Protein 2MNU (pdb70)

Structure (mmCIF, N/CA/C/O backbone):
data_2MNU
#
_entry.id   2MNU
#
loop_
_entity.id
_entity.type
_entity.pdbx_description
1 polymer EDB
2 polymer APT
#
loop_
_atom_site.group_PDB
_atom_site.id
_atom_site.type_symbol
_atom_site.label_atom_id
_atom_site.label_alt_id
_atom_site.label_comp_id
_atom_site.label_asym_id
_atom_site.label_entity_id
_atom_site.label_seq_id
_atom_site.pdbx_PDB_ins_code
_atom_site.Cartn_x
_atom_site.Cartn_y
_atom_site.Cartn_z
_atom_site.occupancy
_atom_site.B_iso_or_equiv
_atom_site.auth_seq_id
_atom_site.auth_comp_id
_atom_site.auth_asym_id
_atom_site.auth_atom_id
_atom_site.pdbx_PDB_model_num
ATOM 1 N N . GLY A 1 1 ? 7.635 10.907 3.661 1.00 0.00 3 GLY A N 1
ATOM 2 C CA . GLY A 1 1 ? 8.690 10.819 4.711 1.00 0.00 3 GLY A CA 1
ATOM 3 C C . GLY A 1 1 ? 8.135 10.098 5.934 1.00 0.00 3 GLY A C 1
ATOM 4 O O . GLY A 1 1 ? 8.735 10.124 7.008 1.00 0.00 3 GLY A O 1
ATOM 8 N N . SER A 1 2 ? 6.982 9.457 5.763 1.00 0.00 4 SER A N 1
ATOM 9 C CA . SER A 1 2 ? 6.352 8.730 6.862 1.00 0.00 4 SER A CA 1
ATOM 10 C C . SER A 1 2 ? 5.419 7.650 6.324 1.00 0.00 4 SER A C 1
ATOM 11 O O . SER A 1 2 ? 5.568 7.198 5.188 1.00 0.00 4 SER A O 1
ATOM 19 N N . GLU A 1 3 ? 4.456 7.242 7.144 1.00 0.00 5 GLU A N 1
ATOM 20 C CA . GLU A 1 3 ? 3.503 6.218 6.738 1.00 0.00 5 GLU A CA 1
ATOM 21 C C . GLU A 1 3 ? 2.468 6.793 5.780 1.00 0.00 5 GLU A C 1
ATOM 22 O O . GLU A 1 3 ? 1.405 7.251 6.200 1.00 0.00 5 GLU A O 1
ATOM 34 N N . VAL A 1 4 ? 2.784 6.763 4.487 1.00 0.00 6 VAL A N 1
ATOM 35 C CA . VAL A 1 4 ? 1.873 7.278 3.467 1.00 0.00 6 VAL A CA 1
ATOM 36 C C . VAL A 1 4 ? 1.988 6.454 2.184 1.00 0.00 6 VAL A C 1
ATOM 37 O O . VAL A 1 4 ? 2.567 6.903 1.196 1.00 0.00 6 VAL A O 1
ATOM 50 N N . PRO A 1 5 ? 1.444 5.262 2.187 1.00 0.00 7 PRO A N 1
ATOM 51 C CA . PRO A 1 5 ? 1.482 4.363 1.003 1.00 0.00 7 PRO A CA 1
ATOM 52 C C . PRO A 1 5 ? 0.410 4.720 -0.023 1.00 0.00 7 PRO A C 1
ATOM 53 O O . PRO A 1 5 ? -0.787 4.669 0.271 1.00 0.00 7 PRO A O 1
ATOM 64 N N . GLN A 1 6 ? 0.844 5.082 -1.227 1.00 0.00 8 GLN A N 1
ATOM 65 C CA . GLN A 1 6 ? -0.087 5.445 -2.292 1.00 0.00 8 GLN A CA 1
ATOM 66 C C . GLN A 1 6 ? -0.509 4.206 -3.073 1.00 0.00 8 GLN A C 1
ATOM 67 O O . GLN A 1 6 ? -0.227 3.079 -2.665 1.00 0.00 8 GLN A O 1
ATOM 81 N N . LEU A 1 7 ? -1.187 4.422 -4.193 1.00 0.00 9 LEU A N 1
ATOM 82 C CA . LEU A 1 7 ? -1.644 3.311 -5.017 1.00 0.00 9 LEU A CA 1
ATOM 83 C C . LEU A 1 7 ? -0.478 2.720 -5.798 1.00 0.00 9 LEU A C 1
ATOM 84 O O . LEU A 1 7 ? 0.246 3.435 -6.490 1.00 0.00 9 LEU A O 1
ATOM 100 N N . THR A 1 8 ? -0.300 1.407 -5.681 1.00 0.00 10 THR A N 1
ATOM 101 C CA . THR A 1 8 ? 0.783 0.719 -6.377 1.00 0.00 10 THR A CA 1
ATOM 102 C C . THR A 1 8 ? 0.321 0.247 -7.750 1.00 0.00 10 THR A C 1
ATOM 103 O O . THR A 1 8 ? -0.757 -0.326 -7.892 1.00 0.00 10 THR A O 1
ATOM 114 N N . ASP A 1 9 ? 1.151 0.492 -8.760 1.00 0.00 11 ASP A N 1
ATOM 115 C CA . ASP A 1 9 ? 0.827 0.090 -10.122 1.00 0.00 11 ASP A CA 1
ATOM 116 C C . ASP A 1 9 ? 1.240 -1.357 -10.364 1.00 0.00 11 ASP A C 1
ATOM 117 O O . ASP A 1 9 ? 2.192 -1.850 -9.760 1.00 0.00 11 ASP A O 1
ATOM 126 N N . LEU A 1 10 ? 0.506 -2.038 -11.237 1.00 0.00 12 LEU A N 1
ATOM 127 C CA . LEU A 1 10 ? 0.793 -3.432 -11.533 1.00 0.00 12 LEU A CA 1
ATOM 128 C C . LEU A 1 10 ? 2.181 -3.565 -12.136 1.00 0.00 12 LEU A C 1
ATOM 129 O O . LEU A 1 10 ? 2.679 -2.644 -12.784 1.00 0.00 12 LEU A O 1
ATOM 145 N N . SER A 1 11 ? 2.808 -4.723 -11.917 1.00 0.00 13 SER A N 1
ATOM 146 C CA . SER A 1 11 ? 4.146 -4.969 -12.441 1.00 0.00 13 SER A CA 1
ATOM 147 C C . SER A 1 11 ? 4.278 -6.415 -12.894 1.00 0.00 13 SER A C 1
ATOM 148 O O . SER A 1 11 ? 3.590 -7.302 -12.387 1.00 0.00 13 SER A O 1
ATOM 156 N N . PHE A 1 12 ? 5.161 -6.643 -13.861 1.00 0.00 14 PHE A N 1
ATOM 157 C CA . PHE A 1 12 ? 5.384 -7.985 -14.400 1.00 0.00 14 PHE A CA 1
ATOM 158 C C . PHE A 1 12 ? 6.772 -8.496 -14.034 1.00 0.00 14 PHE A C 1
ATOM 159 O O . PHE A 1 12 ? 7.737 -7.731 -14.003 1.00 0.00 14 PHE A O 1
ATOM 176 N N . VAL A 1 13 ? 6.868 -9.795 -13.764 1.00 0.00 15 VAL A N 1
ATOM 177 C CA . VAL A 1 13 ? 8.146 -10.412 -13.410 1.00 0.00 15 VAL A CA 1
ATOM 178 C C . VAL A 1 13 ? 8.245 -11.807 -14.013 1.00 0.00 15 VAL A C 1
ATOM 179 O O . VAL A 1 13 ? 7.242 -12.401 -14.401 1.00 0.00 15 VAL A O 1
ATOM 192 N N . ASP A 1 14 ? 9.466 -12.324 -14.087 1.00 0.00 16 ASP A N 1
ATOM 193 C CA . ASP A 1 14 ? 9.684 -13.651 -14.645 1.00 0.00 16 ASP A CA 1
ATOM 194 C C . ASP A 1 14 ? 8.898 -13.821 -15.943 1.00 0.00 16 ASP A C 1
ATOM 195 O O . ASP A 1 14 ? 8.034 -14.691 -16.048 1.00 0.00 16 ASP A O 1
ATOM 204 N N . ILE A 1 15 ? 9.217 -12.993 -16.935 1.00 0.00 17 ILE A N 1
ATOM 205 C CA . ILE A 1 15 ? 8.554 -13.059 -18.230 1.00 0.00 17 ILE A CA 1
ATOM 206 C C . ILE A 1 15 ? 9.229 -14.089 -19.126 1.00 0.00 17 ILE A C 1
ATOM 207 O O . ILE A 1 15 ? 10.454 -14.144 -19.215 1.00 0.00 17 ILE A O 1
ATOM 223 N N . THR A 1 16 ? 8.412 -14.897 -19.795 1.00 0.00 18 THR A N 1
ATOM 224 C CA . THR A 1 16 ? 8.922 -15.927 -20.701 1.00 0.00 18 THR A CA 1
ATOM 225 C C . THR A 1 16 ? 8.176 -15.881 -22.033 1.00 0.00 18 THR A C 1
ATOM 226 O O . THR A 1 16 ? 7.424 -14.944 -22.304 1.00 0.00 18 THR A O 1
ATOM 237 N N . ASP A 1 17 ? 8.384 -16.908 -22.852 1.00 0.00 19 ASP A N 1
ATOM 238 C CA . ASP A 1 17 ? 7.721 -16.996 -24.151 1.00 0.00 19 ASP A CA 1
ATOM 239 C C . ASP A 1 17 ? 6.398 -17.740 -24.032 1.00 0.00 19 ASP A C 1
ATOM 240 O O . ASP A 1 17 ? 5.394 -17.336 -24.622 1.00 0.00 19 ASP A O 1
ATOM 249 N N . SER A 1 18 ? 6.398 -18.833 -23.266 1.00 0.00 20 SER A N 1
ATOM 250 C CA . SER A 1 18 ? 5.189 -19.639 -23.072 1.00 0.00 20 SER A CA 1
ATOM 251 C C . SER A 1 18 ? 4.702 -19.548 -21.631 1.00 0.00 20 SER A C 1
ATOM 252 O O . SER A 1 18 ? 3.774 -20.255 -21.234 1.00 0.00 20 SER A O 1
ATOM 260 N N . SER A 1 19 ? 5.329 -18.673 -20.850 1.00 0.00 21 SER A N 1
ATOM 261 C CA . SER A 1 19 ? 4.949 -18.497 -19.451 1.00 0.00 21 SER A CA 1
ATOM 262 C C . SER A 1 19 ? 5.314 -17.096 -18.976 1.00 0.00 21 SER A C 1
ATOM 263 O O . SER A 1 19 ? 6.236 -16.471 -19.501 1.00 0.00 21 SER A O 1
ATOM 271 N N . ILE A 1 20 ? 4.584 -16.606 -17.981 1.00 0.00 22 ILE A N 1
ATOM 272 C CA . ILE A 1 20 ? 4.832 -15.271 -17.431 1.00 0.00 22 ILE A CA 1
ATOM 273 C C . ILE A 1 20 ? 4.505 -15.242 -15.942 1.00 0.00 22 ILE A C 1
ATOM 274 O O . ILE A 1 20 ? 3.623 -15.966 -15.479 1.00 0.00 22 ILE A O 1
ATOM 290 N N . GLY A 1 21 ? 5.218 -14.405 -15.195 1.00 0.00 23 GLY A N 1
ATOM 291 C CA . GLY A 1 21 ? 4.996 -14.291 -13.752 1.00 0.00 23 GLY A CA 1
ATOM 292 C C . GLY A 1 21 ? 4.134 -13.077 -13.418 1.00 0.00 23 GLY A C 1
ATOM 293 O O . GLY A 1 21 ? 4.649 -12.030 -13.025 1.00 0.00 23 GLY A O 1
ATOM 297 N N . LEU A 1 22 ? 2.823 -13.222 -13.575 1.00 0.00 24 LEU A N 1
ATOM 298 C CA . LEU A 1 22 ? 1.908 -12.124 -13.286 1.00 0.00 24 LEU A CA 1
ATOM 299 C C . LEU A 1 22 ? 1.885 -11.845 -11.794 1.00 0.00 24 LEU A C 1
ATOM 300 O O . LEU A 1 22 ? 1.682 -12.750 -10.985 1.00 0.00 24 LEU A O 1
ATOM 316 N N . ARG A 1 23 ? 2.098 -10.579 -11.428 1.00 0.00 25 ARG A N 1
ATOM 317 C CA . ARG A 1 23 ? 2.104 -10.187 -10.024 1.00 0.00 25 ARG A CA 1
ATOM 318 C C . ARG A 1 23 ? 1.466 -8.820 -9.851 1.00 0.00 25 ARG A C 1
ATOM 319 O O . ARG A 1 23 ? 1.729 -7.895 -10.617 1.00 0.00 25 ARG A O 1
ATOM 340 N N . TRP A 1 24 ? 0.619 -8.700 -8.831 1.00 0.00 26 TRP A N 1
ATOM 341 C CA . TRP A 1 24 ? -0.062 -7.440 -8.551 1.00 0.00 26 TRP A CA 1
ATOM 342 C C . TRP A 1 24 ? -0.130 -7.213 -7.052 1.00 0.00 26 TRP A C 1
ATOM 343 O O . TRP A 1 24 ? -0.066 -8.162 -6.269 1.00 0.00 26 TRP A O 1
ATOM 364 N N . THR A 1 25 ? -0.250 -5.950 -6.650 1.00 0.00 27 THR A N 1
ATOM 365 C CA . THR A 1 25 ? -0.314 -5.604 -5.232 1.00 0.00 27 THR A CA 1
ATOM 366 C C . THR A 1 25 ? -1.717 -5.112 -4.853 1.00 0.00 27 THR A C 1
ATOM 367 O O . THR A 1 25 ? -2.061 -3.958 -5.117 1.00 0.00 27 THR A O 1
ATOM 378 N N . PRO A 1 26 ? -2.521 -5.936 -4.232 1.00 0.00 28 PRO A N 1
ATOM 379 C CA . PRO A 1 26 ? -3.890 -5.534 -3.805 1.00 0.00 28 PRO A CA 1
ATOM 380 C C . PRO A 1 26 ? -3.883 -4.300 -2.901 1.00 0.00 28 PRO A C 1
ATOM 381 O O . PRO A 1 26 ? -2.921 -4.055 -2.175 1.00 0.00 28 PRO A O 1
ATOM 392 N N . LEU A 1 27 ? -4.965 -3.525 -2.959 1.00 0.00 29 LEU A N 1
ATOM 393 C CA . LEU A 1 27 ? -5.085 -2.312 -2.147 1.00 0.00 29 LEU A CA 1
ATOM 394 C C . LEU A 1 27 ? -5.666 -2.636 -0.782 1.00 0.00 29 LEU A C 1
ATOM 395 O O . LEU A 1 27 ? -6.636 -3.376 -0.653 1.00 0.00 29 LEU A O 1
ATOM 411 N N . ASN A 1 28 ? -5.054 -2.068 0.238 1.00 0.00 30 ASN A N 1
ATOM 412 C CA . ASN A 1 28 ? -5.501 -2.291 1.596 1.00 0.00 30 ASN A CA 1
ATOM 413 C C . ASN A 1 28 ? -7.014 -2.126 1.686 1.00 0.00 30 ASN A C 1
ATOM 414 O O . ASN A 1 28 ? -7.679 -2.800 2.473 1.00 0.00 30 ASN A O 1
ATOM 425 N N . SER A 1 29 ? -7.551 -1.229 0.862 1.00 0.00 31 SER A N 1
ATOM 426 C CA . SER A 1 29 ? -8.990 -0.988 0.839 1.00 0.00 31 SER A CA 1
ATOM 427 C C . SER A 1 29 ? -9.698 -2.032 -0.026 1.00 0.00 31 SER A C 1
ATOM 428 O O . SER A 1 29 ? -10.830 -2.421 0.259 1.00 0.00 31 SER A O 1
ATOM 436 N N . SER A 1 30 ? -9.021 -2.481 -1.084 1.00 0.00 32 SER A N 1
ATOM 437 C CA . SER A 1 30 ? -9.602 -3.481 -1.982 1.00 0.00 32 SER A CA 1
ATOM 438 C C . SER A 1 30 ? -10.002 -4.729 -1.195 1.00 0.00 32 SER A C 1
ATOM 439 O O . SER A 1 30 ? -9.224 -5.253 -0.403 1.00 0.00 32 SER A O 1
ATOM 447 N N . THR A 1 31 ? -11.227 -5.177 -1.418 1.00 0.00 33 THR A N 1
ATOM 448 C CA . THR A 1 31 ? -11.741 -6.355 -0.724 1.00 0.00 33 THR A CA 1
ATOM 449 C C . THR A 1 31 ? -10.791 -7.530 -0.929 1.00 0.00 33 THR A C 1
ATOM 450 O O . THR A 1 31 ? -10.254 -7.720 -2.020 1.00 0.00 33 THR A O 1
ATOM 461 N N . ILE A 1 32 ? -10.574 -8.308 0.129 1.00 0.00 34 ILE A N 1
ATOM 462 C CA . ILE A 1 32 ? -9.669 -9.454 0.051 1.00 0.00 34 ILE A CA 1
ATOM 463 C C . ILE A 1 32 ? -10.440 -10.724 -0.281 1.00 0.00 34 ILE A C 1
ATOM 464 O O . ILE A 1 32 ? -10.886 -11.447 0.607 1.00 0.00 34 ILE A O 1
ATOM 480 N N . ILE A 1 33 ? -10.589 -10.987 -1.578 1.00 0.00 35 ILE A N 1
ATOM 481 C CA . ILE A 1 33 ? -11.299 -12.176 -2.044 1.00 0.00 35 ILE A CA 1
ATOM 482 C C . ILE A 1 33 ? -10.581 -12.789 -3.239 1.00 0.00 35 ILE A C 1
ATOM 483 O O . ILE A 1 33 ? -9.943 -12.085 -4.022 1.00 0.00 35 ILE A O 1
ATOM 499 N N . GLY A 1 34 ? -10.683 -14.106 -3.370 1.00 0.00 36 GLY A N 1
ATOM 500 C CA . GLY A 1 34 ? -10.026 -14.796 -4.469 1.00 0.00 36 GLY A CA 1
ATOM 501 C C . GLY A 1 34 ? -10.317 -14.109 -5.792 1.00 0.00 36 GLY A C 1
ATOM 502 O O . GLY A 1 34 ? -11.448 -13.709 -6.063 1.00 0.00 36 GLY A O 1
ATOM 506 N N . TYR A 1 35 ? -9.278 -13.971 -6.613 1.00 0.00 37 TYR A N 1
ATOM 507 C CA . TYR A 1 35 ? -9.410 -13.326 -7.917 1.00 0.00 37 TYR A CA 1
ATOM 508 C C . TYR A 1 35 ? -9.399 -14.369 -9.019 1.00 0.00 37 TYR A C 1
ATOM 509 O O . TYR A 1 35 ? -8.951 -15.498 -8.815 1.00 0.00 37 TYR A O 1
ATOM 527 N N . ARG A 1 36 ? -9.904 -13.987 -10.187 1.00 0.00 38 ARG A N 1
ATOM 528 C CA . ARG A 1 36 ? -9.958 -14.896 -11.331 1.00 0.00 38 ARG A CA 1
ATOM 529 C C . ARG A 1 36 ? -9.254 -14.290 -12.536 1.00 0.00 38 ARG A C 1
ATOM 530 O O . ARG A 1 36 ? -9.585 -13.187 -12.970 1.00 0.00 38 ARG A O 1
ATOM 551 N N . ILE A 1 37 ? -8.283 -15.021 -13.074 1.00 0.00 39 ILE A N 1
ATOM 552 C CA . ILE A 1 37 ? -7.532 -14.555 -14.239 1.00 0.00 39 ILE A CA 1
ATOM 553 C C . ILE A 1 37 ? -8.083 -15.201 -15.505 1.00 0.00 39 ILE A C 1
ATOM 554 O O . ILE A 1 37 ? -8.172 -16.423 -15.602 1.00 0.00 39 ILE A O 1
ATOM 570 N N . THR A 1 38 ? -8.461 -14.372 -16.468 1.00 0.00 40 THR A N 1
ATOM 571 C CA . THR A 1 38 ? -9.016 -14.868 -17.729 1.00 0.00 40 THR A CA 1
ATOM 572 C C . THR A 1 38 ? -7.999 -14.719 -18.855 1.00 0.00 40 THR A C 1
ATOM 573 O O . THR A 1 38 ? -7.353 -13.680 -18.987 1.00 0.00 40 THR A O 1
ATOM 584 N N . VAL A 1 39 ? -7.865 -15.766 -19.666 1.00 0.00 41 VAL A N 1
ATOM 585 C CA . VAL A 1 39 ? -6.927 -15.759 -20.790 1.00 0.00 41 VAL A CA 1
ATOM 586 C C . VAL A 1 39 ? -7.605 -16.298 -22.043 1.00 0.00 41 VAL A C 1
ATOM 587 O O . VAL A 1 39 ? -8.399 -17.237 -21.976 1.00 0.00 41 VAL A O 1
ATOM 600 N N . VAL A 1 40 ? -7.285 -15.701 -23.199 1.00 0.00 42 VAL A N 1
ATOM 601 C CA . VAL A 1 40 ? -7.864 -16.141 -24.465 1.00 0.00 42 VAL A CA 1
ATOM 602 C C . VAL A 1 40 ? -6.772 -16.294 -25.513 1.00 0.00 42 VAL A C 1
ATOM 603 O O . VAL A 1 40 ? -5.948 -15.398 -25.699 1.00 0.00 42 VAL A O 1
ATOM 616 N N . ALA A 1 41 ? -6.782 -17.424 -26.208 1.00 0.00 43 ALA A N 1
ATOM 617 C CA . ALA A 1 41 ? -5.798 -17.682 -27.254 1.00 0.00 43 ALA A CA 1
ATOM 618 C C . ALA A 1 41 ? -6.414 -17.374 -28.615 1.00 0.00 43 ALA A C 1
ATOM 619 O O . ALA A 1 41 ? -7.593 -17.648 -28.845 1.00 0.00 43 ALA A O 1
ATOM 626 N N . ALA A 1 42 ? -5.618 -16.814 -29.518 1.00 0.00 44 ALA A N 1
ATOM 627 C CA . ALA A 1 42 ? -6.105 -16.490 -30.857 1.00 0.00 44 ALA A CA 1
ATOM 628 C C . ALA A 1 42 ? -5.654 -17.542 -31.873 1.00 0.00 44 ALA A C 1
ATOM 629 O O . ALA A 1 42 ? -6.248 -17.683 -32.943 1.00 0.00 44 ALA A O 1
ATOM 636 N N . GLY A 1 43 ? -4.593 -18.277 -31.533 1.00 0.00 45 GLY A N 1
ATOM 637 C CA . GLY A 1 43 ? -4.057 -19.313 -32.419 1.00 0.00 45 GLY A CA 1
ATOM 638 C C . GLY A 1 43 ? -4.642 -20.676 -32.079 1.00 0.00 45 GLY A C 1
ATOM 639 O O . GLY A 1 43 ? -3.986 -21.706 -32.250 1.00 0.00 45 GLY A O 1
ATOM 643 N N . GLU A 1 44 ? -5.878 -20.681 -31.584 1.00 0.00 46 GLU A N 1
ATOM 644 C CA . GLU A 1 44 ? -6.540 -21.929 -31.212 1.00 0.00 46 GLU A CA 1
ATOM 645 C C . GLU A 1 44 ? -8.050 -21.802 -31.366 1.00 0.00 46 GLU A C 1
ATOM 646 O O . GLU A 1 44 ? -8.612 -20.714 -31.229 1.00 0.00 46 GLU A O 1
ATOM 658 N N . GLY A 1 45 ? -8.700 -22.922 -31.653 1.00 0.00 47 GLY A N 1
ATOM 659 C CA . GLY A 1 45 ? -10.147 -22.934 -31.823 1.00 0.00 47 GLY A CA 1
ATOM 660 C C . GLY A 1 45 ? -10.843 -22.729 -30.488 1.00 0.00 47 GLY A C 1
ATOM 661 O O . GLY A 1 45 ? -12.030 -22.404 -30.442 1.00 0.00 47 GLY A O 1
ATOM 665 N N . ILE A 1 46 ? -10.098 -22.916 -29.394 1.00 0.00 48 ILE A N 1
ATOM 666 C CA . ILE A 1 46 ? -10.663 -22.738 -28.057 1.00 0.00 48 ILE A CA 1
ATOM 667 C C . ILE A 1 46 ? -9.671 -21.988 -27.151 1.00 0.00 48 ILE A C 1
ATOM 668 O O . ILE A 1 46 ? -8.473 -22.272 -27.167 1.00 0.00 48 ILE A O 1
ATOM 684 N N . PRO A 1 47 ? -10.154 -21.074 -26.339 1.00 0.00 49 PRO A N 1
ATOM 685 C CA . PRO A 1 47 ? -9.295 -20.319 -25.384 1.00 0.00 49 PRO A CA 1
ATOM 686 C C . PRO A 1 47 ? -8.857 -21.174 -24.197 1.00 0.00 49 PRO A C 1
ATOM 687 O O . PRO A 1 47 ? -9.470 -22.195 -23.891 1.00 0.00 49 PRO A O 1
ATOM 698 N N . ILE A 1 48 ? -7.797 -20.733 -23.527 1.00 0.00 50 ILE A N 1
ATOM 699 C CA . ILE A 1 48 ? -7.288 -21.448 -22.368 1.00 0.00 50 ILE A CA 1
ATOM 700 C C . ILE A 1 48 ? -8.244 -21.290 -21.186 1.00 0.00 50 ILE A C 1
ATOM 701 O O . ILE A 1 48 ? -8.940 -20.282 -21.069 1.00 0.00 50 ILE A O 1
ATOM 717 N N . PHE A 1 49 ? -8.274 -22.294 -20.315 1.00 0.00 51 PHE A N 1
ATOM 718 C CA . PHE A 1 49 ? -9.148 -22.251 -19.148 1.00 0.00 51 PHE A CA 1
ATOM 719 C C . PHE A 1 49 ? -8.616 -21.264 -18.110 1.00 0.00 51 PHE A C 1
ATOM 720 O O . PHE A 1 49 ? -7.410 -21.173 -17.885 1.00 0.00 51 PHE A O 1
ATOM 737 N N . GLU A 1 50 ? -9.530 -20.534 -17.482 1.00 0.00 52 GLU A N 1
ATOM 738 C CA . GLU A 1 50 ? -9.167 -19.558 -16.460 1.00 0.00 52 GLU A CA 1
ATOM 739 C C . GLU A 1 50 ? -8.634 -20.252 -15.224 1.00 0.00 52 GLU A C 1
ATOM 740 O O . GLU A 1 50 ? -8.514 -21.477 -15.187 1.00 0.00 52 GLU A O 1
ATOM 752 N N . ASP A 1 51 ? -8.325 -19.460 -14.203 1.00 0.00 53 ASP A N 1
ATOM 753 C CA . ASP A 1 51 ? -7.817 -20.010 -12.957 1.00 0.00 53 ASP A CA 1
ATOM 754 C C . ASP A 1 51 ? -8.232 -19.137 -11.776 1.00 0.00 53 ASP A C 1
ATOM 755 O O . ASP A 1 51 ? -8.276 -17.912 -11.885 1.00 0.00 53 ASP A O 1
ATOM 764 N N . PHE A 1 52 ? -8.533 -19.774 -10.646 1.00 0.00 54 PHE A N 1
ATOM 765 C CA . PHE A 1 52 ? -8.943 -19.052 -9.438 1.00 0.00 54 PHE A CA 1
ATOM 766 C C . PHE A 1 52 ? -7.868 -19.162 -8.364 1.00 0.00 54 PHE A C 1
ATOM 767 O O . PHE A 1 52 ? -7.487 -20.263 -7.966 1.00 0.00 54 PHE A O 1
ATOM 784 N N . VAL A 1 53 ? -7.379 -18.013 -7.899 1.00 0.00 55 VAL A N 1
ATOM 785 C CA . VAL A 1 53 ? -6.340 -17.978 -6.867 1.00 0.00 55 VAL A CA 1
ATOM 786 C C . VAL A 1 53 ? -6.751 -17.043 -5.734 1.00 0.00 55 VAL A C 1
ATOM 787 O O . VAL A 1 53 ? -7.304 -15.969 -5.971 1.00 0.00 55 VAL A O 1
ATOM 800 N N . ASP A 1 54 ? -6.481 -17.463 -4.504 1.00 0.00 56 ASP A N 1
ATOM 801 C CA . ASP A 1 54 ? -6.826 -16.658 -3.338 1.00 0.00 56 ASP A CA 1
ATOM 802 C C . ASP A 1 54 ? -6.212 -15.265 -3.450 1.00 0.00 56 ASP A C 1
ATOM 803 O O . ASP A 1 54 ? -5.241 -15.061 -4.181 1.00 0.00 56 ASP A O 1
ATOM 812 N N . SER A 1 55 ? -6.786 -14.311 -2.727 1.00 0.00 57 SER A N 1
ATOM 813 C CA . SER A 1 55 ? -6.291 -12.938 -2.747 1.00 0.00 57 SER A CA 1
ATOM 814 C C . SER A 1 55 ? -4.898 -12.859 -2.130 1.00 0.00 57 SER A C 1
ATOM 815 O O . SER A 1 55 ? -4.049 -12.091 -2.585 1.00 0.00 57 SER A O 1
ATOM 823 N N . SER A 1 56 ? -4.673 -13.653 -1.088 1.00 0.00 58 SER A N 1
ATOM 824 C CA . SER A 1 56 ? -3.383 -13.659 -0.410 1.00 0.00 58 SER A CA 1
ATOM 825 C C . SER A 1 56 ? -2.259 -13.848 -1.416 1.00 0.00 58 SER A C 1
ATOM 826 O O . SER A 1 56 ? -1.166 -13.306 -1.254 1.00 0.00 58 SER A O 1
ATOM 834 N N . VAL A 1 57 ? -2.537 -14.614 -2.467 1.00 0.00 59 VAL A N 1
ATOM 835 C CA . VAL A 1 57 ? -1.545 -14.858 -3.509 1.00 0.00 59 VAL A CA 1
ATOM 836 C C . VAL A 1 57 ? -1.684 -13.820 -4.623 1.00 0.00 59 VAL A C 1
ATOM 837 O O . VAL A 1 57 ? -2.087 -14.140 -5.740 1.00 0.00 59 VAL A O 1
ATOM 850 N N . GLY A 1 58 ? -1.348 -12.574 -4.314 1.00 0.00 60 GLY A N 1
ATOM 851 C CA . GLY A 1 58 ? -1.443 -11.504 -5.303 1.00 0.00 60 GLY A CA 1
ATOM 852 C C . GLY A 1 58 ? -0.689 -11.872 -6.580 1.00 0.00 60 GLY A C 1
ATOM 853 O O . GLY A 1 58 ? -0.687 -11.115 -7.546 1.00 0.00 60 GLY A O 1
ATOM 857 N N . TYR A 1 59 ? -0.040 -13.040 -6.574 1.00 0.00 61 TYR A N 1
ATOM 858 C CA . TYR A 1 59 ? 0.725 -13.498 -7.735 1.00 0.00 61 TYR A CA 1
ATOM 859 C C . TYR A 1 59 ? 0.224 -14.851 -8.219 1.00 0.00 61 TYR A C 1
ATOM 860 O O . TYR A 1 59 ? -0.293 -15.651 -7.443 1.00 0.00 61 TYR A O 1
ATOM 878 N N . TYR A 1 60 ? 0.388 -15.097 -9.514 1.00 0.00 62 TYR A N 1
ATOM 879 C CA . TYR A 1 60 ? -0.040 -16.358 -10.098 1.00 0.00 62 TYR A CA 1
ATOM 880 C C . TYR A 1 60 ? 0.758 -16.636 -11.366 1.00 0.00 62 TYR A C 1
ATOM 881 O O . TYR A 1 60 ? 1.291 -15.717 -11.989 1.00 0.00 62 TYR A O 1
ATOM 899 N N . THR A 1 61 ? 0.842 -17.911 -11.744 1.00 0.00 63 THR A N 1
ATOM 900 C CA . THR A 1 61 ? 1.587 -18.315 -12.939 1.00 0.00 63 THR A CA 1
ATOM 901 C C . THR A 1 61 ? 0.664 -19.005 -13.931 1.00 0.00 63 THR A C 1
ATOM 902 O O . THR A 1 61 ? -0.148 -19.851 -13.555 1.00 0.00 63 THR A O 1
ATOM 913 N N . VAL A 1 62 ? 0.808 -18.652 -15.204 1.00 0.00 64 VAL A N 1
ATOM 914 C CA . VAL A 1 62 ? 0.004 -19.250 -16.267 1.00 0.00 64 VAL A CA 1
ATOM 915 C C . VAL A 1 62 ? 0.905 -19.680 -17.418 1.00 0.00 64 VAL A C 1
ATOM 916 O O . VAL A 1 62 ? 1.469 -18.843 -18.123 1.00 0.00 64 VAL A O 1
ATOM 929 N N . THR A 1 63 ? 1.035 -20.992 -17.605 1.00 0.00 65 THR A N 1
ATOM 930 C CA . THR A 1 63 ? 1.874 -21.531 -18.677 1.00 0.00 65 THR A CA 1
ATOM 931 C C . THR A 1 63 ? 1.056 -22.423 -19.601 1.00 0.00 65 THR A C 1
ATOM 932 O O . THR A 1 63 ? -0.054 -22.834 -19.264 1.00 0.00 65 THR A O 1
ATOM 943 N N . GLY A 1 64 ? 1.617 -22.700 -20.778 1.00 0.00 66 GLY A N 1
ATOM 944 C CA . GLY A 1 64 ? 0.943 -23.529 -21.779 1.00 0.00 66 GLY A CA 1
ATOM 945 C C . GLY A 1 64 ? 0.562 -22.721 -23.020 1.00 0.00 66 GLY A C 1
ATOM 946 O O . GLY A 1 64 ? -0.135 -23.218 -23.906 1.00 0.00 66 GLY A O 1
ATOM 950 N N . LEU A 1 65 ? 1.040 -21.487 -23.084 1.00 0.00 67 LEU A N 1
ATOM 951 C CA . LEU A 1 65 ? 0.771 -20.629 -24.233 1.00 0.00 67 LEU A CA 1
ATOM 952 C C . LEU A 1 65 ? 1.630 -21.070 -25.406 1.00 0.00 67 LEU A C 1
ATOM 953 O O . LEU A 1 65 ? 2.426 -22.003 -25.278 1.00 0.00 67 LEU A O 1
ATOM 969 N N . GLU A 1 66 ? 1.484 -20.393 -26.549 1.00 0.00 68 GLU A N 1
ATOM 970 C CA . GLU A 1 66 ? 2.280 -20.732 -27.737 1.00 0.00 68 GLU A CA 1
ATOM 971 C C . GLU A 1 66 ? 2.980 -19.485 -28.309 1.00 0.00 68 GLU A C 1
ATOM 972 O O . GLU A 1 66 ? 2.368 -18.417 -28.399 1.00 0.00 68 GLU A O 1
ATOM 984 N N . PRO A 1 67 ? 4.236 -19.594 -28.708 1.00 0.00 69 PRO A N 1
ATOM 985 C CA . PRO A 1 67 ? 5.002 -18.451 -29.294 1.00 0.00 69 PRO A CA 1
ATOM 986 C C . PRO A 1 67 ? 4.545 -18.130 -30.708 1.00 0.00 69 PRO A C 1
ATOM 987 O O . PRO A 1 67 ? 4.143 -19.012 -31.462 1.00 0.00 69 PRO A O 1
ATOM 998 N N . GLY A 1 68 ? 4.638 -16.862 -31.064 1.00 0.00 70 GLY A N 1
ATOM 999 C CA . GLY A 1 68 ? 4.252 -16.421 -32.390 1.00 0.00 70 GLY A CA 1
ATOM 1000 C C . GLY A 1 68 ? 2.734 -16.366 -32.539 1.00 0.00 70 GLY A C 1
ATOM 1001 O O . GLY A 1 68 ? 2.214 -16.086 -33.621 1.00 0.00 70 GLY A O 1
ATOM 1005 N N . ILE A 1 69 ? 2.027 -16.642 -31.445 1.00 0.00 71 ILE A N 1
ATOM 1006 C CA . ILE A 1 69 ? 0.560 -16.635 -31.444 1.00 0.00 71 ILE A CA 1
ATOM 1007 C C . ILE A 1 69 ? 0.057 -15.483 -30.591 1.00 0.00 71 ILE A C 1
ATOM 1008 O O . ILE A 1 69 ? 0.614 -15.171 -29.539 1.00 0.00 71 ILE A O 1
ATOM 1024 N N . ASP A 1 70 ? -1.008 -14.858 -31.063 1.00 0.00 72 ASP A N 1
ATOM 1025 C CA . ASP A 1 70 ? -1.607 -13.741 -30.361 1.00 0.00 72 ASP A CA 1
ATOM 1026 C C . ASP A 1 70 ? -2.529 -14.235 -29.254 1.00 0.00 72 ASP A C 1
ATOM 1027 O O . ASP A 1 70 ? -3.576 -14.817 -29.513 1.00 0.00 72 ASP A O 1
ATOM 1036 N N . TYR A 1 71 ? -2.127 -14.003 -28.013 1.00 0.00 73 TYR A N 1
ATOM 1037 C CA . TYR A 1 71 ? -2.924 -14.423 -26.864 1.00 0.00 73 TYR A CA 1
ATOM 1038 C C . TYR A 1 71 ? -3.600 -13.227 -26.218 1.00 0.00 73 TYR A C 1
ATOM 1039 O O . TYR A 1 71 ? -2.941 -12.305 -25.770 1.00 0.00 73 TYR A O 1
ATOM 1057 N N . ASP A 1 72 ? -4.922 -13.263 -26.193 1.00 0.00 74 ASP A N 1
ATOM 1058 C CA . ASP A 1 72 ? -5.709 -12.189 -25.603 1.00 0.00 74 ASP A CA 1
ATOM 1059 C C . ASP A 1 72 ? -5.925 -12.477 -24.121 1.00 0.00 74 ASP A C 1
ATOM 1060 O O . ASP A 1 72 ? -6.509 -13.489 -23.762 1.00 0.00 74 ASP A O 1
ATOM 1069 N N . ILE A 1 73 ? -5.432 -11.585 -23.269 1.00 0.00 75 ILE A N 1
ATOM 1070 C CA . ILE A 1 73 ? -5.555 -11.755 -21.817 1.00 0.00 75 ILE A CA 1
ATOM 1071 C C . ILE A 1 73 ? -6.418 -10.651 -21.232 1.00 0.00 75 ILE A C 1
ATOM 1072 O O . ILE A 1 73 ? -6.644 -9.619 -21.864 1.00 0.00 75 ILE A O 1
ATOM 1088 N N . SER A 1 74 ? -6.877 -10.873 -20.008 1.00 0.00 76 SER A N 1
ATOM 1089 C CA . SER A 1 74 ? -7.696 -9.887 -19.321 1.00 0.00 76 SER A CA 1
ATOM 1090 C C . SER A 1 74 ? -7.603 -10.068 -17.812 1.00 0.00 76 SER A C 1
ATOM 1091 O O . SER A 1 74 ? -7.936 -11.130 -17.288 1.00 0.00 76 SER A O 1
ATOM 1099 N N . VAL A 1 75 ? -7.166 -9.030 -17.108 1.00 0.00 77 VAL A N 1
ATOM 1100 C CA . VAL A 1 75 ? -7.055 -9.101 -15.649 1.00 0.00 77 VAL A CA 1
ATOM 1101 C C . VAL A 1 75 ? -8.239 -8.389 -15.003 1.00 0.00 77 VAL A C 1
ATOM 1102 O O . VAL A 1 75 ? -8.264 -7.161 -14.914 1.00 0.00 77 VAL A O 1
ATOM 1115 N N . ILE A 1 76 ? -9.217 -9.169 -14.549 1.00 0.00 78 ILE A N 1
ATOM 1116 C CA . ILE A 1 76 ? -10.405 -8.609 -13.904 1.00 0.00 78 ILE A CA 1
ATOM 1117 C C . ILE A 1 76 ? -10.200 -8.531 -12.399 1.00 0.00 78 ILE A C 1
ATOM 1118 O O . ILE A 1 76 ? -9.750 -9.491 -11.774 1.00 0.00 78 ILE A O 1
ATOM 1134 N N . THR A 1 77 ? -10.543 -7.385 -11.817 1.00 0.00 79 THR A N 1
ATOM 1135 C CA . THR A 1 77 ? -10.404 -7.186 -10.374 1.00 0.00 79 THR A CA 1
ATOM 1136 C C . THR A 1 77 ? -11.779 -7.082 -9.735 1.00 0.00 79 THR A C 1
ATOM 1137 O O . THR A 1 77 ? -12.480 -6.082 -9.893 1.00 0.00 79 THR A O 1
ATOM 1148 N N . LEU A 1 78 ? -12.159 -8.128 -9.013 1.00 0.00 80 LEU A N 1
ATOM 1149 C CA . LEU A 1 78 ? -13.458 -8.163 -8.340 1.00 0.00 80 LEU A CA 1
ATOM 1150 C C . LEU A 1 78 ? -13.290 -7.925 -6.848 1.00 0.00 80 LEU A C 1
ATOM 1151 O O . LEU A 1 78 ? -12.684 -8.733 -6.147 1.00 0.00 80 LEU A O 1
ATOM 1167 N N . ILE A 1 79 ? -13.841 -6.815 -6.368 1.00 0.00 81 ILE A N 1
ATOM 1168 C CA . ILE A 1 79 ? -13.762 -6.480 -4.949 1.00 0.00 81 ILE A CA 1
ATOM 1169 C C . ILE A 1 79 ? -15.032 -5.761 -4.504 1.00 0.00 81 ILE A C 1
ATOM 1170 O O . ILE A 1 79 ? -15.632 -5.011 -5.274 1.00 0.00 81 ILE A O 1
ATOM 1186 N N . ASN A 1 80 ? -15.439 -5.993 -3.261 1.00 0.00 82 ASN A N 1
ATOM 1187 C CA . ASN A 1 80 ? -16.643 -5.360 -2.730 1.00 0.00 82 ASN A CA 1
ATOM 1188 C C . ASN A 1 80 ? -16.440 -3.858 -2.537 1.00 0.00 82 ASN A C 1
ATOM 1189 O O . ASN A 1 80 ? -17.264 -3.050 -2.964 1.00 0.00 82 ASN A O 1
ATOM 1200 N N . GLY A 1 81 ? -15.330 -3.490 -1.894 1.00 0.00 83 GLY A N 1
ATOM 1201 C CA . GLY A 1 81 ? -15.009 -2.082 -1.646 1.00 0.00 83 GLY A CA 1
ATOM 1202 C C . GLY A 1 81 ? -15.209 -1.731 -0.177 1.00 0.00 83 GLY A C 1
ATOM 1203 O O . GLY A 1 81 ? -15.836 -2.477 0.573 1.00 0.00 83 GLY A O 1
ATOM 1207 N N . GLY A 1 82 ? -14.669 -0.586 0.226 1.00 0.00 84 GLY A N 1
ATOM 1208 C CA . GLY A 1 82 ? -14.791 -0.141 1.607 1.00 0.00 84 GLY A CA 1
ATOM 1209 C C . GLY A 1 82 ? -16.212 0.328 1.900 1.00 0.00 84 GLY A C 1
ATOM 1210 O O . GLY A 1 82 ? -17.057 0.372 1.007 1.00 0.00 84 GLY A O 1
ATOM 1214 N N . GLU A 1 83 ? -16.467 0.672 3.156 1.00 0.00 85 GLU A N 1
ATOM 1215 C CA . GLU A 1 83 ? -17.791 1.132 3.556 1.00 0.00 85 GLU A CA 1
ATOM 1216 C C . GLU A 1 83 ? -18.137 2.438 2.848 1.00 0.00 85 GLU A C 1
ATOM 1217 O O . GLU A 1 83 ? -17.404 3.421 2.945 1.00 0.00 85 GLU A O 1
ATOM 1229 N N . SER A 1 84 ? -19.260 2.436 2.138 1.00 0.00 86 SER A N 1
ATOM 1230 C CA . SER A 1 84 ? -19.702 3.624 1.418 1.00 0.00 86 SER A CA 1
ATOM 1231 C C . SER A 1 84 ? -20.373 4.608 2.371 1.00 0.00 86 SER A C 1
ATOM 1232 O O . SER A 1 84 ? -20.667 4.267 3.516 1.00 0.00 86 SER A O 1
ATOM 1240 N N . ALA A 1 85 ? -20.607 5.825 1.891 1.00 0.00 87 ALA A N 1
ATOM 1241 C CA . ALA A 1 85 ? -21.244 6.854 2.706 1.00 0.00 87 ALA A CA 1
ATOM 1242 C C . ALA A 1 85 ? -20.275 7.369 3.772 1.00 0.00 87 ALA A C 1
ATOM 1243 O O . ALA A 1 85 ? -20.559 7.295 4.969 1.00 0.00 87 ALA A O 1
ATOM 1250 N N . PRO A 1 86 ? -19.148 7.884 3.360 1.00 0.00 88 PRO A N 1
ATOM 1251 C CA . PRO A 1 86 ? -18.119 8.420 4.298 1.00 0.00 88 PRO A CA 1
ATOM 1252 C C . PRO A 1 86 ? -18.566 9.724 4.949 1.00 0.00 88 PRO A C 1
ATOM 1253 O O . PRO A 1 86 ? -19.169 9.724 6.022 1.00 0.00 88 PRO A O 1
ATOM 1264 N N . THR A 1 87 ? -18.264 10.835 4.288 1.00 0.00 89 THR A N 1
ATOM 1265 C CA . THR A 1 87 ? -18.633 12.158 4.795 1.00 0.00 89 THR A CA 1
ATOM 1266 C C . THR A 1 87 ? -19.143 13.041 3.664 1.00 0.00 89 THR A C 1
ATOM 1267 O O . THR A 1 87 ? -18.444 13.279 2.679 1.00 0.00 89 THR A O 1
ATOM 1278 N N . THR A 1 88 ? -20.371 13.530 3.815 1.00 0.00 90 THR A N 1
ATOM 1279 C CA . THR A 1 88 ? -20.978 14.393 2.807 1.00 0.00 90 THR A CA 1
ATOM 1280 C C . THR A 1 88 ? -21.906 15.404 3.461 1.00 0.00 90 THR A C 1
ATOM 1281 O O . THR A 1 88 ? -22.019 15.458 4.685 1.00 0.00 90 THR A O 1
ATOM 1292 N N . LEU A 1 89 ? -22.575 16.204 2.634 1.00 0.00 91 LEU A N 1
ATOM 1293 C CA . LEU A 1 89 ? -23.495 17.212 3.143 1.00 0.00 91 LEU A CA 1
ATOM 1294 C C . LEU A 1 89 ? -24.898 16.633 3.272 1.00 0.00 91 LEU A C 1
ATOM 1295 O O . LEU A 1 89 ? -25.451 16.097 2.312 1.00 0.00 91 LEU A O 1
ATOM 1311 N N . THR A 1 90 ? -25.470 16.749 4.469 1.00 0.00 92 THR A N 1
ATOM 1312 C CA . THR A 1 90 ? -26.815 16.235 4.722 1.00 0.00 92 THR A CA 1
ATOM 1313 C C . THR A 1 90 ? -27.859 17.307 4.428 1.00 0.00 92 THR A C 1
ATOM 1314 O O . THR A 1 90 ? -27.713 18.460 4.834 1.00 0.00 92 THR A O 1
ATOM 1325 N N . GLN A 1 91 ? -28.911 16.918 3.716 1.00 0.00 93 GLN A N 1
ATOM 1326 C CA . GLN A 1 91 ? -29.975 17.853 3.370 1.00 0.00 93 GLN A CA 1
ATOM 1327 C C . GLN A 1 91 ? -30.824 18.174 4.595 1.00 0.00 93 GLN A C 1
ATOM 1328 O O . GLN A 1 91 ? -31.308 17.274 5.280 1.00 0.00 93 GLN A O 1
ATOM 1342 N N . GLN A 1 92 ? -31.000 19.463 4.865 1.00 0.00 94 GLN A N 1
ATOM 1343 C CA . GLN A 1 92 ? -31.795 19.892 6.011 1.00 0.00 94 GLN A CA 1
ATOM 1344 C C . GLN A 1 92 ? -32.036 21.395 5.957 1.00 0.00 94 GLN A C 1
ATOM 1345 O O . GLN A 1 92 ? -31.096 22.182 5.845 1.00 0.00 94 GLN A O 1
ATOM 1359 N N . THR A 1 93 ? -33.304 21.790 6.041 1.00 0.00 95 THR A N 1
ATOM 1360 C CA . THR A 1 93 ? -33.664 23.206 6.002 1.00 0.00 95 THR A CA 1
ATOM 1361 C C . THR A 1 93 ? -33.667 23.795 7.409 1.00 0.00 95 THR A C 1
ATOM 1362 O O . THR A 1 93 ? -34.561 23.461 8.169 1.00 0.00 95 THR A O 1
ATOM 1373 N N . SER B 2 1 ? 12.651 -2.184 -10.726 1.00 0.00 201 SER B N 1
ATOM 1374 C CA . SER B 2 1 ? 13.466 -2.552 -11.919 1.00 0.00 201 SER B CA 1
ATOM 1375 C C . SER B 2 1 ? 12.641 -2.331 -13.182 1.00 0.00 201 SER B C 1
ATOM 1376 O O . SER B 2 1 ? 11.427 -2.533 -13.184 1.00 0.00 201 SER B O 1
ATOM 1384 N N . SER B 2 2 ? 13.309 -1.915 -14.255 1.00 0.00 202 SER B N 1
ATOM 1385 C CA . SER B 2 2 ? 12.622 -1.671 -15.517 1.00 0.00 202 SER B CA 1
ATOM 1386 C C . SER B 2 2 ? 12.169 -2.988 -16.126 1.00 0.00 202 SER B C 1
ATOM 1387 O O . SER B 2 2 ? 12.896 -3.981 -16.090 1.00 0.00 202 SER B O 1
ATOM 1395 N N . SER B 2 3 ? 10.959 -2.995 -16.686 1.00 0.00 203 SER B N 1
ATOM 1396 C CA . SER B 2 3 ? 10.412 -4.205 -17.299 1.00 0.00 203 SER B CA 1
ATOM 1397 C C . SER B 2 3 ? 10.439 -4.094 -18.831 1.00 0.00 203 SER B C 1
ATOM 1398 O O . SER B 2 3 ? 10.346 -2.992 -19.376 1.00 0.00 203 SER B O 1
ATOM 1406 N N . PRO B 2 4 ? 10.549 -5.201 -19.534 1.00 0.00 204 PRO B N 1
ATOM 1407 C CA . PRO B 2 4 ? 10.571 -5.204 -21.026 1.00 0.00 204 PRO B CA 1
ATOM 1408 C C . PRO B 2 4 ? 9.486 -4.303 -21.620 1.00 0.00 204 PRO B C 1
ATOM 1409 O O . PRO B 2 4 ? 9.751 -3.504 -22.517 1.00 0.00 204 PRO B O 1
ATOM 1420 N N . ILE B 2 5 ? 8.264 -4.437 -21.112 1.00 0.00 205 ILE B N 1
ATOM 1421 C CA . ILE B 2 5 ? 7.146 -3.632 -21.592 1.00 0.00 205 ILE B CA 1
ATOM 1422 C C . ILE B 2 5 ? 6.122 -3.431 -20.483 1.00 0.00 205 ILE B C 1
ATOM 1423 O O . ILE B 2 5 ? 5.934 -4.304 -19.635 1.00 0.00 205 ILE B O 1
ATOM 1439 N N . GLN B 2 6 ? 5.440 -2.290 -20.505 1.00 0.00 206 GLN B N 1
ATOM 1440 C CA . GLN B 2 6 ? 4.411 -1.995 -19.514 1.00 0.00 206 GLN B CA 1
ATOM 1441 C C . GLN B 2 6 ? 3.274 -1.201 -20.153 1.00 0.00 206 GLN B C 1
ATOM 1442 O O . GLN B 2 6 ? 3.500 -0.373 -21.037 1.00 0.00 206 GLN B O 1
ATOM 1456 N N . GLY B 2 7 ? 2.050 -1.462 -19.699 1.00 0.00 207 GLY B N 1
ATOM 1457 C CA . GLY B 2 7 ? 0.866 -0.773 -20.224 1.00 0.00 207 GLY B CA 1
ATOM 1458 C C . GLY B 2 7 ? 0.357 0.268 -19.239 1.00 0.00 207 GLY B C 1
ATOM 1459 O O . GLY B 2 7 ? 1.124 1.087 -18.732 1.00 0.00 207 GLY B O 1
ATOM 1463 N N . SER B 2 8 ? -0.943 0.228 -18.969 1.00 0.00 208 SER B N 1
ATOM 1464 C CA . SER B 2 8 ? -1.552 1.169 -18.038 1.00 0.00 208 SER B CA 1
ATOM 1465 C C . SER B 2 8 ? -2.957 0.719 -17.654 1.00 0.00 208 SER B C 1
ATOM 1466 O O . SER B 2 8 ? -3.499 -0.221 -18.235 1.00 0.00 208 SER B O 1
ATOM 1474 N N . TRP B 2 9 ? -3.546 1.406 -16.682 1.00 0.00 209 TRP B N 1
ATOM 1475 C CA . TRP B 2 9 ? -4.901 1.087 -16.236 1.00 0.00 209 TRP B CA 1
ATOM 1476 C C . TRP B 2 9 ? -5.933 1.756 -17.136 1.00 0.00 209 TRP B C 1
ATOM 1477 O O . TRP B 2 9 ? -5.714 2.856 -17.642 1.00 0.00 209 TRP B O 1
ATOM 1498 N N . THR B 2 10 ? -7.067 1.079 -17.328 1.00 0.00 210 THR B N 1
ATOM 1499 C CA . THR B 2 10 ? -8.144 1.608 -18.165 1.00 0.00 210 THR B CA 1
ATOM 1500 C C . THR B 2 10 ? -9.468 1.567 -17.411 1.00 0.00 210 THR B C 1
ATOM 1501 O O . THR B 2 10 ? -9.843 0.539 -16.848 1.00 0.00 210 THR B O 1
ATOM 1512 N N . TRP B 2 11 ? -10.176 2.696 -17.406 1.00 0.00 211 TRP B N 1
ATOM 1513 C CA . TRP B 2 11 ? -11.466 2.787 -16.721 1.00 0.00 211 TRP B CA 1
ATOM 1514 C C . TRP B 2 11 ? -12.608 2.538 -17.703 1.00 0.00 211 TRP B C 1
ATOM 1515 O O . TRP B 2 11 ? -12.804 3.298 -18.651 1.00 0.00 211 TRP B O 1
ATOM 1536 N N . GLU B 2 12 ? -13.369 1.480 -17.452 1.00 0.00 212 GLU B N 1
ATOM 1537 C CA . GLU B 2 12 ? -14.500 1.152 -18.308 1.00 0.00 212 GLU B CA 1
ATOM 1538 C C . GLU B 2 12 ? -15.436 0.165 -17.612 1.00 0.00 212 GLU B C 1
ATOM 1539 O O . GLU B 2 12 ? -15.046 -0.513 -16.664 1.00 0.00 212 GLU B O 1
ATOM 1551 N N . ASN B 2 13 ? -16.642 0.034 -18.141 1.00 0.00 213 ASN B N 1
ATOM 1552 C CA . ASN B 2 13 ? -17.584 -0.935 -17.608 1.00 0.00 213 ASN B CA 1
ATOM 1553 C C . ASN B 2 13 ? -17.764 -0.774 -16.104 1.00 0.00 213 ASN B C 1
ATOM 1554 O O . ASN B 2 13 ? -17.858 -1.762 -15.374 1.00 0.00 213 ASN B O 1
ATOM 1565 N N . GLY B 2 14 ? -17.813 0.468 -15.643 1.00 0.00 214 GLY B N 1
ATOM 1566 C CA . GLY B 2 14 ? -17.991 0.737 -14.223 1.00 0.00 214 GLY B CA 1
ATOM 1567 C C . GLY B 2 14 ? -17.011 -0.075 -13.384 1.00 0.00 214 GLY B C 1
ATOM 1568 O O . GLY B 2 14 ? -17.241 -0.310 -12.199 1.00 0.00 214 GLY B O 1
ATOM 1572 N N . LYS B 2 15 ? -15.921 -0.506 -14.011 1.00 0.00 215 LYS B N 1
ATOM 1573 C CA . LYS B 2 15 ? -14.908 -1.299 -13.323 1.00 0.00 215 LYS B CA 1
ATOM 1574 C C . LYS B 2 15 ? -13.517 -1.030 -13.878 1.00 0.00 215 LYS B C 1
ATOM 1575 O O . LYS B 2 15 ? -13.357 -0.676 -15.044 1.00 0.00 215 LYS B O 1
ATOM 1594 N N . TRP B 2 16 ? -12.507 -1.219 -13.034 1.00 0.00 216 TRP B N 1
ATOM 1595 C CA . TRP B 2 16 ? -11.123 -1.013 -13.448 1.00 0.00 216 TRP B CA 1
ATOM 1596 C C . TRP B 2 16 ? -10.536 -2.325 -13.950 1.00 0.00 216 TRP B C 1
ATOM 1597 O O . TRP B 2 16 ? -10.464 -3.305 -13.210 1.00 0.00 216 TRP B O 1
ATOM 1618 N N . THR B 2 17 ? -10.126 -2.344 -15.217 1.00 0.00 217 THR B N 1
ATOM 1619 C CA . THR B 2 17 ? -9.549 -3.551 -15.815 1.00 0.00 217 THR B CA 1
ATOM 1620 C C . THR B 2 17 ? -8.267 -3.213 -16.566 1.00 0.00 217 THR B C 1
ATOM 1621 O O . THR B 2 17 ? -8.152 -2.146 -17.171 1.00 0.00 217 THR B O 1
ATOM 1632 N N . TRP B 2 18 ? -7.308 -4.136 -16.529 1.00 0.00 218 TRP B N 1
ATOM 1633 C CA . TRP B 2 18 ? -6.032 -3.939 -17.217 1.00 0.00 218 TRP B CA 1
ATOM 1634 C C . TRP B 2 18 ? -6.003 -4.758 -18.502 1.00 0.00 218 TRP B C 1
ATOM 1635 O O . TRP B 2 18 ? -6.089 -5.985 -18.473 1.00 0.00 218 TRP B O 1
ATOM 1656 N N . LYS B 2 19 ? -5.884 -4.066 -19.630 1.00 0.00 219 LYS B N 1
ATOM 1657 C CA . LYS B 2 19 ? -5.848 -4.717 -20.942 1.00 0.00 219 LYS B CA 1
ATOM 1658 C C . LYS B 2 19 ? -4.849 -4.034 -21.860 1.00 0.00 219 LYS B C 1
ATOM 1659 O O . LYS B 2 19 ? -4.381 -2.931 -21.579 1.00 0.00 219 LYS B O 1
ATOM 1678 N N . GLY B 2 20 ? -4.524 -4.709 -22.951 1.00 0.00 220 GLY B N 1
ATOM 1679 C CA . GLY B 2 20 ? -3.573 -4.170 -23.905 1.00 0.00 220 GLY B CA 1
ATOM 1680 C C . GLY B 2 20 ? -3.432 -5.074 -25.120 1.00 0.00 220 GLY B C 1
ATOM 1681 O O . GLY B 2 20 ? -4.315 -5.882 -25.408 1.00 0.00 220 GLY B O 1
ATOM 1685 N N . ILE B 2 21 ? -2.341 -4.907 -25.858 1.00 0.00 221 ILE B N 1
ATOM 1686 C CA . ILE B 2 21 ? -2.137 -5.692 -27.068 1.00 0.00 221 ILE B CA 1
ATOM 1687 C C . ILE B 2 21 ? -2.283 -7.177 -26.765 1.00 0.00 221 ILE B C 1
ATOM 1688 O O . ILE B 2 21 ? -3.297 -7.786 -27.099 1.00 0.00 221 ILE B O 1
ATOM 1704 N N . ILE B 2 22 ? -1.275 -7.749 -26.117 1.00 0.00 222 ILE B N 1
ATOM 1705 C CA . ILE B 2 22 ? -1.296 -9.163 -25.764 1.00 0.00 222 ILE B CA 1
ATOM 1706 C C . ILE B 2 22 ? -0.296 -9.438 -24.648 1.00 0.00 222 ILE B C 1
ATOM 1707 O O . ILE B 2 22 ? 0.209 -8.508 -24.019 1.00 0.00 222 ILE B O 1
ATOM 1723 N N . ARG B 2 23 ? -0.013 -10.720 -24.417 1.00 0.00 223 ARG B N 1
ATOM 1724 C CA . ARG B 2 23 ? 0.944 -11.128 -23.397 1.00 0.00 223 ARG B CA 1
ATOM 1725 C C . ARG B 2 23 ? 2.168 -10.222 -23.420 1.00 0.00 223 ARG B C 1
ATOM 1726 O O . ARG B 2 23 ? 2.305 -9.348 -24.274 1.00 0.00 223 ARG B O 1
ATOM 1747 N N . LEU B 2 24 ? 3.056 -10.437 -22.474 1.00 0.00 224 LEU B N 1
ATOM 1748 C CA . LEU B 2 24 ? 4.255 -9.629 -22.386 1.00 0.00 224 LEU B CA 1
ATOM 1749 C C . LEU B 2 24 ? 5.093 -9.759 -23.650 1.00 0.00 224 LEU B C 1
ATOM 1750 O O . LEU B 2 24 ? 5.502 -10.855 -24.030 1.00 0.00 224 LEU B O 1
ATOM 1766 N N . GLU B 2 25 ? 5.352 -8.621 -24.288 1.00 0.00 225 GLU B N 1
ATOM 1767 C CA . GLU B 2 25 ? 6.148 -8.591 -25.508 1.00 0.00 225 GLU B CA 1
ATOM 1768 C C . GLU B 2 25 ? 7.626 -8.533 -25.172 1.00 0.00 225 GLU B C 1
ATOM 1769 O O . GLU B 2 25 ? 8.035 -7.845 -24.238 1.00 0.00 225 GLU B O 1
ATOM 1781 N N . GLN B 2 26 ? 8.425 -9.263 -25.942 1.00 0.00 226 GLN B N 1
ATOM 1782 C CA . GLN B 2 26 ? 9.864 -9.294 -25.719 1.00 0.00 226 GLN B CA 1
ATOM 1783 C C . GLN B 2 26 ? 10.188 -9.345 -24.225 1.00 0.00 226 GLN B C 1
ATOM 1784 O O . GLN B 2 26 ? 10.418 -10.435 -23.727 1.00 0.00 226 GLN B O 1
ATOM 1798 N N . GLY A 1 1 ? 5.773 7.821 10.768 1.00 0.00 3 GLY A N 2
ATOM 1799 C CA . GLY A 1 1 ? 6.818 6.813 10.430 1.00 0.00 3 GLY A CA 2
ATOM 1800 C C . GLY A 1 1 ? 6.994 6.754 8.918 1.00 0.00 3 GLY A C 2
ATOM 1801 O O . GLY A 1 1 ? 6.775 7.742 8.219 1.00 0.00 3 GLY A O 2
ATOM 1805 N N . SER A 1 2 ? 7.384 5.588 8.416 1.00 0.00 4 SER A N 2
ATOM 1806 C CA . SER A 1 2 ? 7.581 5.416 6.985 1.00 0.00 4 SER A CA 2
ATOM 1807 C C . SER A 1 2 ? 6.264 5.614 6.245 1.00 0.00 4 SER A C 2
ATOM 1808 O O . SER A 1 2 ? 5.214 5.152 6.692 1.00 0.00 4 SER A O 2
ATOM 1816 N N . GLU A 1 3 ? 6.328 6.301 5.106 1.00 0.00 5 GLU A N 2
ATOM 1817 C CA . GLU A 1 3 ? 5.135 6.558 4.293 1.00 0.00 5 GLU A CA 2
ATOM 1818 C C . GLU A 1 3 ? 5.185 5.726 3.019 1.00 0.00 5 GLU A C 2
ATOM 1819 O O . GLU A 1 3 ? 6.087 5.890 2.198 1.00 0.00 5 GLU A O 2
ATOM 1831 N N . VAL A 1 4 ? 4.218 4.825 2.858 1.00 0.00 6 VAL A N 2
ATOM 1832 C CA . VAL A 1 4 ? 4.175 3.963 1.676 1.00 0.00 6 VAL A CA 2
ATOM 1833 C C . VAL A 1 4 ? 3.354 4.622 0.557 1.00 0.00 6 VAL A C 2
ATOM 1834 O O . VAL A 1 4 ? 2.456 5.415 0.839 1.00 0.00 6 VAL A O 2
ATOM 1847 N N . PRO A 1 5 ? 3.617 4.307 -0.698 1.00 0.00 7 PRO A N 2
ATOM 1848 C CA . PRO A 1 5 ? 2.845 4.895 -1.839 1.00 0.00 7 PRO A CA 2
ATOM 1849 C C . PRO A 1 5 ? 1.334 4.724 -1.665 1.00 0.00 7 PRO A C 2
ATOM 1850 O O . PRO A 1 5 ? 0.867 3.731 -1.107 1.00 0.00 7 PRO A O 2
ATOM 1861 N N . GLN A 1 6 ? 0.581 5.704 -2.155 1.00 0.00 8 GLN A N 2
ATOM 1862 C CA . GLN A 1 6 ? -0.876 5.664 -2.058 1.00 0.00 8 GLN A CA 2
ATOM 1863 C C . GLN A 1 6 ? -1.429 4.505 -2.889 1.00 0.00 8 GLN A C 2
ATOM 1864 O O . GLN A 1 6 ? -1.676 3.418 -2.372 1.00 0.00 8 GLN A O 2
ATOM 1878 N N . LEU A 1 7 ? -1.621 4.756 -4.182 1.00 0.00 9 LEU A N 2
ATOM 1879 C CA . LEU A 1 7 ? -2.146 3.738 -5.092 1.00 0.00 9 LEU A CA 2
ATOM 1880 C C . LEU A 1 7 ? -1.009 3.093 -5.873 1.00 0.00 9 LEU A C 2
ATOM 1881 O O . LEU A 1 7 ? -0.200 3.781 -6.496 1.00 0.00 9 LEU A O 2
ATOM 1897 N N . THR A 1 8 ? -0.955 1.768 -5.834 1.00 0.00 10 THR A N 2
ATOM 1898 C CA . THR A 1 8 ? 0.086 1.028 -6.538 1.00 0.00 10 THR A CA 2
ATOM 1899 C C . THR A 1 8 ? -0.312 0.808 -7.993 1.00 0.00 10 THR A C 2
ATOM 1900 O O . THR A 1 8 ? -1.403 1.194 -8.412 1.00 0.00 10 THR A O 2
ATOM 1911 N N . ASP A 1 9 ? 0.578 0.183 -8.761 1.00 0.00 11 ASP A N 2
ATOM 1912 C CA . ASP A 1 9 ? 0.317 -0.090 -10.176 1.00 0.00 11 ASP A CA 2
ATOM 1913 C C . ASP A 1 9 ? 0.656 -1.541 -10.505 1.00 0.00 11 ASP A C 2
ATOM 1914 O O . ASP A 1 9 ? 1.501 -2.155 -9.852 1.00 0.00 11 ASP A O 2
ATOM 1923 N N . LEU A 1 10 ? -0.008 -2.083 -11.520 1.00 0.00 12 LEU A N 2
ATOM 1924 C CA . LEU A 1 10 ? 0.229 -3.463 -11.928 1.00 0.00 12 LEU A CA 2
ATOM 1925 C C . LEU A 1 10 ? 1.646 -3.625 -12.463 1.00 0.00 12 LEU A C 2
ATOM 1926 O O . LEU A 1 10 ? 2.165 -2.736 -13.139 1.00 0.00 12 LEU A O 2
ATOM 1942 N N . SER A 1 11 ? 2.268 -4.767 -12.167 1.00 0.00 13 SER A N 2
ATOM 1943 C CA . SER A 1 11 ? 3.626 -5.036 -12.641 1.00 0.00 13 SER A CA 2
ATOM 1944 C C . SER A 1 11 ? 3.776 -6.501 -13.030 1.00 0.00 13 SER A C 2
ATOM 1945 O O . SER A 1 11 ? 3.075 -7.369 -12.515 1.00 0.00 13 SER A O 2
ATOM 1953 N N . PHE A 1 12 ? 4.686 -6.762 -13.955 1.00 0.00 14 PHE A N 2
ATOM 1954 C CA . PHE A 1 12 ? 4.930 -8.120 -14.440 1.00 0.00 14 PHE A CA 2
ATOM 1955 C C . PHE A 1 12 ? 6.302 -8.609 -13.991 1.00 0.00 14 PHE A C 2
ATOM 1956 O O . PHE A 1 12 ? 7.248 -7.826 -13.901 1.00 0.00 14 PHE A O 2
ATOM 1973 N N . VAL A 1 13 ? 6.412 -9.907 -13.723 1.00 0.00 15 VAL A N 2
ATOM 1974 C CA . VAL A 1 13 ? 7.683 -10.487 -13.300 1.00 0.00 15 VAL A CA 2
ATOM 1975 C C . VAL A 1 13 ? 7.813 -11.915 -13.816 1.00 0.00 15 VAL A C 2
ATOM 1976 O O . VAL A 1 13 ? 6.814 -12.593 -14.053 1.00 0.00 15 VAL A O 2
ATOM 1989 N N . ASP A 1 14 ? 9.049 -12.363 -13.986 1.00 0.00 16 ASP A N 2
ATOM 1990 C CA . ASP A 1 14 ? 9.298 -13.715 -14.472 1.00 0.00 16 ASP A CA 2
ATOM 1991 C C . ASP A 1 14 ? 8.651 -13.917 -15.842 1.00 0.00 16 ASP A C 2
ATOM 1992 O O . ASP A 1 14 ? 7.841 -14.823 -16.032 1.00 0.00 16 ASP A O 2
ATOM 2001 N N . ILE A 1 15 ? 9.024 -13.065 -16.792 1.00 0.00 17 ILE A N 2
ATOM 2002 C CA . ILE A 1 15 ? 8.491 -13.147 -18.148 1.00 0.00 17 ILE A CA 2
ATOM 2003 C C . ILE A 1 15 ? 9.269 -14.176 -18.964 1.00 0.00 17 ILE A C 2
ATOM 2004 O O . ILE A 1 15 ? 10.499 -14.193 -18.951 1.00 0.00 17 ILE A O 2
ATOM 2020 N N . THR A 1 16 ? 8.538 -15.034 -19.671 1.00 0.00 18 THR A N 2
ATOM 2021 C CA . THR A 1 16 ? 9.153 -16.083 -20.499 1.00 0.00 18 THR A CA 2
ATOM 2022 C C . THR A 1 16 ? 8.537 -16.081 -21.896 1.00 0.00 18 THR A C 2
ATOM 2023 O O . THR A 1 16 ? 7.816 -15.153 -22.264 1.00 0.00 18 THR A O 2
ATOM 2034 N N . ASP A 1 17 ? 8.813 -17.129 -22.666 1.00 0.00 19 ASP A N 2
ATOM 2035 C CA . ASP A 1 17 ? 8.262 -17.236 -24.012 1.00 0.00 19 ASP A CA 2
ATOM 2036 C C . ASP A 1 17 ? 6.798 -17.631 -23.967 1.00 0.00 19 ASP A C 2
ATOM 2037 O O . ASP A 1 17 ? 5.949 -16.990 -24.587 1.00 0.00 19 ASP A O 2
ATOM 2046 N N . SER A 1 18 ? 6.512 -18.722 -23.263 1.00 0.00 20 SER A N 2
ATOM 2047 C CA . SER A 1 18 ? 5.159 -19.248 -23.169 1.00 0.00 20 SER A CA 2
ATOM 2048 C C . SER A 1 18 ? 4.694 -19.303 -21.716 1.00 0.00 20 SER A C 2
ATOM 2049 O O . SER A 1 18 ? 3.698 -19.956 -21.403 1.00 0.00 20 SER A O 2
ATOM 2057 N N . SER A 1 19 ? 5.418 -18.622 -20.833 1.00 0.00 21 SER A N 2
ATOM 2058 C CA . SER A 1 19 ? 5.064 -18.603 -19.412 1.00 0.00 21 SER A CA 2
ATOM 2059 C C . SER A 1 19 ? 5.387 -17.239 -18.809 1.00 0.00 21 SER A C 2
ATOM 2060 O O . SER A 1 19 ? 6.512 -16.754 -18.902 1.00 0.00 21 SER A O 2
ATOM 2068 N N . ILE A 1 20 ? 4.379 -16.620 -18.196 1.00 0.00 22 ILE A N 2
ATOM 2069 C CA . ILE A 1 20 ? 4.537 -15.303 -17.573 1.00 0.00 22 ILE A CA 2
ATOM 2070 C C . ILE A 1 20 ? 4.043 -15.360 -16.127 1.00 0.00 22 ILE A C 2
ATOM 2071 O O . ILE A 1 20 ? 3.043 -16.017 -15.830 1.00 0.00 22 ILE A O 2
ATOM 2087 N N . GLY A 1 21 ? 4.749 -14.686 -15.221 1.00 0.00 23 GLY A N 2
ATOM 2088 C CA . GLY A 1 21 ? 4.371 -14.684 -13.804 1.00 0.00 23 GLY A CA 2
ATOM 2089 C C . GLY A 1 21 ? 3.700 -13.373 -13.408 1.00 0.00 23 GLY A C 2
ATOM 2090 O O . GLY A 1 21 ? 4.373 -12.416 -13.025 1.00 0.00 23 GLY A O 2
ATOM 2094 N N . LEU A 1 22 ? 2.374 -13.329 -13.505 1.00 0.00 24 LEU A N 2
ATOM 2095 C CA . LEU A 1 22 ? 1.635 -12.119 -13.154 1.00 0.00 24 LEU A CA 2
ATOM 2096 C C . LEU A 1 22 ? 1.854 -11.775 -11.686 1.00 0.00 24 LEU A C 2
ATOM 2097 O O . LEU A 1 22 ? 1.858 -12.656 -10.826 1.00 0.00 24 LEU A O 2
ATOM 2113 N N . ARG A 1 23 ? 2.036 -10.484 -11.404 1.00 0.00 25 ARG A N 2
ATOM 2114 C CA . ARG A 1 23 ? 2.253 -10.029 -10.033 1.00 0.00 25 ARG A CA 2
ATOM 2115 C C . ARG A 1 23 ? 1.612 -8.663 -9.822 1.00 0.00 25 ARG A C 2
ATOM 2116 O O . ARG A 1 23 ? 1.755 -7.755 -10.637 1.00 0.00 25 ARG A O 2
ATOM 2137 N N . TRP A 1 24 ? 0.916 -8.527 -8.703 1.00 0.00 26 TRP A N 2
ATOM 2138 C CA . TRP A 1 24 ? 0.256 -7.273 -8.349 1.00 0.00 26 TRP A CA 2
ATOM 2139 C C . TRP A 1 24 ? 0.292 -7.088 -6.838 1.00 0.00 26 TRP A C 2
ATOM 2140 O O . TRP A 1 24 ? 0.430 -8.056 -6.093 1.00 0.00 26 TRP A O 2
ATOM 2161 N N . THR A 1 25 ? 0.192 -5.840 -6.387 1.00 0.00 27 THR A N 2
ATOM 2162 C CA . THR A 1 25 ? 0.233 -5.539 -4.955 1.00 0.00 27 THR A CA 2
ATOM 2163 C C . THR A 1 25 ? -1.162 -5.187 -4.423 1.00 0.00 27 THR A C 2
ATOM 2164 O O . THR A 1 25 ? -1.634 -4.075 -4.649 1.00 0.00 27 THR A O 2
ATOM 2175 N N . PRO A 1 26 ? -1.821 -6.067 -3.711 1.00 0.00 28 PRO A N 2
ATOM 2176 C CA . PRO A 1 26 ? -3.162 -5.759 -3.147 1.00 0.00 28 PRO A CA 2
ATOM 2177 C C . PRO A 1 26 ? -3.176 -4.482 -2.296 1.00 0.00 28 PRO A C 2
ATOM 2178 O O . PRO A 1 26 ? -2.163 -4.087 -1.719 1.00 0.00 28 PRO A O 2
ATOM 2189 N N . LEU A 1 27 ? -4.352 -3.859 -2.237 1.00 0.00 29 LEU A N 2
ATOM 2190 C CA . LEU A 1 27 ? -4.548 -2.626 -1.467 1.00 0.00 29 LEU A CA 2
ATOM 2191 C C . LEU A 1 27 ? -5.256 -2.909 -0.158 1.00 0.00 29 LEU A C 2
ATOM 2192 O O . LEU A 1 27 ? -6.239 -3.642 -0.100 1.00 0.00 29 LEU A O 2
ATOM 2208 N N . ASN A 1 28 ? -4.737 -2.312 0.891 1.00 0.00 30 ASN A N 2
ATOM 2209 C CA . ASN A 1 28 ? -5.303 -2.482 2.211 1.00 0.00 30 ASN A CA 2
ATOM 2210 C C . ASN A 1 28 ? -6.821 -2.348 2.156 1.00 0.00 30 ASN A C 2
ATOM 2211 O O . ASN A 1 28 ? -7.539 -2.985 2.926 1.00 0.00 30 ASN A O 2
ATOM 2222 N N . SER A 1 29 ? -7.300 -1.528 1.225 1.00 0.00 31 SER A N 2
ATOM 2223 C CA . SER A 1 29 ? -8.733 -1.327 1.052 1.00 0.00 31 SER A CA 2
ATOM 2224 C C . SER A 1 29 ? -9.303 -2.373 0.096 1.00 0.00 31 SER A C 2
ATOM 2225 O O . SER A 1 29 ? -10.474 -2.742 0.199 1.00 0.00 31 SER A O 2
ATOM 2233 N N . SER A 1 30 ? -8.473 -2.851 -0.833 1.00 0.00 32 SER A N 2
ATOM 2234 C CA . SER A 1 30 ? -8.930 -3.855 -1.789 1.00 0.00 32 SER A CA 2
ATOM 2235 C C . SER A 1 30 ? -9.480 -5.075 -1.049 1.00 0.00 32 SER A C 2
ATOM 2236 O O . SER A 1 30 ? -8.769 -5.742 -0.299 1.00 0.00 32 SER A O 2
ATOM 2244 N N . THR A 1 31 ? -10.759 -5.325 -1.262 1.00 0.00 33 THR A N 2
ATOM 2245 C CA . THR A 1 31 ? -11.422 -6.447 -0.606 1.00 0.00 33 THR A CA 2
ATOM 2246 C C . THR A 1 31 ? -10.612 -7.715 -0.843 1.00 0.00 33 THR A C 2
ATOM 2247 O O . THR A 1 31 ? -9.981 -7.870 -1.887 1.00 0.00 33 THR A O 2
ATOM 2258 N N . ILE A 1 32 ? -10.600 -8.602 0.148 1.00 0.00 34 ILE A N 2
ATOM 2259 C CA . ILE A 1 32 ? -9.823 -9.834 0.045 1.00 0.00 34 ILE A CA 2
ATOM 2260 C C . ILE A 1 32 ? -10.670 -10.961 -0.521 1.00 0.00 34 ILE A C 2
ATOM 2261 O O . ILE A 1 32 ? -11.354 -11.672 0.216 1.00 0.00 34 ILE A O 2
ATOM 2277 N N . ILE A 1 33 ? -10.603 -11.132 -1.837 1.00 0.00 35 ILE A N 2
ATOM 2278 C CA . ILE A 1 33 ? -11.348 -12.190 -2.510 1.00 0.00 35 ILE A CA 2
ATOM 2279 C C . ILE A 1 33 ? -10.608 -12.626 -3.763 1.00 0.00 35 ILE A C 2
ATOM 2280 O O . ILE A 1 33 ? -10.217 -11.800 -4.586 1.00 0.00 35 ILE A O 2
ATOM 2296 N N . GLY A 1 34 ? -10.402 -13.929 -3.894 1.00 0.00 36 GLY A N 2
ATOM 2297 C CA . GLY A 1 34 ? -9.686 -14.464 -5.038 1.00 0.00 36 GLY A CA 2
ATOM 2298 C C . GLY A 1 34 ? -10.193 -13.864 -6.340 1.00 0.00 36 GLY A C 2
ATOM 2299 O O . GLY A 1 34 ? -11.397 -13.835 -6.598 1.00 0.00 36 GLY A O 2
ATOM 2303 N N . TYR A 1 35 ? -9.262 -13.391 -7.163 1.00 0.00 37 TYR A N 2
ATOM 2304 C CA . TYR A 1 35 ? -9.613 -12.799 -8.447 1.00 0.00 37 TYR A CA 2
ATOM 2305 C C . TYR A 1 35 ? -9.698 -13.880 -9.511 1.00 0.00 37 TYR A C 2
ATOM 2306 O O . TYR A 1 35 ? -9.479 -15.058 -9.229 1.00 0.00 37 TYR A O 2
ATOM 2324 N N . ARG A 1 36 ? -10.019 -13.476 -10.734 1.00 0.00 38 ARG A N 2
ATOM 2325 C CA . ARG A 1 36 ? -10.129 -14.421 -11.840 1.00 0.00 38 ARG A CA 2
ATOM 2326 C C . ARG A 1 36 ? -9.366 -13.925 -13.055 1.00 0.00 38 ARG A C 2
ATOM 2327 O O . ARG A 1 36 ? -9.623 -12.830 -13.559 1.00 0.00 38 ARG A O 2
ATOM 2348 N N . ILE A 1 37 ? -8.430 -14.738 -13.531 1.00 0.00 39 ILE A N 2
ATOM 2349 C CA . ILE A 1 37 ? -7.631 -14.385 -14.701 1.00 0.00 39 ILE A CA 2
ATOM 2350 C C . ILE A 1 37 ? -8.070 -15.224 -15.914 1.00 0.00 39 ILE A C 2
ATOM 2351 O O . ILE A 1 37 ? -7.996 -16.452 -15.900 1.00 0.00 39 ILE A O 2
ATOM 2367 N N . THR A 1 38 ? -8.558 -14.559 -16.956 1.00 0.00 40 THR A N 2
ATOM 2368 C CA . THR A 1 38 ? -9.019 -15.263 -18.161 1.00 0.00 40 THR A CA 2
ATOM 2369 C C . THR A 1 38 ? -7.979 -15.137 -19.274 1.00 0.00 40 THR A C 2
ATOM 2370 O O . THR A 1 38 ? -7.390 -14.076 -19.468 1.00 0.00 40 THR A O 2
ATOM 2381 N N . VAL A 1 39 ? -7.757 -16.237 -19.999 1.00 0.00 41 VAL A N 2
ATOM 2382 C CA . VAL A 1 39 ? -6.782 -16.255 -21.097 1.00 0.00 41 VAL A CA 2
ATOM 2383 C C . VAL A 1 39 ? -7.418 -16.819 -22.361 1.00 0.00 41 VAL A C 2
ATOM 2384 O O . VAL A 1 39 ? -8.190 -17.778 -22.305 1.00 0.00 41 VAL A O 2
ATOM 2397 N N . VAL A 1 40 ? -7.075 -16.231 -23.513 1.00 0.00 42 VAL A N 2
ATOM 2398 C CA . VAL A 1 40 ? -7.608 -16.697 -24.791 1.00 0.00 42 VAL A CA 2
ATOM 2399 C C . VAL A 1 40 ? -6.477 -16.856 -25.795 1.00 0.00 42 VAL A C 2
ATOM 2400 O O . VAL A 1 40 ? -5.646 -15.962 -25.959 1.00 0.00 42 VAL A O 2
ATOM 2413 N N . ALA A 1 41 ? -6.465 -17.991 -26.482 1.00 0.00 43 ALA A N 2
ATOM 2414 C CA . ALA A 1 41 ? -5.446 -18.260 -27.487 1.00 0.00 43 ALA A CA 2
ATOM 2415 C C . ALA A 1 41 ? -5.987 -17.907 -28.865 1.00 0.00 43 ALA A C 2
ATOM 2416 O O . ALA A 1 41 ? -7.107 -18.285 -29.212 1.00 0.00 43 ALA A O 2
ATOM 2423 N N . ALA A 1 42 ? -5.200 -17.183 -29.653 1.00 0.00 44 ALA A N 2
ATOM 2424 C CA . ALA A 1 42 ? -5.636 -16.797 -30.993 1.00 0.00 44 ALA A CA 2
ATOM 2425 C C . ALA A 1 42 ? -5.191 -17.832 -32.024 1.00 0.00 44 ALA A C 2
ATOM 2426 O O . ALA A 1 42 ? -5.729 -17.891 -33.130 1.00 0.00 44 ALA A O 2
ATOM 2433 N N . GLY A 1 43 ? -4.198 -18.645 -31.657 1.00 0.00 45 GLY A N 2
ATOM 2434 C CA . GLY A 1 43 ? -3.676 -19.677 -32.558 1.00 0.00 45 GLY A CA 2
ATOM 2435 C C . GLY A 1 43 ? -4.269 -21.043 -32.234 1.00 0.00 45 GLY A C 2
ATOM 2436 O O . GLY A 1 43 ? -3.667 -22.076 -32.525 1.00 0.00 45 GLY A O 2
ATOM 2440 N N . GLU A 1 44 ? -5.454 -21.042 -31.628 1.00 0.00 46 GLU A N 2
ATOM 2441 C CA . GLU A 1 44 ? -6.124 -22.290 -31.267 1.00 0.00 46 GLU A CA 2
ATOM 2442 C C . GLU A 1 44 ? -7.613 -22.200 -31.556 1.00 0.00 46 GLU A C 2
ATOM 2443 O O . GLU A 1 44 ? -8.216 -21.133 -31.437 1.00 0.00 46 GLU A O 2
ATOM 2455 N N . GLY A 1 45 ? -8.201 -23.326 -31.931 1.00 0.00 47 GLY A N 2
ATOM 2456 C CA . GLY A 1 45 ? -9.622 -23.367 -32.231 1.00 0.00 47 GLY A CA 2
ATOM 2457 C C . GLY A 1 45 ? -10.456 -23.123 -30.977 1.00 0.00 47 GLY A C 2
ATOM 2458 O O . GLY A 1 45 ? -11.622 -22.735 -31.067 1.00 0.00 47 GLY A O 2
ATOM 2462 N N . ILE A 1 46 ? -9.858 -23.348 -29.800 1.00 0.00 48 ILE A N 2
ATOM 2463 C CA . ILE A 1 46 ? -10.573 -23.144 -28.532 1.00 0.00 48 ILE A CA 2
ATOM 2464 C C . ILE A 1 46 ? -9.656 -22.454 -27.497 1.00 0.00 48 ILE A C 2
ATOM 2465 O O . ILE A 1 46 ? -8.476 -22.788 -27.394 1.00 0.00 48 ILE A O 2
ATOM 2481 N N . PRO A 1 47 ? -10.183 -21.532 -26.713 1.00 0.00 49 PRO A N 2
ATOM 2482 C CA . PRO A 1 47 ? -9.396 -20.826 -25.656 1.00 0.00 49 PRO A CA 2
ATOM 2483 C C . PRO A 1 47 ? -9.126 -21.717 -24.455 1.00 0.00 49 PRO A C 2
ATOM 2484 O O . PRO A 1 47 ? -9.761 -22.755 -24.281 1.00 0.00 49 PRO A O 2
ATOM 2495 N N . ILE A 1 48 ? -8.170 -21.301 -23.633 1.00 0.00 50 ILE A N 2
ATOM 2496 C CA . ILE A 1 48 ? -7.810 -22.066 -22.449 1.00 0.00 50 ILE A CA 2
ATOM 2497 C C . ILE A 1 48 ? -8.693 -21.694 -21.267 1.00 0.00 50 ILE A C 2
ATOM 2498 O O . ILE A 1 48 ? -9.314 -20.632 -21.251 1.00 0.00 50 ILE A O 2
ATOM 2514 N N . PHE A 1 49 ? -8.745 -22.583 -20.283 1.00 0.00 51 PHE A N 2
ATOM 2515 C CA . PHE A 1 49 ? -9.556 -22.350 -19.098 1.00 0.00 51 PHE A CA 2
ATOM 2516 C C . PHE A 1 49 ? -8.925 -21.292 -18.201 1.00 0.00 51 PHE A C 2
ATOM 2517 O O . PHE A 1 49 ? -7.707 -21.236 -18.044 1.00 0.00 51 PHE A O 2
ATOM 2534 N N . GLU A 1 50 ? -9.775 -20.472 -17.602 1.00 0.00 52 GLU A N 2
ATOM 2535 C CA . GLU A 1 50 ? -9.321 -19.425 -16.699 1.00 0.00 52 GLU A CA 2
ATOM 2536 C C . GLU A 1 50 ? -8.660 -20.032 -15.474 1.00 0.00 52 GLU A C 2
ATOM 2537 O O . GLU A 1 50 ? -8.485 -21.247 -15.384 1.00 0.00 52 GLU A O 2
ATOM 2549 N N . ASP A 1 51 ? -8.294 -19.174 -14.534 1.00 0.00 53 ASP A N 2
ATOM 2550 C CA . ASP A 1 51 ? -7.652 -19.623 -13.308 1.00 0.00 53 ASP A CA 2
ATOM 2551 C C . ASP A 1 51 ? -8.136 -18.785 -12.123 1.00 0.00 53 ASP A C 2
ATOM 2552 O O . ASP A 1 51 ? -8.205 -17.557 -12.200 1.00 0.00 53 ASP A O 2
ATOM 2561 N N . PHE A 1 52 ? -8.471 -19.464 -11.026 1.00 0.00 54 PHE A N 2
ATOM 2562 C CA . PHE A 1 52 ? -8.955 -18.792 -9.817 1.00 0.00 54 PHE A CA 2
ATOM 2563 C C . PHE A 1 52 ? -7.927 -18.897 -8.694 1.00 0.00 54 PHE A C 2
ATOM 2564 O O . PHE A 1 52 ? -7.570 -19.998 -8.273 1.00 0.00 54 PHE A O 2
ATOM 2581 N N . VAL A 1 53 ? -7.448 -17.750 -8.207 1.00 0.00 55 VAL A N 2
ATOM 2582 C CA . VAL A 1 53 ? -6.454 -17.725 -7.128 1.00 0.00 55 VAL A CA 2
ATOM 2583 C C . VAL A 1 53 ? -6.888 -16.768 -6.020 1.00 0.00 55 VAL A C 2
ATOM 2584 O O . VAL A 1 53 ? -7.446 -15.709 -6.293 1.00 0.00 55 VAL A O 2
ATOM 2597 N N . ASP A 1 54 ? -6.621 -17.151 -4.774 1.00 0.00 56 ASP A N 2
ATOM 2598 C CA . ASP A 1 54 ? -6.985 -16.322 -3.631 1.00 0.00 56 ASP A CA 2
ATOM 2599 C C . ASP A 1 54 ? -6.230 -14.996 -3.674 1.00 0.00 56 ASP A C 2
ATOM 2600 O O . ASP A 1 54 ? -5.107 -14.932 -4.170 1.00 0.00 56 ASP A O 2
ATOM 2609 N N . SER A 1 55 ? -6.848 -13.942 -3.146 1.00 0.00 57 SER A N 2
ATOM 2610 C CA . SER A 1 55 ? -6.221 -12.629 -3.127 1.00 0.00 57 SER A CA 2
ATOM 2611 C C . SER A 1 55 ? -4.950 -12.642 -2.280 1.00 0.00 57 SER A C 2
ATOM 2612 O O . SER A 1 55 ? -3.998 -11.914 -2.563 1.00 0.00 57 SER A O 2
ATOM 2620 N N . SER A 1 56 ? -4.945 -13.465 -1.236 1.00 0.00 58 SER A N 2
ATOM 2621 C CA . SER A 1 56 ? -3.787 -13.551 -0.353 1.00 0.00 58 SER A CA 2
ATOM 2622 C C . SER A 1 56 ? -2.524 -13.852 -1.153 1.00 0.00 58 SER A C 2
ATOM 2623 O O . SER A 1 56 ? -1.459 -13.300 -0.877 1.00 0.00 58 SER A O 2
ATOM 2631 N N . VAL A 1 57 ? -2.645 -14.734 -2.136 1.00 0.00 59 VAL A N 2
ATOM 2632 C CA . VAL A 1 57 ? -1.500 -15.099 -2.956 1.00 0.00 59 VAL A CA 2
ATOM 2633 C C . VAL A 1 57 ? -0.972 -13.867 -3.686 1.00 0.00 59 VAL A C 2
ATOM 2634 O O . VAL A 1 57 ? 0.235 -13.640 -3.744 1.00 0.00 59 VAL A O 2
ATOM 2647 N N . GLY A 1 58 ? -1.885 -13.069 -4.242 1.00 0.00 60 GLY A N 2
ATOM 2648 C CA . GLY A 1 58 ? -1.491 -11.861 -4.962 1.00 0.00 60 GLY A CA 2
ATOM 2649 C C . GLY A 1 58 ? -0.772 -12.201 -6.268 1.00 0.00 60 GLY A C 2
ATOM 2650 O O . GLY A 1 58 ? -0.826 -11.439 -7.233 1.00 0.00 60 GLY A O 2
ATOM 2654 N N . TYR A 1 59 ? -0.085 -13.344 -6.279 1.00 0.00 61 TYR A N 2
ATOM 2655 C CA . TYR A 1 59 ? 0.668 -13.789 -7.455 1.00 0.00 61 TYR A CA 2
ATOM 2656 C C . TYR A 1 59 ? 0.045 -15.039 -8.067 1.00 0.00 61 TYR A C 2
ATOM 2657 O O . TYR A 1 59 ? -0.622 -15.816 -7.388 1.00 0.00 61 TYR A O 2
ATOM 2675 N N . TYR A 1 60 ? 0.299 -15.233 -9.359 1.00 0.00 62 TYR A N 2
ATOM 2676 C CA . TYR A 1 60 ? -0.208 -16.401 -10.062 1.00 0.00 62 TYR A CA 2
ATOM 2677 C C . TYR A 1 60 ? 0.674 -16.696 -11.272 1.00 0.00 62 TYR A C 2
ATOM 2678 O O . TYR A 1 60 ? 1.394 -15.821 -11.754 1.00 0.00 62 TYR A O 2
ATOM 2696 N N . THR A 1 61 ? 0.616 -17.935 -11.763 1.00 0.00 63 THR A N 2
ATOM 2697 C CA . THR A 1 61 ? 1.416 -18.342 -12.921 1.00 0.00 63 THR A CA 2
ATOM 2698 C C . THR A 1 61 ? 0.526 -18.981 -13.982 1.00 0.00 63 THR A C 2
ATOM 2699 O O . THR A 1 61 ? -0.319 -19.821 -13.674 1.00 0.00 63 THR A O 2
ATOM 2710 N N . VAL A 1 62 ? 0.741 -18.595 -15.237 1.00 0.00 64 VAL A N 2
ATOM 2711 C CA . VAL A 1 62 ? -0.019 -19.152 -16.359 1.00 0.00 64 VAL A CA 2
ATOM 2712 C C . VAL A 1 62 ? 0.948 -19.570 -17.460 1.00 0.00 64 VAL A C 2
ATOM 2713 O O . VAL A 1 62 ? 1.518 -18.723 -18.152 1.00 0.00 64 VAL A O 2
ATOM 2726 N N . THR A 1 63 ? 1.135 -20.881 -17.622 1.00 0.00 65 THR A N 2
ATOM 2727 C CA . THR A 1 63 ? 2.046 -21.407 -18.644 1.00 0.00 65 THR A CA 2
ATOM 2728 C C . THR A 1 63 ? 1.300 -22.308 -19.605 1.00 0.00 65 THR A C 2
ATOM 2729 O O . THR A 1 63 ? 0.194 -22.766 -19.314 1.00 0.00 65 THR A O 2
ATOM 2740 N N . GLY A 1 64 ? 1.913 -22.558 -20.756 1.00 0.00 66 GLY A N 2
ATOM 2741 C CA . GLY A 1 64 ? 1.305 -23.412 -21.767 1.00 0.00 66 GLY A CA 2
ATOM 2742 C C . GLY A 1 64 ? 0.800 -22.588 -22.940 1.00 0.00 66 GLY A C 2
ATOM 2743 O O . GLY A 1 64 ? -0.108 -23.011 -23.657 1.00 0.00 66 GLY A O 2
ATOM 2747 N N . LEU A 1 65 ? 1.389 -21.405 -23.143 1.00 0.00 67 LEU A N 2
ATOM 2748 C CA . LEU A 1 65 ? 0.977 -20.540 -24.245 1.00 0.00 67 LEU A CA 2
ATOM 2749 C C . LEU A 1 65 ? 1.928 -20.735 -25.427 1.00 0.00 67 LEU A C 2
ATOM 2750 O O . LEU A 1 65 ? 3.079 -20.307 -25.387 1.00 0.00 67 LEU A O 2
ATOM 2766 N N . GLU A 1 66 ? 1.448 -21.390 -26.466 1.00 0.00 68 GLU A N 2
ATOM 2767 C CA . GLU A 1 66 ? 2.281 -21.661 -27.633 1.00 0.00 68 GLU A CA 2
ATOM 2768 C C . GLU A 1 66 ? 3.065 -20.413 -28.086 1.00 0.00 68 GLU A C 2
ATOM 2769 O O . GLU A 1 66 ? 2.496 -19.326 -28.168 1.00 0.00 68 GLU A O 2
ATOM 2781 N N . PRO A 1 67 ? 4.343 -20.548 -28.400 1.00 0.00 69 PRO A N 2
ATOM 2782 C CA . PRO A 1 67 ? 5.185 -19.404 -28.877 1.00 0.00 69 PRO A CA 2
ATOM 2783 C C . PRO A 1 67 ? 4.846 -19.032 -30.309 1.00 0.00 69 PRO A C 2
ATOM 2784 O O . PRO A 1 67 ? 4.343 -19.858 -31.071 1.00 0.00 69 PRO A O 2
ATOM 2795 N N . GLY A 1 68 ? 5.134 -17.798 -30.675 1.00 0.00 70 GLY A N 2
ATOM 2796 C CA . GLY A 1 68 ? 4.872 -17.338 -32.021 1.00 0.00 70 GLY A CA 2
ATOM 2797 C C . GLY A 1 68 ? 3.378 -17.140 -32.272 1.00 0.00 70 GLY A C 2
ATOM 2798 O O . GLY A 1 68 ? 2.977 -16.631 -33.319 1.00 0.00 70 GLY A O 2
ATOM 2802 N N . ILE A 1 69 ? 2.558 -17.554 -31.306 1.00 0.00 71 ILE A N 2
ATOM 2803 C CA . ILE A 1 69 ? 1.101 -17.431 -31.416 1.00 0.00 71 ILE A CA 2
ATOM 2804 C C . ILE A 1 69 ? 0.617 -16.271 -30.555 1.00 0.00 71 ILE A C 2
ATOM 2805 O O . ILE A 1 69 ? 1.139 -16.021 -29.470 1.00 0.00 71 ILE A O 2
ATOM 2821 N N . ASP A 1 70 ? -0.387 -15.574 -31.063 1.00 0.00 72 ASP A N 2
ATOM 2822 C CA . ASP A 1 70 ? -0.963 -14.440 -30.364 1.00 0.00 72 ASP A CA 2
ATOM 2823 C C . ASP A 1 70 ? -1.970 -14.908 -29.317 1.00 0.00 72 ASP A C 2
ATOM 2824 O O . ASP A 1 70 ? -2.973 -15.541 -29.639 1.00 0.00 72 ASP A O 2
ATOM 2833 N N . TYR A 1 71 ? -1.687 -14.591 -28.057 1.00 0.00 73 TYR A N 2
ATOM 2834 C CA . TYR A 1 71 ? -2.561 -14.979 -26.950 1.00 0.00 73 TYR A CA 2
ATOM 2835 C C . TYR A 1 71 ? -3.265 -13.768 -26.366 1.00 0.00 73 TYR A C 2
ATOM 2836 O O . TYR A 1 71 ? -2.630 -12.834 -25.901 1.00 0.00 73 TYR A O 2
ATOM 2854 N N . ASP A 1 72 ? -4.582 -13.803 -26.403 1.00 0.00 74 ASP A N 2
ATOM 2855 C CA . ASP A 1 72 ? -5.392 -12.722 -25.869 1.00 0.00 74 ASP A CA 2
ATOM 2856 C C . ASP A 1 72 ? -5.690 -12.977 -24.397 1.00 0.00 74 ASP A C 2
ATOM 2857 O O . ASP A 1 72 ? -6.345 -13.959 -24.053 1.00 0.00 74 ASP A O 2
ATOM 2866 N N . ILE A 1 73 ? -5.201 -12.092 -23.526 1.00 0.00 75 ILE A N 2
ATOM 2867 C CA . ILE A 1 73 ? -5.415 -12.234 -22.082 1.00 0.00 75 ILE A CA 2
ATOM 2868 C C . ILE A 1 73 ? -6.244 -11.071 -21.555 1.00 0.00 75 ILE A C 2
ATOM 2869 O O . ILE A 1 73 ? -6.404 -10.049 -22.224 1.00 0.00 75 ILE A O 2
ATOM 2885 N N . SER A 1 74 ? -6.754 -11.235 -20.337 1.00 0.00 76 SER A N 2
ATOM 2886 C CA . SER A 1 74 ? -7.551 -10.198 -19.698 1.00 0.00 76 SER A CA 2
ATOM 2887 C C . SER A 1 74 ? -7.450 -10.313 -18.185 1.00 0.00 76 SER A C 2
ATOM 2888 O O . SER A 1 74 ? -7.302 -11.408 -17.642 1.00 0.00 76 SER A O 2
ATOM 2896 N N . VAL A 1 75 ? -7.544 -9.177 -17.506 1.00 0.00 77 VAL A N 2
ATOM 2897 C CA . VAL A 1 75 ? -7.479 -9.142 -16.047 1.00 0.00 77 VAL A CA 2
ATOM 2898 C C . VAL A 1 75 ? -8.665 -8.345 -15.509 1.00 0.00 77 VAL A C 2
ATOM 2899 O O . VAL A 1 75 ? -8.982 -7.273 -16.023 1.00 0.00 77 VAL A O 2
ATOM 2912 N N . ILE A 1 76 ? -9.308 -8.867 -14.467 1.00 0.00 78 ILE A N 2
ATOM 2913 C CA . ILE A 1 76 ? -10.452 -8.186 -13.855 1.00 0.00 78 ILE A CA 2
ATOM 2914 C C . ILE A 1 76 ? -10.254 -8.037 -12.356 1.00 0.00 78 ILE A C 2
ATOM 2915 O O . ILE A 1 76 ? -9.981 -9.012 -11.655 1.00 0.00 78 ILE A O 2
ATOM 2931 N N . THR A 1 77 ? -10.410 -6.811 -11.862 1.00 0.00 79 THR A N 2
ATOM 2932 C CA . THR A 1 77 ? -10.267 -6.541 -10.434 1.00 0.00 79 THR A CA 2
ATOM 2933 C C . THR A 1 77 ? -11.651 -6.435 -9.805 1.00 0.00 79 THR A C 2
ATOM 2934 O O . THR A 1 77 ? -12.379 -5.472 -10.048 1.00 0.00 79 THR A O 2
ATOM 2945 N N . LEU A 1 78 ? -12.006 -7.432 -8.997 1.00 0.00 80 LEU A N 2
ATOM 2946 C CA . LEU A 1 78 ? -13.313 -7.452 -8.333 1.00 0.00 80 LEU A CA 2
ATOM 2947 C C . LEU A 1 78 ? -13.147 -7.420 -6.822 1.00 0.00 80 LEU A C 2
ATOM 2948 O O . LEU A 1 78 ? -12.564 -8.327 -6.230 1.00 0.00 80 LEU A O 2
ATOM 2964 N N . ILE A 1 79 ? -13.686 -6.373 -6.198 1.00 0.00 81 ILE A N 2
ATOM 2965 C CA . ILE A 1 79 ? -13.622 -6.231 -4.744 1.00 0.00 81 ILE A CA 2
ATOM 2966 C C . ILE A 1 79 ? -14.972 -5.750 -4.211 1.00 0.00 81 ILE A C 2
ATOM 2967 O O . ILE A 1 79 ? -15.797 -5.236 -4.964 1.00 0.00 81 ILE A O 2
ATOM 2983 N N . ASN A 1 80 ? -15.200 -5.929 -2.914 1.00 0.00 82 ASN A N 2
ATOM 2984 C CA . ASN A 1 80 ? -16.461 -5.505 -2.307 1.00 0.00 82 ASN A CA 2
ATOM 2985 C C . ASN A 1 80 ? -16.612 -3.987 -2.369 1.00 0.00 82 ASN A C 2
ATOM 2986 O O . ASN A 1 80 ? -17.684 -3.473 -2.691 1.00 0.00 82 ASN A O 2
ATOM 2997 N N . GLY A 1 81 ? -15.530 -3.278 -2.065 1.00 0.00 83 GLY A N 2
ATOM 2998 C CA . GLY A 1 81 ? -15.543 -1.817 -2.092 1.00 0.00 83 GLY A CA 2
ATOM 2999 C C . GLY A 1 81 ? -14.533 -1.244 -1.104 1.00 0.00 83 GLY A C 2
ATOM 3000 O O . GLY A 1 81 ? -14.582 -1.537 0.090 1.00 0.00 83 GLY A O 2
ATOM 3004 N N . GLY A 1 82 ? -13.617 -0.420 -1.611 1.00 0.00 84 GLY A N 2
ATOM 3005 C CA . GLY A 1 82 ? -12.593 0.201 -0.769 1.00 0.00 84 GLY A CA 2
ATOM 3006 C C . GLY A 1 82 ? -13.014 1.606 -0.351 1.00 0.00 84 GLY A C 2
ATOM 3007 O O . GLY A 1 82 ? -14.093 2.072 -0.713 1.00 0.00 84 GLY A O 2
ATOM 3011 N N . GLU A 1 83 ? -12.155 2.276 0.410 1.00 0.00 85 GLU A N 2
ATOM 3012 C CA . GLU A 1 83 ? -12.449 3.630 0.868 1.00 0.00 85 GLU A CA 2
ATOM 3013 C C . GLU A 1 83 ? -12.366 4.612 -0.295 1.00 0.00 85 GLU A C 2
ATOM 3014 O O . GLU A 1 83 ? -11.656 4.376 -1.271 1.00 0.00 85 GLU A O 2
ATOM 3026 N N . SER A 1 84 ? -13.097 5.718 -0.183 1.00 0.00 86 SER A N 2
ATOM 3027 C CA . SER A 1 84 ? -13.096 6.728 -1.235 1.00 0.00 86 SER A CA 2
ATOM 3028 C C . SER A 1 84 ? -11.696 7.301 -1.423 1.00 0.00 86 SER A C 2
ATOM 3029 O O . SER A 1 84 ? -10.929 7.423 -0.468 1.00 0.00 86 SER A O 2
ATOM 3037 N N . ALA A 1 85 ? -11.369 7.648 -2.664 1.00 0.00 87 ALA A N 2
ATOM 3038 C CA . ALA A 1 85 ? -10.059 8.207 -2.970 1.00 0.00 87 ALA A CA 2
ATOM 3039 C C . ALA A 1 85 ? -10.049 8.802 -4.375 1.00 0.00 87 ALA A C 2
ATOM 3040 O O . ALA A 1 85 ? -9.471 8.227 -5.298 1.00 0.00 87 ALA A O 2
ATOM 3047 N N . PRO A 1 86 ? -10.672 9.937 -4.548 1.00 0.00 88 PRO A N 2
ATOM 3048 C CA . PRO A 1 86 ? -10.739 10.627 -5.872 1.00 0.00 88 PRO A CA 2
ATOM 3049 C C . PRO A 1 86 ? -9.347 10.966 -6.411 1.00 0.00 88 PRO A C 2
ATOM 3050 O O . PRO A 1 86 ? -8.437 11.280 -5.645 1.00 0.00 88 PRO A O 2
ATOM 3061 N N . THR A 1 87 ? -9.197 10.899 -7.735 1.00 0.00 89 THR A N 2
ATOM 3062 C CA . THR A 1 87 ? -7.913 11.197 -8.379 1.00 0.00 89 THR A CA 2
ATOM 3063 C C . THR A 1 87 ? -8.071 12.321 -9.399 1.00 0.00 89 THR A C 2
ATOM 3064 O O . THR A 1 87 ? -8.933 12.267 -10.276 1.00 0.00 89 THR A O 2
ATOM 3075 N N . THR A 1 88 ? -7.226 13.339 -9.273 1.00 0.00 90 THR A N 2
ATOM 3076 C CA . THR A 1 88 ? -7.261 14.482 -10.181 1.00 0.00 90 THR A CA 2
ATOM 3077 C C . THR A 1 88 ? -6.398 14.216 -11.410 1.00 0.00 90 THR A C 2
ATOM 3078 O O . THR A 1 88 ? -5.721 13.192 -11.497 1.00 0.00 90 THR A O 2
ATOM 3089 N N . LEU A 1 89 ? -6.428 15.148 -12.355 1.00 0.00 91 LEU A N 2
ATOM 3090 C CA . LEU A 1 89 ? -5.643 15.011 -13.575 1.00 0.00 91 LEU A CA 2
ATOM 3091 C C . LEU A 1 89 ? -4.167 14.825 -13.234 1.00 0.00 91 LEU A C 2
ATOM 3092 O O . LEU A 1 89 ? -3.771 14.911 -12.072 1.00 0.00 91 LEU A O 2
ATOM 3108 N N . THR A 1 90 ? -3.363 14.567 -14.260 1.00 0.00 92 THR A N 2
ATOM 3109 C CA . THR A 1 90 ? -1.929 14.365 -14.071 1.00 0.00 92 THR A CA 2
ATOM 3110 C C . THR A 1 90 ? -1.364 15.382 -13.080 1.00 0.00 92 THR A C 2
ATOM 3111 O O . THR A 1 90 ? -1.766 16.544 -13.072 1.00 0.00 92 THR A O 2
ATOM 3122 N N . GLN A 1 91 ? -0.433 14.931 -12.248 1.00 0.00 93 GLN A N 2
ATOM 3123 C CA . GLN A 1 91 ? 0.182 15.804 -11.256 1.00 0.00 93 GLN A CA 2
ATOM 3124 C C . GLN A 1 91 ? 0.993 16.903 -11.934 1.00 0.00 93 GLN A C 2
ATOM 3125 O O . GLN A 1 91 ? 1.505 16.718 -13.037 1.00 0.00 93 GLN A O 2
ATOM 3139 N N . GLN A 1 92 ? 1.106 18.045 -11.263 1.00 0.00 94 GLN A N 2
ATOM 3140 C CA . GLN A 1 92 ? 1.856 19.169 -11.808 1.00 0.00 94 GLN A CA 2
ATOM 3141 C C . GLN A 1 92 ? 1.365 19.508 -13.212 1.00 0.00 94 GLN A C 2
ATOM 3142 O O . GLN A 1 92 ? 1.975 19.113 -14.205 1.00 0.00 94 GLN A O 2
ATOM 3156 N N . THR A 1 93 ? 0.258 20.241 -13.285 1.00 0.00 95 THR A N 2
ATOM 3157 C CA . THR A 1 93 ? -0.309 20.629 -14.571 1.00 0.00 95 THR A CA 2
ATOM 3158 C C . THR A 1 93 ? 0.423 21.843 -15.134 1.00 0.00 95 THR A C 2
ATOM 3159 O O . THR A 1 93 ? 0.287 22.911 -14.558 1.00 0.00 95 THR A O 2
ATOM 3170 N N . SER B 2 1 ? 15.953 -2.480 -12.393 1.00 0.00 201 SER B N 2
ATOM 3171 C CA . SER B 2 1 ? 15.576 -3.767 -13.043 1.00 0.00 201 SER B CA 2
ATOM 3172 C C . SER B 2 1 ? 15.182 -3.506 -14.493 1.00 0.00 201 SER B C 2
ATOM 3173 O O . SER B 2 1 ? 14.668 -2.437 -14.822 1.00 0.00 201 SER B O 2
ATOM 3181 N N . SER B 2 2 ? 15.417 -4.491 -15.354 1.00 0.00 202 SER B N 2
ATOM 3182 C CA . SER B 2 2 ? 15.071 -4.355 -16.764 1.00 0.00 202 SER B CA 2
ATOM 3183 C C . SER B 2 2 ? 13.555 -4.282 -16.930 1.00 0.00 202 SER B C 2
ATOM 3184 O O . SER B 2 2 ? 12.815 -4.976 -16.235 1.00 0.00 202 SER B O 2
ATOM 3192 N N . SER B 2 3 ? 13.098 -3.441 -17.857 1.00 0.00 203 SER B N 2
ATOM 3193 C CA . SER B 2 3 ? 11.662 -3.284 -18.117 1.00 0.00 203 SER B CA 2
ATOM 3194 C C . SER B 2 3 ? 11.374 -3.505 -19.611 1.00 0.00 203 SER B C 2
ATOM 3195 O O . SER B 2 3 ? 11.744 -2.666 -20.431 1.00 0.00 203 SER B O 2
ATOM 3203 N N . PRO B 2 4 ? 10.739 -4.600 -20.001 1.00 0.00 204 PRO B N 2
ATOM 3204 C CA . PRO B 2 4 ? 10.450 -4.859 -21.441 1.00 0.00 204 PRO B CA 2
ATOM 3205 C C . PRO B 2 4 ? 9.281 -4.012 -21.957 1.00 0.00 204 PRO B C 2
ATOM 3206 O O . PRO B 2 4 ? 9.433 -3.241 -22.902 1.00 0.00 204 PRO B O 2
ATOM 3217 N N . ILE B 2 5 ? 8.117 -4.167 -21.328 1.00 0.00 205 ILE B N 2
ATOM 3218 C CA . ILE B 2 5 ? 6.925 -3.424 -21.724 1.00 0.00 205 ILE B CA 2
ATOM 3219 C C . ILE B 2 5 ? 6.022 -3.199 -20.517 1.00 0.00 205 ILE B C 2
ATOM 3220 O O . ILE B 2 5 ? 5.929 -4.054 -19.637 1.00 0.00 205 ILE B O 2
ATOM 3236 N N . GLN B 2 6 ? 5.337 -2.063 -20.495 1.00 0.00 206 GLN B N 2
ATOM 3237 C CA . GLN B 2 6 ? 4.418 -1.745 -19.402 1.00 0.00 206 GLN B CA 2
ATOM 3238 C C . GLN B 2 6 ? 3.135 -1.146 -19.966 1.00 0.00 206 GLN B C 2
ATOM 3239 O O . GLN B 2 6 ? 3.176 -0.318 -20.877 1.00 0.00 206 GLN B O 2
ATOM 3253 N N . GLY B 2 7 ? 1.993 -1.570 -19.428 1.00 0.00 207 GLY B N 2
ATOM 3254 C CA . GLY B 2 7 ? 0.700 -1.069 -19.895 1.00 0.00 207 GLY B CA 2
ATOM 3255 C C . GLY B 2 7 ? 0.186 0.043 -18.994 1.00 0.00 207 GLY B C 2
ATOM 3256 O O . GLY B 2 7 ? 0.954 0.878 -18.519 1.00 0.00 207 GLY B O 2
ATOM 3260 N N . SER B 2 8 ? -1.121 0.043 -18.760 1.00 0.00 208 SER B N 2
ATOM 3261 C CA . SER B 2 8 ? -1.733 1.051 -17.906 1.00 0.00 208 SER B CA 2
ATOM 3262 C C . SER B 2 8 ? -3.143 0.634 -17.502 1.00 0.00 208 SER B C 2
ATOM 3263 O O . SER B 2 8 ? -3.697 -0.320 -18.051 1.00 0.00 208 SER B O 2
ATOM 3271 N N . TRP B 2 9 ? -3.723 1.359 -16.551 1.00 0.00 209 TRP B N 2
ATOM 3272 C CA . TRP B 2 9 ? -5.078 1.058 -16.087 1.00 0.00 209 TRP B CA 2
ATOM 3273 C C . TRP B 2 9 ? -6.103 1.789 -16.946 1.00 0.00 209 TRP B C 2
ATOM 3274 O O . TRP B 2 9 ? -5.829 2.873 -17.465 1.00 0.00 209 TRP B O 2
ATOM 3295 N N . THR B 2 10 ? -7.292 1.198 -17.087 1.00 0.00 210 THR B N 2
ATOM 3296 C CA . THR B 2 10 ? -8.362 1.810 -17.881 1.00 0.00 210 THR B CA 2
ATOM 3297 C C . THR B 2 10 ? -9.658 1.863 -17.079 1.00 0.00 210 THR B C 2
ATOM 3298 O O . THR B 2 10 ? -10.091 0.859 -16.514 1.00 0.00 210 THR B O 2
ATOM 3309 N N . TRP B 2 11 ? -10.283 3.042 -17.035 1.00 0.00 211 TRP B N 2
ATOM 3310 C CA . TRP B 2 11 ? -11.539 3.214 -16.304 1.00 0.00 211 TRP B CA 2
ATOM 3311 C C . TRP B 2 11 ? -12.729 2.973 -17.232 1.00 0.00 211 TRP B C 2
ATOM 3312 O O . TRP B 2 11 ? -13.004 3.775 -18.123 1.00 0.00 211 TRP B O 2
ATOM 3333 N N . GLU B 2 12 ? -13.438 1.872 -17.006 1.00 0.00 212 GLU B N 2
ATOM 3334 C CA . GLU B 2 12 ? -14.603 1.552 -17.827 1.00 0.00 212 GLU B CA 2
ATOM 3335 C C . GLU B 2 12 ? -15.477 0.512 -17.135 1.00 0.00 212 GLU B C 2
ATOM 3336 O O . GLU B 2 12 ? -15.076 -0.093 -16.154 1.00 0.00 212 GLU B O 2
ATOM 3348 N N . ASN B 2 13 ? -16.643 0.263 -17.694 1.00 0.00 213 ASN B N 2
ATOM 3349 C CA . ASN B 2 13 ? -17.512 -0.761 -17.146 1.00 0.00 213 ASN B CA 2
ATOM 3350 C C . ASN B 2 13 ? -17.697 -0.598 -15.636 1.00 0.00 213 ASN B C 2
ATOM 3351 O O . ASN B 2 13 ? -17.903 -1.582 -14.924 1.00 0.00 213 ASN B O 2
ATOM 3362 N N . GLY B 2 14 ? -17.633 0.637 -15.150 1.00 0.00 214 GLY B N 2
ATOM 3363 C CA . GLY B 2 14 ? -17.814 0.897 -13.722 1.00 0.00 214 GLY B CA 2
ATOM 3364 C C . GLY B 2 14 ? -16.678 0.304 -12.883 1.00 0.00 214 GLY B C 2
ATOM 3365 O O . GLY B 2 14 ? -16.546 0.621 -11.700 1.00 0.00 214 GLY B O 2
ATOM 3369 N N . LYS B 2 15 ? -15.867 -0.564 -13.492 1.00 0.00 215 LYS B N 2
ATOM 3370 C CA . LYS B 2 15 ? -14.752 -1.205 -12.785 1.00 0.00 215 LYS B CA 2
ATOM 3371 C C . LYS B 2 15 ? -13.441 -0.988 -13.537 1.00 0.00 215 LYS B C 2
ATOM 3372 O O . LYS B 2 15 ? -13.431 -0.764 -14.742 1.00 0.00 215 LYS B O 2
ATOM 3391 N N . TRP B 2 16 ? -12.324 -1.066 -12.823 1.00 0.00 216 TRP B N 2
ATOM 3392 C CA . TRP B 2 16 ? -11.020 -0.878 -13.451 1.00 0.00 216 TRP B CA 2
ATOM 3393 C C . TRP B 2 16 ? -10.517 -2.201 -14.021 1.00 0.00 216 TRP B C 2
ATOM 3394 O O . TRP B 2 16 ? -10.437 -3.204 -13.308 1.00 0.00 216 TRP B O 2
ATOM 3415 N N . THR B 2 17 ? -10.187 -2.208 -15.316 1.00 0.00 217 THR B N 2
ATOM 3416 C CA . THR B 2 17 ? -9.702 -3.423 -15.981 1.00 0.00 217 THR B CA 2
ATOM 3417 C C . THR B 2 17 ? -8.350 -3.166 -16.634 1.00 0.00 217 THR B C 2
ATOM 3418 O O . THR B 2 17 ? -8.131 -2.116 -17.247 1.00 0.00 217 THR B O 2
ATOM 3429 N N . TRP B 2 18 ? -7.442 -4.135 -16.506 1.00 0.00 218 TRP B N 2
ATOM 3430 C CA . TRP B 2 18 ? -6.109 -4.024 -17.096 1.00 0.00 218 TRP B CA 2
ATOM 3431 C C . TRP B 2 18 ? -6.009 -4.922 -18.323 1.00 0.00 218 TRP B C 2
ATOM 3432 O O . TRP B 2 18 ? -5.945 -6.146 -18.209 1.00 0.00 218 TRP B O 2
ATOM 3453 N N . LYS B 2 19 ? -6.010 -4.302 -19.499 1.00 0.00 219 LYS B N 2
ATOM 3454 C CA . LYS B 2 19 ? -5.934 -5.034 -20.767 1.00 0.00 219 LYS B CA 2
ATOM 3455 C C . LYS B 2 19 ? -4.947 -4.372 -21.708 1.00 0.00 219 LYS B C 2
ATOM 3456 O O . LYS B 2 19 ? -4.454 -3.275 -21.447 1.00 0.00 219 LYS B O 2
ATOM 3475 N N . GLY B 2 20 ? -4.667 -5.047 -22.815 1.00 0.00 220 GLY B N 2
ATOM 3476 C CA . GLY B 2 20 ? -3.745 -4.515 -23.798 1.00 0.00 220 GLY B CA 2
ATOM 3477 C C . GLY B 2 20 ? -3.632 -5.450 -24.999 1.00 0.00 220 GLY B C 2
ATOM 3478 O O . GLY B 2 20 ? -4.494 -6.300 -25.218 1.00 0.00 220 GLY B O 2
ATOM 3482 N N . ILE B 2 21 ? -2.580 -5.270 -25.791 1.00 0.00 221 ILE B N 2
ATOM 3483 C CA . ILE B 2 21 ? -2.388 -6.090 -26.983 1.00 0.00 221 ILE B CA 2
ATOM 3484 C C . ILE B 2 21 ? -2.434 -7.585 -26.638 1.00 0.00 221 ILE B C 2
ATOM 3485 O O . ILE B 2 21 ? -3.417 -8.263 -26.933 1.00 0.00 221 ILE B O 2
ATOM 3501 N N . ILE B 2 22 ? -1.371 -8.077 -26.017 1.00 0.00 222 ILE B N 2
ATOM 3502 C CA . ILE B 2 22 ? -1.279 -9.483 -25.640 1.00 0.00 222 ILE B CA 2
ATOM 3503 C C . ILE B 2 22 ? -0.219 -9.662 -24.560 1.00 0.00 222 ILE B C 2
ATOM 3504 O O . ILE B 2 22 ? 0.234 -8.690 -23.953 1.00 0.00 222 ILE B O 2
ATOM 3520 N N . ARG B 2 23 ? 0.174 -10.912 -24.335 1.00 0.00 223 ARG B N 2
ATOM 3521 C CA . ARG B 2 23 ? 1.190 -11.230 -23.348 1.00 0.00 223 ARG B CA 2
ATOM 3522 C C . ARG B 2 23 ? 2.354 -10.247 -23.432 1.00 0.00 223 ARG B C 2
ATOM 3523 O O . ARG B 2 23 ? 2.407 -9.387 -24.309 1.00 0.00 223 ARG B O 2
ATOM 3544 N N . LEU B 2 24 ? 3.282 -10.386 -22.507 1.00 0.00 224 LEU B N 2
ATOM 3545 C CA . LEU B 2 24 ? 4.441 -9.511 -22.471 1.00 0.00 224 LEU B CA 2
ATOM 3546 C C . LEU B 2 24 ? 5.257 -9.647 -23.752 1.00 0.00 224 LEU B C 2
ATOM 3547 O O . LEU B 2 24 ? 5.803 -10.709 -24.050 1.00 0.00 224 LEU B O 2
ATOM 3563 N N . GLU B 2 25 ? 5.326 -8.550 -24.505 1.00 0.00 225 GLU B N 2
ATOM 3564 C CA . GLU B 2 25 ? 6.070 -8.515 -25.766 1.00 0.00 225 GLU B CA 2
ATOM 3565 C C . GLU B 2 25 ? 7.389 -7.785 -25.580 1.00 0.00 225 GLU B C 2
ATOM 3566 O O . GLU B 2 25 ? 7.499 -6.879 -24.757 1.00 0.00 225 GLU B O 2
ATOM 3578 N N . GLN B 2 26 ? 8.389 -8.187 -26.351 1.00 0.00 226 GLN B N 2
ATOM 3579 C CA . GLN B 2 26 ? 9.702 -7.570 -26.265 1.00 0.00 226 GLN B CA 2
ATOM 3580 C C . GLN B 2 26 ? 9.756 -6.297 -27.103 1.00 0.00 226 GLN B C 2
ATOM 3581 O O . GLN B 2 26 ? 8.718 -5.899 -27.608 1.00 0.00 226 GLN B O 2
ATOM 3595 N N . GLY A 1 1 ? 2.268 15.468 4.218 1.00 0.00 3 GLY A N 3
ATOM 3596 C CA . GLY A 1 1 ? 1.361 16.184 3.276 1.00 0.00 3 GLY A CA 3
ATOM 3597 C C . GLY A 1 1 ? 1.973 16.178 1.880 1.00 0.00 3 GLY A C 3
ATOM 3598 O O . GLY A 1 1 ? 1.392 16.713 0.933 1.00 0.00 3 GLY A O 3
ATOM 3602 N N . SER A 1 2 ? 3.147 15.568 1.756 1.00 0.00 4 SER A N 3
ATOM 3603 C CA . SER A 1 2 ? 3.829 15.496 0.470 1.00 0.00 4 SER A CA 3
ATOM 3604 C C . SER A 1 2 ? 3.177 14.439 -0.415 1.00 0.00 4 SER A C 3
ATOM 3605 O O . SER A 1 2 ? 2.000 14.543 -0.752 1.00 0.00 4 SER A O 3
ATOM 3613 N N . GLU A 1 3 ? 3.947 13.426 -0.788 1.00 0.00 5 GLU A N 3
ATOM 3614 C CA . GLU A 1 3 ? 3.430 12.359 -1.629 1.00 0.00 5 GLU A CA 3
ATOM 3615 C C . GLU A 1 3 ? 2.383 11.545 -0.875 1.00 0.00 5 GLU A C 3
ATOM 3616 O O . GLU A 1 3 ? 2.526 11.287 0.320 1.00 0.00 5 GLU A O 3
ATOM 3628 N N . VAL A 1 4 ? 1.331 11.142 -1.583 1.00 0.00 6 VAL A N 3
ATOM 3629 C CA . VAL A 1 4 ? 0.255 10.353 -0.978 1.00 0.00 6 VAL A CA 3
ATOM 3630 C C . VAL A 1 4 ? -0.179 9.240 -1.926 1.00 0.00 6 VAL A C 3
ATOM 3631 O O . VAL A 1 4 ? -1.228 9.330 -2.562 1.00 0.00 6 VAL A O 3
ATOM 3644 N N . PRO A 1 5 ? 0.606 8.200 -2.029 1.00 0.00 7 PRO A N 3
ATOM 3645 C CA . PRO A 1 5 ? 0.290 7.047 -2.922 1.00 0.00 7 PRO A CA 3
ATOM 3646 C C . PRO A 1 5 ? -1.103 6.482 -2.638 1.00 0.00 7 PRO A C 3
ATOM 3647 O O . PRO A 1 5 ? -1.487 6.304 -1.481 1.00 0.00 7 PRO A O 3
ATOM 3658 N N . GLN A 1 6 ? -1.854 6.209 -3.704 1.00 0.00 8 GLN A N 3
ATOM 3659 C CA . GLN A 1 6 ? -3.212 5.669 -3.582 1.00 0.00 8 GLN A CA 3
ATOM 3660 C C . GLN A 1 6 ? -3.302 4.303 -4.259 1.00 0.00 8 GLN A C 3
ATOM 3661 O O . GLN A 1 6 ? -3.095 3.268 -3.626 1.00 0.00 8 GLN A O 3
ATOM 3675 N N . LEU A 1 7 ? -3.618 4.310 -5.553 1.00 0.00 9 LEU A N 3
ATOM 3676 C CA . LEU A 1 7 ? -3.740 3.072 -6.313 1.00 0.00 9 LEU A CA 3
ATOM 3677 C C . LEU A 1 7 ? -2.386 2.660 -6.879 1.00 0.00 9 LEU A C 3
ATOM 3678 O O . LEU A 1 7 ? -1.814 3.356 -7.716 1.00 0.00 9 LEU A O 3
ATOM 3694 N N . THR A 1 8 ? -1.884 1.520 -6.414 1.00 0.00 10 THR A N 3
ATOM 3695 C CA . THR A 1 8 ? -0.596 1.017 -6.874 1.00 0.00 10 THR A CA 3
ATOM 3696 C C . THR A 1 8 ? -0.717 0.419 -8.273 1.00 0.00 10 THR A C 3
ATOM 3697 O O . THR A 1 8 ? -1.730 -0.196 -8.610 1.00 0.00 10 THR A O 3
ATOM 3708 N N . ASP A 1 9 ? 0.322 0.603 -9.081 1.00 0.00 11 ASP A N 3
ATOM 3709 C CA . ASP A 1 9 ? 0.325 0.078 -10.443 1.00 0.00 11 ASP A CA 3
ATOM 3710 C C . ASP A 1 9 ? 0.742 -1.393 -10.457 1.00 0.00 11 ASP A C 3
ATOM 3711 O O . ASP A 1 9 ? 1.511 -1.841 -9.606 1.00 0.00 11 ASP A O 3
ATOM 3720 N N . LEU A 1 10 ? 0.231 -2.131 -11.437 1.00 0.00 12 LEU A N 3
ATOM 3721 C CA . LEU A 1 10 ? 0.550 -3.552 -11.573 1.00 0.00 12 LEU A CA 3
ATOM 3722 C C . LEU A 1 10 ? 1.951 -3.726 -12.144 1.00 0.00 12 LEU A C 3
ATOM 3723 O O . LEU A 1 10 ? 2.447 -2.859 -12.863 1.00 0.00 12 LEU A O 3
ATOM 3739 N N . SER A 1 11 ? 2.583 -4.864 -11.842 1.00 0.00 13 SER A N 3
ATOM 3740 C CA . SER A 1 11 ? 3.922 -5.148 -12.356 1.00 0.00 13 SER A CA 3
ATOM 3741 C C . SER A 1 11 ? 4.034 -6.613 -12.751 1.00 0.00 13 SER A C 3
ATOM 3742 O O . SER A 1 11 ? 3.349 -7.473 -12.201 1.00 0.00 13 SER A O 3
ATOM 3750 N N . PHE A 1 12 ? 4.897 -6.883 -13.723 1.00 0.00 14 PHE A N 3
ATOM 3751 C CA . PHE A 1 12 ? 5.101 -8.242 -14.222 1.00 0.00 14 PHE A CA 3
ATOM 3752 C C . PHE A 1 12 ? 6.483 -8.752 -13.846 1.00 0.00 14 PHE A C 3
ATOM 3753 O O . PHE A 1 12 ? 7.435 -7.978 -13.764 1.00 0.00 14 PHE A O 3
ATOM 3770 N N . VAL A 1 13 ? 6.595 -10.060 -13.632 1.00 0.00 15 VAL A N 3
ATOM 3771 C CA . VAL A 1 13 ? 7.880 -10.659 -13.283 1.00 0.00 15 VAL A CA 3
ATOM 3772 C C . VAL A 1 13 ? 7.969 -12.078 -13.833 1.00 0.00 15 VAL A C 3
ATOM 3773 O O . VAL A 1 13 ? 6.955 -12.728 -14.071 1.00 0.00 15 VAL A O 3
ATOM 3786 N N . ASP A 1 14 ? 9.194 -12.537 -14.036 1.00 0.00 16 ASP A N 3
ATOM 3787 C CA . ASP A 1 14 ? 9.426 -13.879 -14.560 1.00 0.00 16 ASP A CA 3
ATOM 3788 C C . ASP A 1 14 ? 8.842 -14.024 -15.965 1.00 0.00 16 ASP A C 3
ATOM 3789 O O . ASP A 1 14 ? 8.434 -15.114 -16.368 1.00 0.00 16 ASP A O 3
ATOM 3798 N N . ILE A 1 15 ? 8.806 -12.921 -16.705 1.00 0.00 17 ILE A N 3
ATOM 3799 C CA . ILE A 1 15 ? 8.275 -12.942 -18.065 1.00 0.00 17 ILE A CA 3
ATOM 3800 C C . ILE A 1 15 ? 9.037 -13.972 -18.899 1.00 0.00 17 ILE A C 3
ATOM 3801 O O . ILE A 1 15 ? 10.267 -14.004 -18.883 1.00 0.00 17 ILE A O 3
ATOM 3817 N N . THR A 1 16 ? 8.298 -14.815 -19.618 1.00 0.00 18 THR A N 3
ATOM 3818 C CA . THR A 1 16 ? 8.906 -15.859 -20.455 1.00 0.00 18 THR A CA 3
ATOM 3819 C C . THR A 1 16 ? 8.278 -15.852 -21.849 1.00 0.00 18 THR A C 3
ATOM 3820 O O . THR A 1 16 ? 7.539 -14.930 -22.197 1.00 0.00 18 THR A O 3
ATOM 3831 N N . ASP A 1 17 ? 8.565 -16.887 -22.637 1.00 0.00 19 ASP A N 3
ATOM 3832 C CA . ASP A 1 17 ? 8.003 -16.982 -23.981 1.00 0.00 19 ASP A CA 3
ATOM 3833 C C . ASP A 1 17 ? 6.562 -17.468 -23.935 1.00 0.00 19 ASP A C 3
ATOM 3834 O O . ASP A 1 17 ? 5.691 -16.889 -24.582 1.00 0.00 19 ASP A O 3
ATOM 3843 N N . SER A 1 18 ? 6.309 -18.548 -23.187 1.00 0.00 20 SER A N 3
ATOM 3844 C CA . SER A 1 18 ? 4.967 -19.120 -23.086 1.00 0.00 20 SER A CA 3
ATOM 3845 C C . SER A 1 18 ? 4.489 -19.125 -21.635 1.00 0.00 20 SER A C 3
ATOM 3846 O O . SER A 1 18 ? 3.497 -19.775 -21.306 1.00 0.00 20 SER A O 3
ATOM 3854 N N . SER A 1 19 ? 5.198 -18.404 -20.768 1.00 0.00 21 SER A N 3
ATOM 3855 C CA . SER A 1 19 ? 4.833 -18.338 -19.353 1.00 0.00 21 SER A CA 3
ATOM 3856 C C . SER A 1 19 ? 5.174 -16.965 -18.788 1.00 0.00 21 SER A C 3
ATOM 3857 O O . SER A 1 19 ? 6.281 -16.460 -18.981 1.00 0.00 21 SER A O 3
ATOM 3865 N N . ILE A 1 20 ? 4.213 -16.361 -18.095 1.00 0.00 22 ILE A N 3
ATOM 3866 C CA . ILE A 1 20 ? 4.400 -15.036 -17.501 1.00 0.00 22 ILE A CA 3
ATOM 3867 C C . ILE A 1 20 ? 4.038 -15.073 -16.017 1.00 0.00 22 ILE A C 3
ATOM 3868 O O . ILE A 1 20 ? 3.091 -15.750 -15.615 1.00 0.00 22 ILE A O 3
ATOM 3884 N N . GLY A 1 21 ? 4.796 -14.346 -15.203 1.00 0.00 23 GLY A N 3
ATOM 3885 C CA . GLY A 1 21 ? 4.541 -14.305 -13.761 1.00 0.00 23 GLY A CA 3
ATOM 3886 C C . GLY A 1 21 ? 3.795 -13.032 -13.390 1.00 0.00 23 GLY A C 3
ATOM 3887 O O . GLY A 1 21 ? 4.399 -12.046 -12.971 1.00 0.00 23 GLY A O 3
ATOM 3891 N N . LEU A 1 22 ? 2.476 -13.057 -13.553 1.00 0.00 24 LEU A N 3
ATOM 3892 C CA . LEU A 1 22 ? 1.662 -11.891 -13.235 1.00 0.00 24 LEU A CA 3
ATOM 3893 C C . LEU A 1 22 ? 1.638 -11.668 -11.731 1.00 0.00 24 LEU A C 3
ATOM 3894 O O . LEU A 1 22 ? 1.291 -12.568 -10.963 1.00 0.00 24 LEU A O 3
ATOM 3910 N N . ARG A 1 23 ? 2.010 -10.461 -11.309 1.00 0.00 25 ARG A N 3
ATOM 3911 C CA . ARG A 1 23 ? 2.032 -10.115 -9.887 1.00 0.00 25 ARG A CA 3
ATOM 3912 C C . ARG A 1 23 ? 1.523 -8.701 -9.665 1.00 0.00 25 ARG A C 3
ATOM 3913 O O . ARG A 1 23 ? 1.776 -7.798 -10.463 1.00 0.00 25 ARG A O 3
ATOM 3934 N N . TRP A 1 24 ? 0.793 -8.522 -8.571 1.00 0.00 26 TRP A N 3
ATOM 3935 C CA . TRP A 1 24 ? 0.222 -7.227 -8.216 1.00 0.00 26 TRP A CA 3
ATOM 3936 C C . TRP A 1 24 ? 0.274 -7.038 -6.705 1.00 0.00 26 TRP A C 3
ATOM 3937 O O . TRP A 1 24 ? 0.378 -8.012 -5.962 1.00 0.00 26 TRP A O 3
ATOM 3958 N N . THR A 1 25 ? 0.223 -5.785 -6.257 1.00 0.00 27 THR A N 3
ATOM 3959 C CA . THR A 1 25 ? 0.279 -5.472 -4.825 1.00 0.00 27 THR A CA 3
ATOM 3960 C C . THR A 1 25 ? -1.114 -5.121 -4.282 1.00 0.00 27 THR A C 3
ATOM 3961 O O . THR A 1 25 ? -1.592 -4.008 -4.507 1.00 0.00 27 THR A O 3
ATOM 3972 N N . PRO A 1 26 ? -1.771 -6.000 -3.563 1.00 0.00 28 PRO A N 3
ATOM 3973 C CA . PRO A 1 26 ? -3.114 -5.696 -2.993 1.00 0.00 28 PRO A CA 3
ATOM 3974 C C . PRO A 1 26 ? -3.129 -4.429 -2.133 1.00 0.00 28 PRO A C 3
ATOM 3975 O O . PRO A 1 26 ? -2.115 -4.029 -1.557 1.00 0.00 28 PRO A O 3
ATOM 3986 N N . LEU A 1 27 ? -4.306 -3.813 -2.058 1.00 0.00 29 LEU A N 3
ATOM 3987 C CA . LEU A 1 27 ? -4.500 -2.591 -1.272 1.00 0.00 29 LEU A CA 3
ATOM 3988 C C . LEU A 1 27 ? -5.162 -2.900 0.057 1.00 0.00 29 LEU A C 3
ATOM 3989 O O . LEU A 1 27 ? -6.149 -3.629 0.139 1.00 0.00 29 LEU A O 3
ATOM 4005 N N . ASN A 1 28 ? -4.599 -2.326 1.098 1.00 0.00 30 ASN A N 3
ATOM 4006 C CA . ASN A 1 28 ? -5.113 -2.516 2.435 1.00 0.00 30 ASN A CA 3
ATOM 4007 C C . ASN A 1 28 ? -6.633 -2.386 2.440 1.00 0.00 30 ASN A C 3
ATOM 4008 O O . ASN A 1 28 ? -7.321 -3.026 3.233 1.00 0.00 30 ASN A O 3
ATOM 4019 N N . SER A 1 29 ? -7.147 -1.561 1.530 1.00 0.00 31 SER A N 3
ATOM 4020 C CA . SER A 1 29 ? -8.587 -1.362 1.412 1.00 0.00 31 SER A CA 3
ATOM 4021 C C . SER A 1 29 ? -9.196 -2.379 0.448 1.00 0.00 31 SER A C 3
ATOM 4022 O O . SER A 1 29 ? -10.368 -2.735 0.571 1.00 0.00 31 SER A O 3
ATOM 4030 N N . SER A 1 30 ? -8.395 -2.853 -0.511 1.00 0.00 32 SER A N 3
ATOM 4031 C CA . SER A 1 30 ? -8.895 -3.832 -1.475 1.00 0.00 32 SER A CA 3
ATOM 4032 C C . SER A 1 30 ? -9.444 -5.055 -0.749 1.00 0.00 32 SER A C 3
ATOM 4033 O O . SER A 1 30 ? -8.742 -5.723 0.010 1.00 0.00 32 SER A O 3
ATOM 4041 N N . THR A 1 31 ? -10.718 -5.316 -0.985 1.00 0.00 33 THR A N 3
ATOM 4042 C CA . THR A 1 31 ? -11.393 -6.439 -0.351 1.00 0.00 33 THR A CA 3
ATOM 4043 C C . THR A 1 31 ? -10.599 -7.718 -0.590 1.00 0.00 33 THR A C 3
ATOM 4044 O O . THR A 1 31 ? -9.943 -7.868 -1.621 1.00 0.00 33 THR A O 3
ATOM 4055 N N . ILE A 1 32 ? -10.639 -8.629 0.379 1.00 0.00 34 ILE A N 3
ATOM 4056 C CA . ILE A 1 32 ? -9.892 -9.880 0.271 1.00 0.00 34 ILE A CA 3
ATOM 4057 C C . ILE A 1 32 ? -10.760 -10.981 -0.322 1.00 0.00 34 ILE A C 3
ATOM 4058 O O . ILE A 1 32 ? -11.477 -11.676 0.398 1.00 0.00 34 ILE A O 3
ATOM 4074 N N . ILE A 1 33 ? -10.680 -11.138 -1.641 1.00 0.00 35 ILE A N 3
ATOM 4075 C CA . ILE A 1 33 ? -11.450 -12.164 -2.337 1.00 0.00 35 ILE A CA 3
ATOM 4076 C C . ILE A 1 33 ? -10.715 -12.611 -3.591 1.00 0.00 35 ILE A C 3
ATOM 4077 O O . ILE A 1 33 ? -10.258 -11.787 -4.382 1.00 0.00 35 ILE A O 3
ATOM 4093 N N . GLY A 1 34 ? -10.591 -13.921 -3.763 1.00 0.00 36 GLY A N 3
ATOM 4094 C CA . GLY A 1 34 ? -9.891 -14.463 -4.921 1.00 0.00 36 GLY A CA 3
ATOM 4095 C C . GLY A 1 34 ? -10.475 -13.919 -6.219 1.00 0.00 36 GLY A C 3
ATOM 4096 O O . GLY A 1 34 ? -11.692 -13.847 -6.385 1.00 0.00 36 GLY A O 3
ATOM 4100 N N . TYR A 1 35 ? -9.589 -13.544 -7.140 1.00 0.00 37 TYR A N 3
ATOM 4101 C CA . TYR A 1 35 ? -10.010 -13.011 -8.433 1.00 0.00 37 TYR A CA 3
ATOM 4102 C C . TYR A 1 35 ? -9.975 -14.115 -9.478 1.00 0.00 37 TYR A C 3
ATOM 4103 O O . TYR A 1 35 ? -9.620 -15.255 -9.177 1.00 0.00 37 TYR A O 3
ATOM 4121 N N . ARG A 1 36 ? -10.338 -13.769 -10.709 1.00 0.00 38 ARG A N 3
ATOM 4122 C CA . ARG A 1 36 ? -10.341 -14.737 -11.802 1.00 0.00 38 ARG A CA 3
ATOM 4123 C C . ARG A 1 36 ? -9.581 -14.189 -13.001 1.00 0.00 38 ARG A C 3
ATOM 4124 O O . ARG A 1 36 ? -9.888 -13.108 -13.505 1.00 0.00 38 ARG A O 3
ATOM 4145 N N . ILE A 1 37 ? -8.589 -14.948 -13.458 1.00 0.00 39 ILE A N 3
ATOM 4146 C CA . ILE A 1 37 ? -7.782 -14.545 -14.608 1.00 0.00 39 ILE A CA 3
ATOM 4147 C C . ILE A 1 37 ? -8.242 -15.301 -15.857 1.00 0.00 39 ILE A C 3
ATOM 4148 O O . ILE A 1 37 ? -8.206 -16.530 -15.906 1.00 0.00 39 ILE A O 3
ATOM 4164 N N . THR A 1 38 ? -8.705 -14.562 -16.856 1.00 0.00 40 THR A N 3
ATOM 4165 C CA . THR A 1 38 ? -9.195 -15.171 -18.097 1.00 0.00 40 THR A CA 3
ATOM 4166 C C . THR A 1 38 ? -8.156 -15.037 -19.207 1.00 0.00 40 THR A C 3
ATOM 4167 O O . THR A 1 38 ? -7.574 -13.969 -19.398 1.00 0.00 40 THR A O 3
ATOM 4178 N N . VAL A 1 39 ? -7.921 -16.132 -19.934 1.00 0.00 41 VAL A N 3
ATOM 4179 C CA . VAL A 1 39 ? -6.940 -16.139 -21.028 1.00 0.00 41 VAL A CA 3
ATOM 4180 C C . VAL A 1 39 ? -7.551 -16.746 -22.287 1.00 0.00 41 VAL A C 3
ATOM 4181 O O . VAL A 1 39 ? -8.336 -17.692 -22.209 1.00 0.00 41 VAL A O 3
ATOM 4194 N N . VAL A 1 40 ? -7.184 -16.202 -23.456 1.00 0.00 42 VAL A N 3
ATOM 4195 C CA . VAL A 1 40 ? -7.706 -16.708 -24.727 1.00 0.00 42 VAL A CA 3
ATOM 4196 C C . VAL A 1 40 ? -6.578 -16.862 -25.740 1.00 0.00 42 VAL A C 3
ATOM 4197 O O . VAL A 1 40 ? -5.743 -15.971 -25.896 1.00 0.00 42 VAL A O 3
ATOM 4210 N N . ALA A 1 41 ? -6.572 -17.993 -26.440 1.00 0.00 43 ALA A N 3
ATOM 4211 C CA . ALA A 1 41 ? -5.557 -18.258 -27.455 1.00 0.00 43 ALA A CA 3
ATOM 4212 C C . ALA A 1 41 ? -6.110 -17.906 -28.833 1.00 0.00 43 ALA A C 3
ATOM 4213 O O . ALA A 1 41 ? -7.228 -18.294 -29.171 1.00 0.00 43 ALA A O 3
ATOM 4220 N N . ALA A 1 42 ? -5.333 -17.184 -29.636 1.00 0.00 44 ALA A N 3
ATOM 4221 C CA . ALA A 1 42 ? -5.787 -16.816 -30.978 1.00 0.00 44 ALA A CA 3
ATOM 4222 C C . ALA A 1 42 ? -5.382 -17.884 -31.996 1.00 0.00 44 ALA A C 3
ATOM 4223 O O . ALA A 1 42 ? -6.156 -18.226 -32.892 1.00 0.00 44 ALA A O 3
ATOM 4230 N N . GLY A 1 43 ? -4.163 -18.405 -31.856 1.00 0.00 45 GLY A N 3
ATOM 4231 C CA . GLY A 1 43 ? -3.666 -19.429 -32.771 1.00 0.00 45 GLY A CA 3
ATOM 4232 C C . GLY A 1 43 ? -4.196 -20.809 -32.402 1.00 0.00 45 GLY A C 3
ATOM 4233 O O . GLY A 1 43 ? -3.538 -21.821 -32.642 1.00 0.00 45 GLY A O 3
ATOM 4237 N N . GLU A 1 44 ? -5.393 -20.844 -31.824 1.00 0.00 46 GLU A N 3
ATOM 4238 C CA . GLU A 1 44 ? -6.016 -22.107 -31.426 1.00 0.00 46 GLU A CA 3
ATOM 4239 C C . GLU A 1 44 ? -7.506 -22.079 -31.721 1.00 0.00 46 GLU A C 3
ATOM 4240 O O . GLU A 1 44 ? -8.153 -21.033 -31.632 1.00 0.00 46 GLU A O 3
ATOM 4252 N N . GLY A 1 45 ? -8.045 -23.238 -32.067 1.00 0.00 47 GLY A N 3
ATOM 4253 C CA . GLY A 1 45 ? -9.463 -23.352 -32.370 1.00 0.00 47 GLY A CA 3
ATOM 4254 C C . GLY A 1 45 ? -10.310 -23.185 -31.111 1.00 0.00 47 GLY A C 3
ATOM 4255 O O . GLY A 1 45 ? -11.499 -22.888 -31.194 1.00 0.00 47 GLY A O 3
ATOM 4259 N N . ILE A 1 46 ? -9.694 -23.388 -29.939 1.00 0.00 48 ILE A N 3
ATOM 4260 C CA . ILE A 1 46 ? -10.417 -23.265 -28.664 1.00 0.00 48 ILE A CA 3
ATOM 4261 C C . ILE A 1 46 ? -9.572 -22.473 -27.641 1.00 0.00 48 ILE A C 3
ATOM 4262 O O . ILE A 1 46 ? -8.357 -22.646 -27.572 1.00 0.00 48 ILE A O 3
ATOM 4278 N N . PRO A 1 47 ? -10.196 -21.643 -26.828 1.00 0.00 49 PRO A N 3
ATOM 4279 C CA . PRO A 1 47 ? -9.478 -20.855 -25.780 1.00 0.00 49 PRO A CA 3
ATOM 4280 C C . PRO A 1 47 ? -9.017 -21.744 -24.626 1.00 0.00 49 PRO A C 3
ATOM 4281 O O . PRO A 1 47 ? -9.461 -22.884 -24.485 1.00 0.00 49 PRO A O 3
ATOM 4292 N N . ILE A 1 48 ? -8.114 -21.216 -23.809 1.00 0.00 50 ILE A N 3
ATOM 4293 C CA . ILE A 1 48 ? -7.582 -21.964 -22.670 1.00 0.00 50 ILE A CA 3
ATOM 4294 C C . ILE A 1 48 ? -8.480 -21.792 -21.447 1.00 0.00 50 ILE A C 3
ATOM 4295 O O . ILE A 1 48 ? -9.260 -20.842 -21.368 1.00 0.00 50 ILE A O 3
ATOM 4311 N N . PHE A 1 49 ? -8.363 -22.714 -20.499 1.00 0.00 51 PHE A N 3
ATOM 4312 C CA . PHE A 1 49 ? -9.167 -22.650 -19.288 1.00 0.00 51 PHE A CA 3
ATOM 4313 C C . PHE A 1 49 ? -8.645 -21.563 -18.348 1.00 0.00 51 PHE A C 3
ATOM 4314 O O . PHE A 1 49 ? -7.437 -21.376 -18.206 1.00 0.00 51 PHE A O 3
ATOM 4331 N N . GLU A 1 50 ? -9.570 -20.864 -17.708 1.00 0.00 52 GLU A N 3
ATOM 4332 C CA . GLU A 1 50 ? -9.219 -19.801 -16.771 1.00 0.00 52 GLU A CA 3
ATOM 4333 C C . GLU A 1 50 ? -8.605 -20.383 -15.514 1.00 0.00 52 GLU A C 3
ATOM 4334 O O . GLU A 1 50 ? -8.394 -21.591 -15.414 1.00 0.00 52 GLU A O 3
ATOM 4346 N N . ASP A 1 51 ? -8.321 -19.515 -14.547 1.00 0.00 53 ASP A N 3
ATOM 4347 C CA . ASP A 1 51 ? -7.733 -19.957 -13.293 1.00 0.00 53 ASP A CA 3
ATOM 4348 C C . ASP A 1 51 ? -8.227 -19.077 -12.138 1.00 0.00 53 ASP A C 3
ATOM 4349 O O . ASP A 1 51 ? -8.377 -17.864 -12.290 1.00 0.00 53 ASP A O 3
ATOM 4358 N N . PHE A 1 52 ? -8.479 -19.703 -10.987 1.00 0.00 54 PHE A N 3
ATOM 4359 C CA . PHE A 1 52 ? -8.960 -18.981 -9.802 1.00 0.00 54 PHE A CA 3
ATOM 4360 C C . PHE A 1 52 ? -7.906 -19.008 -8.696 1.00 0.00 54 PHE A C 3
ATOM 4361 O O . PHE A 1 52 ? -7.524 -20.080 -8.227 1.00 0.00 54 PHE A O 3
ATOM 4378 N N . VAL A 1 53 ? -7.433 -17.831 -8.276 1.00 0.00 55 VAL A N 3
ATOM 4379 C CA . VAL A 1 53 ? -6.418 -17.740 -7.219 1.00 0.00 55 VAL A CA 3
ATOM 4380 C C . VAL A 1 53 ? -6.869 -16.775 -6.124 1.00 0.00 55 VAL A C 3
ATOM 4381 O O . VAL A 1 53 ? -7.455 -15.731 -6.403 1.00 0.00 55 VAL A O 3
ATOM 4394 N N . ASP A 1 54 ? -6.589 -17.138 -4.875 1.00 0.00 56 ASP A N 3
ATOM 4395 C CA . ASP A 1 54 ? -6.964 -16.306 -3.736 1.00 0.00 56 ASP A CA 3
ATOM 4396 C C . ASP A 1 54 ? -6.209 -14.981 -3.769 1.00 0.00 56 ASP A C 3
ATOM 4397 O O . ASP A 1 54 ? -5.115 -14.895 -4.326 1.00 0.00 56 ASP A O 3
ATOM 4406 N N . SER A 1 55 ? -6.797 -13.950 -3.166 1.00 0.00 57 SER A N 3
ATOM 4407 C CA . SER A 1 55 ? -6.172 -12.634 -3.130 1.00 0.00 57 SER A CA 3
ATOM 4408 C C . SER A 1 55 ? -4.867 -12.678 -2.334 1.00 0.00 57 SER A C 3
ATOM 4409 O O . SER A 1 55 ? -3.918 -11.955 -2.640 1.00 0.00 57 SER A O 3
ATOM 4417 N N . SER A 1 56 ? -4.833 -13.522 -1.310 1.00 0.00 58 SER A N 3
ATOM 4418 C CA . SER A 1 56 ? -3.647 -13.644 -0.468 1.00 0.00 58 SER A CA 3
ATOM 4419 C C . SER A 1 56 ? -2.411 -13.909 -1.317 1.00 0.00 58 SER A C 3
ATOM 4420 O O . SER A 1 56 ? -1.338 -13.365 -1.051 1.00 0.00 58 SER A O 3
ATOM 4428 N N . VAL A 1 57 ? -2.560 -14.751 -2.331 1.00 0.00 59 VAL A N 3
ATOM 4429 C CA . VAL A 1 57 ? -1.439 -15.080 -3.199 1.00 0.00 59 VAL A CA 3
ATOM 4430 C C . VAL A 1 57 ? -0.930 -13.819 -3.897 1.00 0.00 59 VAL A C 3
ATOM 4431 O O . VAL A 1 57 ? 0.275 -13.591 -3.982 1.00 0.00 59 VAL A O 3
ATOM 4444 N N . GLY A 1 58 ? -1.860 -12.995 -4.385 1.00 0.00 60 GLY A N 3
ATOM 4445 C CA . GLY A 1 58 ? -1.489 -11.752 -5.061 1.00 0.00 60 GLY A CA 3
ATOM 4446 C C . GLY A 1 58 ? -0.895 -12.025 -6.439 1.00 0.00 60 GLY A C 3
ATOM 4447 O O . GLY A 1 58 ? -1.130 -11.278 -7.388 1.00 0.00 60 GLY A O 3
ATOM 4451 N N . TYR A 1 59 ? -0.106 -13.094 -6.533 1.00 0.00 61 TYR A N 3
ATOM 4452 C CA . TYR A 1 59 ? 0.554 -13.471 -7.791 1.00 0.00 61 TYR A CA 3
ATOM 4453 C C . TYR A 1 59 ? 0.027 -14.798 -8.305 1.00 0.00 61 TYR A C 3
ATOM 4454 O O . TYR A 1 59 ? -0.517 -15.596 -7.551 1.00 0.00 61 TYR A O 3
ATOM 4472 N N . TYR A 1 60 ? 0.200 -15.038 -9.601 1.00 0.00 62 TYR A N 3
ATOM 4473 C CA . TYR A 1 60 ? -0.253 -16.286 -10.202 1.00 0.00 62 TYR A CA 3
ATOM 4474 C C . TYR A 1 60 ? 0.626 -16.618 -11.403 1.00 0.00 62 TYR A C 3
ATOM 4475 O O . TYR A 1 60 ? 1.266 -15.736 -11.974 1.00 0.00 62 TYR A O 3
ATOM 4493 N N . THR A 1 61 ? 0.652 -17.893 -11.788 1.00 0.00 63 THR A N 3
ATOM 4494 C CA . THR A 1 61 ? 1.453 -18.338 -12.931 1.00 0.00 63 THR A CA 3
ATOM 4495 C C . THR A 1 61 ? 0.556 -18.973 -13.982 1.00 0.00 63 THR A C 3
ATOM 4496 O O . THR A 1 61 ? -0.291 -19.808 -13.667 1.00 0.00 63 THR A O 3
ATOM 4507 N N . VAL A 1 62 ? 0.763 -18.587 -15.237 1.00 0.00 64 VAL A N 3
ATOM 4508 C CA . VAL A 1 62 ? -0.011 -19.136 -16.349 1.00 0.00 64 VAL A CA 3
ATOM 4509 C C . VAL A 1 62 ? 0.939 -19.556 -17.469 1.00 0.00 64 VAL A C 3
ATOM 4510 O O . VAL A 1 62 ? 1.443 -18.713 -18.208 1.00 0.00 64 VAL A O 3
ATOM 4523 N N . THR A 1 63 ? 1.173 -20.863 -17.590 1.00 0.00 65 THR A N 3
ATOM 4524 C CA . THR A 1 63 ? 2.064 -21.392 -18.631 1.00 0.00 65 THR A CA 3
ATOM 4525 C C . THR A 1 63 ? 1.293 -22.270 -19.590 1.00 0.00 65 THR A C 3
ATOM 4526 O O . THR A 1 63 ? 0.188 -22.721 -19.290 1.00 0.00 65 THR A O 3
ATOM 4537 N N . GLY A 1 64 ? 1.888 -22.508 -20.756 1.00 0.00 66 GLY A N 3
ATOM 4538 C CA . GLY A 1 64 ? 1.256 -23.337 -21.773 1.00 0.00 66 GLY A CA 3
ATOM 4539 C C . GLY A 1 64 ? 0.737 -22.492 -22.926 1.00 0.00 66 GLY A C 3
ATOM 4540 O O . GLY A 1 64 ? -0.167 -22.915 -23.644 1.00 0.00 66 GLY A O 3
ATOM 4544 N N . LEU A 1 65 ? 1.310 -21.299 -23.113 1.00 0.00 67 LEU A N 3
ATOM 4545 C CA . LEU A 1 65 ? 0.890 -20.420 -24.198 1.00 0.00 67 LEU A CA 3
ATOM 4546 C C . LEU A 1 65 ? 1.842 -20.594 -25.377 1.00 0.00 67 LEU A C 3
ATOM 4547 O O . LEU A 1 65 ? 3.005 -20.210 -25.306 1.00 0.00 67 LEU A O 3
ATOM 4563 N N . GLU A 1 66 ? 1.359 -21.195 -26.447 1.00 0.00 68 GLU A N 3
ATOM 4564 C CA . GLU A 1 66 ? 2.211 -21.444 -27.610 1.00 0.00 68 GLU A CA 3
ATOM 4565 C C . GLU A 1 66 ? 2.946 -20.167 -28.067 1.00 0.00 68 GLU A C 3
ATOM 4566 O O . GLU A 1 66 ? 2.333 -19.106 -28.170 1.00 0.00 68 GLU A O 3
ATOM 4578 N N . PRO A 1 67 ? 4.234 -20.249 -28.366 1.00 0.00 69 PRO A N 3
ATOM 4579 C CA . PRO A 1 67 ? 5.035 -19.075 -28.844 1.00 0.00 69 PRO A CA 3
ATOM 4580 C C . PRO A 1 67 ? 4.694 -18.729 -30.279 1.00 0.00 69 PRO A C 3
ATOM 4581 O O . PRO A 1 67 ? 4.209 -19.572 -31.033 1.00 0.00 69 PRO A O 3
ATOM 4592 N N . GLY A 1 68 ? 4.959 -17.494 -30.658 1.00 0.00 70 GLY A N 3
ATOM 4593 C CA . GLY A 1 68 ? 4.688 -17.058 -32.011 1.00 0.00 70 GLY A CA 3
ATOM 4594 C C . GLY A 1 68 ? 3.192 -16.901 -32.261 1.00 0.00 70 GLY A C 3
ATOM 4595 O O . GLY A 1 68 ? 2.775 -16.387 -33.300 1.00 0.00 70 GLY A O 3
ATOM 4599 N N . ILE A 1 69 ? 2.388 -17.348 -31.301 1.00 0.00 71 ILE A N 3
ATOM 4600 C CA . ILE A 1 69 ? 0.928 -17.267 -31.412 1.00 0.00 71 ILE A CA 3
ATOM 4601 C C . ILE A 1 69 ? 0.411 -16.134 -30.539 1.00 0.00 71 ILE A C 3
ATOM 4602 O O . ILE A 1 69 ? 0.899 -15.900 -29.433 1.00 0.00 71 ILE A O 3
ATOM 4618 N N . ASP A 1 70 ? -0.574 -15.432 -31.069 1.00 0.00 72 ASP A N 3
ATOM 4619 C CA . ASP A 1 70 ? -1.173 -14.311 -30.371 1.00 0.00 72 ASP A CA 3
ATOM 4620 C C . ASP A 1 70 ? -2.169 -14.805 -29.323 1.00 0.00 72 ASP A C 3
ATOM 4621 O O . ASP A 1 70 ? -3.171 -15.438 -29.647 1.00 0.00 72 ASP A O 3
ATOM 4630 N N . TYR A 1 71 ? -1.876 -14.515 -28.062 1.00 0.00 73 TYR A N 3
ATOM 4631 C CA . TYR A 1 71 ? -2.740 -14.931 -26.954 1.00 0.00 73 TYR A CA 3
ATOM 4632 C C . TYR A 1 71 ? -3.469 -13.734 -26.370 1.00 0.00 73 TYR A C 3
ATOM 4633 O O . TYR A 1 71 ? -2.855 -12.778 -25.921 1.00 0.00 73 TYR A O 3
ATOM 4651 N N . ASP A 1 72 ? -4.786 -13.804 -26.406 1.00 0.00 74 ASP A N 3
ATOM 4652 C CA . ASP A 1 72 ? -5.625 -12.737 -25.888 1.00 0.00 74 ASP A CA 3
ATOM 4653 C C . ASP A 1 72 ? -5.895 -12.965 -24.406 1.00 0.00 74 ASP A C 3
ATOM 4654 O O . ASP A 1 72 ? -6.546 -13.938 -24.035 1.00 0.00 74 ASP A O 3
ATOM 4663 N N . ILE A 1 73 ? -5.390 -12.065 -23.555 1.00 0.00 75 ILE A N 3
ATOM 4664 C CA . ILE A 1 73 ? -5.584 -12.189 -22.107 1.00 0.00 75 ILE A CA 3
ATOM 4665 C C . ILE A 1 73 ? -6.462 -11.059 -21.592 1.00 0.00 75 ILE A C 3
ATOM 4666 O O . ILE A 1 73 ? -6.661 -10.047 -22.266 1.00 0.00 75 ILE A O 3
ATOM 4682 N N . SER A 1 74 ? -6.972 -11.247 -20.381 1.00 0.00 76 SER A N 3
ATOM 4683 C CA . SER A 1 74 ? -7.824 -10.253 -19.746 1.00 0.00 76 SER A CA 3
ATOM 4684 C C . SER A 1 74 ? -7.707 -10.361 -18.230 1.00 0.00 76 SER A C 3
ATOM 4685 O O . SER A 1 74 ? -7.930 -11.423 -17.652 1.00 0.00 76 SER A O 3
ATOM 4693 N N . VAL A 1 75 ? -7.362 -9.249 -17.595 1.00 0.00 77 VAL A N 3
ATOM 4694 C CA . VAL A 1 75 ? -7.218 -9.213 -16.139 1.00 0.00 77 VAL A CA 3
ATOM 4695 C C . VAL A 1 75 ? -8.406 -8.469 -15.538 1.00 0.00 77 VAL A C 3
ATOM 4696 O O . VAL A 1 75 ? -8.763 -7.382 -15.988 1.00 0.00 77 VAL A O 3
ATOM 4709 N N . ILE A 1 76 ? -9.015 -9.070 -14.519 1.00 0.00 78 ILE A N 3
ATOM 4710 C CA . ILE A 1 76 ? -10.171 -8.465 -13.852 1.00 0.00 78 ILE A CA 3
ATOM 4711 C C . ILE A 1 76 ? -9.961 -8.410 -12.344 1.00 0.00 78 ILE A C 3
ATOM 4712 O O . ILE A 1 76 ? -9.595 -9.403 -11.718 1.00 0.00 78 ILE A O 3
ATOM 4728 N N . THR A 1 77 ? -10.212 -7.236 -11.767 1.00 0.00 79 THR A N 3
ATOM 4729 C CA . THR A 1 77 ? -10.072 -7.041 -10.324 1.00 0.00 79 THR A CA 3
ATOM 4730 C C . THR A 1 77 ? -11.451 -6.941 -9.688 1.00 0.00 79 THR A C 3
ATOM 4731 O O . THR A 1 77 ? -12.256 -6.088 -10.061 1.00 0.00 79 THR A O 3
ATOM 4742 N N . LEU A 1 78 ? -11.721 -7.826 -8.732 1.00 0.00 80 LEU A N 3
ATOM 4743 C CA . LEU A 1 78 ? -13.016 -7.848 -8.050 1.00 0.00 80 LEU A CA 3
ATOM 4744 C C . LEU A 1 78 ? -12.835 -7.618 -6.555 1.00 0.00 80 LEU A C 3
ATOM 4745 O O . LEU A 1 78 ? -12.278 -8.463 -5.857 1.00 0.00 80 LEU A O 3
ATOM 4761 N N . ILE A 1 79 ? -13.325 -6.479 -6.063 1.00 0.00 81 ILE A N 3
ATOM 4762 C CA . ILE A 1 79 ? -13.232 -6.170 -4.635 1.00 0.00 81 ILE A CA 3
ATOM 4763 C C . ILE A 1 79 ? -14.452 -5.368 -4.185 1.00 0.00 81 ILE A C 3
ATOM 4764 O O . ILE A 1 79 ? -14.975 -4.543 -4.936 1.00 0.00 81 ILE A O 3
ATOM 4780 N N . ASN A 1 80 ? -14.906 -5.620 -2.961 1.00 0.00 82 ASN A N 3
ATOM 4781 C CA . ASN A 1 80 ? -16.072 -4.920 -2.422 1.00 0.00 82 ASN A CA 3
ATOM 4782 C C . ASN A 1 80 ? -15.786 -3.434 -2.213 1.00 0.00 82 ASN A C 3
ATOM 4783 O O . ASN A 1 80 ? -16.571 -2.578 -2.618 1.00 0.00 82 ASN A O 3
ATOM 4794 N N . GLY A 1 81 ? -14.651 -3.139 -1.587 1.00 0.00 83 GLY A N 3
ATOM 4795 C CA . GLY A 1 81 ? -14.254 -1.758 -1.330 1.00 0.00 83 GLY A CA 3
ATOM 4796 C C . GLY A 1 81 ? -14.823 -1.258 -0.006 1.00 0.00 83 GLY A C 3
ATOM 4797 O O . GLY A 1 81 ? -14.732 -0.072 0.309 1.00 0.00 83 GLY A O 3
ATOM 4801 N N . GLY A 1 82 ? -15.409 -2.169 0.764 1.00 0.00 84 GLY A N 3
ATOM 4802 C CA . GLY A 1 82 ? -15.986 -1.804 2.053 1.00 0.00 84 GLY A CA 3
ATOM 4803 C C . GLY A 1 82 ? -14.890 -1.502 3.072 1.00 0.00 84 GLY A C 3
ATOM 4804 O O . GLY A 1 82 ? -13.722 -1.814 2.847 1.00 0.00 84 GLY A O 3
ATOM 4808 N N . GLU A 1 83 ? -15.276 -0.895 4.190 1.00 0.00 85 GLU A N 3
ATOM 4809 C CA . GLU A 1 83 ? -14.312 -0.558 5.231 1.00 0.00 85 GLU A CA 3
ATOM 4810 C C . GLU A 1 83 ? -13.885 -1.812 5.990 1.00 0.00 85 GLU A C 3
ATOM 4811 O O . GLU A 1 83 ? -14.422 -2.119 7.053 1.00 0.00 85 GLU A O 3
ATOM 4823 N N . SER A 1 84 ? -12.909 -2.529 5.436 1.00 0.00 86 SER A N 3
ATOM 4824 C CA . SER A 1 84 ? -12.410 -3.748 6.066 1.00 0.00 86 SER A CA 3
ATOM 4825 C C . SER A 1 84 ? -11.361 -3.413 7.125 1.00 0.00 86 SER A C 3
ATOM 4826 O O . SER A 1 84 ? -10.695 -2.381 7.046 1.00 0.00 86 SER A O 3
ATOM 4834 N N . ALA A 1 85 ? -11.220 -4.289 8.112 1.00 0.00 87 ALA A N 3
ATOM 4835 C CA . ALA A 1 85 ? -10.246 -4.073 9.178 1.00 0.00 87 ALA A CA 3
ATOM 4836 C C . ALA A 1 85 ? -10.571 -2.799 9.952 1.00 0.00 87 ALA A C 3
ATOM 4837 O O . ALA A 1 85 ? -9.736 -1.902 10.065 1.00 0.00 87 ALA A O 3
ATOM 4844 N N . PRO A 1 86 ? -11.762 -2.702 10.482 1.00 0.00 88 PRO A N 3
ATOM 4845 C CA . PRO A 1 86 ? -12.203 -1.505 11.260 1.00 0.00 88 PRO A CA 3
ATOM 4846 C C . PRO A 1 86 ? -11.431 -1.358 12.570 1.00 0.00 88 PRO A C 3
ATOM 4847 O O . PRO A 1 86 ? -10.998 -2.345 13.163 1.00 0.00 88 PRO A O 3
ATOM 4858 N N . THR A 1 87 ? -11.262 -0.115 13.013 1.00 0.00 89 THR A N 3
ATOM 4859 C CA . THR A 1 87 ? -10.542 0.152 14.252 1.00 0.00 89 THR A CA 3
ATOM 4860 C C . THR A 1 87 ? -11.353 -0.323 15.453 1.00 0.00 89 THR A C 3
ATOM 4861 O O . THR A 1 87 ? -12.550 -0.055 15.553 1.00 0.00 89 THR A O 3
ATOM 4872 N N . THR A 1 88 ? -10.691 -1.033 16.367 1.00 0.00 90 THR A N 3
ATOM 4873 C CA . THR A 1 88 ? -11.352 -1.549 17.567 1.00 0.00 90 THR A CA 3
ATOM 4874 C C . THR A 1 88 ? -10.462 -1.356 18.788 1.00 0.00 90 THR A C 3
ATOM 4875 O O . THR A 1 88 ? -9.260 -1.126 18.659 1.00 0.00 90 THR A O 3
ATOM 4886 N N . LEU A 1 89 ? -11.058 -1.449 19.972 1.00 0.00 91 LEU A N 3
ATOM 4887 C CA . LEU A 1 89 ? -10.302 -1.280 21.208 1.00 0.00 91 LEU A CA 3
ATOM 4888 C C . LEU A 1 89 ? -9.586 -2.581 21.566 1.00 0.00 91 LEU A C 3
ATOM 4889 O O . LEU A 1 89 ? -10.211 -3.636 21.682 1.00 0.00 91 LEU A O 3
ATOM 4905 N N . THR A 1 90 ? -8.269 -2.495 21.746 1.00 0.00 92 THR A N 3
ATOM 4906 C CA . THR A 1 90 ? -7.461 -3.663 22.097 1.00 0.00 92 THR A CA 3
ATOM 4907 C C . THR A 1 90 ? -7.241 -3.724 23.603 1.00 0.00 92 THR A C 3
ATOM 4908 O O . THR A 1 90 ? -6.989 -2.704 24.246 1.00 0.00 92 THR A O 3
ATOM 4919 N N . GLN A 1 91 ? -7.331 -4.925 24.163 1.00 0.00 93 GLN A N 3
ATOM 4920 C CA . GLN A 1 91 ? -7.139 -5.106 25.595 1.00 0.00 93 GLN A CA 3
ATOM 4921 C C . GLN A 1 91 ? -5.676 -4.882 25.969 1.00 0.00 93 GLN A C 3
ATOM 4922 O O . GLN A 1 91 ? -4.777 -5.483 25.381 1.00 0.00 93 GLN A O 3
ATOM 4936 N N . GLN A 1 92 ? -5.445 -4.014 26.950 1.00 0.00 94 GLN A N 3
ATOM 4937 C CA . GLN A 1 92 ? -4.087 -3.717 27.391 1.00 0.00 94 GLN A CA 3
ATOM 4938 C C . GLN A 1 92 ? -3.187 -3.426 26.196 1.00 0.00 94 GLN A C 3
ATOM 4939 O O . GLN A 1 92 ? -2.521 -4.319 25.675 1.00 0.00 94 GLN A O 3
ATOM 4953 N N . THR A 1 93 ? -3.169 -2.167 25.766 1.00 0.00 95 THR A N 3
ATOM 4954 C CA . THR A 1 93 ? -2.344 -1.767 24.632 1.00 0.00 95 THR A CA 3
ATOM 4955 C C . THR A 1 93 ? -0.883 -1.642 25.050 1.00 0.00 95 THR A C 3
ATOM 4956 O O . THR A 1 93 ? -0.484 -2.347 25.960 1.00 0.00 95 THR A O 3
ATOM 4967 N N . SER B 2 1 ? 12.501 -1.450 -10.248 1.00 0.00 201 SER B N 3
ATOM 4968 C CA . SER B 2 1 ? 13.145 -2.161 -11.388 1.00 0.00 201 SER B CA 3
ATOM 4969 C C . SER B 2 1 ? 12.287 -1.997 -12.638 1.00 0.00 201 SER B C 3
ATOM 4970 O O . SER B 2 1 ? 11.088 -2.280 -12.620 1.00 0.00 201 SER B O 3
ATOM 4978 N N . SER B 2 2 ? 12.904 -1.541 -13.723 1.00 0.00 202 SER B N 3
ATOM 4979 C CA . SER B 2 2 ? 12.183 -1.350 -14.977 1.00 0.00 202 SER B CA 3
ATOM 4980 C C . SER B 2 2 ? 11.818 -2.700 -15.587 1.00 0.00 202 SER B C 3
ATOM 4981 O O . SER B 2 2 ? 12.596 -3.652 -15.514 1.00 0.00 202 SER B O 3
ATOM 4989 N N . SER B 2 3 ? 10.625 -2.779 -16.184 1.00 0.00 203 SER B N 3
ATOM 4990 C CA . SER B 2 3 ? 10.150 -4.023 -16.804 1.00 0.00 203 SER B CA 3
ATOM 4991 C C . SER B 2 3 ? 10.259 -3.933 -18.336 1.00 0.00 203 SER B C 3
ATOM 4992 O O . SER B 2 3 ? 10.183 -2.840 -18.895 1.00 0.00 203 SER B O 3
ATOM 5000 N N . PRO B 2 4 ? 10.426 -5.045 -19.026 1.00 0.00 204 PRO B N 3
ATOM 5001 C CA . PRO B 2 4 ? 10.538 -5.043 -20.516 1.00 0.00 204 PRO B CA 3
ATOM 5002 C C . PRO B 2 4 ? 9.478 -4.156 -21.176 1.00 0.00 204 PRO B C 3
ATOM 5003 O O . PRO B 2 4 ? 9.784 -3.373 -22.076 1.00 0.00 204 PRO B O 3
ATOM 5014 N N . ILE B 2 5 ? 8.232 -4.285 -20.724 1.00 0.00 205 ILE B N 3
ATOM 5015 C CA . ILE B 2 5 ? 7.133 -3.494 -21.272 1.00 0.00 205 ILE B CA 3
ATOM 5016 C C . ILE B 2 5 ? 6.075 -3.243 -20.206 1.00 0.00 205 ILE B C 3
ATOM 5017 O O . ILE B 2 5 ? 5.817 -4.102 -19.363 1.00 0.00 205 ILE B O 3
ATOM 5033 N N . GLN B 2 6 ? 5.459 -2.066 -20.250 1.00 0.00 206 GLN B N 3
ATOM 5034 C CA . GLN B 2 6 ? 4.415 -1.713 -19.285 1.00 0.00 206 GLN B CA 3
ATOM 5035 C C . GLN B 2 6 ? 3.262 -1.008 -19.998 1.00 0.00 206 GLN B C 3
ATOM 5036 O O . GLN B 2 6 ? 3.482 -0.180 -20.882 1.00 0.00 206 GLN B O 3
ATOM 5050 N N . GLY B 2 7 ? 2.034 -1.346 -19.611 1.00 0.00 207 GLY B N 3
ATOM 5051 C CA . GLY B 2 7 ? 0.845 -0.743 -20.220 1.00 0.00 207 GLY B CA 3
ATOM 5052 C C . GLY B 2 7 ? 0.248 0.321 -19.312 1.00 0.00 207 GLY B C 3
ATOM 5053 O O . GLY B 2 7 ? 0.958 1.194 -18.812 1.00 0.00 207 GLY B O 3
ATOM 5057 N N . SER B 2 8 ? -1.059 0.237 -19.092 1.00 0.00 208 SER B N 3
ATOM 5058 C CA . SER B 2 8 ? -1.743 1.191 -18.229 1.00 0.00 208 SER B CA 3
ATOM 5059 C C . SER B 2 8 ? -3.137 0.692 -17.869 1.00 0.00 208 SER B C 3
ATOM 5060 O O . SER B 2 8 ? -3.625 -0.286 -18.434 1.00 0.00 208 SER B O 3
ATOM 5068 N N . TRP B 2 9 ? -3.781 1.381 -16.928 1.00 0.00 209 TRP B N 3
ATOM 5069 C CA . TRP B 2 9 ? -5.129 1.015 -16.497 1.00 0.00 209 TRP B CA 3
ATOM 5070 C C . TRP B 2 9 ? -6.172 1.751 -17.332 1.00 0.00 209 TRP B C 3
ATOM 5071 O O . TRP B 2 9 ? -5.906 2.826 -17.867 1.00 0.00 209 TRP B O 3
ATOM 5092 N N . THR B 2 10 ? -7.370 1.167 -17.427 1.00 0.00 210 THR B N 3
ATOM 5093 C CA . THR B 2 10 ? -8.462 1.777 -18.190 1.00 0.00 210 THR B CA 3
ATOM 5094 C C . THR B 2 10 ? -9.735 1.830 -17.349 1.00 0.00 210 THR B C 3
ATOM 5095 O O . THR B 2 10 ? -10.145 0.825 -16.768 1.00 0.00 210 THR B O 3
ATOM 5106 N N . TRP B 2 11 ? -10.357 3.007 -17.291 1.00 0.00 211 TRP B N 3
ATOM 5107 C CA . TRP B 2 11 ? -11.591 3.179 -16.521 1.00 0.00 211 TRP B CA 3
ATOM 5108 C C . TRP B 2 11 ? -12.809 2.915 -17.405 1.00 0.00 211 TRP B C 3
ATOM 5109 O O . TRP B 2 11 ? -13.126 3.708 -18.293 1.00 0.00 211 TRP B O 3
ATOM 5130 N N . GLU B 2 12 ? -13.493 1.804 -17.150 1.00 0.00 212 GLU B N 3
ATOM 5131 C CA . GLU B 2 12 ? -14.679 1.462 -17.928 1.00 0.00 212 GLU B CA 3
ATOM 5132 C C . GLU B 2 12 ? -15.519 0.421 -17.195 1.00 0.00 212 GLU B C 3
ATOM 5133 O O . GLU B 2 12 ? -15.075 -0.173 -16.221 1.00 0.00 212 GLU B O 3
ATOM 5145 N N . ASN B 2 13 ? -16.710 0.172 -17.701 1.00 0.00 213 ASN B N 3
ATOM 5146 C CA . ASN B 2 13 ? -17.560 -0.844 -17.111 1.00 0.00 213 ASN B CA 3
ATOM 5147 C C . ASN B 2 13 ? -17.675 -0.667 -15.596 1.00 0.00 213 ASN B C 3
ATOM 5148 O O . ASN B 2 13 ? -17.863 -1.642 -14.868 1.00 0.00 213 ASN B O 3
ATOM 5159 N N . GLY B 2 14 ? -17.578 0.572 -15.125 1.00 0.00 214 GLY B N 3
ATOM 5160 C CA . GLY B 2 14 ? -17.688 0.843 -13.693 1.00 0.00 214 GLY B CA 3
ATOM 5161 C C . GLY B 2 14 ? -16.549 0.195 -12.905 1.00 0.00 214 GLY B C 3
ATOM 5162 O O . GLY B 2 14 ? -16.384 0.462 -11.714 1.00 0.00 214 GLY B O 3
ATOM 5166 N N . LYS B 2 15 ? -15.775 -0.667 -13.567 1.00 0.00 215 LYS B N 3
ATOM 5167 C CA . LYS B 2 15 ? -14.659 -1.361 -12.914 1.00 0.00 215 LYS B CA 3
ATOM 5168 C C . LYS B 2 15 ? -13.350 -1.108 -13.654 1.00 0.00 215 LYS B C 3
ATOM 5169 O O . LYS B 2 15 ? -13.341 -0.844 -14.855 1.00 0.00 215 LYS B O 3
ATOM 5188 N N . TRP B 2 16 ? -12.240 -1.195 -12.933 1.00 0.00 216 TRP B N 3
ATOM 5189 C CA . TRP B 2 16 ? -10.932 -0.981 -13.539 1.00 0.00 216 TRP B CA 3
ATOM 5190 C C . TRP B 2 16 ? -10.419 -2.290 -14.132 1.00 0.00 216 TRP B C 3
ATOM 5191 O O . TRP B 2 16 ? -10.265 -3.284 -13.421 1.00 0.00 216 TRP B O 3
ATOM 5212 N N . THR B 2 17 ? -10.161 -2.286 -15.439 1.00 0.00 217 THR B N 3
ATOM 5213 C CA . THR B 2 17 ? -9.673 -3.482 -16.135 1.00 0.00 217 THR B CA 3
ATOM 5214 C C . THR B 2 17 ? -8.362 -3.179 -16.849 1.00 0.00 217 THR B C 3
ATOM 5215 O O . THR B 2 17 ? -8.214 -2.132 -17.485 1.00 0.00 217 THR B O 3
ATOM 5226 N N . TRP B 2 18 ? -7.411 -4.105 -16.743 1.00 0.00 218 TRP B N 3
ATOM 5227 C CA . TRP B 2 18 ? -6.107 -3.945 -17.386 1.00 0.00 218 TRP B CA 3
ATOM 5228 C C . TRP B 2 18 ? -6.025 -4.827 -18.628 1.00 0.00 218 TRP B C 3
ATOM 5229 O O . TRP B 2 18 ? -5.947 -6.051 -18.532 1.00 0.00 218 TRP B O 3
ATOM 5250 N N . LYS B 2 19 ? -6.050 -4.188 -19.796 1.00 0.00 219 LYS B N 3
ATOM 5251 C CA . LYS B 2 19 ? -5.984 -4.896 -21.076 1.00 0.00 219 LYS B CA 3
ATOM 5252 C C . LYS B 2 19 ? -4.975 -4.236 -21.994 1.00 0.00 219 LYS B C 3
ATOM 5253 O O . LYS B 2 19 ? -4.486 -3.143 -21.720 1.00 0.00 219 LYS B O 3
ATOM 5272 N N . GLY B 2 20 ? -4.677 -4.914 -23.091 1.00 0.00 220 GLY B N 3
ATOM 5273 C CA . GLY B 2 20 ? -3.734 -4.391 -24.055 1.00 0.00 220 GLY B CA 3
ATOM 5274 C C . GLY B 2 20 ? -3.601 -5.334 -25.244 1.00 0.00 220 GLY B C 3
ATOM 5275 O O . GLY B 2 20 ? -4.475 -6.168 -25.483 1.00 0.00 220 GLY B O 3
ATOM 5279 N N . ILE B 2 21 ? -2.525 -5.178 -26.003 1.00 0.00 221 ILE B N 3
ATOM 5280 C CA . ILE B 2 21 ? -2.321 -6.007 -27.184 1.00 0.00 221 ILE B CA 3
ATOM 5281 C C . ILE B 2 21 ? -2.406 -7.486 -26.815 1.00 0.00 221 ILE B C 3
ATOM 5282 O O . ILE B 2 21 ? -3.387 -8.155 -27.136 1.00 0.00 221 ILE B O 3
ATOM 5298 N N . ILE B 2 22 ? -1.378 -7.980 -26.135 1.00 0.00 222 ILE B N 3
ATOM 5299 C CA . ILE B 2 22 ? -1.330 -9.381 -25.716 1.00 0.00 222 ILE B CA 3
ATOM 5300 C C . ILE B 2 22 ? -0.331 -9.547 -24.582 1.00 0.00 222 ILE B C 3
ATOM 5301 O O . ILE B 2 22 ? 0.111 -8.563 -23.987 1.00 0.00 222 ILE B O 3
ATOM 5317 N N . ARG B 2 23 ? 0.019 -10.799 -24.297 1.00 0.00 223 ARG B N 3
ATOM 5318 C CA . ARG B 2 23 ? 0.983 -11.114 -23.254 1.00 0.00 223 ARG B CA 3
ATOM 5319 C C . ARG B 2 23 ? 2.150 -10.131 -23.273 1.00 0.00 223 ARG B C 3
ATOM 5320 O O . ARG B 2 23 ? 2.267 -9.288 -24.160 1.00 0.00 223 ARG B O 3
ATOM 5341 N N . LEU B 2 24 ? 3.014 -10.262 -22.290 1.00 0.00 224 LEU B N 3
ATOM 5342 C CA . LEU B 2 24 ? 4.166 -9.385 -22.194 1.00 0.00 224 LEU B CA 3
ATOM 5343 C C . LEU B 2 24 ? 5.065 -9.549 -23.412 1.00 0.00 224 LEU B C 3
ATOM 5344 O O . LEU B 2 24 ? 5.722 -10.578 -23.589 1.00 0.00 224 LEU B O 3
ATOM 5360 N N . GLU B 2 25 ? 5.079 -8.516 -24.249 1.00 0.00 225 GLU B N 3
ATOM 5361 C CA . GLU B 2 25 ? 5.889 -8.522 -25.461 1.00 0.00 225 GLU B CA 3
ATOM 5362 C C . GLU B 2 25 ? 7.322 -8.114 -25.142 1.00 0.00 225 GLU B C 3
ATOM 5363 O O . GLU B 2 25 ? 7.559 -7.264 -24.285 1.00 0.00 225 GLU B O 3
ATOM 5375 N N . GLN B 2 26 ? 8.275 -8.728 -25.833 1.00 0.00 226 GLN B N 3
ATOM 5376 C CA . GLN B 2 26 ? 9.674 -8.426 -25.616 1.00 0.00 226 GLN B CA 3
ATOM 5377 C C . GLN B 2 26 ? 9.975 -6.985 -26.018 1.00 0.00 226 GLN B C 3
ATOM 5378 O O . GLN B 2 26 ? 9.582 -6.603 -27.107 1.00 0.00 226 GLN B O 3
ATOM 5392 N N . GLY A 1 1 ? 5.967 18.021 6.212 1.00 0.00 3 GLY A N 4
ATOM 5393 C CA . GLY A 1 1 ? 6.048 16.533 6.209 1.00 0.00 3 GLY A CA 4
ATOM 5394 C C . GLY A 1 1 ? 6.647 16.059 4.891 1.00 0.00 3 GLY A C 4
ATOM 5395 O O . GLY A 1 1 ? 7.536 16.706 4.334 1.00 0.00 3 GLY A O 4
ATOM 5399 N N . SER A 1 2 ? 6.158 14.926 4.395 1.00 0.00 4 SER A N 4
ATOM 5400 C CA . SER A 1 2 ? 6.655 14.371 3.139 1.00 0.00 4 SER A CA 4
ATOM 5401 C C . SER A 1 2 ? 5.595 13.489 2.486 1.00 0.00 4 SER A C 4
ATOM 5402 O O . SER A 1 2 ? 4.636 13.070 3.135 1.00 0.00 4 SER A O 4
ATOM 5410 N N . GLU A 1 3 ? 5.775 13.213 1.201 1.00 0.00 5 GLU A N 4
ATOM 5411 C CA . GLU A 1 3 ? 4.829 12.379 0.469 1.00 0.00 5 GLU A CA 4
ATOM 5412 C C . GLU A 1 3 ? 4.985 10.918 0.871 1.00 0.00 5 GLU A C 4
ATOM 5413 O O . GLU A 1 3 ? 6.092 10.455 1.149 1.00 0.00 5 GLU A O 4
ATOM 5425 N N . VAL A 1 4 ? 3.870 10.192 0.898 1.00 0.00 6 VAL A N 4
ATOM 5426 C CA . VAL A 1 4 ? 3.891 8.778 1.268 1.00 0.00 6 VAL A CA 4
ATOM 5427 C C . VAL A 1 4 ? 2.846 8.006 0.469 1.00 0.00 6 VAL A C 4
ATOM 5428 O O . VAL A 1 4 ? 1.795 7.639 0.993 1.00 0.00 6 VAL A O 4
ATOM 5441 N N . PRO A 1 5 ? 3.122 7.754 -0.783 1.00 0.00 7 PRO A N 4
ATOM 5442 C CA . PRO A 1 5 ? 2.194 7.008 -1.683 1.00 0.00 7 PRO A CA 4
ATOM 5443 C C . PRO A 1 5 ? 1.907 5.602 -1.164 1.00 0.00 7 PRO A C 4
ATOM 5444 O O . PRO A 1 5 ? 2.780 4.955 -0.582 1.00 0.00 7 PRO A O 4
ATOM 5455 N N . GLN A 1 6 ? 0.681 5.131 -1.375 1.00 0.00 8 GLN A N 4
ATOM 5456 C CA . GLN A 1 6 ? 0.284 3.793 -0.924 1.00 0.00 8 GLN A CA 4
ATOM 5457 C C . GLN A 1 6 ? -0.420 3.032 -2.040 1.00 0.00 8 GLN A C 4
ATOM 5458 O O . GLN A 1 6 ? -0.895 1.913 -1.845 1.00 0.00 8 GLN A O 4
ATOM 5472 N N . LEU A 1 7 ? -0.487 3.651 -3.212 1.00 0.00 9 LEU A N 4
ATOM 5473 C CA . LEU A 1 7 ? -1.138 3.040 -4.375 1.00 0.00 9 LEU A CA 4
ATOM 5474 C C . LEU A 1 7 ? -0.098 2.376 -5.275 1.00 0.00 9 LEU A C 4
ATOM 5475 O O . LEU A 1 7 ? 0.549 3.032 -6.089 1.00 0.00 9 LEU A O 4
ATOM 5491 N N . THR A 1 8 ? 0.048 1.069 -5.126 1.00 0.00 10 THR A N 4
ATOM 5492 C CA . THR A 1 8 ? 1.004 0.328 -5.933 1.00 0.00 10 THR A CA 4
ATOM 5493 C C . THR A 1 8 ? 0.450 0.106 -7.333 1.00 0.00 10 THR A C 4
ATOM 5494 O O . THR A 1 8 ? -0.744 0.287 -7.576 1.00 0.00 10 THR A O 4
ATOM 5505 N N . ASP A 1 9 ? 1.326 -0.285 -8.258 1.00 0.00 11 ASP A N 4
ATOM 5506 C CA . ASP A 1 9 ? 0.925 -0.532 -9.645 1.00 0.00 11 ASP A CA 4
ATOM 5507 C C . ASP A 1 9 ? 1.255 -1.962 -10.051 1.00 0.00 11 ASP A C 4
ATOM 5508 O O . ASP A 1 9 ? 2.141 -2.594 -9.476 1.00 0.00 11 ASP A O 4
ATOM 5517 N N . LEU A 1 10 ? 0.528 -2.468 -11.040 1.00 0.00 12 LEU A N 4
ATOM 5518 C CA . LEU A 1 10 ? 0.741 -3.829 -11.506 1.00 0.00 12 LEU A CA 4
ATOM 5519 C C . LEU A 1 10 ? 2.140 -3.966 -12.090 1.00 0.00 12 LEU A C 4
ATOM 5520 O O . LEU A 1 10 ? 2.625 -3.073 -12.781 1.00 0.00 12 LEU A O 4
ATOM 5536 N N . SER A 1 11 ? 2.783 -5.100 -11.811 1.00 0.00 13 SER A N 4
ATOM 5537 C CA . SER A 1 11 ? 4.132 -5.355 -12.316 1.00 0.00 13 SER A CA 4
ATOM 5538 C C . SER A 1 11 ? 4.267 -6.803 -12.765 1.00 0.00 13 SER A C 4
ATOM 5539 O O . SER A 1 11 ? 3.541 -7.682 -12.294 1.00 0.00 13 SER A O 4
ATOM 5547 N N . PHE A 1 12 ? 5.201 -7.049 -13.684 1.00 0.00 14 PHE A N 4
ATOM 5548 C CA . PHE A 1 12 ? 5.430 -8.398 -14.205 1.00 0.00 14 PHE A CA 4
ATOM 5549 C C . PHE A 1 12 ? 6.787 -8.925 -13.751 1.00 0.00 14 PHE A C 4
ATOM 5550 O O . PHE A 1 12 ? 7.750 -8.166 -13.630 1.00 0.00 14 PHE A O 4
ATOM 5567 N N . VAL A 1 13 ? 6.859 -10.231 -13.506 1.00 0.00 15 VAL A N 4
ATOM 5568 C CA . VAL A 1 13 ? 8.104 -10.860 -13.071 1.00 0.00 15 VAL A CA 4
ATOM 5569 C C . VAL A 1 13 ? 8.211 -12.270 -13.634 1.00 0.00 15 VAL A C 4
ATOM 5570 O O . VAL A 1 13 ? 7.215 -12.865 -14.047 1.00 0.00 15 VAL A O 4
ATOM 5583 N N . ASP A 1 14 ? 9.429 -12.804 -13.644 1.00 0.00 16 ASP A N 4
ATOM 5584 C CA . ASP A 1 14 ? 9.658 -14.150 -14.152 1.00 0.00 16 ASP A CA 4
ATOM 5585 C C . ASP A 1 14 ? 9.074 -14.307 -15.552 1.00 0.00 16 ASP A C 4
ATOM 5586 O O . ASP A 1 14 ? 8.644 -15.392 -15.938 1.00 0.00 16 ASP A O 4
ATOM 5595 N N . ILE A 1 15 ? 9.061 -13.212 -16.303 1.00 0.00 17 ILE A N 4
ATOM 5596 C CA . ILE A 1 15 ? 8.528 -13.238 -17.658 1.00 0.00 17 ILE A CA 4
ATOM 5597 C C . ILE A 1 15 ? 9.282 -14.256 -18.501 1.00 0.00 17 ILE A C 4
ATOM 5598 O O . ILE A 1 15 ? 10.498 -14.402 -18.379 1.00 0.00 17 ILE A O 4
ATOM 5614 N N . THR A 1 16 ? 8.546 -14.963 -19.352 1.00 0.00 18 THR A N 4
ATOM 5615 C CA . THR A 1 16 ? 9.140 -15.983 -20.219 1.00 0.00 18 THR A CA 4
ATOM 5616 C C . THR A 1 16 ? 8.497 -15.954 -21.603 1.00 0.00 18 THR A C 4
ATOM 5617 O O . THR A 1 16 ? 7.795 -15.008 -21.956 1.00 0.00 18 THR A O 4
ATOM 5628 N N . ASP A 1 17 ? 8.749 -17.004 -22.378 1.00 0.00 19 ASP A N 4
ATOM 5629 C CA . ASP A 1 17 ? 8.191 -17.107 -23.721 1.00 0.00 19 ASP A CA 4
ATOM 5630 C C . ASP A 1 17 ? 6.825 -17.781 -23.693 1.00 0.00 19 ASP A C 4
ATOM 5631 O O . ASP A 1 17 ? 5.875 -17.303 -24.316 1.00 0.00 19 ASP A O 4
ATOM 5640 N N . SER A 1 18 ? 6.728 -18.898 -22.971 1.00 0.00 20 SER A N 4
ATOM 5641 C CA . SER A 1 18 ? 5.467 -19.643 -22.872 1.00 0.00 20 SER A CA 4
ATOM 5642 C C . SER A 1 18 ? 4.946 -19.626 -21.442 1.00 0.00 20 SER A C 4
ATOM 5643 O O . SER A 1 18 ? 3.980 -20.318 -21.119 1.00 0.00 20 SER A O 4
ATOM 5651 N N . SER A 1 19 ? 5.582 -18.831 -20.588 1.00 0.00 21 SER A N 4
ATOM 5652 C CA . SER A 1 19 ? 5.166 -18.729 -19.193 1.00 0.00 21 SER A CA 4
ATOM 5653 C C . SER A 1 19 ? 5.505 -17.350 -18.632 1.00 0.00 21 SER A C 4
ATOM 5654 O O . SER A 1 19 ? 6.515 -16.752 -18.992 1.00 0.00 21 SER A O 4
ATOM 5662 N N . ILE A 1 20 ? 4.653 -16.847 -17.747 1.00 0.00 22 ILE A N 4
ATOM 5663 C CA . ILE A 1 20 ? 4.875 -15.536 -17.139 1.00 0.00 22 ILE A CA 4
ATOM 5664 C C . ILE A 1 20 ? 4.447 -15.557 -15.680 1.00 0.00 22 ILE A C 4
ATOM 5665 O O . ILE A 1 20 ? 3.499 -16.251 -15.312 1.00 0.00 22 ILE A O 4
ATOM 5681 N N . GLY A 1 21 ? 5.143 -14.789 -14.846 1.00 0.00 23 GLY A N 4
ATOM 5682 C CA . GLY A 1 21 ? 4.823 -14.727 -13.421 1.00 0.00 23 GLY A CA 4
ATOM 5683 C C . GLY A 1 21 ? 4.053 -13.457 -13.087 1.00 0.00 23 GLY A C 4
ATOM 5684 O O . GLY A 1 21 ? 4.636 -12.457 -12.675 1.00 0.00 23 GLY A O 4
ATOM 5688 N N . LEU A 1 22 ? 2.738 -13.502 -13.274 1.00 0.00 24 LEU A N 4
ATOM 5689 C CA . LEU A 1 22 ? 1.900 -12.346 -12.991 1.00 0.00 24 LEU A CA 4
ATOM 5690 C C . LEU A 1 22 ? 1.831 -12.103 -11.490 1.00 0.00 24 LEU A C 4
ATOM 5691 O O . LEU A 1 22 ? 1.428 -12.982 -10.726 1.00 0.00 24 LEU A O 4
ATOM 5707 N N . ARG A 1 23 ? 2.230 -10.901 -11.068 1.00 0.00 25 ARG A N 4
ATOM 5708 C CA . ARG A 1 23 ? 2.213 -10.551 -9.651 1.00 0.00 25 ARG A CA 4
ATOM 5709 C C . ARG A 1 23 ? 1.648 -9.155 -9.465 1.00 0.00 25 ARG A C 4
ATOM 5710 O O . ARG A 1 23 ? 1.875 -8.272 -10.290 1.00 0.00 25 ARG A O 4
ATOM 5731 N N . TRP A 1 24 ? 0.910 -8.955 -8.374 1.00 0.00 26 TRP A N 4
ATOM 5732 C CA . TRP A 1 24 ? 0.311 -7.657 -8.086 1.00 0.00 26 TRP A CA 4
ATOM 5733 C C . TRP A 1 24 ? 0.281 -7.418 -6.587 1.00 0.00 26 TRP A C 4
ATOM 5734 O O . TRP A 1 24 ? 0.320 -8.363 -5.801 1.00 0.00 26 TRP A O 4
ATOM 5755 N N . THR A 1 25 ? 0.212 -6.147 -6.195 1.00 0.00 27 THR A N 4
ATOM 5756 C CA . THR A 1 25 ? 0.167 -5.789 -4.777 1.00 0.00 27 THR A CA 4
ATOM 5757 C C . THR A 1 25 ? -1.202 -5.205 -4.415 1.00 0.00 27 THR A C 4
ATOM 5758 O O . THR A 1 25 ? -1.437 -4.008 -4.602 1.00 0.00 27 THR A O 4
ATOM 5769 N N . PRO A 1 26 ? -2.097 -6.003 -3.896 1.00 0.00 28 PRO A N 4
ATOM 5770 C CA . PRO A 1 26 ? -3.449 -5.526 -3.500 1.00 0.00 28 PRO A CA 4
ATOM 5771 C C . PRO A 1 26 ? -3.392 -4.330 -2.545 1.00 0.00 28 PRO A C 4
ATOM 5772 O O . PRO A 1 26 ? -2.509 -4.246 -1.691 1.00 0.00 28 PRO A O 4
ATOM 5783 N N . LEU A 1 27 ? -4.338 -3.409 -2.703 1.00 0.00 29 LEU A N 4
ATOM 5784 C CA . LEU A 1 27 ? -4.390 -2.220 -1.857 1.00 0.00 29 LEU A CA 4
ATOM 5785 C C . LEU A 1 27 ? -5.010 -2.538 -0.509 1.00 0.00 29 LEU A C 4
ATOM 5786 O O . LEU A 1 27 ? -5.981 -3.287 -0.409 1.00 0.00 29 LEU A O 4
ATOM 5802 N N . ASN A 1 28 ? -4.436 -1.952 0.528 1.00 0.00 30 ASN A N 4
ATOM 5803 C CA . ASN A 1 28 ? -4.925 -2.164 1.874 1.00 0.00 30 ASN A CA 4
ATOM 5804 C C . ASN A 1 28 ? -6.426 -1.900 1.926 1.00 0.00 30 ASN A C 4
ATOM 5805 O O . ASN A 1 28 ? -7.158 -2.552 2.670 1.00 0.00 30 ASN A O 4
ATOM 5816 N N . SER A 1 29 ? -6.876 -0.941 1.121 1.00 0.00 31 SER A N 4
ATOM 5817 C CA . SER A 1 29 ? -8.295 -0.602 1.069 1.00 0.00 31 SER A CA 4
ATOM 5818 C C . SER A 1 29 ? -9.055 -1.609 0.207 1.00 0.00 31 SER A C 4
ATOM 5819 O O . SER A 1 29 ? -10.221 -1.912 0.468 1.00 0.00 31 SER A O 4
ATOM 5827 N N . SER A 1 30 ? -8.386 -2.126 -0.825 1.00 0.00 32 SER A N 4
ATOM 5828 C CA . SER A 1 30 ? -9.007 -3.098 -1.720 1.00 0.00 32 SER A CA 4
ATOM 5829 C C . SER A 1 30 ? -9.382 -4.362 -0.947 1.00 0.00 32 SER A C 4
ATOM 5830 O O . SER A 1 30 ? -8.608 -4.852 -0.126 1.00 0.00 32 SER A O 4
ATOM 5838 N N . THR A 1 31 ? -10.570 -4.878 -1.221 1.00 0.00 33 THR A N 4
ATOM 5839 C CA . THR A 1 31 ? -11.045 -6.086 -0.553 1.00 0.00 33 THR A CA 4
ATOM 5840 C C . THR A 1 31 ? -10.173 -7.276 -0.926 1.00 0.00 33 THR A C 4
ATOM 5841 O O . THR A 1 31 ? -9.741 -7.406 -2.073 1.00 0.00 33 THR A O 4
ATOM 5852 N N . ILE A 1 32 ? -9.913 -8.149 0.045 1.00 0.00 34 ILE A N 4
ATOM 5853 C CA . ILE A 1 32 ? -9.086 -9.330 -0.196 1.00 0.00 34 ILE A CA 4
ATOM 5854 C C . ILE A 1 32 ? -9.957 -10.535 -0.519 1.00 0.00 34 ILE A C 4
ATOM 5855 O O . ILE A 1 32 ? -10.443 -11.224 0.379 1.00 0.00 34 ILE A O 4
ATOM 5871 N N . ILE A 1 33 ? -10.150 -10.791 -1.812 1.00 0.00 35 ILE A N 4
ATOM 5872 C CA . ILE A 1 33 ? -10.961 -11.922 -2.256 1.00 0.00 35 ILE A CA 4
ATOM 5873 C C . ILE A 1 33 ? -10.355 -12.553 -3.499 1.00 0.00 35 ILE A C 4
ATOM 5874 O O . ILE A 1 33 ? -10.001 -11.857 -4.451 1.00 0.00 35 ILE A O 4
ATOM 5890 N N . GLY A 1 34 ? -10.236 -13.876 -3.484 1.00 0.00 36 GLY A N 4
ATOM 5891 C CA . GLY A 1 34 ? -9.660 -14.598 -4.617 1.00 0.00 36 GLY A CA 4
ATOM 5892 C C . GLY A 1 34 ? -10.087 -13.983 -5.944 1.00 0.00 36 GLY A C 4
ATOM 5893 O O . GLY A 1 34 ? -11.277 -13.876 -6.241 1.00 0.00 36 GLY A O 4
ATOM 5897 N N . TYR A 1 35 ? -9.103 -13.576 -6.738 1.00 0.00 37 TYR A N 4
ATOM 5898 C CA . TYR A 1 35 ? -9.374 -12.969 -8.035 1.00 0.00 37 TYR A CA 4
ATOM 5899 C C . TYR A 1 35 ? -9.444 -14.038 -9.106 1.00 0.00 37 TYR A C 4
ATOM 5900 O O . TYR A 1 35 ? -9.223 -15.220 -8.836 1.00 0.00 37 TYR A O 4
ATOM 5918 N N . ARG A 1 36 ? -9.758 -13.625 -10.326 1.00 0.00 38 ARG A N 4
ATOM 5919 C CA . ARG A 1 36 ? -9.856 -14.559 -11.444 1.00 0.00 38 ARG A CA 4
ATOM 5920 C C . ARG A 1 36 ? -9.160 -13.995 -12.678 1.00 0.00 38 ARG A C 4
ATOM 5921 O O . ARG A 1 36 ? -9.450 -12.883 -13.111 1.00 0.00 38 ARG A O 4
ATOM 5942 N N . ILE A 1 37 ? -8.246 -14.780 -13.247 1.00 0.00 39 ILE A N 4
ATOM 5943 C CA . ILE A 1 37 ? -7.514 -14.359 -14.441 1.00 0.00 39 ILE A CA 4
ATOM 5944 C C . ILE A 1 37 ? -8.090 -15.044 -15.674 1.00 0.00 39 ILE A C 4
ATOM 5945 O O . ILE A 1 37 ? -8.189 -16.272 -15.723 1.00 0.00 39 ILE A O 4
ATOM 5961 N N . THR A 1 38 ? -8.472 -14.251 -16.664 1.00 0.00 40 THR A N 4
ATOM 5962 C CA . THR A 1 38 ? -9.042 -14.794 -17.895 1.00 0.00 40 THR A CA 4
ATOM 5963 C C . THR A 1 38 ? -8.041 -14.687 -19.037 1.00 0.00 40 THR A C 4
ATOM 5964 O O . THR A 1 38 ? -7.427 -13.639 -19.241 1.00 0.00 40 THR A O 4
ATOM 5975 N N . VAL A 1 39 ? -7.879 -15.779 -19.780 1.00 0.00 41 VAL A N 4
ATOM 5976 C CA . VAL A 1 39 ? -6.948 -15.811 -20.911 1.00 0.00 41 VAL A CA 4
ATOM 5977 C C . VAL A 1 39 ? -7.656 -16.322 -22.157 1.00 0.00 41 VAL A C 4
ATOM 5978 O O . VAL A 1 39 ? -8.442 -17.267 -22.094 1.00 0.00 41 VAL A O 4
ATOM 5991 N N . VAL A 1 40 ? -7.371 -15.695 -23.302 1.00 0.00 42 VAL A N 4
ATOM 5992 C CA . VAL A 1 40 ? -7.984 -16.103 -24.559 1.00 0.00 42 VAL A CA 4
ATOM 5993 C C . VAL A 1 40 ? -6.927 -16.209 -25.649 1.00 0.00 42 VAL A C 4
ATOM 5994 O O . VAL A 1 40 ? -6.097 -15.316 -25.811 1.00 0.00 42 VAL A O 4
ATOM 6007 N N . ALA A 1 41 ? -6.970 -17.299 -26.405 1.00 0.00 43 ALA A N 4
ATOM 6008 C CA . ALA A 1 41 ? -6.020 -17.504 -27.489 1.00 0.00 43 ALA A CA 4
ATOM 6009 C C . ALA A 1 41 ? -6.623 -17.050 -28.812 1.00 0.00 43 ALA A C 4
ATOM 6010 O O . ALA A 1 41 ? -7.784 -17.334 -29.106 1.00 0.00 43 ALA A O 4
ATOM 6017 N N . ALA A 1 42 ? -5.827 -16.346 -29.612 1.00 0.00 44 ALA A N 4
ATOM 6018 C CA . ALA A 1 42 ? -6.294 -15.858 -30.911 1.00 0.00 44 ALA A CA 4
ATOM 6019 C C . ALA A 1 42 ? -6.007 -16.885 -32.004 1.00 0.00 44 ALA A C 4
ATOM 6020 O O . ALA A 1 42 ? -6.871 -17.185 -32.828 1.00 0.00 44 ALA A O 4
ATOM 6027 N N . GLY A 1 43 ? -4.789 -17.416 -32.003 1.00 0.00 45 GLY A N 4
ATOM 6028 C CA . GLY A 1 43 ? -4.396 -18.409 -32.998 1.00 0.00 45 GLY A CA 4
ATOM 6029 C C . GLY A 1 43 ? -5.209 -19.688 -32.845 1.00 0.00 45 GLY A C 4
ATOM 6030 O O . GLY A 1 43 ? -5.457 -20.399 -33.821 1.00 0.00 45 GLY A O 4
ATOM 6034 N N . GLU A 1 44 ? -5.612 -19.984 -31.611 1.00 0.00 46 GLU A N 4
ATOM 6035 C CA . GLU A 1 44 ? -6.383 -21.191 -31.336 1.00 0.00 46 GLU A CA 4
ATOM 6036 C C . GLU A 1 44 ? -7.866 -20.852 -31.315 1.00 0.00 46 GLU A C 4
ATOM 6037 O O . GLU A 1 44 ? -8.283 -19.851 -30.732 1.00 0.00 46 GLU A O 4
ATOM 6049 N N . GLY A 1 45 ? -8.653 -21.689 -31.976 1.00 0.00 47 GLY A N 4
ATOM 6050 C CA . GLY A 1 45 ? -10.091 -21.474 -32.059 1.00 0.00 47 GLY A CA 4
ATOM 6051 C C . GLY A 1 45 ? -10.732 -21.554 -30.694 1.00 0.00 47 GLY A C 4
ATOM 6052 O O . GLY A 1 45 ? -11.823 -21.022 -30.485 1.00 0.00 47 GLY A O 4
ATOM 6056 N N . ILE A 1 46 ? -10.052 -22.220 -29.760 1.00 0.00 48 ILE A N 4
ATOM 6057 C CA . ILE A 1 46 ? -10.574 -22.355 -28.403 1.00 0.00 48 ILE A CA 4
ATOM 6058 C C . ILE A 1 46 ? -9.673 -21.611 -27.400 1.00 0.00 48 ILE A C 4
ATOM 6059 O O . ILE A 1 46 ? -8.452 -21.766 -27.431 1.00 0.00 48 ILE A O 4
ATOM 6075 N N . PRO A 1 47 ? -10.255 -20.884 -26.480 1.00 0.00 49 PRO A N 4
ATOM 6076 C CA . PRO A 1 47 ? -9.498 -20.181 -25.411 1.00 0.00 49 PRO A CA 4
ATOM 6077 C C . PRO A 1 47 ? -9.077 -21.129 -24.290 1.00 0.00 49 PRO A C 4
ATOM 6078 O O . PRO A 1 47 ? -9.516 -22.275 -24.228 1.00 0.00 49 PRO A O 4
ATOM 6089 N N . ILE A 1 48 ? -8.218 -20.630 -23.403 1.00 0.00 50 ILE A N 4
ATOM 6090 C CA . ILE A 1 48 ? -7.737 -21.420 -22.274 1.00 0.00 50 ILE A CA 4
ATOM 6091 C C . ILE A 1 48 ? -8.554 -21.121 -21.026 1.00 0.00 50 ILE A C 4
ATOM 6092 O O . ILE A 1 48 ? -8.816 -19.965 -20.701 1.00 0.00 50 ILE A O 4
ATOM 6108 N N . PHE A 1 49 ? -8.962 -22.178 -20.332 1.00 0.00 51 PHE A N 4
ATOM 6109 C CA . PHE A 1 49 ? -9.753 -22.023 -19.121 1.00 0.00 51 PHE A CA 4
ATOM 6110 C C . PHE A 1 49 ? -9.103 -21.011 -18.180 1.00 0.00 51 PHE A C 4
ATOM 6111 O O . PHE A 1 49 ? -7.882 -20.869 -18.151 1.00 0.00 51 PHE A O 4
ATOM 6128 N N . GLU A 1 50 ? -9.931 -20.318 -17.413 1.00 0.00 52 GLU A N 4
ATOM 6129 C CA . GLU A 1 50 ? -9.444 -19.322 -16.465 1.00 0.00 52 GLU A CA 4
ATOM 6130 C C . GLU A 1 50 ? -8.840 -20.004 -15.253 1.00 0.00 52 GLU A C 4
ATOM 6131 O O . GLU A 1 50 ? -8.780 -21.232 -15.180 1.00 0.00 52 GLU A O 4
ATOM 6143 N N . ASP A 1 51 ? -8.396 -19.198 -14.297 1.00 0.00 53 ASP A N 4
ATOM 6144 C CA . ASP A 1 51 ? -7.800 -19.729 -13.086 1.00 0.00 53 ASP A CA 4
ATOM 6145 C C . ASP A 1 51 ? -8.172 -18.873 -11.876 1.00 0.00 53 ASP A C 4
ATOM 6146 O O . ASP A 1 51 ? -8.066 -17.646 -11.916 1.00 0.00 53 ASP A O 4
ATOM 6155 N N . PHE A 1 52 ? -8.598 -19.528 -10.799 1.00 0.00 54 PHE A N 4
ATOM 6156 C CA . PHE A 1 52 ? -8.972 -18.823 -9.576 1.00 0.00 54 PHE A CA 4
ATOM 6157 C C . PHE A 1 52 ? -7.884 -18.982 -8.524 1.00 0.00 54 PHE A C 4
ATOM 6158 O O . PHE A 1 52 ? -7.562 -20.097 -8.109 1.00 0.00 54 PHE A O 4
ATOM 6175 N N . VAL A 1 53 ? -7.311 -17.856 -8.095 1.00 0.00 55 VAL A N 4
ATOM 6176 C CA . VAL A 1 53 ? -6.251 -17.870 -7.084 1.00 0.00 55 VAL A CA 4
ATOM 6177 C C . VAL A 1 53 ? -6.611 -16.947 -5.929 1.00 0.00 55 VAL A C 4
ATOM 6178 O O . VAL A 1 53 ? -7.048 -15.816 -6.134 1.00 0.00 55 VAL A O 4
ATOM 6191 N N . ASP A 1 54 ? -6.422 -17.439 -4.710 1.00 0.00 56 ASP A N 4
ATOM 6192 C CA . ASP A 1 54 ? -6.732 -16.653 -3.524 1.00 0.00 56 ASP A CA 4
ATOM 6193 C C . ASP A 1 54 ? -5.961 -15.338 -3.541 1.00 0.00 56 ASP A C 4
ATOM 6194 O O . ASP A 1 54 ? -4.781 -15.301 -3.895 1.00 0.00 56 ASP A O 4
ATOM 6203 N N . SER A 1 55 ? -6.632 -14.260 -3.154 1.00 0.00 57 SER A N 4
ATOM 6204 C CA . SER A 1 55 ? -6.003 -12.943 -3.124 1.00 0.00 57 SER A CA 4
ATOM 6205 C C . SER A 1 55 ? -4.792 -12.954 -2.198 1.00 0.00 57 SER A C 4
ATOM 6206 O O . SER A 1 55 ? -3.814 -12.243 -2.433 1.00 0.00 57 SER A O 4
ATOM 6214 N N . SER A 1 56 ? -4.867 -13.758 -1.150 1.00 0.00 58 SER A N 4
ATOM 6215 C CA . SER A 1 56 ? -3.772 -13.853 -0.192 1.00 0.00 58 SER A CA 4
ATOM 6216 C C . SER A 1 56 ? -2.473 -14.210 -0.904 1.00 0.00 58 SER A C 4
ATOM 6217 O O . SER A 1 56 ? -1.394 -13.775 -0.502 1.00 0.00 58 SER A O 4
ATOM 6225 N N . VAL A 1 57 ? -2.583 -15.006 -1.962 1.00 0.00 59 VAL A N 4
ATOM 6226 C CA . VAL A 1 57 ? -1.408 -15.414 -2.723 1.00 0.00 59 VAL A CA 4
ATOM 6227 C C . VAL A 1 57 ? -0.750 -14.201 -3.380 1.00 0.00 59 VAL A C 4
ATOM 6228 O O . VAL A 1 57 ? 0.470 -14.043 -3.327 1.00 0.00 59 VAL A O 4
ATOM 6241 N N . GLY A 1 58 ? -1.563 -13.347 -3.997 1.00 0.00 60 GLY A N 4
ATOM 6242 C CA . GLY A 1 58 ? -1.037 -12.154 -4.657 1.00 0.00 60 GLY A CA 4
ATOM 6243 C C . GLY A 1 58 ? -0.083 -12.539 -5.785 1.00 0.00 60 GLY A C 4
ATOM 6244 O O . GLY A 1 58 ? 0.825 -11.783 -6.129 1.00 0.00 60 GLY A O 4
ATOM 6248 N N . TYR A 1 59 ? -0.286 -13.728 -6.347 1.00 0.00 61 TYR A N 4
ATOM 6249 C CA . TYR A 1 59 ? 0.571 -14.211 -7.425 1.00 0.00 61 TYR A CA 4
ATOM 6250 C C . TYR A 1 59 ? -0.031 -15.442 -8.097 1.00 0.00 61 TYR A C 4
ATOM 6251 O O . TYR A 1 59 ? -0.759 -16.215 -7.478 1.00 0.00 61 TYR A O 4
ATOM 6269 N N . TYR A 1 60 ? 0.299 -15.626 -9.372 1.00 0.00 62 TYR A N 4
ATOM 6270 C CA . TYR A 1 60 ? -0.193 -16.779 -10.112 1.00 0.00 62 TYR A CA 4
ATOM 6271 C C . TYR A 1 60 ? 0.704 -17.051 -11.313 1.00 0.00 62 TYR A C 4
ATOM 6272 O O . TYR A 1 60 ? 1.430 -16.168 -11.772 1.00 0.00 62 TYR A O 4
ATOM 6290 N N . THR A 1 61 ? 0.651 -18.282 -11.819 1.00 0.00 63 THR A N 4
ATOM 6291 C CA . THR A 1 61 ? 1.465 -18.677 -12.971 1.00 0.00 63 THR A CA 4
ATOM 6292 C C . THR A 1 61 ? 0.594 -19.277 -14.065 1.00 0.00 63 THR A C 4
ATOM 6293 O O . THR A 1 61 ? -0.284 -20.098 -13.798 1.00 0.00 63 THR A O 4
ATOM 6304 N N . VAL A 1 62 ? 0.852 -18.867 -15.306 1.00 0.00 64 VAL A N 4
ATOM 6305 C CA . VAL A 1 62 ? 0.103 -19.377 -16.458 1.00 0.00 64 VAL A CA 4
ATOM 6306 C C . VAL A 1 62 ? 1.072 -19.789 -17.561 1.00 0.00 64 VAL A C 4
ATOM 6307 O O . VAL A 1 62 ? 1.679 -18.940 -18.215 1.00 0.00 64 VAL A O 4
ATOM 6320 N N . THR A 1 63 ? 1.210 -21.096 -17.770 1.00 0.00 65 THR A N 4
ATOM 6321 C CA . THR A 1 63 ? 2.110 -21.613 -18.801 1.00 0.00 65 THR A CA 4
ATOM 6322 C C . THR A 1 63 ? 1.335 -22.371 -19.864 1.00 0.00 65 THR A C 4
ATOM 6323 O O . THR A 1 63 ? 0.207 -22.807 -19.636 1.00 0.00 65 THR A O 4
ATOM 6334 N N . GLY A 1 64 ? 1.954 -22.518 -21.037 1.00 0.00 66 GLY A N 4
ATOM 6335 C CA . GLY A 1 64 ? 1.325 -23.216 -22.156 1.00 0.00 66 GLY A CA 4
ATOM 6336 C C . GLY A 1 64 ? 0.934 -22.249 -23.271 1.00 0.00 66 GLY A C 4
ATOM 6337 O O . GLY A 1 64 ? 0.326 -22.649 -24.264 1.00 0.00 66 GLY A O 4
ATOM 6341 N N . LEU A 1 65 ? 1.270 -20.976 -23.091 1.00 0.00 67 LEU A N 4
ATOM 6342 C CA . LEU A 1 65 ? 0.930 -19.964 -24.088 1.00 0.00 67 LEU A CA 4
ATOM 6343 C C . LEU A 1 65 ? 1.919 -20.017 -25.242 1.00 0.00 67 LEU A C 4
ATOM 6344 O O . LEU A 1 65 ? 3.093 -19.687 -25.087 1.00 0.00 67 LEU A O 4
ATOM 6360 N N . GLU A 1 66 ? 1.444 -20.452 -26.393 1.00 0.00 68 GLU A N 4
ATOM 6361 C CA . GLU A 1 66 ? 2.311 -20.566 -27.554 1.00 0.00 68 GLU A CA 4
ATOM 6362 C C . GLU A 1 66 ? 3.137 -19.283 -27.754 1.00 0.00 68 GLU A C 4
ATOM 6363 O O . GLU A 1 66 ? 2.611 -18.180 -27.597 1.00 0.00 68 GLU A O 4
ATOM 6375 N N . PRO A 1 67 ? 4.399 -19.401 -28.102 1.00 0.00 69 PRO A N 4
ATOM 6376 C CA . PRO A 1 67 ? 5.290 -18.224 -28.335 1.00 0.00 69 PRO A CA 4
ATOM 6377 C C . PRO A 1 67 ? 5.002 -17.533 -29.655 1.00 0.00 69 PRO A C 4
ATOM 6378 O O . PRO A 1 67 ? 4.378 -18.098 -30.552 1.00 0.00 69 PRO A O 4
ATOM 6389 N N . GLY A 1 68 ? 5.479 -16.305 -29.765 1.00 0.00 70 GLY A N 4
ATOM 6390 C CA . GLY A 1 68 ? 5.298 -15.531 -30.969 1.00 0.00 70 GLY A CA 4
ATOM 6391 C C . GLY A 1 68 ? 3.863 -15.592 -31.463 1.00 0.00 70 GLY A C 4
ATOM 6392 O O . GLY A 1 68 ? 3.591 -15.366 -32.642 1.00 0.00 70 GLY A O 4
ATOM 6396 N N . ILE A 1 69 ? 2.945 -15.909 -30.556 1.00 0.00 71 ILE A N 4
ATOM 6397 C CA . ILE A 1 69 ? 1.529 -16.007 -30.906 1.00 0.00 71 ILE A CA 4
ATOM 6398 C C . ILE A 1 69 ? 0.764 -14.850 -30.286 1.00 0.00 71 ILE A C 4
ATOM 6399 O O . ILE A 1 69 ? 1.260 -14.157 -29.400 1.00 0.00 71 ILE A O 4
ATOM 6415 N N . ASP A 1 70 ? -0.462 -14.663 -30.756 1.00 0.00 72 ASP A N 4
ATOM 6416 C CA . ASP A 1 70 ? -1.313 -13.598 -30.245 1.00 0.00 72 ASP A CA 4
ATOM 6417 C C . ASP A 1 70 ? -2.363 -14.129 -29.266 1.00 0.00 72 ASP A C 4
ATOM 6418 O O . ASP A 1 70 ? -3.391 -14.669 -29.672 1.00 0.00 72 ASP A O 4
ATOM 6427 N N . TYR A 1 71 ? -2.102 -13.953 -27.979 1.00 0.00 73 TYR A N 4
ATOM 6428 C CA . TYR A 1 71 ? -3.027 -14.392 -26.928 1.00 0.00 73 TYR A CA 4
ATOM 6429 C C . TYR A 1 71 ? -3.672 -13.200 -26.255 1.00 0.00 73 TYR A C 4
ATOM 6430 O O . TYR A 1 71 ? -2.995 -12.300 -25.789 1.00 0.00 73 TYR A O 4
ATOM 6448 N N . ASP A 1 72 ? -4.997 -13.213 -26.243 1.00 0.00 74 ASP A N 4
ATOM 6449 C CA . ASP A 1 72 ? -5.765 -12.144 -25.634 1.00 0.00 74 ASP A CA 4
ATOM 6450 C C . ASP A 1 72 ? -5.993 -12.460 -24.164 1.00 0.00 74 ASP A C 4
ATOM 6451 O O . ASP A 1 72 ? -6.625 -13.455 -23.824 1.00 0.00 74 ASP A O 4
ATOM 6460 N N . ILE A 1 73 ? -5.455 -11.611 -23.292 1.00 0.00 75 ILE A N 4
ATOM 6461 C CA . ILE A 1 73 ? -5.578 -11.805 -21.845 1.00 0.00 75 ILE A CA 4
ATOM 6462 C C . ILE A 1 73 ? -6.363 -10.659 -21.230 1.00 0.00 75 ILE A C 4
ATOM 6463 O O . ILE A 1 73 ? -6.614 -9.640 -21.875 1.00 0.00 75 ILE A O 4
ATOM 6479 N N . SER A 1 74 ? -6.741 -10.838 -19.973 1.00 0.00 76 SER A N 4
ATOM 6480 C CA . SER A 1 74 ? -7.490 -9.818 -19.258 1.00 0.00 76 SER A CA 4
ATOM 6481 C C . SER A 1 74 ? -7.275 -9.940 -17.756 1.00 0.00 76 SER A C 4
ATOM 6482 O O . SER A 1 74 ? -7.057 -11.036 -17.238 1.00 0.00 76 SER A O 4
ATOM 6490 N N . VAL A 1 75 ? -7.359 -8.813 -17.053 1.00 0.00 77 VAL A N 4
ATOM 6491 C CA . VAL A 1 75 ? -7.193 -8.809 -15.598 1.00 0.00 77 VAL A CA 4
ATOM 6492 C C . VAL A 1 75 ? -8.345 -8.043 -14.953 1.00 0.00 77 VAL A C 4
ATOM 6493 O O . VAL A 1 75 ? -8.352 -6.812 -14.936 1.00 0.00 77 VAL A O 4
ATOM 6506 N N . ILE A 1 76 ? -9.319 -8.780 -14.426 1.00 0.00 78 ILE A N 4
ATOM 6507 C CA . ILE A 1 76 ? -10.479 -8.164 -13.784 1.00 0.00 78 ILE A CA 4
ATOM 6508 C C . ILE A 1 76 ? -10.208 -7.924 -12.306 1.00 0.00 78 ILE A C 4
ATOM 6509 O O . ILE A 1 76 ? -9.765 -8.826 -11.595 1.00 0.00 78 ILE A O 4
ATOM 6525 N N . THR A 1 77 ? -10.481 -6.705 -11.847 1.00 0.00 79 THR A N 4
ATOM 6526 C CA . THR A 1 77 ? -10.271 -6.355 -10.442 1.00 0.00 79 THR A CA 4
ATOM 6527 C C . THR A 1 77 ? -11.609 -6.106 -9.770 1.00 0.00 79 THR A C 4
ATOM 6528 O O . THR A 1 77 ? -12.252 -5.082 -10.004 1.00 0.00 79 THR A O 4
ATOM 6539 N N . LEU A 1 78 ? -12.027 -7.053 -8.929 1.00 0.00 80 LEU A N 4
ATOM 6540 C CA . LEU A 1 78 ? -13.299 -6.933 -8.221 1.00 0.00 80 LEU A CA 4
ATOM 6541 C C . LEU A 1 78 ? -13.073 -6.976 -6.720 1.00 0.00 80 LEU A C 4
ATOM 6542 O O . LEU A 1 78 ? -12.518 -7.941 -6.191 1.00 0.00 80 LEU A O 4
ATOM 6558 N N . ILE A 1 79 ? -13.512 -5.924 -6.031 1.00 0.00 81 ILE A N 4
ATOM 6559 C CA . ILE A 1 79 ? -13.364 -5.845 -4.579 1.00 0.00 81 ILE A CA 4
ATOM 6560 C C . ILE A 1 79 ? -14.670 -5.382 -3.938 1.00 0.00 81 ILE A C 4
ATOM 6561 O O . ILE A 1 79 ? -15.449 -4.654 -4.555 1.00 0.00 81 ILE A O 4
ATOM 6577 N N . ASN A 1 80 ? -14.904 -5.803 -2.699 1.00 0.00 82 ASN A N 4
ATOM 6578 C CA . ASN A 1 80 ? -16.121 -5.420 -1.990 1.00 0.00 82 ASN A CA 4
ATOM 6579 C C . ASN A 1 80 ? -16.141 -3.924 -1.698 1.00 0.00 82 ASN A C 4
ATOM 6580 O O . ASN A 1 80 ? -17.089 -3.224 -2.060 1.00 0.00 82 ASN A O 4
ATOM 6591 N N . GLY A 1 81 ? -15.089 -3.435 -1.044 1.00 0.00 83 GLY A N 4
ATOM 6592 C CA . GLY A 1 81 ? -14.999 -2.016 -0.714 1.00 0.00 83 GLY A CA 4
ATOM 6593 C C . GLY A 1 81 ? -16.336 -1.487 -0.211 1.00 0.00 83 GLY A C 4
ATOM 6594 O O . GLY A 1 81 ? -16.721 -1.727 0.934 1.00 0.00 83 GLY A O 4
ATOM 6598 N N . GLY A 1 82 ? -17.036 -0.761 -1.074 1.00 0.00 84 GLY A N 4
ATOM 6599 C CA . GLY A 1 82 ? -18.334 -0.200 -0.710 1.00 0.00 84 GLY A CA 4
ATOM 6600 C C . GLY A 1 82 ? -19.431 -1.250 -0.819 1.00 0.00 84 GLY A C 4
ATOM 6601 O O . GLY A 1 82 ? -19.157 -2.430 -1.035 1.00 0.00 84 GLY A O 4
ATOM 6605 N N . GLU A 1 83 ? -20.677 -0.814 -0.662 1.00 0.00 85 GLU A N 4
ATOM 6606 C CA . GLU A 1 83 ? -21.810 -1.729 -0.736 1.00 0.00 85 GLU A CA 4
ATOM 6607 C C . GLU A 1 83 ? -21.715 -2.589 -1.991 1.00 0.00 85 GLU A C 4
ATOM 6608 O O . GLU A 1 83 ? -21.456 -2.086 -3.084 1.00 0.00 85 GLU A O 4
ATOM 6620 N N . SER A 1 84 ? -21.927 -3.892 -1.826 1.00 0.00 86 SER A N 4
ATOM 6621 C CA . SER A 1 84 ? -21.862 -4.818 -2.952 1.00 0.00 86 SER A CA 4
ATOM 6622 C C . SER A 1 84 ? -23.178 -4.813 -3.722 1.00 0.00 86 SER A C 4
ATOM 6623 O O . SER A 1 84 ? -24.184 -4.286 -3.250 1.00 0.00 86 SER A O 4
ATOM 6631 N N . ALA A 1 85 ? -23.158 -5.404 -4.908 1.00 0.00 87 ALA A N 4
ATOM 6632 C CA . ALA A 1 85 ? -24.353 -5.467 -5.740 1.00 0.00 87 ALA A CA 4
ATOM 6633 C C . ALA A 1 85 ? -24.885 -4.058 -6.026 1.00 0.00 87 ALA A C 4
ATOM 6634 O O . ALA A 1 85 ? -24.549 -3.105 -5.324 1.00 0.00 87 ALA A O 4
ATOM 6641 N N . PRO A 1 86 ? -25.717 -3.923 -7.028 1.00 0.00 88 PRO A N 4
ATOM 6642 C CA . PRO A 1 86 ? -26.320 -2.612 -7.400 1.00 0.00 88 PRO A CA 4
ATOM 6643 C C . PRO A 1 86 ? -27.403 -2.179 -6.410 1.00 0.00 88 PRO A C 4
ATOM 6644 O O . PRO A 1 86 ? -28.139 -1.226 -6.661 1.00 0.00 88 PRO A O 4
ATOM 6655 N N . THR A 1 87 ? -27.492 -2.883 -5.290 1.00 0.00 89 THR A N 4
ATOM 6656 C CA . THR A 1 87 ? -28.488 -2.555 -4.278 1.00 0.00 89 THR A CA 4
ATOM 6657 C C . THR A 1 87 ? -28.254 -1.152 -3.738 1.00 0.00 89 THR A C 4
ATOM 6658 O O . THR A 1 87 ? -27.132 -0.792 -3.377 1.00 0.00 89 THR A O 4
ATOM 6669 N N . THR A 1 88 ? -29.322 -0.355 -3.680 1.00 0.00 90 THR A N 4
ATOM 6670 C CA . THR A 1 88 ? -29.233 1.018 -3.181 1.00 0.00 90 THR A CA 4
ATOM 6671 C C . THR A 1 88 ? -30.236 1.244 -2.058 1.00 0.00 90 THR A C 4
ATOM 6672 O O . THR A 1 88 ? -31.422 0.937 -2.197 1.00 0.00 90 THR A O 4
ATOM 6683 N N . LEU A 1 89 ? -29.753 1.780 -0.943 1.00 0.00 91 LEU A N 4
ATOM 6684 C CA . LEU A 1 89 ? -30.616 2.042 0.204 1.00 0.00 91 LEU A CA 4
ATOM 6685 C C . LEU A 1 89 ? -31.448 3.298 -0.030 1.00 0.00 91 LEU A C 4
ATOM 6686 O O . LEU A 1 89 ? -30.974 4.264 -0.624 1.00 0.00 91 LEU A O 4
ATOM 6702 N N . THR A 1 90 ? -32.690 3.271 0.441 1.00 0.00 92 THR A N 4
ATOM 6703 C CA . THR A 1 90 ? -33.581 4.413 0.278 1.00 0.00 92 THR A CA 4
ATOM 6704 C C . THR A 1 90 ? -33.087 5.597 1.103 1.00 0.00 92 THR A C 4
ATOM 6705 O O . THR A 1 90 ? -32.674 5.436 2.251 1.00 0.00 92 THR A O 4
ATOM 6716 N N . GLN A 1 91 ? -33.131 6.784 0.508 1.00 0.00 93 GLN A N 4
ATOM 6717 C CA . GLN A 1 91 ? -32.681 7.990 1.196 1.00 0.00 93 GLN A CA 4
ATOM 6718 C C . GLN A 1 91 ? -33.461 8.186 2.490 1.00 0.00 93 GLN A C 4
ATOM 6719 O O . GLN A 1 91 ? -34.628 8.580 2.471 1.00 0.00 93 GLN A O 4
ATOM 6733 N N . GLN A 1 92 ? -32.809 7.908 3.617 1.00 0.00 94 GLN A N 4
ATOM 6734 C CA . GLN A 1 92 ? -33.453 8.057 4.916 1.00 0.00 94 GLN A CA 4
ATOM 6735 C C . GLN A 1 92 ? -33.792 9.519 5.180 1.00 0.00 94 GLN A C 4
ATOM 6736 O O . GLN A 1 92 ? -34.875 9.837 5.670 1.00 0.00 94 GLN A O 4
ATOM 6750 N N . THR A 1 93 ? -32.856 10.409 4.854 1.00 0.00 95 THR A N 4
ATOM 6751 C CA . THR A 1 93 ? -33.061 11.842 5.061 1.00 0.00 95 THR A CA 4
ATOM 6752 C C . THR A 1 93 ? -33.604 12.493 3.791 1.00 0.00 95 THR A C 4
ATOM 6753 O O . THR A 1 93 ? -32.951 12.380 2.767 1.00 0.00 95 THR A O 4
ATOM 6764 N N . SER B 2 1 ? 16.225 0.242 -15.581 1.00 0.00 201 SER B N 4
ATOM 6765 C CA . SER B 2 1 ? 15.930 -1.217 -15.660 1.00 0.00 201 SER B CA 4
ATOM 6766 C C . SER B 2 1 ? 15.188 -1.511 -16.956 1.00 0.00 201 SER B C 4
ATOM 6767 O O . SER B 2 1 ? 14.399 -0.693 -17.433 1.00 0.00 201 SER B O 4
ATOM 6775 N N . SER B 2 2 ? 15.445 -2.685 -17.528 1.00 0.00 202 SER B N 4
ATOM 6776 C CA . SER B 2 2 ? 14.792 -3.071 -18.771 1.00 0.00 202 SER B CA 4
ATOM 6777 C C . SER B 2 2 ? 13.306 -3.272 -18.540 1.00 0.00 202 SER B C 4
ATOM 6778 O O . SER B 2 2 ? 12.902 -3.941 -17.589 1.00 0.00 202 SER B O 4
ATOM 6786 N N . SER B 2 3 ? 12.485 -2.697 -19.422 1.00 0.00 203 SER B N 4
ATOM 6787 C CA . SER B 2 3 ? 11.034 -2.832 -19.308 1.00 0.00 203 SER B CA 4
ATOM 6788 C C . SER B 2 3 ? 10.423 -3.276 -20.649 1.00 0.00 203 SER B C 4
ATOM 6789 O O . SER B 2 3 ? 10.386 -2.492 -21.599 1.00 0.00 203 SER B O 4
ATOM 6797 N N . PRO B 2 4 ? 9.949 -4.502 -20.745 1.00 0.00 204 PRO B N 4
ATOM 6798 C CA . PRO B 2 4 ? 9.338 -5.029 -22.002 1.00 0.00 204 PRO B CA 4
ATOM 6799 C C . PRO B 2 4 ? 7.929 -4.489 -22.229 1.00 0.00 204 PRO B C 4
ATOM 6800 O O . PRO B 2 4 ? 7.596 -4.025 -23.319 1.00 0.00 204 PRO B O 4
ATOM 6811 N N . ILE B 2 5 ? 7.100 -4.573 -21.194 1.00 0.00 205 ILE B N 4
ATOM 6812 C CA . ILE B 2 5 ? 5.712 -4.118 -21.291 1.00 0.00 205 ILE B CA 4
ATOM 6813 C C . ILE B 2 5 ? 5.572 -2.763 -20.613 1.00 0.00 205 ILE B C 4
ATOM 6814 O O . ILE B 2 5 ? 6.434 -2.362 -19.833 1.00 0.00 205 ILE B O 4
ATOM 6830 N N . GLN B 2 6 ? 4.486 -2.069 -20.928 1.00 0.00 206 GLN B N 4
ATOM 6831 C CA . GLN B 2 6 ? 4.235 -0.755 -20.369 1.00 0.00 206 GLN B CA 4
ATOM 6832 C C . GLN B 2 6 ? 2.881 -0.233 -20.835 1.00 0.00 206 GLN B C 4
ATOM 6833 O O . GLN B 2 6 ? 2.792 0.466 -21.845 1.00 0.00 206 GLN B O 4
ATOM 6847 N N . GLY B 2 7 ? 1.828 -0.574 -20.093 1.00 0.00 207 GLY B N 4
ATOM 6848 C CA . GLY B 2 7 ? 0.471 -0.133 -20.434 1.00 0.00 207 GLY B CA 4
ATOM 6849 C C . GLY B 2 7 ? -0.050 0.874 -19.421 1.00 0.00 207 GLY B C 4
ATOM 6850 O O . GLY B 2 7 ? 0.710 1.672 -18.874 1.00 0.00 207 GLY B O 4
ATOM 6854 N N . SER B 2 8 ? -1.354 0.826 -19.170 1.00 0.00 208 SER B N 4
ATOM 6855 C CA . SER B 2 8 ? -1.976 1.732 -18.217 1.00 0.00 208 SER B CA 4
ATOM 6856 C C . SER B 2 8 ? -3.347 1.217 -17.800 1.00 0.00 208 SER B C 4
ATOM 6857 O O . SER B 2 8 ? -3.869 0.270 -18.385 1.00 0.00 208 SER B O 4
ATOM 6865 N N . TRP B 2 9 ? -3.929 1.850 -16.785 1.00 0.00 209 TRP B N 4
ATOM 6866 C CA . TRP B 2 9 ? -5.246 1.449 -16.303 1.00 0.00 209 TRP B CA 4
ATOM 6867 C C . TRP B 2 9 ? -6.335 2.126 -17.125 1.00 0.00 209 TRP B C 4
ATOM 6868 O O . TRP B 2 9 ? -6.294 3.337 -17.347 1.00 0.00 209 TRP B O 4
ATOM 6889 N N . THR B 2 10 ? -7.311 1.338 -17.581 1.00 0.00 210 THR B N 4
ATOM 6890 C CA . THR B 2 10 ? -8.411 1.869 -18.387 1.00 0.00 210 THR B CA 4
ATOM 6891 C C . THR B 2 10 ? -9.729 1.760 -17.633 1.00 0.00 210 THR B C 4
ATOM 6892 O O . THR B 2 10 ? -9.986 0.765 -16.952 1.00 0.00 210 THR B O 4
ATOM 6903 N N . TRP B 2 11 ? -10.566 2.789 -17.761 1.00 0.00 211 TRP B N 4
ATOM 6904 C CA . TRP B 2 11 ? -11.866 2.807 -17.089 1.00 0.00 211 TRP B CA 4
ATOM 6905 C C . TRP B 2 11 ? -12.958 2.336 -18.045 1.00 0.00 211 TRP B C 4
ATOM 6906 O O . TRP B 2 11 ? -13.212 2.968 -19.072 1.00 0.00 211 TRP B O 4
ATOM 6927 N N . GLU B 2 12 ? -13.610 1.237 -17.686 1.00 0.00 212 GLU B N 4
ATOM 6928 C CA . GLU B 2 12 ? -14.688 0.702 -18.509 1.00 0.00 212 GLU B CA 4
ATOM 6929 C C . GLU B 2 12 ? -15.505 -0.335 -17.735 1.00 0.00 212 GLU B C 4
ATOM 6930 O O . GLU B 2 12 ? -15.067 -0.836 -16.708 1.00 0.00 212 GLU B O 4
ATOM 6942 N N . ASN B 2 13 ? -16.650 -0.704 -18.281 1.00 0.00 213 ASN B N 4
ATOM 6943 C CA . ASN B 2 13 ? -17.459 -1.741 -17.670 1.00 0.00 213 ASN B CA 4
ATOM 6944 C C . ASN B 2 13 ? -17.676 -1.463 -16.191 1.00 0.00 213 ASN B C 4
ATOM 6945 O O . ASN B 2 13 ? -17.736 -2.386 -15.379 1.00 0.00 213 ASN B O 4
ATOM 6956 N N . GLY B 2 14 ? -17.801 -0.188 -15.841 1.00 0.00 214 GLY B N 4
ATOM 6957 C CA . GLY B 2 14 ? -18.019 0.193 -14.456 1.00 0.00 214 GLY B CA 4
ATOM 6958 C C . GLY B 2 14 ? -16.976 -0.433 -13.537 1.00 0.00 214 GLY B C 4
ATOM 6959 O O . GLY B 2 14 ? -17.144 -0.453 -12.317 1.00 0.00 214 GLY B O 4
ATOM 6963 N N . LYS B 2 15 ? -15.894 -0.946 -14.123 1.00 0.00 215 LYS B N 4
ATOM 6964 C CA . LYS B 2 15 ? -14.829 -1.566 -13.344 1.00 0.00 215 LYS B CA 4
ATOM 6965 C C . LYS B 2 15 ? -13.468 -1.284 -13.973 1.00 0.00 215 LYS B C 4
ATOM 6966 O O . LYS B 2 15 ? -13.352 -1.103 -15.182 1.00 0.00 215 LYS B O 4
ATOM 6985 N N . TRP B 2 16 ? -12.431 -1.249 -13.142 1.00 0.00 216 TRP B N 4
ATOM 6986 C CA . TRP B 2 16 ? -11.087 -0.986 -13.636 1.00 0.00 216 TRP B CA 4
ATOM 6987 C C . TRP B 2 16 ? -10.445 -2.286 -14.109 1.00 0.00 216 TRP B C 4
ATOM 6988 O O . TRP B 2 16 ? -10.308 -3.239 -13.340 1.00 0.00 216 TRP B O 4
ATOM 7009 N N . THR B 2 17 ? -10.063 -2.325 -15.386 1.00 0.00 217 THR B N 4
ATOM 7010 C CA . THR B 2 17 ? -9.443 -3.518 -15.963 1.00 0.00 217 THR B CA 4
ATOM 7011 C C . THR B 2 17 ? -8.171 -3.151 -16.714 1.00 0.00 217 THR B C 4
ATOM 7012 O O . THR B 2 17 ? -8.101 -2.114 -17.378 1.00 0.00 217 THR B O 4
ATOM 7023 N N . TRP B 2 18 ? -7.162 -4.018 -16.611 1.00 0.00 218 TRP B N 4
ATOM 7024 C CA . TRP B 2 18 ? -5.886 -3.797 -17.289 1.00 0.00 218 TRP B CA 4
ATOM 7025 C C . TRP B 2 18 ? -5.782 -4.705 -18.509 1.00 0.00 218 TRP B C 4
ATOM 7026 O O . TRP B 2 18 ? -5.862 -5.928 -18.394 1.00 0.00 218 TRP B O 4
ATOM 7047 N N . LYS B 2 19 ? -5.609 -4.097 -19.682 1.00 0.00 219 LYS B N 4
ATOM 7048 C CA . LYS B 2 19 ? -5.504 -4.850 -20.933 1.00 0.00 219 LYS B CA 4
ATOM 7049 C C . LYS B 2 19 ? -4.527 -4.182 -21.885 1.00 0.00 219 LYS B C 4
ATOM 7050 O O . LYS B 2 19 ? -4.054 -3.072 -21.633 1.00 0.00 219 LYS B O 4
ATOM 7069 N N . GLY B 2 20 ? -4.226 -4.873 -22.975 1.00 0.00 220 GLY B N 4
ATOM 7070 C CA . GLY B 2 20 ? -3.299 -4.346 -23.958 1.00 0.00 220 GLY B CA 4
ATOM 7071 C C . GLY B 2 20 ? -3.197 -5.263 -25.171 1.00 0.00 220 GLY B C 4
ATOM 7072 O O . GLY B 2 20 ? -4.090 -6.070 -25.424 1.00 0.00 220 GLY B O 4
ATOM 7076 N N . ILE B 2 21 ? -2.127 -5.106 -25.937 1.00 0.00 221 ILE B N 4
ATOM 7077 C CA . ILE B 2 21 ? -1.953 -5.902 -27.147 1.00 0.00 221 ILE B CA 4
ATOM 7078 C C . ILE B 2 21 ? -2.128 -7.384 -26.843 1.00 0.00 221 ILE B C 4
ATOM 7079 O O . ILE B 2 21 ? -3.145 -7.981 -27.197 1.00 0.00 221 ILE B O 4
ATOM 7095 N N . ILE B 2 22 ? -1.139 -7.965 -26.180 1.00 0.00 222 ILE B N 4
ATOM 7096 C CA . ILE B 2 22 ? -1.188 -9.377 -25.825 1.00 0.00 222 ILE B CA 4
ATOM 7097 C C . ILE B 2 22 ? -0.238 -9.669 -24.664 1.00 0.00 222 ILE B C 4
ATOM 7098 O O . ILE B 2 22 ? 0.267 -8.756 -24.014 1.00 0.00 222 ILE B O 4
ATOM 7114 N N . ARG B 2 23 ? 0.001 -10.953 -24.426 1.00 0.00 223 ARG B N 4
ATOM 7115 C CA . ARG B 2 23 ? 0.898 -11.385 -23.366 1.00 0.00 223 ARG B CA 4
ATOM 7116 C C . ARG B 2 23 ? 2.185 -10.574 -23.397 1.00 0.00 223 ARG B C 4
ATOM 7117 O O . ARG B 2 23 ? 2.376 -9.714 -24.258 1.00 0.00 223 ARG B O 4
ATOM 7138 N N . LEU B 2 24 ? 3.054 -10.838 -22.440 1.00 0.00 224 LEU B N 4
ATOM 7139 C CA . LEU B 2 24 ? 4.310 -10.115 -22.344 1.00 0.00 224 LEU B CA 4
ATOM 7140 C C . LEU B 2 24 ? 5.118 -10.285 -23.619 1.00 0.00 224 LEU B C 4
ATOM 7141 O O . LEU B 2 24 ? 5.378 -11.406 -24.062 1.00 0.00 224 LEU B O 4
ATOM 7157 N N . GLU B 2 25 ? 5.514 -9.157 -24.207 1.00 0.00 225 GLU B N 4
ATOM 7158 C CA . GLU B 2 25 ? 6.292 -9.174 -25.440 1.00 0.00 225 GLU B CA 4
ATOM 7159 C C . GLU B 2 25 ? 7.759 -8.910 -25.138 1.00 0.00 225 GLU B C 4
ATOM 7160 O O . GLU B 2 25 ? 8.093 -8.260 -24.151 1.00 0.00 225 GLU B O 4
ATOM 7172 N N . GLN B 2 26 ? 8.633 -9.423 -25.998 1.00 0.00 226 GLN B N 4
ATOM 7173 C CA . GLN B 2 26 ? 10.070 -9.244 -25.821 1.00 0.00 226 GLN B CA 4
ATOM 7174 C C . GLN B 2 26 ? 10.559 -8.030 -26.605 1.00 0.00 226 GLN B C 4
ATOM 7175 O O . GLN B 2 26 ? 11.224 -7.196 -26.014 1.00 0.00 226 GLN B O 4
ATOM 7189 N N . GLY A 1 1 ? 11.525 8.408 10.458 1.00 0.00 3 GLY A N 5
ATOM 7190 C CA . GLY A 1 1 ? 10.097 8.581 10.067 1.00 0.00 3 GLY A CA 5
ATOM 7191 C C . GLY A 1 1 ? 9.978 8.551 8.547 1.00 0.00 3 GLY A C 5
ATOM 7192 O O . GLY A 1 1 ? 9.670 9.564 7.919 1.00 0.00 3 GLY A O 5
ATOM 7196 N N . SER A 1 2 ? 10.220 7.382 7.962 1.00 0.00 4 SER A N 5
ATOM 7197 C CA . SER A 1 2 ? 10.135 7.232 6.514 1.00 0.00 4 SER A CA 5
ATOM 7198 C C . SER A 1 2 ? 8.681 7.212 6.064 1.00 0.00 4 SER A C 5
ATOM 7199 O O . SER A 1 2 ? 7.781 6.908 6.845 1.00 0.00 4 SER A O 5
ATOM 7207 N N . GLU A 1 3 ? 8.458 7.543 4.795 1.00 0.00 5 GLU A N 5
ATOM 7208 C CA . GLU A 1 3 ? 7.107 7.562 4.253 1.00 0.00 5 GLU A CA 5
ATOM 7209 C C . GLU A 1 3 ? 6.609 6.140 4.032 1.00 0.00 5 GLU A C 5
ATOM 7210 O O . GLU A 1 3 ? 7.387 5.247 3.693 1.00 0.00 5 GLU A O 5
ATOM 7222 N N . VAL A 1 4 ? 5.310 5.927 4.227 1.00 0.00 6 VAL A N 5
ATOM 7223 C CA . VAL A 1 4 ? 4.713 4.600 4.049 1.00 0.00 6 VAL A CA 5
ATOM 7224 C C . VAL A 1 4 ? 3.444 4.694 3.206 1.00 0.00 6 VAL A C 5
ATOM 7225 O O . VAL A 1 4 ? 2.333 4.625 3.732 1.00 0.00 6 VAL A O 5
ATOM 7238 N N . PRO A 1 5 ? 3.587 4.850 1.912 1.00 0.00 7 PRO A N 5
ATOM 7239 C CA . PRO A 1 5 ? 2.429 4.956 0.984 1.00 0.00 7 PRO A CA 5
ATOM 7240 C C . PRO A 1 5 ? 1.816 3.591 0.679 1.00 0.00 7 PRO A C 5
ATOM 7241 O O . PRO A 1 5 ? 2.529 2.593 0.565 1.00 0.00 7 PRO A O 5
ATOM 7252 N N . GLN A 1 6 ? 0.492 3.557 0.543 1.00 0.00 8 GLN A N 5
ATOM 7253 C CA . GLN A 1 6 ? -0.216 2.312 0.245 1.00 0.00 8 GLN A CA 5
ATOM 7254 C C . GLN A 1 6 ? -0.567 2.247 -1.236 1.00 0.00 8 GLN A C 5
ATOM 7255 O O . GLN A 1 6 ? -1.286 1.351 -1.671 1.00 0.00 8 GLN A O 5
ATOM 7269 N N . LEU A 1 7 ? -0.059 3.207 -2.004 1.00 0.00 9 LEU A N 5
ATOM 7270 C CA . LEU A 1 7 ? -0.332 3.249 -3.440 1.00 0.00 9 LEU A CA 5
ATOM 7271 C C . LEU A 1 7 ? 0.724 2.456 -4.199 1.00 0.00 9 LEU A C 5
ATOM 7272 O O . LEU A 1 7 ? 1.899 2.824 -4.220 1.00 0.00 9 LEU A O 5
ATOM 7288 N N . THR A 1 8 ? 0.295 1.361 -4.824 1.00 0.00 10 THR A N 5
ATOM 7289 C CA . THR A 1 8 ? 1.203 0.506 -5.588 1.00 0.00 10 THR A CA 5
ATOM 7290 C C . THR A 1 8 ? 0.628 0.229 -6.969 1.00 0.00 10 THR A C 5
ATOM 7291 O O . THR A 1 8 ? -0.583 0.315 -7.178 1.00 0.00 10 THR A O 5
ATOM 7302 N N . ASP A 1 9 ? 1.506 -0.099 -7.912 1.00 0.00 11 ASP A N 5
ATOM 7303 C CA . ASP A 1 9 ? 1.093 -0.388 -9.286 1.00 0.00 11 ASP A CA 5
ATOM 7304 C C . ASP A 1 9 ? 1.420 -1.829 -9.644 1.00 0.00 11 ASP A C 5
ATOM 7305 O O . ASP A 1 9 ? 2.332 -2.430 -9.077 1.00 0.00 11 ASP A O 5
ATOM 7314 N N . LEU A 1 10 ? 0.665 -2.378 -10.584 1.00 0.00 12 LEU A N 5
ATOM 7315 C CA . LEU A 1 10 ? 0.877 -3.751 -11.008 1.00 0.00 12 LEU A CA 5
ATOM 7316 C C . LEU A 1 10 ? 2.239 -3.897 -11.669 1.00 0.00 12 LEU A C 5
ATOM 7317 O O . LEU A 1 10 ? 2.703 -2.990 -12.361 1.00 0.00 12 LEU A O 5
ATOM 7333 N N . SER A 1 11 ? 2.877 -5.049 -11.457 1.00 0.00 13 SER A N 5
ATOM 7334 C CA . SER A 1 11 ? 4.190 -5.311 -12.043 1.00 0.00 13 SER A CA 5
ATOM 7335 C C . SER A 1 11 ? 4.277 -6.749 -12.548 1.00 0.00 13 SER A C 5
ATOM 7336 O O . SER A 1 11 ? 3.509 -7.614 -12.131 1.00 0.00 13 SER A O 5
ATOM 7344 N N . PHE A 1 12 ? 5.219 -6.992 -13.454 1.00 0.00 14 PHE A N 5
ATOM 7345 C CA . PHE A 1 12 ? 5.414 -8.325 -14.030 1.00 0.00 14 PHE A CA 5
ATOM 7346 C C . PHE A 1 12 ? 6.732 -8.923 -13.560 1.00 0.00 14 PHE A C 5
ATOM 7347 O O . PHE A 1 12 ? 7.717 -8.211 -13.373 1.00 0.00 14 PHE A O 5
ATOM 7364 N N . VAL A 1 13 ? 6.749 -10.240 -13.373 1.00 0.00 15 VAL A N 5
ATOM 7365 C CA . VAL A 1 13 ? 7.956 -10.935 -12.930 1.00 0.00 15 VAL A CA 5
ATOM 7366 C C . VAL A 1 13 ? 8.045 -12.313 -13.576 1.00 0.00 15 VAL A C 5
ATOM 7367 O O . VAL A 1 13 ? 7.040 -12.874 -14.004 1.00 0.00 15 VAL A O 5
ATOM 7380 N N . ASP A 1 14 ? 9.258 -12.847 -13.644 1.00 0.00 16 ASP A N 5
ATOM 7381 C CA . ASP A 1 14 ? 9.465 -14.161 -14.241 1.00 0.00 16 ASP A CA 5
ATOM 7382 C C . ASP A 1 14 ? 8.743 -14.253 -15.584 1.00 0.00 16 ASP A C 5
ATOM 7383 O O . ASP A 1 14 ? 7.869 -15.098 -15.775 1.00 0.00 16 ASP A O 5
ATOM 7392 N N . ILE A 1 15 ? 9.122 -13.380 -16.512 1.00 0.00 17 ILE A N 5
ATOM 7393 C CA . ILE A 1 15 ? 8.516 -13.365 -17.838 1.00 0.00 17 ILE A CA 5
ATOM 7394 C C . ILE A 1 15 ? 9.162 -14.413 -18.732 1.00 0.00 17 ILE A C 5
ATOM 7395 O O . ILE A 1 15 ? 10.375 -14.616 -18.693 1.00 0.00 17 ILE A O 5
ATOM 7411 N N . THR A 1 16 ? 8.337 -15.076 -19.537 1.00 0.00 18 THR A N 5
ATOM 7412 C CA . THR A 1 16 ? 8.828 -16.111 -20.451 1.00 0.00 18 THR A CA 5
ATOM 7413 C C . THR A 1 16 ? 8.135 -15.996 -21.811 1.00 0.00 18 THR A C 5
ATOM 7414 O O . THR A 1 16 ? 7.447 -15.014 -22.090 1.00 0.00 18 THR A O 5
ATOM 7425 N N . ASP A 1 17 ? 8.316 -17.019 -22.641 1.00 0.00 19 ASP A N 5
ATOM 7426 C CA . ASP A 1 17 ? 7.703 -17.045 -23.968 1.00 0.00 19 ASP A CA 5
ATOM 7427 C C . ASP A 1 17 ? 6.313 -17.667 -23.905 1.00 0.00 19 ASP A C 5
ATOM 7428 O O . ASP A 1 17 ? 5.374 -17.164 -24.520 1.00 0.00 19 ASP A O 5
ATOM 7437 N N . SER A 1 18 ? 6.192 -18.770 -23.164 1.00 0.00 20 SER A N 5
ATOM 7438 C CA . SER A 1 18 ? 4.912 -19.469 -23.027 1.00 0.00 20 SER A CA 5
ATOM 7439 C C . SER A 1 18 ? 4.445 -19.465 -21.577 1.00 0.00 20 SER A C 5
ATOM 7440 O O . SER A 1 18 ? 3.485 -20.150 -21.221 1.00 0.00 20 SER A O 5
ATOM 7448 N N . SER A 1 19 ? 5.128 -18.688 -20.740 1.00 0.00 21 SER A N 5
ATOM 7449 C CA . SER A 1 19 ? 4.774 -18.597 -19.327 1.00 0.00 21 SER A CA 5
ATOM 7450 C C . SER A 1 19 ? 5.136 -17.219 -18.779 1.00 0.00 21 SER A C 5
ATOM 7451 O O . SER A 1 19 ? 6.170 -16.653 -19.136 1.00 0.00 21 SER A O 5
ATOM 7459 N N . ILE A 1 20 ? 4.282 -16.689 -17.910 1.00 0.00 22 ILE A N 5
ATOM 7460 C CA . ILE A 1 20 ? 4.516 -15.371 -17.309 1.00 0.00 22 ILE A CA 5
ATOM 7461 C C . ILE A 1 20 ? 4.200 -15.405 -15.817 1.00 0.00 22 ILE A C 5
ATOM 7462 O O . ILE A 1 20 ? 3.292 -16.116 -15.384 1.00 0.00 22 ILE A O 5
ATOM 7478 N N . GLY A 1 21 ? 4.949 -14.633 -15.037 1.00 0.00 23 GLY A N 5
ATOM 7479 C CA . GLY A 1 21 ? 4.734 -14.578 -13.590 1.00 0.00 23 GLY A CA 5
ATOM 7480 C C . GLY A 1 21 ? 3.968 -13.319 -13.202 1.00 0.00 23 GLY A C 5
ATOM 7481 O O . GLY A 1 21 ? 4.558 -12.327 -12.775 1.00 0.00 23 GLY A O 5
ATOM 7485 N N . LEU A 1 22 ? 2.649 -13.364 -13.355 1.00 0.00 24 LEU A N 5
ATOM 7486 C CA . LEU A 1 22 ? 1.819 -12.218 -13.016 1.00 0.00 24 LEU A CA 5
ATOM 7487 C C . LEU A 1 22 ? 1.846 -11.981 -11.510 1.00 0.00 24 LEU A C 5
ATOM 7488 O O . LEU A 1 22 ? 1.528 -12.874 -10.725 1.00 0.00 24 LEU A O 5
ATOM 7504 N N . ARG A 1 23 ? 2.230 -10.771 -11.117 1.00 0.00 25 ARG A N 5
ATOM 7505 C CA . ARG A 1 23 ? 2.303 -10.417 -9.703 1.00 0.00 25 ARG A CA 5
ATOM 7506 C C . ARG A 1 23 ? 1.847 -8.980 -9.492 1.00 0.00 25 ARG A C 5
ATOM 7507 O O . ARG A 1 23 ? 2.220 -8.082 -10.243 1.00 0.00 25 ARG A O 5
ATOM 7528 N N . TRP A 1 24 ? 1.033 -8.769 -8.467 1.00 0.00 26 TRP A N 5
ATOM 7529 C CA . TRP A 1 24 ? 0.523 -7.434 -8.163 1.00 0.00 26 TRP A CA 5
ATOM 7530 C C . TRP A 1 24 ? 0.485 -7.231 -6.653 1.00 0.00 26 TRP A C 5
ATOM 7531 O O . TRP A 1 24 ? 0.467 -8.200 -5.896 1.00 0.00 26 TRP A O 5
ATOM 7552 N N . THR A 1 25 ? 0.471 -5.975 -6.219 1.00 0.00 27 THR A N 5
ATOM 7553 C CA . THR A 1 25 ? 0.424 -5.668 -4.793 1.00 0.00 27 THR A CA 5
ATOM 7554 C C . THR A 1 25 ? -0.959 -5.119 -4.408 1.00 0.00 27 THR A C 5
ATOM 7555 O O . THR A 1 25 ? -1.250 -3.951 -4.664 1.00 0.00 27 THR A O 5
ATOM 7566 N N . PRO A 1 26 ? -1.804 -5.915 -3.805 1.00 0.00 28 PRO A N 5
ATOM 7567 C CA . PRO A 1 26 ? -3.161 -5.453 -3.391 1.00 0.00 28 PRO A CA 5
ATOM 7568 C C . PRO A 1 26 ? -3.120 -4.205 -2.502 1.00 0.00 28 PRO A C 5
ATOM 7569 O O . PRO A 1 26 ? -2.202 -4.029 -1.702 1.00 0.00 28 PRO A O 5
ATOM 7580 N N . LEU A 1 27 ? -4.128 -3.348 -2.655 1.00 0.00 29 LEU A N 5
ATOM 7581 C CA . LEU A 1 27 ? -4.216 -2.119 -1.870 1.00 0.00 29 LEU A CA 5
ATOM 7582 C C . LEU A 1 27 ? -4.879 -2.387 -0.534 1.00 0.00 29 LEU A C 5
ATOM 7583 O O . LEU A 1 27 ? -5.861 -3.122 -0.441 1.00 0.00 29 LEU A O 5
ATOM 7599 N N . ASN A 1 28 ? -4.328 -1.783 0.495 1.00 0.00 30 ASN A N 5
ATOM 7600 C CA . ASN A 1 28 ? -4.856 -1.949 1.831 1.00 0.00 30 ASN A CA 5
ATOM 7601 C C . ASN A 1 28 ? -6.366 -1.738 1.829 1.00 0.00 30 ASN A C 5
ATOM 7602 O O . ASN A 1 28 ? -7.098 -2.400 2.565 1.00 0.00 30 ASN A O 5
ATOM 7613 N N . SER A 1 29 ? -6.823 -0.825 0.976 1.00 0.00 31 SER A N 5
ATOM 7614 C CA . SER A 1 29 ? -8.249 -0.544 0.862 1.00 0.00 31 SER A CA 5
ATOM 7615 C C . SER A 1 29 ? -8.933 -1.592 -0.017 1.00 0.00 31 SER A C 5
ATOM 7616 O O . SER A 1 29 ? -10.094 -1.935 0.203 1.00 0.00 31 SER A O 5
ATOM 7624 N N . SER A 1 30 ? -8.205 -2.095 -1.017 1.00 0.00 32 SER A N 5
ATOM 7625 C CA . SER A 1 30 ? -8.760 -3.100 -1.921 1.00 0.00 32 SER A CA 5
ATOM 7626 C C . SER A 1 30 ? -9.192 -4.339 -1.138 1.00 0.00 32 SER A C 5
ATOM 7627 O O . SER A 1 30 ? -8.442 -4.860 -0.313 1.00 0.00 32 SER A O 5
ATOM 7635 N N . THR A 1 31 ? -10.406 -4.798 -1.409 1.00 0.00 33 THR A N 5
ATOM 7636 C CA . THR A 1 31 ? -10.941 -5.975 -0.732 1.00 0.00 33 THR A CA 5
ATOM 7637 C C . THR A 1 31 ? -10.082 -7.194 -1.047 1.00 0.00 33 THR A C 5
ATOM 7638 O O . THR A 1 31 ? -9.549 -7.315 -2.150 1.00 0.00 33 THR A O 5
ATOM 7649 N N . ILE A 1 32 ? -9.946 -8.089 -0.073 1.00 0.00 34 ILE A N 5
ATOM 7650 C CA . ILE A 1 32 ? -9.137 -9.291 -0.265 1.00 0.00 34 ILE A CA 5
ATOM 7651 C C . ILE A 1 32 ? -10.006 -10.456 -0.723 1.00 0.00 34 ILE A C 5
ATOM 7652 O O . ILE A 1 32 ? -10.602 -11.160 0.093 1.00 0.00 34 ILE A O 5
ATOM 7668 N N . ILE A 1 33 ? -10.075 -10.646 -2.037 1.00 0.00 35 ILE A N 5
ATOM 7669 C CA . ILE A 1 33 ? -10.875 -11.726 -2.613 1.00 0.00 35 ILE A CA 5
ATOM 7670 C C . ILE A 1 33 ? -10.232 -12.244 -3.893 1.00 0.00 35 ILE A C 5
ATOM 7671 O O . ILE A 1 33 ? -9.828 -11.469 -4.759 1.00 0.00 35 ILE A O 5
ATOM 7687 N N . GLY A 1 34 ? -10.137 -13.562 -4.006 1.00 0.00 36 GLY A N 5
ATOM 7688 C CA . GLY A 1 34 ? -9.538 -14.170 -5.184 1.00 0.00 36 GLY A CA 5
ATOM 7689 C C . GLY A 1 34 ? -10.102 -13.561 -6.457 1.00 0.00 36 GLY A C 5
ATOM 7690 O O . GLY A 1 34 ? -11.317 -13.460 -6.626 1.00 0.00 36 GLY A O 5
ATOM 7694 N N . TYR A 1 35 ? -9.208 -13.165 -7.358 1.00 0.00 37 TYR A N 5
ATOM 7695 C CA . TYR A 1 35 ? -9.605 -12.574 -8.634 1.00 0.00 37 TYR A CA 5
ATOM 7696 C C . TYR A 1 35 ? -9.378 -13.585 -9.753 1.00 0.00 37 TYR A C 5
ATOM 7697 O O . TYR A 1 35 ? -8.288 -14.137 -9.892 1.00 0.00 37 TYR A O 5
ATOM 7715 N N . ARG A 1 36 ? -10.416 -13.834 -10.538 1.00 0.00 38 ARG A N 5
ATOM 7716 C CA . ARG A 1 36 ? -10.312 -14.793 -11.627 1.00 0.00 38 ARG A CA 5
ATOM 7717 C C . ARG A 1 36 ? -9.553 -14.203 -12.807 1.00 0.00 38 ARG A C 5
ATOM 7718 O O . ARG A 1 36 ? -9.844 -13.092 -13.251 1.00 0.00 38 ARG A O 5
ATOM 7739 N N . ILE A 1 37 ? -8.581 -14.961 -13.313 1.00 0.00 39 ILE A N 5
ATOM 7740 C CA . ILE A 1 37 ? -7.780 -14.520 -14.454 1.00 0.00 39 ILE A CA 5
ATOM 7741 C C . ILE A 1 37 ? -8.327 -15.144 -15.732 1.00 0.00 39 ILE A C 5
ATOM 7742 O O . ILE A 1 37 ? -8.446 -16.362 -15.829 1.00 0.00 39 ILE A O 5
ATOM 7758 N N . THR A 1 38 ? -8.669 -14.308 -16.703 1.00 0.00 40 THR A N 5
ATOM 7759 C CA . THR A 1 38 ? -9.219 -14.800 -17.966 1.00 0.00 40 THR A CA 5
ATOM 7760 C C . THR A 1 38 ? -8.161 -14.755 -19.065 1.00 0.00 40 THR A C 5
ATOM 7761 O O . THR A 1 38 ? -7.498 -13.737 -19.260 1.00 0.00 40 THR A O 5
ATOM 7772 N N . VAL A 1 39 ? -8.017 -15.864 -19.786 1.00 0.00 41 VAL A N 5
ATOM 7773 C CA . VAL A 1 39 ? -7.048 -15.955 -20.879 1.00 0.00 41 VAL A CA 5
ATOM 7774 C C . VAL A 1 39 ? -7.721 -16.507 -22.129 1.00 0.00 41 VAL A C 5
ATOM 7775 O O . VAL A 1 39 ? -8.527 -17.436 -22.049 1.00 0.00 41 VAL A O 5
ATOM 7788 N N . VAL A 1 40 ? -7.393 -15.932 -23.286 1.00 0.00 42 VAL A N 5
ATOM 7789 C CA . VAL A 1 40 ? -7.976 -16.379 -24.547 1.00 0.00 42 VAL A CA 5
ATOM 7790 C C . VAL A 1 40 ? -6.889 -16.547 -25.594 1.00 0.00 42 VAL A C 5
ATOM 7791 O O . VAL A 1 40 ? -6.060 -15.658 -25.787 1.00 0.00 42 VAL A O 5
ATOM 7804 N N . ALA A 1 41 ? -6.904 -17.682 -26.282 1.00 0.00 43 ALA A N 5
ATOM 7805 C CA . ALA A 1 41 ? -5.924 -17.946 -27.324 1.00 0.00 43 ALA A CA 5
ATOM 7806 C C . ALA A 1 41 ? -6.514 -17.580 -28.685 1.00 0.00 43 ALA A C 5
ATOM 7807 O O . ALA A 1 41 ? -7.685 -17.853 -28.951 1.00 0.00 43 ALA A O 5
ATOM 7814 N N . ALA A 1 42 ? -5.705 -16.971 -29.545 1.00 0.00 44 ALA A N 5
ATOM 7815 C CA . ALA A 1 42 ? -6.173 -16.588 -30.874 1.00 0.00 44 ALA A CA 5
ATOM 7816 C C . ALA A 1 42 ? -5.886 -17.692 -31.891 1.00 0.00 44 ALA A C 5
ATOM 7817 O O . ALA A 1 42 ? -6.718 -17.990 -32.749 1.00 0.00 44 ALA A O 5
ATOM 7824 N N . GLY A 1 43 ? -4.698 -18.287 -31.796 1.00 0.00 45 GLY A N 5
ATOM 7825 C CA . GLY A 1 43 ? -4.302 -19.348 -32.721 1.00 0.00 45 GLY A CA 5
ATOM 7826 C C . GLY A 1 43 ? -5.173 -20.589 -32.550 1.00 0.00 45 GLY A C 5
ATOM 7827 O O . GLY A 1 43 ? -5.422 -21.321 -33.508 1.00 0.00 45 GLY A O 5
ATOM 7831 N N . GLU A 1 44 ? -5.629 -20.822 -31.322 1.00 0.00 46 GLU A N 5
ATOM 7832 C CA . GLU A 1 44 ? -6.467 -21.983 -31.028 1.00 0.00 46 GLU A CA 5
ATOM 7833 C C . GLU A 1 44 ? -7.930 -21.569 -31.021 1.00 0.00 46 GLU A C 5
ATOM 7834 O O . GLU A 1 44 ? -8.313 -20.590 -30.377 1.00 0.00 46 GLU A O 5
ATOM 7846 N N . GLY A 1 45 ? -8.738 -22.318 -31.756 1.00 0.00 47 GLY A N 5
ATOM 7847 C CA . GLY A 1 45 ? -10.158 -22.027 -31.853 1.00 0.00 47 GLY A CA 5
ATOM 7848 C C . GLY A 1 45 ? -10.814 -22.094 -30.486 1.00 0.00 47 GLY A C 5
ATOM 7849 O O . GLY A 1 45 ? -11.978 -21.716 -30.332 1.00 0.00 47 GLY A O 5
ATOM 7853 N N . ILE A 1 46 ? -10.061 -22.567 -29.486 1.00 0.00 48 ILE A N 5
ATOM 7854 C CA . ILE A 1 46 ? -10.584 -22.668 -28.122 1.00 0.00 48 ILE A CA 5
ATOM 7855 C C . ILE A 1 46 ? -9.683 -21.901 -27.139 1.00 0.00 48 ILE A C 5
ATOM 7856 O O . ILE A 1 46 ? -8.460 -22.052 -27.166 1.00 0.00 48 ILE A O 5
ATOM 7872 N N . PRO A 1 47 ? -10.260 -21.120 -26.254 1.00 0.00 49 PRO A N 5
ATOM 7873 C CA . PRO A 1 47 ? -9.488 -20.373 -25.223 1.00 0.00 49 PRO A CA 5
ATOM 7874 C C . PRO A 1 47 ? -9.061 -21.271 -24.064 1.00 0.00 49 PRO A C 5
ATOM 7875 O O . PRO A 1 47 ? -9.638 -22.337 -23.845 1.00 0.00 49 PRO A O 5
ATOM 7886 N N . ILE A 1 48 ? -8.058 -20.822 -23.315 1.00 0.00 50 ILE A N 5
ATOM 7887 C CA . ILE A 1 48 ? -7.571 -21.580 -22.169 1.00 0.00 50 ILE A CA 5
ATOM 7888 C C . ILE A 1 48 ? -8.475 -21.349 -20.962 1.00 0.00 50 ILE A C 5
ATOM 7889 O O . ILE A 1 48 ? -8.901 -20.222 -20.701 1.00 0.00 50 ILE A O 5
ATOM 7905 N N . PHE A 1 49 ? -8.773 -22.419 -20.233 1.00 0.00 51 PHE A N 5
ATOM 7906 C CA . PHE A 1 49 ? -9.634 -22.316 -19.061 1.00 0.00 51 PHE A CA 5
ATOM 7907 C C . PHE A 1 49 ? -9.083 -21.295 -18.076 1.00 0.00 51 PHE A C 5
ATOM 7908 O O . PHE A 1 49 ? -7.871 -21.192 -17.882 1.00 0.00 51 PHE A O 5
ATOM 7925 N N . GLU A 1 50 ? -9.984 -20.544 -17.452 1.00 0.00 52 GLU A N 5
ATOM 7926 C CA . GLU A 1 50 ? -9.592 -19.532 -16.481 1.00 0.00 52 GLU A CA 5
ATOM 7927 C C . GLU A 1 50 ? -9.241 -20.181 -15.153 1.00 0.00 52 GLU A C 5
ATOM 7928 O O . GLU A 1 50 ? -9.832 -21.188 -14.766 1.00 0.00 52 GLU A O 5
ATOM 7940 N N . ASP A 1 51 ? -8.276 -19.593 -14.459 1.00 0.00 53 ASP A N 5
ATOM 7941 C CA . ASP A 1 51 ? -7.842 -20.109 -13.166 1.00 0.00 53 ASP A CA 5
ATOM 7942 C C . ASP A 1 51 ? -8.272 -19.166 -12.045 1.00 0.00 53 ASP A C 5
ATOM 7943 O O . ASP A 1 51 ? -8.291 -17.946 -12.214 1.00 0.00 53 ASP A O 5
ATOM 7952 N N . PHE A 1 52 ? -8.616 -19.748 -10.899 1.00 0.00 54 PHE A N 5
ATOM 7953 C CA . PHE A 1 52 ? -9.047 -18.972 -9.740 1.00 0.00 54 PHE A CA 5
ATOM 7954 C C . PHE A 1 52 ? -7.983 -19.016 -8.650 1.00 0.00 54 PHE A C 5
ATOM 7955 O O . PHE A 1 52 ? -7.648 -20.086 -8.142 1.00 0.00 54 PHE A O 5
ATOM 7972 N N . VAL A 1 53 ? -7.452 -17.848 -8.298 1.00 0.00 55 VAL A N 5
ATOM 7973 C CA . VAL A 1 53 ? -6.417 -17.752 -7.268 1.00 0.00 55 VAL A CA 5
ATOM 7974 C C . VAL A 1 53 ? -6.830 -16.759 -6.190 1.00 0.00 55 VAL A C 5
ATOM 7975 O O . VAL A 1 53 ? -7.346 -15.680 -6.486 1.00 0.00 55 VAL A O 5
ATOM 7988 N N . ASP A 1 54 ? -6.591 -17.126 -4.940 1.00 0.00 56 ASP A N 5
ATOM 7989 C CA . ASP A 1 54 ? -6.932 -16.260 -3.821 1.00 0.00 56 ASP A CA 5
ATOM 7990 C C . ASP A 1 54 ? -6.048 -15.013 -3.827 1.00 0.00 56 ASP A C 5
ATOM 7991 O O . ASP A 1 54 ? -4.857 -15.084 -4.129 1.00 0.00 56 ASP A O 5
ATOM 8000 N N . SER A 1 55 ? -6.643 -13.875 -3.488 1.00 0.00 57 SER A N 5
ATOM 8001 C CA . SER A 1 55 ? -5.905 -12.619 -3.454 1.00 0.00 57 SER A CA 5
ATOM 8002 C C . SER A 1 55 ? -4.724 -12.722 -2.496 1.00 0.00 57 SER A C 5
ATOM 8003 O O . SER A 1 55 ? -3.708 -12.050 -2.673 1.00 0.00 57 SER A O 5
ATOM 8011 N N . SER A 1 56 ? -4.865 -13.568 -1.485 1.00 0.00 58 SER A N 5
ATOM 8012 C CA . SER A 1 56 ? -3.803 -13.753 -0.504 1.00 0.00 58 SER A CA 5
ATOM 8013 C C . SER A 1 56 ? -2.505 -14.152 -1.191 1.00 0.00 58 SER A C 5
ATOM 8014 O O . SER A 1 56 ? -1.416 -13.795 -0.737 1.00 0.00 58 SER A O 5
ATOM 8022 N N . VAL A 1 57 ? -2.620 -14.905 -2.278 1.00 0.00 59 VAL A N 5
ATOM 8023 C CA . VAL A 1 57 ? -1.444 -15.355 -3.006 1.00 0.00 59 VAL A CA 5
ATOM 8024 C C . VAL A 1 57 ? -0.648 -14.154 -3.514 1.00 0.00 59 VAL A C 5
ATOM 8025 O O . VAL A 1 57 ? 0.575 -14.112 -3.381 1.00 0.00 59 VAL A O 5
ATOM 8038 N N . GLY A 1 58 ? -1.347 -13.176 -4.083 1.00 0.00 60 GLY A N 5
ATOM 8039 C CA . GLY A 1 58 ? -0.690 -11.973 -4.593 1.00 0.00 60 GLY A CA 5
ATOM 8040 C C . GLY A 1 58 ? 0.112 -12.279 -5.858 1.00 0.00 60 GLY A C 5
ATOM 8041 O O . GLY A 1 58 ? 0.940 -11.479 -6.292 1.00 0.00 60 GLY A O 5
ATOM 8045 N N . TYR A 1 59 ? -0.148 -13.443 -6.441 1.00 0.00 61 TYR A N 5
ATOM 8046 C CA . TYR A 1 59 ? 0.544 -13.847 -7.665 1.00 0.00 61 TYR A CA 5
ATOM 8047 C C . TYR A 1 59 ? -0.054 -15.124 -8.245 1.00 0.00 61 TYR A C 5
ATOM 8048 O O . TYR A 1 59 ? -0.674 -15.908 -7.532 1.00 0.00 61 TYR A O 5
ATOM 8066 N N . TYR A 1 60 ? 0.165 -15.344 -9.536 1.00 0.00 62 TYR A N 5
ATOM 8067 C CA . TYR A 1 60 ? -0.323 -16.557 -10.186 1.00 0.00 62 TYR A CA 5
ATOM 8068 C C . TYR A 1 60 ? 0.515 -16.864 -11.421 1.00 0.00 62 TYR A C 5
ATOM 8069 O O . TYR A 1 60 ? 1.130 -15.970 -12.001 1.00 0.00 62 TYR A O 5
ATOM 8087 N N . THR A 1 61 ? 0.540 -18.137 -11.817 1.00 0.00 63 THR A N 5
ATOM 8088 C CA . THR A 1 61 ? 1.310 -18.564 -12.986 1.00 0.00 63 THR A CA 5
ATOM 8089 C C . THR A 1 61 ? 0.397 -19.209 -14.016 1.00 0.00 63 THR A C 5
ATOM 8090 O O . THR A 1 61 ? -0.443 -20.046 -13.685 1.00 0.00 63 THR A O 5
ATOM 8101 N N . VAL A 1 62 ? 0.580 -18.826 -15.278 1.00 0.00 64 VAL A N 5
ATOM 8102 C CA . VAL A 1 62 ? -0.211 -19.380 -16.375 1.00 0.00 64 VAL A CA 5
ATOM 8103 C C . VAL A 1 62 ? 0.710 -19.802 -17.517 1.00 0.00 64 VAL A C 5
ATOM 8104 O O . VAL A 1 62 ? 1.196 -18.961 -18.275 1.00 0.00 64 VAL A O 5
ATOM 8117 N N . THR A 1 63 ? 0.942 -21.106 -17.638 1.00 0.00 65 THR A N 5
ATOM 8118 C CA . THR A 1 63 ? 1.808 -21.634 -18.694 1.00 0.00 65 THR A CA 5
ATOM 8119 C C . THR A 1 63 ? 1.002 -22.451 -19.691 1.00 0.00 65 THR A C 5
ATOM 8120 O O . THR A 1 63 ? -0.127 -22.854 -19.415 1.00 0.00 65 THR A O 5
ATOM 8131 N N . GLY A 1 64 ? 1.597 -22.677 -20.860 1.00 0.00 66 GLY A N 5
ATOM 8132 C CA . GLY A 1 64 ? 0.940 -23.434 -21.925 1.00 0.00 66 GLY A CA 5
ATOM 8133 C C . GLY A 1 64 ? 0.589 -22.542 -23.114 1.00 0.00 66 GLY A C 5
ATOM 8134 O O . GLY A 1 64 ? -0.057 -22.989 -24.063 1.00 0.00 66 GLY A O 5
ATOM 8138 N N . LEU A 1 65 ? 1.019 -21.285 -23.065 1.00 0.00 67 LEU A N 5
ATOM 8139 C CA . LEU A 1 65 ? 0.746 -20.357 -24.160 1.00 0.00 67 LEU A CA 5
ATOM 8140 C C . LEU A 1 65 ? 1.753 -20.582 -25.279 1.00 0.00 67 LEU A C 5
ATOM 8141 O O . LEU A 1 65 ? 2.935 -20.275 -25.134 1.00 0.00 67 LEU A O 5
ATOM 8157 N N . GLU A 1 66 ? 1.287 -21.140 -26.382 1.00 0.00 68 GLU A N 5
ATOM 8158 C CA . GLU A 1 66 ? 2.173 -21.433 -27.499 1.00 0.00 68 GLU A CA 5
ATOM 8159 C C . GLU A 1 66 ? 2.885 -20.168 -28.002 1.00 0.00 68 GLU A C 5
ATOM 8160 O O . GLU A 1 66 ? 2.258 -19.116 -28.138 1.00 0.00 68 GLU A O 5
ATOM 8172 N N . PRO A 1 67 ? 4.170 -20.249 -28.300 1.00 0.00 69 PRO A N 5
ATOM 8173 C CA . PRO A 1 67 ? 4.953 -19.087 -28.819 1.00 0.00 69 PRO A CA 5
ATOM 8174 C C . PRO A 1 67 ? 4.618 -18.786 -30.267 1.00 0.00 69 PRO A C 5
ATOM 8175 O O . PRO A 1 67 ? 4.257 -19.679 -31.034 1.00 0.00 69 PRO A O 5
ATOM 8186 N N . GLY A 1 68 ? 4.767 -17.529 -30.638 1.00 0.00 70 GLY A N 5
ATOM 8187 C CA . GLY A 1 68 ? 4.497 -17.109 -31.999 1.00 0.00 70 GLY A CA 5
ATOM 8188 C C . GLY A 1 68 ? 2.996 -17.001 -32.262 1.00 0.00 70 GLY A C 5
ATOM 8189 O O . GLY A 1 68 ? 2.568 -16.777 -33.395 1.00 0.00 70 GLY A O 5
ATOM 8193 N N . ILE A 1 69 ? 2.203 -17.169 -31.205 1.00 0.00 71 ILE A N 5
ATOM 8194 C CA . ILE A 1 69 ? 0.741 -17.100 -31.302 1.00 0.00 71 ILE A CA 5
ATOM 8195 C C . ILE A 1 69 ? 0.225 -15.939 -30.465 1.00 0.00 71 ILE A C 5
ATOM 8196 O O . ILE A 1 69 ? 0.759 -15.629 -29.400 1.00 0.00 71 ILE A O 5
ATOM 8212 N N . ASP A 1 70 ? -0.815 -15.303 -30.974 1.00 0.00 72 ASP A N 5
ATOM 8213 C CA . ASP A 1 70 ? -1.417 -14.169 -30.297 1.00 0.00 72 ASP A CA 5
ATOM 8214 C C . ASP A 1 70 ? -2.415 -14.639 -29.247 1.00 0.00 72 ASP A C 5
ATOM 8215 O O . ASP A 1 70 ? -3.458 -15.195 -29.568 1.00 0.00 72 ASP A O 5
ATOM 8224 N N . TYR A 1 71 ? -2.079 -14.412 -27.991 1.00 0.00 73 TYR A N 5
ATOM 8225 C CA . TYR A 1 71 ? -2.949 -14.807 -26.886 1.00 0.00 73 TYR A CA 5
ATOM 8226 C C . TYR A 1 71 ? -3.595 -13.590 -26.260 1.00 0.00 73 TYR A C 5
ATOM 8227 O O . TYR A 1 71 ? -2.911 -12.692 -25.797 1.00 0.00 73 TYR A O 5
ATOM 8245 N N . ASP A 1 72 ? -4.921 -13.577 -26.281 1.00 0.00 74 ASP A N 5
ATOM 8246 C CA . ASP A 1 72 ? -5.692 -12.484 -25.710 1.00 0.00 74 ASP A CA 5
ATOM 8247 C C . ASP A 1 72 ? -5.946 -12.761 -24.230 1.00 0.00 74 ASP A C 5
ATOM 8248 O O . ASP A 1 72 ? -6.548 -13.766 -23.879 1.00 0.00 74 ASP A O 5
ATOM 8257 N N . ILE A 1 73 ? -5.459 -11.871 -23.374 1.00 0.00 75 ILE A N 5
ATOM 8258 C CA . ILE A 1 73 ? -5.599 -12.024 -21.924 1.00 0.00 75 ILE A CA 5
ATOM 8259 C C . ILE A 1 73 ? -6.360 -10.847 -21.341 1.00 0.00 75 ILE A C 5
ATOM 8260 O O . ILE A 1 73 ? -6.536 -9.819 -21.995 1.00 0.00 75 ILE A O 5
ATOM 8276 N N . SER A 1 74 ? -6.792 -11.002 -20.097 1.00 0.00 76 SER A N 5
ATOM 8277 C CA . SER A 1 74 ? -7.520 -9.942 -19.416 1.00 0.00 76 SER A CA 5
ATOM 8278 C C . SER A 1 74 ? -7.389 -10.086 -17.906 1.00 0.00 76 SER A C 5
ATOM 8279 O O . SER A 1 74 ? -7.706 -11.137 -17.348 1.00 0.00 76 SER A O 5
ATOM 8287 N N . VAL A 1 75 ? -6.939 -9.028 -17.239 1.00 0.00 77 VAL A N 5
ATOM 8288 C CA . VAL A 1 75 ? -6.795 -9.058 -15.783 1.00 0.00 77 VAL A CA 5
ATOM 8289 C C . VAL A 1 75 ? -7.960 -8.316 -15.138 1.00 0.00 77 VAL A C 5
ATOM 8290 O O . VAL A 1 75 ? -7.970 -7.086 -15.086 1.00 0.00 77 VAL A O 5
ATOM 8303 N N . ILE A 1 76 ? -8.940 -9.069 -14.646 1.00 0.00 78 ILE A N 5
ATOM 8304 C CA . ILE A 1 76 ? -10.111 -8.475 -14.009 1.00 0.00 78 ILE A CA 5
ATOM 8305 C C . ILE A 1 76 ? -9.861 -8.251 -12.526 1.00 0.00 78 ILE A C 5
ATOM 8306 O O . ILE A 1 76 ? -9.489 -9.175 -11.804 1.00 0.00 78 ILE A O 5
ATOM 8322 N N . THR A 1 77 ? -10.072 -7.017 -12.072 1.00 0.00 79 THR A N 5
ATOM 8323 C CA . THR A 1 77 ? -9.877 -6.676 -10.662 1.00 0.00 79 THR A CA 5
ATOM 8324 C C . THR A 1 77 ? -11.226 -6.481 -9.989 1.00 0.00 79 THR A C 5
ATOM 8325 O O . THR A 1 77 ? -11.930 -5.508 -10.260 1.00 0.00 79 THR A O 5
ATOM 8336 N N . LEU A 1 78 ? -11.581 -7.414 -9.109 1.00 0.00 80 LEU A N 5
ATOM 8337 C CA . LEU A 1 78 ? -12.855 -7.343 -8.392 1.00 0.00 80 LEU A CA 5
ATOM 8338 C C . LEU A 1 78 ? -12.616 -7.220 -6.895 1.00 0.00 80 LEU A C 5
ATOM 8339 O O . LEU A 1 78 ? -11.941 -8.053 -6.294 1.00 0.00 80 LEU A O 5
ATOM 8355 N N . ILE A 1 79 ? -13.186 -6.177 -6.297 1.00 0.00 81 ILE A N 5
ATOM 8356 C CA . ILE A 1 79 ? -13.046 -5.952 -4.861 1.00 0.00 81 ILE A CA 5
ATOM 8357 C C . ILE A 1 79 ? -14.320 -5.330 -4.297 1.00 0.00 81 ILE A C 5
ATOM 8358 O O . ILE A 1 79 ? -14.982 -4.539 -4.969 1.00 0.00 81 ILE A O 5
ATOM 8374 N N . ASN A 1 80 ? -14.662 -5.692 -3.065 1.00 0.00 82 ASN A N 5
ATOM 8375 C CA . ASN A 1 80 ? -15.866 -5.161 -2.431 1.00 0.00 82 ASN A CA 5
ATOM 8376 C C . ASN A 1 80 ? -15.770 -3.646 -2.268 1.00 0.00 82 ASN A C 5
ATOM 8377 O O . ASN A 1 80 ? -16.600 -2.904 -2.792 1.00 0.00 82 ASN A O 5
ATOM 8388 N N . GLY A 1 81 ? -14.750 -3.193 -1.548 1.00 0.00 83 GLY A N 5
ATOM 8389 C CA . GLY A 1 81 ? -14.553 -1.765 -1.332 1.00 0.00 83 GLY A CA 5
ATOM 8390 C C . GLY A 1 81 ? -15.603 -1.210 -0.380 1.00 0.00 83 GLY A C 5
ATOM 8391 O O . GLY A 1 81 ? -16.208 -1.955 0.392 1.00 0.00 83 GLY A O 5
ATOM 8395 N N . GLY A 1 82 ? -15.817 0.100 -0.443 1.00 0.00 84 GLY A N 5
ATOM 8396 C CA . GLY A 1 82 ? -16.803 0.749 0.417 1.00 0.00 84 GLY A CA 5
ATOM 8397 C C . GLY A 1 82 ? -18.169 0.774 -0.254 1.00 0.00 84 GLY A C 5
ATOM 8398 O O . GLY A 1 82 ? -18.357 1.432 -1.280 1.00 0.00 84 GLY A O 5
ATOM 8402 N N . GLU A 1 83 ? -19.125 0.056 0.329 1.00 0.00 85 GLU A N 5
ATOM 8403 C CA . GLU A 1 83 ? -20.477 0.002 -0.221 1.00 0.00 85 GLU A CA 5
ATOM 8404 C C . GLU A 1 83 ? -21.325 1.134 0.346 1.00 0.00 85 GLU A C 5
ATOM 8405 O O . GLU A 1 83 ? -21.233 1.456 1.529 1.00 0.00 85 GLU A O 5
ATOM 8417 N N . SER A 1 84 ? -22.154 1.733 -0.508 1.00 0.00 86 SER A N 5
ATOM 8418 C CA . SER A 1 84 ? -23.021 2.830 -0.082 1.00 0.00 86 SER A CA 5
ATOM 8419 C C . SER A 1 84 ? -24.407 2.302 0.265 1.00 0.00 86 SER A C 5
ATOM 8420 O O . SER A 1 84 ? -25.096 1.729 -0.580 1.00 0.00 86 SER A O 5
ATOM 8428 N N . ALA A 1 85 ? -24.813 2.503 1.518 1.00 0.00 87 ALA A N 5
ATOM 8429 C CA . ALA A 1 85 ? -26.125 2.052 1.992 1.00 0.00 87 ALA A CA 5
ATOM 8430 C C . ALA A 1 85 ? -27.073 3.245 2.137 1.00 0.00 87 ALA A C 5
ATOM 8431 O O . ALA A 1 85 ? -28.242 3.170 1.759 1.00 0.00 87 ALA A O 5
ATOM 8438 N N . PRO A 1 86 ? -26.592 4.338 2.679 1.00 0.00 88 PRO A N 5
ATOM 8439 C CA . PRO A 1 86 ? -27.414 5.571 2.882 1.00 0.00 88 PRO A CA 5
ATOM 8440 C C . PRO A 1 86 ? -27.940 6.147 1.568 1.00 0.00 88 PRO A C 5
ATOM 8441 O O . PRO A 1 86 ? -28.406 7.284 1.521 1.00 0.00 88 PRO A O 5
ATOM 8452 N N . THR A 1 87 ? -27.862 5.352 0.500 1.00 0.00 89 THR A N 5
ATOM 8453 C CA . THR A 1 87 ? -28.331 5.784 -0.814 1.00 0.00 89 THR A CA 5
ATOM 8454 C C . THR A 1 87 ? -29.539 4.957 -1.242 1.00 0.00 89 THR A C 5
ATOM 8455 O O . THR A 1 87 ? -29.501 3.728 -1.223 1.00 0.00 89 THR A O 5
ATOM 8466 N N . THR A 1 88 ? -30.613 5.645 -1.627 1.00 0.00 90 THR A N 5
ATOM 8467 C CA . THR A 1 88 ? -31.835 4.972 -2.064 1.00 0.00 90 THR A CA 5
ATOM 8468 C C . THR A 1 88 ? -32.295 5.538 -3.399 1.00 0.00 90 THR A C 5
ATOM 8469 O O . THR A 1 88 ? -32.550 6.736 -3.525 1.00 0.00 90 THR A O 5
ATOM 8480 N N . LEU A 1 89 ? -32.400 4.665 -4.399 1.00 0.00 91 LEU A N 5
ATOM 8481 C CA . LEU A 1 89 ? -32.835 5.076 -5.732 1.00 0.00 91 LEU A CA 5
ATOM 8482 C C . LEU A 1 89 ? -34.281 4.673 -5.970 1.00 0.00 91 LEU A C 5
ATOM 8483 O O . LEU A 1 89 ? -34.673 3.539 -5.699 1.00 0.00 91 LEU A O 5
ATOM 8499 N N . THR A 1 90 ? -35.074 5.611 -6.477 1.00 0.00 92 THR A N 5
ATOM 8500 C CA . THR A 1 90 ? -36.479 5.345 -6.750 1.00 0.00 92 THR A CA 5
ATOM 8501 C C . THR A 1 90 ? -36.635 4.618 -8.080 1.00 0.00 92 THR A C 5
ATOM 8502 O O . THR A 1 90 ? -35.710 4.576 -8.890 1.00 0.00 92 THR A O 5
ATOM 8513 N N . GLN A 1 91 ? -37.815 4.048 -8.299 1.00 0.00 93 GLN A N 5
ATOM 8514 C CA . GLN A 1 91 ? -38.085 3.323 -9.533 1.00 0.00 93 GLN A CA 5
ATOM 8515 C C . GLN A 1 91 ? -38.338 4.297 -10.679 1.00 0.00 93 GLN A C 5
ATOM 8516 O O . GLN A 1 91 ? -39.140 5.223 -10.554 1.00 0.00 93 GLN A O 5
ATOM 8530 N N . GLN A 1 92 ? -37.651 4.079 -11.796 1.00 0.00 94 GLN A N 5
ATOM 8531 C CA . GLN A 1 92 ? -37.810 4.943 -12.960 1.00 0.00 94 GLN A CA 5
ATOM 8532 C C . GLN A 1 92 ? -37.611 6.405 -12.572 1.00 0.00 94 GLN A C 5
ATOM 8533 O O . GLN A 1 92 ? -37.525 6.737 -11.391 1.00 0.00 94 GLN A O 5
ATOM 8547 N N . THR A 1 93 ? -37.542 7.273 -13.575 1.00 0.00 95 THR A N 5
ATOM 8548 C CA . THR A 1 93 ? -37.354 8.698 -13.327 1.00 0.00 95 THR A CA 5
ATOM 8549 C C . THR A 1 93 ? -38.581 9.288 -12.637 1.00 0.00 95 THR A C 5
ATOM 8550 O O . THR A 1 93 ? -38.569 10.477 -12.367 1.00 0.00 95 THR A O 5
ATOM 8561 N N . SER B 2 1 ? 16.149 1.301 -16.491 1.00 0.00 201 SER B N 5
ATOM 8562 C CA . SER B 2 1 ? 16.083 0.430 -17.698 1.00 0.00 201 SER B CA 5
ATOM 8563 C C . SER B 2 1 ? 14.627 0.263 -18.122 1.00 0.00 201 SER B C 5
ATOM 8564 O O . SER B 2 1 ? 13.719 0.322 -17.292 1.00 0.00 201 SER B O 5
ATOM 8572 N N . SER B 2 2 ? 14.413 0.055 -19.416 1.00 0.00 202 SER B N 5
ATOM 8573 C CA . SER B 2 2 ? 13.060 -0.122 -19.934 1.00 0.00 202 SER B CA 5
ATOM 8574 C C . SER B 2 2 ? 12.557 -1.527 -19.626 1.00 0.00 202 SER B C 5
ATOM 8575 O O . SER B 2 2 ? 13.350 -2.455 -19.462 1.00 0.00 202 SER B O 5
ATOM 8583 N N . SER B 2 3 ? 11.233 -1.677 -19.547 1.00 0.00 203 SER B N 5
ATOM 8584 C CA . SER B 2 3 ? 10.623 -2.977 -19.253 1.00 0.00 203 SER B CA 5
ATOM 8585 C C . SER B 2 3 ? 9.753 -3.441 -20.427 1.00 0.00 203 SER B C 5
ATOM 8586 O O . SER B 2 3 ? 9.214 -2.617 -21.169 1.00 0.00 203 SER B O 5
ATOM 8594 N N . PRO B 2 4 ? 9.603 -4.731 -20.604 1.00 0.00 204 PRO B N 5
ATOM 8595 C CA . PRO B 2 4 ? 8.776 -5.301 -21.711 1.00 0.00 204 PRO B CA 5
ATOM 8596 C C . PRO B 2 4 ? 7.291 -4.969 -21.541 1.00 0.00 204 PRO B C 5
ATOM 8597 O O . PRO B 2 4 ? 6.448 -5.449 -22.299 1.00 0.00 204 PRO B O 5
ATOM 8608 N N . ILE B 2 5 ? 6.979 -4.144 -20.542 1.00 0.00 205 ILE B N 5
ATOM 8609 C CA . ILE B 2 5 ? 5.600 -3.747 -20.281 1.00 0.00 205 ILE B CA 5
ATOM 8610 C C . ILE B 2 5 ? 5.517 -2.294 -19.851 1.00 0.00 205 ILE B C 5
ATOM 8611 O O . ILE B 2 5 ? 6.358 -1.804 -19.096 1.00 0.00 205 ILE B O 5
ATOM 8627 N N . GLN B 2 6 ? 4.484 -1.620 -20.321 1.00 0.00 206 GLN B N 5
ATOM 8628 C CA . GLN B 2 6 ? 4.277 -0.223 -19.963 1.00 0.00 206 GLN B CA 5
ATOM 8629 C C . GLN B 2 6 ? 2.950 0.294 -20.512 1.00 0.00 206 GLN B C 5
ATOM 8630 O O . GLN B 2 6 ? 2.918 1.040 -21.490 1.00 0.00 206 GLN B O 5
ATOM 8644 N N . GLY B 2 7 ? 1.853 -0.102 -19.870 1.00 0.00 207 GLY B N 5
ATOM 8645 C CA . GLY B 2 7 ? 0.518 0.327 -20.295 1.00 0.00 207 GLY B CA 5
ATOM 8646 C C . GLY B 2 7 ? -0.091 1.281 -19.281 1.00 0.00 207 GLY B C 5
ATOM 8647 O O . GLY B 2 7 ? 0.595 2.142 -18.729 1.00 0.00 207 GLY B O 5
ATOM 8651 N N . SER B 2 8 ? -1.386 1.125 -19.040 1.00 0.00 208 SER B N 5
ATOM 8652 C CA . SER B 2 8 ? -2.084 1.980 -18.090 1.00 0.00 208 SER B CA 5
ATOM 8653 C C . SER B 2 8 ? -3.428 1.373 -17.706 1.00 0.00 208 SER B C 5
ATOM 8654 O O . SER B 2 8 ? -3.867 0.386 -18.296 1.00 0.00 208 SER B O 5
ATOM 8662 N N . TRP B 2 9 ? -4.078 1.976 -16.717 1.00 0.00 209 TRP B N 5
ATOM 8663 C CA . TRP B 2 9 ? -5.380 1.494 -16.264 1.00 0.00 209 TRP B CA 5
ATOM 8664 C C . TRP B 2 9 ? -6.495 2.131 -17.090 1.00 0.00 209 TRP B C 5
ATOM 8665 O O . TRP B 2 9 ? -6.484 3.335 -17.337 1.00 0.00 209 TRP B O 5
ATOM 8686 N N . THR B 2 10 ? -7.459 1.311 -17.515 1.00 0.00 210 THR B N 5
ATOM 8687 C CA . THR B 2 10 ? -8.583 1.803 -18.320 1.00 0.00 210 THR B CA 5
ATOM 8688 C C . THR B 2 10 ? -9.877 1.756 -17.517 1.00 0.00 210 THR B C 5
ATOM 8689 O O . THR B 2 10 ? -10.196 0.740 -16.896 1.00 0.00 210 THR B O 5
ATOM 8700 N N . TRP B 2 11 ? -10.625 2.858 -17.534 1.00 0.00 211 TRP B N 5
ATOM 8701 C CA . TRP B 2 11 ? -11.892 2.936 -16.809 1.00 0.00 211 TRP B CA 5
ATOM 8702 C C . TRP B 2 11 ? -13.055 2.552 -17.724 1.00 0.00 211 TRP B C 5
ATOM 8703 O O . TRP B 2 11 ? -13.352 3.249 -18.695 1.00 0.00 211 TRP B O 5
ATOM 8724 N N . GLU B 2 12 ? -13.718 1.450 -17.394 1.00 0.00 212 GLU B N 5
ATOM 8725 C CA . GLU B 2 12 ? -14.858 0.996 -18.185 1.00 0.00 212 GLU B CA 5
ATOM 8726 C C . GLU B 2 12 ? -15.672 -0.047 -17.426 1.00 0.00 212 GLU B C 5
ATOM 8727 O O . GLU B 2 12 ? -15.220 -0.580 -16.420 1.00 0.00 212 GLU B O 5
ATOM 8739 N N . ASN B 2 13 ? -16.832 -0.388 -17.960 1.00 0.00 213 ASN B N 5
ATOM 8740 C CA . ASN B 2 13 ? -17.643 -1.430 -17.353 1.00 0.00 213 ASN B CA 5
ATOM 8741 C C . ASN B 2 13 ? -17.795 -1.211 -15.851 1.00 0.00 213 ASN B C 5
ATOM 8742 O O . ASN B 2 13 ? -17.860 -2.173 -15.084 1.00 0.00 213 ASN B O 5
ATOM 8753 N N . GLY B 2 14 ? -17.853 0.046 -15.434 1.00 0.00 214 GLY B N 5
ATOM 8754 C CA . GLY B 2 14 ? -18.002 0.366 -14.021 1.00 0.00 214 GLY B CA 5
ATOM 8755 C C . GLY B 2 14 ? -16.921 -0.306 -13.174 1.00 0.00 214 GLY B C 5
ATOM 8756 O O . GLY B 2 14 ? -17.014 -0.333 -11.947 1.00 0.00 214 GLY B O 5
ATOM 8760 N N . LYS B 2 15 ? -15.903 -0.852 -13.833 1.00 0.00 215 LYS B N 5
ATOM 8761 C CA . LYS B 2 15 ? -14.810 -1.522 -13.133 1.00 0.00 215 LYS B CA 5
ATOM 8762 C C . LYS B 2 15 ? -13.477 -1.251 -13.827 1.00 0.00 215 LYS B C 5
ATOM 8763 O O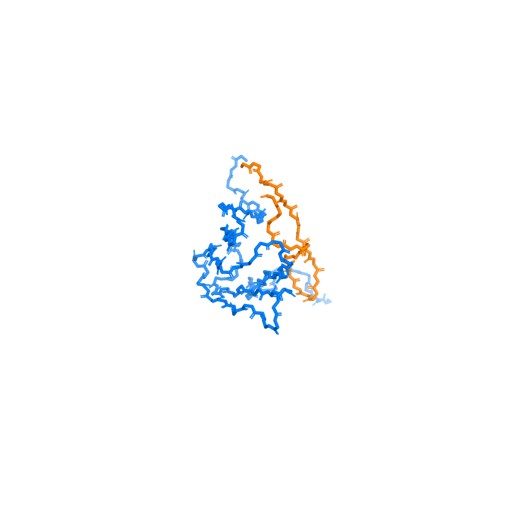 . LYS B 2 15 ? -13.423 -1.047 -15.036 1.00 0.00 215 LYS B O 5
ATOM 8782 N N . TRP B 2 16 ? -12.396 -1.254 -13.053 1.00 0.00 216 TRP B N 5
ATOM 8783 C CA . TRP B 2 16 ? -11.071 -1.012 -13.613 1.00 0.00 216 TRP B CA 5
ATOM 8784 C C . TRP B 2 16 ? -10.461 -2.325 -14.093 1.00 0.00 216 TRP B C 5
ATOM 8785 O O . TRP B 2 16 ? -10.394 -3.296 -13.343 1.00 0.00 216 TRP B O 5
ATOM 8806 N N . THR B 2 17 ? -10.020 -2.347 -15.350 1.00 0.00 217 THR B N 5
ATOM 8807 C CA . THR B 2 17 ? -9.419 -3.550 -15.927 1.00 0.00 217 THR B CA 5
ATOM 8808 C C . THR B 2 17 ? -8.168 -3.190 -16.719 1.00 0.00 217 THR B C 5
ATOM 8809 O O . THR B 2 17 ? -8.104 -2.135 -17.354 1.00 0.00 217 THR B O 5
ATOM 8820 N N . TRP B 2 18 ? -7.176 -4.078 -16.681 1.00 0.00 218 TRP B N 5
ATOM 8821 C CA . TRP B 2 18 ? -5.924 -3.861 -17.405 1.00 0.00 218 TRP B CA 5
ATOM 8822 C C . TRP B 2 18 ? -5.909 -4.704 -18.674 1.00 0.00 218 TRP B C 5
ATOM 8823 O O . TRP B 2 18 ? -6.013 -5.930 -18.618 1.00 0.00 218 TRP B O 5
ATOM 8844 N N . LYS B 2 19 ? -5.782 -4.041 -19.819 1.00 0.00 219 LYS B N 5
ATOM 8845 C CA . LYS B 2 19 ? -5.761 -4.726 -21.114 1.00 0.00 219 LYS B CA 5
ATOM 8846 C C . LYS B 2 19 ? -4.675 -4.153 -22.008 1.00 0.00 219 LYS B C 5
ATOM 8847 O O . LYS B 2 19 ? -4.145 -3.073 -21.751 1.00 0.00 219 LYS B O 5
ATOM 8866 N N . GLY B 2 20 ? -4.351 -4.893 -23.058 1.00 0.00 220 GLY B N 5
ATOM 8867 C CA . GLY B 2 20 ? -3.325 -4.456 -23.990 1.00 0.00 220 GLY B CA 5
ATOM 8868 C C . GLY B 2 20 ? -3.198 -5.423 -25.160 1.00 0.00 220 GLY B C 5
ATOM 8869 O O . GLY B 2 20 ? -4.109 -6.209 -25.427 1.00 0.00 220 GLY B O 5
ATOM 8873 N N . ILE B 2 21 ? -2.084 -5.341 -25.882 1.00 0.00 221 ILE B N 5
ATOM 8874 C CA . ILE B 2 21 ? -1.891 -6.202 -27.046 1.00 0.00 221 ILE B CA 5
ATOM 8875 C C . ILE B 2 21 ? -1.958 -7.674 -26.653 1.00 0.00 221 ILE B C 5
ATOM 8876 O O . ILE B 2 21 ? -2.976 -8.329 -26.864 1.00 0.00 221 ILE B O 5
ATOM 8892 N N . ILE B 2 22 ? -0.872 -8.185 -26.088 1.00 0.00 222 ILE B N 5
ATOM 8893 C CA . ILE B 2 22 ? -0.801 -9.578 -25.686 1.00 0.00 222 ILE B CA 5
ATOM 8894 C C . ILE B 2 22 ? 0.293 -9.765 -24.639 1.00 0.00 222 ILE B C 5
ATOM 8895 O O . ILE B 2 22 ? 0.761 -8.796 -24.042 1.00 0.00 222 ILE B O 5
ATOM 8911 N N . ARG B 2 23 ? 0.706 -11.012 -24.444 1.00 0.00 223 ARG B N 5
ATOM 8912 C CA . ARG B 2 23 ? 1.765 -11.329 -23.495 1.00 0.00 223 ARG B CA 5
ATOM 8913 C C . ARG B 2 23 ? 2.913 -10.335 -23.623 1.00 0.00 223 ARG B C 5
ATOM 8914 O O . ARG B 2 23 ? 2.929 -9.489 -24.517 1.00 0.00 223 ARG B O 5
ATOM 8935 N N . LEU B 2 24 ? 3.869 -10.448 -22.723 1.00 0.00 224 LEU B N 5
ATOM 8936 C CA . LEU B 2 24 ? 5.018 -9.562 -22.724 1.00 0.00 224 LEU B CA 5
ATOM 8937 C C . LEU B 2 24 ? 5.775 -9.670 -24.038 1.00 0.00 224 LEU B C 5
ATOM 8938 O O . LEU B 2 24 ? 5.960 -10.758 -24.582 1.00 0.00 224 LEU B O 5
ATOM 8954 N N . GLU B 2 25 ? 6.203 -8.516 -24.547 1.00 0.00 225 GLU B N 5
ATOM 8955 C CA . GLU B 2 25 ? 6.935 -8.452 -25.807 1.00 0.00 225 GLU B CA 5
ATOM 8956 C C . GLU B 2 25 ? 8.379 -8.030 -25.562 1.00 0.00 225 GLU B C 5
ATOM 8957 O O . GLU B 2 25 ? 8.673 -7.297 -24.618 1.00 0.00 225 GLU B O 5
ATOM 8969 N N . GLN B 2 26 ? 9.272 -8.506 -26.419 1.00 0.00 226 GLN B N 5
ATOM 8970 C CA . GLN B 2 26 ? 10.678 -8.183 -26.300 1.00 0.00 226 GLN B CA 5
ATOM 8971 C C . GLN B 2 26 ? 10.916 -6.712 -26.629 1.00 0.00 226 GLN B C 5
ATOM 8972 O O . GLN B 2 26 ? 10.743 -6.350 -27.781 1.00 0.00 226 GLN B O 5
ATOM 8986 N N . GLY A 1 1 ? -12.082 13.619 8.064 1.00 0.00 3 GLY A N 6
ATOM 8987 C CA . GLY A 1 1 ? -10.993 13.904 7.088 1.00 0.00 3 GLY A CA 6
ATOM 8988 C C . GLY A 1 1 ? -10.021 12.728 7.052 1.00 0.00 3 GLY A C 6
ATOM 8989 O O . GLY A 1 1 ? -8.822 12.895 7.282 1.00 0.00 3 GLY A O 6
ATOM 8993 N N . SER A 1 2 ? -10.545 11.542 6.760 1.00 0.00 4 SER A N 6
ATOM 8994 C CA . SER A 1 2 ? -9.716 10.342 6.692 1.00 0.00 4 SER A CA 6
ATOM 8995 C C . SER A 1 2 ? -9.123 10.189 5.298 1.00 0.00 4 SER A C 6
ATOM 8996 O O . SER A 1 2 ? -9.813 9.784 4.361 1.00 0.00 4 SER A O 6
ATOM 9004 N N . GLU A 1 3 ? -7.839 10.514 5.165 1.00 0.00 5 GLU A N 6
ATOM 9005 C CA . GLU A 1 3 ? -7.148 10.408 3.877 1.00 0.00 5 GLU A CA 6
ATOM 9006 C C . GLU A 1 3 ? -5.901 9.548 4.016 1.00 0.00 5 GLU A C 6
ATOM 9007 O O . GLU A 1 3 ? -5.015 9.850 4.817 1.00 0.00 5 GLU A O 6
ATOM 9019 N N . VAL A 1 4 ? -5.830 8.476 3.228 1.00 0.00 6 VAL A N 6
ATOM 9020 C CA . VAL A 1 4 ? -4.674 7.582 3.274 1.00 0.00 6 VAL A CA 6
ATOM 9021 C C . VAL A 1 4 ? -4.363 7.034 1.877 1.00 0.00 6 VAL A C 6
ATOM 9022 O O . VAL A 1 4 ? -5.268 6.847 1.064 1.00 0.00 6 VAL A O 6
ATOM 9035 N N . PRO A 1 5 ? -3.108 6.772 1.586 1.00 0.00 7 PRO A N 6
ATOM 9036 C CA . PRO A 1 5 ? -2.689 6.232 0.257 1.00 0.00 7 PRO A CA 6
ATOM 9037 C C . PRO A 1 5 ? -3.196 4.804 0.037 1.00 0.00 7 PRO A C 6
ATOM 9038 O O . PRO A 1 5 ? -3.265 4.007 0.972 1.00 0.00 7 PRO A O 6
ATOM 9049 N N . GLN A 1 6 ? -3.547 4.494 -1.206 1.00 0.00 8 GLN A N 6
ATOM 9050 C CA . GLN A 1 6 ? -4.045 3.163 -1.540 1.00 0.00 8 GLN A CA 6
ATOM 9051 C C . GLN A 1 6 ? -4.104 2.981 -3.053 1.00 0.00 8 GLN A C 6
ATOM 9052 O O . GLN A 1 6 ? -5.184 2.832 -3.625 1.00 0.00 8 GLN A O 6
ATOM 9066 N N . LEU A 1 7 ? -2.941 2.994 -3.697 1.00 0.00 9 LEU A N 6
ATOM 9067 C CA . LEU A 1 7 ? -2.866 2.828 -5.150 1.00 0.00 9 LEU A CA 6
ATOM 9068 C C . LEU A 1 7 ? -2.149 1.535 -5.500 1.00 0.00 9 LEU A C 6
ATOM 9069 O O . LEU A 1 7 ? -1.033 1.284 -5.044 1.00 0.00 9 LEU A O 6
ATOM 9085 N N . THR A 1 8 ? -2.805 0.706 -6.310 1.00 0.00 10 THR A N 6
ATOM 9086 C CA . THR A 1 8 ? -2.235 -0.575 -6.718 1.00 0.00 10 THR A CA 6
ATOM 9087 C C . THR A 1 8 ? -1.543 -0.446 -8.065 1.00 0.00 10 THR A C 6
ATOM 9088 O O . THR A 1 8 ? -2.107 0.090 -9.018 1.00 0.00 10 THR A O 6
ATOM 9099 N N . ASP A 1 9 ? -0.310 -0.941 -8.137 1.00 0.00 11 ASP A N 6
ATOM 9100 C CA . ASP A 1 9 ? 0.470 -0.885 -9.374 1.00 0.00 11 ASP A CA 6
ATOM 9101 C C . ASP A 1 9 ? 0.746 -2.290 -9.887 1.00 0.00 11 ASP A C 6
ATOM 9102 O O . ASP A 1 9 ? 1.633 -2.983 -9.384 1.00 0.00 11 ASP A O 6
ATOM 9111 N N . LEU A 1 10 ? -0.016 -2.707 -10.891 1.00 0.00 12 LEU A N 6
ATOM 9112 C CA . LEU A 1 10 ? 0.158 -4.032 -11.467 1.00 0.00 12 LEU A CA 6
ATOM 9113 C C . LEU A 1 10 ? 1.462 -4.109 -12.244 1.00 0.00 12 LEU A C 6
ATOM 9114 O O . LEU A 1 10 ? 1.790 -3.211 -13.016 1.00 0.00 12 LEU A O 6
ATOM 9130 N N . SER A 1 11 ? 2.204 -5.197 -12.038 1.00 0.00 13 SER A N 6
ATOM 9131 C CA . SER A 1 11 ? 3.476 -5.394 -12.731 1.00 0.00 13 SER A CA 6
ATOM 9132 C C . SER A 1 11 ? 3.661 -6.861 -13.094 1.00 0.00 13 SER A C 6
ATOM 9133 O O . SER A 1 11 ? 2.989 -7.736 -12.550 1.00 0.00 13 SER A O 6
ATOM 9141 N N . PHE A 1 12 ? 4.573 -7.118 -14.026 1.00 0.00 14 PHE A N 6
ATOM 9142 C CA . PHE A 1 12 ? 4.851 -8.481 -14.479 1.00 0.00 14 PHE A CA 6
ATOM 9143 C C . PHE A 1 12 ? 6.227 -8.933 -14.010 1.00 0.00 14 PHE A C 6
ATOM 9144 O O . PHE A 1 12 ? 7.151 -8.127 -13.894 1.00 0.00 14 PHE A O 6
ATOM 9161 N N . VAL A 1 13 ? 6.362 -10.229 -13.743 1.00 0.00 15 VAL A N 6
ATOM 9162 C CA . VAL A 1 13 ? 7.633 -10.787 -13.291 1.00 0.00 15 VAL A CA 6
ATOM 9163 C C . VAL A 1 13 ? 7.835 -12.182 -13.867 1.00 0.00 15 VAL A C 6
ATOM 9164 O O . VAL A 1 13 ? 6.872 -12.885 -14.166 1.00 0.00 15 VAL A O 6
ATOM 9177 N N . ASP A 1 14 ? 9.092 -12.573 -14.020 1.00 0.00 16 ASP A N 6
ATOM 9178 C CA . ASP A 1 14 ? 9.410 -13.885 -14.565 1.00 0.00 16 ASP A CA 6
ATOM 9179 C C . ASP A 1 14 ? 8.853 -14.027 -15.979 1.00 0.00 16 ASP A C 6
ATOM 9180 O O . ASP A 1 14 ? 8.446 -15.115 -16.389 1.00 0.00 16 ASP A O 6
ATOM 9189 N N . ILE A 1 15 ? 8.846 -12.924 -16.725 1.00 0.00 17 ILE A N 6
ATOM 9190 C CA . ILE A 1 15 ? 8.343 -12.941 -18.094 1.00 0.00 17 ILE A CA 6
ATOM 9191 C C . ILE A 1 15 ? 9.106 -13.972 -18.918 1.00 0.00 17 ILE A C 6
ATOM 9192 O O . ILE A 1 15 ? 10.334 -14.049 -18.852 1.00 0.00 17 ILE A O 6
ATOM 9208 N N . THR A 1 16 ? 8.374 -14.766 -19.692 1.00 0.00 18 THR A N 6
ATOM 9209 C CA . THR A 1 16 ? 8.990 -15.802 -20.531 1.00 0.00 18 THR A CA 6
ATOM 9210 C C . THR A 1 16 ? 8.354 -15.809 -21.922 1.00 0.00 18 THR A C 6
ATOM 9211 O O . THR A 1 16 ? 7.599 -14.901 -22.272 1.00 0.00 18 THR A O 6
ATOM 9222 N N . ASP A 1 17 ? 8.658 -16.843 -22.702 1.00 0.00 19 ASP A N 6
ATOM 9223 C CA . ASP A 1 17 ? 8.100 -16.960 -24.046 1.00 0.00 19 ASP A CA 6
ATOM 9224 C C . ASP A 1 17 ? 6.649 -17.419 -23.991 1.00 0.00 19 ASP A C 6
ATOM 9225 O O . ASP A 1 17 ? 5.780 -16.815 -24.619 1.00 0.00 19 ASP A O 6
ATOM 9234 N N . SER A 1 18 ? 6.390 -18.500 -23.252 1.00 0.00 20 SER A N 6
ATOM 9235 C CA . SER A 1 18 ? 5.040 -19.049 -23.130 1.00 0.00 20 SER A CA 6
ATOM 9236 C C . SER A 1 18 ? 4.602 -19.081 -21.671 1.00 0.00 20 SER A C 6
ATOM 9237 O O . SER A 1 18 ? 3.645 -19.768 -21.321 1.00 0.00 20 SER A O 6
ATOM 9245 N N . SER A 1 19 ? 5.313 -18.346 -20.820 1.00 0.00 21 SER A N 6
ATOM 9246 C CA . SER A 1 19 ? 4.991 -18.305 -19.392 1.00 0.00 21 SER A CA 6
ATOM 9247 C C . SER A 1 19 ? 5.285 -16.928 -18.818 1.00 0.00 21 SER A C 6
ATOM 9248 O O . SER A 1 19 ? 6.383 -16.398 -18.973 1.00 0.00 21 SER A O 6
ATOM 9256 N N . ILE A 1 20 ? 4.286 -16.347 -18.157 1.00 0.00 22 ILE A N 6
ATOM 9257 C CA . ILE A 1 20 ? 4.424 -15.019 -17.554 1.00 0.00 22 ILE A CA 6
ATOM 9258 C C . ILE A 1 20 ? 3.982 -15.072 -16.094 1.00 0.00 22 ILE A C 6
ATOM 9259 O O . ILE A 1 20 ? 3.023 -15.765 -15.749 1.00 0.00 22 ILE A O 6
ATOM 9275 N N . GLY A 1 21 ? 4.694 -14.354 -15.234 1.00 0.00 23 GLY A N 6
ATOM 9276 C CA . GLY A 1 21 ? 4.377 -14.336 -13.806 1.00 0.00 23 GLY A CA 6
ATOM 9277 C C . GLY A 1 21 ? 3.641 -13.064 -13.406 1.00 0.00 23 GLY A C 6
ATOM 9278 O O . GLY A 1 21 ? 4.262 -12.075 -13.018 1.00 0.00 23 GLY A O 6
ATOM 9282 N N . LEU A 1 22 ? 2.315 -13.093 -13.500 1.00 0.00 24 LEU A N 6
ATOM 9283 C CA . LEU A 1 22 ? 1.512 -11.931 -13.142 1.00 0.00 24 LEU A CA 6
ATOM 9284 C C . LEU A 1 22 ? 1.721 -11.574 -11.676 1.00 0.00 24 LEU A C 6
ATOM 9285 O O . LEU A 1 22 ? 1.964 -12.443 -10.839 1.00 0.00 24 LEU A O 6
ATOM 9301 N N . ARG A 1 23 ? 1.620 -10.285 -11.378 1.00 0.00 25 ARG A N 6
ATOM 9302 C CA . ARG A 1 23 ? 1.794 -9.812 -10.014 1.00 0.00 25 ARG A CA 6
ATOM 9303 C C . ARG A 1 23 ? 1.113 -8.467 -9.813 1.00 0.00 25 ARG A C 6
ATOM 9304 O O . ARG A 1 23 ? 1.208 -7.577 -10.658 1.00 0.00 25 ARG A O 6
ATOM 9325 N N . TRP A 1 24 ? 0.422 -8.331 -8.687 1.00 0.00 26 TRP A N 6
ATOM 9326 C CA . TRP A 1 24 ? -0.286 -7.093 -8.361 1.00 0.00 26 TRP A CA 6
ATOM 9327 C C . TRP A 1 24 ? -0.122 -6.777 -6.887 1.00 0.00 26 TRP A C 6
ATOM 9328 O O . TRP A 1 24 ? 0.215 -7.657 -6.097 1.00 0.00 26 TRP A O 6
ATOM 9349 N N . THR A 1 25 ? -0.330 -5.511 -6.526 1.00 0.00 27 THR A N 6
ATOM 9350 C CA . THR A 1 25 ? -0.189 -5.079 -5.136 1.00 0.00 27 THR A CA 6
ATOM 9351 C C . THR A 1 25 ? -1.561 -4.789 -4.508 1.00 0.00 27 THR A C 6
ATOM 9352 O O . THR A 1 25 ? -2.115 -3.706 -4.711 1.00 0.00 27 THR A O 6
ATOM 9363 N N . PRO A 1 26 ? -2.106 -5.701 -3.741 1.00 0.00 28 PRO A N 6
ATOM 9364 C CA . PRO A 1 26 ? -3.419 -5.491 -3.074 1.00 0.00 28 PRO A CA 6
ATOM 9365 C C . PRO A 1 26 ? -3.446 -4.243 -2.189 1.00 0.00 28 PRO A C 6
ATOM 9366 O O . PRO A 1 26 ? -2.417 -3.794 -1.686 1.00 0.00 28 PRO A O 6
ATOM 9377 N N . LEU A 1 27 ? -4.642 -3.689 -2.017 1.00 0.00 29 LEU A N 6
ATOM 9378 C CA . LEU A 1 27 ? -4.843 -2.485 -1.200 1.00 0.00 29 LEU A CA 6
ATOM 9379 C C . LEU A 1 27 ? -5.598 -2.815 0.071 1.00 0.00 29 LEU A C 6
ATOM 9380 O O . LEU A 1 27 ? -6.583 -3.550 0.066 1.00 0.00 29 LEU A O 6
ATOM 9396 N N . ASN A 1 28 ? -5.118 -2.257 1.161 1.00 0.00 30 ASN A N 6
ATOM 9397 C CA . ASN A 1 28 ? -5.735 -2.476 2.454 1.00 0.00 30 ASN A CA 6
ATOM 9398 C C . ASN A 1 28 ? -7.251 -2.334 2.353 1.00 0.00 30 ASN A C 6
ATOM 9399 O O . ASN A 1 28 ? -7.997 -2.980 3.089 1.00 0.00 30 ASN A O 6
ATOM 9410 N N . SER A 1 29 ? -7.697 -1.492 1.424 1.00 0.00 31 SER A N 6
ATOM 9411 C CA . SER A 1 29 ? -9.127 -1.276 1.213 1.00 0.00 31 SER A CA 6
ATOM 9412 C C . SER A 1 29 ? -9.674 -2.263 0.184 1.00 0.00 31 SER A C 6
ATOM 9413 O O . SER A 1 29 ? -10.869 -2.558 0.170 1.00 0.00 31 SER A O 6
ATOM 9421 N N . SER A 1 30 ? -8.794 -2.773 -0.679 1.00 0.00 32 SER A N 6
ATOM 9422 C CA . SER A 1 30 ? -9.213 -3.728 -1.706 1.00 0.00 32 SER A CA 6
ATOM 9423 C C . SER A 1 30 ? -9.699 -5.022 -1.055 1.00 0.00 32 SER A C 6
ATOM 9424 O O . SER A 1 30 ? -8.953 -5.700 -0.350 1.00 0.00 32 SER A O 6
ATOM 9432 N N . THR A 1 31 ? -10.954 -5.356 -1.313 1.00 0.00 33 THR A N 6
ATOM 9433 C CA . THR A 1 31 ? -11.538 -6.570 -0.762 1.00 0.00 33 THR A CA 6
ATOM 9434 C C . THR A 1 31 ? -10.686 -7.770 -1.158 1.00 0.00 33 THR A C 6
ATOM 9435 O O . THR A 1 31 ? -10.168 -7.834 -2.273 1.00 0.00 33 THR A O 6
ATOM 9446 N N . ILE A 1 32 ? -10.515 -8.714 -0.230 1.00 0.00 34 ILE A N 6
ATOM 9447 C CA . ILE A 1 32 ? -9.690 -9.897 -0.492 1.00 0.00 34 ILE A CA 6
ATOM 9448 C C . ILE A 1 32 ? -10.536 -11.068 -0.971 1.00 0.00 34 ILE A C 6
ATOM 9449 O O . ILE A 1 32 ? -11.147 -11.773 -0.171 1.00 0.00 34 ILE A O 6
ATOM 9465 N N . ILE A 1 33 ? -10.559 -11.273 -2.288 1.00 0.00 35 ILE A N 6
ATOM 9466 C CA . ILE A 1 33 ? -11.323 -12.371 -2.881 1.00 0.00 35 ILE A CA 6
ATOM 9467 C C . ILE A 1 33 ? -10.534 -13.004 -4.021 1.00 0.00 35 ILE A C 6
ATOM 9468 O O . ILE A 1 33 ? -9.675 -12.361 -4.621 1.00 0.00 35 ILE A O 6
ATOM 9484 N N . GLY A 1 34 ? -10.834 -14.261 -4.317 1.00 0.00 36 GLY A N 6
ATOM 9485 C CA . GLY A 1 34 ? -10.142 -14.960 -5.391 1.00 0.00 36 GLY A CA 6
ATOM 9486 C C . GLY A 1 34 ? -10.624 -14.473 -6.752 1.00 0.00 36 GLY A C 6
ATOM 9487 O O . GLY A 1 34 ? -11.655 -14.922 -7.254 1.00 0.00 36 GLY A O 6
ATOM 9491 N N . TYR A 1 35 ? -9.866 -13.556 -7.345 1.00 0.00 37 TYR A N 6
ATOM 9492 C CA . TYR A 1 35 ? -10.218 -13.014 -8.652 1.00 0.00 37 TYR A CA 6
ATOM 9493 C C . TYR A 1 35 ? -9.826 -14.001 -9.750 1.00 0.00 37 TYR A C 6
ATOM 9494 O O . TYR A 1 35 ? -8.681 -14.453 -9.808 1.00 0.00 37 TYR A O 6
ATOM 9512 N N . ARG A 1 36 ? -10.778 -14.339 -10.607 1.00 0.00 38 ARG A N 6
ATOM 9513 C CA . ARG A 1 36 ? -10.521 -15.276 -11.689 1.00 0.00 38 ARG A CA 6
ATOM 9514 C C . ARG A 1 36 ? -9.774 -14.600 -12.835 1.00 0.00 38 ARG A C 6
ATOM 9515 O O . ARG A 1 36 ? -10.155 -13.519 -13.291 1.00 0.00 38 ARG A O 6
ATOM 9536 N N . ILE A 1 37 ? -8.715 -15.257 -13.311 1.00 0.00 39 ILE A N 6
ATOM 9537 C CA . ILE A 1 37 ? -7.917 -14.735 -14.421 1.00 0.00 39 ILE A CA 6
ATOM 9538 C C . ILE A 1 37 ? -8.358 -15.410 -15.715 1.00 0.00 39 ILE A C 6
ATOM 9539 O O . ILE A 1 37 ? -8.310 -16.631 -15.838 1.00 0.00 39 ILE A O 6
ATOM 9555 N N . THR A 1 38 ? -8.798 -14.616 -16.681 1.00 0.00 40 THR A N 6
ATOM 9556 C CA . THR A 1 38 ? -9.265 -15.160 -17.955 1.00 0.00 40 THR A CA 6
ATOM 9557 C C . THR A 1 38 ? -8.184 -15.049 -19.024 1.00 0.00 40 THR A C 6
ATOM 9558 O O . THR A 1 38 ? -7.532 -14.014 -19.157 1.00 0.00 40 THR A O 6
ATOM 9569 N N . VAL A 1 39 ? -8.007 -16.127 -19.790 1.00 0.00 41 VAL A N 6
ATOM 9570 C CA . VAL A 1 39 ? -7.008 -16.153 -20.863 1.00 0.00 41 VAL A CA 6
ATOM 9571 C C . VAL A 1 39 ? -7.625 -16.721 -22.138 1.00 0.00 41 VAL A C 6
ATOM 9572 O O . VAL A 1 39 ? -8.396 -17.681 -22.089 1.00 0.00 41 VAL A O 6
ATOM 9585 N N . VAL A 1 40 ? -7.280 -16.127 -23.285 1.00 0.00 42 VAL A N 6
ATOM 9586 C CA . VAL A 1 40 ? -7.803 -16.592 -24.566 1.00 0.00 42 VAL A CA 6
ATOM 9587 C C . VAL A 1 40 ? -6.669 -16.746 -25.564 1.00 0.00 42 VAL A C 6
ATOM 9588 O O . VAL A 1 40 ? -5.849 -15.844 -25.729 1.00 0.00 42 VAL A O 6
ATOM 9601 N N . ALA A 1 41 ? -6.636 -17.888 -26.238 1.00 0.00 43 ALA A N 6
ATOM 9602 C CA . ALA A 1 41 ? -5.611 -18.149 -27.235 1.00 0.00 43 ALA A CA 6
ATOM 9603 C C . ALA A 1 41 ? -6.165 -17.849 -28.623 1.00 0.00 43 ALA A C 6
ATOM 9604 O O . ALA A 1 41 ? -7.277 -18.260 -28.955 1.00 0.00 43 ALA A O 6
ATOM 9611 N N . ALA A 1 42 ? -5.395 -17.130 -29.433 1.00 0.00 44 ALA A N 6
ATOM 9612 C CA . ALA A 1 42 ? -5.840 -16.782 -30.779 1.00 0.00 44 ALA A CA 6
ATOM 9613 C C . ALA A 1 42 ? -5.334 -17.799 -31.804 1.00 0.00 44 ALA A C 6
ATOM 9614 O O . ALA A 1 42 ? -5.798 -17.826 -32.944 1.00 0.00 44 ALA A O 6
ATOM 9621 N N . GLY A 1 43 ? -4.373 -18.623 -31.393 1.00 0.00 45 GLY A N 6
ATOM 9622 C CA . GLY A 1 43 ? -3.798 -19.634 -32.284 1.00 0.00 45 GLY A CA 6
ATOM 9623 C C . GLY A 1 43 ? -4.409 -21.006 -32.031 1.00 0.00 45 GLY A C 6
ATOM 9624 O O . GLY A 1 43 ? -3.816 -22.031 -32.360 1.00 0.00 45 GLY A O 6
ATOM 9628 N N . GLU A 1 44 ? -5.601 -21.020 -31.438 1.00 0.00 46 GLU A N 6
ATOM 9629 C CA . GLU A 1 44 ? -6.287 -22.276 -31.144 1.00 0.00 46 GLU A CA 6
ATOM 9630 C C . GLU A 1 44 ? -7.789 -22.115 -31.334 1.00 0.00 46 GLU A C 6
ATOM 9631 O O . GLU A 1 44 ? -8.342 -21.030 -31.150 1.00 0.00 46 GLU A O 6
ATOM 9643 N N . GLY A 1 45 ? -8.444 -23.208 -31.703 1.00 0.00 47 GLY A N 6
ATOM 9644 C CA . GLY A 1 45 ? -9.883 -23.190 -31.918 1.00 0.00 47 GLY A CA 6
ATOM 9645 C C . GLY A 1 45 ? -10.625 -22.987 -30.602 1.00 0.00 47 GLY A C 6
ATOM 9646 O O . GLY A 1 45 ? -11.794 -22.596 -30.595 1.00 0.00 47 GLY A O 6
ATOM 9650 N N . ILE A 1 46 ? -9.943 -23.258 -29.481 1.00 0.00 48 ILE A N 6
ATOM 9651 C CA . ILE A 1 46 ? -10.557 -23.097 -28.163 1.00 0.00 48 ILE A CA 6
ATOM 9652 C C . ILE A 1 46 ? -9.601 -22.360 -27.204 1.00 0.00 48 ILE A C 6
ATOM 9653 O O . ILE A 1 46 ? -8.404 -22.645 -27.177 1.00 0.00 48 ILE A O 6
ATOM 9669 N N . PRO A 1 47 ? -10.116 -21.461 -26.389 1.00 0.00 49 PRO A N 6
ATOM 9670 C CA . PRO A 1 47 ? -9.295 -20.717 -25.391 1.00 0.00 49 PRO A CA 6
ATOM 9671 C C . PRO A 1 47 ? -8.897 -21.600 -24.208 1.00 0.00 49 PRO A C 6
ATOM 9672 O O . PRO A 1 47 ? -9.469 -22.672 -23.998 1.00 0.00 49 PRO A O 6
ATOM 9683 N N . ILE A 1 48 ? -7.916 -21.138 -23.438 1.00 0.00 50 ILE A N 6
ATOM 9684 C CA . ILE A 1 48 ? -7.455 -21.885 -22.277 1.00 0.00 50 ILE A CA 6
ATOM 9685 C C . ILE A 1 48 ? -8.407 -21.689 -21.099 1.00 0.00 50 ILE A C 6
ATOM 9686 O O . ILE A 1 48 ? -9.114 -20.683 -21.020 1.00 0.00 50 ILE A O 6
ATOM 9702 N N . PHE A 1 49 ? -8.421 -22.659 -20.189 1.00 0.00 51 PHE A N 6
ATOM 9703 C CA . PHE A 1 49 ? -9.289 -22.582 -19.021 1.00 0.00 51 PHE A CA 6
ATOM 9704 C C . PHE A 1 49 ? -8.780 -21.524 -18.049 1.00 0.00 51 PHE A C 6
ATOM 9705 O O . PHE A 1 49 ? -7.575 -21.375 -17.851 1.00 0.00 51 PHE A O 6
ATOM 9722 N N . GLU A 1 50 ? -9.708 -20.798 -17.441 1.00 0.00 52 GLU A N 6
ATOM 9723 C CA . GLU A 1 50 ? -9.348 -19.762 -16.484 1.00 0.00 52 GLU A CA 6
ATOM 9724 C C . GLU A 1 50 ? -8.965 -20.374 -15.148 1.00 0.00 52 GLU A C 6
ATOM 9725 O O . GLU A 1 50 ? -9.544 -21.371 -14.719 1.00 0.00 52 GLU A O 6
ATOM 9737 N N . ASP A 1 51 ? -7.992 -19.762 -14.496 1.00 0.00 53 ASP A N 6
ATOM 9738 C CA . ASP A 1 51 ? -7.527 -20.237 -13.199 1.00 0.00 53 ASP A CA 6
ATOM 9739 C C . ASP A 1 51 ? -8.057 -19.343 -12.080 1.00 0.00 53 ASP A C 6
ATOM 9740 O O . ASP A 1 51 ? -8.248 -18.142 -12.263 1.00 0.00 53 ASP A O 6
ATOM 9749 N N . PHE A 1 52 ? -8.284 -19.948 -10.913 1.00 0.00 54 PHE A N 6
ATOM 9750 C CA . PHE A 1 52 ? -8.785 -19.216 -9.751 1.00 0.00 54 PHE A CA 6
ATOM 9751 C C . PHE A 1 52 ? -7.741 -19.224 -8.638 1.00 0.00 54 PHE A C 6
ATOM 9752 O O . PHE A 1 52 ? -7.342 -20.285 -8.159 1.00 0.00 54 PHE A O 6
ATOM 9769 N N . VAL A 1 53 ? -7.296 -18.037 -8.227 1.00 0.00 55 VAL A N 6
ATOM 9770 C CA . VAL A 1 53 ? -6.293 -17.915 -7.166 1.00 0.00 55 VAL A CA 6
ATOM 9771 C C . VAL A 1 53 ? -6.751 -16.908 -6.115 1.00 0.00 55 VAL A C 6
ATOM 9772 O O . VAL A 1 53 ? -7.374 -15.902 -6.442 1.00 0.00 55 VAL A O 6
ATOM 9785 N N . ASP A 1 54 ? -6.429 -17.186 -4.858 1.00 0.00 56 ASP A N 6
ATOM 9786 C CA . ASP A 1 54 ? -6.803 -16.293 -3.770 1.00 0.00 56 ASP A CA 6
ATOM 9787 C C . ASP A 1 54 ? -6.066 -14.961 -3.891 1.00 0.00 56 ASP A C 6
ATOM 9788 O O . ASP A 1 54 ? -4.924 -14.914 -4.350 1.00 0.00 56 ASP A O 6
ATOM 9797 N N . SER A 1 55 ? -6.726 -13.883 -3.475 1.00 0.00 57 SER A N 6
ATOM 9798 C CA . SER A 1 55 ? -6.125 -12.554 -3.537 1.00 0.00 57 SER A CA 6
ATOM 9799 C C . SER A 1 55 ? -4.929 -12.459 -2.587 1.00 0.00 57 SER A C 6
ATOM 9800 O O . SER A 1 55 ? -3.970 -11.734 -2.852 1.00 0.00 57 SER A O 6
ATOM 9808 N N . SER A 1 56 ? -4.999 -13.189 -1.478 1.00 0.00 58 SER A N 6
ATOM 9809 C CA . SER A 1 56 ? -3.922 -13.172 -0.493 1.00 0.00 58 SER A CA 6
ATOM 9810 C C . SER A 1 56 ? -2.587 -13.496 -1.152 1.00 0.00 58 SER A C 6
ATOM 9811 O O . SER A 1 56 ? -1.551 -12.946 -0.777 1.00 0.00 58 SER A O 6
ATOM 9819 N N . VAL A 1 57 ? -2.613 -14.393 -2.130 1.00 0.00 59 VAL A N 6
ATOM 9820 C CA . VAL A 1 57 ? -1.392 -14.783 -2.821 1.00 0.00 59 VAL A CA 6
ATOM 9821 C C . VAL A 1 57 ? -0.739 -13.569 -3.473 1.00 0.00 59 VAL A C 6
ATOM 9822 O O . VAL A 1 57 ? 0.475 -13.392 -3.392 1.00 0.00 59 VAL A O 6
ATOM 9835 N N . GLY A 1 58 ? -1.548 -12.732 -4.113 1.00 0.00 60 GLY A N 6
ATOM 9836 C CA . GLY A 1 58 ? -1.021 -11.539 -4.762 1.00 0.00 60 GLY A CA 6
ATOM 9837 C C . GLY A 1 58 ? -0.098 -11.924 -5.914 1.00 0.00 60 GLY A C 6
ATOM 9838 O O . GLY A 1 58 ? 0.778 -11.153 -6.305 1.00 0.00 60 GLY A O 6
ATOM 9842 N N . TYR A 1 59 ? -0.297 -13.125 -6.447 1.00 0.00 61 TYR A N 6
ATOM 9843 C CA . TYR A 1 59 ? 0.533 -13.603 -7.548 1.00 0.00 61 TYR A CA 6
ATOM 9844 C C . TYR A 1 59 ? -0.022 -14.894 -8.148 1.00 0.00 61 TYR A C 6
ATOM 9845 O O . TYR A 1 59 ? -0.693 -15.671 -7.470 1.00 0.00 61 TYR A O 6
ATOM 9863 N N . TYR A 1 60 ? 0.289 -15.121 -9.420 1.00 0.00 62 TYR A N 6
ATOM 9864 C CA . TYR A 1 60 ? -0.154 -16.333 -10.099 1.00 0.00 62 TYR A CA 6
ATOM 9865 C C . TYR A 1 60 ? 0.726 -16.613 -11.310 1.00 0.00 62 TYR A C 6
ATOM 9866 O O . TYR A 1 60 ? 1.413 -15.725 -11.811 1.00 0.00 62 TYR A O 6
ATOM 9884 N N . THR A 1 61 ? 0.695 -17.857 -11.780 1.00 0.00 63 THR A N 6
ATOM 9885 C CA . THR A 1 61 ? 1.488 -18.267 -12.940 1.00 0.00 63 THR A CA 6
ATOM 9886 C C . THR A 1 61 ? 0.594 -18.913 -13.988 1.00 0.00 63 THR A C 6
ATOM 9887 O O . THR A 1 61 ? -0.237 -19.763 -13.672 1.00 0.00 63 THR A O 6
ATOM 9898 N N . VAL A 1 62 ? 0.784 -18.515 -15.243 1.00 0.00 64 VAL A N 6
ATOM 9899 C CA . VAL A 1 62 ? 0.009 -19.070 -16.354 1.00 0.00 64 VAL A CA 6
ATOM 9900 C C . VAL A 1 62 ? 0.946 -19.440 -17.500 1.00 0.00 64 VAL A C 6
ATOM 9901 O O . VAL A 1 62 ? 1.366 -18.573 -18.270 1.00 0.00 64 VAL A O 6
ATOM 9914 N N . THR A 1 63 ? 1.266 -20.727 -17.618 1.00 0.00 65 THR A N 6
ATOM 9915 C CA . THR A 1 63 ? 2.161 -21.202 -18.680 1.00 0.00 65 THR A CA 6
ATOM 9916 C C . THR A 1 63 ? 1.416 -22.108 -19.635 1.00 0.00 65 THR A C 6
ATOM 9917 O O . THR A 1 63 ? 0.325 -22.590 -19.330 1.00 0.00 65 THR A O 6
ATOM 9928 N N . GLY A 1 64 ? 2.015 -22.335 -20.799 1.00 0.00 66 GLY A N 6
ATOM 9929 C CA . GLY A 1 64 ? 1.407 -23.189 -21.807 1.00 0.00 66 GLY A CA 6
ATOM 9930 C C . GLY A 1 64 ? 0.881 -22.371 -22.974 1.00 0.00 66 GLY A C 6
ATOM 9931 O O . GLY A 1 64 ? -0.018 -22.813 -23.689 1.00 0.00 66 GLY A O 6
ATOM 9935 N N . LEU A 1 65 ? 1.437 -21.174 -23.174 1.00 0.00 67 LEU A N 6
ATOM 9936 C CA . LEU A 1 65 ? 1.001 -20.314 -24.275 1.00 0.00 67 LEU A CA 6
ATOM 9937 C C . LEU A 1 65 ? 1.946 -20.485 -25.461 1.00 0.00 67 LEU A C 6
ATOM 9938 O O . LEU A 1 65 ? 3.081 -20.022 -25.438 1.00 0.00 67 LEU A O 6
ATOM 9954 N N . GLU A 1 66 ? 1.475 -21.168 -26.483 1.00 0.00 68 GLU A N 6
ATOM 9955 C CA . GLU A 1 66 ? 2.304 -21.423 -27.658 1.00 0.00 68 GLU A CA 6
ATOM 9956 C C . GLU A 1 66 ? 3.029 -20.151 -28.134 1.00 0.00 68 GLU A C 6
ATOM 9957 O O . GLU A 1 66 ? 2.425 -19.080 -28.199 1.00 0.00 68 GLU A O 6
ATOM 9969 N N . PRO A 1 67 ? 4.297 -20.247 -28.496 1.00 0.00 69 PRO A N 6
ATOM 9970 C CA . PRO A 1 67 ? 5.084 -19.078 -29.001 1.00 0.00 69 PRO A CA 6
ATOM 9971 C C . PRO A 1 67 ? 4.675 -18.709 -30.416 1.00 0.00 69 PRO A C 6
ATOM 9972 O O . PRO A 1 67 ? 4.157 -19.540 -31.160 1.00 0.00 69 PRO A O 6
ATOM 9983 N N . GLY A 1 68 ? 4.923 -17.465 -30.783 1.00 0.00 70 GLY A N 6
ATOM 9984 C CA . GLY A 1 68 ? 4.591 -17.001 -32.114 1.00 0.00 70 GLY A CA 6
ATOM 9985 C C . GLY A 1 68 ? 3.083 -16.853 -32.300 1.00 0.00 70 GLY A C 6
ATOM 9986 O O . GLY A 1 68 ? 2.619 -16.376 -33.334 1.00 0.00 70 GLY A O 6
ATOM 9990 N N . ILE A 1 69 ? 2.324 -17.272 -31.291 1.00 0.00 71 ILE A N 6
ATOM 9991 C CA . ILE A 1 69 ? 0.859 -17.194 -31.335 1.00 0.00 71 ILE A CA 6
ATOM 9992 C C . ILE A 1 69 ? 0.384 -16.033 -30.477 1.00 0.00 71 ILE A C 6
ATOM 9993 O O . ILE A 1 69 ? 0.954 -15.740 -29.428 1.00 0.00 71 ILE A O 6
ATOM 10009 N N . ASP A 1 70 ? -0.676 -15.388 -30.940 1.00 0.00 72 ASP A N 6
ATOM 10010 C CA . ASP A 1 70 ? -1.259 -14.266 -30.227 1.00 0.00 72 ASP A CA 6
ATOM 10011 C C . ASP A 1 70 ? -2.228 -14.759 -29.158 1.00 0.00 72 ASP A C 6
ATOM 10012 O O . ASP A 1 70 ? -3.218 -15.422 -29.462 1.00 0.00 72 ASP A O 6
ATOM 10021 N N . TYR A 1 71 ? -1.930 -14.431 -27.909 1.00 0.00 73 TYR A N 6
ATOM 10022 C CA . TYR A 1 71 ? -2.773 -14.838 -26.783 1.00 0.00 73 TYR A CA 6
ATOM 10023 C C . TYR A 1 71 ? -3.489 -13.638 -26.185 1.00 0.00 73 TYR A C 6
ATOM 10024 O O . TYR A 1 71 ? -2.858 -12.690 -25.736 1.00 0.00 73 TYR A O 6
ATOM 10042 N N . ASP A 1 72 ? -4.809 -13.694 -26.201 1.00 0.00 74 ASP A N 6
ATOM 10043 C CA . ASP A 1 72 ? -5.629 -12.621 -25.656 1.00 0.00 74 ASP A CA 6
ATOM 10044 C C . ASP A 1 72 ? -5.911 -12.885 -24.183 1.00 0.00 74 ASP A C 6
ATOM 10045 O O . ASP A 1 72 ? -6.538 -13.882 -23.835 1.00 0.00 74 ASP A O 6
ATOM 10054 N N . ILE A 1 73 ? -5.433 -11.994 -23.324 1.00 0.00 75 ILE A N 6
ATOM 10055 C CA . ILE A 1 73 ? -5.622 -12.140 -21.879 1.00 0.00 75 ILE A CA 6
ATOM 10056 C C . ILE A 1 73 ? -6.511 -11.024 -21.354 1.00 0.00 75 ILE A C 6
ATOM 10057 O O . ILE A 1 73 ? -6.740 -10.021 -22.030 1.00 0.00 75 ILE A O 6
ATOM 10073 N N . SER A 1 74 ? -7.007 -11.207 -20.135 1.00 0.00 76 SER A N 6
ATOM 10074 C CA . SER A 1 74 ? -7.867 -10.214 -19.510 1.00 0.00 76 SER A CA 6
ATOM 10075 C C . SER A 1 74 ? -7.790 -10.320 -17.993 1.00 0.00 76 SER A C 6
ATOM 10076 O O . SER A 1 74 ? -8.103 -11.365 -17.422 1.00 0.00 76 SER A O 6
ATOM 10084 N N . VAL A 1 75 ? -7.393 -9.234 -17.340 1.00 0.00 77 VAL A N 6
ATOM 10085 C CA . VAL A 1 75 ? -7.305 -9.225 -15.881 1.00 0.00 77 VAL A CA 6
ATOM 10086 C C . VAL A 1 75 ? -8.572 -8.622 -15.288 1.00 0.00 77 VAL A C 6
ATOM 10087 O O . VAL A 1 75 ? -8.723 -7.403 -15.229 1.00 0.00 77 VAL A O 6
ATOM 10100 N N . ILE A 1 76 ? -9.476 -9.487 -14.840 1.00 0.00 78 ILE A N 6
ATOM 10101 C CA . ILE A 1 76 ? -10.729 -9.032 -14.242 1.00 0.00 78 ILE A CA 6
ATOM 10102 C C . ILE A 1 76 ? -10.546 -8.812 -12.747 1.00 0.00 78 ILE A C 6
ATOM 10103 O O . ILE A 1 76 ? -10.286 -9.753 -12.000 1.00 0.00 78 ILE A O 6
ATOM 10119 N N . THR A 1 77 ? -10.687 -7.561 -12.317 1.00 0.00 79 THR A N 6
ATOM 10120 C CA . THR A 1 77 ? -10.537 -7.220 -10.905 1.00 0.00 79 THR A CA 6
ATOM 10121 C C . THR A 1 77 ? -11.900 -7.102 -10.245 1.00 0.00 79 THR A C 6
ATOM 10122 O O . THR A 1 77 ? -12.707 -6.250 -10.611 1.00 0.00 79 THR A O 6
ATOM 10133 N N . LEU A 1 78 ? -12.147 -7.968 -9.269 1.00 0.00 80 LEU A N 6
ATOM 10134 C CA . LEU A 1 78 ? -13.420 -7.966 -8.545 1.00 0.00 80 LEU A CA 6
ATOM 10135 C C . LEU A 1 78 ? -13.196 -7.754 -7.057 1.00 0.00 80 LEU A C 6
ATOM 10136 O O . LEU A 1 78 ? -12.685 -8.634 -6.365 1.00 0.00 80 LEU A O 6
ATOM 10152 N N . ILE A 1 79 ? -13.602 -6.582 -6.566 1.00 0.00 81 ILE A N 6
ATOM 10153 C CA . ILE A 1 79 ? -13.459 -6.262 -5.148 1.00 0.00 81 ILE A CA 6
ATOM 10154 C C . ILE A 1 79 ? -14.668 -5.474 -4.657 1.00 0.00 81 ILE A C 6
ATOM 10155 O O . ILE A 1 79 ? -15.171 -4.590 -5.349 1.00 0.00 81 ILE A O 6
ATOM 10171 N N . ASN A 1 80 ? -15.141 -5.818 -3.463 1.00 0.00 82 ASN A N 6
ATOM 10172 C CA . ASN A 1 80 ? -16.302 -5.150 -2.893 1.00 0.00 82 ASN A CA 6
ATOM 10173 C C . ASN A 1 80 ? -16.004 -3.684 -2.592 1.00 0.00 82 ASN A C 6
ATOM 10174 O O . ASN A 1 80 ? -16.748 -2.792 -2.997 1.00 0.00 82 ASN A O 6
ATOM 10185 N N . GLY A 1 81 ? -14.901 -3.443 -1.893 1.00 0.00 83 GLY A N 6
ATOM 10186 C CA . GLY A 1 81 ? -14.495 -2.084 -1.553 1.00 0.00 83 GLY A CA 6
ATOM 10187 C C . GLY A 1 81 ? -15.210 -1.600 -0.301 1.00 0.00 83 GLY A C 6
ATOM 10188 O O . GLY A 1 81 ? -15.754 -2.398 0.464 1.00 0.00 83 GLY A O 6
ATOM 10192 N N . GLY A 1 82 ? -15.207 -0.289 -0.097 1.00 0.00 84 GLY A N 6
ATOM 10193 C CA . GLY A 1 82 ? -15.860 0.292 1.069 1.00 0.00 84 GLY A CA 6
ATOM 10194 C C . GLY A 1 82 ? -17.364 0.407 0.845 1.00 0.00 84 GLY A C 6
ATOM 10195 O O . GLY A 1 82 ? -17.864 0.116 -0.242 1.00 0.00 84 GLY A O 6
ATOM 10199 N N . GLU A 1 83 ? -18.072 0.832 1.880 1.00 0.00 85 GLU A N 6
ATOM 10200 C CA . GLU A 1 83 ? -19.520 0.987 1.795 1.00 0.00 85 GLU A CA 6
ATOM 10201 C C . GLU A 1 83 ? -19.880 2.155 0.884 1.00 0.00 85 GLU A C 6
ATOM 10202 O O . GLU A 1 83 ? -19.135 3.129 0.781 1.00 0.00 85 GLU A O 6
ATOM 10214 N N . SER A 1 84 ? -21.029 2.049 0.223 1.00 0.00 86 SER A N 6
ATOM 10215 C CA . SER A 1 84 ? -21.476 3.104 -0.679 1.00 0.00 86 SER A CA 6
ATOM 10216 C C . SER A 1 84 ? -21.378 4.465 0.005 1.00 0.00 86 SER A C 6
ATOM 10217 O O . SER A 1 84 ? -22.150 4.771 0.913 1.00 0.00 86 SER A O 6
ATOM 10225 N N . ALA A 1 85 ? -20.428 5.277 -0.444 1.00 0.00 87 ALA A N 6
ATOM 10226 C CA . ALA A 1 85 ? -20.236 6.606 0.126 1.00 0.00 87 ALA A CA 6
ATOM 10227 C C . ALA A 1 85 ? -19.206 7.391 -0.679 1.00 0.00 87 ALA A C 6
ATOM 10228 O O . ALA A 1 85 ? -18.234 7.904 -0.128 1.00 0.00 87 ALA A O 6
ATOM 10235 N N . PRO A 1 86 ? -19.406 7.489 -1.968 1.00 0.00 88 PRO A N 6
ATOM 10236 C CA . PRO A 1 86 ? -18.478 8.232 -2.873 1.00 0.00 88 PRO A CA 6
ATOM 10237 C C . PRO A 1 86 ? -18.514 9.737 -2.614 1.00 0.00 88 PRO A C 6
ATOM 10238 O O . PRO A 1 86 ? -19.490 10.262 -2.078 1.00 0.00 88 PRO A O 6
ATOM 10249 N N . THR A 1 87 ? -17.439 10.422 -2.996 1.00 0.00 89 THR A N 6
ATOM 10250 C CA . THR A 1 87 ? -17.345 11.869 -2.803 1.00 0.00 89 THR A CA 6
ATOM 10251 C C . THR A 1 87 ? -16.722 12.525 -4.028 1.00 0.00 89 THR A C 6
ATOM 10252 O O . THR A 1 87 ? -16.025 11.872 -4.804 1.00 0.00 89 THR A O 6
ATOM 10263 N N . THR A 1 88 ? -16.982 13.819 -4.198 1.00 0.00 90 THR A N 6
ATOM 10264 C CA . THR A 1 88 ? -16.445 14.568 -5.339 1.00 0.00 90 THR A CA 6
ATOM 10265 C C . THR A 1 88 ? -15.504 15.664 -4.855 1.00 0.00 90 THR A C 6
ATOM 10266 O O . THR A 1 88 ? -15.853 16.459 -3.983 1.00 0.00 90 THR A O 6
ATOM 10277 N N . LEU A 1 89 ? -14.308 15.695 -5.429 1.00 0.00 91 LEU A N 6
ATOM 10278 C CA . LEU A 1 89 ? -13.313 16.692 -5.053 1.00 0.00 91 LEU A CA 6
ATOM 10279 C C . LEU A 1 89 ? -13.666 18.049 -5.655 1.00 0.00 91 LEU A C 6
ATOM 10280 O O . LEU A 1 89 ? -14.385 18.128 -6.651 1.00 0.00 91 LEU A O 6
ATOM 10296 N N . THR A 1 90 ? -13.159 19.112 -5.041 1.00 0.00 92 THR A N 6
ATOM 10297 C CA . THR A 1 90 ? -13.435 20.459 -5.522 1.00 0.00 92 THR A CA 6
ATOM 10298 C C . THR A 1 90 ? -12.830 20.661 -6.906 1.00 0.00 92 THR A C 6
ATOM 10299 O O . THR A 1 90 ? -11.988 19.879 -7.346 1.00 0.00 92 THR A O 6
ATOM 10310 N N . GLN A 1 91 ? -13.270 21.712 -7.591 1.00 0.00 93 GLN A N 6
ATOM 10311 C CA . GLN A 1 91 ? -12.766 22.001 -8.929 1.00 0.00 93 GLN A CA 6
ATOM 10312 C C . GLN A 1 91 ? -11.409 22.692 -8.846 1.00 0.00 93 GLN A C 6
ATOM 10313 O O . GLN A 1 91 ? -11.293 23.783 -8.287 1.00 0.00 93 GLN A O 6
ATOM 10327 N N . GLN A 1 92 ? -10.391 22.051 -9.406 1.00 0.00 94 GLN A N 6
ATOM 10328 C CA . GLN A 1 92 ? -9.043 22.608 -9.394 1.00 0.00 94 GLN A CA 6
ATOM 10329 C C . GLN A 1 92 ? -8.591 22.883 -7.960 1.00 0.00 94 GLN A C 6
ATOM 10330 O O . GLN A 1 92 ? -9.180 23.704 -7.258 1.00 0.00 94 GLN A O 6
ATOM 10344 N N . THR A 1 93 ? -7.540 22.192 -7.535 1.00 0.00 95 THR A N 6
ATOM 10345 C CA . THR A 1 93 ? -7.018 22.371 -6.186 1.00 0.00 95 THR A CA 6
ATOM 10346 C C . THR A 1 93 ? -6.395 23.755 -6.032 1.00 0.00 95 THR A C 6
ATOM 10347 O O . THR A 1 93 ? -7.006 24.589 -5.385 1.00 0.00 95 THR A O 6
ATOM 10358 N N . SER B 2 1 ? 15.367 -2.107 -11.957 1.00 0.00 201 SER B N 6
ATOM 10359 C CA . SER B 2 1 ? 15.116 -3.411 -12.630 1.00 0.00 201 SER B CA 6
ATOM 10360 C C . SER B 2 1 ? 14.732 -3.165 -14.083 1.00 0.00 201 SER B C 6
ATOM 10361 O O . SER B 2 1 ? 14.145 -2.134 -14.415 1.00 0.00 201 SER B O 6
ATOM 10369 N N . SER B 2 2 ? 15.068 -4.115 -14.947 1.00 0.00 202 SER B N 6
ATOM 10370 C CA . SER B 2 2 ? 14.748 -3.990 -16.363 1.00 0.00 202 SER B CA 6
ATOM 10371 C C . SER B 2 2 ? 13.247 -4.093 -16.575 1.00 0.00 202 SER B C 6
ATOM 10372 O O . SER B 2 2 ? 12.562 -4.833 -15.870 1.00 0.00 202 SER B O 6
ATOM 10380 N N . SER B 2 3 ? 12.735 -3.371 -17.573 1.00 0.00 203 SER B N 6
ATOM 10381 C CA . SER B 2 3 ? 11.307 -3.423 -17.891 1.00 0.00 203 SER B CA 6
ATOM 10382 C C . SER B 2 3 ? 11.118 -3.62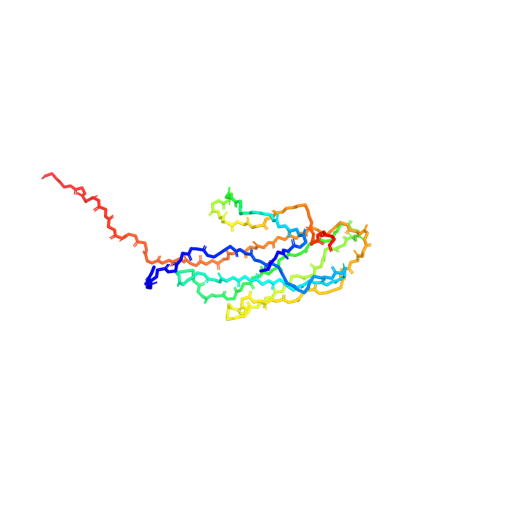2 -19.400 1.00 0.00 203 SER B C 6
ATOM 10383 O O . SER B 2 3 ? 11.211 -2.661 -20.165 1.00 0.00 203 SER B O 6
ATOM 10391 N N . PRO B 2 4 ? 10.816 -4.826 -19.847 1.00 0.00 204 PRO B N 6
ATOM 10392 C CA . PRO B 2 4 ? 10.575 -5.098 -21.300 1.00 0.00 204 PRO B CA 6
ATOM 10393 C C . PRO B 2 4 ? 9.440 -4.246 -21.872 1.00 0.00 204 PRO B C 6
ATOM 10394 O O . PRO B 2 4 ? 9.633 -3.486 -22.822 1.00 0.00 204 PRO B O 6
ATOM 10405 N N . ILE B 2 5 ? 8.250 -4.386 -21.286 1.00 0.00 205 ILE B N 6
ATOM 10406 C CA . ILE B 2 5 ? 7.081 -3.638 -21.731 1.00 0.00 205 ILE B CA 6
ATOM 10407 C C . ILE B 2 5 ? 6.137 -3.392 -20.569 1.00 0.00 205 ILE B C 6
ATOM 10408 O O . ILE B 2 5 ? 5.977 -4.242 -19.692 1.00 0.00 205 ILE B O 6
ATOM 10424 N N . GLN B 2 6 ? 5.490 -2.233 -20.575 1.00 0.00 206 GLN B N 6
ATOM 10425 C CA . GLN B 2 6 ? 4.535 -1.885 -19.524 1.00 0.00 206 GLN B CA 6
ATOM 10426 C C . GLN B 2 6 ? 3.306 -1.218 -20.136 1.00 0.00 206 GLN B C 6
ATOM 10427 O O . GLN B 2 6 ? 3.420 -0.404 -21.052 1.00 0.00 206 GLN B O 6
ATOM 10441 N N . GLY B 2 7 ? 2.130 -1.573 -19.625 1.00 0.00 207 GLY B N 6
ATOM 10442 C CA . GLY B 2 7 ? 0.875 -1.009 -20.128 1.00 0.00 207 GLY B CA 6
ATOM 10443 C C . GLY B 2 7 ? 0.371 0.104 -19.221 1.00 0.00 207 GLY B C 6
ATOM 10444 O O . GLY B 2 7 ? 1.144 0.954 -18.774 1.00 0.00 207 GLY B O 6
ATOM 10448 N N . SER B 2 8 ? -0.927 0.088 -18.946 1.00 0.00 208 SER B N 6
ATOM 10449 C CA . SER B 2 8 ? -1.527 1.097 -18.082 1.00 0.00 208 SER B CA 6
ATOM 10450 C C . SER B 2 8 ? -2.929 0.681 -17.656 1.00 0.00 208 SER B C 6
ATOM 10451 O O . SER B 2 8 ? -3.489 -0.282 -18.182 1.00 0.00 208 SER B O 6
ATOM 10459 N N . TRP B 2 9 ? -3.499 1.418 -16.705 1.00 0.00 209 TRP B N 6
ATOM 10460 C CA . TRP B 2 9 ? -4.844 1.121 -16.220 1.00 0.00 209 TRP B CA 6
ATOM 10461 C C . TRP B 2 9 ? -5.887 1.802 -17.098 1.00 0.00 209 TRP B C 6
ATOM 10462 O O . TRP B 2 9 ? -5.640 2.875 -17.646 1.00 0.00 209 TRP B O 6
ATOM 10483 N N . THR B 2 10 ? -7.061 1.181 -17.214 1.00 0.00 210 THR B N 6
ATOM 10484 C CA . THR B 2 10 ? -8.146 1.750 -18.019 1.00 0.00 210 THR B CA 6
ATOM 10485 C C . THR B 2 10 ? -9.438 1.797 -17.210 1.00 0.00 210 THR B C 6
ATOM 10486 O O . THR B 2 10 ? -9.852 0.795 -16.629 1.00 0.00 210 THR B O 6
ATOM 10497 N N . TRP B 2 11 ? -10.073 2.969 -17.178 1.00 0.00 211 TRP B N 6
ATOM 10498 C CA . TRP B 2 11 ? -11.323 3.138 -16.434 1.00 0.00 211 TRP B CA 6
ATOM 10499 C C . TRP B 2 11 ? -12.520 2.866 -17.344 1.00 0.00 211 TRP B C 6
ATOM 10500 O O . TRP B 2 11 ? -12.804 3.634 -18.262 1.00 0.00 211 TRP B O 6
ATOM 10521 N N . GLU B 2 12 ? -13.225 1.772 -17.072 1.00 0.00 212 GLU B N 6
ATOM 10522 C CA . GLU B 2 12 ? -14.397 1.418 -17.863 1.00 0.00 212 GLU B CA 6
ATOM 10523 C C . GLU B 2 12 ? -15.269 0.420 -17.110 1.00 0.00 212 GLU B C 6
ATOM 10524 O O . GLU B 2 12 ? -14.825 -0.207 -16.149 1.00 0.00 212 GLU B O 6
ATOM 10536 N N . ASN B 2 13 ? -16.482 0.227 -17.600 1.00 0.00 213 ASN B N 6
ATOM 10537 C CA . ASN B 2 13 ? -17.371 -0.751 -17.007 1.00 0.00 213 ASN B CA 6
ATOM 10538 C C . ASN B 2 13 ? -17.455 -0.573 -15.494 1.00 0.00 213 ASN B C 6
ATOM 10539 O O . ASN B 2 13 ? -17.580 -1.548 -14.757 1.00 0.00 213 ASN B O 6
ATOM 10550 N N . GLY B 2 14 ? -17.393 0.673 -15.039 1.00 0.00 214 GLY B N 6
ATOM 10551 C CA . GLY B 2 14 ? -17.465 0.961 -13.610 1.00 0.00 214 GLY B CA 6
ATOM 10552 C C . GLY B 2 14 ? -16.460 0.123 -12.822 1.00 0.00 214 GLY B C 6
ATOM 10553 O O . GLY B 2 14 ? -16.579 -0.026 -11.608 1.00 0.00 214 GLY B O 6
ATOM 10557 N N . LYS B 2 15 ? -15.468 -0.420 -13.525 1.00 0.00 215 LYS B N 6
ATOM 10558 C CA . LYS B 2 15 ? -14.433 -1.239 -12.896 1.00 0.00 215 LYS B CA 6
ATOM 10559 C C . LYS B 2 15 ? -13.074 -0.986 -13.536 1.00 0.00 215 LYS B C 6
ATOM 10560 O O . LYS B 2 15 ? -12.983 -0.684 -14.726 1.00 0.00 215 LYS B O 6
ATOM 10579 N N . TRP B 2 16 ? -12.018 -1.129 -12.739 1.00 0.00 216 TRP B N 6
ATOM 10580 C CA . TRP B 2 16 ? -10.660 -0.930 -13.238 1.00 0.00 216 TRP B CA 6
ATOM 10581 C C . TRP B 2 16 ? -10.124 -2.245 -13.787 1.00 0.00 216 TRP B C 6
ATOM 10582 O O . TRP B 2 16 ? -9.971 -3.213 -13.049 1.00 0.00 216 TRP B O 6
ATOM 10603 N N . THR B 2 17 ? -9.848 -2.277 -15.088 1.00 0.00 217 THR B N 6
ATOM 10604 C CA . THR B 2 17 ? -9.342 -3.490 -15.735 1.00 0.00 217 THR B CA 6
ATOM 10605 C C . THR B 2 17 ? -8.035 -3.210 -16.461 1.00 0.00 217 THR B C 6
ATOM 10606 O O . THR B 2 17 ? -7.873 -2.165 -17.097 1.00 0.00 217 THR B O 6
ATOM 10617 N N . TRP B 2 18 ? -7.107 -4.163 -16.371 1.00 0.00 218 TRP B N 6
ATOM 10618 C CA . TRP B 2 18 ? -5.811 -4.036 -17.032 1.00 0.00 218 TRP B CA 6
ATOM 10619 C C . TRP B 2 18 ? -5.797 -4.895 -18.294 1.00 0.00 218 TRP B C 6
ATOM 10620 O O . TRP B 2 18 ? -5.712 -6.121 -18.226 1.00 0.00 218 TRP B O 6
ATOM 10641 N N . LYS B 2 19 ? -5.894 -4.238 -19.444 1.00 0.00 219 LYS B N 6
ATOM 10642 C CA . LYS B 2 19 ? -5.908 -4.926 -20.740 1.00 0.00 219 LYS B CA 6
ATOM 10643 C C . LYS B 2 19 ? -4.922 -4.285 -21.700 1.00 0.00 219 LYS B C 6
ATOM 10644 O O . LYS B 2 19 ? -4.423 -3.188 -21.457 1.00 0.00 219 LYS B O 6
ATOM 10663 N N . GLY B 2 20 ? -4.658 -4.981 -22.797 1.00 0.00 220 GLY B N 6
ATOM 10664 C CA . GLY B 2 20 ? -3.742 -4.474 -23.800 1.00 0.00 220 GLY B CA 6
ATOM 10665 C C . GLY B 2 20 ? -3.639 -5.432 -24.980 1.00 0.00 220 GLY B C 6
ATOM 10666 O O . GLY B 2 20 ? -4.506 -6.284 -25.172 1.00 0.00 220 GLY B O 6
ATOM 10670 N N . ILE B 2 21 ? -2.594 -5.270 -25.781 1.00 0.00 221 ILE B N 6
ATOM 10671 C CA . ILE B 2 21 ? -2.420 -6.115 -26.956 1.00 0.00 221 ILE B CA 6
ATOM 10672 C C . ILE B 2 21 ? -2.432 -7.586 -26.567 1.00 0.00 221 ILE B C 6
ATOM 10673 O O . ILE B 2 21 ? -3.408 -8.289 -26.817 1.00 0.00 221 ILE B O 6
ATOM 10689 N N . ILE B 2 22 ? -1.347 -8.035 -25.955 1.00 0.00 222 ILE B N 6
ATOM 10690 C CA . ILE B 2 22 ? -1.220 -9.427 -25.534 1.00 0.00 222 ILE B CA 6
ATOM 10691 C C . ILE B 2 22 ? -0.137 -9.560 -24.469 1.00 0.00 222 ILE B C 6
ATOM 10692 O O . ILE B 2 22 ? 0.302 -8.563 -23.892 1.00 0.00 222 ILE B O 6
ATOM 10708 N N . ARG B 2 23 ? 0.300 -10.796 -24.229 1.00 0.00 223 ARG B N 6
ATOM 10709 C CA . ARG B 2 23 ? 1.354 -11.073 -23.261 1.00 0.00 223 ARG B CA 6
ATOM 10710 C C . ARG B 2 23 ? 2.470 -10.033 -23.370 1.00 0.00 223 ARG B C 6
ATOM 10711 O O . ARG B 2 23 ? 2.478 -9.195 -24.270 1.00 0.00 223 ARG B O 6
ATOM 10732 N N . LEU B 2 24 ? 3.407 -10.099 -22.452 1.00 0.00 224 LEU B N 6
ATOM 10733 C CA . LEU B 2 24 ? 4.517 -9.156 -22.447 1.00 0.00 224 LEU B CA 6
ATOM 10734 C C . LEU B 2 24 ? 5.380 -9.331 -23.685 1.00 0.00 224 LEU B C 6
ATOM 10735 O O . LEU B 2 24 ? 6.080 -10.332 -23.839 1.00 0.00 224 LEU B O 6
ATOM 10751 N N . GLU B 2 25 ? 5.318 -8.336 -24.565 1.00 0.00 225 GLU B N 6
ATOM 10752 C CA . GLU B 2 25 ? 6.090 -8.351 -25.805 1.00 0.00 225 GLU B CA 6
ATOM 10753 C C . GLU B 2 25 ? 7.365 -7.531 -25.646 1.00 0.00 225 GLU B C 6
ATOM 10754 O O . GLU B 2 25 ? 7.409 -6.587 -24.862 1.00 0.00 225 GLU B O 6
ATOM 10766 N N . GLN B 2 26 ? 8.397 -7.897 -26.394 1.00 0.00 226 GLN B N 6
ATOM 10767 C CA . GLN B 2 26 ? 9.661 -7.183 -26.322 1.00 0.00 226 GLN B CA 6
ATOM 10768 C C . GLN B 2 26 ? 9.436 -5.681 -26.503 1.00 0.00 226 GLN B C 6
ATOM 10769 O O . GLN B 2 26 ? 8.821 -5.310 -27.488 1.00 0.00 226 GLN B O 6
ATOM 10783 N N . GLY A 1 1 ? -3.649 9.247 12.050 1.00 0.00 3 GLY A N 7
ATOM 10784 C CA . GLY A 1 1 ? -2.858 8.841 10.852 1.00 0.00 3 GLY A CA 7
ATOM 10785 C C . GLY A 1 1 ? -3.570 9.314 9.589 1.00 0.00 3 GLY A C 7
ATOM 10786 O O . GLY A 1 1 ? -2.997 10.040 8.778 1.00 0.00 3 GLY A O 7
ATOM 10790 N N . SER A 1 2 ? -4.821 8.896 9.430 1.00 0.00 4 SER A N 7
ATOM 10791 C CA . SER A 1 2 ? -5.601 9.285 8.259 1.00 0.00 4 SER A CA 7
ATOM 10792 C C . SER A 1 2 ? -4.790 9.091 6.983 1.00 0.00 4 SER A C 7
ATOM 10793 O O . SER A 1 2 ? -4.821 9.931 6.084 1.00 0.00 4 SER A O 7
ATOM 10801 N N . GLU A 1 3 ? -4.062 7.980 6.912 1.00 0.00 5 GLU A N 7
ATOM 10802 C CA . GLU A 1 3 ? -3.243 7.685 5.741 1.00 0.00 5 GLU A CA 7
ATOM 10803 C C . GLU A 1 3 ? -4.075 7.789 4.473 1.00 0.00 5 GLU A C 7
ATOM 10804 O O . GLU A 1 3 ? -5.237 7.385 4.449 1.00 0.00 5 GLU A O 7
ATOM 10816 N N . VAL A 1 4 ? -3.479 8.339 3.423 1.00 0.00 6 VAL A N 7
ATOM 10817 C CA . VAL A 1 4 ? -4.191 8.493 2.155 1.00 0.00 6 VAL A CA 7
ATOM 10818 C C . VAL A 1 4 ? -4.146 7.193 1.347 1.00 0.00 6 VAL A C 7
ATOM 10819 O O . VAL A 1 4 ? -3.177 6.439 1.431 1.00 0.00 6 VAL A O 7
ATOM 10832 N N . PRO A 1 5 ? -5.166 6.922 0.567 1.00 0.00 7 PRO A N 7
ATOM 10833 C CA . PRO A 1 5 ? -5.229 5.687 -0.273 1.00 0.00 7 PRO A CA 7
ATOM 10834 C C . PRO A 1 5 ? -4.208 5.725 -1.413 1.00 0.00 7 PRO A C 7
ATOM 10835 O O . PRO A 1 5 ? -4.316 6.538 -2.330 1.00 0.00 7 PRO A O 7
ATOM 10846 N N . GLN A 1 6 ? -3.220 4.833 -1.350 1.00 0.00 8 GLN A N 7
ATOM 10847 C CA . GLN A 1 6 ? -2.189 4.765 -2.384 1.00 0.00 8 GLN A CA 7
ATOM 10848 C C . GLN A 1 6 ? -2.549 3.702 -3.413 1.00 0.00 8 GLN A C 7
ATOM 10849 O O . GLN A 1 6 ? -2.755 2.537 -3.070 1.00 0.00 8 GLN A O 7
ATOM 10863 N N . LEU A 1 7 ? -2.625 4.108 -4.677 1.00 0.00 9 LEU A N 7
ATOM 10864 C CA . LEU A 1 7 ? -2.963 3.185 -5.759 1.00 0.00 9 LEU A CA 7
ATOM 10865 C C . LEU A 1 7 ? -1.699 2.704 -6.455 1.00 0.00 9 LEU A C 7
ATOM 10866 O O . LEU A 1 7 ? -0.984 3.487 -7.084 1.00 0.00 9 LEU A O 7
ATOM 10882 N N . THR A 1 8 ? -1.423 1.409 -6.333 1.00 0.00 10 THR A N 7
ATOM 10883 C CA . THR A 1 8 ? -0.241 0.824 -6.956 1.00 0.00 10 THR A CA 7
ATOM 10884 C C . THR A 1 8 ? -0.530 0.471 -8.407 1.00 0.00 10 THR A C 7
ATOM 10885 O O . THR A 1 8 ? -1.687 0.408 -8.823 1.00 0.00 10 THR A O 7
ATOM 10896 N N . ASP A 1 9 ? 0.531 0.242 -9.178 1.00 0.00 11 ASP A N 7
ATOM 10897 C CA . ASP A 1 9 ? 0.391 -0.106 -10.593 1.00 0.00 11 ASP A CA 7
ATOM 10898 C C . ASP A 1 9 ? 0.745 -1.566 -10.820 1.00 0.00 11 ASP A C 7
ATOM 10899 O O . ASP A 1 9 ? 1.638 -2.112 -10.174 1.00 0.00 11 ASP A O 7
ATOM 10908 N N . LEU A 1 10 ? 0.038 -2.195 -11.746 1.00 0.00 12 LEU A N 7
ATOM 10909 C CA . LEU A 1 10 ? 0.284 -3.592 -12.055 1.00 0.00 12 LEU A CA 7
ATOM 10910 C C . LEU A 1 10 ? 1.658 -3.767 -12.683 1.00 0.00 12 LEU A C 7
ATOM 10911 O O . LEU A 1 10 ? 2.114 -2.911 -13.443 1.00 0.00 12 LEU A O 7
ATOM 10927 N N . SER A 1 11 ? 2.315 -4.880 -12.368 1.00 0.00 13 SER A N 7
ATOM 10928 C CA . SER A 1 11 ? 3.642 -5.164 -12.915 1.00 0.00 13 SER A CA 7
ATOM 10929 C C . SER A 1 11 ? 3.785 -6.645 -13.243 1.00 0.00 13 SER A C 7
ATOM 10930 O O . SER A 1 11 ? 3.090 -7.486 -12.682 1.00 0.00 13 SER A O 7
ATOM 10938 N N . PHE A 1 12 ? 4.694 -6.960 -14.165 1.00 0.00 14 PHE A N 7
ATOM 10939 C CA . PHE A 1 12 ? 4.926 -8.347 -14.573 1.00 0.00 14 PHE A CA 7
ATOM 10940 C C . PHE A 1 12 ? 6.311 -8.805 -14.130 1.00 0.00 14 PHE A C 7
ATOM 10941 O O . PHE A 1 12 ? 7.223 -7.994 -13.980 1.00 0.00 14 PHE A O 7
ATOM 10958 N N . VAL A 1 13 ? 6.462 -10.109 -13.926 1.00 0.00 15 VAL A N 7
ATOM 10959 C CA . VAL A 1 13 ? 7.742 -10.670 -13.507 1.00 0.00 15 VAL A CA 7
ATOM 10960 C C . VAL A 1 13 ? 7.920 -12.071 -14.081 1.00 0.00 15 VAL A C 7
ATOM 10961 O O . VAL A 1 13 ? 6.945 -12.780 -14.325 1.00 0.00 15 VAL A O 7
ATOM 10974 N N . ASP A 1 14 ? 9.169 -12.456 -14.294 1.00 0.00 16 ASP A N 7
ATOM 10975 C CA . ASP A 1 14 ? 9.470 -13.773 -14.841 1.00 0.00 16 ASP A CA 7
ATOM 10976 C C . ASP A 1 14 ? 8.890 -13.917 -16.248 1.00 0.00 16 ASP A C 7
ATOM 10977 O O . ASP A 1 14 ? 8.422 -14.986 -16.629 1.00 0.00 16 ASP A O 7
ATOM 10986 N N . ILE A 1 15 ? 8.933 -12.832 -17.015 1.00 0.00 17 ILE A N 7
ATOM 10987 C CA . ILE A 1 15 ? 8.414 -12.854 -18.380 1.00 0.00 17 ILE A CA 7
ATOM 10988 C C . ILE A 1 15 ? 9.112 -13.942 -19.187 1.00 0.00 17 ILE A C 7
ATOM 10989 O O . ILE A 1 15 ? 10.338 -14.065 -19.153 1.00 0.00 17 ILE A O 7
ATOM 11005 N N . THR A 1 16 ? 8.324 -14.728 -19.915 1.00 0.00 18 THR A N 7
ATOM 11006 C CA . THR A 1 16 ? 8.871 -15.810 -20.734 1.00 0.00 18 THR A CA 7
ATOM 11007 C C . THR A 1 16 ? 8.193 -15.831 -22.104 1.00 0.00 18 THR A C 7
ATOM 11008 O O . THR A 1 16 ? 7.436 -14.923 -22.451 1.00 0.00 18 THR A O 7
ATOM 11019 N N . ASP A 1 17 ? 8.472 -16.880 -22.870 1.00 0.00 19 ASP A N 7
ATOM 11020 C CA . ASP A 1 17 ? 7.885 -17.020 -24.195 1.00 0.00 19 ASP A CA 7
ATOM 11021 C C . ASP A 1 17 ? 6.428 -17.454 -24.101 1.00 0.00 19 ASP A C 7
ATOM 11022 O O . ASP A 1 17 ? 5.553 -16.863 -24.733 1.00 0.00 19 ASP A O 7
ATOM 11031 N N . SER A 1 18 ? 6.170 -18.500 -23.317 1.00 0.00 20 SER A N 7
ATOM 11032 C CA . SER A 1 18 ? 4.812 -19.023 -23.144 1.00 0.00 20 SER A CA 7
ATOM 11033 C C . SER A 1 18 ? 4.410 -19.011 -21.672 1.00 0.00 20 SER A C 7
ATOM 11034 O O . SER A 1 18 ? 3.463 -19.691 -21.275 1.00 0.00 20 SER A O 7
ATOM 11042 N N . SER A 1 19 ? 5.138 -18.245 -20.862 1.00 0.00 21 SER A N 7
ATOM 11043 C CA . SER A 1 19 ? 4.849 -18.168 -19.430 1.00 0.00 21 SER A CA 7
ATOM 11044 C C . SER A 1 19 ? 5.139 -16.764 -18.907 1.00 0.00 21 SER A C 7
ATOM 11045 O O . SER A 1 19 ? 6.215 -16.214 -19.145 1.00 0.00 21 SER A O 7
ATOM 11053 N N . ILE A 1 20 ? 4.178 -16.186 -18.191 1.00 0.00 22 ILE A N 7
ATOM 11054 C CA . ILE A 1 20 ? 4.341 -14.847 -17.631 1.00 0.00 22 ILE A CA 7
ATOM 11055 C C . ILE A 1 20 ? 3.917 -14.850 -16.167 1.00 0.00 22 ILE A C 7
ATOM 11056 O O . ILE A 1 20 ? 2.968 -15.540 -15.796 1.00 0.00 22 ILE A O 7
ATOM 11072 N N . GLY A 1 21 ? 4.627 -14.095 -15.339 1.00 0.00 23 GLY A N 7
ATOM 11073 C CA . GLY A 1 21 ? 4.318 -14.031 -13.910 1.00 0.00 23 GLY A CA 7
ATOM 11074 C C . GLY A 1 21 ? 3.554 -12.758 -13.572 1.00 0.00 23 GLY A C 7
ATOM 11075 O O . GLY A 1 21 ? 4.145 -11.749 -13.190 1.00 0.00 23 GLY A O 7
ATOM 11079 N N . LEU A 1 22 ? 2.233 -12.806 -13.720 1.00 0.00 24 LEU A N 7
ATOM 11080 C CA . LEU A 1 22 ? 1.403 -11.645 -13.425 1.00 0.00 24 LEU A CA 7
ATOM 11081 C C . LEU A 1 22 ? 1.384 -11.390 -11.923 1.00 0.00 24 LEU A C 7
ATOM 11082 O O . LEU A 1 22 ? 0.935 -12.237 -11.151 1.00 0.00 24 LEU A O 7
ATOM 11098 N N . ARG A 1 23 ? 1.872 -10.221 -11.513 1.00 0.00 25 ARG A N 7
ATOM 11099 C CA . ARG A 1 23 ? 1.907 -9.861 -10.096 1.00 0.00 25 ARG A CA 7
ATOM 11100 C C . ARG A 1 23 ? 1.614 -8.380 -9.897 1.00 0.00 25 ARG A C 7
ATOM 11101 O O . ARG A 1 23 ? 2.182 -7.527 -10.572 1.00 0.00 25 ARG A O 7
ATOM 11122 N N . TRP A 1 24 ? 0.726 -8.078 -8.960 1.00 0.00 26 TRP A N 7
ATOM 11123 C CA . TRP A 1 24 ? 0.373 -6.692 -8.677 1.00 0.00 26 TRP A CA 7
ATOM 11124 C C . TRP A 1 24 ? 0.043 -6.537 -7.207 1.00 0.00 26 TRP A C 7
ATOM 11125 O O . TRP A 1 24 ? -0.687 -7.350 -6.645 1.00 0.00 26 TRP A O 7
ATOM 11146 N N . THR A 1 25 ? 0.590 -5.499 -6.589 1.00 0.00 27 THR A N 7
ATOM 11147 C CA . THR A 1 25 ? 0.348 -5.280 -5.167 1.00 0.00 27 THR A CA 7
ATOM 11148 C C . THR A 1 25 ? -1.112 -4.891 -4.904 1.00 0.00 27 THR A C 7
ATOM 11149 O O . THR A 1 25 ? -1.552 -3.828 -5.334 1.00 0.00 27 THR A O 7
ATOM 11160 N N . PRO A 1 26 ? -1.856 -5.701 -4.190 1.00 0.00 28 PRO A N 7
ATOM 11161 C CA . PRO A 1 26 ? -3.275 -5.386 -3.852 1.00 0.00 28 PRO A CA 7
ATOM 11162 C C . PRO A 1 26 ? -3.435 -4.011 -3.189 1.00 0.00 28 PRO A C 7
ATOM 11163 O O . PRO A 1 26 ? -2.503 -3.492 -2.573 1.00 0.00 28 PRO A O 7
ATOM 11174 N N . LEU A 1 27 ? -4.629 -3.430 -3.331 1.00 0.00 29 LEU A N 7
ATOM 11175 C CA . LEU A 1 27 ? -4.922 -2.116 -2.748 1.00 0.00 29 LEU A CA 7
ATOM 11176 C C . LEU A 1 27 ? -5.562 -2.262 -1.375 1.00 0.00 29 LEU A C 7
ATOM 11177 O O . LEU A 1 27 ? -6.498 -3.036 -1.170 1.00 0.00 29 LEU A O 7
ATOM 11193 N N . ASN A 1 28 ? -5.041 -1.511 -0.428 1.00 0.00 30 ASN A N 7
ATOM 11194 C CA . ASN A 1 28 ? -5.557 -1.552 0.928 1.00 0.00 30 ASN A CA 7
ATOM 11195 C C . ASN A 1 28 ? -7.083 -1.566 0.919 1.00 0.00 30 ASN A C 7
ATOM 11196 O O . ASN A 1 28 ? -7.712 -2.171 1.785 1.00 0.00 30 ASN A O 7
ATOM 11207 N N . SER A 1 29 ? -7.664 -0.905 -0.080 1.00 0.00 31 SER A N 7
ATOM 11208 C CA . SER A 1 29 ? -9.117 -0.851 -0.214 1.00 0.00 31 SER A CA 7
ATOM 11209 C C . SER A 1 29 ? -9.632 -2.056 -1.001 1.00 0.00 31 SER A C 7
ATOM 11210 O O . SER A 1 29 ? -10.752 -2.518 -0.782 1.00 0.00 31 SER A O 7
ATOM 11218 N N . SER A 1 30 ? -8.807 -2.562 -1.924 1.00 0.00 32 SER A N 7
ATOM 11219 C CA . SER A 1 30 ? -9.202 -3.711 -2.736 1.00 0.00 32 SER A CA 7
ATOM 11220 C C . SER A 1 30 ? -9.727 -4.840 -1.848 1.00 0.00 32 SER A C 7
ATOM 11221 O O . SER A 1 30 ? -8.976 -5.455 -1.090 1.00 0.00 32 SER A O 7
ATOM 11229 N N . THR A 1 31 ? -11.022 -5.093 -1.952 1.00 0.00 33 THR A N 7
ATOM 11230 C CA . THR A 1 31 ? -11.645 -6.141 -1.152 1.00 0.00 33 THR A CA 7
ATOM 11231 C C . THR A 1 31 ? -10.853 -7.432 -1.307 1.00 0.00 33 THR A C 7
ATOM 11232 O O . THR A 1 31 ? -10.258 -7.678 -2.357 1.00 0.00 33 THR A O 7
ATOM 11243 N N . ILE A 1 32 ? -10.838 -8.249 -0.256 1.00 0.00 34 ILE A N 7
ATOM 11244 C CA . ILE A 1 32 ? -10.087 -9.506 -0.285 1.00 0.00 34 ILE A CA 7
ATOM 11245 C C . ILE A 1 32 ? -10.968 -10.662 -0.734 1.00 0.00 34 ILE A C 7
ATOM 11246 O O . ILE A 1 32 ? -11.620 -11.325 0.076 1.00 0.00 34 ILE A O 7
ATOM 11262 N N . ILE A 1 33 ? -10.967 -10.901 -2.043 1.00 0.00 35 ILE A N 7
ATOM 11263 C CA . ILE A 1 33 ? -11.754 -11.982 -2.624 1.00 0.00 35 ILE A CA 7
ATOM 11264 C C . ILE A 1 33 ? -11.054 -12.554 -3.852 1.00 0.00 35 ILE A C 7
ATOM 11265 O O . ILE A 1 33 ? -10.704 -11.827 -4.782 1.00 0.00 35 ILE A O 7
ATOM 11281 N N . GLY A 1 34 ? -10.853 -13.862 -3.851 1.00 0.00 36 GLY A N 7
ATOM 11282 C CA . GLY A 1 34 ? -10.189 -14.511 -4.969 1.00 0.00 36 GLY A CA 7
ATOM 11283 C C . GLY A 1 34 ? -10.768 -14.035 -6.293 1.00 0.00 36 GLY A C 7
ATOM 11284 O O . GLY A 1 34 ? -11.980 -14.093 -6.513 1.00 0.00 36 GLY A O 7
ATOM 11288 N N . TYR A 1 35 ? -9.888 -13.567 -7.172 1.00 0.00 37 TYR A N 7
ATOM 11289 C CA . TYR A 1 35 ? -10.305 -13.080 -8.484 1.00 0.00 37 TYR A CA 7
ATOM 11290 C C . TYR A 1 35 ? -10.155 -14.184 -9.514 1.00 0.00 37 TYR A C 7
ATOM 11291 O O . TYR A 1 35 ? -9.656 -15.266 -9.209 1.00 0.00 37 TYR A O 7
ATOM 11309 N N . ARG A 1 36 ? -10.593 -13.908 -10.740 1.00 0.00 38 ARG A N 7
ATOM 11310 C CA . ARG A 1 36 ? -10.509 -14.887 -11.821 1.00 0.00 38 ARG A CA 7
ATOM 11311 C C . ARG A 1 36 ? -9.796 -14.295 -13.030 1.00 0.00 38 ARG A C 7
ATOM 11312 O O . ARG A 1 36 ? -10.211 -13.267 -13.567 1.00 0.00 38 ARG A O 7
ATOM 11333 N N . ILE A 1 37 ? -8.719 -14.952 -13.454 1.00 0.00 39 ILE A N 7
ATOM 11334 C CA . ILE A 1 37 ? -7.943 -14.491 -14.599 1.00 0.00 39 ILE A CA 7
ATOM 11335 C C . ILE A 1 37 ? -8.427 -15.192 -15.859 1.00 0.00 39 ILE A C 7
ATOM 11336 O O . ILE A 1 37 ? -8.400 -16.416 -15.953 1.00 0.00 39 ILE A O 7
ATOM 11352 N N . THR A 1 38 ? -8.887 -14.403 -16.821 1.00 0.00 40 THR A N 7
ATOM 11353 C CA . THR A 1 38 ? -9.395 -14.949 -18.073 1.00 0.00 40 THR A CA 7
ATOM 11354 C C . THR A 1 38 ? -8.307 -14.929 -19.132 1.00 0.00 40 THR A C 7
ATOM 11355 O O . THR A 1 38 ? -7.680 -13.899 -19.371 1.00 0.00 40 THR A O 7
ATOM 11366 N N . VAL A 1 39 ? -8.088 -16.077 -19.767 1.00 0.00 41 VAL A N 7
ATOM 11367 C CA . VAL A 1 39 ? -7.067 -16.197 -20.811 1.00 0.00 41 VAL A CA 7
ATOM 11368 C C . VAL A 1 39 ? -7.703 -16.688 -22.102 1.00 0.00 41 VAL A C 7
ATOM 11369 O O . VAL A 1 39 ? -8.497 -17.629 -22.089 1.00 0.00 41 VAL A O 7
ATOM 11382 N N . VAL A 1 40 ? -7.358 -16.046 -23.220 1.00 0.00 42 VAL A N 7
ATOM 11383 C CA . VAL A 1 40 ? -7.906 -16.437 -24.513 1.00 0.00 42 VAL A CA 7
ATOM 11384 C C . VAL A 1 40 ? -6.784 -16.624 -25.522 1.00 0.00 42 VAL A C 7
ATOM 11385 O O . VAL A 1 40 ? -5.945 -15.742 -25.703 1.00 0.00 42 VAL A O 7
ATOM 11398 N N . ALA A 1 41 ? -6.780 -17.771 -26.187 1.00 0.00 43 ALA A N 7
ATOM 11399 C CA . ALA A 1 41 ? -5.767 -18.061 -27.187 1.00 0.00 43 ALA A CA 7
ATOM 11400 C C . ALA A 1 41 ? -6.327 -17.743 -28.570 1.00 0.00 43 ALA A C 7
ATOM 11401 O O . ALA A 1 41 ? -7.418 -18.194 -28.920 1.00 0.00 43 ALA A O 7
ATOM 11408 N N . ALA A 1 42 ? -5.586 -16.970 -29.346 1.00 0.00 44 ALA A N 7
ATOM 11409 C CA . ALA A 1 42 ? -6.027 -16.595 -30.685 1.00 0.00 44 ALA A CA 7
ATOM 11410 C C . ALA A 1 42 ? -5.587 -17.636 -31.719 1.00 0.00 44 ALA A C 7
ATOM 11411 O O . ALA A 1 42 ? -6.192 -17.764 -32.783 1.00 0.00 44 ALA A O 7
ATOM 11418 N N . GLY A 1 43 ? -4.527 -18.376 -31.402 1.00 0.00 45 GLY A N 7
ATOM 11419 C CA . GLY A 1 43 ? -4.013 -19.396 -32.314 1.00 0.00 45 GLY A CA 7
ATOM 11420 C C . GLY A 1 43 ? -4.732 -20.720 -32.119 1.00 0.00 45 GLY A C 7
ATOM 11421 O O . GLY A 1 43 ? -4.218 -21.776 -32.486 1.00 0.00 45 GLY A O 7
ATOM 11425 N N . GLU A 1 44 ? -5.925 -20.666 -31.526 1.00 0.00 46 GLU A N 7
ATOM 11426 C CA . GLU A 1 44 ? -6.707 -21.875 -31.279 1.00 0.00 46 GLU A CA 7
ATOM 11427 C C . GLU A 1 44 ? -8.194 -21.585 -31.438 1.00 0.00 46 GLU A C 7
ATOM 11428 O O . GLU A 1 44 ? -8.653 -20.466 -31.197 1.00 0.00 46 GLU A O 7
ATOM 11440 N N . GLY A 1 45 ? -8.938 -22.604 -31.849 1.00 0.00 47 GLY A N 7
ATOM 11441 C CA . GLY A 1 45 ? -10.370 -22.467 -32.046 1.00 0.00 47 GLY A CA 7
ATOM 11442 C C . GLY A 1 45 ? -11.076 -22.294 -30.721 1.00 0.00 47 GLY A C 7
ATOM 11443 O O . GLY A 1 45 ? -12.200 -21.798 -30.673 1.00 0.00 47 GLY A O 7
ATOM 11447 N N . ILE A 1 46 ? -10.407 -22.705 -29.639 1.00 0.00 48 ILE A N 7
ATOM 11448 C CA . ILE A 1 46 ? -10.991 -22.580 -28.297 1.00 0.00 48 ILE A CA 7
ATOM 11449 C C . ILE A 1 46 ? -9.983 -21.944 -27.328 1.00 0.00 48 ILE A C 7
ATOM 11450 O O . ILE A 1 46 ? -8.801 -22.290 -27.342 1.00 0.00 48 ILE A O 7
ATOM 11466 N N . PRO A 1 47 ? -10.433 -21.057 -26.475 1.00 0.00 49 PRO A N 7
ATOM 11467 C CA . PRO A 1 47 ? -9.563 -20.408 -25.452 1.00 0.00 49 PRO A CA 7
ATOM 11468 C C . PRO A 1 47 ? -9.241 -21.351 -24.291 1.00 0.00 49 PRO A C 7
ATOM 11469 O O . PRO A 1 47 ? -9.885 -22.389 -24.118 1.00 0.00 49 PRO A O 7
ATOM 11480 N N . ILE A 1 48 ? -8.241 -20.976 -23.503 1.00 0.00 50 ILE A N 7
ATOM 11481 C CA . ILE A 1 48 ? -7.838 -21.780 -22.354 1.00 0.00 50 ILE A CA 7
ATOM 11482 C C . ILE A 1 48 ? -8.783 -21.535 -21.181 1.00 0.00 50 ILE A C 7
ATOM 11483 O O . ILE A 1 48 ? -9.490 -20.528 -21.140 1.00 0.00 50 ILE A O 7
ATOM 11499 N N . PHE A 1 49 ? -8.792 -22.467 -20.232 1.00 0.00 51 PHE A N 7
ATOM 11500 C CA . PHE A 1 49 ? -9.653 -22.342 -19.061 1.00 0.00 51 PHE A CA 7
ATOM 11501 C C . PHE A 1 49 ? -9.105 -21.294 -18.097 1.00 0.00 51 PHE A C 7
ATOM 11502 O O . PHE A 1 49 ? -7.894 -21.182 -17.910 1.00 0.00 51 PHE A O 7
ATOM 11519 N N . GLU A 1 50 ? -10.005 -20.535 -17.482 1.00 0.00 52 GLU A N 7
ATOM 11520 C CA . GLU A 1 50 ? -9.608 -19.504 -16.530 1.00 0.00 52 GLU A CA 7
ATOM 11521 C C . GLU A 1 50 ? -9.246 -20.134 -15.198 1.00 0.00 52 GLU A C 7
ATOM 11522 O O . GLU A 1 50 ? -9.885 -21.091 -14.764 1.00 0.00 52 GLU A O 7
ATOM 11534 N N . ASP A 1 51 ? -8.221 -19.594 -14.550 1.00 0.00 53 ASP A N 7
ATOM 11535 C CA . ASP A 1 51 ? -7.785 -20.122 -13.264 1.00 0.00 53 ASP A CA 7
ATOM 11536 C C . ASP A 1 51 ? -8.320 -19.249 -12.131 1.00 0.00 53 ASP A C 7
ATOM 11537 O O . ASP A 1 51 ? -8.546 -18.051 -12.306 1.00 0.00 53 ASP A O 7
ATOM 11546 N N . PHE A 1 52 ? -8.524 -19.866 -10.966 1.00 0.00 54 PHE A N 7
ATOM 11547 C CA . PHE A 1 52 ? -9.028 -19.150 -9.796 1.00 0.00 54 PHE A CA 7
ATOM 11548 C C . PHE A 1 52 ? -7.977 -19.131 -8.693 1.00 0.00 54 PHE A C 7
ATOM 11549 O O . PHE A 1 52 ? -7.517 -20.181 -8.241 1.00 0.00 54 PHE A O 7
ATOM 11566 N N . VAL A 1 53 ? -7.596 -17.928 -8.267 1.00 0.00 55 VAL A N 7
ATOM 11567 C CA . VAL A 1 53 ? -6.593 -17.764 -7.212 1.00 0.00 55 VAL A CA 7
ATOM 11568 C C . VAL A 1 53 ? -7.083 -16.770 -6.162 1.00 0.00 55 VAL A C 7
ATOM 11569 O O . VAL A 1 53 ? -7.719 -15.768 -6.487 1.00 0.00 55 VAL A O 7
ATOM 11582 N N . ASP A 1 54 ? -6.772 -17.058 -4.905 1.00 0.00 56 ASP A N 7
ATOM 11583 C CA . ASP A 1 54 ? -7.175 -16.186 -3.809 1.00 0.00 56 ASP A CA 7
ATOM 11584 C C . ASP A 1 54 ? -6.507 -14.819 -3.944 1.00 0.00 56 ASP A C 7
ATOM 11585 O O . ASP A 1 54 ? -5.405 -14.710 -4.479 1.00 0.00 56 ASP A O 7
ATOM 11594 N N . SER A 1 55 ? -7.182 -13.781 -3.458 1.00 0.00 57 SER A N 7
ATOM 11595 C CA . SER A 1 55 ? -6.645 -12.424 -3.527 1.00 0.00 57 SER A CA 7
ATOM 11596 C C . SER A 1 55 ? -5.377 -12.297 -2.685 1.00 0.00 57 SER A C 7
ATOM 11597 O O . SER A 1 55 ? -4.459 -11.557 -3.035 1.00 0.00 57 SER A O 7
ATOM 11605 N N . SER A 1 56 ? -5.340 -13.012 -1.568 1.00 0.00 58 SER A N 7
ATOM 11606 C CA . SER A 1 56 ? -4.191 -12.954 -0.676 1.00 0.00 58 SER A CA 7
ATOM 11607 C C . SER A 1 56 ? -2.904 -13.189 -1.456 1.00 0.00 58 SER A C 7
ATOM 11608 O O . SER A 1 56 ? -1.871 -12.583 -1.167 1.00 0.00 58 SER A O 7
ATOM 11616 N N . VAL A 1 57 ? -2.972 -14.072 -2.445 1.00 0.00 59 VAL A N 7
ATOM 11617 C CA . VAL A 1 57 ? -1.805 -14.377 -3.262 1.00 0.00 59 VAL A CA 7
ATOM 11618 C C . VAL A 1 57 ? -1.376 -13.139 -4.047 1.00 0.00 59 VAL A C 7
ATOM 11619 O O . VAL A 1 57 ? -0.187 -12.841 -4.152 1.00 0.00 59 VAL A O 7
ATOM 11632 N N . GLY A 1 58 ? -2.352 -12.418 -4.598 1.00 0.00 60 GLY A N 7
ATOM 11633 C CA . GLY A 1 58 ? -2.053 -11.213 -5.365 1.00 0.00 60 GLY A CA 7
ATOM 11634 C C . GLY A 1 58 ? -1.419 -11.563 -6.714 1.00 0.00 60 GLY A C 7
ATOM 11635 O O . GLY A 1 58 ? -1.722 -10.942 -7.739 1.00 0.00 60 GLY A O 7
ATOM 11639 N N . TYR A 1 59 ? -0.530 -12.560 -6.703 1.00 0.00 61 TYR A N 7
ATOM 11640 C CA . TYR A 1 59 ? 0.176 -12.996 -7.912 1.00 0.00 61 TYR A CA 7
ATOM 11641 C C . TYR A 1 59 ? -0.289 -14.373 -8.349 1.00 0.00 61 TYR A C 7
ATOM 11642 O O . TYR A 1 59 ? -0.866 -15.123 -7.570 1.00 0.00 61 TYR A O 7
ATOM 11660 N N . TYR A 1 60 ? -0.028 -14.703 -9.606 1.00 0.00 62 TYR A N 7
ATOM 11661 C CA . TYR A 1 60 ? -0.416 -16.002 -10.136 1.00 0.00 62 TYR A CA 7
ATOM 11662 C C . TYR A 1 60 ? 0.471 -16.366 -11.323 1.00 0.00 62 TYR A C 7
ATOM 11663 O O . TYR A 1 60 ? 1.136 -15.503 -11.901 1.00 0.00 62 TYR A O 7
ATOM 11681 N N . THR A 1 61 ? 0.475 -17.647 -11.687 1.00 0.00 63 THR A N 7
ATOM 11682 C CA . THR A 1 61 ? 1.284 -18.130 -12.812 1.00 0.00 63 THR A CA 7
ATOM 11683 C C . THR A 1 61 ? 0.397 -18.743 -13.886 1.00 0.00 63 THR A C 7
ATOM 11684 O O . THR A 1 61 ? -0.465 -19.574 -13.599 1.00 0.00 63 THR A O 7
ATOM 11695 N N . VAL A 1 62 ? 0.628 -18.333 -15.130 1.00 0.00 64 VAL A N 7
ATOM 11696 C CA . VAL A 1 62 ? -0.137 -18.847 -16.266 1.00 0.00 64 VAL A CA 7
ATOM 11697 C C . VAL A 1 62 ? 0.809 -19.204 -17.415 1.00 0.00 64 VAL A C 7
ATOM 11698 O O . VAL A 1 62 ? 1.370 -18.318 -18.063 1.00 0.00 64 VAL A O 7
ATOM 11711 N N . THR A 1 63 ? 0.973 -20.498 -17.667 1.00 0.00 65 THR A N 7
ATOM 11712 C CA . THR A 1 63 ? 1.851 -20.958 -18.741 1.00 0.00 65 THR A CA 7
ATOM 11713 C C . THR A 1 63 ? 1.120 -21.929 -19.643 1.00 0.00 65 THR A C 7
ATOM 11714 O O . THR A 1 63 ? 0.036 -22.411 -19.311 1.00 0.00 65 THR A O 7
ATOM 11725 N N . GLY A 1 64 ? 1.726 -22.212 -20.797 1.00 0.00 66 GLY A N 7
ATOM 11726 C CA . GLY A 1 64 ? 1.136 -23.126 -21.763 1.00 0.00 66 GLY A CA 7
ATOM 11727 C C . GLY A 1 64 ? 0.623 -22.386 -22.990 1.00 0.00 66 GLY A C 7
ATOM 11728 O O . GLY A 1 64 ? -0.274 -22.871 -23.681 1.00 0.00 66 GLY A O 7
ATOM 11732 N N . LEU A 1 65 ? 1.186 -21.206 -23.263 1.00 0.00 67 LEU A N 7
ATOM 11733 C CA . LEU A 1 65 ? 0.761 -20.404 -24.410 1.00 0.00 67 LEU A CA 7
ATOM 11734 C C . LEU A 1 65 ? 1.739 -20.609 -25.552 1.00 0.00 67 LEU A C 7
ATOM 11735 O O . LEU A 1 65 ? 2.867 -20.116 -25.524 1.00 0.00 67 LEU A O 7
ATOM 11751 N N . GLU A 1 66 ? 1.305 -21.345 -26.546 1.00 0.00 68 GLU A N 7
ATOM 11752 C CA . GLU A 1 66 ? 2.174 -21.645 -27.689 1.00 0.00 68 GLU A CA 7
ATOM 11753 C C . GLU A 1 66 ? 2.859 -20.363 -28.220 1.00 0.00 68 GLU A C 7
ATOM 11754 O O . GLU A 1 66 ? 2.225 -19.312 -28.314 1.00 0.00 68 GLU A O 7
ATOM 11766 N N . PRO A 1 67 ? 4.122 -20.440 -28.596 1.00 0.00 69 PRO A N 7
ATOM 11767 C CA . PRO A 1 67 ? 4.879 -19.274 -29.160 1.00 0.00 69 PRO A CA 7
ATOM 11768 C C . PRO A 1 67 ? 4.440 -18.956 -30.579 1.00 0.00 69 PRO A C 7
ATOM 11769 O O . PRO A 1 67 ? 3.929 -19.815 -31.296 1.00 0.00 69 PRO A O 7
ATOM 11780 N N . GLY A 1 68 ? 4.658 -17.719 -30.978 1.00 0.00 70 GLY A N 7
ATOM 11781 C CA . GLY A 1 68 ? 4.300 -17.291 -32.316 1.00 0.00 70 GLY A CA 7
ATOM 11782 C C . GLY A 1 68 ? 2.793 -17.107 -32.465 1.00 0.00 70 GLY A C 7
ATOM 11783 O O . GLY A 1 68 ? 2.301 -16.717 -33.526 1.00 0.00 70 GLY A O 7
ATOM 11787 N N . ILE A 1 69 ? 2.062 -17.400 -31.396 1.00 0.00 71 ILE A N 7
ATOM 11788 C CA . ILE A 1 69 ? 0.604 -17.287 -31.395 1.00 0.00 71 ILE A CA 7
ATOM 11789 C C . ILE A 1 69 ? 0.183 -16.130 -30.502 1.00 0.00 71 ILE A C 7
ATOM 11790 O O . ILE A 1 69 ? 0.752 -15.900 -29.433 1.00 0.00 71 ILE A O 7
ATOM 11806 N N . ASP A 1 70 ? -0.821 -15.409 -30.964 1.00 0.00 72 ASP A N 7
ATOM 11807 C CA . ASP A 1 70 ? -1.346 -14.275 -30.227 1.00 0.00 72 ASP A CA 7
ATOM 11808 C C . ASP A 1 70 ? -2.296 -14.751 -29.127 1.00 0.00 72 ASP A C 7
ATOM 11809 O O . ASP A 1 70 ? -3.285 -15.433 -29.397 1.00 0.00 72 ASP A O 7
ATOM 11818 N N . TYR A 1 71 ? -1.982 -14.375 -27.893 1.00 0.00 73 TYR A N 7
ATOM 11819 C CA . TYR A 1 71 ? -2.799 -14.750 -26.737 1.00 0.00 73 TYR A CA 7
ATOM 11820 C C . TYR A 1 71 ? -3.426 -13.521 -26.097 1.00 0.00 73 TYR A C 7
ATOM 11821 O O . TYR A 1 71 ? -2.728 -12.597 -25.686 1.00 0.00 73 TYR A O 7
ATOM 11839 N N . ASP A 1 72 ? -4.747 -13.531 -26.014 1.00 0.00 74 ASP A N 7
ATOM 11840 C CA . ASP A 1 72 ? -5.491 -12.438 -25.401 1.00 0.00 74 ASP A CA 7
ATOM 11841 C C . ASP A 1 72 ? -5.747 -12.784 -23.940 1.00 0.00 74 ASP A C 7
ATOM 11842 O O . ASP A 1 72 ? -6.521 -13.690 -23.641 1.00 0.00 74 ASP A O 7
ATOM 11851 N N . ILE A 1 73 ? -5.093 -12.060 -23.030 1.00 0.00 75 ILE A N 7
ATOM 11852 C CA . ILE A 1 73 ? -5.264 -12.305 -21.607 1.00 0.00 75 ILE A CA 7
ATOM 11853 C C . ILE A 1 73 ? -5.649 -11.031 -20.870 1.00 0.00 75 ILE A C 7
ATOM 11854 O O . ILE A 1 73 ? -4.840 -10.109 -20.752 1.00 0.00 75 ILE A O 7
ATOM 11870 N N . SER A 1 74 ? -6.878 -10.973 -20.361 1.00 0.00 76 SER A N 7
ATOM 11871 C CA . SER A 1 74 ? -7.341 -9.807 -19.624 1.00 0.00 76 SER A CA 7
ATOM 11872 C C . SER A 1 74 ? -7.381 -10.126 -18.140 1.00 0.00 76 SER A C 7
ATOM 11873 O O . SER A 1 74 ? -8.007 -11.104 -17.725 1.00 0.00 76 SER A O 7
ATOM 11881 N N . VAL A 1 75 ? -6.713 -9.305 -17.340 1.00 0.00 77 VAL A N 7
ATOM 11882 C CA . VAL A 1 75 ? -6.690 -9.516 -15.899 1.00 0.00 77 VAL A CA 7
ATOM 11883 C C . VAL A 1 75 ? -7.867 -8.803 -15.248 1.00 0.00 77 VAL A C 7
ATOM 11884 O O . VAL A 1 75 ? -7.824 -7.597 -15.013 1.00 0.00 77 VAL A O 7
ATOM 11897 N N . ILE A 1 76 ? -8.916 -9.566 -14.954 1.00 0.00 78 ILE A N 7
ATOM 11898 C CA . ILE A 1 76 ? -10.109 -9.009 -14.326 1.00 0.00 78 ILE A CA 7
ATOM 11899 C C . ILE A 1 76 ? -9.914 -8.902 -12.822 1.00 0.00 78 ILE A C 7
ATOM 11900 O O . ILE A 1 76 ? -9.407 -9.826 -12.183 1.00 0.00 78 ILE A O 7
ATOM 11916 N N . THR A 1 77 ? -10.322 -7.768 -12.259 1.00 0.00 79 THR A N 7
ATOM 11917 C CA . THR A 1 77 ? -10.201 -7.536 -10.817 1.00 0.00 79 THR A CA 7
ATOM 11918 C C . THR A 1 77 ? -11.581 -7.462 -10.178 1.00 0.00 79 THR A C 7
ATOM 11919 O O . THR A 1 77 ? -12.375 -6.580 -10.501 1.00 0.00 79 THR A O 7
ATOM 11930 N N . LEU A 1 78 ? -11.856 -8.397 -9.267 1.00 0.00 80 LEU A N 7
ATOM 11931 C CA . LEU A 1 78 ? -13.150 -8.443 -8.578 1.00 0.00 80 LEU A CA 7
ATOM 11932 C C . LEU A 1 78 ? -12.994 -8.052 -7.119 1.00 0.00 80 LEU A C 7
ATOM 11933 O O . LEU A 1 78 ? -12.403 -8.784 -6.321 1.00 0.00 80 LEU A O 7
ATOM 11949 N N . ILE A 1 79 ? -13.531 -6.890 -6.774 1.00 0.00 81 ILE A N 7
ATOM 11950 C CA . ILE A 1 79 ? -13.465 -6.407 -5.404 1.00 0.00 81 ILE A CA 7
ATOM 11951 C C . ILE A 1 79 ? -14.720 -5.612 -5.065 1.00 0.00 81 ILE A C 7
ATOM 11952 O O . ILE A 1 79 ? -15.256 -4.893 -5.908 1.00 0.00 81 ILE A O 7
ATOM 11968 N N . ASN A 1 80 ? -15.185 -5.737 -3.827 1.00 0.00 82 ASN A N 7
ATOM 11969 C CA . ASN A 1 80 ? -16.379 -5.018 -3.392 1.00 0.00 82 ASN A CA 7
ATOM 11970 C C . ASN A 1 80 ? -16.137 -3.508 -3.366 1.00 0.00 82 ASN A C 7
ATOM 11971 O O . ASN A 1 80 ? -16.924 -2.733 -3.908 1.00 0.00 82 ASN A O 7
ATOM 11982 N N . GLY A 1 81 ? -15.034 -3.100 -2.736 1.00 0.00 83 GLY A N 7
ATOM 11983 C CA . GLY A 1 81 ? -14.678 -1.682 -2.643 1.00 0.00 83 GLY A CA 7
ATOM 11984 C C . GLY A 1 81 ? -14.796 -1.188 -1.207 1.00 0.00 83 GLY A C 7
ATOM 11985 O O . GLY A 1 81 ? -15.895 -1.057 -0.673 1.00 0.00 83 GLY A O 7
ATOM 11989 N N . GLY A 1 82 ? -13.653 -0.916 -0.585 1.00 0.00 84 GLY A N 7
ATOM 11990 C CA . GLY A 1 82 ? -13.644 -0.437 0.788 1.00 0.00 84 GLY A CA 7
ATOM 11991 C C . GLY A 1 82 ? -14.341 0.916 0.891 1.00 0.00 84 GLY A C 7
ATOM 11992 O O . GLY A 1 82 ? -13.792 1.940 0.484 1.00 0.00 84 GLY A O 7
ATOM 11996 N N . GLU A 1 83 ? -15.556 0.912 1.437 1.00 0.00 85 GLU A N 7
ATOM 11997 C CA . GLU A 1 83 ? -16.328 2.145 1.594 1.00 0.00 85 GLU A CA 7
ATOM 11998 C C . GLU A 1 83 ? -16.094 2.744 2.975 1.00 0.00 85 GLU A C 7
ATOM 11999 O O . GLU A 1 83 ? -16.223 2.058 3.990 1.00 0.00 85 GLU A O 7
ATOM 12011 N N . SER A 1 84 ? -15.750 4.026 3.005 1.00 0.00 86 SER A N 7
ATOM 12012 C CA . SER A 1 84 ? -15.498 4.705 4.269 1.00 0.00 86 SER A CA 7
ATOM 12013 C C . SER A 1 84 ? -16.761 4.723 5.109 1.00 0.00 86 SER A C 7
ATOM 12014 O O . SER A 1 84 ? -17.857 4.911 4.585 1.00 0.00 86 SER A O 7
ATOM 12022 N N . ALA A 1 85 ? -16.603 4.528 6.418 1.00 0.00 87 ALA A N 7
ATOM 12023 C CA . ALA A 1 85 ? -17.746 4.520 7.334 1.00 0.00 87 ALA A CA 7
ATOM 12024 C C . ALA A 1 85 ? -17.565 5.580 8.430 1.00 0.00 87 ALA A C 7
ATOM 12025 O O . ALA A 1 85 ? -16.440 5.895 8.817 1.00 0.00 87 ALA A O 7
ATOM 12032 N N . PRO A 1 86 ? -18.649 6.119 8.939 1.00 0.00 88 PRO A N 7
ATOM 12033 C CA . PRO A 1 86 ? -18.610 7.148 10.024 1.00 0.00 88 PRO A CA 7
ATOM 12034 C C . PRO A 1 86 ? -18.145 6.558 11.346 1.00 0.00 88 PRO A C 7
ATOM 12035 O O . PRO A 1 86 ? -18.158 5.341 11.539 1.00 0.00 88 PRO A O 7
ATOM 12046 N N . THR A 1 87 ? -17.723 7.433 12.251 1.00 0.00 89 THR A N 7
ATOM 12047 C CA . THR A 1 87 ? -17.245 7.010 13.561 1.00 0.00 89 THR A CA 7
ATOM 12048 C C . THR A 1 87 ? -17.935 7.809 14.660 1.00 0.00 89 THR A C 7
ATOM 12049 O O . THR A 1 87 ? -18.321 8.960 14.458 1.00 0.00 89 THR A O 7
ATOM 12060 N N . THR A 1 88 ? -18.085 7.184 15.827 1.00 0.00 90 THR A N 7
ATOM 12061 C CA . THR A 1 88 ? -18.732 7.826 16.970 1.00 0.00 90 THR A CA 7
ATOM 12062 C C . THR A 1 88 ? -17.983 7.516 18.256 1.00 0.00 90 THR A C 7
ATOM 12063 O O . THR A 1 88 ? -17.065 6.699 18.270 1.00 0.00 90 THR A O 7
ATOM 12074 N N . LEU A 1 89 ? -18.385 8.180 19.333 1.00 0.00 91 LEU A N 7
ATOM 12075 C CA . LEU A 1 89 ? -17.741 7.979 20.623 1.00 0.00 91 LEU A CA 7
ATOM 12076 C C . LEU A 1 89 ? -18.206 6.672 21.255 1.00 0.00 91 LEU A C 7
ATOM 12077 O O . LEU A 1 89 ? -19.378 6.306 21.170 1.00 0.00 91 LEU A O 7
ATOM 12093 N N . THR A 1 90 ? -17.271 5.970 21.887 1.00 0.00 92 THR A N 7
ATOM 12094 C CA . THR A 1 90 ? -17.589 4.705 22.531 1.00 0.00 92 THR A CA 7
ATOM 12095 C C . THR A 1 90 ? -18.457 4.937 23.762 1.00 0.00 92 THR A C 7
ATOM 12096 O O . THR A 1 90 ? -18.208 5.854 24.545 1.00 0.00 92 THR A O 7
ATOM 12107 N N . GLN A 1 91 ? -19.472 4.100 23.928 1.00 0.00 93 GLN A N 7
ATOM 12108 C CA . GLN A 1 91 ? -20.371 4.219 25.067 1.00 0.00 93 GLN A CA 7
ATOM 12109 C C . GLN A 1 91 ? -19.694 3.716 26.336 1.00 0.00 93 GLN A C 7
ATOM 12110 O O . GLN A 1 91 ? -19.068 2.657 26.339 1.00 0.00 93 GLN A O 7
ATOM 12124 N N . GLN A 1 92 ? -19.829 4.484 27.411 1.00 0.00 94 GLN A N 7
ATOM 12125 C CA . GLN A 1 92 ? -19.232 4.113 28.686 1.00 0.00 94 GLN A CA 7
ATOM 12126 C C . GLN A 1 92 ? -19.908 2.868 29.255 1.00 0.00 94 GLN A C 7
ATOM 12127 O O . GLN A 1 92 ? -21.119 2.694 29.120 1.00 0.00 94 GLN A O 7
ATOM 12141 N N . THR A 1 93 ? -19.121 2.009 29.892 1.00 0.00 95 THR A N 7
ATOM 12142 C CA . THR A 1 93 ? -19.663 0.790 30.479 1.00 0.00 95 THR A CA 7
ATOM 12143 C C . THR A 1 93 ? -20.600 1.128 31.634 1.00 0.00 95 THR A C 7
ATOM 12144 O O . THR A 1 93 ? -20.232 1.960 32.448 1.00 0.00 95 THR A O 7
ATOM 12155 N N . SER B 2 1 ? 15.458 -2.541 -11.092 1.00 0.00 201 SER B N 7
ATOM 12156 C CA . SER B 2 1 ? 15.790 -2.738 -12.532 1.00 0.00 201 SER B CA 7
ATOM 12157 C C . SER B 2 1 ? 14.584 -2.359 -13.385 1.00 0.00 201 SER B C 7
ATOM 12158 O O . SER B 2 1 ? 13.438 -2.553 -12.980 1.00 0.00 201 SER B O 7
ATOM 12166 N N . SER B 2 2 ? 14.852 -1.820 -14.570 1.00 0.00 202 SER B N 7
ATOM 12167 C CA . SER B 2 2 ? 13.784 -1.415 -15.475 1.00 0.00 202 SER B CA 7
ATOM 12168 C C . SER B 2 2 ? 13.092 -2.639 -16.057 1.00 0.00 202 SER B C 7
ATOM 12169 O O . SER B 2 2 ? 13.711 -3.687 -16.233 1.00 0.00 202 SER B O 7
ATOM 12177 N N . SER B 2 3 ? 11.801 -2.503 -16.349 1.00 0.00 203 SER B N 7
ATOM 12178 C CA . SER B 2 3 ? 11.027 -3.612 -16.912 1.00 0.00 203 SER B CA 7
ATOM 12179 C C . SER B 2 3 ? 11.079 -3.581 -18.444 1.00 0.00 203 SER B C 7
ATOM 12180 O O . SER B 2 3 ? 11.228 -2.516 -19.043 1.00 0.00 203 SER B O 7
ATOM 12188 N N . PRO B 2 4 ? 10.967 -4.725 -19.080 1.00 0.00 204 PRO B N 7
ATOM 12189 C CA . PRO B 2 4 ? 11.007 -4.833 -20.571 1.00 0.00 204 PRO B CA 7
ATOM 12190 C C . PRO B 2 4 ? 9.812 -4.133 -21.233 1.00 0.00 204 PRO B C 7
ATOM 12191 O O . PRO B 2 4 ? 9.965 -3.425 -22.226 1.00 0.00 204 PRO B O 7
ATOM 12202 N N . ILE B 2 5 ? 8.626 -4.345 -20.666 1.00 0.00 205 ILE B N 7
ATOM 12203 C CA . ILE B 2 5 ? 7.405 -3.749 -21.199 1.00 0.00 205 ILE B CA 7
ATOM 12204 C C . ILE B 2 5 ? 6.402 -3.496 -20.085 1.00 0.00 205 ILE B C 7
ATOM 12205 O O . ILE B 2 5 ? 6.306 -4.273 -19.135 1.00 0.00 205 ILE B O 7
ATOM 12221 N N . GLN B 2 6 ? 5.643 -2.416 -20.220 1.00 0.00 206 GLN B N 7
ATOM 12222 C CA . GLN B 2 6 ? 4.625 -2.073 -19.234 1.00 0.00 206 GLN B CA 7
ATOM 12223 C C . GLN B 2 6 ? 3.441 -1.400 -19.926 1.00 0.00 206 GLN B C 7
ATOM 12224 O O . GLN B 2 6 ? 3.615 -0.651 -20.888 1.00 0.00 206 GLN B O 7
ATOM 12238 N N . GLY B 2 7 ? 2.234 -1.673 -19.430 1.00 0.00 207 GLY B N 7
ATOM 12239 C CA . GLY B 2 7 ? 1.016 -1.093 -20.004 1.00 0.00 207 GLY B CA 7
ATOM 12240 C C . GLY B 2 7 ? 0.457 -0.000 -19.108 1.00 0.00 207 GLY B C 7
ATOM 12241 O O . GLY B 2 7 ? 1.184 0.889 -18.666 1.00 0.00 207 GLY B O 7
ATOM 12245 N N . SER B 2 8 ? -0.843 -0.079 -18.839 1.00 0.00 208 SER B N 7
ATOM 12246 C CA . SER B 2 8 ? -1.497 0.905 -17.988 1.00 0.00 208 SER B CA 7
ATOM 12247 C C . SER B 2 8 ? -2.886 0.424 -17.580 1.00 0.00 208 SER B C 7
ATOM 12248 O O . SER B 2 8 ? -3.385 -0.574 -18.099 1.00 0.00 208 SER B O 7
ATOM 12256 N N . TRP B 2 9 ? -3.507 1.147 -16.653 1.00 0.00 209 TRP B N 7
ATOM 12257 C CA . TRP B 2 9 ? -4.844 0.794 -16.183 1.00 0.00 209 TRP B CA 7
ATOM 12258 C C . TRP B 2 9 ? -5.907 1.422 -17.079 1.00 0.00 209 TRP B C 7
ATOM 12259 O O . TRP B 2 9 ? -5.657 2.431 -17.738 1.00 0.00 209 TRP B O 7
ATOM 12280 N N . THR B 2 10 ? -7.097 0.821 -17.099 1.00 0.00 210 THR B N 7
ATOM 12281 C CA . THR B 2 10 ? -8.199 1.332 -17.915 1.00 0.00 210 THR B CA 7
ATOM 12282 C C . THR B 2 10 ? -9.487 1.379 -17.100 1.00 0.00 210 THR B C 7
ATOM 12283 O O . THR B 2 10 ? -9.829 0.418 -16.409 1.00 0.00 210 THR B O 7
ATOM 12294 N N . TRP B 2 11 ? -10.199 2.502 -17.187 1.00 0.00 211 TRP B N 7
ATOM 12295 C CA . TRP B 2 11 ? -11.454 2.672 -16.454 1.00 0.00 211 TRP B CA 7
ATOM 12296 C C . TRP B 2 11 ? -12.645 2.327 -17.341 1.00 0.00 211 TRP B C 7
ATOM 12297 O O . TRP B 2 11 ? -12.924 3.018 -18.321 1.00 0.00 211 TRP B O 7
ATOM 12318 N N . GLU B 2 12 ? -13.348 1.258 -16.985 1.00 0.00 212 GLU B N 7
ATOM 12319 C CA . GLU B 2 12 ? -14.513 0.837 -17.752 1.00 0.00 212 GLU B CA 7
ATOM 12320 C C . GLU B 2 12 ? -15.383 -0.111 -16.927 1.00 0.00 212 GLU B C 7
ATOM 12321 O O . GLU B 2 12 ? -14.922 -0.698 -15.951 1.00 0.00 212 GLU B O 7
ATOM 12333 N N . ASN B 2 13 ? -16.622 -0.290 -17.359 1.00 0.00 213 ASN B N 7
ATOM 12334 C CA . ASN B 2 13 ? -17.517 -1.213 -16.685 1.00 0.00 213 ASN B CA 7
ATOM 12335 C C . ASN B 2 13 ? -17.562 -0.937 -15.187 1.00 0.00 213 ASN B C 7
ATOM 12336 O O . ASN B 2 13 ? -17.702 -1.854 -14.379 1.00 0.00 213 ASN B O 7
ATOM 12347 N N . GLY B 2 14 ? -17.447 0.334 -14.824 1.00 0.00 214 GLY B N 7
ATOM 12348 C CA . GLY B 2 14 ? -17.479 0.724 -13.423 1.00 0.00 214 GLY B CA 7
ATOM 12349 C C . GLY B 2 14 ? -16.424 -0.027 -12.614 1.00 0.00 214 GLY B C 7
ATOM 12350 O O . GLY B 2 14 ? -16.502 -0.100 -11.387 1.00 0.00 214 GLY B O 7
ATOM 12354 N N . LYS B 2 15 ? -15.437 -0.591 -13.311 1.00 0.00 215 LYS B N 7
ATOM 12355 C CA . LYS B 2 15 ? -14.363 -1.336 -12.664 1.00 0.00 215 LYS B CA 7
ATOM 12356 C C . LYS B 2 15 ? -13.037 -1.105 -13.373 1.00 0.00 215 LYS B C 7
ATOM 12357 O O . LYS B 2 15 ? -12.999 -0.881 -14.584 1.00 0.00 215 LYS B O 7
ATOM 12376 N N . TRP B 2 16 ? -11.948 -1.170 -12.615 1.00 0.00 216 TRP B N 7
ATOM 12377 C CA . TRP B 2 16 ? -10.622 -0.976 -13.187 1.00 0.00 216 TRP B CA 7
ATOM 12378 C C . TRP B 2 16 ? -10.082 -2.306 -13.699 1.00 0.00 216 TRP B C 7
ATOM 12379 O O . TRP B 2 16 ? -9.827 -3.223 -12.919 1.00 0.00 216 TRP B O 7
ATOM 12400 N N . THR B 2 17 ? -9.920 -2.408 -15.017 1.00 0.00 217 THR B N 7
ATOM 12401 C CA . THR B 2 17 ? -9.422 -3.638 -15.639 1.00 0.00 217 THR B CA 7
ATOM 12402 C C . THR B 2 17 ? -8.127 -3.368 -16.394 1.00 0.00 217 THR B C 7
ATOM 12403 O O . THR B 2 17 ? -8.018 -2.386 -17.131 1.00 0.00 217 THR B O 7
ATOM 12414 N N . TRP B 2 18 ? -7.152 -4.252 -16.208 1.00 0.00 218 TRP B N 7
ATOM 12415 C CA . TRP B 2 18 ? -5.864 -4.121 -16.884 1.00 0.00 218 TRP B CA 7
ATOM 12416 C C . TRP B 2 18 ? -5.853 -4.973 -18.152 1.00 0.00 218 TRP B C 7
ATOM 12417 O O . TRP B 2 18 ? -5.754 -6.199 -18.087 1.00 0.00 218 TRP B O 7
ATOM 12438 N N . LYS B 2 19 ? -5.968 -4.313 -19.304 1.00 0.00 219 LYS B N 7
ATOM 12439 C CA . LYS B 2 19 ? -5.986 -5.005 -20.593 1.00 0.00 219 LYS B CA 7
ATOM 12440 C C . LYS B 2 19 ? -5.007 -4.369 -21.558 1.00 0.00 219 LYS B C 7
ATOM 12441 O O . LYS B 2 19 ? -4.495 -3.276 -21.312 1.00 0.00 219 LYS B O 7
ATOM 12460 N N . GLY B 2 20 ? -4.757 -5.059 -22.658 1.00 0.00 220 GLY B N 7
ATOM 12461 C CA . GLY B 2 20 ? -3.847 -4.549 -23.664 1.00 0.00 220 GLY B CA 7
ATOM 12462 C C . GLY B 2 20 ? -3.751 -5.500 -24.851 1.00 0.00 220 GLY B C 7
ATOM 12463 O O . GLY B 2 20 ? -4.620 -6.352 -25.049 1.00 0.00 220 GLY B O 7
ATOM 12467 N N . ILE B 2 21 ? -2.715 -5.324 -25.663 1.00 0.00 221 ILE B N 7
ATOM 12468 C CA . ILE B 2 21 ? -2.552 -6.154 -26.850 1.00 0.00 221 ILE B CA 7
ATOM 12469 C C . ILE B 2 21 ? -2.540 -7.630 -26.465 1.00 0.00 221 ILE B C 7
ATOM 12470 O O . ILE B 2 21 ? -3.517 -8.343 -26.702 1.00 0.00 221 ILE B O 7
ATOM 12486 N N . ILE B 2 22 ? -1.442 -8.071 -25.860 1.00 0.00 222 ILE B N 7
ATOM 12487 C CA . ILE B 2 22 ? -1.305 -9.461 -25.441 1.00 0.00 222 ILE B CA 7
ATOM 12488 C C . ILE B 2 22 ? -0.214 -9.594 -24.382 1.00 0.00 222 ILE B C 7
ATOM 12489 O O . ILE B 2 22 ? 0.247 -8.596 -23.825 1.00 0.00 222 ILE B O 7
ATOM 12505 N N . ARG B 2 23 ? 0.195 -10.836 -24.118 1.00 0.00 223 ARG B N 7
ATOM 12506 C CA . ARG B 2 23 ? 1.245 -11.100 -23.142 1.00 0.00 223 ARG B CA 7
ATOM 12507 C C . ARG B 2 23 ? 2.388 -10.106 -23.306 1.00 0.00 223 ARG B C 7
ATOM 12508 O O . ARG B 2 23 ? 2.403 -9.308 -24.243 1.00 0.00 223 ARG B O 7
ATOM 12529 N N . LEU B 2 24 ? 3.334 -10.148 -22.381 1.00 0.00 224 LEU B N 7
ATOM 12530 C CA . LEU B 2 24 ? 4.458 -9.231 -22.419 1.00 0.00 224 LEU B CA 7
ATOM 12531 C C . LEU B 2 24 ? 5.315 -9.498 -23.643 1.00 0.00 224 LEU B C 7
ATOM 12532 O O . LEU B 2 24 ? 6.041 -10.494 -23.717 1.00 0.00 224 LEU B O 7
ATOM 12548 N N . GLU B 2 25 ? 5.222 -8.585 -24.607 1.00 0.00 225 GLU B N 7
ATOM 12549 C CA . GLU B 2 25 ? 5.981 -8.698 -25.840 1.00 0.00 225 GLU B CA 7
ATOM 12550 C C . GLU B 2 25 ? 7.328 -8.001 -25.689 1.00 0.00 225 GLU B C 7
ATOM 12551 O O . GLU B 2 25 ? 7.480 -7.083 -24.882 1.00 0.00 225 GLU B O 7
ATOM 12563 N N . GLN B 2 26 ? 8.303 -8.447 -26.472 1.00 0.00 226 GLN B N 7
ATOM 12564 C CA . GLN B 2 26 ? 9.636 -7.867 -26.426 1.00 0.00 226 GLN B CA 7
ATOM 12565 C C . GLN B 2 26 ? 10.081 -7.638 -24.983 1.00 0.00 226 GLN B C 7
ATOM 12566 O O . GLN B 2 26 ? 10.704 -8.529 -24.428 1.00 0.00 226 GLN B O 7
ATOM 12580 N N . GLY A 1 1 ? 6.317 5.597 11.077 1.00 0.00 3 GLY A N 8
ATOM 12581 C CA . GLY A 1 1 ? 7.336 5.301 10.032 1.00 0.00 3 GLY A CA 8
ATOM 12582 C C . GLY A 1 1 ? 7.743 6.597 9.337 1.00 0.00 3 GLY A C 8
ATOM 12583 O O . GLY A 1 1 ? 7.717 7.669 9.940 1.00 0.00 3 GLY A O 8
ATOM 12587 N N . SER A 1 2 ? 8.118 6.490 8.064 1.00 0.00 4 SER A N 8
ATOM 12588 C CA . SER A 1 2 ? 8.532 7.660 7.287 1.00 0.00 4 SER A CA 8
ATOM 12589 C C . SER A 1 2 ? 7.930 7.620 5.890 1.00 0.00 4 SER A C 8
ATOM 12590 O O . SER A 1 2 ? 7.344 8.600 5.432 1.00 0.00 4 SER A O 8
ATOM 12598 N N . GLU A 1 3 ? 8.077 6.482 5.214 1.00 0.00 5 GLU A N 8
ATOM 12599 C CA . GLU A 1 3 ? 7.542 6.332 3.864 1.00 0.00 5 GLU A CA 8
ATOM 12600 C C . GLU A 1 3 ? 6.720 5.052 3.764 1.00 0.00 5 GLU A C 8
ATOM 12601 O O . GLU A 1 3 ? 7.234 3.952 3.971 1.00 0.00 5 GLU A O 8
ATOM 12613 N N . VAL A 1 4 ? 5.436 5.203 3.444 1.00 0.00 6 VAL A N 8
ATOM 12614 C CA . VAL A 1 4 ? 4.538 4.059 3.318 1.00 0.00 6 VAL A CA 8
ATOM 12615 C C . VAL A 1 4 ? 3.511 4.307 2.213 1.00 0.00 6 VAL A C 8
ATOM 12616 O O . VAL A 1 4 ? 2.403 4.771 2.477 1.00 0.00 6 VAL A O 8
ATOM 12629 N N . PRO A 1 5 ? 3.858 4.011 0.988 1.00 0.00 7 PRO A N 8
ATOM 12630 C CA . PRO A 1 5 ? 2.944 4.213 -0.175 1.00 0.00 7 PRO A CA 8
ATOM 12631 C C . PRO A 1 5 ? 1.625 3.463 0.007 1.00 0.00 7 PRO A C 8
ATOM 12632 O O . PRO A 1 5 ? 1.606 2.327 0.483 1.00 0.00 7 PRO A O 8
ATOM 12643 N N . GLN A 1 6 ? 0.526 4.106 -0.376 1.00 0.00 8 GLN A N 8
ATOM 12644 C CA . GLN A 1 6 ? -0.795 3.493 -0.254 1.00 0.00 8 GLN A CA 8
ATOM 12645 C C . GLN A 1 6 ? -1.296 3.037 -1.618 1.00 0.00 8 GLN A C 8
ATOM 12646 O O . GLN A 1 6 ? -2.166 2.172 -1.710 1.00 0.00 8 GLN A O 8
ATOM 12660 N N . LEU A 1 7 ? -0.745 3.624 -2.682 1.00 0.00 9 LEU A N 8
ATOM 12661 C CA . LEU A 1 7 ? -1.154 3.267 -4.039 1.00 0.00 9 LEU A CA 8
ATOM 12662 C C . LEU A 1 7 ? -0.060 2.440 -4.711 1.00 0.00 9 LEU A C 8
ATOM 12663 O O . LEU A 1 7 ? 1.027 2.943 -4.999 1.00 0.00 9 LEU A O 8
ATOM 12679 N N . THR A 1 8 ? -0.357 1.169 -4.963 1.00 0.00 10 THR A N 8
ATOM 12680 C CA . THR A 1 8 ? 0.599 0.270 -5.603 1.00 0.00 10 THR A CA 8
ATOM 12681 C C . THR A 1 8 ? 0.309 0.167 -7.094 1.00 0.00 10 THR A C 8
ATOM 12682 O O . THR A 1 8 ? -0.696 0.686 -7.579 1.00 0.00 10 THR A O 8
ATOM 12693 N N . ASP A 1 9 ? 1.196 -0.503 -7.821 1.00 0.00 11 ASP A N 8
ATOM 12694 C CA . ASP A 1 9 ? 1.026 -0.670 -9.262 1.00 0.00 11 ASP A CA 8
ATOM 12695 C C . ASP A 1 9 ? 1.366 -2.090 -9.678 1.00 0.00 11 ASP A C 8
ATOM 12696 O O . ASP A 1 9 ? 2.285 -2.706 -9.138 1.00 0.00 11 ASP A O 8
ATOM 12705 N N . LEU A 1 10 ? 0.611 -2.610 -10.631 1.00 0.00 12 LEU A N 8
ATOM 12706 C CA . LEU A 1 10 ? 0.835 -3.965 -11.105 1.00 0.00 12 LEU A CA 8
ATOM 12707 C C . LEU A 1 10 ? 2.206 -4.072 -11.757 1.00 0.00 12 LEU A C 8
ATOM 12708 O O . LEU A 1 10 ? 2.652 -3.147 -12.436 1.00 0.00 12 LEU A O 8
ATOM 12724 N N . SER A 1 11 ? 2.870 -5.206 -11.549 1.00 0.00 13 SER A N 8
ATOM 12725 C CA . SER A 1 11 ? 4.195 -5.427 -12.123 1.00 0.00 13 SER A CA 8
ATOM 12726 C C . SER A 1 11 ? 4.328 -6.859 -12.636 1.00 0.00 13 SER A C 8
ATOM 12727 O O . SER A 1 11 ? 3.629 -7.762 -12.177 1.00 0.00 13 SER A O 8
ATOM 12735 N N . PHE A 1 12 ? 5.230 -7.056 -13.597 1.00 0.00 14 PHE A N 8
ATOM 12736 C CA . PHE A 1 12 ? 5.455 -8.377 -14.183 1.00 0.00 14 PHE A CA 8
ATOM 12737 C C . PHE A 1 12 ? 6.821 -8.915 -13.777 1.00 0.00 14 PHE A C 8
ATOM 12738 O O . PHE A 1 12 ? 7.785 -8.157 -13.650 1.00 0.00 14 PHE A O 8
ATOM 12755 N N . VAL A 1 13 ? 6.900 -10.227 -13.577 1.00 0.00 15 VAL A N 8
ATOM 12756 C CA . VAL A 1 13 ? 8.151 -10.869 -13.184 1.00 0.00 15 VAL A CA 8
ATOM 12757 C C . VAL A 1 13 ? 8.260 -12.255 -13.805 1.00 0.00 15 VAL A C 8
ATOM 12758 O O . VAL A 1 13 ? 7.265 -12.831 -14.245 1.00 0.00 15 VAL A O 8
ATOM 12771 N N . ASP A 1 14 ? 9.475 -12.787 -13.832 1.00 0.00 16 ASP A N 8
ATOM 12772 C CA . ASP A 1 14 ? 9.710 -14.110 -14.392 1.00 0.00 16 ASP A CA 8
ATOM 12773 C C . ASP A 1 14 ? 9.110 -14.213 -15.791 1.00 0.00 16 ASP A C 8
ATOM 12774 O O . ASP A 1 14 ? 8.654 -15.280 -16.206 1.00 0.00 16 ASP A O 8
ATOM 12783 N N . ILE A 1 15 ? 9.113 -13.098 -16.514 1.00 0.00 17 ILE A N 8
ATOM 12784 C CA . ILE A 1 15 ? 8.565 -13.077 -17.864 1.00 0.00 17 ILE A CA 8
ATOM 12785 C C . ILE A 1 15 ? 9.294 -14.080 -18.744 1.00 0.00 17 ILE A C 8
ATOM 12786 O O . ILE A 1 15 ? 10.512 -14.234 -18.654 1.00 0.00 17 ILE A O 8
ATOM 12802 N N . THR A 1 16 ? 8.535 -14.763 -19.595 1.00 0.00 18 THR A N 8
ATOM 12803 C CA . THR A 1 16 ? 9.105 -15.767 -20.497 1.00 0.00 18 THR A CA 8
ATOM 12804 C C . THR A 1 16 ? 8.394 -15.740 -21.850 1.00 0.00 18 THR A C 8
ATOM 12805 O O . THR A 1 16 ? 7.651 -14.807 -22.158 1.00 0.00 18 THR A O 8
ATOM 12816 N N . ASP A 1 17 ? 8.626 -16.781 -22.644 1.00 0.00 19 ASP A N 8
ATOM 12817 C CA . ASP A 1 17 ? 8.002 -16.887 -23.962 1.00 0.00 19 ASP A CA 8
ATOM 12818 C C . ASP A 1 17 ? 6.675 -17.629 -23.876 1.00 0.00 19 ASP A C 8
ATOM 12819 O O . ASP A 1 17 ? 5.678 -17.206 -24.463 1.00 0.00 19 ASP A O 8
ATOM 12828 N N . SER A 1 18 ? 6.663 -18.746 -23.144 1.00 0.00 20 SER A N 8
ATOM 12829 C CA . SER A 1 18 ? 5.449 -19.553 -22.994 1.00 0.00 20 SER A CA 8
ATOM 12830 C C . SER A 1 18 ? 4.963 -19.541 -21.551 1.00 0.00 20 SER A C 8
ATOM 12831 O O . SER A 1 18 ? 4.030 -20.262 -21.193 1.00 0.00 20 SER A O 8
ATOM 12839 N N . SER A 1 19 ? 5.596 -18.716 -20.723 1.00 0.00 21 SER A N 8
ATOM 12840 C CA . SER A 1 19 ? 5.216 -18.617 -19.316 1.00 0.00 21 SER A CA 8
ATOM 12841 C C . SER A 1 19 ? 5.535 -17.225 -18.774 1.00 0.00 21 SER A C 8
ATOM 12842 O O . SER A 1 19 ? 6.509 -16.594 -19.183 1.00 0.00 21 SER A O 8
ATOM 12850 N N . ILE A 1 20 ? 4.710 -16.746 -17.853 1.00 0.00 22 ILE A N 8
ATOM 12851 C CA . ILE A 1 20 ? 4.912 -15.427 -17.256 1.00 0.00 22 ILE A CA 8
ATOM 12852 C C . ILE A 1 20 ? 4.492 -15.440 -15.791 1.00 0.00 22 ILE A C 8
ATOM 12853 O O . ILE A 1 20 ? 3.575 -16.167 -15.410 1.00 0.00 22 ILE A O 8
ATOM 12869 N N . GLY A 1 21 ? 5.168 -14.637 -14.973 1.00 0.00 23 GLY A N 8
ATOM 12870 C CA . GLY A 1 21 ? 4.860 -14.569 -13.545 1.00 0.00 23 GLY A CA 8
ATOM 12871 C C . GLY A 1 21 ? 4.032 -13.330 -13.222 1.00 0.00 23 GLY A C 8
ATOM 12872 O O . GLY A 1 21 ? 4.572 -12.298 -12.820 1.00 0.00 23 GLY A O 8
ATOM 12876 N N . LEU A 1 22 ? 2.719 -13.436 -13.402 1.00 0.00 24 LEU A N 8
ATOM 12877 C CA . LEU A 1 22 ? 1.832 -12.313 -13.130 1.00 0.00 24 LEU A CA 8
ATOM 12878 C C . LEU A 1 22 ? 1.734 -12.082 -11.631 1.00 0.00 24 LEU A C 8
ATOM 12879 O O . LEU A 1 22 ? 1.396 -12.992 -10.873 1.00 0.00 24 LEU A O 8
ATOM 12895 N N . ARG A 1 23 ? 2.038 -10.858 -11.202 1.00 0.00 25 ARG A N 8
ATOM 12896 C CA . ARG A 1 23 ? 1.989 -10.519 -9.783 1.00 0.00 25 ARG A CA 8
ATOM 12897 C C . ARG A 1 23 ? 1.384 -9.138 -9.587 1.00 0.00 25 ARG A C 8
ATOM 12898 O O . ARG A 1 23 ? 1.662 -8.214 -10.351 1.00 0.00 25 ARG A O 8
ATOM 12919 N N . TRP A 1 24 ? 0.555 -9.001 -8.559 1.00 0.00 26 TRP A N 8
ATOM 12920 C CA . TRP A 1 24 ? -0.082 -7.723 -8.267 1.00 0.00 26 TRP A CA 8
ATOM 12921 C C . TRP A 1 24 ? -0.257 -7.558 -6.765 1.00 0.00 26 TRP A C 8
ATOM 12922 O O . TRP A 1 24 ? -0.328 -8.543 -6.030 1.00 0.00 26 TRP A O 8
ATOM 12943 N N . THR A 1 25 ? -0.325 -6.311 -6.310 1.00 0.00 27 THR A N 8
ATOM 12944 C CA . THR A 1 25 ? -0.495 -6.033 -4.885 1.00 0.00 27 THR A CA 8
ATOM 12945 C C . THR A 1 25 ? -1.890 -5.466 -4.610 1.00 0.00 27 THR A C 8
ATOM 12946 O O . THR A 1 25 ? -2.143 -4.289 -4.868 1.00 0.00 27 THR A O 8
ATOM 12957 N N . PRO A 1 26 ? -2.788 -6.257 -4.085 1.00 0.00 28 PRO A N 8
ATOM 12958 C CA . PRO A 1 26 ? -4.166 -5.788 -3.766 1.00 0.00 28 PRO A CA 8
ATOM 12959 C C . PRO A 1 26 ? -4.172 -4.538 -2.876 1.00 0.00 28 PRO A C 8
ATOM 12960 O O . PRO A 1 26 ? -3.311 -4.373 -2.012 1.00 0.00 28 PRO A O 8
ATOM 12971 N N . LEU A 1 27 ? -5.151 -3.661 -3.106 1.00 0.00 29 LEU A N 8
ATOM 12972 C CA . LEU A 1 27 ? -5.266 -2.426 -2.334 1.00 0.00 29 LEU A CA 8
ATOM 12973 C C . LEU A 1 27 ? -5.892 -2.695 -0.977 1.00 0.00 29 LEU A C 8
ATOM 12974 O O . LEU A 1 27 ? -6.830 -3.479 -0.842 1.00 0.00 29 LEU A O 8
ATOM 12990 N N . ASN A 1 28 ? -5.358 -2.029 0.028 1.00 0.00 30 ASN A N 8
ATOM 12991 C CA . ASN A 1 28 ? -5.858 -2.181 1.374 1.00 0.00 30 ASN A CA 8
ATOM 12992 C C . ASN A 1 28 ? -7.369 -1.989 1.391 1.00 0.00 30 ASN A C 8
ATOM 12993 O O . ASN A 1 28 ? -8.084 -2.674 2.121 1.00 0.00 30 ASN A O 8
ATOM 13004 N N . SER A 1 29 ? -7.843 -1.059 0.569 1.00 0.00 31 SER A N 8
ATOM 13005 C CA . SER A 1 29 ? -9.273 -0.793 0.474 1.00 0.00 31 SER A CA 8
ATOM 13006 C C . SER A 1 29 ? -9.973 -1.890 -0.328 1.00 0.00 31 SER A C 8
ATOM 13007 O O . SER A 1 29 ? -11.113 -2.251 -0.041 1.00 0.00 31 SER A O 8
ATOM 13015 N N . SER A 1 30 ? -9.281 -2.417 -1.339 1.00 0.00 32 SER A N 8
ATOM 13016 C CA . SER A 1 30 ? -9.849 -3.472 -2.175 1.00 0.00 32 SER A CA 8
ATOM 13017 C C . SER A 1 30 ? -10.188 -4.693 -1.324 1.00 0.00 32 SER A C 8
ATOM 13018 O O . SER A 1 30 ? -9.381 -5.141 -0.508 1.00 0.00 32 SER A O 8
ATOM 13026 N N . THR A 1 31 ? -11.388 -5.222 -1.524 1.00 0.00 33 THR A N 8
ATOM 13027 C CA . THR A 1 31 ? -11.834 -6.389 -0.773 1.00 0.00 33 THR A CA 8
ATOM 13028 C C . THR A 1 31 ? -10.867 -7.550 -0.982 1.00 0.00 33 THR A C 8
ATOM 13029 O O . THR A 1 31 ? -10.301 -7.709 -2.064 1.00 0.00 33 THR A O 8
ATOM 13040 N N . ILE A 1 32 ? -10.674 -8.357 0.059 1.00 0.00 34 ILE A N 8
ATOM 13041 C CA . ILE A 1 32 ? -9.761 -9.496 -0.023 1.00 0.00 34 ILE A CA 8
ATOM 13042 C C . ILE A 1 32 ? -10.517 -10.764 -0.401 1.00 0.00 34 ILE A C 8
ATOM 13043 O O . ILE A 1 32 ? -11.016 -11.487 0.463 1.00 0.00 34 ILE A O 8
ATOM 13059 N N . ILE A 1 33 ? -10.595 -11.028 -1.703 1.00 0.00 35 ILE A N 8
ATOM 13060 C CA . ILE A 1 33 ? -11.285 -12.214 -2.205 1.00 0.00 35 ILE A CA 8
ATOM 13061 C C . ILE A 1 33 ? -10.557 -12.782 -3.415 1.00 0.00 35 ILE A C 8
ATOM 13062 O O . ILE A 1 33 ? -10.073 -12.037 -4.268 1.00 0.00 35 ILE A O 8
ATOM 13078 N N . GLY A 1 34 ? -10.486 -14.106 -3.485 1.00 0.00 36 GLY A N 8
ATOM 13079 C CA . GLY A 1 34 ? -9.809 -14.762 -4.596 1.00 0.00 36 GLY A CA 8
ATOM 13080 C C . GLY A 1 34 ? -10.187 -14.121 -5.923 1.00 0.00 36 GLY A C 8
ATOM 13081 O O . GLY A 1 34 ? -11.368 -13.955 -6.233 1.00 0.00 36 GLY A O 8
ATOM 13085 N N . TYR A 1 35 ? -9.172 -13.760 -6.702 1.00 0.00 37 TYR A N 8
ATOM 13086 C CA . TYR A 1 35 ? -9.393 -13.138 -8.001 1.00 0.00 37 TYR A CA 8
ATOM 13087 C C . TYR A 1 35 ? -9.448 -14.197 -9.086 1.00 0.00 37 TYR A C 8
ATOM 13088 O O . TYR A 1 35 ? -9.246 -15.382 -8.823 1.00 0.00 37 TYR A O 8
ATOM 13106 N N . ARG A 1 36 ? -9.730 -13.765 -10.310 1.00 0.00 38 ARG A N 8
ATOM 13107 C CA . ARG A 1 36 ? -9.813 -14.685 -11.438 1.00 0.00 38 ARG A CA 8
ATOM 13108 C C . ARG A 1 36 ? -9.123 -14.095 -12.663 1.00 0.00 38 ARG A C 8
ATOM 13109 O O . ARG A 1 36 ? -9.437 -12.987 -13.092 1.00 0.00 38 ARG A O 8
ATOM 13130 N N . ILE A 1 37 ? -8.178 -14.851 -13.224 1.00 0.00 39 ILE A N 8
ATOM 13131 C CA . ILE A 1 37 ? -7.439 -14.401 -14.405 1.00 0.00 39 ILE A CA 8
ATOM 13132 C C . ILE A 1 37 ? -7.987 -15.077 -15.654 1.00 0.00 39 ILE A C 8
ATOM 13133 O O . ILE A 1 37 ? -8.062 -16.304 -15.728 1.00 0.00 39 ILE A O 8
ATOM 13149 N N . THR A 1 38 ? -8.380 -14.272 -16.636 1.00 0.00 40 THR A N 8
ATOM 13150 C CA . THR A 1 38 ? -8.938 -14.801 -17.878 1.00 0.00 40 THR A CA 8
ATOM 13151 C C . THR A 1 38 ? -7.911 -14.720 -18.997 1.00 0.00 40 THR A C 8
ATOM 13152 O O . THR A 1 38 ? -7.261 -13.690 -19.184 1.00 0.00 40 THR A O 8
ATOM 13163 N N . VAL A 1 39 ? -7.768 -15.813 -19.742 1.00 0.00 41 VAL A N 8
ATOM 13164 C CA . VAL A 1 39 ? -6.817 -15.866 -20.855 1.00 0.00 41 VAL A CA 8
ATOM 13165 C C . VAL A 1 39 ? -7.483 -16.458 -22.093 1.00 0.00 41 VAL A C 8
ATOM 13166 O O . VAL A 1 39 ? -8.249 -17.416 -21.999 1.00 0.00 41 VAL A O 8
ATOM 13179 N N . VAL A 1 40 ? -7.188 -15.881 -23.259 1.00 0.00 42 VAL A N 8
ATOM 13180 C CA . VAL A 1 40 ? -7.760 -16.364 -24.510 1.00 0.00 42 VAL A CA 8
ATOM 13181 C C . VAL A 1 40 ? -6.679 -16.479 -25.573 1.00 0.00 42 VAL A C 8
ATOM 13182 O O . VAL A 1 40 ? -5.887 -15.557 -25.769 1.00 0.00 42 VAL A O 8
ATOM 13195 N N . ALA A 1 41 ? -6.657 -17.608 -26.269 1.00 0.00 43 ALA A N 8
ATOM 13196 C CA . ALA A 1 41 ? -5.680 -17.827 -27.326 1.00 0.00 43 ALA A CA 8
ATOM 13197 C C . ALA A 1 41 ? -6.303 -17.496 -28.679 1.00 0.00 43 ALA A C 8
ATOM 13198 O O . ALA A 1 41 ? -7.473 -17.791 -28.918 1.00 0.00 43 ALA A O 8
ATOM 13205 N N . ALA A 1 42 ? -5.519 -16.892 -29.564 1.00 0.00 44 ALA A N 8
ATOM 13206 C CA . ALA A 1 42 ? -6.011 -16.537 -30.891 1.00 0.00 44 ALA A CA 8
ATOM 13207 C C . ALA A 1 42 ? -5.661 -17.623 -31.907 1.00 0.00 44 ALA A C 8
ATOM 13208 O O . ALA A 1 42 ? -6.466 -17.957 -32.775 1.00 0.00 44 ALA A O 8
ATOM 13215 N N . GLY A 1 43 ? -4.451 -18.165 -31.797 1.00 0.00 45 GLY A N 8
ATOM 13216 C CA . GLY A 1 43 ? -4.004 -19.208 -32.716 1.00 0.00 45 GLY A CA 8
ATOM 13217 C C . GLY A 1 43 ? -4.818 -20.487 -32.541 1.00 0.00 45 GLY A C 8
ATOM 13218 O O . GLY A 1 43 ? -5.045 -21.228 -33.499 1.00 0.00 45 GLY A O 8
ATOM 13222 N N . GLU A 1 44 ? -5.250 -20.745 -31.307 1.00 0.00 46 GLU A N 8
ATOM 13223 C CA . GLU A 1 44 ? -6.032 -21.940 -31.012 1.00 0.00 46 GLU A CA 8
ATOM 13224 C C . GLU A 1 44 ? -7.512 -21.587 -30.982 1.00 0.00 46 GLU A C 8
ATOM 13225 O O . GLU A 1 44 ? -7.918 -20.613 -30.348 1.00 0.00 46 GLU A O 8
ATOM 13237 N N . GLY A 1 45 ? -8.307 -22.384 -31.683 1.00 0.00 47 GLY A N 8
ATOM 13238 C CA . GLY A 1 45 ? -9.740 -22.147 -31.755 1.00 0.00 47 GLY A CA 8
ATOM 13239 C C . GLY A 1 45 ? -10.354 -22.173 -30.373 1.00 0.00 47 GLY A C 8
ATOM 13240 O O . GLY A 1 45 ? -11.429 -21.613 -30.157 1.00 0.00 47 GLY A O 8
ATOM 13244 N N . ILE A 1 46 ? -9.665 -22.817 -29.430 1.00 0.00 48 ILE A N 8
ATOM 13245 C CA . ILE A 1 46 ? -10.159 -22.898 -28.053 1.00 0.00 48 ILE A CA 8
ATOM 13246 C C . ILE A 1 46 ? -9.263 -22.080 -27.112 1.00 0.00 48 ILE A C 8
ATOM 13247 O O . ILE A 1 46 ? -8.038 -22.195 -27.162 1.00 0.00 48 ILE A O 8
ATOM 13263 N N . PRO A 1 47 ? -9.847 -21.297 -26.239 1.00 0.00 49 PRO A N 8
ATOM 13264 C CA . PRO A 1 47 ? -9.083 -20.493 -25.242 1.00 0.00 49 PRO A CA 8
ATOM 13265 C C . PRO A 1 47 ? -8.577 -21.354 -24.082 1.00 0.00 49 PRO A C 8
ATOM 13266 O O . PRO A 1 47 ? -9.046 -22.473 -23.870 1.00 0.00 49 PRO A O 8
ATOM 13277 N N . ILE A 1 48 ? -7.624 -20.815 -23.330 1.00 0.00 50 ILE A N 8
ATOM 13278 C CA . ILE A 1 48 ? -7.069 -21.523 -22.183 1.00 0.00 50 ILE A CA 8
ATOM 13279 C C . ILE A 1 48 ? -7.970 -21.330 -20.966 1.00 0.00 50 ILE A C 8
ATOM 13280 O O . ILE A 1 48 ? -8.406 -20.215 -20.679 1.00 0.00 50 ILE A O 8
ATOM 13296 N N . PHE A 1 49 ? -8.249 -22.420 -20.262 1.00 0.00 51 PHE A N 8
ATOM 13297 C CA . PHE A 1 49 ? -9.111 -22.356 -19.088 1.00 0.00 51 PHE A CA 8
ATOM 13298 C C . PHE A 1 49 ? -8.573 -21.350 -18.074 1.00 0.00 51 PHE A C 8
ATOM 13299 O O . PHE A 1 49 ? -7.374 -21.305 -17.799 1.00 0.00 51 PHE A O 8
ATOM 13316 N N . GLU A 1 50 ? -9.478 -20.551 -17.519 1.00 0.00 52 GLU A N 8
ATOM 13317 C CA . GLU A 1 50 ? -9.116 -19.547 -16.524 1.00 0.00 52 GLU A CA 8
ATOM 13318 C C . GLU A 1 50 ? -8.684 -20.215 -15.233 1.00 0.00 52 GLU A C 8
ATOM 13319 O O . GLU A 1 50 ? -8.601 -21.441 -15.150 1.00 0.00 52 GLU A O 8
ATOM 13331 N N . ASP A 1 51 ? -8.427 -19.402 -14.218 1.00 0.00 53 ASP A N 8
ATOM 13332 C CA . ASP A 1 51 ? -8.026 -19.932 -12.929 1.00 0.00 53 ASP A CA 8
ATOM 13333 C C . ASP A 1 51 ? -8.346 -18.937 -11.813 1.00 0.00 53 ASP A C 8
ATOM 13334 O O . ASP A 1 51 ? -8.447 -17.734 -12.057 1.00 0.00 53 ASP A O 8
ATOM 13343 N N . PHE A 1 52 ? -8.501 -19.443 -10.589 1.00 0.00 54 PHE A N 8
ATOM 13344 C CA . PHE A 1 52 ? -8.804 -18.588 -9.438 1.00 0.00 54 PHE A CA 8
ATOM 13345 C C . PHE A 1 52 ? -7.733 -18.754 -8.365 1.00 0.00 54 PHE A C 8
ATOM 13346 O O . PHE A 1 52 ? -7.384 -19.873 -7.988 1.00 0.00 54 PHE A O 8
ATOM 13363 N N . VAL A 1 53 ? -7.215 -17.631 -7.871 1.00 0.00 55 VAL A N 8
ATOM 13364 C CA . VAL A 1 53 ? -6.179 -17.651 -6.841 1.00 0.00 55 VAL A CA 8
ATOM 13365 C C . VAL A 1 53 ? -6.556 -16.725 -5.689 1.00 0.00 55 VAL A C 8
ATOM 13366 O O . VAL A 1 53 ? -7.053 -15.620 -5.904 1.00 0.00 55 VAL A O 8
ATOM 13379 N N . ASP A 1 54 ? -6.318 -17.186 -4.466 1.00 0.00 56 ASP A N 8
ATOM 13380 C CA . ASP A 1 54 ? -6.643 -16.392 -3.287 1.00 0.00 56 ASP A CA 8
ATOM 13381 C C . ASP A 1 54 ? -6.002 -15.011 -3.381 1.00 0.00 56 ASP A C 8
ATOM 13382 O O . ASP A 1 54 ? -4.896 -14.863 -3.898 1.00 0.00 56 ASP A O 8
ATOM 13391 N N . SER A 1 55 ? -6.709 -14.003 -2.877 1.00 0.00 57 SER A N 8
ATOM 13392 C CA . SER A 1 55 ? -6.207 -12.634 -2.905 1.00 0.00 57 SER A CA 8
ATOM 13393 C C . SER A 1 55 ? -4.936 -12.509 -2.073 1.00 0.00 57 SER A C 8
ATOM 13394 O O . SER A 1 55 ? -4.026 -11.757 -2.420 1.00 0.00 57 SER A O 8
ATOM 13402 N N . SER A 1 56 ? -4.883 -13.250 -0.971 1.00 0.00 58 SER A N 8
ATOM 13403 C CA . SER A 1 56 ? -3.721 -13.213 -0.088 1.00 0.00 58 SER A CA 8
ATOM 13404 C C . SER A 1 56 ? -2.453 -13.574 -0.856 1.00 0.00 58 SER A C 8
ATOM 13405 O O . SER A 1 56 ? -1.368 -13.081 -0.548 1.00 0.00 58 SER A O 8
ATOM 13413 N N . VAL A 1 57 ? -2.597 -14.436 -1.854 1.00 0.00 59 VAL A N 8
ATOM 13414 C CA . VAL A 1 57 ? -1.453 -14.855 -2.656 1.00 0.00 59 VAL A CA 8
ATOM 13415 C C . VAL A 1 57 ? -0.884 -13.672 -3.437 1.00 0.00 59 VAL A C 8
ATOM 13416 O O . VAL A 1 57 ? 0.329 -13.463 -3.465 1.00 0.00 59 VAL A O 8
ATOM 13429 N N . GLY A 1 58 ? -1.763 -12.903 -4.075 1.00 0.00 60 GLY A N 8
ATOM 13430 C CA . GLY A 1 58 ? -1.327 -11.749 -4.852 1.00 0.00 60 GLY A CA 8
ATOM 13431 C C . GLY A 1 58 ? -0.312 -12.165 -5.912 1.00 0.00 60 GLY A C 8
ATOM 13432 O O . GLY A 1 58 ? 0.522 -11.363 -6.333 1.00 0.00 60 GLY A O 8
ATOM 13436 N N . TYR A 1 59 ? -0.379 -13.427 -6.332 1.00 0.00 61 TYR A N 8
ATOM 13437 C CA . TYR A 1 59 ? 0.553 -13.943 -7.332 1.00 0.00 61 TYR A CA 8
ATOM 13438 C C . TYR A 1 59 ? -0.006 -15.194 -8.009 1.00 0.00 61 TYR A C 8
ATOM 13439 O O . TYR A 1 59 ? -0.699 -15.998 -7.389 1.00 0.00 61 TYR A O 8
ATOM 13457 N N . TYR A 1 60 ? 0.321 -15.361 -9.285 1.00 0.00 62 TYR A N 8
ATOM 13458 C CA . TYR A 1 60 ? -0.130 -16.532 -10.022 1.00 0.00 62 TYR A CA 8
ATOM 13459 C C . TYR A 1 60 ? 0.745 -16.748 -11.251 1.00 0.00 62 TYR A C 8
ATOM 13460 O O . TYR A 1 60 ? 1.448 -15.837 -11.690 1.00 0.00 62 TYR A O 8
ATOM 13478 N N . THR A 1 61 ? 0.700 -17.959 -11.802 1.00 0.00 63 THR A N 8
ATOM 13479 C CA . THR A 1 61 ? 1.493 -18.294 -12.986 1.00 0.00 63 THR A CA 8
ATOM 13480 C C . THR A 1 61 ? 0.626 -18.970 -14.041 1.00 0.00 63 THR A C 8
ATOM 13481 O O . THR A 1 61 ? -0.212 -19.816 -13.723 1.00 0.00 63 THR A O 8
ATOM 13492 N N . VAL A 1 62 ? 0.842 -18.603 -15.302 1.00 0.00 64 VAL A N 8
ATOM 13493 C CA . VAL A 1 62 ? 0.091 -19.191 -16.413 1.00 0.00 64 VAL A CA 8
ATOM 13494 C C . VAL A 1 62 ? 1.050 -19.634 -17.514 1.00 0.00 64 VAL A C 8
ATOM 13495 O O . VAL A 1 62 ? 1.570 -18.810 -18.267 1.00 0.00 64 VAL A O 8
ATOM 13508 N N . THR A 1 63 ? 1.271 -20.942 -17.609 1.00 0.00 65 THR A N 8
ATOM 13509 C CA . THR A 1 63 ? 2.165 -21.491 -18.625 1.00 0.00 65 THR A CA 8
ATOM 13510 C C . THR A 1 63 ? 1.368 -22.232 -19.685 1.00 0.00 65 THR A C 8
ATOM 13511 O O . THR A 1 63 ? 0.254 -22.694 -19.432 1.00 0.00 65 THR A O 8
ATOM 13522 N N . GLY A 1 64 ? 1.947 -22.334 -20.880 1.00 0.00 66 GLY A N 8
ATOM 13523 C CA . GLY A 1 64 ? 1.290 -23.015 -21.992 1.00 0.00 66 GLY A CA 8
ATOM 13524 C C . GLY A 1 64 ? 0.823 -22.020 -23.049 1.00 0.00 66 GLY A C 8
ATOM 13525 O O . GLY A 1 64 ? -0.295 -22.118 -23.558 1.00 0.00 66 GLY A O 8
ATOM 13529 N N . LEU A 1 65 ? 1.688 -21.060 -23.383 1.00 0.00 67 LEU A N 8
ATOM 13530 C CA . LEU A 1 65 ? 1.356 -20.052 -24.390 1.00 0.00 67 LEU A CA 8
ATOM 13531 C C . LEU A 1 65 ? 2.294 -20.182 -25.578 1.00 0.00 67 LEU A C 8
ATOM 13532 O O . LEU A 1 65 ? 3.458 -19.788 -25.517 1.00 0.00 67 LEU A O 8
ATOM 13548 N N . GLU A 1 66 ? 1.786 -20.757 -26.649 1.00 0.00 68 GLU A N 8
ATOM 13549 C CA . GLU A 1 66 ? 2.602 -20.969 -27.843 1.00 0.00 68 GLU A CA 8
ATOM 13550 C C . GLU A 1 66 ? 3.305 -19.676 -28.279 1.00 0.00 68 GLU A C 8
ATOM 13551 O O . GLU A 1 66 ? 2.696 -18.608 -28.278 1.00 0.00 68 GLU A O 8
ATOM 13563 N N . PRO A 1 67 ? 4.559 -19.753 -28.672 1.00 0.00 69 PRO A N 8
ATOM 13564 C CA . PRO A 1 67 ? 5.333 -18.563 -29.145 1.00 0.00 69 PRO A CA 8
ATOM 13565 C C . PRO A 1 67 ? 4.921 -18.148 -30.549 1.00 0.00 69 PRO A C 8
ATOM 13566 O O . PRO A 1 67 ? 4.524 -18.977 -31.366 1.00 0.00 69 PRO A O 8
ATOM 13577 N N . GLY A 1 68 ? 5.047 -16.862 -30.823 1.00 0.00 70 GLY A N 8
ATOM 13578 C CA . GLY A 1 68 ? 4.707 -16.336 -32.131 1.00 0.00 70 GLY A CA 8
ATOM 13579 C C . GLY A 1 68 ? 3.198 -16.355 -32.363 1.00 0.00 70 GLY A C 8
ATOM 13580 O O . GLY A 1 68 ? 2.733 -16.262 -33.501 1.00 0.00 70 GLY A O 8
ATOM 13584 N N . ILE A 1 69 ? 2.438 -16.485 -31.279 1.00 0.00 71 ILE A N 8
ATOM 13585 C CA . ILE A 1 69 ? 0.975 -16.529 -31.357 1.00 0.00 71 ILE A CA 8
ATOM 13586 C C . ILE A 1 69 ? 0.392 -15.371 -30.559 1.00 0.00 71 ILE A C 8
ATOM 13587 O O . ILE A 1 69 ? 0.971 -14.916 -29.571 1.00 0.00 71 ILE A O 8
ATOM 13603 N N . ASP A 1 70 ? -0.760 -14.904 -31.007 1.00 0.00 72 ASP A N 8
ATOM 13604 C CA . ASP A 1 70 ? -1.440 -13.799 -30.353 1.00 0.00 72 ASP A CA 8
ATOM 13605 C C . ASP A 1 70 ? -2.380 -14.313 -29.266 1.00 0.00 72 ASP A C 8
ATOM 13606 O O . ASP A 1 70 ? -3.416 -14.908 -29.552 1.00 0.00 72 ASP A O 8
ATOM 13615 N N . TYR A 1 71 ? -2.010 -14.079 -28.017 1.00 0.00 73 TYR A N 8
ATOM 13616 C CA . TYR A 1 71 ? -2.826 -14.516 -26.889 1.00 0.00 73 TYR A CA 8
ATOM 13617 C C . TYR A 1 71 ? -3.564 -13.335 -26.282 1.00 0.00 73 TYR A C 8
ATOM 13618 O O . TYR A 1 71 ? -2.952 -12.378 -25.831 1.00 0.00 73 TYR A O 8
ATOM 13636 N N . ASP A 1 72 ? -4.887 -13.418 -26.299 1.00 0.00 74 ASP A N 8
ATOM 13637 C CA . ASP A 1 72 ? -5.723 -12.364 -25.741 1.00 0.00 74 ASP A CA 8
ATOM 13638 C C . ASP A 1 72 ? -5.950 -12.635 -24.255 1.00 0.00 74 ASP A C 8
ATOM 13639 O O . ASP A 1 72 ? -6.512 -13.662 -23.889 1.00 0.00 74 ASP A O 8
ATOM 13648 N N . ILE A 1 73 ? -5.498 -11.716 -23.409 1.00 0.00 75 ILE A N 8
ATOM 13649 C CA . ILE A 1 73 ? -5.638 -11.870 -21.959 1.00 0.00 75 ILE A CA 8
ATOM 13650 C C . ILE A 1 73 ? -6.451 -10.723 -21.384 1.00 0.00 75 ILE A C 8
ATOM 13651 O O . ILE A 1 73 ? -6.688 -9.715 -22.050 1.00 0.00 75 ILE A O 8
ATOM 13667 N N . SER A 1 74 ? -6.868 -10.885 -20.136 1.00 0.00 76 SER A N 8
ATOM 13668 C CA . SER A 1 74 ? -7.642 -9.856 -19.460 1.00 0.00 76 SER A CA 8
ATOM 13669 C C . SER A 1 74 ? -7.474 -9.965 -17.947 1.00 0.00 76 SER A C 8
ATOM 13670 O O . SER A 1 74 ? -7.696 -11.030 -17.368 1.00 0.00 76 SER A O 8
ATOM 13678 N N . VAL A 1 75 ? -7.098 -8.863 -17.304 1.00 0.00 77 VAL A N 8
ATOM 13679 C CA . VAL A 1 75 ? -6.926 -8.856 -15.853 1.00 0.00 77 VAL A CA 8
ATOM 13680 C C . VAL A 1 75 ? -8.082 -8.112 -15.196 1.00 0.00 77 VAL A C 8
ATOM 13681 O O . VAL A 1 75 ? -8.103 -6.883 -15.160 1.00 0.00 77 VAL A O 8
ATOM 13694 N N . ILE A 1 76 ? -9.046 -8.871 -14.675 1.00 0.00 78 ILE A N 8
ATOM 13695 C CA . ILE A 1 76 ? -10.216 -8.287 -14.022 1.00 0.00 78 ILE A CA 8
ATOM 13696 C C . ILE A 1 76 ? -10.060 -8.367 -12.513 1.00 0.00 78 ILE A C 8
ATOM 13697 O O . ILE A 1 76 ? -9.561 -9.361 -11.983 1.00 0.00 78 ILE A O 8
ATOM 13713 N N . THR A 1 77 ? -10.487 -7.312 -11.824 1.00 0.00 79 THR A N 8
ATOM 13714 C CA . THR A 1 77 ? -10.389 -7.261 -10.363 1.00 0.00 79 THR A CA 8
ATOM 13715 C C . THR A 1 77 ? -11.770 -7.107 -9.739 1.00 0.00 79 THR A C 8
ATOM 13716 O O . THR A 1 77 ? -12.425 -6.076 -9.896 1.00 0.00 79 THR A O 8
ATOM 13727 N N . LEU A 1 78 ? -12.203 -8.141 -9.018 1.00 0.00 80 LEU A N 8
ATOM 13728 C CA . LEU A 1 78 ? -13.510 -8.123 -8.360 1.00 0.00 80 LEU A CA 8
ATOM 13729 C C . LEU A 1 78 ? -13.346 -7.952 -6.859 1.00 0.00 80 LEU A C 8
ATOM 13730 O O . LEU A 1 78 ? -12.600 -8.688 -6.213 1.00 0.00 80 LEU A O 8
ATOM 13746 N N . ILE A 1 79 ? -14.055 -6.969 -6.311 1.00 0.00 81 ILE A N 8
ATOM 13747 C CA . ILE A 1 79 ? -14.000 -6.700 -4.882 1.00 0.00 81 ILE A CA 8
ATOM 13748 C C . ILE A 1 79 ? -15.383 -6.325 -4.363 1.00 0.00 81 ILE A C 8
ATOM 13749 O O . ILE A 1 79 ? -16.164 -5.678 -5.061 1.00 0.00 81 ILE A O 8
ATOM 13765 N N . ASN A 1 80 ? -15.681 -6.735 -3.134 1.00 0.00 82 ASN A N 8
ATOM 13766 C CA . ASN A 1 80 ? -16.978 -6.440 -2.534 1.00 0.00 82 ASN A CA 8
ATOM 13767 C C . ASN A 1 80 ? -17.241 -4.936 -2.529 1.00 0.00 82 ASN A C 8
ATOM 13768 O O . ASN A 1 80 ? -18.146 -4.452 -3.209 1.00 0.00 82 ASN A O 8
ATOM 13779 N N . GLY A 1 81 ? -16.445 -4.202 -1.758 1.00 0.00 83 GLY A N 8
ATOM 13780 C CA . GLY A 1 81 ? -16.599 -2.754 -1.675 1.00 0.00 83 GLY A CA 8
ATOM 13781 C C . GLY A 1 81 ? -16.000 -2.218 -0.382 1.00 0.00 83 GLY A C 8
ATOM 13782 O O . GLY A 1 81 ? -16.594 -2.343 0.689 1.00 0.00 83 GLY A O 8
ATOM 13786 N N . GLY A 1 82 ? -14.817 -1.615 -0.487 1.00 0.00 84 GLY A N 8
ATOM 13787 C CA . GLY A 1 82 ? -14.141 -1.058 0.681 1.00 0.00 84 GLY A CA 8
ATOM 13788 C C . GLY A 1 82 ? -14.537 0.398 0.893 1.00 0.00 84 GLY A C 8
ATOM 13789 O O . GLY A 1 82 ? -15.290 0.968 0.104 1.00 0.00 84 GLY A O 8
ATOM 13793 N N . GLU A 1 83 ? -14.022 0.994 1.964 1.00 0.00 85 GLU A N 8
ATOM 13794 C CA . GLU A 1 83 ? -14.329 2.386 2.273 1.00 0.00 85 GLU A CA 8
ATOM 13795 C C . GLU A 1 83 ? -13.461 3.321 1.439 1.00 0.00 85 GLU A C 8
ATOM 13796 O O . GLU A 1 83 ? -12.233 3.253 1.487 1.00 0.00 85 GLU A O 8
ATOM 13808 N N . SER A 1 84 ? -14.109 4.194 0.675 1.00 0.00 86 SER A N 8
ATOM 13809 C CA . SER A 1 84 ? -13.387 5.138 -0.168 1.00 0.00 86 SER A CA 8
ATOM 13810 C C . SER A 1 84 ? -12.776 6.247 0.679 1.00 0.00 86 SER A C 8
ATOM 13811 O O . SER A 1 84 ? -13.226 6.508 1.794 1.00 0.00 86 SER A O 8
ATOM 13819 N N . ALA A 1 85 ? -11.747 6.895 0.142 1.00 0.00 87 ALA A N 8
ATOM 13820 C CA . ALA A 1 85 ? -11.077 7.975 0.862 1.00 0.00 87 ALA A CA 8
ATOM 13821 C C . ALA A 1 85 ? -11.902 9.262 0.780 1.00 0.00 87 ALA A C 8
ATOM 13822 O O . ALA A 1 85 ? -12.751 9.413 -0.098 1.00 0.00 87 ALA A O 8
ATOM 13829 N N . PRO A 1 86 ? -11.655 10.186 1.673 1.00 0.00 88 PRO A N 8
ATOM 13830 C CA . PRO A 1 86 ? -12.373 11.496 1.704 1.00 0.00 88 PRO A CA 8
ATOM 13831 C C . PRO A 1 86 ? -12.003 12.379 0.512 1.00 0.00 88 PRO A C 8
ATOM 13832 O O . PRO A 1 86 ? -12.674 13.372 0.230 1.00 0.00 88 PRO A O 8
ATOM 13843 N N . THR A 1 87 ? -10.927 12.015 -0.176 1.00 0.00 89 THR A N 8
ATOM 13844 C CA . THR A 1 87 ? -10.465 12.781 -1.332 1.00 0.00 89 THR A CA 8
ATOM 13845 C C . THR A 1 87 ? -9.952 11.848 -2.422 1.00 0.00 89 THR A C 8
ATOM 13846 O O . THR A 1 87 ? -9.653 10.682 -2.166 1.00 0.00 89 THR A O 8
ATOM 13857 N N . THR A 1 88 ? -9.856 12.370 -3.643 1.00 0.00 90 THR A N 8
ATOM 13858 C CA . THR A 1 88 ? -9.377 11.583 -4.777 1.00 0.00 90 THR A CA 8
ATOM 13859 C C . THR A 1 88 ? -8.322 12.358 -5.554 1.00 0.00 90 THR A C 8
ATOM 13860 O O . THR A 1 88 ? -8.319 13.590 -5.561 1.00 0.00 90 THR A O 8
ATOM 13871 N N . LEU A 1 89 ? -7.422 11.628 -6.209 1.00 0.00 91 LEU A N 8
ATOM 13872 C CA . LEU A 1 89 ? -6.355 12.247 -6.990 1.00 0.00 91 LEU A CA 8
ATOM 13873 C C . LEU A 1 89 ? -6.781 12.398 -8.446 1.00 0.00 91 LEU A C 8
ATOM 13874 O O . LEU A 1 89 ? -7.484 11.546 -8.991 1.00 0.00 91 LEU A O 8
ATOM 13890 N N . THR A 1 90 ? -6.353 13.490 -9.069 1.00 0.00 92 THR A N 8
ATOM 13891 C CA . THR A 1 90 ? -6.695 13.746 -10.460 1.00 0.00 92 THR A CA 8
ATOM 13892 C C . THR A 1 90 ? -6.072 12.687 -11.362 1.00 0.00 92 THR A C 8
ATOM 13893 O O . THR A 1 90 ? -4.914 12.308 -11.182 1.00 0.00 92 THR A O 8
ATOM 13904 N N . GLN A 1 91 ? -6.848 12.211 -12.334 1.00 0.00 93 GLN A N 8
ATOM 13905 C CA . GLN A 1 91 ? -6.369 11.195 -13.266 1.00 0.00 93 GLN A CA 8
ATOM 13906 C C . GLN A 1 91 ? -5.844 11.844 -14.542 1.00 0.00 93 GLN A C 8
ATOM 13907 O O . GLN A 1 91 ? -6.164 12.993 -14.843 1.00 0.00 93 GLN A O 8
ATOM 13921 N N . GLN A 1 92 ? -5.036 11.098 -15.284 1.00 0.00 94 GLN A N 8
ATOM 13922 C CA . GLN A 1 92 ? -4.468 11.602 -16.528 1.00 0.00 94 GLN A CA 8
ATOM 13923 C C . GLN A 1 92 ? -3.561 12.803 -16.246 1.00 0.00 94 GLN A C 8
ATOM 13924 O O . GLN A 1 92 ? -2.644 12.718 -15.430 1.00 0.00 94 GLN A O 8
ATOM 13938 N N . THR A 1 93 ? -3.825 13.921 -16.923 1.00 0.00 95 THR A N 8
ATOM 13939 C CA . THR A 1 93 ? -3.032 15.134 -16.742 1.00 0.00 95 THR A CA 8
ATOM 13940 C C . THR A 1 93 ? -3.688 16.047 -15.713 1.00 0.00 95 THR A C 8
ATOM 13941 O O . THR A 1 93 ? -4.897 15.958 -15.558 1.00 0.00 95 THR A O 8
ATOM 13952 N N . SER B 2 1 ? 15.154 2.765 -23.006 1.00 0.00 201 SER B N 8
ATOM 13953 C CA . SER B 2 1 ? 15.270 1.280 -22.985 1.00 0.00 201 SER B CA 8
ATOM 13954 C C . SER B 2 1 ? 13.877 0.665 -23.025 1.00 0.00 201 SER B C 8
ATOM 13955 O O . SER B 2 1 ? 13.048 0.925 -22.153 1.00 0.00 201 SER B O 8
ATOM 13963 N N . SER B 2 2 ? 13.625 -0.153 -24.042 1.00 0.00 202 SER B N 8
ATOM 13964 C CA . SER B 2 2 ? 12.327 -0.800 -24.181 1.00 0.00 202 SER B CA 8
ATOM 13965 C C . SER B 2 2 ? 12.152 -1.860 -23.107 1.00 0.00 202 SER B C 8
ATOM 13966 O O . SER B 2 2 ? 13.081 -2.611 -22.811 1.00 0.00 202 SER B O 8
ATOM 13974 N N . SER B 2 3 ? 10.954 -1.921 -22.526 1.00 0.00 203 SER B N 8
ATOM 13975 C CA . SER B 2 3 ? 10.665 -2.902 -21.479 1.00 0.00 203 SER B CA 8
ATOM 13976 C C . SER B 2 3 ? 9.669 -3.951 -21.984 1.00 0.00 203 SER B C 8
ATOM 13977 O O . SER B 2 3 ? 8.823 -3.654 -22.830 1.00 0.00 203 SER B O 8
ATOM 13985 N N . PRO B 2 4 ? 9.743 -5.159 -21.478 1.00 0.00 204 PRO B N 8
ATOM 13986 C CA . PRO B 2 4 ? 8.822 -6.260 -21.880 1.00 0.00 204 PRO B CA 8
ATOM 13987 C C . PRO B 2 4 ? 7.377 -5.778 -22.031 1.00 0.00 204 PRO B C 8
ATOM 13988 O O . PRO B 2 4 ? 6.634 -6.267 -22.884 1.00 0.00 204 PRO B O 8
ATOM 13999 N N . ILE B 2 5 ? 6.991 -4.817 -21.200 1.00 0.00 205 ILE B N 8
ATOM 14000 C CA . ILE B 2 5 ? 5.638 -4.269 -21.244 1.00 0.00 205 ILE B CA 8
ATOM 14001 C C . ILE B 2 5 ? 5.607 -2.832 -20.738 1.00 0.00 205 ILE B C 8
ATOM 14002 O O . ILE B 2 5 ? 6.499 -2.399 -20.011 1.00 0.00 205 ILE B O 8
ATOM 14018 N N . GLN B 2 6 ? 4.566 -2.102 -21.122 1.00 0.00 206 GLN B N 8
ATOM 14019 C CA . GLN B 2 6 ? 4.416 -0.719 -20.690 1.00 0.00 206 GLN B CA 8
ATOM 14020 C C . GLN B 2 6 ? 3.038 -0.186 -21.075 1.00 0.00 206 GLN B C 8
ATOM 14021 O O . GLN B 2 6 ? 2.893 0.544 -22.056 1.00 0.00 206 GLN B O 8
ATOM 14035 N N . GLY B 2 7 ? 2.023 -0.555 -20.293 1.00 0.00 207 GLY B N 8
ATOM 14036 C CA . GLY B 2 7 ? 0.653 -0.111 -20.558 1.00 0.00 207 GLY B CA 8
ATOM 14037 C C . GLY B 2 7 ? 0.183 0.874 -19.500 1.00 0.00 207 GLY B C 8
ATOM 14038 O O . GLY B 2 7 ? 0.973 1.651 -18.961 1.00 0.00 207 GLY B O 8
ATOM 14042 N N . SER B 2 8 ? -1.111 0.837 -19.206 1.00 0.00 208 SER B N 8
ATOM 14043 C CA . SER B 2 8 ? -1.687 1.729 -18.212 1.00 0.00 208 SER B CA 8
ATOM 14044 C C . SER B 2 8 ? -3.077 1.256 -17.803 1.00 0.00 208 SER B C 8
ATOM 14045 O O . SER B 2 8 ? -3.635 0.339 -18.406 1.00 0.00 208 SER B O 8
ATOM 14053 N N . TRP B 2 9 ? -3.631 1.891 -16.776 1.00 0.00 209 TRP B N 8
ATOM 14054 C CA . TRP B 2 9 ? -4.961 1.531 -16.295 1.00 0.00 209 TRP B CA 8
ATOM 14055 C C . TRP B 2 9 ? -6.035 2.185 -17.158 1.00 0.00 209 TRP B C 8
ATOM 14056 O O . TRP B 2 9 ? -5.853 3.298 -17.654 1.00 0.00 209 TRP B O 8
ATOM 14077 N N . THR B 2 10 ? -7.159 1.487 -17.335 1.00 0.00 210 THR B N 8
ATOM 14078 C CA . THR B 2 10 ? -8.262 2.009 -18.144 1.00 0.00 210 THR B CA 8
ATOM 14079 C C . THR B 2 10 ? -9.575 1.935 -17.373 1.00 0.00 210 THR B C 8
ATOM 14080 O O . THR B 2 10 ? -9.906 0.903 -16.788 1.00 0.00 210 THR B O 8
ATOM 14091 N N . TRP B 2 11 ? -10.327 3.037 -17.380 1.00 0.00 211 TRP B N 8
ATOM 14092 C CA . TRP B 2 11 ? -11.610 3.090 -16.685 1.00 0.00 211 TRP B CA 8
ATOM 14093 C C . TRP B 2 11 ? -12.740 2.697 -17.632 1.00 0.00 211 TRP B C 8
ATOM 14094 O O . TRP B 2 11 ? -13.001 3.382 -18.622 1.00 0.00 211 TRP B O 8
ATOM 14115 N N . GLU B 2 12 ? -13.412 1.597 -17.314 1.00 0.00 212 GLU B N 8
ATOM 14116 C CA . GLU B 2 12 ? -14.522 1.134 -18.136 1.00 0.00 212 GLU B CA 8
ATOM 14117 C C . GLU B 2 12 ? -15.350 0.085 -17.396 1.00 0.00 212 GLU B C 8
ATOM 14118 O O . GLU B 2 12 ? -14.913 -0.465 -16.391 1.00 0.00 212 GLU B O 8
ATOM 14130 N N . ASN B 2 13 ? -16.514 -0.232 -17.937 1.00 0.00 213 ASN B N 8
ATOM 14131 C CA . ASN B 2 13 ? -17.343 -1.272 -17.349 1.00 0.00 213 ASN B CA 8
ATOM 14132 C C . ASN B 2 13 ? -17.513 -1.060 -15.852 1.00 0.00 213 ASN B C 8
ATOM 14133 O O . ASN B 2 13 ? -17.550 -2.019 -15.083 1.00 0.00 213 ASN B O 8
ATOM 14144 N N . GLY B 2 14 ? -17.617 0.194 -15.443 1.00 0.00 214 GLY B N 8
ATOM 14145 C CA . GLY B 2 14 ? -17.791 0.515 -14.028 1.00 0.00 214 GLY B CA 8
ATOM 14146 C C . GLY B 2 14 ? -16.745 -0.187 -13.169 1.00 0.00 214 GLY B C 8
ATOM 14147 O O . GLY B 2 14 ? -16.896 -0.286 -11.952 1.00 0.00 214 GLY B O 8
ATOM 14151 N N . LYS B 2 15 ? -15.680 -0.673 -13.806 1.00 0.00 215 LYS B N 8
ATOM 14152 C CA . LYS B 2 15 ? -14.611 -1.359 -13.087 1.00 0.00 215 LYS B CA 8
ATOM 14153 C C . LYS B 2 15 ? -13.258 -1.078 -13.731 1.00 0.00 215 LYS B C 8
ATOM 14154 O O . LYS B 2 15 ? -13.168 -0.836 -14.934 1.00 0.00 215 LYS B O 8
ATOM 14173 N N . TRP B 2 16 ? -12.204 -1.114 -12.926 1.00 0.00 216 TRP B N 8
ATOM 14174 C CA . TRP B 2 16 ? -10.860 -0.869 -13.439 1.00 0.00 216 TRP B CA 8
ATOM 14175 C C . TRP B 2 16 ? -10.245 -2.173 -13.938 1.00 0.00 216 TRP B C 8
ATOM 14176 O O . TRP B 2 16 ? -10.144 -3.146 -13.192 1.00 0.00 216 TRP B O 8
ATOM 14197 N N . THR B 2 17 ? -9.839 -2.185 -15.206 1.00 0.00 217 THR B N 8
ATOM 14198 C CA . THR B 2 17 ? -9.240 -3.379 -15.806 1.00 0.00 217 THR B CA 8
ATOM 14199 C C . THR B 2 17 ? -7.981 -3.012 -16.582 1.00 0.00 217 THR B C 8
ATOM 14200 O O . THR B 2 17 ? -7.901 -1.943 -17.193 1.00 0.00 217 THR B O 8
ATOM 14211 N N . TRP B 2 18 ? -6.999 -3.912 -16.558 1.00 0.00 218 TRP B N 8
ATOM 14212 C CA . TRP B 2 18 ? -5.742 -3.697 -17.274 1.00 0.00 218 TRP B CA 8
ATOM 14213 C C . TRP B 2 18 ? -5.691 -4.581 -18.517 1.00 0.00 218 TRP B C 8
ATOM 14214 O O . TRP B 2 18 ? -5.751 -5.807 -18.418 1.00 0.00 218 TRP B O 8
ATOM 14235 N N . LYS B 2 19 ? -5.585 -3.952 -19.686 1.00 0.00 219 LYS B N 8
ATOM 14236 C CA . LYS B 2 19 ? -5.538 -4.688 -20.947 1.00 0.00 219 LYS B CA 8
ATOM 14237 C C . LYS B 2 19 ? -4.551 -4.040 -21.904 1.00 0.00 219 LYS B C 8
ATOM 14238 O O . LYS B 2 19 ? -4.061 -2.939 -21.657 1.00 0.00 219 LYS B O 8
ATOM 14257 N N . GLY B 2 20 ? -4.267 -4.735 -22.995 1.00 0.00 220 GLY B N 8
ATOM 14258 C CA . GLY B 2 20 ? -3.335 -4.220 -23.983 1.00 0.00 220 GLY B CA 8
ATOM 14259 C C . GLY B 2 20 ? -3.242 -5.146 -25.192 1.00 0.00 220 GLY B C 8
ATOM 14260 O O . GLY B 2 20 ? -4.135 -5.957 -25.433 1.00 0.00 220 GLY B O 8
ATOM 14264 N N . ILE B 2 21 ? -2.172 -5.001 -25.971 1.00 0.00 221 ILE B N 8
ATOM 14265 C CA . ILE B 2 21 ? -2.010 -5.813 -27.171 1.00 0.00 221 ILE B CA 8
ATOM 14266 C C . ILE B 2 21 ? -2.193 -7.288 -26.850 1.00 0.00 221 ILE B C 8
ATOM 14267 O O . ILE B 2 21 ? -3.212 -7.884 -27.197 1.00 0.00 221 ILE B O 8
ATOM 14283 N N . ILE B 2 22 ? -1.204 -7.866 -26.185 1.00 0.00 222 ILE B N 8
ATOM 14284 C CA . ILE B 2 22 ? -1.248 -9.276 -25.822 1.00 0.00 222 ILE B CA 8
ATOM 14285 C C . ILE B 2 22 ? -0.281 -9.567 -24.674 1.00 0.00 222 ILE B C 8
ATOM 14286 O O . ILE B 2 22 ? 0.218 -8.650 -24.020 1.00 0.00 222 ILE B O 8
ATOM 14302 N N . ARG B 2 23 ? -0.025 -10.851 -24.446 1.00 0.00 223 ARG B N 8
ATOM 14303 C CA . ARG B 2 23 ? 0.888 -11.278 -23.396 1.00 0.00 223 ARG B CA 8
ATOM 14304 C C . ARG B 2 23 ? 2.161 -10.455 -23.430 1.00 0.00 223 ARG B C 8
ATOM 14305 O O . ARG B 2 23 ? 2.329 -9.578 -24.277 1.00 0.00 223 ARG B O 8
ATOM 14326 N N . LEU B 2 24 ? 3.049 -10.736 -22.495 1.00 0.00 224 LEU B N 8
ATOM 14327 C CA . LEU B 2 24 ? 4.300 -10.006 -22.409 1.00 0.00 224 LEU B CA 8
ATOM 14328 C C . LEU B 2 24 ? 5.094 -10.155 -23.697 1.00 0.00 224 LEU B C 8
ATOM 14329 O O . LEU B 2 24 ? 5.425 -11.266 -24.115 1.00 0.00 224 LEU B O 8
ATOM 14345 N N . GLU B 2 25 ? 5.395 -9.021 -24.325 1.00 0.00 225 GLU B N 8
ATOM 14346 C CA . GLU B 2 25 ? 6.153 -9.010 -25.572 1.00 0.00 225 GLU B CA 8
ATOM 14347 C C . GLU B 2 25 ? 7.586 -8.573 -25.317 1.00 0.00 225 GLU B C 8
ATOM 14348 O O . GLU B 2 25 ? 7.863 -7.841 -24.368 1.00 0.00 225 GLU B O 8
ATOM 14360 N N . GLN B 2 26 ? 8.494 -9.031 -26.174 1.00 0.00 226 GLN B N 8
ATOM 14361 C CA . GLN B 2 26 ? 9.907 -8.692 -26.045 1.00 0.00 226 GLN B CA 8
ATOM 14362 C C . GLN B 2 26 ? 10.286 -7.592 -27.029 1.00 0.00 226 GLN B C 8
ATOM 14363 O O . GLN B 2 26 ? 11.181 -6.826 -26.715 1.00 0.00 226 GLN B O 8
ATOM 14377 N N . GLY A 1 1 ? 3.165 15.271 8.679 1.00 0.00 3 GLY A N 9
ATOM 14378 C CA . GLY A 1 1 ? 3.824 15.951 7.529 1.00 0.00 3 GLY A CA 9
ATOM 14379 C C . GLY A 1 1 ? 2.889 15.932 6.325 1.00 0.00 3 GLY A C 9
ATOM 14380 O O . GLY A 1 1 ? 3.314 16.177 5.194 1.00 0.00 3 GLY A O 9
ATOM 14384 N N . SER A 1 2 ? 1.617 15.637 6.573 1.00 0.00 4 SER A N 9
ATOM 14385 C CA . SER A 1 2 ? 0.632 15.586 5.501 1.00 0.00 4 SER A CA 9
ATOM 14386 C C . SER A 1 2 ? 1.094 14.646 4.396 1.00 0.00 4 SER A C 9
ATOM 14387 O O . SER A 1 2 ? 1.593 15.086 3.362 1.00 0.00 4 SER A O 9
ATOM 14395 N N . GLU A 1 3 ? 0.928 13.342 4.622 1.00 0.00 5 GLU A N 9
ATOM 14396 C CA . GLU A 1 3 ? 1.333 12.333 3.639 1.00 0.00 5 GLU A CA 9
ATOM 14397 C C . GLU A 1 3 ? 0.113 11.679 3.018 1.00 0.00 5 GLU A C 9
ATOM 14398 O O . GLU A 1 3 ? -0.708 11.086 3.715 1.00 0.00 5 GLU A O 9
ATOM 14410 N N . VAL A 1 4 ? -0.003 11.799 1.699 1.00 0.00 6 VAL A N 9
ATOM 14411 C CA . VAL A 1 4 ? -1.138 11.219 0.988 1.00 0.00 6 VAL A CA 9
ATOM 14412 C C . VAL A 1 4 ? -0.830 9.778 0.574 1.00 0.00 6 VAL A C 9
ATOM 14413 O O . VAL A 1 4 ? 0.328 9.426 0.347 1.00 0.00 6 VAL A O 9
ATOM 14426 N N . PRO A 1 5 ? -1.840 8.949 0.471 1.00 0.00 7 PRO A N 9
ATOM 14427 C CA . PRO A 1 5 ? -1.674 7.523 0.067 1.00 0.00 7 PRO A CA 9
ATOM 14428 C C . PRO A 1 5 ? -1.203 7.393 -1.379 1.00 0.00 7 PRO A C 9
ATOM 14429 O O . PRO A 1 5 ? -1.531 8.226 -2.227 1.00 0.00 7 PRO A O 9
ATOM 14440 N N . GLN A 1 6 ? -0.436 6.341 -1.656 1.00 0.00 8 GLN A N 9
ATOM 14441 C CA . GLN A 1 6 ? 0.075 6.096 -3.006 1.00 0.00 8 GLN A CA 9
ATOM 14442 C C . GLN A 1 6 ? -0.269 4.680 -3.453 1.00 0.00 8 GLN A C 9
ATOM 14443 O O . GLN A 1 6 ? 0.111 3.704 -2.805 1.00 0.00 8 GLN A O 9
ATOM 14457 N N . LEU A 1 7 ? -0.991 4.578 -4.565 1.00 0.00 9 LEU A N 9
ATOM 14458 C CA . LEU A 1 7 ? -1.389 3.276 -5.101 1.00 0.00 9 LEU A CA 9
ATOM 14459 C C . LEU A 1 7 ? -0.328 2.769 -6.070 1.00 0.00 9 LEU A C 9
ATOM 14460 O O . LEU A 1 7 ? 0.103 3.493 -6.969 1.00 0.00 9 LEU A O 9
ATOM 14476 N N . THR A 1 8 ? 0.084 1.523 -5.880 1.00 0.00 10 THR A N 9
ATOM 14477 C CA . THR A 1 8 ? 1.098 0.917 -6.739 1.00 0.00 10 THR A CA 9
ATOM 14478 C C . THR A 1 8 ? 0.442 0.276 -7.956 1.00 0.00 10 THR A C 9
ATOM 14479 O O . THR A 1 8 ? -0.555 -0.436 -7.834 1.00 0.00 10 THR A O 9
ATOM 14490 N N . ASP A 1 9 ? 1.004 0.538 -9.130 1.00 0.00 11 ASP A N 9
ATOM 14491 C CA . ASP A 1 9 ? 0.464 -0.014 -10.368 1.00 0.00 11 ASP A CA 9
ATOM 14492 C C . ASP A 1 9 ? 0.907 -1.462 -10.550 1.00 0.00 11 ASP A C 9
ATOM 14493 O O . ASP A 1 9 ? 1.841 -1.923 -9.894 1.00 0.00 11 ASP A O 9
ATOM 14502 N N . LEU A 1 10 ? 0.221 -2.177 -11.434 1.00 0.00 12 LEU A N 9
ATOM 14503 C CA . LEU A 1 10 ? 0.540 -3.573 -11.683 1.00 0.00 12 LEU A CA 9
ATOM 14504 C C . LEU A 1 10 ? 1.939 -3.700 -12.262 1.00 0.00 12 LEU A C 9
ATOM 14505 O O . LEU A 1 10 ? 2.433 -2.787 -12.923 1.00 0.00 12 LEU A O 9
ATOM 14521 N N . SER A 1 11 ? 2.576 -4.842 -12.008 1.00 0.00 13 SER A N 9
ATOM 14522 C CA . SER A 1 11 ? 3.924 -5.086 -12.510 1.00 0.00 13 SER A CA 9
ATOM 14523 C C . SER A 1 11 ? 4.067 -6.534 -12.958 1.00 0.00 13 SER A C 9
ATOM 14524 O O . SER A 1 11 ? 3.413 -7.429 -12.422 1.00 0.00 13 SER A O 9
ATOM 14532 N N . PHE A 1 12 ? 4.928 -6.758 -13.952 1.00 0.00 14 PHE A N 9
ATOM 14533 C CA . PHE A 1 12 ? 5.156 -8.102 -14.485 1.00 0.00 14 PHE A CA 9
ATOM 14534 C C . PHE A 1 12 ? 6.555 -8.586 -14.134 1.00 0.00 14 PHE A C 9
ATOM 14535 O O . PHE A 1 12 ? 7.501 -7.802 -14.079 1.00 0.00 14 PHE A O 9
ATOM 14552 N N . VAL A 1 13 ? 6.683 -9.892 -13.898 1.00 0.00 15 VAL A N 9
ATOM 14553 C CA . VAL A 1 13 ? 7.972 -10.482 -13.554 1.00 0.00 15 VAL A CA 9
ATOM 14554 C C . VAL A 1 13 ? 8.068 -11.903 -14.091 1.00 0.00 15 VAL A C 9
ATOM 14555 O O . VAL A 1 13 ? 7.059 -12.524 -14.419 1.00 0.00 15 VAL A O 9
ATOM 14568 N N . ASP A 1 14 ? 9.290 -12.408 -14.180 1.00 0.00 16 ASP A N 9
ATOM 14569 C CA . ASP A 1 14 ? 9.510 -13.759 -14.679 1.00 0.00 16 ASP A CA 9
ATOM 14570 C C . ASP A 1 14 ? 8.900 -13.926 -16.068 1.00 0.00 16 ASP A C 9
ATOM 14571 O O . ASP A 1 14 ? 8.494 -15.023 -16.449 1.00 0.00 16 ASP A O 9
ATOM 14580 N N . ILE A 1 15 ? 8.844 -12.831 -16.821 1.00 0.00 17 ILE A N 9
ATOM 14581 C CA . ILE A 1 15 ? 8.286 -12.871 -18.167 1.00 0.00 17 ILE A CA 9
ATOM 14582 C C . ILE A 1 15 ? 9.015 -13.909 -19.009 1.00 0.00 17 ILE A C 9
ATOM 14583 O O . ILE A 1 15 ? 10.236 -14.036 -18.937 1.00 0.00 17 ILE A O 9
ATOM 14599 N N . THR A 1 16 ? 8.252 -14.652 -19.805 1.00 0.00 18 THR A N 9
ATOM 14600 C CA . THR A 1 16 ? 8.818 -15.694 -20.666 1.00 0.00 18 THR A CA 9
ATOM 14601 C C . THR A 1 16 ? 8.128 -15.695 -22.027 1.00 0.00 18 THR A C 9
ATOM 14602 O O . THR A 1 16 ? 7.398 -14.764 -22.370 1.00 0.00 18 THR A O 9
ATOM 14613 N N . ASP A 1 17 ? 8.365 -16.755 -22.793 1.00 0.00 19 ASP A N 9
ATOM 14614 C CA . ASP A 1 17 ? 7.763 -16.891 -24.116 1.00 0.00 19 ASP A CA 9
ATOM 14615 C C . ASP A 1 17 ? 6.417 -17.601 -24.026 1.00 0.00 19 ASP A C 9
ATOM 14616 O O . ASP A 1 17 ? 5.450 -17.190 -24.670 1.00 0.00 19 ASP A O 9
ATOM 14625 N N . SER A 1 18 ? 6.358 -18.670 -23.228 1.00 0.00 20 SER A N 9
ATOM 14626 C CA . SER A 1 18 ? 5.123 -19.441 -23.062 1.00 0.00 20 SER A CA 9
ATOM 14627 C C . SER A 1 18 ? 4.642 -19.392 -21.617 1.00 0.00 20 SER A C 9
ATOM 14628 O O . SER A 1 18 ? 3.713 -20.106 -21.238 1.00 0.00 20 SER A O 9
ATOM 14636 N N . SER A 1 19 ? 5.279 -18.547 -20.812 1.00 0.00 21 SER A N 9
ATOM 14637 C CA . SER A 1 19 ? 4.907 -18.415 -19.406 1.00 0.00 21 SER A CA 9
ATOM 14638 C C . SER A 1 19 ? 5.204 -17.004 -18.909 1.00 0.00 21 SER A C 9
ATOM 14639 O O . SER A 1 19 ? 6.246 -16.431 -19.218 1.00 0.00 21 SER A O 9
ATOM 14647 N N . ILE A 1 20 ? 4.281 -16.442 -18.135 1.00 0.00 22 ILE A N 9
ATOM 14648 C CA . ILE A 1 20 ? 4.447 -15.092 -17.592 1.00 0.00 22 ILE A CA 9
ATOM 14649 C C . ILE A 1 20 ? 4.131 -15.083 -16.102 1.00 0.00 22 ILE A C 9
ATOM 14650 O O . ILE A 1 20 ? 3.259 -15.819 -15.641 1.00 0.00 22 ILE A O 9
ATOM 14666 N N . GLY A 1 21 ? 4.843 -14.252 -15.349 1.00 0.00 23 GLY A N 9
ATOM 14667 C CA . GLY A 1 21 ? 4.630 -14.161 -13.906 1.00 0.00 23 GLY A CA 9
ATOM 14668 C C . GLY A 1 21 ? 3.728 -12.981 -13.561 1.00 0.00 23 GLY A C 9
ATOM 14669 O O . GLY A 1 21 ? 4.208 -11.911 -13.190 1.00 0.00 23 GLY A O 9
ATOM 14673 N N . LEU A 1 22 ? 2.420 -13.185 -13.686 1.00 0.00 24 LEU A N 9
ATOM 14674 C CA . LEU A 1 22 ? 1.463 -12.127 -13.386 1.00 0.00 24 LEU A CA 9
ATOM 14675 C C . LEU A 1 22 ? 1.418 -11.882 -11.886 1.00 0.00 24 LEU A C 9
ATOM 14676 O O . LEU A 1 22 ? 1.084 -12.779 -11.111 1.00 0.00 24 LEU A O 9
ATOM 14692 N N . ARG A 1 23 ? 1.753 -10.653 -11.483 1.00 0.00 25 ARG A N 9
ATOM 14693 C CA . ARG A 1 23 ? 1.749 -10.286 -10.070 1.00 0.00 25 ARG A CA 9
ATOM 14694 C C . ARG A 1 23 ? 1.156 -8.902 -9.869 1.00 0.00 25 ARG A C 9
ATOM 14695 O O . ARG A 1 23 ? 1.370 -7.996 -10.674 1.00 0.00 25 ARG A O 9
ATOM 14716 N N . TRP A 1 24 ? 0.401 -8.749 -8.787 1.00 0.00 26 TRP A N 9
ATOM 14717 C CA . TRP A 1 24 ? -0.231 -7.471 -8.477 1.00 0.00 26 TRP A CA 9
ATOM 14718 C C . TRP A 1 24 ? -0.223 -7.239 -6.978 1.00 0.00 26 TRP A C 9
ATOM 14719 O O . TRP A 1 24 ? -0.148 -8.185 -6.194 1.00 0.00 26 TRP A O 9
ATOM 14740 N N . THR A 1 25 ? -0.296 -5.970 -6.580 1.00 0.00 27 THR A N 9
ATOM 14741 C CA . THR A 1 25 ? -0.300 -5.624 -5.156 1.00 0.00 27 THR A CA 9
ATOM 14742 C C . THR A 1 25 ? -1.676 -5.107 -4.727 1.00 0.00 27 THR A C 9
ATOM 14743 O O . THR A 1 25 ? -2.016 -3.949 -4.984 1.00 0.00 27 THR A O 9
ATOM 14754 N N . PRO A 1 26 ? -2.465 -5.918 -4.078 1.00 0.00 28 PRO A N 9
ATOM 14755 C CA . PRO A 1 26 ? -3.813 -5.500 -3.604 1.00 0.00 28 PRO A CA 9
ATOM 14756 C C . PRO A 1 26 ? -3.759 -4.240 -2.729 1.00 0.00 28 PRO A C 9
ATOM 14757 O O . PRO A 1 26 ? -2.818 -4.046 -1.963 1.00 0.00 28 PRO A O 9
ATOM 14768 N N . LEU A 1 27 ? -4.783 -3.397 -2.853 1.00 0.00 29 LEU A N 9
ATOM 14769 C CA . LEU A 1 27 ? -4.855 -2.162 -2.073 1.00 0.00 29 LEU A CA 9
ATOM 14770 C C . LEU A 1 27 ? -5.430 -2.431 -0.692 1.00 0.00 29 LEU A C 9
ATOM 14771 O O . LEU A 1 27 ? -6.370 -3.209 -0.520 1.00 0.00 29 LEU A O 9
ATOM 14787 N N . ASN A 1 28 ? -4.851 -1.777 0.296 1.00 0.00 30 ASN A N 9
ATOM 14788 C CA . ASN A 1 28 ? -5.298 -1.941 1.665 1.00 0.00 30 ASN A CA 9
ATOM 14789 C C . ASN A 1 28 ? -6.816 -1.820 1.741 1.00 0.00 30 ASN A C 9
ATOM 14790 O O . ASN A 1 28 ? -7.460 -2.476 2.558 1.00 0.00 30 ASN A O 9
ATOM 14801 N N . SER A 1 29 ? -7.377 -0.980 0.874 1.00 0.00 31 SER A N 9
ATOM 14802 C CA . SER A 1 29 ? -8.823 -0.782 0.837 1.00 0.00 31 SER A CA 9
ATOM 14803 C C . SER A 1 29 ? -9.491 -1.851 -0.028 1.00 0.00 31 SER A C 9
ATOM 14804 O O . SER A 1 29 ? -10.633 -2.240 0.225 1.00 0.00 31 SER A O 9
ATOM 14812 N N . SER A 1 30 ? -8.772 -2.324 -1.047 1.00 0.00 32 SER A N 9
ATOM 14813 C CA . SER A 1 30 ? -9.311 -3.350 -1.938 1.00 0.00 32 SER A CA 9
ATOM 14814 C C . SER A 1 30 ? -9.696 -4.596 -1.145 1.00 0.00 32 SER A C 9
ATOM 14815 O O . SER A 1 30 ? -8.923 -5.098 -0.330 1.00 0.00 32 SER A O 9
ATOM 14823 N N . THR A 1 31 ? -10.904 -5.081 -1.395 1.00 0.00 33 THR A N 9
ATOM 14824 C CA . THR A 1 31 ? -11.400 -6.264 -0.705 1.00 0.00 33 THR A CA 9
ATOM 14825 C C . THR A 1 31 ? -10.488 -7.449 -0.982 1.00 0.00 33 THR A C 9
ATOM 14826 O O . THR A 1 31 ? -10.010 -7.625 -2.104 1.00 0.00 33 THR A O 9
ATOM 14837 N N . ILE A 1 32 ? -10.243 -8.263 0.043 1.00 0.00 34 ILE A N 9
ATOM 14838 C CA . ILE A 1 32 ? -9.377 -9.430 -0.108 1.00 0.00 34 ILE A CA 9
ATOM 14839 C C . ILE A 1 32 ? -10.199 -10.677 -0.424 1.00 0.00 34 ILE A C 9
ATOM 14840 O O . ILE A 1 32 ? -10.657 -11.377 0.479 1.00 0.00 34 ILE A O 9
ATOM 14856 N N . ILE A 1 33 ? -10.370 -10.951 -1.712 1.00 0.00 35 ILE A N 9
ATOM 14857 C CA . ILE A 1 33 ? -11.126 -12.123 -2.153 1.00 0.00 35 ILE A CA 9
ATOM 14858 C C . ILE A 1 33 ? -10.482 -12.737 -3.381 1.00 0.00 35 ILE A C 9
ATOM 14859 O O . ILE A 1 33 ? -10.147 -12.032 -4.334 1.00 0.00 35 ILE A O 9
ATOM 14875 N N . GLY A 1 34 ? -10.298 -14.052 -3.352 1.00 0.00 36 GLY A N 9
ATOM 14876 C CA . GLY A 1 34 ? -9.673 -14.756 -4.470 1.00 0.00 36 GLY A CA 9
ATOM 14877 C C . GLY A 1 34 ? -10.109 -14.174 -5.808 1.00 0.00 36 GLY A C 9
ATOM 14878 O O . GLY A 1 34 ? -11.280 -14.243 -6.182 1.00 0.00 36 GLY A O 9
ATOM 14882 N N . TYR A 1 35 ? -9.150 -13.596 -6.523 1.00 0.00 37 TYR A N 9
ATOM 14883 C CA . TYR A 1 35 ? -9.428 -12.998 -7.818 1.00 0.00 37 TYR A CA 9
ATOM 14884 C C . TYR A 1 35 ? -9.497 -14.074 -8.882 1.00 0.00 37 TYR A C 9
ATOM 14885 O O . TYR A 1 35 ? -9.282 -15.254 -8.602 1.00 0.00 37 TYR A O 9
ATOM 14903 N N . ARG A 1 36 ? -9.802 -13.668 -10.110 1.00 0.00 38 ARG A N 9
ATOM 14904 C CA . ARG A 1 36 ? -9.897 -14.611 -11.221 1.00 0.00 38 ARG A CA 9
ATOM 14905 C C . ARG A 1 36 ? -9.186 -14.073 -12.458 1.00 0.00 38 ARG A C 9
ATOM 14906 O O . ARG A 1 36 ? -9.465 -12.965 -12.911 1.00 0.00 38 ARG A O 9
ATOM 14927 N N . ILE A 1 37 ? -8.270 -14.872 -13.001 1.00 0.00 39 ILE A N 9
ATOM 14928 C CA . ILE A 1 37 ? -7.514 -14.485 -14.190 1.00 0.00 39 ILE A CA 9
ATOM 14929 C C . ILE A 1 37 ? -8.187 -15.052 -15.423 1.00 0.00 39 ILE A C 9
ATOM 14930 O O . ILE A 1 37 ? -8.907 -16.039 -15.340 1.00 0.00 39 ILE A O 9
ATOM 14946 N N . THR A 1 38 ? -7.964 -14.418 -16.570 1.00 0.00 40 THR A N 9
ATOM 14947 C CA . THR A 1 38 ? -8.570 -14.878 -17.819 1.00 0.00 40 THR A CA 9
ATOM 14948 C C . THR A 1 38 ? -7.549 -14.853 -18.953 1.00 0.00 40 THR A C 9
ATOM 14949 O O . THR A 1 38 ? -6.859 -13.853 -19.154 1.00 0.00 40 THR A O 9
ATOM 14960 N N . VAL A 1 39 ? -7.464 -15.953 -19.695 1.00 0.00 41 VAL A N 9
ATOM 14961 C CA . VAL A 1 39 ? -6.532 -16.051 -20.820 1.00 0.00 41 VAL A CA 9
ATOM 14962 C C . VAL A 1 39 ? -7.230 -16.654 -22.035 1.00 0.00 41 VAL A C 9
ATOM 14963 O O . VAL A 1 39 ? -7.989 -17.613 -21.910 1.00 0.00 41 VAL A O 9
ATOM 14976 N N . VAL A 1 40 ? -6.966 -16.089 -23.215 1.00 0.00 42 VAL A N 9
ATOM 14977 C CA . VAL A 1 40 ? -7.570 -16.587 -24.446 1.00 0.00 42 VAL A CA 9
ATOM 14978 C C . VAL A 1 40 ? -6.521 -16.692 -25.547 1.00 0.00 42 VAL A C 9
ATOM 14979 O O . VAL A 1 40 ? -5.712 -15.783 -25.727 1.00 0.00 42 VAL A O 9
ATOM 14992 N N . ALA A 1 41 ? -6.544 -17.800 -26.282 1.00 0.00 43 ALA A N 9
ATOM 14993 C CA . ALA A 1 41 ? -5.598 -18.000 -27.373 1.00 0.00 43 ALA A CA 9
ATOM 14994 C C . ALA A 1 41 ? -6.253 -17.614 -28.697 1.00 0.00 43 ALA A C 9
ATOM 14995 O O . ALA A 1 41 ? -7.417 -17.937 -28.937 1.00 0.00 43 ALA A O 9
ATOM 15002 N N . ALA A 1 42 ? -5.505 -16.927 -29.553 1.00 0.00 44 ALA A N 9
ATOM 15003 C CA . ALA A 1 42 ? -6.030 -16.510 -30.855 1.00 0.00 44 ALA A CA 9
ATOM 15004 C C . ALA A 1 42 ? -5.750 -17.573 -31.916 1.00 0.00 44 ALA A C 9
ATOM 15005 O O . ALA A 1 42 ? -6.639 -17.949 -32.682 1.00 0.00 44 ALA A O 9
ATOM 15012 N N . GLY A 1 43 ? -4.511 -18.051 -31.955 1.00 0.00 45 GLY A N 9
ATOM 15013 C CA . GLY A 1 43 ? -4.122 -19.068 -32.927 1.00 0.00 45 GLY A CA 9
ATOM 15014 C C . GLY A 1 43 ? -4.925 -20.350 -32.731 1.00 0.00 45 GLY A C 9
ATOM 15015 O O . GLY A 1 43 ? -5.161 -21.098 -33.677 1.00 0.00 45 GLY A O 9
ATOM 15019 N N . GLU A 1 44 ? -5.335 -20.602 -31.488 1.00 0.00 46 GLU A N 9
ATOM 15020 C CA . GLU A 1 44 ? -6.100 -21.802 -31.170 1.00 0.00 46 GLU A CA 9
ATOM 15021 C C . GLU A 1 44 ? -7.583 -21.470 -31.175 1.00 0.00 46 GLU A C 9
ATOM 15022 O O . GLU A 1 44 ? -8.026 -20.525 -30.524 1.00 0.00 46 GLU A O 9
ATOM 15034 N N . GLY A 1 45 ? -8.339 -22.256 -31.932 1.00 0.00 47 GLY A N 9
ATOM 15035 C CA . GLY A 1 45 ? -9.774 -22.047 -32.047 1.00 0.00 47 GLY A CA 9
ATOM 15036 C C . GLY A 1 45 ? -10.439 -22.140 -30.697 1.00 0.00 47 GLY A C 9
ATOM 15037 O O . GLY A 1 45 ? -11.534 -21.611 -30.503 1.00 0.00 47 GLY A O 9
ATOM 15041 N N . ILE A 1 46 ? -9.772 -22.814 -29.757 1.00 0.00 48 ILE A N 9
ATOM 15042 C CA . ILE A 1 46 ? -10.320 -22.962 -28.408 1.00 0.00 48 ILE A CA 9
ATOM 15043 C C . ILE A 1 46 ? -9.496 -22.135 -27.405 1.00 0.00 48 ILE A C 9
ATOM 15044 O O . ILE A 1 46 ? -8.268 -22.191 -27.408 1.00 0.00 48 ILE A O 9
ATOM 15060 N N . PRO A 1 47 ? -10.149 -21.415 -26.528 1.00 0.00 49 PRO A N 9
ATOM 15061 C CA . PRO A 1 47 ? -9.463 -20.620 -25.472 1.00 0.00 49 PRO A CA 9
ATOM 15062 C C . PRO A 1 47 ? -8.946 -21.509 -24.340 1.00 0.00 49 PRO A C 9
ATOM 15063 O O . PRO A 1 47 ? -9.297 -22.686 -24.242 1.00 0.00 49 PRO A O 9
ATOM 15074 N N . ILE A 1 48 ? -8.109 -20.926 -23.489 1.00 0.00 50 ILE A N 9
ATOM 15075 C CA . ILE A 1 48 ? -7.537 -21.643 -22.348 1.00 0.00 50 ILE A CA 9
ATOM 15076 C C . ILE A 1 48 ? -8.416 -21.462 -21.122 1.00 0.00 50 ILE A C 9
ATOM 15077 O O . ILE A 1 48 ? -9.013 -20.405 -20.923 1.00 0.00 50 ILE A O 9
ATOM 15093 N N . PHE A 1 49 ? -8.496 -22.503 -20.307 1.00 0.00 51 PHE A N 9
ATOM 15094 C CA . PHE A 1 49 ? -9.314 -22.456 -19.105 1.00 0.00 51 PHE A CA 9
ATOM 15095 C C . PHE A 1 49 ? -8.756 -21.440 -18.112 1.00 0.00 51 PHE A C 9
ATOM 15096 O O . PHE A 1 49 ? -7.542 -21.300 -17.959 1.00 0.00 51 PHE A O 9
ATOM 15113 N N . GLU A 1 50 ? -9.658 -20.739 -17.438 1.00 0.00 52 GLU A N 9
ATOM 15114 C CA . GLU A 1 50 ? -9.273 -19.736 -16.449 1.00 0.00 52 GLU A CA 9
ATOM 15115 C C . GLU A 1 50 ? -8.767 -20.400 -15.186 1.00 0.00 52 GLU A C 9
ATOM 15116 O O . GLU A 1 50 ? -8.671 -21.627 -15.108 1.00 0.00 52 GLU A O 9
ATOM 15128 N N . ASP A 1 51 ? -8.448 -19.582 -14.188 1.00 0.00 53 ASP A N 9
ATOM 15129 C CA . ASP A 1 51 ? -7.962 -20.104 -12.923 1.00 0.00 53 ASP A CA 9
ATOM 15130 C C . ASP A 1 51 ? -8.322 -19.163 -11.774 1.00 0.00 53 ASP A C 9
ATOM 15131 O O . ASP A 1 51 ? -8.373 -17.947 -11.955 1.00 0.00 53 ASP A O 9
ATOM 15140 N N . PHE A 1 52 ? -8.566 -19.733 -10.593 1.00 0.00 54 PHE A N 9
ATOM 15141 C CA . PHE A 1 52 ? -8.915 -18.938 -9.415 1.00 0.00 54 PHE A CA 9
ATOM 15142 C C . PHE A 1 52 ? -7.834 -19.074 -8.349 1.00 0.00 54 PHE A C 9
ATOM 15143 O O . PHE A 1 52 ? -7.491 -20.182 -7.938 1.00 0.00 54 PHE A O 9
ATOM 15160 N N . VAL A 1 53 ? -7.297 -17.937 -7.910 1.00 0.00 55 VAL A N 9
ATOM 15161 C CA . VAL A 1 53 ? -6.248 -17.923 -6.890 1.00 0.00 55 VAL A CA 9
ATOM 15162 C C . VAL A 1 53 ? -6.631 -16.992 -5.746 1.00 0.00 55 VAL A C 9
ATOM 15163 O O . VAL A 1 53 ? -7.127 -15.886 -5.970 1.00 0.00 55 VAL A O 9
ATOM 15176 N N . ASP A 1 54 ? -6.401 -17.449 -4.522 1.00 0.00 56 ASP A N 9
ATOM 15177 C CA . ASP A 1 54 ? -6.729 -16.657 -3.346 1.00 0.00 56 ASP A CA 9
ATOM 15178 C C . ASP A 1 54 ? -6.016 -15.308 -3.394 1.00 0.00 56 ASP A C 9
ATOM 15179 O O . ASP A 1 54 ? -4.894 -15.207 -3.890 1.00 0.00 56 ASP A O 9
ATOM 15188 N N . SER A 1 55 ? -6.677 -14.279 -2.876 1.00 0.00 57 SER A N 9
ATOM 15189 C CA . SER A 1 55 ? -6.097 -12.936 -2.862 1.00 0.00 57 SER A CA 9
ATOM 15190 C C . SER A 1 55 ? -4.787 -12.926 -2.086 1.00 0.00 57 SER A C 9
ATOM 15191 O O . SER A 1 55 ? -3.866 -12.179 -2.416 1.00 0.00 57 SER A O 9
ATOM 15199 N N . SER A 1 56 ? -4.710 -13.758 -1.055 1.00 0.00 58 SER A N 9
ATOM 15200 C CA . SER A 1 56 ? -3.507 -13.834 -0.238 1.00 0.00 58 SER A CA 9
ATOM 15201 C C . SER A 1 56 ? -2.280 -14.063 -1.111 1.00 0.00 58 SER A C 9
ATOM 15202 O O . SER A 1 56 ? -1.199 -13.543 -0.833 1.00 0.00 58 SER A O 9
ATOM 15210 N N . VAL A 1 57 ? -2.456 -14.844 -2.172 1.00 0.00 59 VAL A N 9
ATOM 15211 C CA . VAL A 1 57 ? -1.356 -15.132 -3.081 1.00 0.00 59 VAL A CA 9
ATOM 15212 C C . VAL A 1 57 ? -0.980 -13.882 -3.872 1.00 0.00 59 VAL A C 9
ATOM 15213 O O . VAL A 1 57 ? 0.203 -13.574 -4.031 1.00 0.00 59 VAL A O 9
ATOM 15226 N N . GLY A 1 58 ? -1.990 -13.160 -4.359 1.00 0.00 60 GLY A N 9
ATOM 15227 C CA . GLY A 1 58 ? -1.751 -11.941 -5.131 1.00 0.00 60 GLY A CA 9
ATOM 15228 C C . GLY A 1 58 ? -1.120 -12.267 -6.487 1.00 0.00 60 GLY A C 9
ATOM 15229 O O . GLY A 1 58 ? -1.512 -11.717 -7.514 1.00 0.00 60 GLY A O 9
ATOM 15233 N N . TYR A 1 59 ? -0.135 -13.168 -6.474 1.00 0.00 61 TYR A N 9
ATOM 15234 C CA . TYR A 1 59 ? 0.569 -13.562 -7.695 1.00 0.00 61 TYR A CA 9
ATOM 15235 C C . TYR A 1 59 ? 0.085 -14.913 -8.195 1.00 0.00 61 TYR A C 9
ATOM 15236 O O . TYR A 1 59 ? -0.466 -15.712 -7.441 1.00 0.00 61 TYR A O 9
ATOM 15254 N N . TYR A 1 60 ? 0.288 -15.163 -9.481 1.00 0.00 62 TYR A N 9
ATOM 15255 C CA . TYR A 1 60 ? -0.132 -16.423 -10.074 1.00 0.00 62 TYR A CA 9
ATOM 15256 C C . TYR A 1 60 ? 0.685 -16.704 -11.326 1.00 0.00 62 TYR A C 9
ATOM 15257 O O . TYR A 1 60 ? 1.283 -15.797 -11.904 1.00 0.00 62 TYR A O 9
ATOM 15275 N N . THR A 1 61 ? 0.712 -17.970 -11.745 1.00 0.00 63 THR A N 9
ATOM 15276 C CA . THR A 1 61 ? 1.462 -18.375 -12.934 1.00 0.00 63 THR A CA 9
ATOM 15277 C C . THR A 1 61 ? 0.548 -19.064 -13.938 1.00 0.00 63 THR A C 9
ATOM 15278 O O . THR A 1 61 ? -0.265 -19.916 -13.573 1.00 0.00 63 THR A O 9
ATOM 15289 N N . VAL A 1 62 ? 0.700 -18.703 -15.210 1.00 0.00 64 VAL A N 9
ATOM 15290 C CA . VAL A 1 62 ? -0.101 -19.297 -16.279 1.00 0.00 64 VAL A CA 9
ATOM 15291 C C . VAL A 1 62 ? 0.804 -19.720 -17.428 1.00 0.00 64 VAL A C 9
ATOM 15292 O O . VAL A 1 62 ? 1.204 -18.894 -18.251 1.00 0.00 64 VAL A O 9
ATOM 15305 N N . THR A 1 63 ? 1.127 -21.008 -17.487 1.00 0.00 65 THR A N 9
ATOM 15306 C CA . THR A 1 63 ? 1.989 -21.527 -18.549 1.00 0.00 65 THR A CA 9
ATOM 15307 C C . THR A 1 63 ? 1.179 -22.331 -19.549 1.00 0.00 65 THR A C 9
ATOM 15308 O O . THR A 1 63 ? 0.077 -22.795 -19.245 1.00 0.00 65 THR A O 9
ATOM 15319 N N . GLY A 1 64 ? 1.733 -22.487 -20.750 1.00 0.00 66 GLY A N 9
ATOM 15320 C CA . GLY A 1 64 ? 1.065 -23.232 -21.816 1.00 0.00 66 GLY A CA 9
ATOM 15321 C C . GLY A 1 64 ? 0.572 -22.304 -22.918 1.00 0.00 66 GLY A C 9
ATOM 15322 O O . GLY A 1 64 ? -0.536 -22.470 -23.436 1.00 0.00 66 GLY A O 9
ATOM 15326 N N . LEU A 1 65 ? 1.398 -21.318 -23.277 1.00 0.00 67 LEU A N 9
ATOM 15327 C CA . LEU A 1 65 ? 1.039 -20.358 -24.322 1.00 0.00 67 LEU A CA 9
ATOM 15328 C C . LEU A 1 65 ? 1.998 -20.490 -25.490 1.00 0.00 67 LEU A C 9
ATOM 15329 O O . LEU A 1 65 ? 3.172 -20.129 -25.399 1.00 0.00 67 LEU A O 9
ATOM 15345 N N . GLU A 1 66 ? 1.499 -21.043 -26.577 1.00 0.00 68 GLU A N 9
ATOM 15346 C CA . GLU A 1 66 ? 2.342 -21.256 -27.749 1.00 0.00 68 GLU A CA 9
ATOM 15347 C C . GLU A 1 66 ? 3.034 -19.958 -28.192 1.00 0.00 68 GLU A C 9
ATOM 15348 O O . GLU A 1 66 ? 2.396 -18.909 -28.256 1.00 0.00 68 GLU A O 9
ATOM 15360 N N . PRO A 1 67 ? 4.308 -20.008 -28.519 1.00 0.00 69 PRO A N 9
ATOM 15361 C CA . PRO A 1 67 ? 5.076 -18.811 -28.990 1.00 0.00 69 PRO A CA 9
ATOM 15362 C C . PRO A 1 67 ? 4.729 -18.449 -30.422 1.00 0.00 69 PRO A C 9
ATOM 15363 O O . PRO A 1 67 ? 4.301 -19.290 -31.209 1.00 0.00 69 PRO A O 9
ATOM 15374 N N . GLY A 1 68 ? 4.935 -17.185 -30.753 1.00 0.00 70 GLY A N 9
ATOM 15375 C CA . GLY A 1 68 ? 4.663 -16.710 -32.093 1.00 0.00 70 GLY A CA 9
ATOM 15376 C C . GLY A 1 68 ? 3.163 -16.636 -32.366 1.00 0.00 70 GLY A C 9
ATOM 15377 O O . GLY A 1 68 ? 2.737 -16.405 -33.496 1.00 0.00 70 GLY A O 9
ATOM 15381 N N . ILE A 1 69 ? 2.365 -16.838 -31.320 1.00 0.00 71 ILE A N 9
ATOM 15382 C CA . ILE A 1 69 ? 0.905 -16.809 -31.437 1.00 0.00 71 ILE A CA 9
ATOM 15383 C C . ILE A 1 69 ? 0.353 -15.688 -30.576 1.00 0.00 71 ILE A C 9
ATOM 15384 O O . ILE A 1 69 ? 0.886 -15.371 -29.510 1.00 0.00 71 ILE A O 9
ATOM 15400 N N . ASP A 1 70 ? -0.712 -15.087 -31.068 1.00 0.00 72 ASP A N 9
ATOM 15401 C CA . ASP A 1 70 ? -1.352 -13.989 -30.367 1.00 0.00 72 ASP A CA 9
ATOM 15402 C C . ASP A 1 70 ? -2.289 -14.510 -29.285 1.00 0.00 72 ASP A C 9
ATOM 15403 O O . ASP A 1 70 ? -3.313 -15.124 -29.569 1.00 0.00 72 ASP A O 9
ATOM 15412 N N . TYR A 1 71 ? -1.928 -14.261 -28.035 1.00 0.00 73 TYR A N 9
ATOM 15413 C CA . TYR A 1 71 ? -2.740 -14.698 -26.903 1.00 0.00 73 TYR A CA 9
ATOM 15414 C C . TYR A 1 71 ? -3.476 -13.522 -26.292 1.00 0.00 73 TYR A C 9
ATOM 15415 O O . TYR A 1 71 ? -2.867 -12.556 -25.861 1.00 0.00 73 TYR A O 9
ATOM 15433 N N . ASP A 1 72 ? -4.796 -13.621 -26.286 1.00 0.00 74 ASP A N 9
ATOM 15434 C CA . ASP A 1 72 ? -5.641 -12.573 -25.729 1.00 0.00 74 ASP A CA 9
ATOM 15435 C C . ASP A 1 72 ? -5.850 -12.828 -24.241 1.00 0.00 74 ASP A C 9
ATOM 15436 O O . ASP A 1 72 ? -6.411 -13.846 -23.856 1.00 0.00 74 ASP A O 9
ATOM 15445 N N . ILE A 1 73 ? -5.387 -11.899 -23.411 1.00 0.00 75 ILE A N 9
ATOM 15446 C CA . ILE A 1 73 ? -5.509 -12.033 -21.956 1.00 0.00 75 ILE A CA 9
ATOM 15447 C C . ILE A 1 73 ? -6.357 -10.902 -21.399 1.00 0.00 75 ILE A C 9
ATOM 15448 O O . ILE A 1 73 ? -6.573 -9.885 -22.059 1.00 0.00 75 ILE A O 9
ATOM 15464 N N . SER A 1 74 ? -6.821 -11.090 -20.172 1.00 0.00 76 SER A N 9
ATOM 15465 C CA . SER A 1 74 ? -7.633 -10.082 -19.512 1.00 0.00 76 SER A CA 9
ATOM 15466 C C . SER A 1 74 ? -7.524 -10.214 -17.994 1.00 0.00 76 SER A C 9
ATOM 15467 O O . SER A 1 74 ? -7.821 -11.268 -17.431 1.00 0.00 76 SER A O 9
ATOM 15475 N N . VAL A 1 75 ? -7.121 -9.142 -17.328 1.00 0.00 77 VAL A N 9
ATOM 15476 C CA . VAL A 1 75 ? -7.010 -9.155 -15.867 1.00 0.00 77 VAL A CA 9
ATOM 15477 C C . VAL A 1 75 ? -8.207 -8.438 -15.248 1.00 0.00 77 VAL A C 9
ATOM 15478 O O . VAL A 1 75 ? -8.277 -7.209 -15.260 1.00 0.00 77 VAL A O 9
ATOM 15491 N N . ILE A 1 76 ? -9.144 -9.214 -14.707 1.00 0.00 78 ILE A N 9
ATOM 15492 C CA . ILE A 1 76 ? -10.342 -8.653 -14.081 1.00 0.00 78 ILE A CA 9
ATOM 15493 C C . ILE A 1 76 ? -10.156 -8.557 -12.575 1.00 0.00 78 ILE A C 9
ATOM 15494 O O . ILE A 1 76 ? -9.708 -9.509 -11.933 1.00 0.00 78 ILE A O 9
ATOM 15510 N N . THR A 1 77 ? -10.498 -7.400 -12.014 1.00 0.00 79 THR A N 9
ATOM 15511 C CA . THR A 1 77 ? -10.364 -7.177 -10.573 1.00 0.00 79 THR A CA 9
ATOM 15512 C C . THR A 1 77 ? -11.734 -7.052 -9.940 1.00 0.00 79 THR A C 9
ATOM 15513 O O . THR A 1 77 ? -12.514 -6.170 -10.300 1.00 0.00 79 THR A O 9
ATOM 15524 N N . LEU A 1 78 ? -12.031 -7.942 -8.996 1.00 0.00 80 LEU A N 9
ATOM 15525 C CA . LEU A 1 78 ? -13.328 -7.921 -8.318 1.00 0.00 80 LEU A CA 9
ATOM 15526 C C . LEU A 1 78 ? -13.140 -7.757 -6.818 1.00 0.00 80 LEU A C 9
ATOM 15527 O O . LEU A 1 78 ? -12.582 -8.634 -6.155 1.00 0.00 80 LEU A O 9
ATOM 15543 N N . ILE A 1 79 ? -13.616 -6.638 -6.285 1.00 0.00 81 ILE A N 9
ATOM 15544 C CA . ILE A 1 79 ? -13.513 -6.378 -4.853 1.00 0.00 81 ILE A CA 9
ATOM 15545 C C . ILE A 1 79 ? -14.815 -5.771 -4.340 1.00 0.00 81 ILE A C 9
ATOM 15546 O O . ILE A 1 79 ? -15.471 -5.004 -5.046 1.00 0.00 81 ILE A O 9
ATOM 15562 N N . ASN A 1 80 ? -15.182 -6.116 -3.110 1.00 0.00 82 ASN A N 9
ATOM 15563 C CA . ASN A 1 80 ? -16.412 -5.595 -2.513 1.00 0.00 82 ASN A CA 9
ATOM 15564 C C . ASN A 1 80 ? -16.318 -4.084 -2.309 1.00 0.00 82 ASN A C 9
ATOM 15565 O O . ASN A 1 80 ? -17.128 -3.326 -2.838 1.00 0.00 82 ASN A O 9
ATOM 15576 N N . GLY A 1 81 ? -15.323 -3.655 -1.536 1.00 0.00 83 GLY A N 9
ATOM 15577 C CA . GLY A 1 81 ? -15.133 -2.235 -1.272 1.00 0.00 83 GLY A CA 9
ATOM 15578 C C . GLY A 1 81 ? -16.320 -1.661 -0.510 1.00 0.00 83 GLY A C 9
ATOM 15579 O O . GLY A 1 81 ? -17.096 -0.875 -1.052 1.00 0.00 83 GLY A O 9
ATOM 15583 N N . GLY A 1 82 ? -16.456 -2.058 0.752 1.00 0.00 84 GLY A N 9
ATOM 15584 C CA . GLY A 1 82 ? -17.554 -1.576 1.577 1.00 0.00 84 GLY A CA 9
ATOM 15585 C C . GLY A 1 82 ? -17.711 -0.067 1.441 1.00 0.00 84 GLY A C 9
ATOM 15586 O O . GLY A 1 82 ? -16.772 0.689 1.692 1.00 0.00 84 GLY A O 9
ATOM 15590 N N . GLU A 1 83 ? -18.905 0.367 1.041 1.00 0.00 85 GLU A N 9
ATOM 15591 C CA . GLU A 1 83 ? -19.183 1.793 0.870 1.00 0.00 85 GLU A CA 9
ATOM 15592 C C . GLU A 1 83 ? -19.786 2.375 2.143 1.00 0.00 85 GLU A C 9
ATOM 15593 O O . GLU A 1 83 ? -20.494 1.687 2.876 1.00 0.00 85 GLU A O 9
ATOM 15605 N N . SER A 1 84 ? -19.498 3.646 2.400 1.00 0.00 86 SER A N 9
ATOM 15606 C CA . SER A 1 84 ? -20.015 4.312 3.591 1.00 0.00 86 SER A CA 9
ATOM 15607 C C . SER A 1 84 ? -21.533 4.444 3.509 1.00 0.00 86 SER A C 9
ATOM 15608 O O . SER A 1 84 ? -22.092 4.649 2.430 1.00 0.00 86 SER A O 9
ATOM 15616 N N . ALA A 1 85 ? -22.193 4.328 4.657 1.00 0.00 87 ALA A N 9
ATOM 15617 C CA . ALA A 1 85 ? -23.645 4.437 4.703 1.00 0.00 87 ALA A CA 9
ATOM 15618 C C . ALA A 1 85 ? -24.291 3.383 3.808 1.00 0.00 87 ALA A C 9
ATOM 15619 O O . ALA A 1 85 ? -24.786 3.696 2.725 1.00 0.00 87 ALA A O 9
ATOM 15626 N N . PRO A 1 86 ? -24.294 2.153 4.244 1.00 0.00 88 PRO A N 9
ATOM 15627 C CA . PRO A 1 86 ? -24.896 1.018 3.475 1.00 0.00 88 PRO A CA 9
ATOM 15628 C C . PRO A 1 86 ? -26.377 1.237 3.202 1.00 0.00 88 PRO A C 9
ATOM 15629 O O . PRO A 1 86 ? -27.097 1.800 4.028 1.00 0.00 88 PRO A O 9
ATOM 15640 N N . THR A 1 87 ? -26.824 0.791 2.033 1.00 0.00 89 THR A N 9
ATOM 15641 C CA . THR A 1 87 ? -28.220 0.943 1.655 1.00 0.00 89 THR A CA 9
ATOM 15642 C C . THR A 1 87 ? -29.050 -0.191 2.246 1.00 0.00 89 THR A C 9
ATOM 15643 O O . THR A 1 87 ? -28.509 -1.206 2.686 1.00 0.00 89 THR A O 9
ATOM 15654 N N . THR A 1 88 ? -30.370 -0.011 2.254 1.00 0.00 90 THR A N 9
ATOM 15655 C CA . THR A 1 88 ? -31.283 -1.021 2.794 1.00 0.00 90 THR A CA 9
ATOM 15656 C C . THR A 1 88 ? -32.403 -1.319 1.802 1.00 0.00 90 THR A C 9
ATOM 15657 O O . THR A 1 88 ? -33.002 -0.404 1.236 1.00 0.00 90 THR A O 9
ATOM 15668 N N . LEU A 1 89 ? -32.678 -2.600 1.597 1.00 0.00 91 LEU A N 9
ATOM 15669 C CA . LEU A 1 89 ? -33.725 -3.006 0.666 1.00 0.00 91 LEU A CA 9
ATOM 15670 C C . LEU A 1 89 ? -35.099 -2.723 1.265 1.00 0.00 91 LEU A C 9
ATOM 15671 O O . LEU A 1 89 ? -35.362 -3.055 2.421 1.00 0.00 91 LEU A O 9
ATOM 15687 N N . THR A 1 90 ? -35.968 -2.109 0.468 1.00 0.00 92 THR A N 9
ATOM 15688 C CA . THR A 1 90 ? -37.315 -1.785 0.924 1.00 0.00 92 THR A CA 9
ATOM 15689 C C . THR A 1 90 ? -38.240 -2.984 0.752 1.00 0.00 92 THR A C 9
ATOM 15690 O O . THR A 1 90 ? -37.897 -3.952 0.073 1.00 0.00 92 THR A O 9
ATOM 15701 N N . GLN A 1 91 ? -39.413 -2.915 1.370 1.00 0.00 93 GLN A N 9
ATOM 15702 C CA . GLN A 1 91 ? -40.380 -4.001 1.278 1.00 0.00 93 GLN A CA 9
ATOM 15703 C C . GLN A 1 91 ? -40.784 -4.235 -0.173 1.00 0.00 93 GLN A C 9
ATOM 15704 O O . GLN A 1 91 ? -41.611 -3.508 -0.726 1.00 0.00 93 GLN A O 9
ATOM 15718 N N . GLN A 1 92 ? -40.193 -5.256 -0.788 1.00 0.00 94 GLN A N 9
ATOM 15719 C CA . GLN A 1 92 ? -40.497 -5.580 -2.177 1.00 0.00 94 GLN A CA 9
ATOM 15720 C C . GLN A 1 92 ? -41.948 -6.018 -2.319 1.00 0.00 94 GLN A C 9
ATOM 15721 O O . GLN A 1 92 ? -42.624 -5.655 -3.282 1.00 0.00 94 GLN A O 9
ATOM 15735 N N . THR A 1 93 ? -42.427 -6.802 -1.353 1.00 0.00 95 THR A N 9
ATOM 15736 C CA . THR A 1 93 ? -43.807 -7.293 -1.374 1.00 0.00 95 THR A CA 9
ATOM 15737 C C . THR A 1 93 ? -44.433 -7.178 0.013 1.00 0.00 95 THR A C 9
ATOM 15738 O O . THR A 1 93 ? -44.065 -6.262 0.729 1.00 0.00 95 THR A O 9
ATOM 15749 N N . SER B 2 1 ? 14.240 -1.637 -11.564 1.00 0.00 201 SER B N 9
ATOM 15750 C CA . SER B 2 1 ? 14.686 -2.192 -12.874 1.00 0.00 201 SER B CA 9
ATOM 15751 C C . SER B 2 1 ? 13.556 -2.056 -13.890 1.00 0.00 201 SER B C 9
ATOM 15752 O O . SER B 2 1 ? 12.412 -2.415 -13.611 1.00 0.00 201 SER B O 9
ATOM 15760 N N . SER B 2 2 ? 13.887 -1.535 -15.067 1.00 0.00 202 SER B N 9
ATOM 15761 C CA . SER B 2 2 ? 12.890 -1.355 -16.115 1.00 0.00 202 SER B CA 9
ATOM 15762 C C . SER B 2 2 ? 12.398 -2.700 -16.609 1.00 0.00 202 SER B C 9
ATOM 15763 O O . SER B 2 2 ? 13.115 -3.697 -16.531 1.00 0.00 202 SER B O 9
ATOM 15771 N N . SER B 2 3 ? 11.165 -2.726 -17.121 1.00 0.00 203 SER B N 9
ATOM 15772 C CA . SER B 2 3 ? 10.582 -3.970 -17.627 1.00 0.00 203 SER B CA 9
ATOM 15773 C C . SER B 2 3 ? 10.511 -3.948 -19.163 1.00 0.00 203 SER B C 9
ATOM 15774 O O . SER B 2 3 ? 10.375 -2.883 -19.766 1.00 0.00 203 SER B O 9
ATOM 15782 N N . PRO B 2 4 ? 10.589 -5.096 -19.798 1.00 0.00 204 PRO B N 9
ATOM 15783 C CA . PRO B 2 4 ? 10.518 -5.189 -21.287 1.00 0.00 204 PRO B CA 9
ATOM 15784 C C . PRO B 2 4 ? 9.387 -4.342 -21.864 1.00 0.00 204 PRO B C 9
ATOM 15785 O O . PRO B 2 4 ? 9.588 -3.585 -22.814 1.00 0.00 204 PRO B O 9
ATOM 15796 N N . ILE B 2 5 ? 8.202 -4.471 -21.283 1.00 0.00 205 ILE B N 9
ATOM 15797 C CA . ILE B 2 5 ? 7.048 -3.712 -21.743 1.00 0.00 205 ILE B CA 9
ATOM 15798 C C . ILE B 2 5 ? 6.079 -3.470 -20.596 1.00 0.00 205 ILE B C 9
ATOM 15799 O O . ILE B 2 5 ? 5.941 -4.309 -19.706 1.00 0.00 205 ILE B O 9
ATOM 15815 N N . GLN B 2 6 ? 5.396 -2.330 -20.628 1.00 0.00 206 GLN B N 9
ATOM 15816 C CA . GLN B 2 6 ? 4.419 -1.997 -19.593 1.00 0.00 206 GLN B CA 9
ATOM 15817 C C . GLN B 2 6 ? 3.223 -1.268 -20.201 1.00 0.00 206 GLN B C 9
ATOM 15818 O O . GLN B 2 6 ? 3.376 -0.480 -21.136 1.00 0.00 206 GLN B O 9
ATOM 15832 N N . GLY B 2 7 ? 2.033 -1.537 -19.664 1.00 0.00 207 GLY B N 9
ATOM 15833 C CA . GLY B 2 7 ? 0.805 -0.903 -20.151 1.00 0.00 207 GLY B CA 9
ATOM 15834 C C . GLY B 2 7 ? 0.318 0.158 -19.179 1.00 0.00 207 GLY B C 9
ATOM 15835 O O . GLY B 2 7 ? 1.104 0.958 -18.674 1.00 0.00 207 GLY B O 9
ATOM 15839 N N . SER B 2 8 ? -0.984 0.155 -18.921 1.00 0.00 208 SER B N 9
ATOM 15840 C CA . SER B 2 8 ? -1.572 1.118 -18.000 1.00 0.00 208 SER B CA 9
ATOM 15841 C C . SER B 2 8 ? -2.990 0.705 -17.621 1.00 0.00 208 SER B C 9
ATOM 15842 O O . SER B 2 8 ? -3.548 -0.225 -18.198 1.00 0.00 208 SER B O 9
ATOM 15850 N N . TRP B 2 9 ? -3.568 1.413 -16.657 1.00 0.00 209 TRP B N 9
ATOM 15851 C CA . TRP B 2 9 ? -4.934 1.130 -16.216 1.00 0.00 209 TRP B CA 9
ATOM 15852 C C . TRP B 2 9 ? -5.941 1.849 -17.104 1.00 0.00 209 TRP B C 9
ATOM 15853 O O . TRP B 2 9 ? -5.676 2.940 -17.607 1.00 0.00 209 TRP B O 9
ATOM 15874 N N . THR B 2 10 ? -7.103 1.224 -17.292 1.00 0.00 210 THR B N 9
ATOM 15875 C CA . THR B 2 10 ? -8.161 1.801 -18.119 1.00 0.00 210 THR B CA 9
ATOM 15876 C C . THR B 2 10 ? -9.489 1.799 -17.373 1.00 0.00 210 THR B C 9
ATOM 15877 O O . THR B 2 10 ? -9.905 0.775 -16.828 1.00 0.00 210 THR B O 9
ATOM 15888 N N . TRP B 2 11 ? -10.155 2.955 -17.351 1.00 0.00 211 TRP B N 9
ATOM 15889 C CA . TRP B 2 11 ? -11.442 3.084 -16.673 1.00 0.00 211 TRP B CA 9
ATOM 15890 C C . TRP B 2 11 ? -12.581 2.809 -17.651 1.00 0.00 211 TRP B C 9
ATOM 15891 O O . TRP B 2 11 ? -12.759 3.527 -18.634 1.00 0.00 211 TRP B O 9
ATOM 15912 N N . GLU B 2 12 ? -13.358 1.772 -17.360 1.00 0.00 212 GLU B N 9
ATOM 15913 C CA . GLU B 2 12 ? -14.486 1.422 -18.213 1.00 0.00 212 GLU B CA 9
ATOM 15914 C C . GLU B 2 12 ? -15.417 0.432 -17.506 1.00 0.00 212 GLU B C 9
ATOM 15915 O O . GLU B 2 12 ? -15.054 -0.165 -16.496 1.00 0.00 212 GLU B O 9
ATOM 15927 N N . ASN B 2 13 ? -16.591 0.223 -18.079 1.00 0.00 213 ASN B N 9
ATOM 15928 C CA . ASN B 2 13 ? -17.516 -0.750 -17.528 1.00 0.00 213 ASN B CA 9
ATOM 15929 C C . ASN B 2 13 ? -17.705 -0.551 -16.032 1.00 0.00 213 ASN B C 9
ATOM 15930 O O . ASN B 2 13 ? -17.834 -1.517 -15.282 1.00 0.00 213 ASN B O 9
ATOM 15941 N N . GLY B 2 14 ? -17.731 0.703 -15.602 1.00 0.00 214 GLY B N 9
ATOM 15942 C CA . GLY B 2 14 ? -17.913 1.008 -14.191 1.00 0.00 214 GLY B CA 9
ATOM 15943 C C . GLY B 2 14 ? -16.958 0.197 -13.320 1.00 0.00 214 GLY B C 9
ATOM 15944 O O . GLY B 2 14 ? -17.162 0.075 -12.110 1.00 0.00 214 GLY B O 9
ATOM 15948 N N . LYS B 2 15 ? -15.916 -0.356 -13.938 1.00 0.00 215 LYS B N 9
ATOM 15949 C CA . LYS B 2 15 ? -14.932 -1.153 -13.215 1.00 0.00 215 LYS B CA 9
ATOM 15950 C C . LYS B 2 15 ? -13.532 -0.914 -13.766 1.00 0.00 215 LYS B C 9
ATOM 15951 O O . LYS B 2 15 ? -13.354 -0.624 -14.948 1.00 0.00 215 LYS B O 9
ATOM 15970 N N . TRP B 2 16 ? -12.534 -1.047 -12.899 1.00 0.00 216 TRP B N 9
ATOM 15971 C CA . TRP B 2 16 ? -11.147 -0.851 -13.310 1.00 0.00 216 TRP B CA 9
ATOM 15972 C C . TRP B 2 16 ? -10.561 -2.170 -13.795 1.00 0.00 216 TRP B C 9
ATOM 15973 O O . TRP B 2 16 ? -10.478 -3.137 -13.041 1.00 0.00 216 TRP B O 9
ATOM 15994 N N . THR B 2 17 ? -10.157 -2.208 -15.063 1.00 0.00 217 THR B N 9
ATOM 15995 C CA . THR B 2 17 ? -9.583 -3.422 -15.650 1.00 0.00 217 THR B CA 9
ATOM 15996 C C . THR B 2 17 ? -8.286 -3.100 -16.381 1.00 0.00 217 THR B C 9
ATOM 15997 O O . THR B 2 17 ? -8.152 -2.040 -16.997 1.00 0.00 217 THR B O 9
ATOM 16008 N N . TRP B 2 18 ? -7.334 -4.024 -16.321 1.00 0.00 218 TRP B N 9
ATOM 16009 C CA . TRP B 2 18 ? -6.047 -3.844 -16.994 1.00 0.00 218 TRP B CA 9
ATOM 16010 C C . TRP B 2 18 ? -6.001 -4.711 -18.245 1.00 0.00 218 TRP B C 9
ATOM 16011 O O . TRP B 2 18 ? -6.074 -5.938 -18.162 1.00 0.00 218 TRP B O 9
ATOM 16032 N N . LYS B 2 19 ? -5.884 -4.066 -19.410 1.00 0.00 219 LYS B N 9
ATOM 16033 C CA . LYS B 2 19 ? -5.845 -4.787 -20.680 1.00 0.00 219 LYS B CA 9
ATOM 16034 C C . LYS B 2 19 ? -4.880 -4.117 -21.642 1.00 0.00 219 LYS B C 9
ATOM 16035 O O . LYS B 2 19 ? -4.408 -3.006 -21.399 1.00 0.00 219 LYS B O 9
ATOM 16054 N N . GLY B 2 20 ? -4.588 -4.808 -22.734 1.00 0.00 220 GLY B N 9
ATOM 16055 C CA . GLY B 2 20 ? -3.675 -4.277 -23.730 1.00 0.00 220 GLY B CA 9
ATOM 16056 C C . GLY B 2 20 ? -3.575 -5.198 -24.939 1.00 0.00 220 GLY B C 9
ATOM 16057 O O . GLY B 2 20 ? -4.447 -6.040 -25.160 1.00 0.00 220 GLY B O 9
ATOM 16061 N N . ILE B 2 21 ? -2.528 -5.024 -25.737 1.00 0.00 221 ILE B N 9
ATOM 16062 C CA . ILE B 2 21 ? -2.363 -5.839 -26.935 1.00 0.00 221 ILE B CA 9
ATOM 16063 C C . ILE B 2 21 ? -2.435 -7.324 -26.596 1.00 0.00 221 ILE B C 9
ATOM 16064 O O . ILE B 2 21 ? -3.445 -7.976 -26.854 1.00 0.00 221 ILE B O 9
ATOM 16080 N N . ILE B 2 22 ? -1.361 -7.845 -26.019 1.00 0.00 222 ILE B N 9
ATOM 16081 C CA . ILE B 2 22 ? -1.293 -9.254 -25.659 1.00 0.00 222 ILE B CA 9
ATOM 16082 C C . ILE B 2 22 ? -0.232 -9.476 -24.588 1.00 0.00 222 ILE B C 9
ATOM 16083 O O . ILE B 2 22 ? 0.242 -8.524 -23.965 1.00 0.00 222 ILE B O 9
ATOM 16099 N N . ARG B 2 23 ? 0.141 -10.738 -24.389 1.00 0.00 223 ARG B N 9
ATOM 16100 C CA . ARG B 2 23 ? 1.159 -11.094 -23.410 1.00 0.00 223 ARG B CA 9
ATOM 16101 C C . ARG B 2 23 ? 2.329 -10.116 -23.483 1.00 0.00 223 ARG B C 9
ATOM 16102 O O . ARG B 2 23 ? 2.391 -9.260 -24.370 1.00 0.00 223 ARG B O 9
ATOM 16123 N N . LEU B 2 24 ? 3.251 -10.244 -22.547 1.00 0.00 224 LEU B N 9
ATOM 16124 C CA . LEU B 2 24 ? 4.410 -9.363 -22.499 1.00 0.00 224 LEU B CA 9
ATOM 16125 C C . LEU B 2 24 ? 5.326 -9.627 -23.679 1.00 0.00 224 LEU B C 9
ATOM 16126 O O . LEU B 2 24 ? 5.964 -10.678 -23.772 1.00 0.00 224 LEU B O 9
ATOM 16142 N N . GLU B 2 25 ? 5.389 -8.649 -24.576 1.00 0.00 225 GLU B N 9
ATOM 16143 C CA . GLU B 2 25 ? 6.228 -8.755 -25.757 1.00 0.00 225 GLU B CA 9
ATOM 16144 C C . GLU B 2 25 ? 7.662 -8.377 -25.423 1.00 0.00 225 GLU B C 9
ATOM 16145 O O . GLU B 2 25 ? 7.912 -7.580 -24.518 1.00 0.00 225 GLU B O 9
ATOM 16157 N N . GLN B 2 26 ? 8.599 -8.962 -26.156 1.00 0.00 226 GLN B N 9
ATOM 16158 C CA . GLN B 2 26 ? 10.007 -8.686 -25.931 1.00 0.00 226 GLN B CA 9
ATOM 16159 C C . GLN B 2 26 ? 10.380 -8.945 -24.475 1.00 0.00 226 GLN B C 9
ATOM 16160 O O . GLN B 2 26 ? 11.487 -9.403 -24.241 1.00 0.00 226 GLN B O 9
ATOM 16174 N N . GLY A 1 1 ? -7.403 17.918 -5.544 1.00 0.00 3 GLY A N 10
ATOM 16175 C CA . GLY A 1 1 ? -8.011 17.217 -4.380 1.00 0.00 3 GLY A CA 10
ATOM 16176 C C . GLY A 1 1 ? -6.921 16.854 -3.377 1.00 0.00 3 GLY A C 10
ATOM 16177 O O . GLY A 1 1 ? -6.417 17.716 -2.655 1.00 0.00 3 GLY A O 10
ATOM 16181 N N . SER A 1 2 ? -6.562 15.576 -3.343 1.00 0.00 4 SER A N 10
ATOM 16182 C CA . SER A 1 2 ? -5.527 15.102 -2.430 1.00 0.00 4 SER A CA 10
ATOM 16183 C C . SER A 1 2 ? -4.882 13.833 -2.972 1.00 0.00 4 SER A C 10
ATOM 16184 O O . SER A 1 2 ? -5.572 12.881 -3.335 1.00 0.00 4 SER A O 10
ATOM 16192 N N . GLU A 1 3 ? -3.553 13.825 -3.023 1.00 0.00 5 GLU A N 10
ATOM 16193 C CA . GLU A 1 3 ? -2.809 12.665 -3.516 1.00 0.00 5 GLU A CA 10
ATOM 16194 C C . GLU A 1 3 ? -2.107 11.969 -2.359 1.00 0.00 5 GLU A C 10
ATOM 16195 O O . GLU A 1 3 ? -0.899 12.110 -2.175 1.00 0.00 5 GLU A O 10
ATOM 16207 N N . VAL A 1 4 ? -2.876 11.222 -1.572 1.00 0.00 6 VAL A N 10
ATOM 16208 C CA . VAL A 1 4 ? -2.305 10.518 -0.431 1.00 0.00 6 VAL A CA 10
ATOM 16209 C C . VAL A 1 4 ? -1.540 9.264 -0.889 1.00 0.00 6 VAL A C 10
ATOM 16210 O O . VAL A 1 4 ? -2.150 8.352 -1.446 1.00 0.00 6 VAL A O 10
ATOM 16223 N N . PRO A 1 5 ? -0.233 9.178 -0.682 1.00 0.00 7 PRO A N 10
ATOM 16224 C CA . PRO A 1 5 ? 0.552 7.969 -1.098 1.00 0.00 7 PRO A CA 10
ATOM 16225 C C . PRO A 1 5 ? -0.020 6.674 -0.498 1.00 0.00 7 PRO A C 10
ATOM 16226 O O . PRO A 1 5 ? -0.209 6.578 0.713 1.00 0.00 7 PRO A O 10
ATOM 16237 N N . GLN A 1 6 ? -0.270 5.682 -1.349 1.00 0.00 8 GLN A N 10
ATOM 16238 C CA . GLN A 1 6 ? -0.802 4.398 -0.886 1.00 0.00 8 GLN A CA 10
ATOM 16239 C C . GLN A 1 6 ? -1.211 3.529 -2.075 1.00 0.00 8 GLN A C 10
ATOM 16240 O O . GLN A 1 6 ? -1.670 2.401 -1.900 1.00 0.00 8 GLN A O 10
ATOM 16254 N N . LEU A 1 7 ? -1.041 4.060 -3.284 1.00 0.00 9 LEU A N 10
ATOM 16255 C CA . LEU A 1 7 ? -1.395 3.317 -4.490 1.00 0.00 9 LEU A CA 10
ATOM 16256 C C . LEU A 1 7 ? -0.190 2.529 -4.986 1.00 0.00 9 LEU A C 10
ATOM 16257 O O . LEU A 1 7 ? 0.865 3.096 -5.266 1.00 0.00 9 LEU A O 10
ATOM 16273 N N . THR A 1 8 ? -0.359 1.212 -5.090 1.00 0.00 10 THR A N 10
ATOM 16274 C CA . THR A 1 8 ? 0.715 0.336 -5.550 1.00 0.00 10 THR A CA 10
ATOM 16275 C C . THR A 1 8 ? 0.420 -0.174 -6.952 1.00 0.00 10 THR A C 10
ATOM 16276 O O . THR A 1 8 ? -0.635 -0.757 -7.204 1.00 0.00 10 THR A O 10
ATOM 16287 N N . ASP A 1 9 ? 1.366 0.046 -7.857 1.00 0.00 11 ASP A N 10
ATOM 16288 C CA . ASP A 1 9 ? 1.217 -0.395 -9.238 1.00 0.00 11 ASP A CA 10
ATOM 16289 C C . ASP A 1 9 ? 1.744 -1.813 -9.403 1.00 0.00 11 ASP A C 10
ATOM 16290 O O . ASP A 1 9 ? 2.738 -2.205 -8.786 1.00 0.00 11 ASP A O 10
ATOM 16299 N N . LEU A 1 10 ? 1.058 -2.569 -10.243 1.00 0.00 12 LEU A N 10
ATOM 16300 C CA . LEU A 1 10 ? 1.423 -3.953 -10.518 1.00 0.00 12 LEU A CA 10
ATOM 16301 C C . LEU A 1 10 ? 2.664 -3.994 -11.407 1.00 0.00 12 LEU A C 10
ATOM 16302 O O . LEU A 1 10 ? 2.917 -3.073 -12.182 1.00 0.00 12 LEU A O 10
ATOM 16318 N N . SER A 1 11 ? 3.427 -5.082 -11.302 1.00 0.00 13 SER A N 10
ATOM 16319 C CA . SER A 1 11 ? 4.629 -5.245 -12.116 1.00 0.00 13 SER A CA 10
ATOM 16320 C C . SER A 1 11 ? 4.754 -6.689 -12.591 1.00 0.00 13 SER A C 10
ATOM 16321 O O . SER A 1 11 ? 4.228 -7.610 -11.967 1.00 0.00 13 SER A O 10
ATOM 16329 N N . PHE A 1 12 ? 5.451 -6.871 -13.708 1.00 0.00 14 PHE A N 10
ATOM 16330 C CA . PHE A 1 12 ? 5.649 -8.199 -14.288 1.00 0.00 14 PHE A CA 10
ATOM 16331 C C . PHE A 1 12 ? 7.058 -8.702 -14.004 1.00 0.00 14 PHE A C 10
ATOM 16332 O O . PHE A 1 12 ? 8.007 -7.918 -13.952 1.00 0.00 14 PHE A O 10
ATOM 16349 N N . VAL A 1 13 ? 7.189 -10.011 -13.823 1.00 0.00 15 VAL A N 10
ATOM 16350 C CA . VAL A 1 13 ? 8.489 -10.614 -13.547 1.00 0.00 15 VAL A CA 10
ATOM 16351 C C . VAL A 1 13 ? 8.548 -12.027 -14.110 1.00 0.00 15 VAL A C 10
ATOM 16352 O O . VAL A 1 13 ? 7.521 -12.630 -14.417 1.00 0.00 15 VAL A O 10
ATOM 16365 N N . ASP A 1 14 ? 9.758 -12.545 -14.242 1.00 0.00 16 ASP A N 10
ATOM 16366 C CA . ASP A 1 14 ? 9.953 -13.885 -14.767 1.00 0.00 16 ASP A CA 10
ATOM 16367 C C . ASP A 1 14 ? 9.280 -14.036 -16.130 1.00 0.00 16 ASP A C 10
ATOM 16368 O O . ASP A 1 14 ? 8.895 -15.136 -16.524 1.00 0.00 16 ASP A O 10
ATOM 16377 N N . ILE A 1 15 ? 9.146 -12.923 -16.847 1.00 0.00 17 ILE A N 10
ATOM 16378 C CA . ILE A 1 15 ? 8.521 -12.946 -18.161 1.00 0.00 17 ILE A CA 10
ATOM 16379 C C . ILE A 1 15 ? 9.242 -13.937 -19.066 1.00 0.00 17 ILE A C 10
ATOM 16380 O O . ILE A 1 15 ? 10.471 -13.989 -19.097 1.00 0.00 17 ILE A O 10
ATOM 16396 N N . THR A 1 16 ? 8.459 -14.724 -19.798 1.00 0.00 18 THR A N 10
ATOM 16397 C CA . THR A 1 16 ? 9.006 -15.728 -20.716 1.00 0.00 18 THR A CA 10
ATOM 16398 C C . THR A 1 16 ? 8.267 -15.686 -22.033 1.00 0.00 18 THR A C 10
ATOM 16399 O O . THR A 1 16 ? 7.503 -14.762 -22.306 1.00 0.00 18 THR A O 10
ATOM 16410 N N . ASP A 1 17 ? 8.484 -16.716 -22.835 1.00 0.00 19 ASP A N 10
ATOM 16411 C CA . ASP A 1 17 ? 7.820 -16.817 -24.127 1.00 0.00 19 ASP A CA 10
ATOM 16412 C C . ASP A 1 17 ? 6.499 -17.565 -24.008 1.00 0.00 19 ASP A C 10
ATOM 16413 O O . ASP A 1 17 ? 5.506 -17.187 -24.628 1.00 0.00 19 ASP A O 10
ATOM 16422 N N . SER A 1 18 ? 6.498 -18.644 -23.220 1.00 0.00 20 SER A N 10
ATOM 16423 C CA . SER A 1 18 ? 5.292 -19.461 -23.041 1.00 0.00 20 SER A CA 10
ATOM 16424 C C . SER A 1 18 ? 4.797 -19.393 -21.607 1.00 0.00 20 SER A C 10
ATOM 16425 O O . SER A 1 18 ? 3.901 -20.138 -21.215 1.00 0.00 20 SER A O 10
ATOM 16433 N N . SER A 1 19 ? 5.383 -18.491 -20.827 1.00 0.00 21 SER A N 10
ATOM 16434 C CA . SER A 1 19 ? 4.986 -18.328 -19.435 1.00 0.00 21 SER A CA 10
ATOM 16435 C C . SER A 1 19 ? 5.309 -16.918 -18.960 1.00 0.00 21 SER A C 10
ATOM 16436 O O . SER A 1 19 ? 6.155 -16.238 -19.536 1.00 0.00 21 SER A O 10
ATOM 16444 N N . ILE A 1 20 ? 4.625 -16.481 -17.911 1.00 0.00 22 ILE A N 10
ATOM 16445 C CA . ILE A 1 20 ? 4.843 -15.142 -17.361 1.00 0.00 22 ILE A CA 10
ATOM 16446 C C . ILE A 1 20 ? 4.593 -15.145 -15.854 1.00 0.00 22 ILE A C 10
ATOM 16447 O O . ILE A 1 20 ? 3.766 -15.910 -15.360 1.00 0.00 22 ILE A O 10
ATOM 16463 N N . GLY A 1 21 ? 5.310 -14.291 -15.130 1.00 0.00 23 GLY A N 10
ATOM 16464 C CA . GLY A 1 21 ? 5.155 -14.204 -13.674 1.00 0.00 23 GLY A CA 10
ATOM 16465 C C . GLY A 1 21 ? 4.293 -13.008 -13.290 1.00 0.00 23 GLY A C 10
ATOM 16466 O O . GLY A 1 21 ? 4.809 -11.963 -12.889 1.00 0.00 23 GLY A O 10
ATOM 16470 N N . LEU A 1 22 ? 2.979 -13.159 -13.426 1.00 0.00 24 LEU A N 10
ATOM 16471 C CA . LEU A 1 22 ? 2.065 -12.074 -13.098 1.00 0.00 24 LEU A CA 10
ATOM 16472 C C . LEU A 1 22 ? 2.149 -11.745 -11.612 1.00 0.00 24 LEU A C 10
ATOM 16473 O O . LEU A 1 22 ? 2.085 -12.635 -10.763 1.00 0.00 24 LEU A O 10
ATOM 16489 N N . ARG A 1 23 ? 2.300 -10.455 -11.307 1.00 0.00 25 ARG A N 10
ATOM 16490 C CA . ARG A 1 23 ? 2.402 -10.011 -9.918 1.00 0.00 25 ARG A CA 10
ATOM 16491 C C . ARG A 1 23 ? 1.727 -8.665 -9.748 1.00 0.00 25 ARG A C 10
ATOM 16492 O O . ARG A 1 23 ? 1.927 -7.746 -10.539 1.00 0.00 25 ARG A O 10
ATOM 16513 N N . TRP A 1 24 ? 0.935 -8.564 -8.693 1.00 0.00 26 TRP A N 10
ATOM 16514 C CA . TRP A 1 24 ? 0.231 -7.329 -8.387 1.00 0.00 26 TRP A CA 10
ATOM 16515 C C . TRP A 1 24 ? 0.079 -7.176 -6.883 1.00 0.00 26 TRP A C 10
ATOM 16516 O O . TRP A 1 24 ? 0.065 -8.165 -6.149 1.00 0.00 26 TRP A O 10
ATOM 16537 N N . THR A 1 25 ? -0.034 -5.932 -6.423 1.00 0.00 27 THR A N 10
ATOM 16538 C CA . THR A 1 25 ? -0.185 -5.654 -4.994 1.00 0.00 27 THR A CA 10
ATOM 16539 C C . THR A 1 25 ? -1.595 -5.138 -4.690 1.00 0.00 27 THR A C 10
ATOM 16540 O O . THR A 1 25 ? -1.879 -3.961 -4.906 1.00 0.00 27 THR A O 10
ATOM 16551 N N . PRO A 1 26 ? -2.477 -5.961 -4.193 1.00 0.00 28 PRO A N 10
ATOM 16552 C CA . PRO A 1 26 ? -3.861 -5.514 -3.863 1.00 0.00 28 PRO A CA 10
ATOM 16553 C C . PRO A 1 26 ? -3.888 -4.300 -2.927 1.00 0.00 28 PRO A C 10
ATOM 16554 O O . PRO A 1 26 ? -2.993 -4.113 -2.104 1.00 0.00 28 PRO A O 10
ATOM 16565 N N . LEU A 1 27 ? -4.930 -3.476 -3.076 1.00 0.00 29 LEU A N 10
ATOM 16566 C CA . LEU A 1 27 ? -5.082 -2.277 -2.253 1.00 0.00 29 LEU A CA 10
ATOM 16567 C C . LEU A 1 27 ? -5.645 -2.630 -0.894 1.00 0.00 29 LEU A C 10
ATOM 16568 O O . LEU A 1 27 ? -6.583 -3.413 -0.763 1.00 0.00 29 LEU A O 10
ATOM 16584 N N . ASN A 1 28 ? -5.055 -2.038 0.117 1.00 0.00 30 ASN A N 10
ATOM 16585 C CA . ASN A 1 28 ? -5.483 -2.276 1.474 1.00 0.00 30 ASN A CA 10
ATOM 16586 C C . ASN A 1 28 ? -6.994 -2.109 1.584 1.00 0.00 30 ASN A C 10
ATOM 16587 O O . ASN A 1 28 ? -7.656 -2.823 2.337 1.00 0.00 30 ASN A O 10
ATOM 16598 N N . SER A 1 29 ? -7.528 -1.170 0.811 1.00 0.00 31 SER A N 10
ATOM 16599 C CA . SER A 1 29 ? -8.963 -0.922 0.804 1.00 0.00 31 SER A CA 10
ATOM 16600 C C . SER A 1 29 ? -9.691 -1.972 -0.036 1.00 0.00 31 SER A C 10
ATOM 16601 O O . SER A 1 29 ? -10.820 -2.353 0.274 1.00 0.00 31 SER A O 10
ATOM 16609 N N . SER A 1 30 ? -9.036 -2.437 -1.103 1.00 0.00 32 SER A N 10
ATOM 16610 C CA . SER A 1 30 ? -9.639 -3.441 -1.978 1.00 0.00 32 SER A CA 10
ATOM 16611 C C . SER A 1 30 ? -9.999 -4.689 -1.176 1.00 0.00 32 SER A C 10
ATOM 16612 O O . SER A 1 30 ? -9.205 -5.181 -0.373 1.00 0.00 32 SER A O 10
ATOM 16620 N N . THR A 1 31 ? -11.209 -5.191 -1.398 1.00 0.00 33 THR A N 10
ATOM 16621 C CA . THR A 1 31 ? -11.680 -6.378 -0.695 1.00 0.00 33 THR A CA 10
ATOM 16622 C C . THR A 1 31 ? -10.738 -7.545 -0.962 1.00 0.00 33 THR A C 10
ATOM 16623 O O . THR A 1 31 ? -10.202 -7.679 -2.060 1.00 0.00 33 THR A O 10
ATOM 16634 N N . ILE A 1 32 ? -10.529 -8.382 0.051 1.00 0.00 34 ILE A N 10
ATOM 16635 C CA . ILE A 1 32 ? -9.634 -9.528 -0.092 1.00 0.00 34 ILE A CA 10
ATOM 16636 C C . ILE A 1 32 ? -10.414 -10.779 -0.481 1.00 0.00 34 ILE A C 10
ATOM 16637 O O . ILE A 1 32 ? -10.880 -11.526 0.378 1.00 0.00 34 ILE A O 10
ATOM 16653 N N . ILE A 1 33 ? -10.541 -11.003 -1.790 1.00 0.00 35 ILE A N 10
ATOM 16654 C CA . ILE A 1 33 ? -11.257 -12.171 -2.304 1.00 0.00 35 ILE A CA 10
ATOM 16655 C C . ILE A 1 33 ? -10.570 -12.700 -3.557 1.00 0.00 35 ILE A C 10
ATOM 16656 O O . ILE A 1 33 ? -10.324 -11.958 -4.505 1.00 0.00 35 ILE A O 10
ATOM 16672 N N . GLY A 1 34 ? -10.257 -13.991 -3.553 1.00 0.00 36 GLY A N 10
ATOM 16673 C CA . GLY A 1 34 ? -9.590 -14.607 -4.690 1.00 0.00 36 GLY A CA 10
ATOM 16674 C C . GLY A 1 34 ? -10.153 -14.095 -6.007 1.00 0.00 36 GLY A C 10
ATOM 16675 O O . GLY A 1 34 ? -11.345 -14.224 -6.281 1.00 0.00 36 GLY A O 10
ATOM 16679 N N . TYR A 1 35 ? -9.276 -13.512 -6.817 1.00 0.00 37 TYR A N 10
ATOM 16680 C CA . TYR A 1 35 ? -9.672 -12.979 -8.112 1.00 0.00 37 TYR A CA 10
ATOM 16681 C C . TYR A 1 35 ? -9.644 -14.076 -9.160 1.00 0.00 37 TYR A C 10
ATOM 16682 O O . TYR A 1 35 ? -9.285 -15.218 -8.867 1.00 0.00 37 TYR A O 10
ATOM 16700 N N . ARG A 1 36 ? -10.021 -13.728 -10.386 1.00 0.00 38 ARG A N 10
ATOM 16701 C CA . ARG A 1 36 ? -10.033 -14.690 -11.485 1.00 0.00 38 ARG A CA 10
ATOM 16702 C C . ARG A 1 36 ? -9.338 -14.110 -12.706 1.00 0.00 38 ARG A C 10
ATOM 16703 O O . ARG A 1 36 ? -9.653 -13.004 -13.146 1.00 0.00 38 ARG A O 10
ATOM 16724 N N . ILE A 1 37 ? -8.391 -14.868 -13.250 1.00 0.00 39 ILE A N 10
ATOM 16725 C CA . ILE A 1 37 ? -7.647 -14.433 -14.429 1.00 0.00 39 ILE A CA 10
ATOM 16726 C C . ILE A 1 37 ? -8.195 -15.120 -15.676 1.00 0.00 39 ILE A C 10
ATOM 16727 O O . ILE A 1 37 ? -8.249 -16.346 -15.747 1.00 0.00 39 ILE A O 10
ATOM 16743 N N . THR A 1 38 ? -8.605 -14.325 -16.657 1.00 0.00 40 THR A N 10
ATOM 16744 C CA . THR A 1 38 ? -9.151 -14.869 -17.897 1.00 0.00 40 THR A CA 10
ATOM 16745 C C . THR A 1 38 ? -8.121 -14.777 -19.018 1.00 0.00 40 THR A C 10
ATOM 16746 O O . THR A 1 38 ? -7.528 -13.723 -19.244 1.00 0.00 40 THR A O 10
ATOM 16757 N N . VAL A 1 39 ? -7.916 -15.893 -19.716 1.00 0.00 41 VAL A N 10
ATOM 16758 C CA . VAL A 1 39 ? -6.954 -15.951 -20.826 1.00 0.00 41 VAL A CA 10
ATOM 16759 C C . VAL A 1 39 ? -7.623 -16.533 -22.067 1.00 0.00 41 VAL A C 10
ATOM 16760 O O . VAL A 1 39 ? -8.378 -17.501 -21.978 1.00 0.00 41 VAL A O 10
ATOM 16773 N N . VAL A 1 40 ? -7.338 -15.939 -23.227 1.00 0.00 42 VAL A N 10
ATOM 16774 C CA . VAL A 1 40 ? -7.908 -16.412 -24.484 1.00 0.00 42 VAL A CA 10
ATOM 16775 C C . VAL A 1 40 ? -6.816 -16.538 -25.529 1.00 0.00 42 VAL A C 10
ATOM 16776 O O . VAL A 1 40 ? -6.035 -15.610 -25.739 1.00 0.00 42 VAL A O 10
ATOM 16789 N N . ALA A 1 41 ? -6.776 -17.680 -26.198 1.00 0.00 43 ALA A N 10
ATOM 16790 C CA . ALA A 1 41 ? -5.786 -17.914 -27.237 1.00 0.00 43 ALA A CA 10
ATOM 16791 C C . ALA A 1 41 ? -6.398 -17.588 -28.596 1.00 0.00 43 ALA A C 10
ATOM 16792 O O . ALA A 1 41 ? -7.566 -17.890 -28.838 1.00 0.00 43 ALA A O 10
ATOM 16799 N N . ALA A 1 42 ? -5.617 -16.982 -29.482 1.00 0.00 44 ALA A N 10
ATOM 16800 C CA . ALA A 1 42 ? -6.122 -16.641 -30.810 1.00 0.00 44 ALA A CA 10
ATOM 16801 C C . ALA A 1 42 ? -5.793 -17.749 -31.815 1.00 0.00 44 ALA A C 10
ATOM 16802 O O . ALA A 1 42 ? -6.605 -18.073 -32.683 1.00 0.00 44 ALA A O 10
ATOM 16809 N N . GLY A 1 43 ? -4.592 -18.316 -31.695 1.00 0.00 45 GLY A N 10
ATOM 16810 C CA . GLY A 1 43 ? -4.154 -19.380 -32.601 1.00 0.00 45 GLY A CA 10
ATOM 16811 C C . GLY A 1 43 ? -4.987 -20.647 -32.425 1.00 0.00 45 GLY A C 10
ATOM 16812 O O . GLY A 1 43 ? -5.190 -21.404 -33.373 1.00 0.00 45 GLY A O 10
ATOM 16816 N N . GLU A 1 44 ? -5.459 -20.873 -31.202 1.00 0.00 46 GLU A N 10
ATOM 16817 C CA . GLU A 1 44 ? -6.263 -22.057 -30.907 1.00 0.00 46 GLU A CA 10
ATOM 16818 C C . GLU A 1 44 ? -7.736 -21.689 -30.929 1.00 0.00 46 GLU A C 10
ATOM 16819 O O . GLU A 1 44 ? -8.149 -20.678 -30.360 1.00 0.00 46 GLU A O 10
ATOM 16831 N N . GLY A 1 45 ? -8.516 -22.510 -31.609 1.00 0.00 47 GLY A N 10
ATOM 16832 C CA . GLY A 1 45 ? -9.942 -22.268 -31.726 1.00 0.00 47 GLY A CA 10
ATOM 16833 C C . GLY A 1 45 ? -10.600 -22.237 -30.355 1.00 0.00 47 GLY A C 10
ATOM 16834 O O . GLY A 1 45 ? -11.680 -21.663 -30.194 1.00 0.00 47 GLY A O 10
ATOM 16838 N N . ILE A 1 46 ? -9.944 -22.853 -29.357 1.00 0.00 48 ILE A N 10
ATOM 16839 C CA . ILE A 1 46 ? -10.486 -22.883 -27.988 1.00 0.00 48 ILE A CA 10
ATOM 16840 C C . ILE A 1 46 ? -9.585 -22.081 -27.030 1.00 0.00 48 ILE A C 10
ATOM 16841 O O . ILE A 1 46 ? -8.363 -22.224 -27.056 1.00 0.00 48 ILE A O 10
ATOM 16857 N N . PRO A 1 47 ? -10.164 -21.263 -26.175 1.00 0.00 49 PRO A N 10
ATOM 16858 C CA . PRO A 1 47 ? -9.391 -20.467 -25.177 1.00 0.00 49 PRO A CA 10
ATOM 16859 C C . PRO A 1 47 ? -8.932 -21.335 -24.005 1.00 0.00 49 PRO A C 10
ATOM 16860 O O . PRO A 1 47 ? -9.462 -22.423 -23.781 1.00 0.00 49 PRO A O 10
ATOM 16871 N N . ILE A 1 48 ? -7.952 -20.840 -23.259 1.00 0.00 50 ILE A N 10
ATOM 16872 C CA . ILE A 1 48 ? -7.439 -21.569 -22.105 1.00 0.00 50 ILE A CA 10
ATOM 16873 C C . ILE A 1 48 ? -8.346 -21.340 -20.899 1.00 0.00 50 ILE A C 10
ATOM 16874 O O . ILE A 1 48 ? -8.748 -20.211 -20.620 1.00 0.00 50 ILE A O 10
ATOM 16890 N N . PHE A 1 49 ? -8.672 -22.417 -20.191 1.00 0.00 51 PHE A N 10
ATOM 16891 C CA . PHE A 1 49 ? -9.542 -22.317 -19.025 1.00 0.00 51 PHE A CA 10
ATOM 16892 C C . PHE A 1 49 ? -8.994 -21.304 -18.026 1.00 0.00 51 PHE A C 10
ATOM 16893 O O . PHE A 1 49 ? -7.783 -21.207 -17.822 1.00 0.00 51 PHE A O 10
ATOM 16910 N N . GLU A 1 50 ? -9.900 -20.553 -17.408 1.00 0.00 52 GLU A N 10
ATOM 16911 C CA . GLU A 1 50 ? -9.518 -19.547 -16.425 1.00 0.00 52 GLU A CA 10
ATOM 16912 C C . GLU A 1 50 ? -9.265 -20.198 -15.078 1.00 0.00 52 GLU A C 10
ATOM 16913 O O . GLU A 1 50 ? -9.847 -21.237 -14.765 1.00 0.00 52 GLU A O 10
ATOM 16925 N N . ASP A 1 51 ? -8.400 -19.579 -14.285 1.00 0.00 53 ASP A N 10
ATOM 16926 C CA . ASP A 1 51 ? -8.079 -20.103 -12.965 1.00 0.00 53 ASP A CA 10
ATOM 16927 C C . ASP A 1 51 ? -8.421 -19.085 -11.881 1.00 0.00 53 ASP A C 10
ATOM 16928 O O . ASP A 1 51 ? -8.550 -17.893 -12.157 1.00 0.00 53 ASP A O 10
ATOM 16937 N N . PHE A 1 52 ? -8.562 -19.567 -10.649 1.00 0.00 54 PHE A N 10
ATOM 16938 C CA . PHE A 1 52 ? -8.886 -18.703 -9.514 1.00 0.00 54 PHE A CA 10
ATOM 16939 C C . PHE A 1 52 ? -7.797 -18.805 -8.450 1.00 0.00 54 PHE A C 10
ATOM 16940 O O . PHE A 1 52 ? -7.425 -19.902 -8.037 1.00 0.00 54 PHE A O 10
ATOM 16957 N N . VAL A 1 53 ? -7.286 -17.656 -8.016 1.00 0.00 55 VAL A N 10
ATOM 16958 C CA . VAL A 1 53 ? -6.231 -17.613 -7.002 1.00 0.00 55 VAL A CA 10
ATOM 16959 C C . VAL A 1 53 ? -6.623 -16.674 -5.869 1.00 0.00 55 VAL A C 10
ATOM 16960 O O . VAL A 1 53 ? -7.167 -15.595 -6.106 1.00 0.00 55 VAL A O 10
ATOM 16973 N N . ASP A 1 54 ? -6.352 -17.092 -4.638 1.00 0.00 56 ASP A N 10
ATOM 16974 C CA . ASP A 1 54 ? -6.688 -16.282 -3.475 1.00 0.00 56 ASP A CA 10
ATOM 16975 C C . ASP A 1 54 ? -6.034 -14.905 -3.570 1.00 0.00 56 ASP A C 10
ATOM 16976 O O . ASP A 1 54 ? -4.911 -14.776 -4.054 1.00 0.00 56 ASP A O 10
ATOM 16985 N N . SER A 1 55 ? -6.746 -13.882 -3.107 1.00 0.00 57 SER A N 10
ATOM 16986 C CA . SER A 1 55 ? -6.227 -12.517 -3.141 1.00 0.00 57 SER A CA 10
ATOM 16987 C C . SER A 1 55 ? -4.959 -12.396 -2.301 1.00 0.00 57 SER A C 10
ATOM 16988 O O . SER A 1 55 ? -4.050 -11.635 -2.635 1.00 0.00 57 SER A O 10
ATOM 16996 N N . SER A 1 56 ? -4.906 -13.150 -1.212 1.00 0.00 58 SER A N 10
ATOM 16997 C CA . SER A 1 56 ? -3.748 -13.118 -0.328 1.00 0.00 58 SER A CA 10
ATOM 16998 C C . SER A 1 56 ? -2.478 -13.460 -1.101 1.00 0.00 58 SER A C 10
ATOM 16999 O O . SER A 1 56 ? -1.400 -12.950 -0.802 1.00 0.00 58 SER A O 10
ATOM 17007 N N . VAL A 1 57 ? -2.619 -14.325 -2.097 1.00 0.00 59 VAL A N 10
ATOM 17008 C CA . VAL A 1 57 ? -1.477 -14.727 -2.909 1.00 0.00 59 VAL A CA 10
ATOM 17009 C C . VAL A 1 57 ? -0.939 -13.540 -3.710 1.00 0.00 59 VAL A C 10
ATOM 17010 O O . VAL A 1 57 ? 0.270 -13.311 -3.759 1.00 0.00 59 VAL A O 10
ATOM 17023 N N . GLY A 1 58 ? -1.842 -12.787 -4.330 1.00 0.00 60 GLY A N 10
ATOM 17024 C CA . GLY A 1 58 ? -1.440 -11.627 -5.121 1.00 0.00 60 GLY A CA 10
ATOM 17025 C C . GLY A 1 58 ? -0.448 -12.027 -6.211 1.00 0.00 60 GLY A C 10
ATOM 17026 O O . GLY A 1 58 ? 0.352 -11.209 -6.664 1.00 0.00 60 GLY A O 10
ATOM 17030 N N . TYR A 1 59 ? -0.498 -13.293 -6.620 1.00 0.00 61 TYR A N 10
ATOM 17031 C CA . TYR A 1 59 ? 0.415 -13.791 -7.650 1.00 0.00 61 TYR A CA 10
ATOM 17032 C C . TYR A 1 59 ? -0.121 -15.071 -8.291 1.00 0.00 61 TYR A C 10
ATOM 17033 O O . TYR A 1 59 ? -0.754 -15.895 -7.633 1.00 0.00 61 TYR A O 10
ATOM 17051 N N . TYR A 1 60 ? 0.154 -15.240 -9.579 1.00 0.00 62 TYR A N 10
ATOM 17052 C CA . TYR A 1 60 ? -0.288 -16.433 -10.288 1.00 0.00 62 TYR A CA 10
ATOM 17053 C C . TYR A 1 60 ? 0.566 -16.652 -11.528 1.00 0.00 62 TYR A C 10
ATOM 17054 O O . TYR A 1 60 ? 1.219 -15.727 -12.016 1.00 0.00 62 TYR A O 10
ATOM 17072 N N . THR A 1 61 ? 0.574 -17.885 -12.029 1.00 0.00 63 THR A N 10
ATOM 17073 C CA . THR A 1 61 ? 1.362 -18.234 -13.210 1.00 0.00 63 THR A CA 10
ATOM 17074 C C . THR A 1 61 ? 0.490 -18.928 -14.246 1.00 0.00 63 THR A C 10
ATOM 17075 O O . THR A 1 61 ? -0.312 -19.800 -13.915 1.00 0.00 63 THR A O 10
ATOM 17086 N N . VAL A 1 62 ? 0.672 -18.549 -15.508 1.00 0.00 64 VAL A N 10
ATOM 17087 C CA . VAL A 1 62 ? -0.080 -19.147 -16.615 1.00 0.00 64 VAL A CA 10
ATOM 17088 C C . VAL A 1 62 ? 0.883 -19.551 -17.730 1.00 0.00 64 VAL A C 10
ATOM 17089 O O . VAL A 1 62 ? 1.333 -18.708 -18.506 1.00 0.00 64 VAL A O 10
ATOM 17102 N N . THR A 1 63 ? 1.189 -20.845 -17.804 1.00 0.00 65 THR A N 10
ATOM 17103 C CA . THR A 1 63 ? 2.098 -21.360 -18.829 1.00 0.00 65 THR A CA 10
ATOM 17104 C C . THR A 1 63 ? 1.339 -22.208 -19.839 1.00 0.00 65 THR A C 10
ATOM 17105 O O . THR A 1 63 ? 0.215 -22.643 -19.585 1.00 0.00 65 THR A O 10
ATOM 17116 N N . GLY A 1 64 ? 1.963 -22.425 -20.992 1.00 0.00 66 GLY A N 10
ATOM 17117 C CA . GLY A 1 64 ? 1.354 -23.216 -22.062 1.00 0.00 66 GLY A CA 10
ATOM 17118 C C . GLY A 1 64 ? 0.946 -22.335 -23.241 1.00 0.00 66 GLY A C 10
ATOM 17119 O O . GLY A 1 64 ? 0.321 -22.808 -24.190 1.00 0.00 66 GLY A O 10
ATOM 17123 N N . LEU A 1 65 ? 1.301 -21.056 -23.180 1.00 0.00 67 LEU A N 10
ATOM 17124 C CA . LEU A 1 65 ? 0.959 -20.137 -24.261 1.00 0.00 67 LEU A CA 10
ATOM 17125 C C . LEU A 1 65 ? 1.931 -20.318 -25.418 1.00 0.00 67 LEU A C 10
ATOM 17126 O O . LEU A 1 65 ? 3.105 -19.973 -25.311 1.00 0.00 67 LEU A O 10
ATOM 17142 N N . GLU A 1 66 ? 1.449 -20.884 -26.510 1.00 0.00 68 GLU A N 10
ATOM 17143 C CA . GLU A 1 66 ? 2.312 -21.136 -27.660 1.00 0.00 68 GLU A CA 10
ATOM 17144 C C . GLU A 1 66 ? 3.012 -19.850 -28.135 1.00 0.00 68 GLU A C 10
ATOM 17145 O O . GLU A 1 66 ? 2.390 -18.791 -28.192 1.00 0.00 68 GLU A O 10
ATOM 17157 N N . PRO A 1 67 ? 4.281 -19.918 -28.494 1.00 0.00 69 PRO A N 10
ATOM 17158 C CA . PRO A 1 67 ? 5.043 -18.732 -28.987 1.00 0.00 69 PRO A CA 10
ATOM 17159 C C . PRO A 1 67 ? 4.648 -18.360 -30.405 1.00 0.00 69 PRO A C 10
ATOM 17160 O O . PRO A 1 67 ? 4.250 -19.207 -31.204 1.00 0.00 69 PRO A O 10
ATOM 17171 N N . GLY A 1 68 ? 4.784 -17.081 -30.709 1.00 0.00 70 GLY A N 10
ATOM 17172 C CA . GLY A 1 68 ? 4.461 -16.585 -32.031 1.00 0.00 70 GLY A CA 10
ATOM 17173 C C . GLY A 1 68 ? 2.952 -16.559 -32.270 1.00 0.00 70 GLY A C 10
ATOM 17174 O O . GLY A 1 68 ? 2.497 -16.349 -33.396 1.00 0.00 70 GLY A O 10
ATOM 17178 N N . ILE A 1 69 ? 2.184 -16.778 -31.205 1.00 0.00 71 ILE A N 10
ATOM 17179 C CA . ILE A 1 69 ? 0.714 -16.789 -31.283 1.00 0.00 71 ILE A CA 10
ATOM 17180 C C . ILE A 1 69 ? 0.155 -15.638 -30.459 1.00 0.00 71 ILE A C 10
ATOM 17181 O O . ILE A 1 69 ? 0.677 -15.302 -29.395 1.00 0.00 71 ILE A O 10
ATOM 17197 N N . ASP A 1 70 ? -0.904 -15.044 -30.972 1.00 0.00 72 ASP A N 10
ATOM 17198 C CA . ASP A 1 70 ? -1.549 -13.933 -30.304 1.00 0.00 72 ASP A CA 10
ATOM 17199 C C . ASP A 1 70 ? -2.486 -14.441 -29.220 1.00 0.00 72 ASP A C 10
ATOM 17200 O O . ASP A 1 70 ? -3.514 -15.049 -29.499 1.00 0.00 72 ASP A O 10
ATOM 17209 N N . TYR A 1 71 ? -2.117 -14.196 -27.974 1.00 0.00 73 TYR A N 10
ATOM 17210 C CA . TYR A 1 71 ? -2.920 -14.628 -26.838 1.00 0.00 73 TYR A CA 10
ATOM 17211 C C . TYR A 1 71 ? -3.625 -13.443 -26.216 1.00 0.00 73 TYR A C 10
ATOM 17212 O O . TYR A 1 71 ? -2.990 -12.509 -25.749 1.00 0.00 73 TYR A O 10
ATOM 17230 N N . ASP A 1 72 ? -4.948 -13.496 -26.246 1.00 0.00 74 ASP A N 10
ATOM 17231 C CA . ASP A 1 72 ? -5.776 -12.438 -25.685 1.00 0.00 74 ASP A CA 10
ATOM 17232 C C . ASP A 1 72 ? -6.027 -12.723 -24.207 1.00 0.00 74 ASP A C 10
ATOM 17233 O O . ASP A 1 72 ? -6.582 -13.755 -23.859 1.00 0.00 74 ASP A O 10
ATOM 17242 N N . ILE A 1 73 ? -5.598 -11.805 -23.346 1.00 0.00 75 ILE A N 10
ATOM 17243 C CA . ILE A 1 73 ? -5.757 -11.962 -21.898 1.00 0.00 75 ILE A CA 10
ATOM 17244 C C . ILE A 1 73 ? -6.560 -10.808 -21.325 1.00 0.00 75 ILE A C 10
ATOM 17245 O O . ILE A 1 73 ? -6.758 -9.785 -21.980 1.00 0.00 75 ILE A O 10
ATOM 17261 N N . SER A 1 74 ? -7.010 -10.977 -20.089 1.00 0.00 76 SER A N 10
ATOM 17262 C CA . SER A 1 74 ? -7.779 -9.944 -19.415 1.00 0.00 76 SER A CA 10
ATOM 17263 C C . SER A 1 74 ? -7.645 -10.092 -17.906 1.00 0.00 76 SER A C 10
ATOM 17264 O O . SER A 1 74 ? -7.454 -11.197 -17.398 1.00 0.00 76 SER A O 10
ATOM 17272 N N . VAL A 1 75 ? -7.758 -8.979 -17.185 1.00 0.00 77 VAL A N 10
ATOM 17273 C CA . VAL A 1 75 ? -7.671 -8.998 -15.722 1.00 0.00 77 VAL A CA 10
ATOM 17274 C C . VAL A 1 75 ? -8.918 -8.341 -15.135 1.00 0.00 77 VAL A C 10
ATOM 17275 O O . VAL A 1 75 ? -9.092 -7.126 -15.234 1.00 0.00 77 VAL A O 10
ATOM 17288 N N . ILE A 1 76 ? -9.777 -9.145 -14.520 1.00 0.00 78 ILE A N 10
ATOM 17289 C CA . ILE A 1 76 ? -11.006 -8.626 -13.918 1.00 0.00 78 ILE A CA 10
ATOM 17290 C C . ILE A 1 76 ? -10.808 -8.403 -12.428 1.00 0.00 78 ILE A C 10
ATOM 17291 O O . ILE A 1 76 ? -10.454 -9.324 -11.693 1.00 0.00 78 ILE A O 10
ATOM 17307 N N . THR A 1 77 ? -11.041 -7.169 -11.985 1.00 0.00 79 THR A N 10
ATOM 17308 C CA . THR A 1 77 ? -10.892 -6.825 -10.572 1.00 0.00 79 THR A CA 10
ATOM 17309 C C . THR A 1 77 ? -12.259 -6.719 -9.914 1.00 0.00 79 THR A C 10
ATOM 17310 O O . THR A 1 77 ? -13.026 -5.802 -10.200 1.00 0.00 79 THR A O 10
ATOM 17321 N N . LEU A 1 78 ? -12.550 -7.664 -9.022 1.00 0.00 80 LEU A N 10
ATOM 17322 C CA . LEU A 1 78 ? -13.830 -7.677 -8.308 1.00 0.00 80 LEU A CA 10
ATOM 17323 C C . LEU A 1 78 ? -13.593 -7.589 -6.810 1.00 0.00 80 LEU A C 10
ATOM 17324 O O . LEU A 1 78 ? -12.923 -8.442 -6.224 1.00 0.00 80 LEU A O 10
ATOM 17340 N N . ILE A 1 79 ? -14.152 -6.553 -6.189 1.00 0.00 81 ILE A N 10
ATOM 17341 C CA . ILE A 1 79 ? -14.008 -6.355 -4.747 1.00 0.00 81 ILE A CA 10
ATOM 17342 C C . ILE A 1 79 ? -15.302 -5.798 -4.160 1.00 0.00 81 ILE A C 10
ATOM 17343 O O . ILE A 1 79 ? -16.040 -5.082 -4.834 1.00 0.00 81 ILE A O 10
ATOM 17359 N N . ASN A 1 80 ? -15.571 -6.128 -2.900 1.00 0.00 82 ASN A N 10
ATOM 17360 C CA . ASN A 1 80 ? -16.780 -5.651 -2.235 1.00 0.00 82 ASN A CA 10
ATOM 17361 C C . ASN A 1 80 ? -16.723 -4.141 -2.003 1.00 0.00 82 ASN A C 10
ATOM 17362 O O . ASN A 1 80 ? -17.677 -3.422 -2.299 1.00 0.00 82 ASN A O 10
ATOM 17373 N N . GLY A 1 81 ? -15.591 -3.668 -1.476 1.00 0.00 83 GLY A N 10
ATOM 17374 C CA . GLY A 1 81 ? -15.397 -2.241 -1.206 1.00 0.00 83 GLY A CA 10
ATOM 17375 C C . GLY A 1 81 ? -15.436 -1.961 0.294 1.00 0.00 83 GLY A C 10
ATOM 17376 O O . GLY A 1 81 ? -14.707 -2.579 1.069 1.00 0.00 83 GLY A O 10
ATOM 17380 N N . GLY A 1 82 ? -16.288 -1.023 0.693 1.00 0.00 84 GLY A N 10
ATOM 17381 C CA . GLY A 1 82 ? -16.410 -0.669 2.102 1.00 0.00 84 GLY A CA 10
ATOM 17382 C C . GLY A 1 82 ? -16.993 -1.826 2.904 1.00 0.00 84 GLY A C 10
ATOM 17383 O O . GLY A 1 82 ? -17.826 -2.583 2.407 1.00 0.00 84 GLY A O 10
ATOM 17387 N N . GLU A 1 83 ? -16.548 -1.954 4.149 1.00 0.00 85 GLU A N 10
ATOM 17388 C CA . GLU A 1 83 ? -17.029 -3.023 5.016 1.00 0.00 85 GLU A CA 10
ATOM 17389 C C . GLU A 1 83 ? -18.499 -2.812 5.363 1.00 0.00 85 GLU A C 10
ATOM 17390 O O . GLU A 1 83 ? -18.994 -1.684 5.353 1.00 0.00 85 GLU A O 10
ATOM 17402 N N . SER A 1 84 ? -19.192 -3.902 5.670 1.00 0.00 86 SER A N 10
ATOM 17403 C CA . SER A 1 84 ? -20.604 -3.822 6.020 1.00 0.00 86 SER A CA 10
ATOM 17404 C C . SER A 1 84 ? -20.774 -3.183 7.393 1.00 0.00 86 SER A C 10
ATOM 17405 O O . SER A 1 84 ? -19.825 -3.097 8.173 1.00 0.00 86 SER A O 10
ATOM 17413 N N . ALA A 1 85 ? -21.991 -2.730 7.680 1.00 0.00 87 ALA A N 10
ATOM 17414 C CA . ALA A 1 85 ? -22.288 -2.091 8.956 1.00 0.00 87 ALA A CA 10
ATOM 17415 C C . ALA A 1 85 ? -23.768 -1.688 9.015 1.00 0.00 87 ALA A C 10
ATOM 17416 O O . ALA A 1 85 ? -24.433 -1.899 10.029 1.00 0.00 87 ALA A O 10
ATOM 17423 N N . PRO A 1 86 ? -24.286 -1.110 7.956 1.00 0.00 88 PRO A N 10
ATOM 17424 C CA . PRO A 1 86 ? -25.714 -0.666 7.898 1.00 0.00 88 PRO A CA 10
ATOM 17425 C C . PRO A 1 86 ? -26.687 -1.825 8.089 1.00 0.00 88 PRO A C 10
ATOM 17426 O O . PRO A 1 86 ? -26.278 -2.966 8.313 1.00 0.00 88 PRO A O 10
ATOM 17437 N N . THR A 1 87 ? -27.976 -1.524 8.001 1.00 0.00 89 THR A N 10
ATOM 17438 C CA . THR A 1 87 ? -28.999 -2.545 8.166 1.00 0.00 89 THR A CA 10
ATOM 17439 C C . THR A 1 87 ? -28.858 -3.609 7.086 1.00 0.00 89 THR A C 10
ATOM 17440 O O . THR A 1 87 ? -28.755 -3.294 5.902 1.00 0.00 89 THR A O 10
ATOM 17451 N N . THR A 1 88 ? -28.855 -4.873 7.503 1.00 0.00 90 THR A N 10
ATOM 17452 C CA . THR A 1 88 ? -28.728 -5.984 6.561 1.00 0.00 90 THR A CA 10
ATOM 17453 C C . THR A 1 88 ? -29.612 -7.147 7.002 1.00 0.00 90 THR A C 10
ATOM 17454 O O . THR A 1 88 ? -30.045 -7.211 8.153 1.00 0.00 90 THR A O 10
ATOM 17465 N N . LEU A 1 89 ? -29.873 -8.064 6.078 1.00 0.00 91 LEU A N 10
ATOM 17466 C CA . LEU A 1 89 ? -30.707 -9.220 6.378 1.00 0.00 91 LEU A CA 10
ATOM 17467 C C . LEU A 1 89 ? -30.112 -10.011 7.536 1.00 0.00 91 LEU A C 10
ATOM 17468 O O . LEU A 1 89 ? -28.906 -10.254 7.580 1.00 0.00 91 LEU A O 10
ATOM 17484 N N . THR A 1 90 ? -30.966 -10.410 8.475 1.00 0.00 92 THR A N 10
ATOM 17485 C CA . THR A 1 90 ? -30.513 -11.173 9.635 1.00 0.00 92 THR A CA 10
ATOM 17486 C C . THR A 1 90 ? -30.551 -12.668 9.338 1.00 0.00 92 THR A C 10
ATOM 17487 O O . THR A 1 90 ? -31.599 -13.218 8.995 1.00 0.00 92 THR A O 10
ATOM 17498 N N . GLN A 1 91 ? -29.402 -13.322 9.475 1.00 0.00 93 GLN A N 10
ATOM 17499 C CA . GLN A 1 91 ? -29.313 -14.756 9.220 1.00 0.00 93 GLN A CA 10
ATOM 17500 C C . GLN A 1 91 ? -29.859 -15.542 10.408 1.00 0.00 93 GLN A C 10
ATOM 17501 O O . GLN A 1 91 ? -29.676 -15.152 11.561 1.00 0.00 93 GLN A O 10
ATOM 17515 N N . GLN A 1 92 ? -30.530 -16.650 10.117 1.00 0.00 94 GLN A N 10
ATOM 17516 C CA . GLN A 1 92 ? -31.099 -17.486 11.169 1.00 0.00 94 GLN A CA 10
ATOM 17517 C C . GLN A 1 92 ? -29.991 -18.107 12.014 1.00 0.00 94 GLN A C 10
ATOM 17518 O O . GLN A 1 92 ? -29.043 -18.685 11.485 1.00 0.00 94 GLN A O 10
ATOM 17532 N N . THR A 1 93 ? -30.120 -17.985 13.331 1.00 0.00 95 THR A N 10
ATOM 17533 C CA . THR A 1 93 ? -29.125 -18.538 14.241 1.00 0.00 95 THR A CA 10
ATOM 17534 C C . THR A 1 93 ? -29.268 -20.054 14.333 1.00 0.00 95 THR A C 10
ATOM 17535 O O . THR A 1 93 ? -30.374 -20.512 14.569 1.00 0.00 95 THR A O 10
ATOM 17546 N N . SER B 2 1 ? 15.364 -3.604 -11.271 1.00 0.00 201 SER B N 10
ATOM 17547 C CA . SER B 2 1 ? 14.878 -4.734 -12.114 1.00 0.00 201 SER B CA 10
ATOM 17548 C C . SER B 2 1 ? 14.669 -4.243 -13.542 1.00 0.00 201 SER B C 10
ATOM 17549 O O . SER B 2 1 ? 14.227 -3.116 -13.764 1.00 0.00 201 SER B O 10
ATOM 17557 N N . SER B 2 2 ? 14.987 -5.097 -14.508 1.00 0.00 202 SER B N 10
ATOM 17558 C CA . SER B 2 2 ? 14.826 -4.738 -15.911 1.00 0.00 202 SER B CA 10
ATOM 17559 C C . SER B 2 2 ? 13.345 -4.635 -16.252 1.00 0.00 202 SER B C 10
ATOM 17560 O O . SER B 2 2 ? 12.528 -5.376 -15.708 1.00 0.00 202 SER B O 10
ATOM 17568 N N . SER B 2 3 ? 13.004 -3.724 -17.168 1.00 0.00 203 SER B N 10
ATOM 17569 C CA . SER B 2 3 ? 11.611 -3.547 -17.584 1.00 0.00 203 SER B CA 10
ATOM 17570 C C . SER B 2 3 ? 11.489 -3.715 -19.111 1.00 0.00 203 SER B C 10
ATOM 17571 O O . SER B 2 3 ? 11.923 -2.839 -19.858 1.00 0.00 203 SER B O 10
ATOM 17579 N N . PRO B 2 4 ? 10.918 -4.807 -19.597 1.00 0.00 204 PRO B N 10
ATOM 17580 C CA . PRO B 2 4 ? 10.770 -5.035 -21.065 1.00 0.00 204 PRO B CA 10
ATOM 17581 C C . PRO B 2 4 ? 9.623 -4.216 -21.660 1.00 0.00 204 PRO B C 10
ATOM 17582 O O . PRO B 2 4 ? 9.825 -3.425 -22.583 1.00 0.00 204 PRO B O 10
ATOM 17593 N N . ILE B 2 5 ? 8.422 -4.413 -21.122 1.00 0.00 205 ILE B N 10
ATOM 17594 C CA . ILE B 2 5 ? 7.244 -3.697 -21.591 1.00 0.00 205 ILE B CA 10
ATOM 17595 C C . ILE B 2 5 ? 6.246 -3.529 -20.458 1.00 0.00 205 ILE B C 10
ATOM 17596 O O . ILE B 2 5 ? 6.133 -4.392 -19.586 1.00 0.00 205 ILE B O 10
ATOM 17612 N N . GLN B 2 6 ? 5.514 -2.423 -20.479 1.00 0.00 206 GLN B N 10
ATOM 17613 C CA . GLN B 2 6 ? 4.513 -2.149 -19.464 1.00 0.00 206 GLN B CA 10
ATOM 17614 C C . GLN B 2 6 ? 3.337 -1.395 -20.076 1.00 0.00 206 GLN B C 10
ATOM 17615 O O . GLN B 2 6 ? 3.519 -0.567 -20.971 1.00 0.00 206 GLN B O 10
ATOM 17629 N N . GLY B 2 7 ? 2.129 -1.683 -19.590 1.00 0.00 207 GLY B N 10
ATOM 17630 C CA . GLY B 2 7 ? 0.920 -1.026 -20.095 1.00 0.00 207 GLY B CA 10
ATOM 17631 C C . GLY B 2 7 ? 0.377 -0.025 -19.085 1.00 0.00 207 GLY B C 10
ATOM 17632 O O . GLY B 2 7 ? 1.121 0.794 -18.544 1.00 0.00 207 GLY B O 10
ATOM 17636 N N . SER B 2 8 ? -0.927 -0.095 -18.839 1.00 0.00 208 SER B N 10
ATOM 17637 C CA . SER B 2 8 ? -1.564 0.814 -17.901 1.00 0.00 208 SER B CA 10
ATOM 17638 C C . SER B 2 8 ? -2.995 0.373 -17.603 1.00 0.00 208 SER B C 10
ATOM 17639 O O . SER B 2 8 ? -3.518 -0.544 -18.235 1.00 0.00 208 SER B O 10
ATOM 17647 N N . TRP B 2 9 ? -3.622 1.050 -16.646 1.00 0.00 209 TRP B N 10
ATOM 17648 C CA . TRP B 2 9 ? -5.004 0.743 -16.268 1.00 0.00 209 TRP B CA 10
ATOM 17649 C C . TRP B 2 9 ? -5.979 1.615 -17.054 1.00 0.00 209 TRP B C 10
ATOM 17650 O O . TRP B 2 9 ? -5.635 2.719 -17.477 1.00 0.00 209 TRP B O 10
ATOM 17671 N N . THR B 2 10 ? -7.203 1.112 -17.240 1.00 0.00 210 THR B N 10
ATOM 17672 C CA . THR B 2 10 ? -8.230 1.858 -17.972 1.00 0.00 210 THR B CA 10
ATOM 17673 C C . THR B 2 10 ? -9.563 1.797 -17.234 1.00 0.00 210 THR B C 10
ATOM 17674 O O . THR B 2 10 ? -9.937 0.754 -16.697 1.00 0.00 210 THR B O 10
ATOM 17685 N N . TRP B 2 11 ? -10.280 2.920 -17.220 1.00 0.00 211 TRP B N 10
ATOM 17686 C CA . TRP B 2 11 ? -11.578 2.984 -16.553 1.00 0.00 211 TRP B CA 10
ATOM 17687 C C . TRP B 2 11 ? -12.692 2.615 -17.530 1.00 0.00 211 TRP B C 10
ATOM 17688 O O . TRP B 2 11 ? -12.943 3.327 -18.501 1.00 0.00 211 TRP B O 10
ATOM 17709 N N . GLU B 2 12 ? -13.359 1.499 -17.255 1.00 0.00 212 GLU B N 10
ATOM 17710 C CA . GLU B 2 12 ? -14.453 1.040 -18.109 1.00 0.00 212 GLU B CA 10
ATOM 17711 C C . GLU B 2 12 ? -15.321 0.034 -17.371 1.00 0.00 212 GLU B C 10
ATOM 17712 O O . GLU B 2 12 ? -14.856 -0.681 -16.491 1.00 0.00 212 GLU B O 10
ATOM 17724 N N . ASN B 2 13 ? -16.574 -0.046 -17.785 1.00 0.00 213 ASN B N 10
ATOM 17725 C CA . ASN B 2 13 ? -17.496 -1.007 -17.215 1.00 0.00 213 ASN B CA 10
ATOM 17726 C C . ASN B 2 13 ? -17.616 -0.848 -15.702 1.00 0.00 213 ASN B C 10
ATOM 17727 O O . ASN B 2 13 ? -17.678 -1.838 -14.972 1.00 0.00 213 ASN B O 10
ATOM 17738 N N . GLY B 2 14 ? -17.655 0.394 -15.237 1.00 0.00 214 GLY B N 10
ATOM 17739 C CA . GLY B 2 14 ? -17.778 0.665 -13.807 1.00 0.00 214 GLY B CA 10
ATOM 17740 C C . GLY B 2 14 ? -16.738 -0.106 -12.996 1.00 0.00 214 GLY B C 10
ATOM 17741 O O . GLY B 2 14 ? -16.823 -0.172 -11.771 1.00 0.00 214 GLY B O 10
ATOM 17745 N N . LYS B 2 15 ? -15.760 -0.694 -13.683 1.00 0.00 215 LYS B N 10
ATOM 17746 C CA . LYS B 2 15 ? -14.710 -1.462 -13.015 1.00 0.00 215 LYS B CA 10
ATOM 17747 C C . LYS B 2 15 ? -13.357 -1.234 -13.684 1.00 0.00 215 LYS B C 10
ATOM 17748 O O . LYS B 2 15 ? -13.278 -0.963 -14.876 1.00 0.00 215 LYS B O 10
ATOM 17767 N N . TRP B 2 16 ? -12.286 -1.352 -12.910 1.00 0.00 216 TRP B N 10
ATOM 17768 C CA . TRP B 2 16 ? -10.949 -1.160 -13.455 1.00 0.00 216 TRP B CA 10
ATOM 17769 C C . TRP B 2 16 ? -10.438 -2.463 -14.056 1.00 0.00 216 TRP B C 10
ATOM 17770 O O . TRP B 2 16 ? -10.321 -3.468 -13.359 1.00 0.00 216 TRP B O 10
ATOM 17791 N N . THR B 2 17 ? -10.148 -2.447 -15.360 1.00 0.00 217 THR B N 10
ATOM 17792 C CA . THR B 2 17 ? -9.658 -3.644 -16.052 1.00 0.00 217 THR B CA 10
ATOM 17793 C C . THR B 2 17 ? -8.348 -3.335 -16.771 1.00 0.00 217 THR B C 10
ATOM 17794 O O . THR B 2 17 ? -8.176 -2.250 -17.331 1.00 0.00 217 THR B O 10
ATOM 17805 N N . TRP B 2 18 ? -7.432 -4.304 -16.755 1.00 0.00 218 TRP B N 10
ATOM 17806 C CA . TRP B 2 18 ? -6.136 -4.148 -17.415 1.00 0.00 218 TRP B CA 10
ATOM 17807 C C . TRP B 2 18 ? -6.136 -4.928 -18.722 1.00 0.00 218 TRP B C 10
ATOM 17808 O O . TRP B 2 18 ? -6.276 -6.151 -18.727 1.00 0.00 218 TRP B O 10
ATOM 17829 N N . LYS B 2 19 ? -5.988 -4.214 -19.834 1.00 0.00 219 LYS B N 10
ATOM 17830 C CA . LYS B 2 19 ? -5.982 -4.840 -21.155 1.00 0.00 219 LYS B CA 10
ATOM 17831 C C . LYS B 2 19 ? -4.992 -4.147 -22.070 1.00 0.00 219 LYS B C 10
ATOM 17832 O O . LYS B 2 19 ? -4.545 -3.031 -21.799 1.00 0.00 219 LYS B O 10
ATOM 17851 N N . GLY B 2 20 ? -4.645 -4.824 -23.152 1.00 0.00 220 GLY B N 10
ATOM 17852 C CA . GLY B 2 20 ? -3.697 -4.275 -24.103 1.00 0.00 220 GLY B CA 10
ATOM 17853 C C . GLY B 2 20 ? -3.523 -5.198 -25.302 1.00 0.00 220 GLY B C 10
ATOM 17854 O O . GLY B 2 20 ? -4.381 -6.035 -25.579 1.00 0.00 220 GLY B O 10
ATOM 17858 N N . ILE B 2 21 ? -2.419 -5.027 -26.024 1.00 0.00 221 ILE B N 10
ATOM 17859 C CA . ILE B 2 21 ? -2.167 -5.843 -27.209 1.00 0.00 221 ILE B CA 10
ATOM 17860 C C . ILE B 2 21 ? -2.323 -7.326 -26.882 1.00 0.00 221 ILE B C 10
ATOM 17861 O O . ILE B 2 21 ? -3.323 -7.946 -27.246 1.00 0.00 221 ILE B O 10
ATOM 17877 N N . ILE B 2 22 ? -1.335 -7.884 -26.196 1.00 0.00 222 ILE B N 10
ATOM 17878 C CA . ILE B 2 22 ? -1.356 -9.288 -25.827 1.00 0.00 222 ILE B CA 10
ATOM 17879 C C . ILE B 2 22 ? -0.392 -9.538 -24.671 1.00 0.00 222 ILE B C 10
ATOM 17880 O O . ILE B 2 22 ? 0.073 -8.596 -24.028 1.00 0.00 222 ILE B O 10
ATOM 17896 N N . ARG B 2 23 ? -0.092 -10.812 -24.428 1.00 0.00 223 ARG B N 10
ATOM 17897 C CA . ARG B 2 23 ? 0.834 -11.202 -23.371 1.00 0.00 223 ARG B CA 10
ATOM 17898 C C . ARG B 2 23 ? 2.044 -10.283 -23.346 1.00 0.00 223 ARG B C 10
ATOM 17899 O O . ARG B 2 23 ? 2.206 -9.412 -24.198 1.00 0.00 223 ARG B O 10
ATOM 17920 N N . LEU B 2 24 ? 2.896 -10.494 -22.364 1.00 0.00 224 LEU B N 10
ATOM 17921 C CA . LEU B 2 24 ? 4.083 -9.678 -22.234 1.00 0.00 224 LEU B CA 10
ATOM 17922 C C . LEU B 2 24 ? 4.973 -9.824 -23.463 1.00 0.00 224 LEU B C 10
ATOM 17923 O O . LEU B 2 24 ? 5.386 -10.925 -23.829 1.00 0.00 224 LEU B O 10
ATOM 17939 N N . GLU B 2 25 ? 5.264 -8.689 -24.095 1.00 0.00 225 GLU B N 10
ATOM 17940 C CA . GLU B 2 25 ? 6.106 -8.667 -25.282 1.00 0.00 225 GLU B CA 10
ATOM 17941 C C . GLU B 2 25 ? 7.570 -8.736 -24.888 1.00 0.00 225 GLU B C 10
ATOM 17942 O O . GLU B 2 25 ? 7.984 -8.166 -23.880 1.00 0.00 225 GLU B O 10
ATOM 17954 N N . GLN B 2 26 ? 8.347 -9.444 -25.692 1.00 0.00 226 GLN B N 10
ATOM 17955 C CA . GLN B 2 26 ? 9.764 -9.596 -25.424 1.00 0.00 226 GLN B CA 10
ATOM 17956 C C . GLN B 2 26 ? 10.503 -8.289 -25.691 1.00 0.00 226 GLN B C 10
ATOM 17957 O O . GLN B 2 26 ? 10.958 -7.683 -24.736 1.00 0.00 226 GLN B O 10
ATOM 17971 N N . GLY A 1 1 ? -2.171 8.185 13.257 1.00 0.00 3 GLY A N 11
ATOM 17972 C CA . GLY A 1 1 ? -0.693 8.308 13.111 1.00 0.00 3 GLY A CA 11
ATOM 17973 C C . GLY A 1 1 ? -0.154 7.107 12.341 1.00 0.00 3 GLY A C 11
ATOM 17974 O O . GLY A 1 1 ? 0.989 6.695 12.533 1.00 0.00 3 GLY A O 11
ATOM 17978 N N . SER A 1 2 ? -0.988 6.547 11.468 1.00 0.00 4 SER A N 11
ATOM 17979 C CA . SER A 1 2 ? -0.587 5.393 10.673 1.00 0.00 4 SER A CA 11
ATOM 17980 C C . SER A 1 2 ? 0.329 5.820 9.527 1.00 0.00 4 SER A C 11
ATOM 17981 O O . SER A 1 2 ? 0.414 7.003 9.197 1.00 0.00 4 SER A O 11
ATOM 17989 N N . GLU A 1 3 ? 1.012 4.848 8.929 1.00 0.00 5 GLU A N 11
ATOM 17990 C CA . GLU A 1 3 ? 1.920 5.135 7.823 1.00 0.00 5 GLU A CA 11
ATOM 17991 C C . GLU A 1 3 ? 1.148 5.614 6.602 1.00 0.00 5 GLU A C 11
ATOM 17992 O O . GLU A 1 3 ? 0.012 5.201 6.374 1.00 0.00 5 GLU A O 11
ATOM 18004 N N . VAL A 1 4 ? 1.767 6.495 5.825 1.00 0.00 6 VAL A N 11
ATOM 18005 C CA . VAL A 1 4 ? 1.110 7.025 4.639 1.00 0.00 6 VAL A CA 11
ATOM 18006 C C . VAL A 1 4 ? 0.899 5.916 3.592 1.00 0.00 6 VAL A C 11
ATOM 18007 O O . VAL A 1 4 ? 1.865 5.266 3.187 1.00 0.00 6 VAL A O 11
ATOM 18020 N N . PRO A 1 5 ? -0.320 5.679 3.135 1.00 0.00 7 PRO A N 11
ATOM 18021 C CA . PRO A 1 5 ? -0.589 4.621 2.113 1.00 0.00 7 PRO A CA 11
ATOM 18022 C C . PRO A 1 5 ? -0.160 5.056 0.710 1.00 0.00 7 PRO A C 11
ATOM 18023 O O . PRO A 1 5 ? -0.576 6.108 0.222 1.00 0.00 7 PRO A O 11
ATOM 18034 N N . GLN A 1 6 ? 0.669 4.235 0.064 1.00 0.00 8 GLN A N 11
ATOM 18035 C CA . GLN A 1 6 ? 1.149 4.535 -1.289 1.00 0.00 8 GLN A CA 11
ATOM 18036 C C . GLN A 1 6 ? 0.390 3.702 -2.308 1.00 0.00 8 GLN A C 11
ATOM 18037 O O . GLN A 1 6 ? 0.139 2.517 -2.093 1.00 0.00 8 GLN A O 11
ATOM 18051 N N . LEU A 1 7 ? 0.023 4.330 -3.419 1.00 0.00 9 LEU A N 11
ATOM 18052 C CA . LEU A 1 7 ? -0.716 3.632 -4.463 1.00 0.00 9 LEU A CA 11
ATOM 18053 C C . LEU A 1 7 ? 0.236 2.816 -5.329 1.00 0.00 9 LEU A C 11
ATOM 18054 O O . LEU A 1 7 ? 1.009 3.371 -6.110 1.00 0.00 9 LEU A O 11
ATOM 18070 N N . THR A 1 8 ? 0.168 1.499 -5.188 1.00 0.00 10 THR A N 11
ATOM 18071 C CA . THR A 1 8 ? 1.021 0.612 -5.968 1.00 0.00 10 THR A CA 11
ATOM 18072 C C . THR A 1 8 ? 0.395 0.330 -7.326 1.00 0.00 10 THR A C 11
ATOM 18073 O O . THR A 1 8 ? -0.793 0.578 -7.536 1.00 0.00 10 THR A O 11
ATOM 18084 N N . ASP A 1 9 ? 1.201 -0.188 -8.247 1.00 0.00 11 ASP A N 11
ATOM 18085 C CA . ASP A 1 9 ? 0.728 -0.506 -9.594 1.00 0.00 11 ASP A CA 11
ATOM 18086 C C . ASP A 1 9 ? 1.103 -1.931 -9.963 1.00 0.00 11 ASP A C 11
ATOM 18087 O O . ASP A 1 9 ? 2.050 -2.497 -9.416 1.00 0.00 11 ASP A O 11
ATOM 18096 N N . LEU A 1 10 ? 0.347 -2.511 -10.880 1.00 0.00 12 LEU A N 11
ATOM 18097 C CA . LEU A 1 10 ? 0.599 -3.878 -11.304 1.00 0.00 12 LEU A CA 11
ATOM 18098 C C . LEU A 1 10 ? 1.956 -3.974 -11.984 1.00 0.00 12 LEU A C 11
ATOM 18099 O O . LEU A 1 10 ? 2.365 -3.063 -12.708 1.00 0.00 12 LEU A O 11
ATOM 18115 N N . SER A 1 11 ? 2.652 -5.085 -11.752 1.00 0.00 13 SER A N 11
ATOM 18116 C CA . SER A 1 11 ? 3.967 -5.301 -12.352 1.00 0.00 13 SER A CA 11
ATOM 18117 C C . SER A 1 11 ? 4.127 -6.753 -12.788 1.00 0.00 13 SER A C 11
ATOM 18118 O O . SER A 1 11 ? 3.484 -7.652 -12.246 1.00 0.00 13 SER A O 11
ATOM 18126 N N . PHE A 1 12 ? 4.991 -6.970 -13.776 1.00 0.00 14 PHE A N 11
ATOM 18127 C CA . PHE A 1 12 ? 5.247 -8.311 -14.306 1.00 0.00 14 PHE A CA 11
ATOM 18128 C C . PHE A 1 12 ? 6.658 -8.770 -13.951 1.00 0.00 14 PHE A C 11
ATOM 18129 O O . PHE A 1 12 ? 7.592 -7.968 -13.918 1.00 0.00 14 PHE A O 11
ATOM 18146 N N . VAL A 1 13 ? 6.809 -10.066 -13.692 1.00 0.00 15 VAL A N 11
ATOM 18147 C CA . VAL A 1 13 ? 8.111 -10.631 -13.344 1.00 0.00 15 VAL A CA 11
ATOM 18148 C C . VAL A 1 13 ? 8.242 -12.046 -13.884 1.00 0.00 15 VAL A C 11
ATOM 18149 O O . VAL A 1 13 ? 7.245 -12.690 -14.216 1.00 0.00 15 VAL A O 11
ATOM 18162 N N . ASP A 1 14 ? 9.474 -12.527 -13.970 1.00 0.00 16 ASP A N 11
ATOM 18163 C CA . ASP A 1 14 ? 9.725 -13.871 -14.467 1.00 0.00 16 ASP A CA 11
ATOM 18164 C C . ASP A 1 14 ? 9.076 -14.065 -15.834 1.00 0.00 16 ASP A C 11
ATOM 18165 O O . ASP A 1 14 ? 8.662 -15.170 -16.183 1.00 0.00 16 ASP A O 11
ATOM 18174 N N . ILE A 1 15 ? 8.990 -12.986 -16.604 1.00 0.00 17 ILE A N 11
ATOM 18175 C CA . ILE A 1 15 ? 8.389 -13.050 -17.930 1.00 0.00 17 ILE A CA 11
ATOM 18176 C C . ILE A 1 15 ? 9.108 -14.083 -18.785 1.00 0.00 17 ILE A C 11
ATOM 18177 O O . ILE A 1 15 ? 10.331 -14.212 -18.725 1.00 0.00 17 ILE A O 11
ATOM 18193 N N . THR A 1 16 ? 8.337 -14.822 -19.579 1.00 0.00 18 THR A N 11
ATOM 18194 C CA . THR A 1 16 ? 8.903 -15.856 -20.450 1.00 0.00 18 THR A CA 11
ATOM 18195 C C . THR A 1 16 ? 8.178 -15.871 -21.798 1.00 0.00 18 THR A C 11
ATOM 18196 O O . THR A 1 16 ? 7.408 -14.963 -22.115 1.00 0.00 18 THR A O 11
ATOM 18207 N N . ASP A 1 17 ? 8.431 -16.919 -22.579 1.00 0.00 19 ASP A N 11
ATOM 18208 C CA . ASP A 1 17 ? 7.797 -17.066 -23.889 1.00 0.00 19 ASP A CA 11
ATOM 18209 C C . ASP A 1 17 ? 6.470 -17.805 -23.770 1.00 0.00 19 ASP A C 11
ATOM 18210 O O . ASP A 1 17 ? 5.471 -17.398 -24.363 1.00 0.00 19 ASP A O 11
ATOM 18219 N N . SER A 1 18 ? 6.467 -18.897 -23.003 1.00 0.00 20 SER A N 11
ATOM 18220 C CA . SER A 1 18 ? 5.255 -19.704 -22.814 1.00 0.00 20 SER A CA 11
ATOM 18221 C C . SER A 1 18 ? 4.785 -19.647 -21.366 1.00 0.00 20 SER A C 11
ATOM 18222 O O . SER A 1 18 ? 3.867 -20.368 -20.973 1.00 0.00 20 SER A O 11
ATOM 18230 N N . SER A 1 19 ? 5.413 -18.782 -20.575 1.00 0.00 21 SER A N 11
ATOM 18231 C CA . SER A 1 19 ? 5.046 -18.630 -19.173 1.00 0.00 21 SER A CA 11
ATOM 18232 C C . SER A 1 19 ? 5.352 -17.216 -18.699 1.00 0.00 21 SER A C 11
ATOM 18233 O O . SER A 1 19 ? 6.318 -16.596 -19.133 1.00 0.00 21 SER A O 11
ATOM 18241 N N . ILE A 1 20 ? 4.513 -16.713 -17.809 1.00 0.00 22 ILE A N 11
ATOM 18242 C CA . ILE A 1 20 ? 4.682 -15.359 -17.272 1.00 0.00 22 ILE A CA 11
ATOM 18243 C C . ILE A 1 20 ? 4.396 -15.343 -15.773 1.00 0.00 22 ILE A C 11
ATOM 18244 O O . ILE A 1 20 ? 3.544 -16.088 -15.288 1.00 0.00 22 ILE A O 11
ATOM 18260 N N . GLY A 1 21 ? 5.112 -14.493 -15.040 1.00 0.00 23 GLY A N 11
ATOM 18261 C CA . GLY A 1 21 ? 4.927 -14.389 -13.591 1.00 0.00 23 GLY A CA 11
ATOM 18262 C C . GLY A 1 21 ? 4.041 -13.200 -13.240 1.00 0.00 23 GLY A C 11
ATOM 18263 O O . GLY A 1 21 ? 4.536 -12.127 -12.888 1.00 0.00 23 GLY A O 11
ATOM 18267 N N . LEU A 1 22 ? 2.730 -13.395 -13.334 1.00 0.00 24 LEU A N 11
ATOM 18268 C CA . LEU A 1 22 ? 1.790 -12.328 -13.020 1.00 0.00 24 LEU A CA 11
ATOM 18269 C C . LEU A 1 22 ? 1.792 -12.050 -11.524 1.00 0.00 24 LEU A C 11
ATOM 18270 O O . LEU A 1 22 ? 1.521 -12.939 -10.716 1.00 0.00 24 LEU A O 11
ATOM 18286 N N . ARG A 1 23 ? 2.096 -10.808 -11.160 1.00 0.00 25 ARG A N 11
ATOM 18287 C CA . ARG A 1 23 ? 2.133 -10.407 -9.757 1.00 0.00 25 ARG A CA 11
ATOM 18288 C C . ARG A 1 23 ? 1.564 -9.004 -9.597 1.00 0.00 25 ARG A C 11
ATOM 18289 O O . ARG A 1 23 ? 1.868 -8.105 -10.382 1.00 0.00 25 ARG A O 11
ATOM 18310 N N . TRP A 1 24 ? 0.733 -8.828 -8.576 1.00 0.00 26 TRP A N 11
ATOM 18311 C CA . TRP A 1 24 ? 0.113 -7.533 -8.311 1.00 0.00 26 TRP A CA 11
ATOM 18312 C C . TRP A 1 24 ? 0.101 -7.261 -6.817 1.00 0.00 26 TRP A C 11
ATOM 18313 O O . TRP A 1 24 ? 0.147 -8.188 -6.010 1.00 0.00 26 TRP A O 11
ATOM 18334 N N . THR A 1 25 ? 0.040 -5.983 -6.452 1.00 0.00 27 THR A N 11
ATOM 18335 C CA . THR A 1 25 ? 0.016 -5.590 -5.045 1.00 0.00 27 THR A CA 11
ATOM 18336 C C . THR A 1 25 ? -1.354 -5.024 -4.671 1.00 0.00 27 THR A C 11
ATOM 18337 O O . THR A 1 25 ? -1.629 -3.853 -4.936 1.00 0.00 27 THR A O 11
ATOM 18348 N N . PRO A 1 26 ? -2.210 -5.801 -4.069 1.00 0.00 28 PRO A N 11
ATOM 18349 C CA . PRO A 1 26 ? -3.561 -5.315 -3.671 1.00 0.00 28 PRO A CA 11
ATOM 18350 C C . PRO A 1 26 ? -3.510 -4.039 -2.818 1.00 0.00 28 PRO A C 11
ATOM 18351 O O . PRO A 1 26 ? -2.573 -3.823 -2.049 1.00 0.00 28 PRO A O 11
ATOM 18362 N N . LEU A 1 27 ? -4.538 -3.199 -2.979 1.00 0.00 29 LEU A N 11
ATOM 18363 C CA . LEU A 1 27 ? -4.632 -1.941 -2.240 1.00 0.00 29 LEU A CA 11
ATOM 18364 C C . LEU A 1 27 ? -5.320 -2.160 -0.913 1.00 0.00 29 LEU A C 11
ATOM 18365 O O . LEU A 1 27 ? -6.267 -2.934 -0.797 1.00 0.00 29 LEU A O 11
ATOM 18381 N N . ASN A 1 28 ? -4.827 -1.464 0.088 1.00 0.00 30 ASN A N 11
ATOM 18382 C CA . ASN A 1 28 ? -5.380 -1.573 1.415 1.00 0.00 30 ASN A CA 11
ATOM 18383 C C . ASN A 1 28 ? -6.892 -1.406 1.366 1.00 0.00 30 ASN A C 11
ATOM 18384 O O . ASN A 1 28 ? -7.628 -2.083 2.084 1.00 0.00 30 ASN A O 11
ATOM 18395 N N . SER A 1 29 ? -7.350 -0.515 0.492 1.00 0.00 31 SER A N 11
ATOM 18396 C CA . SER A 1 29 ? -8.778 -0.280 0.328 1.00 0.00 31 SER A CA 11
ATOM 18397 C C . SER A 1 29 ? -9.411 -1.388 -0.515 1.00 0.00 31 SER A C 11
ATOM 18398 O O . SER A 1 29 ? -10.564 -1.761 -0.298 1.00 0.00 31 SER A O 11
ATOM 18406 N N . SER A 1 30 ? -8.646 -1.912 -1.476 1.00 0.00 32 SER A N 11
ATOM 18407 C CA . SER A 1 30 ? -9.147 -2.976 -2.346 1.00 0.00 32 SER A CA 11
ATOM 18408 C C . SER A 1 30 ? -9.515 -4.204 -1.514 1.00 0.00 32 SER A C 11
ATOM 18409 O O . SER A 1 30 ? -8.735 -4.657 -0.676 1.00 0.00 32 SER A O 11
ATOM 18417 N N . THR A 1 31 ? -10.707 -4.733 -1.753 1.00 0.00 33 THR A N 11
ATOM 18418 C CA . THR A 1 31 ? -11.175 -5.908 -1.023 1.00 0.00 33 THR A CA 11
ATOM 18419 C C . THR A 1 31 ? -10.319 -7.118 -1.368 1.00 0.00 33 THR A C 11
ATOM 18420 O O . THR A 1 31 ? -9.907 -7.290 -2.514 1.00 0.00 33 THR A O 11
ATOM 18431 N N . ILE A 1 32 ? -10.052 -7.957 -0.369 1.00 0.00 34 ILE A N 11
ATOM 18432 C CA . ILE A 1 32 ? -9.236 -9.152 -0.583 1.00 0.00 34 ILE A CA 11
ATOM 18433 C C . ILE A 1 32 ? -10.121 -10.365 -0.858 1.00 0.00 34 ILE A C 11
ATOM 18434 O O . ILE A 1 32 ? -10.534 -11.068 0.064 1.00 0.00 34 ILE A O 11
ATOM 18450 N N . ILE A 1 33 ? -10.408 -10.602 -2.139 1.00 0.00 35 ILE A N 11
ATOM 18451 C CA . ILE A 1 33 ? -11.246 -11.734 -2.548 1.00 0.00 35 ILE A CA 11
ATOM 18452 C C . ILE A 1 33 ? -10.614 -12.458 -3.724 1.00 0.00 35 ILE A C 11
ATOM 18453 O O . ILE A 1 33 ? -10.000 -11.837 -4.588 1.00 0.00 35 ILE A O 11
ATOM 18469 N N . GLY A 1 34 ? -10.763 -13.776 -3.755 1.00 0.00 36 GLY A N 11
ATOM 18470 C CA . GLY A 1 34 ? -10.179 -14.562 -4.831 1.00 0.00 36 GLY A CA 11
ATOM 18471 C C . GLY A 1 34 ? -10.391 -13.904 -6.181 1.00 0.00 36 GLY A C 11
ATOM 18472 O O . GLY A 1 34 ? -11.513 -13.811 -6.682 1.00 0.00 36 GLY A O 11
ATOM 18476 N N . TYR A 1 35 ? -9.286 -13.459 -6.769 1.00 0.00 37 TYR A N 11
ATOM 18477 C CA . TYR A 1 35 ? -9.315 -12.819 -8.074 1.00 0.00 37 TYR A CA 11
ATOM 18478 C C . TYR A 1 35 ? -9.110 -13.879 -9.154 1.00 0.00 37 TYR A C 11
ATOM 18479 O O . TYR A 1 35 ? -8.089 -14.562 -9.184 1.00 0.00 37 TYR A O 11
ATOM 18497 N N . ARG A 1 36 ? -10.089 -14.001 -10.039 1.00 0.00 38 ARG A N 11
ATOM 18498 C CA . ARG A 1 36 ? -10.013 -14.976 -11.120 1.00 0.00 38 ARG A CA 11
ATOM 18499 C C . ARG A 1 36 ? -9.355 -14.363 -12.352 1.00 0.00 38 ARG A C 11
ATOM 18500 O O . ARG A 1 36 ? -9.692 -13.252 -12.756 1.00 0.00 38 ARG A O 11
ATOM 18521 N N . ILE A 1 37 ? -8.419 -15.100 -12.945 1.00 0.00 39 ILE A N 11
ATOM 18522 C CA . ILE A 1 37 ? -7.703 -14.643 -14.137 1.00 0.00 39 ILE A CA 11
ATOM 18523 C C . ILE A 1 37 ? -8.398 -15.158 -15.383 1.00 0.00 39 ILE A C 11
ATOM 18524 O O . ILE A 1 37 ? -9.072 -16.179 -15.337 1.00 0.00 39 ILE A O 11
ATOM 18540 N N . THR A 1 38 ? -8.220 -14.453 -16.495 1.00 0.00 40 THR A N 11
ATOM 18541 C CA . THR A 1 38 ? -8.833 -14.865 -17.758 1.00 0.00 40 THR A CA 11
ATOM 18542 C C . THR A 1 38 ? -7.796 -14.857 -18.881 1.00 0.00 40 THR A C 11
ATOM 18543 O O . THR A 1 38 ? -7.078 -13.874 -19.067 1.00 0.00 40 THR A O 11
ATOM 18554 N N . VAL A 1 39 ? -7.725 -15.960 -19.631 1.00 0.00 41 VAL A N 11
ATOM 18555 C CA . VAL A 1 39 ? -6.772 -16.074 -20.743 1.00 0.00 41 VAL A CA 11
ATOM 18556 C C . VAL A 1 39 ? -7.454 -16.650 -21.981 1.00 0.00 41 VAL A C 11
ATOM 18557 O O . VAL A 1 39 ? -8.219 -17.610 -21.893 1.00 0.00 41 VAL A O 11
ATOM 18570 N N . VAL A 1 40 ? -7.174 -16.056 -23.148 1.00 0.00 42 VAL A N 11
ATOM 18571 C CA . VAL A 1 40 ? -7.759 -16.532 -24.399 1.00 0.00 42 VAL A CA 11
ATOM 18572 C C . VAL A 1 40 ? -6.668 -16.688 -25.441 1.00 0.00 42 VAL A C 11
ATOM 18573 O O . VAL A 1 40 ? -5.905 -15.756 -25.701 1.00 0.00 42 VAL A O 11
ATOM 18586 N N . ALA A 1 41 ? -6.605 -17.862 -26.049 1.00 0.00 43 ALA A N 11
ATOM 18587 C CA . ALA A 1 41 ? -5.614 -18.133 -27.076 1.00 0.00 43 ALA A CA 11
ATOM 18588 C C . ALA A 1 41 ? -6.216 -17.865 -28.446 1.00 0.00 43 ALA A C 11
ATOM 18589 O O . ALA A 1 41 ? -7.383 -18.176 -28.685 1.00 0.00 43 ALA A O 11
ATOM 18596 N N . ALA A 1 42 ? -5.424 -17.295 -29.348 1.00 0.00 44 ALA A N 11
ATOM 18597 C CA . ALA A 1 42 ? -5.907 -17.000 -30.697 1.00 0.00 44 ALA A CA 11
ATOM 18598 C C . ALA A 1 42 ? -5.511 -18.109 -31.672 1.00 0.00 44 ALA A C 11
ATOM 18599 O O . ALA A 1 42 ? -6.314 -18.539 -32.502 1.00 0.00 44 ALA A O 11
ATOM 18606 N N . GLY A 1 43 ? -4.264 -18.567 -31.567 1.00 0.00 45 GLY A N 11
ATOM 18607 C CA . GLY A 1 43 ? -3.761 -19.627 -32.442 1.00 0.00 45 GLY A CA 11
ATOM 18608 C C . GLY A 1 43 ? -4.340 -20.980 -32.044 1.00 0.00 45 GLY A C 11
ATOM 18609 O O . GLY A 1 43 ? -3.694 -22.017 -32.205 1.00 0.00 45 GLY A O 11
ATOM 18613 N N . GLU A 1 44 ? -5.559 -20.960 -31.513 1.00 0.00 46 GLU A N 11
ATOM 18614 C CA . GLU A 1 44 ? -6.223 -22.187 -31.080 1.00 0.00 46 GLU A CA 11
ATOM 18615 C C . GLU A 1 44 ? -7.728 -22.093 -31.304 1.00 0.00 46 GLU A C 11
ATOM 18616 O O . GLU A 1 44 ? -8.311 -21.008 -31.265 1.00 0.00 46 GLU A O 11
ATOM 18628 N N . GLY A 1 45 ? -8.350 -23.242 -31.536 1.00 0.00 47 GLY A N 11
ATOM 18629 C CA . GLY A 1 45 ? -9.786 -23.295 -31.761 1.00 0.00 47 GLY A CA 11
ATOM 18630 C C . GLY A 1 45 ? -10.542 -23.141 -30.450 1.00 0.00 47 GLY A C 11
ATOM 18631 O O . GLY A 1 45 ? -11.745 -22.881 -30.447 1.00 0.00 47 GLY A O 11
ATOM 18635 N N . ILE A 1 46 ? -9.828 -23.292 -29.328 1.00 0.00 48 ILE A N 11
ATOM 18636 C CA . ILE A 1 46 ? -10.457 -23.155 -28.008 1.00 0.00 48 ILE A CA 11
ATOM 18637 C C . ILE A 1 46 ? -9.539 -22.369 -27.053 1.00 0.00 48 ILE A C 11
ATOM 18638 O O . ILE A 1 46 ? -8.326 -22.586 -27.033 1.00 0.00 48 ILE A O 11
ATOM 18654 N N . PRO A 1 47 ? -10.095 -21.487 -26.246 1.00 0.00 49 PRO A N 11
ATOM 18655 C CA . PRO A 1 47 ? -9.311 -20.702 -25.250 1.00 0.00 49 PRO A CA 11
ATOM 18656 C C . PRO A 1 47 ? -8.913 -21.551 -24.043 1.00 0.00 49 PRO A C 11
ATOM 18657 O O . PRO A 1 47 ? -9.501 -22.605 -23.790 1.00 0.00 49 PRO A O 11
ATOM 18668 N N . ILE A 1 48 ? -7.922 -21.073 -23.297 1.00 0.00 50 ILE A N 11
ATOM 18669 C CA . ILE A 1 48 ? -7.461 -21.777 -22.109 1.00 0.00 50 ILE A CA 11
ATOM 18670 C C . ILE A 1 48 ? -8.436 -21.570 -20.956 1.00 0.00 50 ILE A C 11
ATOM 18671 O O . ILE A 1 48 ? -8.973 -20.477 -20.775 1.00 0.00 50 ILE A O 11
ATOM 18687 N N . PHE A 1 49 ? -8.662 -22.625 -20.183 1.00 0.00 51 PHE A N 11
ATOM 18688 C CA . PHE A 1 49 ? -9.580 -22.544 -19.054 1.00 0.00 51 PHE A CA 11
ATOM 18689 C C . PHE A 1 49 ? -9.072 -21.540 -18.025 1.00 0.00 51 PHE A C 11
ATOM 18690 O O . PHE A 1 49 ? -7.872 -21.449 -17.769 1.00 0.00 51 PHE A O 11
ATOM 18707 N N . GLU A 1 50 ? -9.999 -20.794 -17.438 1.00 0.00 52 GLU A N 11
ATOM 18708 C CA . GLU A 1 50 ? -9.653 -19.800 -16.432 1.00 0.00 52 GLU A CA 11
ATOM 18709 C C . GLU A 1 50 ? -9.357 -20.470 -15.105 1.00 0.00 52 GLU A C 11
ATOM 18710 O O . GLU A 1 50 ? -9.959 -21.490 -14.768 1.00 0.00 52 GLU A O 11
ATOM 18722 N N . ASP A 1 51 ? -8.427 -19.892 -14.355 1.00 0.00 53 ASP A N 11
ATOM 18723 C CA . ASP A 1 51 ? -8.051 -20.437 -13.058 1.00 0.00 53 ASP A CA 11
ATOM 18724 C C . ASP A 1 51 ? -8.461 -19.488 -11.936 1.00 0.00 53 ASP A C 11
ATOM 18725 O O . ASP A 1 51 ? -8.520 -18.274 -12.126 1.00 0.00 53 ASP A O 11
ATOM 18734 N N . PHE A 1 52 ? -8.739 -20.054 -10.762 1.00 0.00 54 PHE A N 11
ATOM 18735 C CA . PHE A 1 52 ? -9.139 -19.260 -9.599 1.00 0.00 54 PHE A CA 11
ATOM 18736 C C . PHE A 1 52 ? -8.041 -19.285 -8.540 1.00 0.00 54 PHE A C 11
ATOM 18737 O O . PHE A 1 52 ? -7.647 -20.353 -8.071 1.00 0.00 54 PHE A O 11
ATOM 18754 N N . VAL A 1 53 ? -7.549 -18.104 -8.173 1.00 0.00 55 VAL A N 11
ATOM 18755 C CA . VAL A 1 53 ? -6.490 -17.992 -7.165 1.00 0.00 55 VAL A CA 11
ATOM 18756 C C . VAL A 1 53 ? -6.893 -17.007 -6.076 1.00 0.00 55 VAL A C 11
ATOM 18757 O O . VAL A 1 53 ? -7.439 -15.939 -6.358 1.00 0.00 55 VAL A O 11
ATOM 18770 N N . ASP A 1 54 ? -6.607 -17.372 -4.832 1.00 0.00 56 ASP A N 11
ATOM 18771 C CA . ASP A 1 54 ? -6.925 -16.519 -3.700 1.00 0.00 56 ASP A CA 11
ATOM 18772 C C . ASP A 1 54 ? -6.120 -15.219 -3.775 1.00 0.00 56 ASP A C 11
ATOM 18773 O O . ASP A 1 54 ? -4.943 -15.229 -4.136 1.00 0.00 56 ASP A O 11
ATOM 18782 N N . SER A 1 55 ? -6.765 -14.107 -3.437 1.00 0.00 57 SER A N 11
ATOM 18783 C CA . SER A 1 55 ? -6.101 -12.804 -3.473 1.00 0.00 57 SER A CA 11
ATOM 18784 C C . SER A 1 55 ? -4.890 -12.796 -2.543 1.00 0.00 57 SER A C 11
ATOM 18785 O O . SER A 1 55 ? -3.918 -12.078 -2.777 1.00 0.00 57 SER A O 11
ATOM 18793 N N . SER A 1 56 ? -4.957 -13.599 -1.491 1.00 0.00 58 SER A N 11
ATOM 18794 C CA . SER A 1 56 ? -3.864 -13.678 -0.533 1.00 0.00 58 SER A CA 11
ATOM 18795 C C . SER A 1 56 ? -2.561 -14.033 -1.236 1.00 0.00 58 SER A C 11
ATOM 18796 O O . SER A 1 56 ? -1.483 -13.619 -0.811 1.00 0.00 58 SER A O 11
ATOM 18804 N N . VAL A 1 57 ? -2.663 -14.813 -2.305 1.00 0.00 59 VAL A N 11
ATOM 18805 C CA . VAL A 1 57 ? -1.479 -15.229 -3.040 1.00 0.00 59 VAL A CA 11
ATOM 18806 C C . VAL A 1 57 ? -0.765 -14.003 -3.610 1.00 0.00 59 VAL A C 11
ATOM 18807 O O . VAL A 1 57 ? 0.456 -13.893 -3.522 1.00 0.00 59 VAL A O 11
ATOM 18820 N N . GLY A 1 58 ? -1.535 -13.077 -4.183 1.00 0.00 60 GLY A N 11
ATOM 18821 C CA . GLY A 1 58 ? -0.957 -11.858 -4.751 1.00 0.00 60 GLY A CA 11
ATOM 18822 C C . GLY A 1 58 ? -0.164 -12.167 -6.022 1.00 0.00 60 GLY A C 11
ATOM 18823 O O . GLY A 1 58 ? 0.596 -11.333 -6.514 1.00 0.00 60 GLY A O 11
ATOM 18827 N N . TYR A 1 59 ? -0.358 -13.374 -6.548 1.00 0.00 61 TYR A N 11
ATOM 18828 C CA . TYR A 1 59 ? 0.335 -13.787 -7.768 1.00 0.00 61 TYR A CA 11
ATOM 18829 C C . TYR A 1 59 ? -0.190 -15.121 -8.287 1.00 0.00 61 TYR A C 11
ATOM 18830 O O . TYR A 1 59 ? -0.751 -15.912 -7.539 1.00 0.00 61 TYR A O 11
ATOM 18848 N N . TYR A 1 60 ? 0.027 -15.377 -9.570 1.00 0.00 62 TYR A N 11
ATOM 18849 C CA . TYR A 1 60 ? -0.393 -16.644 -10.166 1.00 0.00 62 TYR A CA 11
ATOM 18850 C C . TYR A 1 60 ? 0.448 -16.945 -11.400 1.00 0.00 62 TYR A C 11
ATOM 18851 O O . TYR A 1 60 ? 0.991 -16.038 -12.029 1.00 0.00 62 TYR A O 11
ATOM 18869 N N . THR A 1 61 ? 0.562 -18.228 -11.735 1.00 0.00 63 THR A N 11
ATOM 18870 C CA . THR A 1 61 ? 1.349 -18.656 -12.889 1.00 0.00 63 THR A CA 11
ATOM 18871 C C . THR A 1 61 ? 0.453 -19.311 -13.928 1.00 0.00 63 THR A C 11
ATOM 18872 O O . THR A 1 61 ? -0.362 -20.176 -13.604 1.00 0.00 63 THR A O 11
ATOM 18883 N N . VAL A 1 62 ? 0.627 -18.909 -15.184 1.00 0.00 64 VAL A N 11
ATOM 18884 C CA . VAL A 1 62 ? -0.153 -19.467 -16.289 1.00 0.00 64 VAL A CA 11
ATOM 18885 C C . VAL A 1 62 ? 0.790 -19.871 -17.427 1.00 0.00 64 VAL A C 11
ATOM 18886 O O . VAL A 1 62 ? 1.241 -19.025 -18.199 1.00 0.00 64 VAL A O 11
ATOM 18899 N N . THR A 1 63 ? 1.085 -21.168 -17.523 1.00 0.00 65 THR A N 11
ATOM 18900 C CA . THR A 1 63 ? 1.977 -21.675 -18.567 1.00 0.00 65 THR A CA 11
ATOM 18901 C C . THR A 1 63 ? 1.202 -22.498 -19.583 1.00 0.00 65 THR A C 11
ATOM 18902 O O . THR A 1 63 ? 0.071 -22.916 -19.331 1.00 0.00 65 THR A O 11
ATOM 18913 N N . GLY A 1 64 ? 1.825 -22.717 -20.737 1.00 0.00 66 GLY A N 11
ATOM 18914 C CA . GLY A 1 64 ? 1.204 -23.483 -21.815 1.00 0.00 66 GLY A CA 11
ATOM 18915 C C . GLY A 1 64 ? 0.840 -22.589 -22.999 1.00 0.00 66 GLY A C 11
ATOM 18916 O O . GLY A 1 64 ? 0.147 -23.020 -23.921 1.00 0.00 66 GLY A O 11
ATOM 18920 N N . LEU A 1 65 ? 1.306 -21.344 -22.969 1.00 0.00 67 LEU A N 11
ATOM 18921 C CA . LEU A 1 65 ? 1.014 -20.414 -24.059 1.00 0.00 67 LEU A CA 11
ATOM 18922 C C . LEU A 1 65 ? 2.004 -20.626 -25.196 1.00 0.00 67 LEU A C 11
ATOM 18923 O O . LEU A 1 65 ? 3.178 -20.293 -25.078 1.00 0.00 67 LEU A O 11
ATOM 18939 N N . GLU A 1 66 ? 1.536 -21.207 -26.285 1.00 0.00 68 GLU A N 11
ATOM 18940 C CA . GLU A 1 66 ? 2.422 -21.484 -27.411 1.00 0.00 68 GLU A CA 11
ATOM 18941 C C . GLU A 1 66 ? 3.097 -20.203 -27.929 1.00 0.00 68 GLU A C 11
ATOM 18942 O O . GLU A 1 66 ? 2.447 -19.165 -28.050 1.00 0.00 68 GLU A O 11
ATOM 18954 N N . PRO A 1 67 ? 4.376 -20.259 -28.259 1.00 0.00 69 PRO A N 11
ATOM 18955 C CA . PRO A 1 67 ? 5.126 -19.081 -28.795 1.00 0.00 69 PRO A CA 11
ATOM 18956 C C . PRO A 1 67 ? 4.756 -18.785 -30.237 1.00 0.00 69 PRO A C 11
ATOM 18957 O O . PRO A 1 67 ? 4.341 -19.669 -30.986 1.00 0.00 69 PRO A O 11
ATOM 18968 N N . GLY A 1 68 ? 4.933 -17.534 -30.619 1.00 0.00 70 GLY A N 11
ATOM 18969 C CA . GLY A 1 68 ? 4.641 -17.111 -31.973 1.00 0.00 70 GLY A CA 11
ATOM 18970 C C . GLY A 1 68 ? 3.137 -17.032 -32.230 1.00 0.00 70 GLY A C 11
ATOM 18971 O O . GLY A 1 68 ? 2.701 -16.839 -33.366 1.00 0.00 70 GLY A O 11
ATOM 18975 N N . ILE A 1 69 ? 2.350 -17.192 -31.169 1.00 0.00 71 ILE A N 11
ATOM 18976 C CA . ILE A 1 69 ? 0.887 -17.151 -31.271 1.00 0.00 71 ILE A CA 11
ATOM 18977 C C . ILE A 1 69 ? 0.359 -15.980 -30.456 1.00 0.00 71 ILE A C 11
ATOM 18978 O O . ILE A 1 69 ? 0.928 -15.611 -29.428 1.00 0.00 71 ILE A O 11
ATOM 18994 N N . ASP A 1 70 ? -0.727 -15.407 -30.936 1.00 0.00 72 ASP A N 11
ATOM 18995 C CA . ASP A 1 70 ? -1.348 -14.271 -30.277 1.00 0.00 72 ASP A CA 11
ATOM 18996 C C . ASP A 1 70 ? -2.290 -14.745 -29.176 1.00 0.00 72 ASP A C 11
ATOM 18997 O O . ASP A 1 70 ? -3.303 -15.385 -29.437 1.00 0.00 72 ASP A O 11
ATOM 19006 N N . TYR A 1 71 ? -1.938 -14.432 -27.939 1.00 0.00 73 TYR A N 11
ATOM 19007 C CA . TYR A 1 71 ? -2.747 -14.823 -26.788 1.00 0.00 73 TYR A CA 11
ATOM 19008 C C . TYR A 1 71 ? -3.448 -13.610 -26.199 1.00 0.00 73 TYR A C 11
ATOM 19009 O O . TYR A 1 71 ? -2.807 -12.659 -25.778 1.00 0.00 73 TYR A O 11
ATOM 19027 N N . ASP A 1 72 ? -4.768 -13.669 -26.190 1.00 0.00 74 ASP A N 11
ATOM 19028 C CA . ASP A 1 72 ? -5.586 -12.593 -25.651 1.00 0.00 74 ASP A CA 11
ATOM 19029 C C . ASP A 1 72 ? -5.819 -12.849 -24.170 1.00 0.00 74 ASP A C 11
ATOM 19030 O O . ASP A 1 72 ? -6.382 -13.872 -23.794 1.00 0.00 74 ASP A O 11
ATOM 19039 N N . ILE A 1 73 ? -5.362 -11.927 -23.330 1.00 0.00 75 ILE A N 11
ATOM 19040 C CA . ILE A 1 73 ? -5.496 -12.068 -21.878 1.00 0.00 75 ILE A CA 11
ATOM 19041 C C . ILE A 1 73 ? -6.440 -11.009 -21.331 1.00 0.00 75 ILE A C 11
ATOM 19042 O O . ILE A 1 73 ? -6.724 -10.006 -21.986 1.00 0.00 75 ILE A O 11
ATOM 19058 N N . SER A 1 74 ? -6.917 -11.248 -20.118 1.00 0.00 76 SER A N 11
ATOM 19059 C CA . SER A 1 74 ? -7.827 -10.318 -19.465 1.00 0.00 76 SER A CA 11
ATOM 19060 C C . SER A 1 74 ? -7.716 -10.439 -17.946 1.00 0.00 76 SER A C 11
ATOM 19061 O O . SER A 1 74 ? -7.996 -11.495 -17.380 1.00 0.00 76 SER A O 11
ATOM 19069 N N . VAL A 1 75 ? -7.326 -9.350 -17.287 1.00 0.00 77 VAL A N 11
ATOM 19070 C CA . VAL A 1 75 ? -7.207 -9.348 -15.828 1.00 0.00 77 VAL A CA 11
ATOM 19071 C C . VAL A 1 75 ? -8.401 -8.617 -15.220 1.00 0.00 77 VAL A C 11
ATOM 19072 O O . VAL A 1 75 ? -8.451 -7.387 -15.205 1.00 0.00 77 VAL A O 11
ATOM 19085 N N . ILE A 1 76 ? -9.364 -9.384 -14.722 1.00 0.00 78 ILE A N 11
ATOM 19086 C CA . ILE A 1 76 ? -10.556 -8.794 -14.118 1.00 0.00 78 ILE A CA 11
ATOM 19087 C C . ILE A 1 76 ? -10.364 -8.613 -12.622 1.00 0.00 78 ILE A C 11
ATOM 19088 O O . ILE A 1 76 ? -10.504 -9.557 -11.845 1.00 0.00 78 ILE A O 11
ATOM 19104 N N . THR A 1 77 ? -10.067 -7.385 -12.223 1.00 0.00 79 THR A N 11
ATOM 19105 C CA . THR A 1 77 ? -9.881 -7.088 -10.813 1.00 0.00 79 THR A CA 11
ATOM 19106 C C . THR A 1 77 ? -11.237 -6.986 -10.136 1.00 0.00 79 THR A C 11
ATOM 19107 O O . THR A 1 77 ? -12.007 -6.064 -10.403 1.00 0.00 79 THR A O 11
ATOM 19118 N N . LEU A 1 78 ? -11.529 -7.950 -9.266 1.00 0.00 80 LEU A N 11
ATOM 19119 C CA . LEU A 1 78 ? -12.811 -7.977 -8.558 1.00 0.00 80 LEU A CA 11
ATOM 19120 C C . LEU A 1 78 ? -12.619 -7.702 -7.073 1.00 0.00 80 LEU A C 11
ATOM 19121 O O . LEU A 1 78 ? -11.919 -8.441 -6.382 1.00 0.00 80 LEU A O 11
ATOM 19137 N N . ILE A 1 79 ? -13.261 -6.644 -6.587 1.00 0.00 81 ILE A N 11
ATOM 19138 C CA . ILE A 1 79 ? -13.176 -6.282 -5.173 1.00 0.00 81 ILE A CA 11
ATOM 19139 C C . ILE A 1 79 ? -14.497 -5.668 -4.711 1.00 0.00 81 ILE A C 11
ATOM 19140 O O . ILE A 1 79 ? -15.138 -4.930 -5.457 1.00 0.00 81 ILE A O 11
ATOM 19156 N N . ASN A 1 80 ? -14.902 -5.978 -3.482 1.00 0.00 82 ASN A N 11
ATOM 19157 C CA . ASN A 1 80 ? -16.152 -5.452 -2.946 1.00 0.00 82 ASN A CA 11
ATOM 19158 C C . ASN A 1 80 ? -16.126 -3.925 -2.901 1.00 0.00 82 ASN A C 11
ATOM 19159 O O . ASN A 1 80 ? -16.986 -3.264 -3.483 1.00 0.00 82 ASN A O 11
ATOM 19170 N N . GLY A 1 81 ? -15.128 -3.375 -2.223 1.00 0.00 83 GLY A N 11
ATOM 19171 C CA . GLY A 1 81 ? -14.991 -1.926 -2.123 1.00 0.00 83 GLY A CA 11
ATOM 19172 C C . GLY A 1 81 ? -16.070 -1.340 -1.220 1.00 0.00 83 GLY A C 11
ATOM 19173 O O . GLY A 1 81 ? -17.243 -1.295 -1.588 1.00 0.00 83 GLY A O 11
ATOM 19177 N N . GLY A 1 82 ? -15.665 -0.888 -0.039 1.00 0.00 84 GLY A N 11
ATOM 19178 C CA . GLY A 1 82 ? -16.608 -0.303 0.908 1.00 0.00 84 GLY A CA 11
ATOM 19179 C C . GLY A 1 82 ? -17.382 0.842 0.263 1.00 0.00 84 GLY A C 11
ATOM 19180 O O . GLY A 1 82 ? -17.131 1.203 -0.886 1.00 0.00 84 GLY A O 11
ATOM 19184 N N . GLU A 1 83 ? -18.329 1.402 1.008 1.00 0.00 85 GLU A N 11
ATOM 19185 C CA . GLU A 1 83 ? -19.137 2.500 0.496 1.00 0.00 85 GLU A CA 11
ATOM 19186 C C . GLU A 1 83 ? -18.270 3.725 0.223 1.00 0.00 85 GLU A C 11
ATOM 19187 O O . GLU A 1 83 ? -17.352 4.030 0.985 1.00 0.00 85 GLU A O 11
ATOM 19199 N N . SER A 1 84 ? -18.566 4.425 -0.867 1.00 0.00 86 SER A N 11
ATOM 19200 C CA . SER A 1 84 ? -17.807 5.616 -1.226 1.00 0.00 86 SER A CA 11
ATOM 19201 C C . SER A 1 84 ? -18.111 6.754 -0.259 1.00 0.00 86 SER A C 11
ATOM 19202 O O . SER A 1 84 ? -19.252 6.931 0.168 1.00 0.00 86 SER A O 11
ATOM 19210 N N . ALA A 1 85 ? -17.085 7.529 0.078 1.00 0.00 87 ALA A N 11
ATOM 19211 C CA . ALA A 1 85 ? -17.253 8.651 0.994 1.00 0.00 87 ALA A CA 11
ATOM 19212 C C . ALA A 1 85 ? -15.931 9.390 1.181 1.00 0.00 87 ALA A C 11
ATOM 19213 O O . ALA A 1 85 ? -15.485 9.611 2.308 1.00 0.00 87 ALA A O 11
ATOM 19220 N N . PRO A 1 86 ? -15.303 9.776 0.099 1.00 0.00 88 PRO A N 11
ATOM 19221 C CA . PRO A 1 86 ? -14.003 10.510 0.138 1.00 0.00 88 PRO A CA 11
ATOM 19222 C C . PRO A 1 86 ? -14.156 11.899 0.755 1.00 0.00 88 PRO A C 11
ATOM 19223 O O . PRO A 1 86 ? -15.221 12.513 0.669 1.00 0.00 88 PRO A O 11
ATOM 19234 N N . THR A 1 87 ? -13.085 12.388 1.378 1.00 0.00 89 THR A N 11
ATOM 19235 C CA . THR A 1 87 ? -13.105 13.708 2.008 1.00 0.00 89 THR A CA 11
ATOM 19236 C C . THR A 1 87 ? -12.537 14.752 1.056 1.00 0.00 89 THR A C 11
ATOM 19237 O O . THR A 1 87 ? -11.385 14.658 0.632 1.00 0.00 89 THR A O 11
ATOM 19248 N N . THR A 1 88 ? -13.354 15.748 0.722 1.00 0.00 90 THR A N 11
ATOM 19249 C CA . THR A 1 88 ? -12.928 16.811 -0.183 1.00 0.00 90 THR A CA 11
ATOM 19250 C C . THR A 1 88 ? -12.236 17.923 0.595 1.00 0.00 90 THR A C 11
ATOM 19251 O O . THR A 1 88 ? -12.367 18.012 1.817 1.00 0.00 90 THR A O 11
ATOM 19262 N N . LEU A 1 89 ? -11.499 18.767 -0.115 1.00 0.00 91 LEU A N 11
ATOM 19263 C CA . LEU A 1 89 ? -10.791 19.868 0.524 1.00 0.00 91 LEU A CA 11
ATOM 19264 C C . LEU A 1 89 ? -11.766 20.984 0.888 1.00 0.00 91 LEU A C 11
ATOM 19265 O O . LEU A 1 89 ? -12.665 21.314 0.114 1.00 0.00 91 LEU A O 11
ATOM 19281 N N . THR A 1 90 ? -11.580 21.560 2.070 1.00 0.00 92 THR A N 11
ATOM 19282 C CA . THR A 1 90 ? -12.449 22.637 2.529 1.00 0.00 92 THR A CA 11
ATOM 19283 C C . THR A 1 90 ? -12.022 23.964 1.910 1.00 0.00 92 THR A C 11
ATOM 19284 O O . THR A 1 90 ? -10.916 24.087 1.386 1.00 0.00 92 THR A O 11
ATOM 19295 N N . GLN A 1 91 ? -12.909 24.951 1.972 1.00 0.00 93 GLN A N 11
ATOM 19296 C CA . GLN A 1 91 ? -12.620 26.268 1.411 1.00 0.00 93 GLN A CA 11
ATOM 19297 C C . GLN A 1 91 ? -11.820 27.104 2.402 1.00 0.00 93 GLN A C 11
ATOM 19298 O O . GLN A 1 91 ? -12.089 27.087 3.604 1.00 0.00 93 GLN A O 11
ATOM 19312 N N . GLN A 1 92 ? -10.835 27.834 1.892 1.00 0.00 94 GLN A N 11
ATOM 19313 C CA . GLN A 1 92 ? -10.001 28.670 2.746 1.00 0.00 94 GLN A CA 11
ATOM 19314 C C . GLN A 1 92 ? -10.808 29.853 3.280 1.00 0.00 94 GLN A C 11
ATOM 19315 O O . GLN A 1 92 ? -11.962 29.696 3.684 1.00 0.00 94 GLN A O 11
ATOM 19329 N N . THR A 1 93 ? -10.193 31.033 3.281 1.00 0.00 95 THR A N 11
ATOM 19330 C CA . THR A 1 93 ? -10.859 32.240 3.768 1.00 0.00 95 THR A CA 11
ATOM 19331 C C . THR A 1 93 ? -10.316 33.472 3.049 1.00 0.00 95 THR A C 11
ATOM 19332 O O . THR A 1 93 ? -10.282 33.457 1.830 1.00 0.00 95 THR A O 11
ATOM 19343 N N . SER B 2 1 ? 17.918 -0.205 -18.156 1.00 0.00 201 SER B N 11
ATOM 19344 C CA . SER B 2 1 ? 17.075 -1.377 -17.792 1.00 0.00 201 SER B CA 11
ATOM 19345 C C . SER B 2 1 ? 15.981 -1.555 -18.839 1.00 0.00 201 SER B C 11
ATOM 19346 O O . SER B 2 1 ? 15.168 -0.658 -19.060 1.00 0.00 201 SER B O 11
ATOM 19354 N N . SER B 2 2 ? 15.967 -2.717 -19.480 1.00 0.00 202 SER B N 11
ATOM 19355 C CA . SER B 2 2 ? 14.964 -2.998 -20.498 1.00 0.00 202 SER B CA 11
ATOM 19356 C C . SER B 2 2 ? 13.609 -3.233 -19.844 1.00 0.00 202 SER B C 11
ATOM 19357 O O . SER B 2 2 ? 13.525 -3.862 -18.789 1.00 0.00 202 SER B O 11
ATOM 19365 N N . SER B 2 3 ? 12.547 -2.744 -20.484 1.00 0.00 203 SER B N 11
ATOM 19366 C CA . SER B 2 3 ? 11.194 -2.926 -19.959 1.00 0.00 203 SER B CA 11
ATOM 19367 C C . SER B 2 3 ? 10.269 -3.474 -21.060 1.00 0.00 203 SER B C 11
ATOM 19368 O O . SER B 2 3 ? 9.890 -2.729 -21.967 1.00 0.00 203 SER B O 11
ATOM 19376 N N . PRO B 2 4 ? 9.887 -4.737 -21.005 1.00 0.00 204 PRO B N 11
ATOM 19377 C CA . PRO B 2 4 ? 8.982 -5.339 -22.028 1.00 0.00 204 PRO B CA 11
ATOM 19378 C C . PRO B 2 4 ? 7.516 -5.010 -21.758 1.00 0.00 204 PRO B C 11
ATOM 19379 O O . PRO B 2 4 ? 6.620 -5.525 -22.429 1.00 0.00 204 PRO B O 11
ATOM 19390 N N . ILE B 2 5 ? 7.275 -4.143 -20.778 1.00 0.00 205 ILE B N 11
ATOM 19391 C CA . ILE B 2 5 ? 5.921 -3.747 -20.427 1.00 0.00 205 ILE B CA 11
ATOM 19392 C C . ILE B 2 5 ? 5.867 -2.292 -20.003 1.00 0.00 205 ILE B C 11
ATOM 19393 O O . ILE B 2 5 ? 6.784 -1.782 -19.357 1.00 0.00 205 ILE B O 11
ATOM 19409 N N . GLN B 2 6 ? 4.777 -1.641 -20.363 1.00 0.00 206 GLN B N 11
ATOM 19410 C CA . GLN B 2 6 ? 4.582 -0.240 -20.010 1.00 0.00 206 GLN B CA 11
ATOM 19411 C C . GLN B 2 6 ? 3.235 0.266 -20.524 1.00 0.00 206 GLN B C 11
ATOM 19412 O O . GLN B 2 6 ? 3.169 0.981 -21.523 1.00 0.00 206 GLN B O 11
ATOM 19426 N N . GLY B 2 7 ? 2.158 -0.113 -19.837 1.00 0.00 207 GLY B N 11
ATOM 19427 C CA . GLY B 2 7 ? 0.810 0.305 -20.232 1.00 0.00 207 GLY B CA 11
ATOM 19428 C C . GLY B 2 7 ? 0.234 1.305 -19.244 1.00 0.00 207 GLY B C 11
ATOM 19429 O O . GLY B 2 7 ? 0.934 2.197 -18.765 1.00 0.00 207 GLY B O 11
ATOM 19433 N N . SER B 2 8 ? -1.049 1.150 -18.946 1.00 0.00 208 SER B N 11
ATOM 19434 C CA . SER B 2 8 ? -1.720 2.044 -18.017 1.00 0.00 208 SER B CA 11
ATOM 19435 C C . SER B 2 8 ? -3.071 1.473 -17.600 1.00 0.00 208 SER B C 11
ATOM 19436 O O . SER B 2 8 ? -3.533 0.474 -18.152 1.00 0.00 208 SER B O 11
ATOM 19444 N N . TRP B 2 9 ? -3.703 2.123 -16.630 1.00 0.00 209 TRP B N 11
ATOM 19445 C CA . TRP B 2 9 ? -5.011 1.682 -16.152 1.00 0.00 209 TRP B CA 11
ATOM 19446 C C . TRP B 2 9 ? -6.119 2.331 -16.976 1.00 0.00 209 TRP B C 11
ATOM 19447 O O . TRP B 2 9 ? -6.119 3.545 -17.181 1.00 0.00 209 TRP B O 11
ATOM 19468 N N . THR B 2 10 ? -7.062 1.514 -17.450 1.00 0.00 210 THR B N 11
ATOM 19469 C CA . THR B 2 10 ? -8.176 2.017 -18.259 1.00 0.00 210 THR B CA 11
ATOM 19470 C C . THR B 2 10 ? -9.481 1.947 -17.473 1.00 0.00 210 THR B C 11
ATOM 19471 O O . THR B 2 10 ? -9.795 0.923 -16.866 1.00 0.00 210 THR B O 11
ATOM 19482 N N . TRP B 2 11 ? -10.242 3.040 -17.497 1.00 0.00 211 TRP B N 11
ATOM 19483 C CA . TRP B 2 11 ? -11.520 3.099 -16.787 1.00 0.00 211 TRP B CA 11
ATOM 19484 C C . TRP B 2 11 ? -12.662 2.715 -17.729 1.00 0.00 211 TRP B C 11
ATOM 19485 O O . TRP B 2 11 ? -12.917 3.397 -18.722 1.00 0.00 211 TRP B O 11
ATOM 19506 N N . GLU B 2 12 ? -13.355 1.631 -17.395 1.00 0.00 212 GLU B N 11
ATOM 19507 C CA . GLU B 2 12 ? -14.479 1.183 -18.208 1.00 0.00 212 GLU B CA 11
ATOM 19508 C C . GLU B 2 12 ? -15.338 0.184 -17.440 1.00 0.00 212 GLU B C 11
ATOM 19509 O O . GLU B 2 12 ? -14.910 -0.361 -16.428 1.00 0.00 212 GLU B O 11
ATOM 19521 N N . ASN B 2 13 ? -16.520 -0.098 -17.966 1.00 0.00 213 ASN B N 11
ATOM 19522 C CA . ASN B 2 13 ? -17.382 -1.091 -17.352 1.00 0.00 213 ASN B CA 11
ATOM 19523 C C . ASN B 2 13 ? -17.524 -0.852 -15.853 1.00 0.00 213 ASN B C 11
ATOM 19524 O O . ASN B 2 13 ? -17.587 -1.801 -15.074 1.00 0.00 213 ASN B O 11
ATOM 19535 N N . GLY B 2 14 ? -17.579 0.412 -15.450 1.00 0.00 214 GLY B N 11
ATOM 19536 C CA . GLY B 2 14 ? -17.717 0.747 -14.040 1.00 0.00 214 GLY B CA 11
ATOM 19537 C C . GLY B 2 14 ? -16.680 0.017 -13.192 1.00 0.00 214 GLY B C 11
ATOM 19538 O O . GLY B 2 14 ? -16.822 -0.082 -11.974 1.00 0.00 214 GLY B O 11
ATOM 19542 N N . LYS B 2 15 ? -15.639 -0.498 -13.841 1.00 0.00 215 LYS B N 11
ATOM 19543 C CA . LYS B 2 15 ? -14.584 -1.222 -13.135 1.00 0.00 215 LYS B CA 11
ATOM 19544 C C . LYS B 2 15 ? -13.220 -0.930 -13.749 1.00 0.00 215 LYS B C 11
ATOM 19545 O O . LYS B 2 15 ? -13.105 -0.685 -14.949 1.00 0.00 215 LYS B O 11
ATOM 19564 N N . TRP B 2 16 ? -12.184 -0.975 -12.917 1.00 0.00 216 TRP B N 11
ATOM 19565 C CA . TRP B 2 16 ? -10.825 -0.733 -13.387 1.00 0.00 216 TRP B CA 11
ATOM 19566 C C . TRP B 2 16 ? -10.224 -2.031 -13.912 1.00 0.00 216 TRP B C 11
ATOM 19567 O O . TRP B 2 16 ? -10.038 -2.988 -13.161 1.00 0.00 216 TRP B O 11
ATOM 19588 N N . THR B 2 17 ? -9.931 -2.058 -15.212 1.00 0.00 217 THR B N 11
ATOM 19589 C CA . THR B 2 17 ? -9.358 -3.249 -15.846 1.00 0.00 217 THR B CA 11
ATOM 19590 C C . THR B 2 17 ? -8.085 -2.889 -16.602 1.00 0.00 217 THR B C 11
ATOM 19591 O O . THR B 2 17 ? -8.013 -1.848 -17.261 1.00 0.00 217 THR B O 11
ATOM 19602 N N . TRP B 2 18 ? -7.086 -3.764 -16.510 1.00 0.00 218 TRP B N 11
ATOM 19603 C CA . TRP B 2 18 ? -5.815 -3.560 -17.200 1.00 0.00 218 TRP B CA 11
ATOM 19604 C C . TRP B 2 18 ? -5.709 -4.508 -18.390 1.00 0.00 218 TRP B C 11
ATOM 19605 O O . TRP B 2 18 ? -5.680 -5.724 -18.225 1.00 0.00 218 TRP B O 11
ATOM 19626 N N . LYS B 2 19 ? -5.648 -3.954 -19.595 1.00 0.00 219 LYS B N 11
ATOM 19627 C CA . LYS B 2 19 ? -5.548 -4.773 -20.804 1.00 0.00 219 LYS B CA 11
ATOM 19628 C C . LYS B 2 19 ? -4.665 -4.100 -21.833 1.00 0.00 219 LYS B C 11
ATOM 19629 O O . LYS B 2 19 ? -4.213 -2.972 -21.643 1.00 0.00 219 LYS B O 11
ATOM 19648 N N . GLY B 2 20 ? -4.416 -4.811 -22.922 1.00 0.00 220 GLY B N 11
ATOM 19649 C CA . GLY B 2 20 ? -3.575 -4.276 -23.975 1.00 0.00 220 GLY B CA 11
ATOM 19650 C C . GLY B 2 20 ? -3.503 -5.229 -25.161 1.00 0.00 220 GLY B C 11
ATOM 19651 O O . GLY B 2 20 ? -4.378 -6.074 -25.344 1.00 0.00 220 GLY B O 11
ATOM 19655 N N . ILE B 2 21 ? -2.478 -5.063 -25.990 1.00 0.00 221 ILE B N 11
ATOM 19656 C CA . ILE B 2 21 ? -2.338 -5.894 -27.179 1.00 0.00 221 ILE B CA 11
ATOM 19657 C C . ILE B 2 21 ? -2.444 -7.365 -26.815 1.00 0.00 221 ILE B C 11
ATOM 19658 O O . ILE B 2 21 ? -3.454 -8.013 -27.090 1.00 0.00 221 ILE B O 11
ATOM 19674 N N . ILE B 2 22 ? -1.399 -7.876 -26.194 1.00 0.00 222 ILE B N 11
ATOM 19675 C CA . ILE B 2 22 ? -1.359 -9.278 -25.784 1.00 0.00 222 ILE B CA 11
ATOM 19676 C C . ILE B 2 22 ? -0.323 -9.489 -24.683 1.00 0.00 222 ILE B C 11
ATOM 19677 O O . ILE B 2 22 ? 0.170 -8.530 -24.092 1.00 0.00 222 ILE B O 11
ATOM 19693 N N . ARG B 2 23 ? 0.004 -10.758 -24.427 1.00 0.00 223 ARG B N 11
ATOM 19694 C CA . ARG B 2 23 ? 0.994 -11.110 -23.418 1.00 0.00 223 ARG B CA 11
ATOM 19695 C C . ARG B 2 23 ? 2.197 -10.184 -23.497 1.00 0.00 223 ARG B C 11
ATOM 19696 O O . ARG B 2 23 ? 2.300 -9.347 -24.393 1.00 0.00 223 ARG B O 11
ATOM 19717 N N . LEU B 2 24 ? 3.104 -10.343 -22.558 1.00 0.00 224 LEU B N 11
ATOM 19718 C CA . LEU B 2 24 ? 4.289 -9.512 -22.523 1.00 0.00 224 LEU B CA 11
ATOM 19719 C C . LEU B 2 24 ? 5.091 -9.671 -23.807 1.00 0.00 224 LEU B C 11
ATOM 19720 O O . LEU B 2 24 ? 5.411 -10.783 -24.231 1.00 0.00 224 LEU B O 11
ATOM 19736 N N . GLU B 2 25 ? 5.409 -8.535 -24.425 1.00 0.00 225 GLU B N 11
ATOM 19737 C CA . GLU B 2 25 ? 6.173 -8.517 -25.670 1.00 0.00 225 GLU B CA 11
ATOM 19738 C C . GLU B 2 25 ? 7.588 -8.023 -25.416 1.00 0.00 225 GLU B C 11
ATOM 19739 O O . GLU B 2 25 ? 7.812 -7.167 -24.560 1.00 0.00 225 GLU B O 11
ATOM 19751 N N . GLN B 2 26 ? 8.539 -8.568 -26.164 1.00 0.00 226 GLN B N 11
ATOM 19752 C CA . GLN B 2 26 ? 9.929 -8.179 -26.017 1.00 0.00 226 GLN B CA 11
ATOM 19753 C C . GLN B 2 26 ? 10.196 -6.883 -26.775 1.00 0.00 226 GLN B C 11
ATOM 19754 O O . GLN B 2 26 ? 9.747 -6.779 -27.906 1.00 0.00 226 GLN B O 11
ATOM 19768 N N . GLY A 1 1 ? 12.166 12.265 4.423 1.00 0.00 3 GLY A N 12
ATOM 19769 C CA . GLY A 1 1 ? 13.471 11.617 4.106 1.00 0.00 3 GLY A CA 12
ATOM 19770 C C . GLY A 1 1 ? 13.233 10.179 3.661 1.00 0.00 3 GLY A C 12
ATOM 19771 O O . GLY A 1 1 ? 14.124 9.534 3.107 1.00 0.00 3 GLY A O 12
ATOM 19775 N N . SER A 1 2 ? 12.025 9.679 3.905 1.00 0.00 4 SER A N 12
ATOM 19776 C CA . SER A 1 2 ? 11.672 8.314 3.526 1.00 0.00 4 SER A CA 12
ATOM 19777 C C . SER A 1 2 ? 10.174 8.200 3.263 1.00 0.00 4 SER A C 12
ATOM 19778 O O . SER A 1 2 ? 9.385 8.006 4.185 1.00 0.00 4 SER A O 12
ATOM 19786 N N . GLU A 1 3 ? 9.793 8.319 1.992 1.00 0.00 5 GLU A N 12
ATOM 19787 C CA . GLU A 1 3 ? 8.388 8.225 1.606 1.00 0.00 5 GLU A CA 12
ATOM 19788 C C . GLU A 1 3 ? 7.983 6.767 1.415 1.00 0.00 5 GLU A C 12
ATOM 19789 O O . GLU A 1 3 ? 8.814 5.919 1.088 1.00 0.00 5 GLU A O 12
ATOM 19801 N N . VAL A 1 4 ? 6.696 6.484 1.623 1.00 0.00 6 VAL A N 12
ATOM 19802 C CA . VAL A 1 4 ? 6.174 5.125 1.475 1.00 0.00 6 VAL A CA 12
ATOM 19803 C C . VAL A 1 4 ? 4.753 5.157 0.920 1.00 0.00 6 VAL A C 12
ATOM 19804 O O . VAL A 1 4 ? 3.784 4.992 1.660 1.00 0.00 6 VAL A O 12
ATOM 19817 N N . PRO A 1 5 ? 4.614 5.369 -0.364 1.00 0.00 7 PRO A N 12
ATOM 19818 C CA . PRO A 1 5 ? 3.276 5.427 -1.024 1.00 0.00 7 PRO A CA 12
ATOM 19819 C C . PRO A 1 5 ? 2.466 4.152 -0.785 1.00 0.00 7 PRO A C 12
ATOM 19820 O O . PRO A 1 5 ? 3.003 3.045 -0.826 1.00 0.00 7 PRO A O 12
ATOM 19831 N N . GLN A 1 6 ? 1.169 4.323 -0.538 1.00 0.00 8 GLN A N 12
ATOM 19832 C CA . GLN A 1 6 ? 0.286 3.185 -0.294 1.00 0.00 8 GLN A CA 12
ATOM 19833 C C . GLN A 1 6 ? -0.214 2.609 -1.614 1.00 0.00 8 GLN A C 12
ATOM 19834 O O . GLN A 1 6 ? -0.451 1.406 -1.730 1.00 0.00 8 GLN A O 12
ATOM 19848 N N . LEU A 1 7 ? -0.376 3.478 -2.608 1.00 0.00 9 LEU A N 12
ATOM 19849 C CA . LEU A 1 7 ? -0.849 3.048 -3.919 1.00 0.00 9 LEU A CA 12
ATOM 19850 C C . LEU A 1 7 ? 0.315 2.551 -4.769 1.00 0.00 9 LEU A C 12
ATOM 19851 O O . LEU A 1 7 ? 1.338 3.227 -4.897 1.00 0.00 9 LEU A O 12
ATOM 19867 N N . THR A 1 8 ? 0.151 1.365 -5.348 1.00 0.00 10 THR A N 12
ATOM 19868 C CA . THR A 1 8 ? 1.187 0.767 -6.192 1.00 0.00 10 THR A CA 12
ATOM 19869 C C . THR A 1 8 ? 0.592 0.289 -7.510 1.00 0.00 10 THR A C 12
ATOM 19870 O O . THR A 1 8 ? -0.617 0.080 -7.617 1.00 0.00 10 THR A O 12
ATOM 19881 N N . ASP A 1 9 ? 1.450 0.125 -8.513 1.00 0.00 11 ASP A N 12
ATOM 19882 C CA . ASP A 1 9 ? 1.015 -0.326 -9.835 1.00 0.00 11 ASP A CA 12
ATOM 19883 C C . ASP A 1 9 ? 1.389 -1.788 -10.047 1.00 0.00 11 ASP A C 12
ATOM 19884 O O . ASP A 1 9 ? 2.319 -2.298 -9.425 1.00 0.00 11 ASP A O 12
ATOM 19893 N N . LEU A 1 10 ? 0.655 -2.457 -10.926 1.00 0.00 12 LEU A N 12
ATOM 19894 C CA . LEU A 1 10 ? 0.916 -3.862 -11.207 1.00 0.00 12 LEU A CA 12
ATOM 19895 C C . LEU A 1 10 ? 2.293 -4.031 -11.830 1.00 0.00 12 LEU A C 12
ATOM 19896 O O . LEU A 1 10 ? 2.778 -3.148 -12.539 1.00 0.00 12 LEU A O 12
ATOM 19912 N N . SER A 1 11 ? 2.924 -5.179 -11.568 1.00 0.00 13 SER A N 12
ATOM 19913 C CA . SER A 1 11 ? 4.250 -5.460 -12.114 1.00 0.00 13 SER A CA 12
ATOM 19914 C C . SER A 1 11 ? 4.340 -6.913 -12.573 1.00 0.00 13 SER A C 12
ATOM 19915 O O . SER A 1 11 ? 3.588 -7.772 -12.117 1.00 0.00 13 SER A O 12
ATOM 19923 N N . PHE A 1 12 ? 5.267 -7.168 -13.490 1.00 0.00 14 PHE A N 12
ATOM 19924 C CA . PHE A 1 12 ? 5.467 -8.511 -14.036 1.00 0.00 14 PHE A CA 12
ATOM 19925 C C . PHE A 1 12 ? 6.796 -9.093 -13.569 1.00 0.00 14 PHE A C 12
ATOM 19926 O O . PHE A 1 12 ? 7.778 -8.367 -13.403 1.00 0.00 14 PHE A O 12
ATOM 19943 N N . VAL A 1 13 ? 6.830 -10.408 -13.371 1.00 0.00 15 VAL A N 12
ATOM 19944 C CA . VAL A 1 13 ? 8.050 -11.082 -12.936 1.00 0.00 15 VAL A CA 12
ATOM 19945 C C . VAL A 1 13 ? 8.132 -12.483 -13.532 1.00 0.00 15 VAL A C 12
ATOM 19946 O O . VAL A 1 13 ? 7.116 -13.072 -13.900 1.00 0.00 15 VAL A O 12
ATOM 19959 N N . ASP A 1 14 ? 9.349 -13.009 -13.618 1.00 0.00 16 ASP A N 12
ATOM 19960 C CA . ASP A 1 14 ? 9.559 -14.343 -14.162 1.00 0.00 16 ASP A CA 12
ATOM 19961 C C . ASP A 1 14 ? 8.946 -14.467 -15.552 1.00 0.00 16 ASP A C 12
ATOM 19962 O O . ASP A 1 14 ? 8.493 -15.542 -15.945 1.00 0.00 16 ASP A O 12
ATOM 19971 N N . ILE A 1 15 ? 8.933 -13.363 -16.291 1.00 0.00 17 ILE A N 12
ATOM 19972 C CA . ILE A 1 15 ? 8.367 -13.362 -17.637 1.00 0.00 17 ILE A CA 12
ATOM 19973 C C . ILE A 1 15 ? 9.058 -14.407 -18.504 1.00 0.00 17 ILE A C 12
ATOM 19974 O O . ILE A 1 15 ? 10.271 -14.602 -18.414 1.00 0.00 17 ILE A O 12
ATOM 19990 N N . THR A 1 16 ? 8.272 -15.084 -19.339 1.00 0.00 18 THR A N 12
ATOM 19991 C CA . THR A 1 16 ? 8.805 -16.120 -20.226 1.00 0.00 18 THR A CA 12
ATOM 19992 C C . THR A 1 16 ? 8.123 -16.056 -21.597 1.00 0.00 18 THR A C 12
ATOM 19993 O O . THR A 1 16 ? 7.407 -15.100 -21.903 1.00 0.00 18 THR A O 12
ATOM 20004 N N . ASP A 1 17 ? 8.345 -17.083 -22.412 1.00 0.00 19 ASP A N 12
ATOM 20005 C CA . ASP A 1 17 ? 7.743 -17.148 -23.746 1.00 0.00 19 ASP A CA 12
ATOM 20006 C C . ASP A 1 17 ? 6.396 -17.853 -23.694 1.00 0.00 19 ASP A C 12
ATOM 20007 O O . ASP A 1 17 ? 5.437 -17.433 -24.341 1.00 0.00 19 ASP A O 12
ATOM 20016 N N . SER A 1 18 ? 6.334 -18.941 -22.923 1.00 0.00 20 SER A N 12
ATOM 20017 C CA . SER A 1 18 ? 5.104 -19.724 -22.791 1.00 0.00 20 SER A CA 12
ATOM 20018 C C . SER A 1 18 ? 4.558 -19.658 -21.363 1.00 0.00 20 SER A C 12
ATOM 20019 O O . SER A 1 18 ? 3.583 -20.331 -21.035 1.00 0.00 20 SER A O 12
ATOM 20027 N N . SER A 1 19 ? 5.186 -18.837 -20.525 1.00 0.00 21 SER A N 12
ATOM 20028 C CA . SER A 1 19 ? 4.757 -18.678 -19.137 1.00 0.00 21 SER A CA 12
ATOM 20029 C C . SER A 1 19 ? 5.115 -17.290 -18.628 1.00 0.00 21 SER A C 12
ATOM 20030 O O . SER A 1 19 ? 6.114 -16.701 -19.040 1.00 0.00 21 SER A O 12
ATOM 20038 N N . ILE A 1 20 ? 4.296 -16.770 -17.728 1.00 0.00 22 ILE A N 12
ATOM 20039 C CA . ILE A 1 20 ? 4.526 -15.442 -17.151 1.00 0.00 22 ILE A CA 12
ATOM 20040 C C . ILE A 1 20 ? 4.186 -15.448 -15.662 1.00 0.00 22 ILE A C 12
ATOM 20041 O O . ILE A 1 20 ? 3.264 -16.143 -15.235 1.00 0.00 22 ILE A O 12
ATOM 20057 N N . GLY A 1 21 ? 4.933 -14.674 -14.876 1.00 0.00 23 GLY A N 12
ATOM 20058 C CA . GLY A 1 21 ? 4.698 -14.601 -13.434 1.00 0.00 23 GLY A CA 12
ATOM 20059 C C . GLY A 1 21 ? 3.954 -13.323 -13.066 1.00 0.00 23 GLY A C 12
ATOM 20060 O O . GLY A 1 21 ? 4.560 -12.341 -12.641 1.00 0.00 23 GLY A O 12
ATOM 20064 N N . LEU A 1 22 ? 2.635 -13.339 -13.234 1.00 0.00 24 LEU A N 12
ATOM 20065 C CA . LEU A 1 22 ? 1.829 -12.170 -12.913 1.00 0.00 24 LEU A CA 12
ATOM 20066 C C . LEU A 1 22 ? 1.819 -11.941 -11.406 1.00 0.00 24 LEU A C 12
ATOM 20067 O O . LEU A 1 22 ? 1.409 -12.812 -10.638 1.00 0.00 24 LEU A O 12
ATOM 20083 N N . ARG A 1 23 ? 2.271 -10.761 -10.981 1.00 0.00 25 ARG A N 12
ATOM 20084 C CA . ARG A 1 23 ? 2.313 -10.430 -9.559 1.00 0.00 25 ARG A CA 12
ATOM 20085 C C . ARG A 1 23 ? 1.960 -8.962 -9.345 1.00 0.00 25 ARG A C 12
ATOM 20086 O O . ARG A 1 23 ? 2.410 -8.088 -10.086 1.00 0.00 25 ARG A O 12
ATOM 20107 N N . TRP A 1 24 ? 1.150 -8.704 -8.322 1.00 0.00 26 TRP A N 12
ATOM 20108 C CA . TRP A 1 24 ? 0.736 -7.336 -7.996 1.00 0.00 26 TRP A CA 12
ATOM 20109 C C . TRP A 1 24 ? 0.659 -7.186 -6.480 1.00 0.00 26 TRP A C 12
ATOM 20110 O O . TRP A 1 24 ? 0.583 -8.176 -5.763 1.00 0.00 26 TRP A O 12
ATOM 20131 N N . THR A 1 25 ? 0.672 -5.949 -5.999 1.00 0.00 27 THR A N 12
ATOM 20132 C CA . THR A 1 25 ? 0.575 -5.694 -4.565 1.00 0.00 27 THR A CA 12
ATOM 20133 C C . THR A 1 25 ? -0.863 -5.283 -4.238 1.00 0.00 27 THR A C 12
ATOM 20134 O O . THR A 1 25 ? -1.254 -4.151 -4.521 1.00 0.00 27 THR A O 12
ATOM 20145 N N . PRO A 1 26 ? -1.671 -6.146 -3.679 1.00 0.00 28 PRO A N 12
ATOM 20146 C CA . PRO A 1 26 ? -3.084 -5.782 -3.368 1.00 0.00 28 PRO A CA 12
ATOM 20147 C C . PRO A 1 26 ? -3.195 -4.519 -2.506 1.00 0.00 28 PRO A C 12
ATOM 20148 O O . PRO A 1 26 ? -2.308 -4.224 -1.704 1.00 0.00 28 PRO A O 12
ATOM 20159 N N . LEU A 1 27 ? -4.292 -3.775 -2.685 1.00 0.00 29 LEU A N 12
ATOM 20160 C CA . LEU A 1 27 ? -4.514 -2.543 -1.931 1.00 0.00 29 LEU A CA 12
ATOM 20161 C C . LEU A 1 27 ? -5.204 -2.827 -0.618 1.00 0.00 29 LEU A C 12
ATOM 20162 O O . LEU A 1 27 ? -6.192 -3.555 -0.554 1.00 0.00 29 LEU A O 12
ATOM 20178 N N . ASN A 1 28 ? -4.674 -2.235 0.429 1.00 0.00 30 ASN A N 12
ATOM 20179 C CA . ASN A 1 28 ? -5.230 -2.402 1.756 1.00 0.00 30 ASN A CA 12
ATOM 20180 C C . ASN A 1 28 ? -6.743 -2.221 1.720 1.00 0.00 30 ASN A C 12
ATOM 20181 O O . ASN A 1 28 ? -7.478 -2.878 2.458 1.00 0.00 30 ASN A O 12
ATOM 20192 N N . SER A 1 29 ? -7.199 -1.335 0.837 1.00 0.00 31 SER A N 12
ATOM 20193 C CA . SER A 1 29 ? -8.626 -1.086 0.684 1.00 0.00 31 SER A CA 12
ATOM 20194 C C . SER A 1 29 ? -9.267 -2.163 -0.188 1.00 0.00 31 SER A C 12
ATOM 20195 O O . SER A 1 29 ? -10.418 -2.538 0.030 1.00 0.00 31 SER A O 12
ATOM 20203 N N . SER A 1 30 ? -8.518 -2.657 -1.176 1.00 0.00 32 SER A N 12
ATOM 20204 C CA . SER A 1 30 ? -9.044 -3.686 -2.068 1.00 0.00 32 SER A CA 12
ATOM 20205 C C . SER A 1 30 ? -9.505 -4.892 -1.258 1.00 0.00 32 SER A C 12
ATOM 20206 O O . SER A 1 30 ? -8.751 -5.437 -0.451 1.00 0.00 32 SER A O 12
ATOM 20214 N N . THR A 1 31 ? -10.746 -5.301 -1.486 1.00 0.00 33 THR A N 12
ATOM 20215 C CA . THR A 1 31 ? -11.314 -6.445 -0.782 1.00 0.00 33 THR A CA 12
ATOM 20216 C C . THR A 1 31 ? -10.511 -7.707 -1.099 1.00 0.00 33 THR A C 12
ATOM 20217 O O . THR A 1 31 ? -9.881 -7.798 -2.152 1.00 0.00 33 THR A O 12
ATOM 20228 N N . ILE A 1 32 ? -10.510 -8.664 -0.168 1.00 0.00 34 ILE A N 12
ATOM 20229 C CA . ILE A 1 32 ? -9.746 -9.903 -0.341 1.00 0.00 34 ILE A CA 12
ATOM 20230 C C . ILE A 1 32 ? -10.631 -11.040 -0.860 1.00 0.00 34 ILE A C 12
ATOM 20231 O O . ILE A 1 32 ? -11.267 -11.744 -0.076 1.00 0.00 34 ILE A O 12
ATOM 20247 N N . ILE A 1 33 ? -10.654 -11.221 -2.186 1.00 0.00 35 ILE A N 12
ATOM 20248 C CA . ILE A 1 33 ? -11.450 -12.285 -2.804 1.00 0.00 35 ILE A CA 12
ATOM 20249 C C . ILE A 1 33 ? -10.658 -12.969 -3.914 1.00 0.00 35 ILE A C 12
ATOM 20250 O O . ILE A 1 33 ? -9.758 -12.375 -4.502 1.00 0.00 35 ILE A O 12
ATOM 20266 N N . GLY A 1 34 ? -11.000 -14.216 -4.208 1.00 0.00 36 GLY A N 12
ATOM 20267 C CA . GLY A 1 34 ? -10.303 -14.944 -5.255 1.00 0.00 36 GLY A CA 12
ATOM 20268 C C . GLY A 1 34 ? -10.500 -14.281 -6.610 1.00 0.00 36 GLY A C 12
ATOM 20269 O O . GLY A 1 34 ? -11.606 -14.252 -7.152 1.00 0.00 36 GLY A O 12
ATOM 20273 N N . TYR A 1 35 ? -9.410 -13.756 -7.157 1.00 0.00 37 TYR A N 12
ATOM 20274 C CA . TYR A 1 35 ? -9.457 -13.100 -8.458 1.00 0.00 37 TYR A CA 12
ATOM 20275 C C . TYR A 1 35 ? -9.423 -14.140 -9.569 1.00 0.00 37 TYR A C 12
ATOM 20276 O O . TYR A 1 35 ? -8.715 -15.142 -9.472 1.00 0.00 37 TYR A O 12
ATOM 20294 N N . ARG A 1 36 ? -10.191 -13.895 -10.627 1.00 0.00 38 ARG A N 12
ATOM 20295 C CA . ARG A 1 36 ? -10.243 -14.818 -11.757 1.00 0.00 38 ARG A CA 12
ATOM 20296 C C . ARG A 1 36 ? -9.476 -14.255 -12.941 1.00 0.00 38 ARG A C 12
ATOM 20297 O O . ARG A 1 36 ? -9.799 -13.184 -13.451 1.00 0.00 38 ARG A O 12
ATOM 20318 N N . ILE A 1 37 ? -8.456 -14.988 -13.371 1.00 0.00 39 ILE A N 12
ATOM 20319 C CA . ILE A 1 37 ? -7.635 -14.570 -14.503 1.00 0.00 39 ILE A CA 12
ATOM 20320 C C . ILE A 1 37 ? -8.146 -15.232 -15.782 1.00 0.00 39 ILE A C 12
ATOM 20321 O O . ILE A 1 37 ? -8.232 -16.454 -15.861 1.00 0.00 39 ILE A O 12
ATOM 20337 N N . THR A 1 38 ? -8.493 -14.423 -16.776 1.00 0.00 40 THR A N 12
ATOM 20338 C CA . THR A 1 38 ? -9.010 -14.948 -18.040 1.00 0.00 40 THR A CA 12
ATOM 20339 C C . THR A 1 38 ? -7.990 -14.754 -19.156 1.00 0.00 40 THR A C 12
ATOM 20340 O O . THR A 1 38 ? -7.433 -13.668 -19.320 1.00 0.00 40 THR A O 12
ATOM 20351 N N . VAL A 1 39 ? -7.743 -15.825 -19.914 1.00 0.00 41 VAL A N 12
ATOM 20352 C CA . VAL A 1 39 ? -6.779 -15.794 -21.018 1.00 0.00 41 VAL A CA 12
ATOM 20353 C C . VAL A 1 39 ? -7.412 -16.335 -22.296 1.00 0.00 41 VAL A C 12
ATOM 20354 O O . VAL A 1 39 ? -8.217 -17.266 -22.255 1.00 0.00 41 VAL A O 12
ATOM 20367 N N . VAL A 1 40 ? -7.040 -15.748 -23.438 1.00 0.00 42 VAL A N 12
ATOM 20368 C CA . VAL A 1 40 ? -7.569 -16.184 -24.726 1.00 0.00 42 VAL A CA 12
ATOM 20369 C C . VAL A 1 40 ? -6.435 -16.353 -25.724 1.00 0.00 42 VAL A C 12
ATOM 20370 O O . VAL A 1 40 ? -5.585 -15.473 -25.871 1.00 0.00 42 VAL A O 12
ATOM 20383 N N . ALA A 1 41 ? -6.431 -17.484 -26.414 1.00 0.00 43 ALA A N 12
ATOM 20384 C CA . ALA A 1 41 ? -5.413 -17.768 -27.414 1.00 0.00 43 ALA A CA 12
ATOM 20385 C C . ALA A 1 41 ? -5.964 -17.446 -28.800 1.00 0.00 43 ALA A C 12
ATOM 20386 O O . ALA A 1 41 ? -7.126 -17.729 -29.084 1.00 0.00 43 ALA A O 12
ATOM 20393 N N . ALA A 1 42 ? -5.138 -16.859 -29.666 1.00 0.00 44 ALA A N 12
ATOM 20394 C CA . ALA A 1 42 ? -5.589 -16.520 -31.013 1.00 0.00 44 ALA A CA 12
ATOM 20395 C C . ALA A 1 42 ? -5.151 -17.587 -32.016 1.00 0.00 44 ALA A C 12
ATOM 20396 O O . ALA A 1 42 ? -5.696 -17.680 -33.116 1.00 0.00 44 ALA A O 12
ATOM 20403 N N . GLY A 1 43 ? -4.160 -18.393 -31.625 1.00 0.00 45 GLY A N 12
ATOM 20404 C CA . GLY A 1 43 ? -3.647 -19.461 -32.489 1.00 0.00 45 GLY A CA 12
ATOM 20405 C C . GLY A 1 43 ? -4.264 -20.808 -32.110 1.00 0.00 45 GLY A C 12
ATOM 20406 O O . GLY A 1 43 ? -3.642 -21.860 -32.264 1.00 0.00 45 GLY A O 12
ATOM 20410 N N . GLU A 1 44 ? -5.500 -20.763 -31.614 1.00 0.00 46 GLU A N 12
ATOM 20411 C CA . GLU A 1 44 ? -6.201 -21.982 -31.214 1.00 0.00 46 GLU A CA 12
ATOM 20412 C C . GLU A 1 44 ? -7.695 -21.850 -31.466 1.00 0.00 46 GLU A C 12
ATOM 20413 O O . GLU A 1 44 ? -8.259 -20.758 -31.392 1.00 0.00 46 GLU A O 12
ATOM 20425 N N . GLY A 1 45 ? -8.332 -22.975 -31.764 1.00 0.00 47 GLY A N 12
ATOM 20426 C CA . GLY A 1 45 ? -9.763 -22.982 -32.021 1.00 0.00 47 GLY A CA 12
ATOM 20427 C C . GLY A 1 45 ? -10.550 -22.691 -30.745 1.00 0.00 47 GLY A C 12
ATOM 20428 O O . GLY A 1 45 ? -11.710 -22.278 -30.804 1.00 0.00 47 GLY A O 12
ATOM 20432 N N . ILE A 1 46 ? -9.915 -22.908 -29.588 1.00 0.00 48 ILE A N 12
ATOM 20433 C CA . ILE A 1 46 ? -10.578 -22.661 -28.299 1.00 0.00 48 ILE A CA 12
ATOM 20434 C C . ILE A 1 46 ? -9.621 -21.942 -27.330 1.00 0.00 48 ILE A C 12
ATOM 20435 O O . ILE A 1 46 ? -8.426 -22.239 -27.295 1.00 0.00 48 ILE A O 12
ATOM 20451 N N . PRO A 1 47 ? -10.119 -21.002 -26.551 1.00 0.00 49 PRO A N 12
ATOM 20452 C CA . PRO A 1 47 ? -9.290 -20.251 -25.557 1.00 0.00 49 PRO A CA 12
ATOM 20453 C C . PRO A 1 47 ? -8.935 -21.112 -24.349 1.00 0.00 49 PRO A C 12
ATOM 20454 O O . PRO A 1 47 ? -9.567 -22.139 -24.100 1.00 0.00 49 PRO A O 12
ATOM 20465 N N . ILE A 1 48 ? -7.924 -20.685 -23.600 1.00 0.00 50 ILE A N 12
ATOM 20466 C CA . ILE A 1 48 ? -7.496 -21.422 -22.417 1.00 0.00 50 ILE A CA 12
ATOM 20467 C C . ILE A 1 48 ? -8.463 -21.186 -21.261 1.00 0.00 50 ILE A C 12
ATOM 20468 O O . ILE A 1 48 ? -9.107 -20.140 -21.182 1.00 0.00 50 ILE A O 12
ATOM 20484 N N . PHE A 1 49 ? -8.564 -22.168 -20.367 1.00 0.00 51 PHE A N 12
ATOM 20485 C CA . PHE A 1 49 ? -9.464 -22.064 -19.221 1.00 0.00 51 PHE A CA 12
ATOM 20486 C C . PHE A 1 49 ? -8.944 -21.042 -18.219 1.00 0.00 51 PHE A C 12
ATOM 20487 O O . PHE A 1 49 ? -7.737 -20.886 -18.047 1.00 0.00 51 PHE A O 12
ATOM 20504 N N . GLU A 1 50 ? -9.872 -20.353 -17.559 1.00 0.00 52 GLU A N 12
ATOM 20505 C CA . GLU A 1 50 ? -9.519 -19.348 -16.562 1.00 0.00 52 GLU A CA 12
ATOM 20506 C C . GLU A 1 50 ? -9.240 -20.001 -15.216 1.00 0.00 52 GLU A C 12
ATOM 20507 O O . GLU A 1 50 ? -9.866 -20.996 -14.847 1.00 0.00 52 GLU A O 12
ATOM 20519 N N . ASP A 1 51 ? -8.287 -19.430 -14.491 1.00 0.00 53 ASP A N 12
ATOM 20520 C CA . ASP A 1 51 ? -7.904 -19.947 -13.182 1.00 0.00 53 ASP A CA 12
ATOM 20521 C C . ASP A 1 51 ? -8.296 -18.957 -12.082 1.00 0.00 53 ASP A C 12
ATOM 20522 O O . ASP A 1 51 ? -8.396 -17.753 -12.319 1.00 0.00 53 ASP A O 12
ATOM 20531 N N . PHE A 1 52 ? -8.526 -19.486 -10.879 1.00 0.00 54 PHE A N 12
ATOM 20532 C CA . PHE A 1 52 ? -8.915 -18.664 -9.729 1.00 0.00 54 PHE A CA 12
ATOM 20533 C C . PHE A 1 52 ? -7.874 -18.783 -8.619 1.00 0.00 54 PHE A C 12
ATOM 20534 O O . PHE A 1 52 ? -7.503 -19.892 -8.227 1.00 0.00 54 PHE A O 12
ATOM 20551 N N . VAL A 1 53 ? -7.400 -17.642 -8.120 1.00 0.00 55 VAL A N 12
ATOM 20552 C CA . VAL A 1 53 ? -6.392 -17.629 -7.057 1.00 0.00 55 VAL A CA 12
ATOM 20553 C C . VAL A 1 53 ? -6.802 -16.683 -5.932 1.00 0.00 55 VAL A C 12
ATOM 20554 O O . VAL A 1 53 ? -7.308 -15.589 -6.184 1.00 0.00 55 VAL A O 12
ATOM 20567 N N . ASP A 1 54 ? -6.576 -17.108 -4.696 1.00 0.00 56 ASP A N 12
ATOM 20568 C CA . ASP A 1 54 ? -6.917 -16.288 -3.540 1.00 0.00 56 ASP A CA 12
ATOM 20569 C C . ASP A 1 54 ? -6.184 -14.950 -3.606 1.00 0.00 56 ASP A C 12
ATOM 20570 O O . ASP A 1 54 ? -5.029 -14.884 -4.026 1.00 0.00 56 ASP A O 12
ATOM 20579 N N . SER A 1 55 ? -6.864 -13.887 -3.184 1.00 0.00 57 SER A N 12
ATOM 20580 C CA . SER A 1 55 ? -6.277 -12.550 -3.192 1.00 0.00 57 SER A CA 12
ATOM 20581 C C . SER A 1 55 ? -5.040 -12.498 -2.301 1.00 0.00 57 SER A C 12
ATOM 20582 O O . SER A 1 55 ? -4.076 -11.790 -2.597 1.00 0.00 57 SER A O 12
ATOM 20590 N N . SER A 1 56 ? -5.080 -13.245 -1.201 1.00 0.00 58 SER A N 12
ATOM 20591 C CA . SER A 1 56 ? -3.962 -13.275 -0.262 1.00 0.00 58 SER A CA 12
ATOM 20592 C C . SER A 1 56 ? -2.671 -13.682 -0.965 1.00 0.00 58 SER A C 12
ATOM 20593 O O . SER A 1 56 ? -1.589 -13.211 -0.614 1.00 0.00 58 SER A O 12
ATOM 20601 N N . VAL A 1 57 ? -2.790 -14.558 -1.954 1.00 0.00 59 VAL A N 12
ATOM 20602 C CA . VAL A 1 57 ? -1.621 -15.020 -2.693 1.00 0.00 59 VAL A CA 12
ATOM 20603 C C . VAL A 1 57 ? -0.951 -13.852 -3.413 1.00 0.00 59 VAL A C 12
ATOM 20604 O O . VAL A 1 57 ? 0.270 -13.707 -3.370 1.00 0.00 59 VAL A O 12
ATOM 20617 N N . GLY A 1 58 ? -1.755 -13.024 -4.074 1.00 0.00 60 GLY A N 12
ATOM 20618 C CA . GLY A 1 58 ? -1.217 -11.875 -4.795 1.00 0.00 60 GLY A CA 12
ATOM 20619 C C . GLY A 1 58 ? -0.271 -12.327 -5.903 1.00 0.00 60 GLY A C 12
ATOM 20620 O O . GLY A 1 58 ? 0.602 -11.571 -6.332 1.00 0.00 60 GLY A O 12
ATOM 20624 N N . TYR A 1 59 ? -0.437 -13.568 -6.357 1.00 0.00 61 TYR A N 12
ATOM 20625 C CA . TYR A 1 59 ? 0.423 -14.104 -7.407 1.00 0.00 61 TYR A CA 12
ATOM 20626 C C . TYR A 1 59 ? -0.171 -15.369 -8.023 1.00 0.00 61 TYR A C 12
ATOM 20627 O O . TYR A 1 59 ? -0.868 -16.133 -7.357 1.00 0.00 61 TYR A O 12
ATOM 20645 N N . TYR A 1 60 ? 0.134 -15.588 -9.298 1.00 0.00 62 TYR A N 12
ATOM 20646 C CA . TYR A 1 60 ? -0.346 -16.773 -9.995 1.00 0.00 62 TYR A CA 12
ATOM 20647 C C . TYR A 1 60 ? 0.557 -17.092 -11.181 1.00 0.00 62 TYR A C 12
ATOM 20648 O O . TYR A 1 60 ? 1.210 -16.207 -11.733 1.00 0.00 62 TYR A O 12
ATOM 20666 N N . THR A 1 61 ? 0.584 -18.362 -11.572 1.00 0.00 63 THR A N 12
ATOM 20667 C CA . THR A 1 61 ? 1.397 -18.805 -12.702 1.00 0.00 63 THR A CA 12
ATOM 20668 C C . THR A 1 61 ? 0.500 -19.361 -13.799 1.00 0.00 63 THR A C 12
ATOM 20669 O O . THR A 1 61 ? -0.382 -20.179 -13.538 1.00 0.00 63 THR A O 12
ATOM 20680 N N . VAL A 1 62 ? 0.748 -18.925 -15.029 1.00 0.00 64 VAL A N 12
ATOM 20681 C CA . VAL A 1 62 ? -0.020 -19.393 -16.181 1.00 0.00 64 VAL A CA 12
ATOM 20682 C C . VAL A 1 62 ? 0.941 -19.822 -17.289 1.00 0.00 64 VAL A C 12
ATOM 20683 O O . VAL A 1 62 ? 1.654 -18.994 -17.858 1.00 0.00 64 VAL A O 12
ATOM 20696 N N . THR A 1 63 ? 0.955 -21.120 -17.593 1.00 0.00 65 THR A N 12
ATOM 20697 C CA . THR A 1 63 ? 1.836 -21.651 -18.634 1.00 0.00 65 THR A CA 12
ATOM 20698 C C . THR A 1 63 ? 1.031 -22.410 -19.671 1.00 0.00 65 THR A C 12
ATOM 20699 O O . THR A 1 63 ? -0.089 -22.850 -19.407 1.00 0.00 65 THR A O 12
ATOM 20710 N N . GLY A 1 64 ? 1.612 -22.558 -20.853 1.00 0.00 66 GLY A N 12
ATOM 20711 C CA . GLY A 1 64 ? 0.953 -23.265 -21.944 1.00 0.00 66 GLY A CA 12
ATOM 20712 C C . GLY A 1 64 ? 0.504 -22.291 -23.028 1.00 0.00 66 GLY A C 12
ATOM 20713 O O . GLY A 1 64 ? -0.572 -22.442 -23.606 1.00 0.00 66 GLY A O 12
ATOM 20717 N N . LEU A 1 65 ? 1.342 -21.297 -23.310 1.00 0.00 67 LEU A N 12
ATOM 20718 C CA . LEU A 1 65 ? 1.034 -20.306 -24.347 1.00 0.00 67 LEU A CA 12
ATOM 20719 C C . LEU A 1 65 ? 2.011 -20.485 -25.500 1.00 0.00 67 LEU A C 12
ATOM 20720 O O . LEU A 1 65 ? 3.193 -20.162 -25.373 1.00 0.00 67 LEU A O 12
ATOM 20736 N N . GLU A 1 66 ? 1.530 -21.027 -26.607 1.00 0.00 68 GLU A N 12
ATOM 20737 C CA . GLU A 1 66 ? 2.393 -21.278 -27.751 1.00 0.00 68 GLU A CA 12
ATOM 20738 C C . GLU A 1 66 ? 3.137 -20.009 -28.191 1.00 0.00 68 GLU A C 12
ATOM 20739 O O . GLU A 1 66 ? 2.539 -18.933 -28.272 1.00 0.00 68 GLU A O 12
ATOM 20751 N N . PRO A 1 67 ? 4.418 -20.111 -28.499 1.00 0.00 69 PRO A N 12
ATOM 20752 C CA . PRO A 1 67 ? 5.233 -18.949 -28.962 1.00 0.00 69 PRO A CA 12
ATOM 20753 C C . PRO A 1 67 ? 4.898 -18.568 -30.394 1.00 0.00 69 PRO A C 12
ATOM 20754 O O . PRO A 1 67 ? 4.450 -19.397 -31.188 1.00 0.00 69 PRO A O 12
ATOM 20765 N N . GLY A 1 68 ? 5.136 -17.310 -30.719 1.00 0.00 70 GLY A N 12
ATOM 20766 C CA . GLY A 1 68 ? 4.868 -16.822 -32.059 1.00 0.00 70 GLY A CA 12
ATOM 20767 C C . GLY A 1 68 ? 3.366 -16.721 -32.329 1.00 0.00 70 GLY A C 12
ATOM 20768 O O . GLY A 1 68 ? 2.945 -16.474 -33.461 1.00 0.00 70 GLY A O 12
ATOM 20772 N N . ILE A 1 69 ? 2.561 -16.914 -31.282 1.00 0.00 71 ILE A N 12
ATOM 20773 C CA . ILE A 1 69 ? 1.098 -16.845 -31.406 1.00 0.00 71 ILE A CA 12
ATOM 20774 C C . ILE A 1 69 ? 0.588 -15.680 -30.567 1.00 0.00 71 ILE A C 12
ATOM 20775 O O . ILE A 1 69 ? 1.114 -15.388 -29.491 1.00 0.00 71 ILE A O 12
ATOM 20791 N N . ASP A 1 70 ? -0.436 -15.025 -31.076 1.00 0.00 72 ASP A N 12
ATOM 20792 C CA . ASP A 1 70 ? -1.034 -13.890 -30.400 1.00 0.00 72 ASP A CA 12
ATOM 20793 C C . ASP A 1 70 ? -2.011 -14.370 -29.331 1.00 0.00 72 ASP A C 12
ATOM 20794 O O . ASP A 1 70 ? -3.047 -14.950 -29.636 1.00 0.00 72 ASP A O 12
ATOM 20803 N N . TYR A 1 71 ? -1.665 -14.131 -28.070 1.00 0.00 73 TYR A N 12
ATOM 20804 C CA . TYR A 1 71 ? -2.509 -14.542 -26.951 1.00 0.00 73 TYR A CA 12
ATOM 20805 C C . TYR A 1 71 ? -3.180 -13.330 -26.321 1.00 0.00 73 TYR A C 12
ATOM 20806 O O . TYR A 1 71 ? -2.516 -12.415 -25.855 1.00 0.00 73 TYR A O 12
ATOM 20824 N N . ASP A 1 72 ? -4.497 -13.344 -26.335 1.00 0.00 74 ASP A N 12
ATOM 20825 C CA . ASP A 1 72 ? -5.294 -12.266 -25.766 1.00 0.00 74 ASP A CA 12
ATOM 20826 C C . ASP A 1 72 ? -5.557 -12.555 -24.292 1.00 0.00 74 ASP A C 12
ATOM 20827 O O . ASP A 1 72 ? -6.235 -13.523 -23.957 1.00 0.00 74 ASP A O 12
ATOM 20836 N N . ILE A 1 73 ? -5.015 -11.712 -23.410 1.00 0.00 75 ILE A N 12
ATOM 20837 C CA . ILE A 1 73 ? -5.192 -11.900 -21.970 1.00 0.00 75 ILE A CA 12
ATOM 20838 C C . ILE A 1 73 ? -6.052 -10.781 -21.389 1.00 0.00 75 ILE A C 12
ATOM 20839 O O . ILE A 1 73 ? -6.296 -9.761 -22.035 1.00 0.00 75 ILE A O 12
ATOM 20855 N N . SER A 1 74 ? -6.491 -10.991 -20.158 1.00 0.00 76 SER A N 12
ATOM 20856 C CA . SER A 1 74 ? -7.312 -10.011 -19.462 1.00 0.00 76 SER A CA 12
ATOM 20857 C C . SER A 1 74 ? -7.156 -10.166 -17.957 1.00 0.00 76 SER A C 12
ATOM 20858 O O . SER A 1 74 ? -6.887 -11.262 -17.465 1.00 0.00 76 SER A O 12
ATOM 20866 N N . VAL A 1 75 ? -7.334 -9.069 -17.226 1.00 0.00 77 VAL A N 12
ATOM 20867 C CA . VAL A 1 75 ? -7.220 -9.100 -15.767 1.00 0.00 77 VAL A CA 12
ATOM 20868 C C . VAL A 1 75 ? -8.442 -8.397 -15.162 1.00 0.00 77 VAL A C 12
ATOM 20869 O O . VAL A 1 75 ? -8.511 -7.169 -15.141 1.00 0.00 77 VAL A O 12
ATOM 20882 N N . ILE A 1 76 ? -9.404 -9.178 -14.681 1.00 0.00 78 ILE A N 12
ATOM 20883 C CA . ILE A 1 76 ? -10.613 -8.604 -14.090 1.00 0.00 78 ILE A CA 12
ATOM 20884 C C . ILE A 1 76 ? -10.391 -8.308 -12.614 1.00 0.00 78 ILE A C 12
ATOM 20885 O O . ILE A 1 76 ? -10.034 -9.198 -11.841 1.00 0.00 78 ILE A O 12
ATOM 20901 N N . THR A 1 77 ? -10.608 -7.052 -12.223 1.00 0.00 79 THR A N 12
ATOM 20902 C CA . THR A 1 77 ? -10.434 -6.650 -10.825 1.00 0.00 79 THR A CA 12
ATOM 20903 C C . THR A 1 77 ? -11.793 -6.462 -10.165 1.00 0.00 79 THR A C 12
ATOM 20904 O O . THR A 1 77 ? -12.513 -5.509 -10.463 1.00 0.00 79 THR A O 12
ATOM 20915 N N . LEU A 1 78 ? -12.136 -7.380 -9.266 1.00 0.00 80 LEU A N 12
ATOM 20916 C CA . LEU A 1 78 ? -13.413 -7.323 -8.554 1.00 0.00 80 LEU A CA 12
ATOM 20917 C C . LEU A 1 78 ? -13.182 -7.251 -7.056 1.00 0.00 80 LEU A C 12
ATOM 20918 O O . LEU A 1 78 ? -12.604 -8.161 -6.464 1.00 0.00 80 LEU A O 12
ATOM 20934 N N . ILE A 1 79 ? -13.650 -6.165 -6.448 1.00 0.00 81 ILE A N 12
ATOM 20935 C CA . ILE A 1 79 ? -13.510 -5.977 -5.005 1.00 0.00 81 ILE A CA 12
ATOM 20936 C C . ILE A 1 79 ? -14.778 -5.362 -4.427 1.00 0.00 81 ILE A C 12
ATOM 20937 O O . ILE A 1 79 ? -15.421 -4.529 -5.065 1.00 0.00 81 ILE A O 12
ATOM 20953 N N . ASN A 1 80 ? -15.138 -5.786 -3.222 1.00 0.00 82 ASN A N 12
ATOM 20954 C CA . ASN A 1 80 ? -16.339 -5.277 -2.574 1.00 0.00 82 ASN A CA 12
ATOM 20955 C C . ASN A 1 80 ? -16.199 -3.790 -2.265 1.00 0.00 82 ASN A C 12
ATOM 20956 O O . ASN A 1 80 ? -17.035 -2.980 -2.667 1.00 0.00 82 ASN A O 12
ATOM 20967 N N . GLY A 1 81 ? -15.131 -3.434 -1.560 1.00 0.00 83 GLY A N 12
ATOM 20968 C CA . GLY A 1 81 ? -14.881 -2.039 -1.216 1.00 0.00 83 GLY A CA 12
ATOM 20969 C C . GLY A 1 81 ? -16.006 -1.478 -0.352 1.00 0.00 83 GLY A C 12
ATOM 20970 O O . GLY A 1 81 ? -15.966 -0.317 0.058 1.00 0.00 83 GLY A O 12
ATOM 20974 N N . GLY A 1 82 ? -17.011 -2.308 -0.082 1.00 0.00 84 GLY A N 12
ATOM 20975 C CA . GLY A 1 82 ? -18.148 -1.886 0.734 1.00 0.00 84 GLY A CA 12
ATOM 20976 C C . GLY A 1 82 ? -17.961 -2.306 2.188 1.00 0.00 84 GLY A C 12
ATOM 20977 O O . GLY A 1 82 ? -18.100 -3.481 2.529 1.00 0.00 84 GLY A O 12
ATOM 20981 N N . GLU A 1 83 ? -17.648 -1.335 3.042 1.00 0.00 85 GLU A N 12
ATOM 20982 C CA . GLU A 1 83 ? -17.447 -1.610 4.461 1.00 0.00 85 GLU A CA 12
ATOM 20983 C C . GLU A 1 83 ? -18.783 -1.619 5.194 1.00 0.00 85 GLU A C 12
ATOM 20984 O O . GLU A 1 83 ? -19.753 -1.009 4.745 1.00 0.00 85 GLU A O 12
ATOM 20996 N N . SER A 1 84 ? -18.825 -2.315 6.325 1.00 0.00 86 SER A N 12
ATOM 20997 C CA . SER A 1 84 ? -20.048 -2.397 7.114 1.00 0.00 86 SER A CA 12
ATOM 20998 C C . SER A 1 84 ? -20.329 -1.070 7.813 1.00 0.00 86 SER A C 12
ATOM 20999 O O . SER A 1 84 ? -19.411 -0.302 8.105 1.00 0.00 86 SER A O 12
ATOM 21007 N N . ALA A 1 85 ? -21.605 -0.815 8.082 1.00 0.00 87 ALA A N 12
ATOM 21008 C CA . ALA A 1 85 ? -22.017 0.415 8.755 1.00 0.00 87 ALA A CA 12
ATOM 21009 C C . ALA A 1 85 ? -21.869 1.621 7.814 1.00 0.00 87 ALA A C 12
ATOM 21010 O O . ALA A 1 85 ? -21.448 1.468 6.668 1.00 0.00 87 ALA A O 12
ATOM 21017 N N . PRO A 1 86 ? -22.200 2.805 8.281 1.00 0.00 88 PRO A N 12
ATOM 21018 C CA . PRO A 1 86 ? -22.093 4.053 7.461 1.00 0.00 88 PRO A CA 12
ATOM 21019 C C . PRO A 1 86 ? -20.651 4.356 7.071 1.00 0.00 88 PRO A C 12
ATOM 21020 O O . PRO A 1 86 ? -19.712 3.963 7.762 1.00 0.00 88 PRO A O 12
ATOM 21031 N N . THR A 1 87 ? -20.489 5.056 5.953 1.00 0.00 89 THR A N 12
ATOM 21032 C CA . THR A 1 87 ? -19.163 5.413 5.453 1.00 0.00 89 THR A CA 12
ATOM 21033 C C . THR A 1 87 ? -19.098 6.906 5.155 1.00 0.00 89 THR A C 12
ATOM 21034 O O . THR A 1 87 ? -20.128 7.554 4.961 1.00 0.00 89 THR A O 12
ATOM 21045 N N . THR A 1 88 ? -17.883 7.443 5.120 1.00 0.00 90 THR A N 12
ATOM 21046 C CA . THR A 1 88 ? -17.679 8.867 4.844 1.00 0.00 90 THR A CA 12
ATOM 21047 C C . THR A 1 88 ? -16.431 9.064 3.986 1.00 0.00 90 THR A C 12
ATOM 21048 O O . THR A 1 88 ? -15.773 8.100 3.589 1.00 0.00 90 THR A O 12
ATOM 21059 N N . LEU A 1 89 ? -16.112 10.322 3.706 1.00 0.00 91 LEU A N 12
ATOM 21060 C CA . LEU A 1 89 ? -14.944 10.645 2.897 1.00 0.00 91 LEU A CA 12
ATOM 21061 C C . LEU A 1 89 ? -13.719 10.843 3.784 1.00 0.00 91 LEU A C 12
ATOM 21062 O O . LEU A 1 89 ? -13.773 11.540 4.798 1.00 0.00 91 LEU A O 12
ATOM 21078 N N . THR A 1 90 ? -12.615 10.222 3.391 1.00 0.00 92 THR A N 12
ATOM 21079 C CA . THR A 1 90 ? -11.377 10.325 4.151 1.00 0.00 92 THR A CA 12
ATOM 21080 C C . THR A 1 90 ? -10.684 11.651 3.857 1.00 0.00 92 THR A C 12
ATOM 21081 O O . THR A 1 90 ? -10.855 12.226 2.783 1.00 0.00 92 THR A O 12
ATOM 21092 N N . GLN A 1 91 ? -9.903 12.129 4.820 1.00 0.00 93 GLN A N 12
ATOM 21093 C CA . GLN A 1 91 ? -9.187 13.388 4.658 1.00 0.00 93 GLN A CA 12
ATOM 21094 C C . GLN A 1 91 ? -7.966 13.198 3.761 1.00 0.00 93 GLN A C 12
ATOM 21095 O O . GLN A 1 91 ? -7.239 12.214 3.889 1.00 0.00 93 GLN A O 12
ATOM 21109 N N . GLN A 1 92 ? -7.751 14.146 2.856 1.00 0.00 94 GLN A N 12
ATOM 21110 C CA . GLN A 1 92 ? -6.615 14.070 1.943 1.00 0.00 94 GLN A CA 12
ATOM 21111 C C . GLN A 1 92 ? -5.304 14.163 2.717 1.00 0.00 94 GLN A C 12
ATOM 21112 O O . GLN A 1 92 ? -4.777 15.255 2.936 1.00 0.00 94 GLN A O 12
ATOM 21126 N N . THR A 1 93 ? -4.781 13.013 3.127 1.00 0.00 95 THR A N 12
ATOM 21127 C CA . THR A 1 93 ? -3.530 12.974 3.876 1.00 0.00 95 THR A CA 12
ATOM 21128 C C . THR A 1 93 ? -2.338 13.117 2.934 1.00 0.00 95 THR A C 12
ATOM 21129 O O . THR A 1 93 ? -1.753 12.102 2.592 1.00 0.00 95 THR A O 12
ATOM 21140 N N . SER B 2 1 ? 17.093 0.268 -18.985 1.00 0.00 201 SER B N 12
ATOM 21141 C CA . SER B 2 1 ? 16.533 -0.628 -20.038 1.00 0.00 201 SER B CA 12
ATOM 21142 C C . SER B 2 1 ? 15.011 -0.531 -20.030 1.00 0.00 201 SER B C 12
ATOM 21143 O O . SER B 2 1 ? 14.387 -0.528 -18.970 1.00 0.00 201 SER B O 12
ATOM 21151 N N . SER B 2 2 ? 14.424 -0.459 -21.219 1.00 0.00 202 SER B N 12
ATOM 21152 C CA . SER B 2 2 ? 12.973 -0.365 -21.339 1.00 0.00 202 SER B CA 12
ATOM 21153 C C . SER B 2 2 ? 12.326 -1.695 -20.956 1.00 0.00 202 SER B C 12
ATOM 21154 O O . SER B 2 2 ? 12.957 -2.750 -21.037 1.00 0.00 202 SER B O 12
ATOM 21162 N N . SER B 2 3 ? 11.065 -1.638 -20.534 1.00 0.00 203 SER B N 12
ATOM 21163 C CA . SER B 2 3 ? 10.344 -2.845 -20.132 1.00 0.00 203 SER B CA 12
ATOM 21164 C C . SER B 2 3 ? 9.635 -3.472 -21.344 1.00 0.00 203 SER B C 12
ATOM 21165 O O . SER B 2 3 ? 9.255 -2.766 -22.277 1.00 0.00 203 SER B O 12
ATOM 21173 N N . PRO B 2 4 ? 9.449 -4.775 -21.345 1.00 0.00 204 PRO B N 12
ATOM 21174 C CA . PRO B 2 4 ? 8.769 -5.490 -22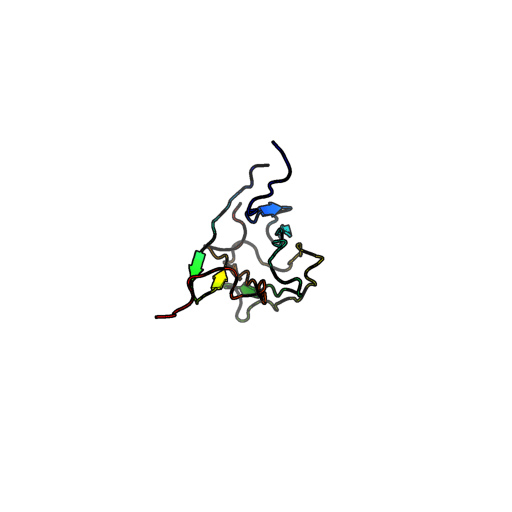.475 1.00 0.00 204 PRO B CA 12
ATOM 21175 C C . PRO B 2 4 ? 7.271 -5.183 -22.529 1.00 0.00 204 PRO B C 12
ATOM 21176 O O . PRO B 2 4 ? 6.535 -5.772 -23.322 1.00 0.00 204 PRO B O 12
ATOM 21187 N N . ILE B 2 5 ? 6.830 -4.257 -21.686 1.00 0.00 205 ILE B N 12
ATOM 21188 C CA . ILE B 2 5 ? 5.426 -3.868 -21.642 1.00 0.00 205 ILE B CA 12
ATOM 21189 C C . ILE B 2 5 ? 5.273 -2.421 -21.199 1.00 0.00 205 ILE B C 12
ATOM 21190 O O . ILE B 2 5 ? 6.090 -1.900 -20.440 1.00 0.00 205 ILE B O 12
ATOM 21206 N N . GLN B 2 6 ? 4.206 -1.787 -21.665 1.00 0.00 206 GLN B N 12
ATOM 21207 C CA . GLN B 2 6 ? 3.932 -0.405 -21.291 1.00 0.00 206 GLN B CA 12
ATOM 21208 C C . GLN B 2 6 ? 2.448 -0.091 -21.453 1.00 0.00 206 GLN B C 12
ATOM 21209 O O . GLN B 2 6 ? 2.050 0.579 -22.405 1.00 0.00 206 GLN B O 12
ATOM 21223 N N . GLY B 2 7 ? 1.633 -0.580 -20.517 1.00 0.00 207 GLY B N 12
ATOM 21224 C CA . GLY B 2 7 ? 0.188 -0.351 -20.562 1.00 0.00 207 GLY B CA 12
ATOM 21225 C C . GLY B 2 7 ? -0.237 0.639 -19.487 1.00 0.00 207 GLY B C 12
ATOM 21226 O O . GLY B 2 7 ? 0.578 1.403 -18.972 1.00 0.00 207 GLY B O 12
ATOM 21230 N N . SER B 2 8 ? -1.519 0.618 -19.152 1.00 0.00 208 SER B N 12
ATOM 21231 C CA . SER B 2 8 ? -2.044 1.515 -18.139 1.00 0.00 208 SER B CA 12
ATOM 21232 C C . SER B 2 8 ? -3.410 1.041 -17.655 1.00 0.00 208 SER B C 12
ATOM 21233 O O . SER B 2 8 ? -4.006 0.136 -18.241 1.00 0.00 208 SER B O 12
ATOM 21241 N N . TRP B 2 9 ? -3.910 1.660 -16.590 1.00 0.00 209 TRP B N 12
ATOM 21242 C CA . TRP B 2 9 ? -5.216 1.292 -16.056 1.00 0.00 209 TRP B CA 12
ATOM 21243 C C . TRP B 2 9 ? -6.320 2.004 -16.830 1.00 0.00 209 TRP B C 12
ATOM 21244 O O . TRP B 2 9 ? -6.299 3.228 -16.972 1.00 0.00 209 TRP B O 12
ATOM 21265 N N . THR B 2 10 ? -7.284 1.234 -17.336 1.00 0.00 210 THR B N 12
ATOM 21266 C CA . THR B 2 10 ? -8.396 1.802 -18.104 1.00 0.00 210 THR B CA 12
ATOM 21267 C C . THR B 2 10 ? -9.694 1.731 -17.307 1.00 0.00 210 THR B C 12
ATOM 21268 O O . THR B 2 10 ? -9.973 0.730 -16.648 1.00 0.00 210 THR B O 12
ATOM 21279 N N . TRP B 2 11 ? -10.483 2.802 -17.378 1.00 0.00 211 TRP B N 12
ATOM 21280 C CA . TRP B 2 11 ? -11.759 2.862 -16.668 1.00 0.00 211 TRP B CA 12
ATOM 21281 C C . TRP B 2 11 ? -12.903 2.454 -17.596 1.00 0.00 211 TRP B C 12
ATOM 21282 O O . TRP B 2 11 ? -13.185 3.128 -18.586 1.00 0.00 211 TRP B O 12
ATOM 21303 N N . GLU B 2 12 ? -13.563 1.351 -17.258 1.00 0.00 212 GLU B N 12
ATOM 21304 C CA . GLU B 2 12 ? -14.684 0.871 -18.059 1.00 0.00 212 GLU B CA 12
ATOM 21305 C C . GLU B 2 12 ? -15.510 -0.136 -17.271 1.00 0.00 212 GLU B C 12
ATOM 21306 O O . GLU B 2 12 ? -15.058 -0.661 -16.256 1.00 0.00 212 GLU B O 12
ATOM 21318 N N . ASN B 2 13 ? -16.694 -0.446 -17.776 1.00 0.00 213 ASN B N 12
ATOM 21319 C CA . ASN B 2 13 ? -17.531 -1.446 -17.135 1.00 0.00 213 ASN B CA 12
ATOM 21320 C C . ASN B 2 13 ? -17.667 -1.191 -15.632 1.00 0.00 213 ASN B C 12
ATOM 21321 O O . ASN B 2 13 ? -17.761 -2.133 -14.847 1.00 0.00 213 ASN B O 12
ATOM 21332 N N . GLY B 2 14 ? -17.685 0.080 -15.239 1.00 0.00 214 GLY B N 12
ATOM 21333 C CA . GLY B 2 14 ? -17.823 0.427 -13.827 1.00 0.00 214 GLY B CA 12
ATOM 21334 C C . GLY B 2 14 ? -16.756 -0.256 -12.973 1.00 0.00 214 GLY B C 12
ATOM 21335 O O . GLY B 2 14 ? -16.850 -0.274 -11.746 1.00 0.00 214 GLY B O 12
ATOM 21339 N N . LYS B 2 15 ? -15.747 -0.825 -13.631 1.00 0.00 215 LYS B N 12
ATOM 21340 C CA . LYS B 2 15 ? -14.665 -1.514 -12.931 1.00 0.00 215 LYS B CA 12
ATOM 21341 C C . LYS B 2 15 ? -13.326 -1.251 -13.613 1.00 0.00 215 LYS B C 12
ATOM 21342 O O . LYS B 2 15 ? -13.266 -1.031 -14.821 1.00 0.00 215 LYS B O 12
ATOM 21361 N N . TRP B 2 16 ? -12.251 -1.278 -12.833 1.00 0.00 216 TRP B N 12
ATOM 21362 C CA . TRP B 2 16 ? -10.918 -1.043 -13.378 1.00 0.00 216 TRP B CA 12
ATOM 21363 C C . TRP B 2 16 ? -10.343 -2.339 -13.938 1.00 0.00 216 TRP B C 12
ATOM 21364 O O . TRP B 2 16 ? -10.149 -3.305 -13.207 1.00 0.00 216 TRP B O 12
ATOM 21385 N N . THR B 2 17 ? -10.084 -2.355 -15.245 1.00 0.00 217 THR B N 12
ATOM 21386 C CA . THR B 2 17 ? -9.538 -3.546 -15.903 1.00 0.00 217 THR B CA 12
ATOM 21387 C C . THR B 2 17 ? -8.266 -3.199 -16.666 1.00 0.00 217 THR B C 12
ATOM 21388 O O . THR B 2 17 ? -8.195 -2.168 -17.341 1.00 0.00 217 THR B O 12
ATOM 21399 N N . TRP B 2 18 ? -7.264 -4.070 -16.556 1.00 0.00 218 TRP B N 12
ATOM 21400 C CA . TRP B 2 18 ? -5.989 -3.870 -17.243 1.00 0.00 218 TRP B CA 12
ATOM 21401 C C . TRP B 2 18 ? -5.949 -4.689 -18.531 1.00 0.00 218 TRP B C 12
ATOM 21402 O O . TRP B 2 18 ? -6.061 -5.914 -18.502 1.00 0.00 218 TRP B O 12
ATOM 21423 N N . LYS B 2 19 ? -5.789 -3.999 -19.656 1.00 0.00 219 LYS B N 12
ATOM 21424 C CA . LYS B 2 19 ? -5.737 -4.655 -20.963 1.00 0.00 219 LYS B CA 12
ATOM 21425 C C . LYS B 2 19 ? -4.711 -3.985 -21.860 1.00 0.00 219 LYS B C 12
ATOM 21426 O O . LYS B 2 19 ? -4.237 -2.886 -21.575 1.00 0.00 219 LYS B O 12
ATOM 21445 N N . GLY B 2 20 ? -4.371 -4.664 -22.944 1.00 0.00 220 GLY B N 12
ATOM 21446 C CA . GLY B 2 20 ? -3.398 -4.133 -23.881 1.00 0.00 220 GLY B CA 12
ATOM 21447 C C . GLY B 2 20 ? -3.238 -5.049 -25.086 1.00 0.00 220 GLY B C 12
ATOM 21448 O O . GLY B 2 20 ? -4.114 -5.866 -25.377 1.00 0.00 220 GLY B O 12
ATOM 21452 N N . ILE B 2 21 ? -2.131 -4.894 -25.804 1.00 0.00 221 ILE B N 12
ATOM 21453 C CA . ILE B 2 21 ? -1.899 -5.700 -26.998 1.00 0.00 221 ILE B CA 12
ATOM 21454 C C . ILE B 2 21 ? -2.031 -7.197 -26.685 1.00 0.00 221 ILE B C 12
ATOM 21455 O O . ILE B 2 21 ? -3.043 -7.814 -27.011 1.00 0.00 221 ILE B O 12
ATOM 21471 N N . ILE B 2 22 ? -1.010 -7.763 -26.053 1.00 0.00 222 ILE B N 12
ATOM 21472 C CA . ILE B 2 22 ? -1.013 -9.177 -25.708 1.00 0.00 222 ILE B CA 12
ATOM 21473 C C . ILE B 2 22 ? 0.010 -9.448 -24.609 1.00 0.00 222 ILE B C 12
ATOM 21474 O O . ILE B 2 22 ? 0.531 -8.519 -23.991 1.00 0.00 222 ILE B O 12
ATOM 21490 N N . ARG B 2 23 ? 0.311 -10.724 -24.401 1.00 0.00 223 ARG B N 12
ATOM 21491 C CA . ARG B 2 23 ? 1.296 -11.125 -23.409 1.00 0.00 223 ARG B CA 12
ATOM 21492 C C . ARG B 2 23 ? 2.540 -10.260 -23.504 1.00 0.00 223 ARG B C 12
ATOM 21493 O O . ARG B 2 23 ? 2.667 -9.418 -24.393 1.00 0.00 223 ARG B O 12
ATOM 21514 N N . LEU B 2 24 ? 3.447 -10.473 -22.572 1.00 0.00 224 LEU B N 12
ATOM 21515 C CA . LEU B 2 24 ? 4.673 -9.706 -22.536 1.00 0.00 224 LEU B CA 12
ATOM 21516 C C . LEU B 2 24 ? 5.452 -9.895 -23.836 1.00 0.00 224 LEU B C 12
ATOM 21517 O O . LEU B 2 24 ? 5.785 -11.013 -24.229 1.00 0.00 224 LEU B O 12
ATOM 21533 N N . GLU B 2 25 ? 5.738 -8.777 -24.497 1.00 0.00 225 GLU B N 12
ATOM 21534 C CA . GLU B 2 25 ? 6.471 -8.789 -25.761 1.00 0.00 225 GLU B CA 12
ATOM 21535 C C . GLU B 2 25 ? 7.804 -8.074 -25.601 1.00 0.00 225 GLU B C 12
ATOM 21536 O O . GLU B 2 25 ? 7.936 -7.157 -24.790 1.00 0.00 225 GLU B O 12
ATOM 21548 N N . GLN B 2 26 ? 8.789 -8.500 -26.378 1.00 0.00 226 GLN B N 12
ATOM 21549 C CA . GLN B 2 26 ? 10.108 -7.905 -26.319 1.00 0.00 226 GLN B CA 12
ATOM 21550 C C . GLN B 2 26 ? 10.086 -6.508 -26.935 1.00 0.00 226 GLN B C 12
ATOM 21551 O O . GLN B 2 26 ? 10.241 -5.552 -26.192 1.00 0.00 226 GLN B O 12
ATOM 21565 N N . GLY A 1 1 ? 12.707 16.058 -3.521 1.00 0.00 3 GLY A N 13
ATOM 21566 C CA . GLY A 1 1 ? 12.841 14.671 -4.044 1.00 0.00 3 GLY A CA 13
ATOM 21567 C C . GLY A 1 1 ? 12.472 13.676 -2.953 1.00 0.00 3 GLY A C 13
ATOM 21568 O O . GLY A 1 1 ? 13.343 13.138 -2.270 1.00 0.00 3 GLY A O 13
ATOM 21572 N N . SER A 1 2 ? 11.174 13.432 -2.791 1.00 0.00 4 SER A N 13
ATOM 21573 C CA . SER A 1 2 ? 10.699 12.495 -1.776 1.00 0.00 4 SER A CA 13
ATOM 21574 C C . SER A 1 2 ? 9.401 11.839 -2.226 1.00 0.00 4 SER A C 13
ATOM 21575 O O . SER A 1 2 ? 8.340 12.463 -2.211 1.00 0.00 4 SER A O 13
ATOM 21583 N N . GLU A 1 3 ? 9.490 10.573 -2.629 1.00 0.00 5 GLU A N 13
ATOM 21584 C CA . GLU A 1 3 ? 8.311 9.834 -3.085 1.00 0.00 5 GLU A CA 13
ATOM 21585 C C . GLU A 1 3 ? 7.772 8.950 -1.969 1.00 0.00 5 GLU A C 13
ATOM 21586 O O . GLU A 1 3 ? 8.292 7.863 -1.711 1.00 0.00 5 GLU A O 13
ATOM 21598 N N . VAL A 1 4 ? 6.725 9.422 -1.305 1.00 0.00 6 VAL A N 13
ATOM 21599 C CA . VAL A 1 4 ? 6.135 8.664 -0.220 1.00 0.00 6 VAL A CA 13
ATOM 21600 C C . VAL A 1 4 ? 5.195 7.583 -0.768 1.00 0.00 6 VAL A C 13
ATOM 21601 O O . VAL A 1 4 ? 4.621 7.740 -1.847 1.00 0.00 6 VAL A O 13
ATOM 21614 N N . PRO A 1 5 ? 5.007 6.509 -0.038 1.00 0.00 7 PRO A N 13
ATOM 21615 C CA . PRO A 1 5 ? 4.100 5.402 -0.458 1.00 0.00 7 PRO A CA 13
ATOM 21616 C C . PRO A 1 5 ? 2.717 5.912 -0.868 1.00 0.00 7 PRO A C 13
ATOM 21617 O O . PRO A 1 5 ? 2.194 6.859 -0.281 1.00 0.00 7 PRO A O 13
ATOM 21628 N N . GLN A 1 6 ? 2.136 5.275 -1.880 1.00 0.00 8 GLN A N 13
ATOM 21629 C CA . GLN A 1 6 ? 0.821 5.670 -2.364 1.00 0.00 8 GLN A CA 13
ATOM 21630 C C . GLN A 1 6 ? 0.181 4.539 -3.164 1.00 0.00 8 GLN A C 13
ATOM 21631 O O . GLN A 1 6 ? 0.395 3.361 -2.873 1.00 0.00 8 GLN A O 13
ATOM 21645 N N . LEU A 1 7 ? -0.608 4.901 -4.170 1.00 0.00 9 LEU A N 13
ATOM 21646 C CA . LEU A 1 7 ? -1.276 3.912 -4.992 1.00 0.00 9 LEU A CA 13
ATOM 21647 C C . LEU A 1 7 ? -0.254 2.969 -5.621 1.00 0.00 9 LEU A C 13
ATOM 21648 O O . LEU A 1 7 ? 0.731 3.409 -6.213 1.00 0.00 9 LEU A O 13
ATOM 21664 N N . THR A 1 8 ? -0.503 1.669 -5.492 1.00 0.00 10 THR A N 13
ATOM 21665 C CA . THR A 1 8 ? 0.401 0.668 -6.050 1.00 0.00 10 THR A CA 13
ATOM 21666 C C . THR A 1 8 ? 0.121 0.467 -7.532 1.00 0.00 10 THR A C 13
ATOM 21667 O O . THR A 1 8 ? -0.898 0.928 -8.049 1.00 0.00 10 THR A O 13
ATOM 21678 N N . ASP A 1 9 ? 1.033 -0.220 -8.217 1.00 0.00 11 ASP A N 13
ATOM 21679 C CA . ASP A 1 9 ? 0.874 -0.475 -9.650 1.00 0.00 11 ASP A CA 13
ATOM 21680 C C . ASP A 1 9 ? 1.220 -1.921 -9.974 1.00 0.00 11 ASP A C 13
ATOM 21681 O O . ASP A 1 9 ? 2.137 -2.499 -9.391 1.00 0.00 11 ASP A O 13
ATOM 21690 N N . LEU A 1 10 ? 0.477 -2.500 -10.904 1.00 0.00 12 LEU A N 13
ATOM 21691 C CA . LEU A 1 10 ? 0.710 -3.879 -11.291 1.00 0.00 12 LEU A CA 13
ATOM 21692 C C . LEU A 1 10 ? 2.084 -4.027 -11.928 1.00 0.00 12 LEU A C 13
ATOM 21693 O O . LEU A 1 10 ? 2.557 -3.128 -12.621 1.00 0.00 12 LEU A O 13
ATOM 21709 N N . SER A 1 11 ? 2.727 -5.170 -11.688 1.00 0.00 13 SER A N 13
ATOM 21710 C CA . SER A 1 11 ? 4.054 -5.428 -12.248 1.00 0.00 13 SER A CA 13
ATOM 21711 C C . SER A 1 11 ? 4.172 -6.875 -12.705 1.00 0.00 13 SER A C 13
ATOM 21712 O O . SER A 1 11 ? 3.489 -7.757 -12.189 1.00 0.00 13 SER A O 13
ATOM 21720 N N . PHE A 1 12 ? 5.038 -7.113 -13.688 1.00 0.00 14 PHE A N 13
ATOM 21721 C CA . PHE A 1 12 ? 5.240 -8.461 -14.225 1.00 0.00 14 PHE A CA 13
ATOM 21722 C C . PHE A 1 12 ? 6.622 -8.978 -13.853 1.00 0.00 14 PHE A C 13
ATOM 21723 O O . PHE A 1 12 ? 7.580 -8.211 -13.759 1.00 0.00 14 PHE A O 13
ATOM 21740 N N . VAL A 1 13 ? 6.720 -10.286 -13.640 1.00 0.00 15 VAL A N 13
ATOM 21741 C CA . VAL A 1 13 ? 7.994 -10.908 -13.280 1.00 0.00 15 VAL A CA 13
ATOM 21742 C C . VAL A 1 13 ? 8.096 -12.307 -13.876 1.00 0.00 15 VAL A C 13
ATOM 21743 O O . VAL A 1 13 ? 7.089 -12.911 -14.242 1.00 0.00 15 VAL A O 13
ATOM 21756 N N . ASP A 1 14 ? 9.316 -12.816 -13.964 1.00 0.00 16 ASP A N 13
ATOM 21757 C CA . ASP A 1 14 ? 9.541 -14.146 -14.508 1.00 0.00 16 ASP A CA 13
ATOM 21758 C C . ASP A 1 14 ? 8.942 -14.264 -15.908 1.00 0.00 16 ASP A C 13
ATOM 21759 O O . ASP A 1 14 ? 8.499 -15.339 -16.313 1.00 0.00 16 ASP A O 13
ATOM 21768 N N . ILE A 1 15 ? 8.933 -13.154 -16.637 1.00 0.00 17 ILE A N 13
ATOM 21769 C CA . ILE A 1 15 ? 8.387 -13.146 -17.989 1.00 0.00 17 ILE A CA 13
ATOM 21770 C C . ILE A 1 15 ? 9.094 -14.186 -18.846 1.00 0.00 17 ILE A C 13
ATOM 21771 O O . ILE A 1 15 ? 10.313 -14.341 -18.780 1.00 0.00 17 ILE A O 13
ATOM 21787 N N . THR A 1 16 ? 8.313 -14.904 -19.647 1.00 0.00 18 THR A N 13
ATOM 21788 C CA . THR A 1 16 ? 8.860 -15.946 -20.519 1.00 0.00 18 THR A CA 13
ATOM 21789 C C . THR A 1 16 ? 8.167 -15.930 -21.875 1.00 0.00 18 THR A C 13
ATOM 21790 O O . THR A 1 16 ? 7.450 -14.989 -22.210 1.00 0.00 18 THR A O 13
ATOM 21801 N N . ASP A 1 17 ? 8.387 -16.991 -22.648 1.00 0.00 19 ASP A N 13
ATOM 21802 C CA . ASP A 1 17 ? 7.774 -17.108 -23.968 1.00 0.00 19 ASP A CA 13
ATOM 21803 C C . ASP A 1 17 ? 6.441 -17.841 -23.888 1.00 0.00 19 ASP A C 13
ATOM 21804 O O . ASP A 1 17 ? 5.472 -17.452 -24.539 1.00 0.00 19 ASP A O 13
ATOM 21813 N N . SER A 1 18 ? 6.401 -18.910 -23.091 1.00 0.00 20 SER A N 13
ATOM 21814 C CA . SER A 1 18 ? 5.180 -19.706 -22.935 1.00 0.00 20 SER A CA 13
ATOM 21815 C C . SER A 1 18 ? 4.683 -19.653 -21.494 1.00 0.00 20 SER A C 13
ATOM 21816 O O . SER A 1 18 ? 3.743 -20.358 -21.129 1.00 0.00 20 SER A O 13
ATOM 21824 N N . SER A 1 19 ? 5.319 -18.817 -20.683 1.00 0.00 21 SER A N 13
ATOM 21825 C CA . SER A 1 19 ? 4.928 -18.683 -19.281 1.00 0.00 21 SER A CA 13
ATOM 21826 C C . SER A 1 19 ? 5.257 -17.287 -18.768 1.00 0.00 21 SER A C 13
ATOM 21827 O O . SER A 1 19 ? 6.246 -16.681 -19.169 1.00 0.00 21 SER A O 13
ATOM 21835 N N . ILE A 1 20 ? 4.419 -16.774 -17.875 1.00 0.00 22 ILE A N 13
ATOM 21836 C CA . ILE A 1 20 ? 4.632 -15.439 -17.308 1.00 0.00 22 ILE A CA 13
ATOM 21837 C C . ILE A 1 20 ? 4.293 -15.443 -15.823 1.00 0.00 22 ILE A C 13
ATOM 21838 O O . ILE A 1 20 ? 3.390 -16.154 -15.384 1.00 0.00 22 ILE A O 13
ATOM 21854 N N . GLY A 1 21 ? 5.021 -14.644 -15.054 1.00 0.00 23 GLY A N 13
ATOM 21855 C CA . GLY A 1 21 ? 4.790 -14.561 -13.612 1.00 0.00 23 GLY A CA 13
ATOM 21856 C C . GLY A 1 21 ? 3.953 -13.340 -13.252 1.00 0.00 23 GLY A C 13
ATOM 21857 O O . GLY A 1 21 ? 4.488 -12.306 -12.853 1.00 0.00 23 GLY A O 13
ATOM 21861 N N . LEU A 1 22 ? 2.640 -13.465 -13.399 1.00 0.00 24 LEU A N 13
ATOM 21862 C CA . LEU A 1 22 ? 1.743 -12.363 -13.086 1.00 0.00 24 LEU A CA 13
ATOM 21863 C C . LEU A 1 22 ? 1.761 -12.077 -11.598 1.00 0.00 24 LEU A C 13
ATOM 21864 O O . LEU A 1 22 ? 1.463 -12.953 -10.784 1.00 0.00 24 LEU A O 13
ATOM 21880 N N . ARG A 1 23 ? 2.109 -10.843 -11.243 1.00 0.00 25 ARG A N 13
ATOM 21881 C CA . ARG A 1 23 ? 2.159 -10.452 -9.841 1.00 0.00 25 ARG A CA 13
ATOM 21882 C C . ARG A 1 23 ? 1.602 -9.048 -9.656 1.00 0.00 25 ARG A C 13
ATOM 21883 O O . ARG A 1 23 ? 1.878 -8.151 -10.450 1.00 0.00 25 ARG A O 13
ATOM 21904 N N . TRP A 1 24 ? 0.822 -8.859 -8.593 1.00 0.00 26 TRP A N 13
ATOM 21905 C CA . TRP A 1 24 ? 0.232 -7.555 -8.311 1.00 0.00 26 TRP A CA 13
ATOM 21906 C C . TRP A 1 24 ? 0.205 -7.299 -6.816 1.00 0.00 26 TRP A C 13
ATOM 21907 O O . TRP A 1 24 ? 0.268 -8.236 -6.021 1.00 0.00 26 TRP A O 13
ATOM 21928 N N . THR A 1 25 ? 0.123 -6.022 -6.438 1.00 0.00 27 THR A N 13
ATOM 21929 C CA . THR A 1 25 ? 0.086 -5.646 -5.026 1.00 0.00 27 THR A CA 13
ATOM 21930 C C . THR A 1 25 ? -1.295 -5.090 -4.657 1.00 0.00 27 THR A C 13
ATOM 21931 O O . THR A 1 25 ? -1.578 -3.910 -4.878 1.00 0.00 27 THR A O 13
ATOM 21942 N N . PRO A 1 26 ? -2.155 -5.905 -4.103 1.00 0.00 28 PRO A N 13
ATOM 21943 C CA . PRO A 1 26 ? -3.518 -5.474 -3.703 1.00 0.00 28 PRO A CA 13
ATOM 21944 C C . PRO A 1 26 ? -3.493 -4.238 -2.801 1.00 0.00 28 PRO A C 13
ATOM 21945 O O . PRO A 1 26 ? -2.578 -4.060 -2.006 1.00 0.00 28 PRO A O 13
ATOM 21956 N N . LEU A 1 27 ? -4.508 -3.393 -2.941 1.00 0.00 29 LEU A N 13
ATOM 21957 C CA . LEU A 1 27 ? -4.598 -2.173 -2.136 1.00 0.00 29 LEU A CA 13
ATOM 21958 C C . LEU A 1 27 ? -5.233 -2.456 -0.787 1.00 0.00 29 LEU A C 13
ATOM 21959 O O . LEU A 1 27 ? -6.199 -3.205 -0.681 1.00 0.00 29 LEU A O 13
ATOM 21975 N N . ASN A 1 28 ? -4.671 -1.847 0.246 1.00 0.00 30 ASN A N 13
ATOM 21976 C CA . ASN A 1 28 ? -5.183 -2.029 1.591 1.00 0.00 30 ASN A CA 13
ATOM 21977 C C . ASN A 1 28 ? -6.692 -1.825 1.610 1.00 0.00 30 ASN A C 13
ATOM 21978 O O . ASN A 1 28 ? -7.409 -2.471 2.375 1.00 0.00 30 ASN A O 13
ATOM 21989 N N . SER A 1 29 ? -7.172 -0.922 0.758 1.00 0.00 31 SER A N 13
ATOM 21990 C CA . SER A 1 29 ? -8.603 -0.643 0.678 1.00 0.00 31 SER A CA 13
ATOM 21991 C C . SER A 1 29 ? -9.306 -1.686 -0.188 1.00 0.00 31 SER A C 13
ATOM 21992 O O . SER A 1 29 ? -10.453 -2.048 0.071 1.00 0.00 31 SER A O 13
ATOM 22000 N N . SER A 1 30 ? -8.609 -2.163 -1.217 1.00 0.00 32 SER A N 13
ATOM 22001 C CA . SER A 1 30 ? -9.178 -3.163 -2.117 1.00 0.00 32 SER A CA 13
ATOM 22002 C C . SER A 1 30 ? -9.584 -4.410 -1.331 1.00 0.00 32 SER A C 13
ATOM 22003 O O . SER A 1 30 ? -8.837 -4.899 -0.485 1.00 0.00 32 SER A O 13
ATOM 22011 N N . THR A 1 31 ? -10.772 -4.913 -1.625 1.00 0.00 33 THR A N 13
ATOM 22012 C CA . THR A 1 31 ? -11.279 -6.103 -0.949 1.00 0.00 33 THR A CA 13
ATOM 22013 C C . THR A 1 31 ? -10.367 -7.295 -1.213 1.00 0.00 33 THR A C 13
ATOM 22014 O O . THR A 1 31 ? -9.832 -7.444 -2.312 1.00 0.00 33 THR A O 13
ATOM 22025 N N . ILE A 1 32 ? -10.188 -8.139 -0.202 1.00 0.00 34 ILE A N 13
ATOM 22026 C CA . ILE A 1 32 ? -9.332 -9.316 -0.341 1.00 0.00 34 ILE A CA 13
ATOM 22027 C C . ILE A 1 32 ? -10.162 -10.530 -0.726 1.00 0.00 34 ILE A C 13
ATOM 22028 O O . ILE A 1 32 ? -10.688 -11.235 0.133 1.00 0.00 34 ILE A O 13
ATOM 22044 N N . ILE A 1 33 ? -10.272 -10.774 -2.032 1.00 0.00 35 ILE A N 13
ATOM 22045 C CA . ILE A 1 33 ? -11.037 -11.914 -2.531 1.00 0.00 35 ILE A CA 13
ATOM 22046 C C . ILE A 1 33 ? -10.356 -12.515 -3.751 1.00 0.00 35 ILE A C 13
ATOM 22047 O O . ILE A 1 33 ? -9.906 -11.794 -4.642 1.00 0.00 35 ILE A O 13
ATOM 22063 N N . GLY A 1 34 ? -10.279 -13.841 -3.785 1.00 0.00 36 GLY A N 13
ATOM 22064 C CA . GLY A 1 34 ? -9.643 -14.533 -4.900 1.00 0.00 36 GLY A CA 13
ATOM 22065 C C . GLY A 1 34 ? -9.976 -13.861 -6.227 1.00 0.00 36 GLY A C 13
ATOM 22066 O O . GLY A 1 34 ? -11.134 -13.554 -6.504 1.00 0.00 36 GLY A O 13
ATOM 22070 N N . TYR A 1 35 ? -8.949 -13.633 -7.042 1.00 0.00 37 TYR A N 13
ATOM 22071 C CA . TYR A 1 35 ? -9.139 -12.990 -8.341 1.00 0.00 37 TYR A CA 13
ATOM 22072 C C . TYR A 1 35 ? -9.082 -14.025 -9.452 1.00 0.00 37 TYR A C 13
ATOM 22073 O O . TYR A 1 35 ? -8.259 -14.939 -9.421 1.00 0.00 37 TYR A O 13
ATOM 22091 N N . ARG A 1 36 ? -9.970 -13.882 -10.428 1.00 0.00 38 ARG A N 13
ATOM 22092 C CA . ARG A 1 36 ? -10.017 -14.817 -11.545 1.00 0.00 38 ARG A CA 13
ATOM 22093 C C . ARG A 1 36 ? -9.295 -14.242 -12.757 1.00 0.00 38 ARG A C 13
ATOM 22094 O O . ARG A 1 36 ? -9.617 -13.148 -13.222 1.00 0.00 38 ARG A O 13
ATOM 22115 N N . ILE A 1 37 ? -8.321 -14.988 -13.273 1.00 0.00 39 ILE A N 13
ATOM 22116 C CA . ILE A 1 37 ? -7.561 -14.544 -14.441 1.00 0.00 39 ILE A CA 13
ATOM 22117 C C . ILE A 1 37 ? -8.104 -15.210 -15.699 1.00 0.00 39 ILE A C 13
ATOM 22118 O O . ILE A 1 37 ? -8.183 -16.435 -15.776 1.00 0.00 39 ILE A O 13
ATOM 22134 N N . THR A 1 38 ? -8.479 -14.402 -16.678 1.00 0.00 40 THR A N 13
ATOM 22135 C CA . THR A 1 38 ? -9.019 -14.925 -17.931 1.00 0.00 40 THR A CA 13
ATOM 22136 C C . THR A 1 38 ? -7.990 -14.810 -19.048 1.00 0.00 40 THR A C 13
ATOM 22137 O O . THR A 1 38 ? -7.356 -13.769 -19.216 1.00 0.00 40 THR A O 13
ATOM 22148 N N . VAL A 1 39 ? -7.834 -15.888 -19.811 1.00 0.00 41 VAL A N 13
ATOM 22149 C CA . VAL A 1 39 ? -6.885 -15.905 -20.924 1.00 0.00 41 VAL A CA 13
ATOM 22150 C C . VAL A 1 39 ? -7.546 -16.469 -22.173 1.00 0.00 41 VAL A C 13
ATOM 22151 O O . VAL A 1 39 ? -8.329 -17.416 -22.093 1.00 0.00 41 VAL A O 13
ATOM 22164 N N . VAL A 1 40 ? -7.221 -15.886 -23.332 1.00 0.00 42 VAL A N 13
ATOM 22165 C CA . VAL A 1 40 ? -7.788 -16.351 -24.591 1.00 0.00 42 VAL A CA 13
ATOM 22166 C C . VAL A 1 40 ? -6.695 -16.495 -25.643 1.00 0.00 42 VAL A C 13
ATOM 22167 O O . VAL A 1 40 ? -5.878 -15.593 -25.828 1.00 0.00 42 VAL A O 13
ATOM 22180 N N . ALA A 1 41 ? -6.701 -17.619 -26.351 1.00 0.00 43 ALA A N 13
ATOM 22181 C CA . ALA A 1 41 ? -5.720 -17.854 -27.403 1.00 0.00 43 ALA A CA 13
ATOM 22182 C C . ALA A 1 41 ? -6.333 -17.526 -28.765 1.00 0.00 43 ALA A C 13
ATOM 22183 O O . ALA A 1 41 ? -7.495 -17.842 -29.026 1.00 0.00 43 ALA A O 13
ATOM 22190 N N . ALA A 1 42 ? -5.545 -16.896 -29.628 1.00 0.00 44 ALA A N 13
ATOM 22191 C CA . ALA A 1 42 ? -6.018 -16.534 -30.961 1.00 0.00 44 ALA A CA 13
ATOM 22192 C C . ALA A 1 42 ? -5.702 -17.634 -31.972 1.00 0.00 44 ALA A C 13
ATOM 22193 O O . ALA A 1 42 ? -6.540 -17.988 -32.803 1.00 0.00 44 ALA A O 13
ATOM 22200 N N . GLY A 1 43 ? -4.484 -18.167 -31.901 1.00 0.00 45 GLY A N 13
ATOM 22201 C CA . GLY A 1 43 ? -4.069 -19.216 -32.823 1.00 0.00 45 GLY A CA 13
ATOM 22202 C C . GLY A 1 43 ? -4.912 -20.473 -32.646 1.00 0.00 45 GLY A C 13
ATOM 22203 O O . GLY A 1 43 ? -5.168 -21.199 -33.604 1.00 0.00 45 GLY A O 13
ATOM 22207 N N . GLU A 1 44 ? -5.349 -20.722 -31.413 1.00 0.00 46 GLU A N 13
ATOM 22208 C CA . GLU A 1 44 ? -6.158 -21.901 -31.117 1.00 0.00 46 GLU A CA 13
ATOM 22209 C C . GLU A 1 44 ? -7.631 -21.517 -31.092 1.00 0.00 46 GLU A C 13
ATOM 22210 O O . GLU A 1 44 ? -8.030 -20.580 -30.398 1.00 0.00 46 GLU A O 13
ATOM 22222 N N . GLY A 1 45 ? -8.429 -22.234 -31.871 1.00 0.00 47 GLY A N 13
ATOM 22223 C CA . GLY A 1 45 ? -9.858 -21.958 -31.956 1.00 0.00 47 GLY A CA 13
ATOM 22224 C C . GLY A 1 45 ? -10.513 -22.082 -30.600 1.00 0.00 47 GLY A C 13
ATOM 22225 O O . GLY A 1 45 ? -11.690 -21.752 -30.441 1.00 0.00 47 GLY A O 13
ATOM 22229 N N . ILE A 1 46 ? -9.743 -22.548 -29.616 1.00 0.00 48 ILE A N 13
ATOM 22230 C CA . ILE A 1 46 ? -10.264 -22.698 -28.268 1.00 0.00 48 ILE A CA 13
ATOM 22231 C C . ILE A 1 46 ? -9.390 -21.921 -27.270 1.00 0.00 48 ILE A C 13
ATOM 22232 O O . ILE A 1 46 ? -8.166 -22.058 -27.271 1.00 0.00 48 ILE A O 13
ATOM 22248 N N . PRO A 1 47 ? -9.996 -21.169 -26.389 1.00 0.00 49 PRO A N 13
ATOM 22249 C CA . PRO A 1 47 ? -9.261 -20.414 -25.339 1.00 0.00 49 PRO A CA 13
ATOM 22250 C C . PRO A 1 47 ? -8.797 -21.316 -24.193 1.00 0.00 49 PRO A C 13
ATOM 22251 O O . PRO A 1 47 ? -9.279 -22.438 -24.031 1.00 0.00 49 PRO A O 13
ATOM 22262 N N . ILE A 1 48 ? -7.869 -20.801 -23.391 1.00 0.00 50 ILE A N 13
ATOM 22263 C CA . ILE A 1 48 ? -7.355 -21.547 -22.248 1.00 0.00 50 ILE A CA 13
ATOM 22264 C C . ILE A 1 48 ? -8.264 -21.350 -21.035 1.00 0.00 50 ILE A C 13
ATOM 22265 O O . ILE A 1 48 ? -8.834 -20.276 -20.842 1.00 0.00 50 ILE A O 13
ATOM 22281 N N . PHE A 1 49 ? -8.395 -22.394 -20.224 1.00 0.00 51 PHE A N 13
ATOM 22282 C CA . PHE A 1 49 ? -9.239 -22.323 -19.036 1.00 0.00 51 PHE A CA 13
ATOM 22283 C C . PHE A 1 49 ? -8.693 -21.290 -18.052 1.00 0.00 51 PHE A C 13
ATOM 22284 O O . PHE A 1 49 ? -7.483 -21.146 -17.894 1.00 0.00 51 PHE A O 13
ATOM 22301 N N . GLU A 1 50 ? -9.599 -20.576 -17.394 1.00 0.00 52 GLU A N 13
ATOM 22302 C CA . GLU A 1 50 ? -9.207 -19.560 -16.422 1.00 0.00 52 GLU A CA 13
ATOM 22303 C C . GLU A 1 50 ? -8.629 -20.208 -15.176 1.00 0.00 52 GLU A C 13
ATOM 22304 O O . GLU A 1 50 ? -8.517 -21.431 -15.093 1.00 0.00 52 GLU A O 13
ATOM 22316 N N . ASP A 1 51 ? -8.275 -19.376 -14.203 1.00 0.00 53 ASP A N 13
ATOM 22317 C CA . ASP A 1 51 ? -7.719 -19.873 -12.955 1.00 0.00 53 ASP A CA 13
ATOM 22318 C C . ASP A 1 51 ? -8.139 -18.992 -11.784 1.00 0.00 53 ASP A C 13
ATOM 22319 O O . ASP A 1 51 ? -8.133 -17.767 -11.884 1.00 0.00 53 ASP A O 13
ATOM 22328 N N . PHE A 1 52 ? -8.489 -19.627 -10.665 1.00 0.00 54 PHE A N 13
ATOM 22329 C CA . PHE A 1 52 ? -8.896 -18.893 -9.467 1.00 0.00 54 PHE A CA 13
ATOM 22330 C C . PHE A 1 52 ? -7.815 -18.983 -8.401 1.00 0.00 54 PHE A C 13
ATOM 22331 O O . PHE A 1 52 ? -7.460 -20.073 -7.954 1.00 0.00 54 PHE A O 13
ATOM 22348 N N . VAL A 1 53 ? -7.290 -17.829 -7.997 1.00 0.00 55 VAL A N 13
ATOM 22349 C CA . VAL A 1 53 ? -6.243 -17.778 -6.974 1.00 0.00 55 VAL A CA 13
ATOM 22350 C C . VAL A 1 53 ? -6.638 -16.819 -5.858 1.00 0.00 55 VAL A C 13
ATOM 22351 O O . VAL A 1 53 ? -7.138 -15.727 -6.117 1.00 0.00 55 VAL A O 13
ATOM 22364 N N . ASP A 1 54 ? -6.409 -17.238 -4.619 1.00 0.00 56 ASP A N 13
ATOM 22365 C CA . ASP A 1 54 ? -6.746 -16.413 -3.467 1.00 0.00 56 ASP A CA 13
ATOM 22366 C C . ASP A 1 54 ? -6.046 -15.059 -3.557 1.00 0.00 56 ASP A C 13
ATOM 22367 O O . ASP A 1 54 ? -4.905 -14.965 -4.011 1.00 0.00 56 ASP A O 13
ATOM 22376 N N . SER A 1 55 ? -6.739 -14.014 -3.123 1.00 0.00 57 SER A N 13
ATOM 22377 C CA . SER A 1 55 ? -6.182 -12.666 -3.156 1.00 0.00 57 SER A CA 13
ATOM 22378 C C . SER A 1 55 ? -4.936 -12.576 -2.283 1.00 0.00 57 SER A C 13
ATOM 22379 O O . SER A 1 55 ? -3.991 -11.855 -2.604 1.00 0.00 57 SER A O 13
ATOM 22387 N N . SER A 1 56 ? -4.942 -13.308 -1.175 1.00 0.00 58 SER A N 13
ATOM 22388 C CA . SER A 1 56 ? -3.810 -13.301 -0.256 1.00 0.00 58 SER A CA 13
ATOM 22389 C C . SER A 1 56 ? -2.520 -13.669 -0.985 1.00 0.00 58 SER A C 13
ATOM 22390 O O . SER A 1 56 ? -1.442 -13.190 -0.635 1.00 0.00 58 SER A O 13
ATOM 22398 N N . VAL A 1 57 ? -2.641 -14.521 -1.993 1.00 0.00 59 VAL A N 13
ATOM 22399 C CA . VAL A 1 57 ? -1.476 -14.946 -2.760 1.00 0.00 59 VAL A CA 13
ATOM 22400 C C . VAL A 1 57 ? -0.851 -13.759 -3.489 1.00 0.00 59 VAL A C 13
ATOM 22401 O O . VAL A 1 57 ? 0.367 -13.581 -3.470 1.00 0.00 59 VAL A O 13
ATOM 22414 N N . GLY A 1 58 ? -1.691 -12.954 -4.135 1.00 0.00 60 GLY A N 13
ATOM 22415 C CA . GLY A 1 58 ? -1.203 -11.791 -4.866 1.00 0.00 60 GLY A CA 13
ATOM 22416 C C . GLY A 1 58 ? -0.219 -12.208 -5.957 1.00 0.00 60 GLY A C 13
ATOM 22417 O O . GLY A 1 58 ? 0.669 -11.442 -6.333 1.00 0.00 60 GLY A O 13
ATOM 22421 N N . TYR A 1 59 ? -0.373 -13.434 -6.446 1.00 0.00 61 TYR A N 13
ATOM 22422 C CA . TYR A 1 59 ? 0.516 -13.949 -7.484 1.00 0.00 61 TYR A CA 13
ATOM 22423 C C . TYR A 1 59 ? -0.053 -15.223 -8.108 1.00 0.00 61 TYR A C 13
ATOM 22424 O O . TYR A 1 59 ? -0.745 -15.999 -7.453 1.00 0.00 61 TYR A O 13
ATOM 22442 N N . TYR A 1 60 ? 0.263 -15.439 -9.379 1.00 0.00 62 TYR A N 13
ATOM 22443 C CA . TYR A 1 60 ? -0.204 -16.631 -10.072 1.00 0.00 62 TYR A CA 13
ATOM 22444 C C . TYR A 1 60 ? 0.677 -16.914 -11.279 1.00 0.00 62 TYR A C 13
ATOM 22445 O O . TYR A 1 60 ? 1.366 -16.025 -11.776 1.00 0.00 62 TYR A O 13
ATOM 22463 N N . THR A 1 61 ? 0.654 -18.159 -11.749 1.00 0.00 63 THR A N 13
ATOM 22464 C CA . THR A 1 61 ? 1.462 -18.559 -12.902 1.00 0.00 63 THR A CA 13
ATOM 22465 C C . THR A 1 61 ? 0.581 -19.186 -13.976 1.00 0.00 63 THR A C 13
ATOM 22466 O O . THR A 1 61 ? -0.292 -19.999 -13.678 1.00 0.00 63 THR A O 13
ATOM 22477 N N . VAL A 1 62 ? 0.822 -18.802 -15.225 1.00 0.00 64 VAL A N 13
ATOM 22478 C CA . VAL A 1 62 ? 0.054 -19.341 -16.350 1.00 0.00 64 VAL A CA 13
ATOM 22479 C C . VAL A 1 62 ? 0.993 -19.785 -17.462 1.00 0.00 64 VAL A C 13
ATOM 22480 O O . VAL A 1 62 ? 1.551 -18.957 -18.180 1.00 0.00 64 VAL A O 13
ATOM 22493 N N . THR A 1 63 ? 1.154 -21.095 -17.608 1.00 0.00 65 THR A N 13
ATOM 22494 C CA . THR A 1 63 ? 2.025 -21.645 -18.647 1.00 0.00 65 THR A CA 13
ATOM 22495 C C . THR A 1 63 ? 1.212 -22.413 -19.670 1.00 0.00 65 THR A C 13
ATOM 22496 O O . THR A 1 63 ? 0.110 -22.880 -19.381 1.00 0.00 65 THR A O 13
ATOM 22507 N N . GLY A 1 64 ? 1.765 -22.535 -20.877 1.00 0.00 66 GLY A N 13
ATOM 22508 C CA . GLY A 1 64 ? 1.087 -23.246 -21.957 1.00 0.00 66 GLY A CA 13
ATOM 22509 C C . GLY A 1 64 ? 0.613 -22.284 -23.039 1.00 0.00 66 GLY A C 13
ATOM 22510 O O . GLY A 1 64 ? -0.483 -22.437 -23.579 1.00 0.00 66 GLY A O 13
ATOM 22514 N N . LEU A 1 65 ? 1.446 -21.295 -23.360 1.00 0.00 67 LEU A N 13
ATOM 22515 C CA . LEU A 1 65 ? 1.108 -20.312 -24.391 1.00 0.00 67 LEU A CA 13
ATOM 22516 C C . LEU A 1 65 ? 2.047 -20.463 -25.579 1.00 0.00 67 LEU A C 13
ATOM 22517 O O . LEU A 1 65 ? 3.205 -20.041 -25.534 1.00 0.00 67 LEU A O 13
ATOM 22533 N N . GLU A 1 66 ? 1.546 -21.088 -26.625 1.00 0.00 68 GLU A N 13
ATOM 22534 C CA . GLU A 1 66 ? 2.347 -21.326 -27.813 1.00 0.00 68 GLU A CA 13
ATOM 22535 C C . GLU A 1 66 ? 3.063 -20.044 -28.261 1.00 0.00 68 GLU A C 13
ATOM 22536 O O . GLU A 1 66 ? 2.450 -18.978 -28.319 1.00 0.00 68 GLU A O 13
ATOM 22548 N N . PRO A 1 67 ? 4.332 -20.126 -28.606 1.00 0.00 69 PRO A N 13
ATOM 22549 C CA . PRO A 1 67 ? 5.122 -18.948 -29.083 1.00 0.00 69 PRO A CA 13
ATOM 22550 C C . PRO A 1 67 ? 4.761 -18.573 -30.513 1.00 0.00 69 PRO A C 13
ATOM 22551 O O . PRO A 1 67 ? 4.349 -19.416 -31.301 1.00 0.00 69 PRO A O 13
ATOM 22562 N N . GLY A 1 68 ? 4.942 -17.306 -30.838 1.00 0.00 70 GLY A N 13
ATOM 22563 C CA . GLY A 1 68 ? 4.647 -16.820 -32.174 1.00 0.00 70 GLY A CA 13
ATOM 22564 C C . GLY A 1 68 ? 3.147 -16.751 -32.415 1.00 0.00 70 GLY A C 13
ATOM 22565 O O . GLY A 1 68 ? 2.698 -16.582 -33.548 1.00 0.00 70 GLY A O 13
ATOM 22569 N N . ILE A 1 69 ? 2.371 -16.889 -31.343 1.00 0.00 71 ILE A N 13
ATOM 22570 C CA . ILE A 1 69 ? 0.908 -16.845 -31.436 1.00 0.00 71 ILE A CA 13
ATOM 22571 C C . ILE A 1 69 ? 0.374 -15.684 -30.621 1.00 0.00 71 ILE A C 13
ATOM 22572 O O . ILE A 1 69 ? 0.938 -15.313 -29.595 1.00 0.00 71 ILE A O 13
ATOM 22588 N N . ASP A 1 70 ? -0.729 -15.122 -31.093 1.00 0.00 72 ASP A N 13
ATOM 22589 C CA . ASP A 1 70 ? -1.353 -14.000 -30.414 1.00 0.00 72 ASP A CA 13
ATOM 22590 C C . ASP A 1 70 ? -2.312 -14.488 -29.333 1.00 0.00 72 ASP A C 13
ATOM 22591 O O . ASP A 1 70 ? -3.348 -15.073 -29.623 1.00 0.00 72 ASP A O 13
ATOM 22600 N N . TYR A 1 71 ? -1.961 -14.234 -28.083 1.00 0.00 73 TYR A N 13
ATOM 22601 C CA . TYR A 1 71 ? -2.807 -14.644 -26.959 1.00 0.00 73 TYR A CA 13
ATOM 22602 C C . TYR A 1 71 ? -3.514 -13.450 -26.346 1.00 0.00 73 TYR A C 13
ATOM 22603 O O . TYR A 1 71 ? -2.879 -12.523 -25.877 1.00 0.00 73 TYR A O 13
ATOM 22621 N N . ASP A 1 72 ? -4.835 -13.490 -26.371 1.00 0.00 74 ASP A N 13
ATOM 22622 C CA . ASP A 1 72 ? -5.642 -12.413 -25.805 1.00 0.00 74 ASP A CA 13
ATOM 22623 C C . ASP A 1 72 ? -5.892 -12.685 -24.328 1.00 0.00 74 ASP A C 13
ATOM 22624 O O . ASP A 1 72 ? -6.508 -13.678 -23.972 1.00 0.00 74 ASP A O 13
ATOM 22633 N N . ILE A 1 73 ? -5.400 -11.795 -23.475 1.00 0.00 75 ILE A N 13
ATOM 22634 C CA . ILE A 1 73 ? -5.561 -11.946 -22.026 1.00 0.00 75 ILE A CA 13
ATOM 22635 C C . ILE A 1 73 ? -6.429 -10.832 -21.473 1.00 0.00 75 ILE A C 13
ATOM 22636 O O . ILE A 1 73 ? -6.683 -9.834 -22.144 1.00 0.00 75 ILE A O 13
ATOM 22652 N N . SER A 1 74 ? -6.884 -11.018 -20.237 1.00 0.00 76 SER A N 13
ATOM 22653 C CA . SER A 1 74 ? -7.715 -10.017 -19.584 1.00 0.00 76 SER A CA 13
ATOM 22654 C C . SER A 1 74 ? -7.608 -10.124 -18.068 1.00 0.00 76 SER A C 13
ATOM 22655 O O . SER A 1 74 ? -7.929 -11.162 -17.492 1.00 0.00 76 SER A O 13
ATOM 22663 N N . VAL A 1 75 ? -7.172 -9.051 -17.420 1.00 0.00 77 VAL A N 13
ATOM 22664 C CA . VAL A 1 75 ? -7.052 -9.053 -15.961 1.00 0.00 77 VAL A CA 13
ATOM 22665 C C . VAL A 1 75 ? -8.250 -8.339 -15.342 1.00 0.00 77 VAL A C 13
ATOM 22666 O O . VAL A 1 75 ? -8.315 -7.110 -15.329 1.00 0.00 77 VAL A O 13
ATOM 22679 N N . ILE A 1 76 ? -9.200 -9.119 -14.833 1.00 0.00 78 ILE A N 13
ATOM 22680 C CA . ILE A 1 76 ? -10.398 -8.553 -14.218 1.00 0.00 78 ILE A CA 13
ATOM 22681 C C . ILE A 1 76 ? -10.170 -8.296 -12.737 1.00 0.00 78 ILE A C 13
ATOM 22682 O O . ILE A 1 76 ? -9.764 -9.193 -11.997 1.00 0.00 78 ILE A O 13
ATOM 22698 N N . THR A 1 77 ? -10.437 -7.066 -12.305 1.00 0.00 79 THR A N 13
ATOM 22699 C CA . THR A 1 77 ? -10.263 -6.699 -10.899 1.00 0.00 79 THR A CA 13
ATOM 22700 C C . THR A 1 77 ? -11.617 -6.518 -10.239 1.00 0.00 79 THR A C 13
ATOM 22701 O O . THR A 1 77 ? -12.350 -5.579 -10.544 1.00 0.00 79 THR A O 13
ATOM 22712 N N . LEU A 1 78 ? -11.945 -7.432 -9.327 1.00 0.00 80 LEU A N 13
ATOM 22713 C CA . LEU A 1 78 ? -13.220 -7.378 -8.613 1.00 0.00 80 LEU A CA 13
ATOM 22714 C C . LEU A 1 78 ? -12.997 -7.276 -7.114 1.00 0.00 80 LEU A C 13
ATOM 22715 O O . LEU A 1 78 ? -12.323 -8.117 -6.520 1.00 0.00 80 LEU A O 13
ATOM 22731 N N . ILE A 1 79 ? -13.583 -6.254 -6.498 1.00 0.00 81 ILE A N 13
ATOM 22732 C CA . ILE A 1 79 ? -13.457 -6.067 -5.056 1.00 0.00 81 ILE A CA 13
ATOM 22733 C C . ILE A 1 79 ? -14.752 -5.500 -4.481 1.00 0.00 81 ILE A C 13
ATOM 22734 O O . ILE A 1 79 ? -15.423 -4.688 -5.119 1.00 0.00 81 ILE A O 13
ATOM 22750 N N . ASN A 1 80 ? -15.101 -5.934 -3.275 1.00 0.00 82 ASN A N 13
ATOM 22751 C CA . ASN A 1 80 ? -16.323 -5.462 -2.627 1.00 0.00 82 ASN A CA 13
ATOM 22752 C C . ASN A 1 80 ? -16.249 -3.969 -2.332 1.00 0.00 82 ASN A C 13
ATOM 22753 O O . ASN A 1 80 ? -17.131 -3.208 -2.724 1.00 0.00 82 ASN A O 13
ATOM 22764 N N . GLY A 1 81 ? -15.186 -3.551 -1.653 1.00 0.00 83 GLY A N 13
ATOM 22765 C CA . GLY A 1 81 ? -14.993 -2.143 -1.318 1.00 0.00 83 GLY A CA 13
ATOM 22766 C C . GLY A 1 81 ? -15.251 -1.903 0.162 1.00 0.00 83 GLY A C 13
ATOM 22767 O O . GLY A 1 81 ? -15.985 -2.654 0.803 1.00 0.00 83 GLY A O 13
ATOM 22771 N N . GLY A 1 82 ? -14.644 -0.850 0.700 1.00 0.00 84 GLY A N 13
ATOM 22772 C CA . GLY A 1 82 ? -14.816 -0.515 2.111 1.00 0.00 84 GLY A CA 13
ATOM 22773 C C . GLY A 1 82 ? -15.982 0.448 2.301 1.00 0.00 84 GLY A C 13
ATOM 22774 O O . GLY A 1 82 ? -15.926 1.598 1.866 1.00 0.00 84 GLY A O 13
ATOM 22778 N N . GLU A 1 83 ? -17.036 -0.031 2.951 1.00 0.00 85 GLU A N 13
ATOM 22779 C CA . GLU A 1 83 ? -18.214 0.797 3.196 1.00 0.00 85 GLU A CA 13
ATOM 22780 C C . GLU A 1 83 ? -18.029 1.636 4.453 1.00 0.00 85 GLU A C 13
ATOM 22781 O O . GLU A 1 83 ? -17.367 1.216 5.400 1.00 0.00 85 GLU A O 13
ATOM 22793 N N . SER A 1 84 ? -18.617 2.827 4.450 1.00 0.00 86 SER A N 13
ATOM 22794 C CA . SER A 1 84 ? -18.512 3.717 5.597 1.00 0.00 86 SER A CA 13
ATOM 22795 C C . SER A 1 84 ? -19.464 3.271 6.704 1.00 0.00 86 SER A C 13
ATOM 22796 O O . SER A 1 84 ? -20.647 3.037 6.461 1.00 0.00 86 SER A O 13
ATOM 22804 N N . ALA A 1 85 ? -18.944 3.173 7.919 1.00 0.00 87 ALA A N 13
ATOM 22805 C CA . ALA A 1 85 ? -19.757 2.773 9.065 1.00 0.00 87 ALA A CA 13
ATOM 22806 C C . ALA A 1 85 ? -20.783 3.860 9.391 1.00 0.00 87 ALA A C 13
ATOM 22807 O O . ALA A 1 85 ? -21.992 3.618 9.343 1.00 0.00 87 ALA A O 13
ATOM 22814 N N . PRO A 1 86 ? -20.324 5.038 9.727 1.00 0.00 88 PRO A N 13
ATOM 22815 C CA . PRO A 1 86 ? -21.217 6.180 10.073 1.00 0.00 88 PRO A CA 13
ATOM 22816 C C . PRO A 1 86 ? -22.121 6.564 8.908 1.00 0.00 88 PRO A C 13
ATOM 22817 O O . PRO A 1 86 ? -21.717 6.493 7.748 1.00 0.00 88 PRO A O 13
ATOM 22828 N N . THR A 1 87 ? -23.344 6.976 9.225 1.00 0.00 89 THR A N 13
ATOM 22829 C CA . THR A 1 87 ? -24.300 7.381 8.197 1.00 0.00 89 THR A CA 13
ATOM 22830 C C . THR A 1 87 ? -25.017 8.661 8.610 1.00 0.00 89 THR A C 13
ATOM 22831 O O . THR A 1 87 ? -25.618 8.731 9.679 1.00 0.00 89 THR A O 13
ATOM 22842 N N . THR A 1 88 ? -24.947 9.674 7.750 1.00 0.00 90 THR A N 13
ATOM 22843 C CA . THR A 1 88 ? -25.594 10.956 8.025 1.00 0.00 90 THR A CA 13
ATOM 22844 C C . THR A 1 88 ? -26.372 11.430 6.804 1.00 0.00 90 THR A C 13
ATOM 22845 O O . THR A 1 88 ? -25.864 11.418 5.685 1.00 0.00 90 THR A O 13
ATOM 22856 N N . LEU A 1 89 ? -27.609 11.845 7.028 1.00 0.00 91 LEU A N 13
ATOM 22857 C CA . LEU A 1 89 ? -28.466 12.324 5.943 1.00 0.00 91 LEU A CA 13
ATOM 22858 C C . LEU A 1 89 ? -28.287 13.832 5.755 1.00 0.00 91 LEU A C 13
ATOM 22859 O O . LEU A 1 89 ? -27.909 14.547 6.682 1.00 0.00 91 LEU A O 13
ATOM 22875 N N . THR A 1 90 ? -28.565 14.302 4.547 1.00 0.00 92 THR A N 13
ATOM 22876 C CA . THR A 1 90 ? -28.437 15.723 4.248 1.00 0.00 92 THR A CA 13
ATOM 22877 C C . THR A 1 90 ? -29.506 16.522 4.986 1.00 0.00 92 THR A C 13
ATOM 22878 O O . THR A 1 90 ? -30.669 16.126 5.030 1.00 0.00 92 THR A O 13
ATOM 22889 N N . GLN A 1 91 ? -29.103 17.652 5.561 1.00 0.00 93 GLN A N 13
ATOM 22890 C CA . GLN A 1 91 ? -30.036 18.506 6.296 1.00 0.00 93 GLN A CA 13
ATOM 22891 C C . GLN A 1 91 ? -30.560 19.619 5.397 1.00 0.00 93 GLN A C 13
ATOM 22892 O O . GLN A 1 91 ? -29.801 20.469 4.934 1.00 0.00 93 GLN A O 13
ATOM 22906 N N . GLN A 1 92 ? -31.867 19.607 5.155 1.00 0.00 94 GLN A N 13
ATOM 22907 C CA . GLN A 1 92 ? -32.492 20.620 4.313 1.00 0.00 94 GLN A CA 13
ATOM 22908 C C . GLN A 1 92 ? -32.432 21.986 4.988 1.00 0.00 94 GLN A C 13
ATOM 22909 O O . GLN A 1 92 ? -32.306 23.012 4.322 1.00 0.00 94 GLN A O 13
ATOM 22923 N N . THR A 1 93 ? -32.534 21.990 6.314 1.00 0.00 95 THR A N 13
ATOM 22924 C CA . THR A 1 93 ? -32.495 23.239 7.077 1.00 0.00 95 THR A CA 13
ATOM 22925 C C . THR A 1 93 ? -31.710 23.050 8.370 1.00 0.00 95 THR A C 13
ATOM 22926 O O . THR A 1 93 ? -30.775 22.267 8.362 1.00 0.00 95 THR A O 13
ATOM 22937 N N . SER B 2 1 ? 17.261 0.915 -17.524 1.00 0.00 201 SER B N 13
ATOM 22938 C CA . SER B 2 1 ? 16.971 -0.138 -18.538 1.00 0.00 201 SER B CA 13
ATOM 22939 C C . SER B 2 1 ? 15.476 -0.156 -18.833 1.00 0.00 201 SER B C 13
ATOM 22940 O O . SER B 2 1 ? 14.650 -0.092 -17.922 1.00 0.00 201 SER B O 13
ATOM 22948 N N . SER B 2 2 ? 15.132 -0.245 -20.116 1.00 0.00 202 SER B N 13
ATOM 22949 C CA . SER B 2 2 ? 13.733 -0.270 -20.521 1.00 0.00 202 SER B CA 13
ATOM 22950 C C . SER B 2 2 ? 13.099 -1.604 -20.156 1.00 0.00 202 SER B C 13
ATOM 22951 O O . SER B 2 2 ? 13.755 -2.646 -20.199 1.00 0.00 202 SER B O 13
ATOM 22959 N N . SER B 2 3 ? 11.820 -1.568 -19.795 1.00 0.00 203 SER B N 13
ATOM 22960 C CA . SER B 2 3 ? 11.108 -2.784 -19.421 1.00 0.00 203 SER B CA 13
ATOM 22961 C C . SER B 2 3 ? 10.347 -3.353 -20.623 1.00 0.00 203 SER B C 13
ATOM 22962 O O . SER B 2 3 ? 9.938 -2.611 -21.517 1.00 0.00 203 SER B O 13
ATOM 22970 N N . PRO B 2 4 ? 10.145 -4.649 -20.653 1.00 0.00 204 PRO B N 13
ATOM 22971 C CA . PRO B 2 4 ? 9.415 -5.325 -21.763 1.00 0.00 204 PRO B CA 13
ATOM 22972 C C . PRO B 2 4 ? 7.919 -5.022 -21.733 1.00 0.00 204 PRO B C 13
ATOM 22973 O O . PRO B 2 4 ? 7.154 -5.561 -22.536 1.00 0.00 204 PRO B O 13
ATOM 22984 N N . ILE B 2 5 ? 7.504 -4.157 -20.807 1.00 0.00 205 ILE B N 13
ATOM 22985 C CA . ILE B 2 5 ? 6.104 -3.789 -20.688 1.00 0.00 205 ILE B CA 13
ATOM 22986 C C . ILE B 2 5 ? 5.952 -2.357 -20.196 1.00 0.00 205 ILE B C 13
ATOM 22987 O O . ILE B 2 5 ? 6.805 -1.847 -19.473 1.00 0.00 205 ILE B O 13
ATOM 23003 N N . GLN B 2 6 ? 4.861 -1.725 -20.586 1.00 0.00 206 GLN B N 13
ATOM 23004 C CA . GLN B 2 6 ? 4.597 -0.352 -20.171 1.00 0.00 206 GLN B CA 13
ATOM 23005 C C . GLN B 2 6 ? 3.212 0.090 -20.628 1.00 0.00 206 GLN B C 13
ATOM 23006 O O . GLN B 2 6 ? 3.074 0.812 -21.614 1.00 0.00 206 GLN B O 13
ATOM 23020 N N . GLY B 2 7 ? 2.187 -0.344 -19.901 1.00 0.00 207 GLY B N 13
ATOM 23021 C CA . GLY B 2 7 ? 0.808 0.015 -20.238 1.00 0.00 207 GLY B CA 13
ATOM 23022 C C . GLY B 2 7 ? 0.233 0.998 -19.231 1.00 0.00 207 GLY B C 13
ATOM 23023 O O . GLY B 2 7 ? 0.951 1.836 -18.686 1.00 0.00 207 GLY B O 13
ATOM 23027 N N . SER B 2 8 ? -1.069 0.891 -18.991 1.00 0.00 208 SER B N 13
ATOM 23028 C CA . SER B 2 8 ? -1.740 1.779 -18.052 1.00 0.00 208 SER B CA 13
ATOM 23029 C C . SER B 2 8 ? -3.107 1.226 -17.668 1.00 0.00 208 SER B C 13
ATOM 23030 O O . SER B 2 8 ? -3.572 0.243 -18.244 1.00 0.00 208 SER B O 13
ATOM 23038 N N . TRP B 2 9 ? -3.749 1.866 -16.695 1.00 0.00 209 TRP B N 13
ATOM 23039 C CA . TRP B 2 9 ? -5.070 1.435 -16.248 1.00 0.00 209 TRP B CA 13
ATOM 23040 C C . TRP B 2 9 ? -6.153 2.049 -17.126 1.00 0.00 209 TRP B C 13
ATOM 23041 O O . TRP B 2 9 ? -5.973 3.136 -17.681 1.00 0.00 209 TRP B O 13
ATOM 23062 N N . THR B 2 10 ? -7.277 1.349 -17.255 1.00 0.00 210 THR B N 13
ATOM 23063 C CA . THR B 2 10 ? -8.389 1.835 -18.073 1.00 0.00 210 THR B CA 13
ATOM 23064 C C . THR B 2 10 ? -9.705 1.737 -17.314 1.00 0.00 210 THR B C 13
ATOM 23065 O O . THR B 2 10 ? -9.972 0.740 -16.645 1.00 0.00 210 THR B O 13
ATOM 23076 N N . TRP B 2 11 ? -10.530 2.776 -17.426 1.00 0.00 211 TRP B N 13
ATOM 23077 C CA . TRP B 2 11 ? -11.826 2.794 -16.756 1.00 0.00 211 TRP B CA 13
ATOM 23078 C C . TRP B 2 11 ? -12.915 2.324 -17.719 1.00 0.00 211 TRP B C 13
ATOM 23079 O O . TRP B 2 11 ? -13.195 2.975 -18.724 1.00 0.00 211 TRP B O 13
ATOM 23100 N N . GLU B 2 12 ? -13.525 1.195 -17.393 1.00 0.00 212 GLU B N 13
ATOM 23101 C CA . GLU B 2 12 ? -14.586 0.645 -18.222 1.00 0.00 212 GLU B CA 13
ATOM 23102 C C . GLU B 2 12 ? -15.418 -0.361 -17.431 1.00 0.00 212 GLU B C 13
ATOM 23103 O O . GLU B 2 12 ? -14.900 -1.057 -16.566 1.00 0.00 212 GLU B O 13
ATOM 23115 N N . ASN B 2 13 ? -16.687 -0.476 -17.795 1.00 0.00 213 ASN B N 13
ATOM 23116 C CA . ASN B 2 13 ? -17.564 -1.440 -17.163 1.00 0.00 213 ASN B CA 13
ATOM 23117 C C . ASN B 2 13 ? -17.673 -1.186 -15.672 1.00 0.00 213 ASN B C 13
ATOM 23118 O O . ASN B 2 13 ? -17.669 -2.122 -14.874 1.00 0.00 213 ASN B O 13
ATOM 23129 N N . GLY B 2 14 ? -17.791 0.082 -15.300 1.00 0.00 214 GLY B N 13
ATOM 23130 C CA . GLY B 2 14 ? -17.921 0.447 -13.902 1.00 0.00 214 GLY B CA 13
ATOM 23131 C C . GLY B 2 14 ? -16.851 -0.215 -13.048 1.00 0.00 214 GLY B C 13
ATOM 23132 O O . GLY B 2 14 ? -16.944 -0.217 -11.821 1.00 0.00 214 GLY B O 13
ATOM 23136 N N . LYS B 2 15 ? -15.838 -0.778 -13.697 1.00 0.00 215 LYS B N 13
ATOM 23137 C CA . LYS B 2 15 ? -14.756 -1.441 -12.982 1.00 0.00 215 LYS B CA 13
ATOM 23138 C C . LYS B 2 15 ? -13.420 -1.172 -13.668 1.00 0.00 215 LYS B C 13
ATOM 23139 O O . LYS B 2 15 ? -13.358 -0.973 -14.879 1.00 0.00 215 LYS B O 13
ATOM 23158 N N . TRP B 2 16 ? -12.346 -1.163 -12.887 1.00 0.00 216 TRP B N 13
ATOM 23159 C CA . TRP B 2 16 ? -11.017 -0.915 -13.435 1.00 0.00 216 TRP B CA 13
ATOM 23160 C C . TRP B 2 16 ? -10.408 -2.214 -13.938 1.00 0.00 216 TRP B C 13
ATOM 23161 O O . TRP B 2 16 ? -10.267 -3.175 -13.181 1.00 0.00 216 TRP B O 13
ATOM 23182 N N . THR B 2 17 ? -10.051 -2.244 -15.218 1.00 0.00 217 THR B N 13
ATOM 23183 C CA . THR B 2 17 ? -9.460 -3.439 -15.823 1.00 0.00 217 THR B CA 13
ATOM 23184 C C . THR B 2 17 ? -8.176 -3.082 -16.560 1.00 0.00 217 THR B C 13
ATOM 23185 O O . THR B 2 17 ? -8.085 -2.035 -17.203 1.00 0.00 217 THR B O 13
ATOM 23196 N N . TRP B 2 18 ? -7.185 -3.966 -16.463 1.00 0.00 218 TRP B N 13
ATOM 23197 C CA . TRP B 2 18 ? -5.901 -3.750 -17.133 1.00 0.00 218 TRP B CA 13
ATOM 23198 C C . TRP B 2 18 ? -5.796 -4.661 -18.351 1.00 0.00 218 TRP B C 13
ATOM 23199 O O . TRP B 2 18 ? -5.813 -5.886 -18.227 1.00 0.00 218 TRP B O 13
ATOM 23220 N N . LYS B 2 19 ? -5.685 -4.056 -19.530 1.00 0.00 219 LYS B N 13
ATOM 23221 C CA . LYS B 2 19 ? -5.579 -4.816 -20.777 1.00 0.00 219 LYS B CA 13
ATOM 23222 C C . LYS B 2 19 ? -4.612 -4.145 -21.737 1.00 0.00 219 LYS B C 13
ATOM 23223 O O . LYS B 2 19 ? -4.120 -3.046 -21.477 1.00 0.00 219 LYS B O 13
ATOM 23242 N N . GLY B 2 20 ? -4.341 -4.817 -22.849 1.00 0.00 220 GLY B N 13
ATOM 23243 C CA . GLY B 2 20 ? -3.426 -4.283 -23.842 1.00 0.00 220 GLY B CA 13
ATOM 23244 C C . GLY B 2 20 ? -3.346 -5.190 -25.063 1.00 0.00 220 GLY B C 13
ATOM 23245 O O . GLY B 2 20 ? -4.233 -6.009 -25.297 1.00 0.00 220 GLY B O 13
ATOM 23249 N N . ILE B 2 21 ? -2.289 -5.028 -25.849 1.00 0.00 221 ILE B N 13
ATOM 23250 C CA . ILE B 2 21 ? -2.131 -5.822 -27.060 1.00 0.00 221 ILE B CA 13
ATOM 23251 C C . ILE B 2 21 ? -2.267 -7.305 -26.739 1.00 0.00 221 ILE B C 13
ATOM 23252 O O . ILE B 2 21 ? -3.281 -7.921 -27.057 1.00 0.00 221 ILE B O 13
ATOM 23268 N N . ILE B 2 22 ? -1.244 -7.866 -26.098 1.00 0.00 222 ILE B N 13
ATOM 23269 C CA . ILE B 2 22 ? -1.253 -9.281 -25.735 1.00 0.00 222 ILE B CA 13
ATOM 23270 C C . ILE B 2 22 ? -0.267 -9.547 -24.604 1.00 0.00 222 ILE B C 13
ATOM 23271 O O . ILE B 2 22 ? 0.212 -8.616 -23.957 1.00 0.00 222 ILE B O 13
ATOM 23287 N N . ARG B 2 23 ? 0.034 -10.825 -24.379 1.00 0.00 223 ARG B N 13
ATOM 23288 C CA . ARG B 2 23 ? 0.972 -11.219 -23.338 1.00 0.00 223 ARG B CA 13
ATOM 23289 C C . ARG B 2 23 ? 2.201 -10.317 -23.365 1.00 0.00 223 ARG B C 13
ATOM 23290 O O . ARG B 2 23 ? 2.346 -9.467 -24.240 1.00 0.00 223 ARG B O 13
ATOM 23311 N N . LEU B 2 24 ? 3.075 -10.501 -22.399 1.00 0.00 224 LEU B N 13
ATOM 23312 C CA . LEU B 2 24 ? 4.284 -9.694 -22.311 1.00 0.00 224 LEU B CA 13
ATOM 23313 C C . LEU B 2 24 ? 5.155 -9.899 -23.529 1.00 0.00 224 LEU B C 13
ATOM 23314 O O . LEU B 2 24 ? 5.628 -11.003 -23.790 1.00 0.00 224 LEU B O 13
ATOM 23330 N N . GLU B 2 25 ? 5.366 -8.818 -24.273 1.00 0.00 225 GLU B N 13
ATOM 23331 C CA . GLU B 2 25 ? 6.187 -8.880 -25.476 1.00 0.00 225 GLU B CA 13
ATOM 23332 C C . GLU B 2 25 ? 7.665 -8.718 -25.128 1.00 0.00 225 GLU B C 13
ATOM 23333 O O . GLU B 2 25 ? 8.012 -8.048 -24.155 1.00 0.00 225 GLU B O 13
ATOM 23345 N N . GLN B 2 26 ? 8.526 -9.338 -25.927 1.00 0.00 226 GLN B N 13
ATOM 23346 C CA . GLN B 2 26 ? 9.962 -9.258 -25.699 1.00 0.00 226 GLN B CA 13
ATOM 23347 C C . GLN B 2 26 ? 10.286 -9.534 -24.235 1.00 0.00 226 GLN B C 13
ATOM 23348 O O . GLN B 2 26 ? 9.832 -10.548 -23.730 1.00 0.00 226 GLN B O 13
ATOM 23362 N N . GLY A 1 1 ? 6.010 12.370 10.464 1.00 0.00 3 GLY A N 14
ATOM 23363 C CA . GLY A 1 1 ? 5.171 11.156 10.243 1.00 0.00 3 GLY A CA 14
ATOM 23364 C C . GLY A 1 1 ? 5.571 10.494 8.930 1.00 0.00 3 GLY A C 14
ATOM 23365 O O . GLY A 1 1 ? 6.132 11.140 8.043 1.00 0.00 3 GLY A O 14
ATOM 23369 N N . SER A 1 2 ? 5.279 9.203 8.809 1.00 0.00 4 SER A N 14
ATOM 23370 C CA . SER A 1 2 ? 5.615 8.465 7.597 1.00 0.00 4 SER A CA 14
ATOM 23371 C C . SER A 1 2 ? 4.737 8.926 6.435 1.00 0.00 4 SER A C 14
ATOM 23372 O O . SER A 1 2 ? 3.553 9.207 6.612 1.00 0.00 4 SER A O 14
ATOM 23380 N N . GLU A 1 3 ? 5.329 8.995 5.246 1.00 0.00 5 GLU A N 14
ATOM 23381 C CA . GLU A 1 3 ? 4.593 9.423 4.063 1.00 0.00 5 GLU A CA 14
ATOM 23382 C C . GLU A 1 3 ? 3.563 8.374 3.668 1.00 0.00 5 GLU A C 14
ATOM 23383 O O . GLU A 1 3 ? 3.843 7.178 3.694 1.00 0.00 5 GLU A O 14
ATOM 23395 N N . VAL A 1 4 ? 2.364 8.824 3.312 1.00 0.00 6 VAL A N 14
ATOM 23396 C CA . VAL A 1 4 ? 1.303 7.901 2.925 1.00 0.00 6 VAL A CA 14
ATOM 23397 C C . VAL A 1 4 ? 1.433 7.515 1.440 1.00 0.00 6 VAL A C 14
ATOM 23398 O O . VAL A 1 4 ? 1.319 8.380 0.575 1.00 0.00 6 VAL A O 14
ATOM 23411 N N . PRO A 1 5 ? 1.668 6.255 1.122 1.00 0.00 7 PRO A N 14
ATOM 23412 C CA . PRO A 1 5 ? 1.806 5.809 -0.298 1.00 0.00 7 PRO A CA 14
ATOM 23413 C C . PRO A 1 5 ? 0.455 5.731 -1.014 1.00 0.00 7 PRO A C 14
ATOM 23414 O O . PRO A 1 5 ? -0.552 5.341 -0.420 1.00 0.00 7 PRO A O 14
ATOM 23425 N N . GLN A 1 6 ? 0.442 6.096 -2.294 1.00 0.00 8 GLN A N 14
ATOM 23426 C CA . GLN A 1 6 ? -0.786 6.060 -3.079 1.00 0.00 8 GLN A CA 14
ATOM 23427 C C . GLN A 1 6 ? -1.042 4.645 -3.586 1.00 0.00 8 GLN A C 14
ATOM 23428 O O . GLN A 1 6 ? -0.451 3.687 -3.093 1.00 0.00 8 GLN A O 14
ATOM 23442 N N . LEU A 1 7 ? -1.922 4.522 -4.574 1.00 0.00 9 LEU A N 14
ATOM 23443 C CA . LEU A 1 7 ? -2.242 3.216 -5.134 1.00 0.00 9 LEU A CA 14
ATOM 23444 C C . LEU A 1 7 ? -1.124 2.752 -6.068 1.00 0.00 9 LEU A C 14
ATOM 23445 O O . LEU A 1 7 ? -0.703 3.487 -6.961 1.00 0.00 9 LEU A O 14
ATOM 23461 N N . THR A 1 8 ? -0.656 1.527 -5.853 1.00 0.00 10 THR A N 14
ATOM 23462 C CA . THR A 1 8 ? 0.408 0.972 -6.681 1.00 0.00 10 THR A CA 14
ATOM 23463 C C . THR A 1 8 ? -0.165 0.424 -7.982 1.00 0.00 10 THR A C 14
ATOM 23464 O O . THR A 1 8 ? -1.309 -0.033 -8.025 1.00 0.00 10 THR A O 14
ATOM 23475 N N . ASP A 1 9 ? 0.636 0.474 -9.044 1.00 0.00 11 ASP A N 14
ATOM 23476 C CA . ASP A 1 9 ? 0.207 -0.020 -10.348 1.00 0.00 11 ASP A CA 14
ATOM 23477 C C . ASP A 1 9 ? 0.606 -1.476 -10.523 1.00 0.00 11 ASP A C 14
ATOM 23478 O O . ASP A 1 9 ? 1.430 -1.999 -9.770 1.00 0.00 11 ASP A O 14
ATOM 23487 N N . LEU A 1 10 ? 0.018 -2.129 -11.516 1.00 0.00 12 LEU A N 14
ATOM 23488 C CA . LEU A 1 10 ? 0.320 -3.529 -11.774 1.00 0.00 12 LEU A CA 14
ATOM 23489 C C . LEU A 1 10 ? 1.755 -3.678 -12.276 1.00 0.00 12 LEU A C 14
ATOM 23490 O O . LEU A 1 10 ? 2.302 -2.771 -12.905 1.00 0.00 12 LEU A O 14
ATOM 23506 N N . SER A 1 11 ? 2.354 -4.834 -12.000 1.00 0.00 13 SER A N 14
ATOM 23507 C CA . SER A 1 11 ? 3.720 -5.106 -12.431 1.00 0.00 13 SER A CA 14
ATOM 23508 C C . SER A 1 11 ? 3.874 -6.567 -12.835 1.00 0.00 13 SER A C 14
ATOM 23509 O O . SER A 1 11 ? 3.192 -7.448 -12.307 1.00 0.00 13 SER A O 14
ATOM 23517 N N . PHE A 1 12 ? 4.771 -6.815 -13.783 1.00 0.00 14 PHE A N 14
ATOM 23518 C CA . PHE A 1 12 ? 5.022 -8.168 -14.279 1.00 0.00 14 PHE A CA 14
ATOM 23519 C C . PHE A 1 12 ? 6.418 -8.637 -13.880 1.00 0.00 14 PHE A C 14
ATOM 23520 O O . PHE A 1 12 ? 7.352 -7.838 -13.805 1.00 0.00 14 PHE A O 14
ATOM 23537 N N . VAL A 1 13 ? 6.555 -9.935 -13.637 1.00 0.00 15 VAL A N 14
ATOM 23538 C CA . VAL A 1 13 ? 7.844 -10.506 -13.259 1.00 0.00 15 VAL A CA 14
ATOM 23539 C C . VAL A 1 13 ? 7.972 -11.926 -13.792 1.00 0.00 15 VAL A C 14
ATOM 23540 O O . VAL A 1 13 ? 6.975 -12.595 -14.055 1.00 0.00 15 VAL A O 14
ATOM 23553 N N . ASP A 1 14 ? 9.208 -12.375 -13.949 1.00 0.00 16 ASP A N 14
ATOM 23554 C CA . ASP A 1 14 ? 9.467 -13.717 -14.449 1.00 0.00 16 ASP A CA 14
ATOM 23555 C C . ASP A 1 14 ? 8.886 -13.890 -15.852 1.00 0.00 16 ASP A C 14
ATOM 23556 O O . ASP A 1 14 ? 8.522 -14.997 -16.250 1.00 0.00 16 ASP A O 14
ATOM 23565 N N . ILE A 1 15 ? 8.803 -12.792 -16.595 1.00 0.00 17 ILE A N 14
ATOM 23566 C CA . ILE A 1 15 ? 8.268 -12.842 -17.952 1.00 0.00 17 ILE A CA 14
ATOM 23567 C C . ILE A 1 15 ? 9.045 -13.851 -18.782 1.00 0.00 17 ILE A C 14
ATOM 23568 O O . ILE A 1 15 ? 10.276 -13.856 -18.782 1.00 0.00 17 ILE A O 14
ATOM 23584 N N . THR A 1 16 ? 8.317 -14.709 -19.494 1.00 0.00 18 THR A N 14
ATOM 23585 C CA . THR A 1 16 ? 8.942 -15.736 -20.335 1.00 0.00 18 THR A CA 14
ATOM 23586 C C . THR A 1 16 ? 8.323 -15.731 -21.735 1.00 0.00 18 THR A C 14
ATOM 23587 O O . THR A 1 16 ? 7.564 -14.827 -22.088 1.00 0.00 18 THR A O 14
ATOM 23598 N N . ASP A 1 17 ? 8.648 -16.755 -22.519 1.00 0.00 19 ASP A N 14
ATOM 23599 C CA . ASP A 1 17 ? 8.112 -16.866 -23.872 1.00 0.00 19 ASP A CA 14
ATOM 23600 C C . ASP A 1 17 ? 6.677 -17.365 -23.849 1.00 0.00 19 ASP A C 14
ATOM 23601 O O . ASP A 1 17 ? 5.800 -16.792 -24.496 1.00 0.00 19 ASP A O 14
ATOM 23610 N N . SER A 1 18 ? 6.435 -18.449 -23.109 1.00 0.00 20 SER A N 14
ATOM 23611 C CA . SER A 1 18 ? 5.094 -19.035 -23.020 1.00 0.00 20 SER A CA 14
ATOM 23612 C C . SER A 1 18 ? 4.604 -19.046 -21.572 1.00 0.00 20 SER A C 14
ATOM 23613 O O . SER A 1 18 ? 3.628 -19.722 -21.244 1.00 0.00 20 SER A O 14
ATOM 23621 N N . SER A 1 19 ? 5.297 -18.308 -20.710 1.00 0.00 21 SER A N 14
ATOM 23622 C CA . SER A 1 19 ? 4.934 -18.250 -19.293 1.00 0.00 21 SER A CA 14
ATOM 23623 C C . SER A 1 19 ? 5.240 -16.867 -18.726 1.00 0.00 21 SER A C 14
ATOM 23624 O O . SER A 1 19 ? 6.346 -16.349 -18.891 1.00 0.00 21 SER A O 14
ATOM 23632 N N . ILE A 1 20 ? 4.257 -16.276 -18.051 1.00 0.00 22 ILE A N 14
ATOM 23633 C CA . ILE A 1 20 ? 4.424 -14.952 -17.453 1.00 0.00 22 ILE A CA 14
ATOM 23634 C C . ILE A 1 20 ? 4.076 -15.003 -15.967 1.00 0.00 22 ILE A C 14
ATOM 23635 O O . ILE A 1 20 ? 3.158 -15.715 -15.558 1.00 0.00 22 ILE A O 14
ATOM 23651 N N . GLY A 1 21 ? 4.828 -14.262 -15.154 1.00 0.00 23 GLY A N 14
ATOM 23652 C CA . GLY A 1 21 ? 4.593 -14.246 -13.710 1.00 0.00 23 GLY A CA 14
ATOM 23653 C C . GLY A 1 21 ? 3.768 -13.027 -13.317 1.00 0.00 23 GLY A C 14
ATOM 23654 O O . GLY A 1 21 ? 4.313 -12.005 -12.900 1.00 0.00 23 GLY A O 14
ATOM 23658 N N . LEU A 1 22 ? 2.452 -13.142 -13.459 1.00 0.00 24 LEU A N 14
ATOM 23659 C CA . LEU A 1 22 ? 1.562 -12.037 -13.122 1.00 0.00 24 LEU A CA 14
ATOM 23660 C C . LEU A 1 22 ? 1.618 -11.761 -11.629 1.00 0.00 24 LEU A C 14
ATOM 23661 O O . LEU A 1 22 ? 1.443 -12.669 -10.817 1.00 0.00 24 LEU A O 14
ATOM 23677 N N . ARG A 1 23 ? 1.854 -10.501 -11.278 1.00 0.00 25 ARG A N 14
ATOM 23678 C CA . ARG A 1 23 ? 1.928 -10.107 -9.875 1.00 0.00 25 ARG A CA 14
ATOM 23679 C C . ARG A 1 23 ? 1.420 -8.687 -9.706 1.00 0.00 25 ARG A C 14
ATOM 23680 O O . ARG A 1 23 ? 1.812 -7.794 -10.446 1.00 0.00 25 ARG A O 14
ATOM 23701 N N . TRP A 1 24 ? 0.589 -8.482 -8.688 1.00 0.00 26 TRP A N 14
ATOM 23702 C CA . TRP A 1 24 ? 0.072 -7.150 -8.393 1.00 0.00 26 TRP A CA 14
ATOM 23703 C C . TRP A 1 24 ? 0.040 -6.947 -6.881 1.00 0.00 26 TRP A C 14
ATOM 23704 O O . TRP A 1 24 ? -0.502 -7.776 -6.163 1.00 0.00 26 TRP A O 14
ATOM 23725 N N . THR A 1 25 ? 0.617 -5.851 -6.408 1.00 0.00 27 THR A N 14
ATOM 23726 C CA . THR A 1 25 ? 0.638 -5.584 -4.971 1.00 0.00 27 THR A CA 14
ATOM 23727 C C . THR A 1 25 ? -0.775 -5.280 -4.446 1.00 0.00 27 THR A C 14
ATOM 23728 O O . THR A 1 25 ? -1.336 -4.240 -4.783 1.00 0.00 27 THR A O 14
ATOM 23739 N N . PRO A 1 26 ? -1.351 -6.123 -3.615 1.00 0.00 28 PRO A N 14
ATOM 23740 C CA . PRO A 1 26 ? -2.711 -5.868 -3.042 1.00 0.00 28 PRO A CA 14
ATOM 23741 C C . PRO A 1 26 ? -2.776 -4.563 -2.234 1.00 0.00 28 PRO A C 14
ATOM 23742 O O . PRO A 1 26 ? -1.773 -4.111 -1.677 1.00 0.00 28 PRO A O 14
ATOM 23753 N N . LEU A 1 27 ? -3.974 -3.968 -2.180 1.00 0.00 29 LEU A N 14
ATOM 23754 C CA . LEU A 1 27 ? -4.187 -2.722 -1.442 1.00 0.00 29 LEU A CA 14
ATOM 23755 C C . LEU A 1 27 ? -4.864 -2.997 -0.111 1.00 0.00 29 LEU A C 14
ATOM 23756 O O . LEU A 1 27 ? -5.840 -3.741 -0.024 1.00 0.00 29 LEU A O 14
ATOM 23772 N N . ASN A 1 28 ? -4.331 -2.388 0.930 1.00 0.00 30 ASN A N 14
ATOM 23773 C CA . ASN A 1 28 ? -4.870 -2.563 2.264 1.00 0.00 30 ASN A CA 14
ATOM 23774 C C . ASN A 1 28 ? -6.394 -2.515 2.234 1.00 0.00 30 ASN A C 14
ATOM 23775 O O . ASN A 1 28 ? -7.063 -3.166 3.035 1.00 0.00 30 ASN A O 14
ATOM 23786 N N . SER A 1 29 ? -6.931 -1.749 1.287 1.00 0.00 31 SER A N 14
ATOM 23787 C CA . SER A 1 29 ? -8.377 -1.626 1.130 1.00 0.00 31 SER A CA 14
ATOM 23788 C C . SER A 1 29 ? -8.911 -2.726 0.212 1.00 0.00 31 SER A C 14
ATOM 23789 O O . SER A 1 29 ? -10.008 -3.243 0.424 1.00 0.00 31 SER A O 14
ATOM 23797 N N . SER A 1 30 ? -8.132 -3.075 -0.817 1.00 0.00 32 SER A N 14
ATOM 23798 C CA . SER A 1 30 ? -8.548 -4.110 -1.761 1.00 0.00 32 SER A CA 14
ATOM 23799 C C . SER A 1 30 ? -9.099 -5.319 -1.012 1.00 0.00 32 SER A C 14
ATOM 23800 O O . SER A 1 30 ? -8.375 -6.005 -0.295 1.00 0.00 32 SER A O 14
ATOM 23808 N N . THR A 1 31 ? -10.395 -5.558 -1.182 1.00 0.00 33 THR A N 14
ATOM 23809 C CA . THR A 1 31 ? -11.047 -6.673 -0.509 1.00 0.00 33 THR A CA 14
ATOM 23810 C C . THR A 1 31 ? -10.269 -7.956 -0.782 1.00 0.00 33 THR A C 14
ATOM 23811 O O . THR A 1 31 ? -9.624 -8.089 -1.820 1.00 0.00 33 THR A O 14
ATOM 23822 N N . ILE A 1 32 ? -10.311 -8.889 0.170 1.00 0.00 34 ILE A N 14
ATOM 23823 C CA . ILE A 1 32 ? -9.577 -10.145 0.031 1.00 0.00 34 ILE A CA 14
ATOM 23824 C C . ILE A 1 32 ? -10.464 -11.233 -0.562 1.00 0.00 34 ILE A C 14
ATOM 23825 O O . ILE A 1 32 ? -11.164 -11.946 0.158 1.00 0.00 34 ILE A O 14
ATOM 23841 N N . ILE A 1 33 ? -10.416 -11.359 -1.884 1.00 0.00 35 ILE A N 14
ATOM 23842 C CA . ILE A 1 33 ? -11.202 -12.370 -2.581 1.00 0.00 35 ILE A CA 14
ATOM 23843 C C . ILE A 1 33 ? -10.500 -12.790 -3.867 1.00 0.00 35 ILE A C 14
ATOM 23844 O O . ILE A 1 33 ? -10.173 -11.957 -4.712 1.00 0.00 35 ILE A O 14
ATOM 23860 N N . GLY A 1 34 ? -10.266 -14.090 -4.005 1.00 0.00 36 GLY A N 14
ATOM 23861 C CA . GLY A 1 34 ? -9.596 -14.607 -5.185 1.00 0.00 36 GLY A CA 14
ATOM 23862 C C . GLY A 1 34 ? -10.217 -14.039 -6.450 1.00 0.00 36 GLY A C 14
ATOM 23863 O O . GLY A 1 34 ? -11.440 -14.039 -6.611 1.00 0.00 36 GLY A O 14
ATOM 23867 N N . TYR A 1 35 ? -9.364 -13.549 -7.343 1.00 0.00 37 TYR A N 14
ATOM 23868 C CA . TYR A 1 35 ? -9.811 -12.966 -8.609 1.00 0.00 37 TYR A CA 14
ATOM 23869 C C . TYR A 1 35 ? -9.550 -13.949 -9.749 1.00 0.00 37 TYR A C 14
ATOM 23870 O O . TYR A 1 35 ? -8.448 -14.475 -9.886 1.00 0.00 37 TYR A O 14
ATOM 23888 N N . ARG A 1 36 ? -10.566 -14.193 -10.564 1.00 0.00 38 ARG A N 14
ATOM 23889 C CA . ARG A 1 36 ? -10.420 -15.115 -11.678 1.00 0.00 38 ARG A CA 14
ATOM 23890 C C . ARG A 1 36 ? -9.715 -14.446 -12.852 1.00 0.00 38 ARG A C 14
ATOM 23891 O O . ARG A 1 36 ? -10.076 -13.341 -13.258 1.00 0.00 38 ARG A O 14
ATOM 23912 N N . ILE A 1 37 ? -8.717 -15.131 -13.409 1.00 0.00 39 ILE A N 14
ATOM 23913 C CA . ILE A 1 37 ? -7.966 -14.613 -14.556 1.00 0.00 39 ILE A CA 14
ATOM 23914 C C . ILE A 1 37 ? -8.404 -15.341 -15.826 1.00 0.00 39 ILE A C 14
ATOM 23915 O O . ILE A 1 37 ? -8.342 -16.568 -15.899 1.00 0.00 39 ILE A O 14
ATOM 23931 N N . THR A 1 38 ? -8.869 -14.578 -16.811 1.00 0.00 40 THR A N 14
ATOM 23932 C CA . THR A 1 38 ? -9.337 -15.160 -18.064 1.00 0.00 40 THR A CA 14
ATOM 23933 C C . THR A 1 38 ? -8.260 -15.055 -19.133 1.00 0.00 40 THR A C 14
ATOM 23934 O O . THR A 1 38 ? -7.613 -14.018 -19.272 1.00 0.00 40 THR A O 14
ATOM 23945 N N . VAL A 1 39 ? -8.069 -16.136 -19.887 1.00 0.00 41 VAL A N 14
ATOM 23946 C CA . VAL A 1 39 ? -7.066 -16.168 -20.954 1.00 0.00 41 VAL A CA 14
ATOM 23947 C C . VAL A 1 39 ? -7.669 -16.757 -22.223 1.00 0.00 41 VAL A C 14
ATOM 23948 O O . VAL A 1 39 ? -8.455 -17.703 -22.164 1.00 0.00 41 VAL A O 14
ATOM 23961 N N . VAL A 1 40 ? -7.298 -16.200 -23.381 1.00 0.00 42 VAL A N 14
ATOM 23962 C CA . VAL A 1 40 ? -7.807 -16.690 -24.656 1.00 0.00 42 VAL A CA 14
ATOM 23963 C C . VAL A 1 40 ? -6.660 -16.865 -25.636 1.00 0.00 42 VAL A C 14
ATOM 23964 O O . VAL A 1 40 ? -5.831 -15.971 -25.805 1.00 0.00 42 VAL A O 14
ATOM 23977 N N . ALA A 1 41 ? -6.629 -18.011 -26.297 1.00 0.00 43 ALA A N 14
ATOM 23978 C CA . ALA A 1 41 ? -5.594 -18.292 -27.282 1.00 0.00 43 ALA A CA 14
ATOM 23979 C C . ALA A 1 41 ? -6.137 -18.037 -28.683 1.00 0.00 43 ALA A C 14
ATOM 23980 O O . ALA A 1 41 ? -7.266 -18.418 -28.994 1.00 0.00 43 ALA A O 14
ATOM 23987 N N . ALA A 1 42 ? -5.338 -17.390 -29.529 1.00 0.00 44 ALA A N 14
ATOM 23988 C CA . ALA A 1 42 ? -5.766 -17.092 -30.895 1.00 0.00 44 ALA A CA 14
ATOM 23989 C C . ALA A 1 42 ? -5.194 -18.112 -31.879 1.00 0.00 44 ALA A C 14
ATOM 23990 O O . ALA A 1 42 ? -5.643 -18.206 -33.023 1.00 0.00 44 ALA A O 14
ATOM 23997 N N . GLY A 1 43 ? -4.190 -18.869 -31.432 1.00 0.00 45 GLY A N 14
ATOM 23998 C CA . GLY A 1 43 ? -3.548 -19.875 -32.282 1.00 0.00 45 GLY A CA 14
ATOM 23999 C C . GLY A 1 43 ? -4.083 -21.271 -31.980 1.00 0.00 45 GLY A C 14
ATOM 24000 O O . GLY A 1 43 ? -3.405 -22.271 -32.215 1.00 0.00 45 GLY A O 14
ATOM 24004 N N . GLU A 1 44 ? -5.304 -21.336 -31.455 1.00 0.00 46 GLU A N 14
ATOM 24005 C CA . GLU A 1 44 ? -5.922 -22.619 -31.125 1.00 0.00 46 GLU A CA 14
ATOM 24006 C C . GLU A 1 44 ? -7.426 -22.557 -31.356 1.00 0.00 46 GLU A C 14
ATOM 24007 O O . GLU A 1 44 ? -8.046 -21.502 -31.215 1.00 0.00 46 GLU A O 14
ATOM 24019 N N . GLY A 1 45 ? -8.001 -23.698 -31.712 1.00 0.00 47 GLY A N 14
ATOM 24020 C CA . GLY A 1 45 ? -9.431 -23.777 -31.961 1.00 0.00 47 GLY A CA 14
ATOM 24021 C C . GLY A 1 45 ? -10.212 -23.546 -30.679 1.00 0.00 47 GLY A C 14
ATOM 24022 O O . GLY A 1 45 ? -11.388 -23.190 -30.718 1.00 0.00 47 GLY A O 14
ATOM 24026 N N . ILE A 1 46 ? -9.550 -23.749 -29.534 1.00 0.00 48 ILE A N 14
ATOM 24027 C CA . ILE A 1 46 ? -10.202 -23.554 -28.233 1.00 0.00 48 ILE A CA 14
ATOM 24028 C C . ILE A 1 46 ? -9.311 -22.711 -27.304 1.00 0.00 48 ILE A C 14
ATOM 24029 O O . ILE A 1 46 ? -8.100 -22.922 -27.249 1.00 0.00 48 ILE A O 14
ATOM 24045 N N . PRO A 1 47 ? -9.895 -21.802 -26.554 1.00 0.00 49 PRO A N 14
ATOM 24046 C CA . PRO A 1 47 ? -9.141 -20.964 -25.580 1.00 0.00 49 PRO A CA 14
ATOM 24047 C C . PRO A 1 47 ? -8.730 -21.759 -24.339 1.00 0.00 49 PRO A C 14
ATOM 24048 O O . PRO A 1 47 ? -9.287 -22.820 -24.056 1.00 0.00 49 PRO A O 14
ATOM 24059 N N . ILE A 1 48 ? -7.758 -21.229 -23.604 1.00 0.00 50 ILE A N 14
ATOM 24060 C CA . ILE A 1 48 ? -7.285 -21.883 -22.388 1.00 0.00 50 ILE A CA 14
ATOM 24061 C C . ILE A 1 48 ? -8.262 -21.649 -21.243 1.00 0.00 50 ILE A C 14
ATOM 24062 O O . ILE A 1 48 ? -8.936 -20.622 -21.191 1.00 0.00 50 ILE A O 14
ATOM 24078 N N . PHE A 1 49 ? -8.329 -22.607 -20.327 1.00 0.00 51 PHE A N 14
ATOM 24079 C CA . PHE A 1 49 ? -9.225 -22.491 -19.183 1.00 0.00 51 PHE A CA 14
ATOM 24080 C C . PHE A 1 49 ? -8.703 -21.455 -18.193 1.00 0.00 51 PHE A C 14
ATOM 24081 O O . PHE A 1 49 ? -7.498 -21.359 -17.956 1.00 0.00 51 PHE A O 14
ATOM 24098 N N . GLU A 1 50 ? -9.623 -20.691 -17.613 1.00 0.00 52 GLU A N 14
ATOM 24099 C CA . GLU A 1 50 ? -9.271 -19.669 -16.634 1.00 0.00 52 GLU A CA 14
ATOM 24100 C C . GLU A 1 50 ? -8.612 -20.301 -15.423 1.00 0.00 52 GLU A C 14
ATOM 24101 O O . GLU A 1 50 ? -8.391 -21.510 -15.377 1.00 0.00 52 GLU A O 14
ATOM 24113 N N . ASP A 1 51 ? -8.304 -19.471 -14.441 1.00 0.00 53 ASP A N 14
ATOM 24114 C CA . ASP A 1 51 ? -7.674 -19.946 -13.220 1.00 0.00 53 ASP A CA 14
ATOM 24115 C C . ASP A 1 51 ? -8.188 -19.154 -12.014 1.00 0.00 53 ASP A C 14
ATOM 24116 O O . ASP A 1 51 ? -8.290 -17.927 -12.058 1.00 0.00 53 ASP A O 14
ATOM 24125 N N . PHE A 1 52 ? -8.506 -19.872 -10.938 1.00 0.00 54 PHE A N 14
ATOM 24126 C CA . PHE A 1 52 ? -9.004 -19.244 -9.712 1.00 0.00 54 PHE A CA 14
ATOM 24127 C C . PHE A 1 52 ? -7.945 -19.304 -8.617 1.00 0.00 54 PHE A C 14
ATOM 24128 O O . PHE A 1 52 ? -7.563 -20.388 -8.172 1.00 0.00 54 PHE A O 14
ATOM 24145 N N . VAL A 1 53 ? -7.477 -18.136 -8.182 1.00 0.00 55 VAL A N 14
ATOM 24146 C CA . VAL A 1 53 ? -6.461 -18.054 -7.130 1.00 0.00 55 VAL A CA 14
ATOM 24147 C C . VAL A 1 53 ? -6.898 -17.067 -6.054 1.00 0.00 55 VAL A C 14
ATOM 24148 O O . VAL A 1 53 ? -7.513 -16.044 -6.352 1.00 0.00 55 VAL A O 14
ATOM 24161 N N . ASP A 1 54 ? -6.574 -17.381 -4.807 1.00 0.00 56 ASP A N 14
ATOM 24162 C CA . ASP A 1 54 ? -6.926 -16.518 -3.688 1.00 0.00 56 ASP A CA 14
ATOM 24163 C C . ASP A 1 54 ? -6.163 -15.201 -3.766 1.00 0.00 56 ASP A C 14
ATOM 24164 O O . ASP A 1 54 ? -5.054 -15.147 -4.299 1.00 0.00 56 ASP A O 14
ATOM 24173 N N . SER A 1 55 ? -6.762 -14.142 -3.229 1.00 0.00 57 SER A N 14
ATOM 24174 C CA . SER A 1 55 ? -6.134 -12.826 -3.237 1.00 0.00 57 SER A CA 14
ATOM 24175 C C . SER A 1 55 ? -4.864 -12.831 -2.390 1.00 0.00 57 SER A C 14
ATOM 24176 O O . SER A 1 55 ? -3.910 -12.111 -2.683 1.00 0.00 57 SER A O 14
ATOM 24184 N N . SER A 1 56 ? -4.863 -13.645 -1.338 1.00 0.00 58 SER A N 14
ATOM 24185 C CA . SER A 1 56 ? -3.707 -13.729 -0.453 1.00 0.00 58 SER A CA 14
ATOM 24186 C C . SER A 1 56 ? -2.440 -13.999 -1.255 1.00 0.00 58 SER A C 14
ATOM 24187 O O . SER A 1 56 ? -1.376 -13.457 -0.951 1.00 0.00 58 SER A O 14
ATOM 24195 N N . VAL A 1 57 ? -2.557 -14.837 -2.276 1.00 0.00 59 VAL A N 14
ATOM 24196 C CA . VAL A 1 57 ? -1.413 -15.169 -3.110 1.00 0.00 59 VAL A CA 14
ATOM 24197 C C . VAL A 1 57 ? -0.872 -13.905 -3.774 1.00 0.00 59 VAL A C 14
ATOM 24198 O O . VAL A 1 57 ? 0.340 -13.695 -3.830 1.00 0.00 59 VAL A O 14
ATOM 24211 N N . GLY A 1 58 ? -1.770 -13.059 -4.272 1.00 0.00 60 GLY A N 14
ATOM 24212 C CA . GLY A 1 58 ? -1.353 -11.820 -4.919 1.00 0.00 60 GLY A CA 14
ATOM 24213 C C . GLY A 1 58 ? -0.790 -12.097 -6.313 1.00 0.00 60 GLY A C 14
ATOM 24214 O O . GLY A 1 58 ? -1.039 -11.350 -7.257 1.00 0.00 60 GLY A O 14
ATOM 24218 N N . TYR A 1 59 ? -0.008 -13.168 -6.426 1.00 0.00 61 TYR A N 14
ATOM 24219 C CA . TYR A 1 59 ? 0.620 -13.539 -7.701 1.00 0.00 61 TYR A CA 14
ATOM 24220 C C . TYR A 1 59 ? 0.060 -14.848 -8.230 1.00 0.00 61 TYR A C 14
ATOM 24221 O O . TYR A 1 59 ? -0.487 -15.652 -7.480 1.00 0.00 61 TYR A O 14
ATOM 24239 N N . TYR A 1 60 ? 0.204 -15.064 -9.530 1.00 0.00 62 TYR A N 14
ATOM 24240 C CA . TYR A 1 60 ? -0.281 -16.285 -10.157 1.00 0.00 62 TYR A CA 14
ATOM 24241 C C . TYR A 1 60 ? 0.546 -16.590 -11.398 1.00 0.00 62 TYR A C 14
ATOM 24242 O O . TYR A 1 60 ? 1.051 -15.678 -12.059 1.00 0.00 62 TYR A O 14
ATOM 24260 N N . THR A 1 61 ? 0.687 -17.876 -11.713 1.00 0.00 63 THR A N 14
ATOM 24261 C CA . THR A 1 61 ? 1.465 -18.305 -12.871 1.00 0.00 63 THR A CA 14
ATOM 24262 C C . THR A 1 61 ? 0.556 -18.914 -13.926 1.00 0.00 63 THR A C 14
ATOM 24263 O O . THR A 1 61 ? -0.293 -19.754 -13.621 1.00 0.00 63 THR A O 14
ATOM 24274 N N . VAL A 1 62 ? 0.762 -18.506 -15.174 1.00 0.00 64 VAL A N 14
ATOM 24275 C CA . VAL A 1 62 ? -0.017 -19.024 -16.298 1.00 0.00 64 VAL A CA 14
ATOM 24276 C C . VAL A 1 62 ? 0.921 -19.419 -17.442 1.00 0.00 64 VAL A C 14
ATOM 24277 O O . VAL A 1 62 ? 1.374 -18.567 -18.209 1.00 0.00 64 VAL A O 14
ATOM 24290 N N . THR A 1 63 ? 1.202 -20.717 -17.556 1.00 0.00 65 THR A N 14
ATOM 24291 C CA . THR A 1 63 ? 2.085 -21.217 -18.606 1.00 0.00 65 THR A CA 14
ATOM 24292 C C . THR A 1 63 ? 1.317 -22.096 -19.572 1.00 0.00 65 THR A C 14
ATOM 24293 O O . THR A 1 63 ? 0.210 -22.549 -19.273 1.00 0.00 65 THR A O 14
ATOM 24304 N N . GLY A 1 64 ? 1.921 -22.338 -20.731 1.00 0.00 66 GLY A N 14
ATOM 24305 C CA . GLY A 1 64 ? 1.303 -23.171 -21.753 1.00 0.00 66 GLY A CA 14
ATOM 24306 C C . GLY A 1 64 ? 0.825 -22.332 -22.932 1.00 0.00 66 GLY A C 14
ATOM 24307 O O . GLY A 1 64 ? -0.101 -22.721 -23.644 1.00 0.00 66 GLY A O 14
ATOM 24311 N N . LEU A 1 65 ? 1.447 -21.172 -23.146 1.00 0.00 67 LEU A N 14
ATOM 24312 C CA . LEU A 1 65 ? 1.058 -20.298 -24.256 1.00 0.00 67 LEU A CA 14
ATOM 24313 C C . LEU A 1 65 ? 2.044 -20.476 -25.407 1.00 0.00 67 LEU A C 14
ATOM 24314 O O . LEU A 1 65 ? 3.196 -20.068 -25.313 1.00 0.00 67 LEU A O 14
ATOM 24330 N N . GLU A 1 66 ? 1.592 -21.092 -26.478 1.00 0.00 68 GLU A N 14
ATOM 24331 C CA . GLU A 1 66 ? 2.470 -21.336 -27.618 1.00 0.00 68 GLU A CA 14
ATOM 24332 C C . GLU A 1 66 ? 3.179 -20.052 -28.087 1.00 0.00 68 GLU A C 14
ATOM 24333 O O . GLU A 1 66 ? 2.560 -18.990 -28.149 1.00 0.00 68 GLU A O 14
ATOM 24345 N N . PRO A 1 67 ? 4.452 -20.132 -28.444 1.00 0.00 69 PRO A N 14
ATOM 24346 C CA . PRO A 1 67 ? 5.231 -18.955 -28.945 1.00 0.00 69 PRO A CA 14
ATOM 24347 C C . PRO A 1 67 ? 4.824 -18.588 -30.364 1.00 0.00 69 PRO A C 14
ATOM 24348 O O . PRO A 1 67 ? 4.314 -19.422 -31.113 1.00 0.00 69 PRO A O 14
ATOM 24359 N N . GLY A 1 68 ? 5.079 -17.346 -30.733 1.00 0.00 70 GLY A N 14
ATOM 24360 C CA . GLY A 1 68 ? 4.761 -16.882 -32.068 1.00 0.00 70 GLY A CA 14
ATOM 24361 C C . GLY A 1 68 ? 3.253 -16.769 -32.281 1.00 0.00 70 GLY A C 14
ATOM 24362 O O . GLY A 1 68 ? 2.799 -16.250 -33.301 1.00 0.00 70 GLY A O 14
ATOM 24366 N N . ILE A 1 69 ? 2.486 -17.266 -31.314 1.00 0.00 71 ILE A N 14
ATOM 24367 C CA . ILE A 1 69 ? 1.026 -17.231 -31.390 1.00 0.00 71 ILE A CA 14
ATOM 24368 C C . ILE A 1 69 ? 0.510 -16.055 -30.575 1.00 0.00 71 ILE A C 14
ATOM 24369 O O . ILE A 1 69 ? 1.105 -15.662 -29.572 1.00 0.00 71 ILE A O 14
ATOM 24385 N N . ASP A 1 70 ? -0.611 -15.513 -31.018 1.00 0.00 72 ASP A N 14
ATOM 24386 C CA . ASP A 1 70 ? -1.237 -14.387 -30.347 1.00 0.00 72 ASP A CA 14
ATOM 24387 C C . ASP A 1 70 ? -2.215 -14.878 -29.282 1.00 0.00 72 ASP A C 14
ATOM 24388 O O . ASP A 1 70 ? -3.218 -15.524 -29.589 1.00 0.00 72 ASP A O 14
ATOM 24397 N N . TYR A 1 71 ? -1.910 -14.571 -28.028 1.00 0.00 73 TYR A N 14
ATOM 24398 C CA . TYR A 1 71 ? -2.754 -14.974 -26.908 1.00 0.00 73 TYR A CA 14
ATOM 24399 C C . TYR A 1 71 ? -3.475 -13.767 -26.325 1.00 0.00 73 TYR A C 14
ATOM 24400 O O . TYR A 1 71 ? -2.845 -12.817 -25.876 1.00 0.00 73 TYR A O 14
ATOM 24418 N N . ASP A 1 72 ? -4.797 -13.821 -26.358 1.00 0.00 74 ASP A N 14
ATOM 24419 C CA . ASP A 1 72 ? -5.626 -12.745 -25.835 1.00 0.00 74 ASP A CA 14
ATOM 24420 C C . ASP A 1 72 ? -5.920 -12.995 -24.361 1.00 0.00 74 ASP A C 14
ATOM 24421 O O . ASP A 1 72 ? -6.523 -14.002 -24.003 1.00 0.00 74 ASP A O 14
ATOM 24430 N N . ILE A 1 73 ? -5.471 -12.081 -23.510 1.00 0.00 75 ILE A N 14
ATOM 24431 C CA . ILE A 1 73 ? -5.670 -12.211 -22.067 1.00 0.00 75 ILE A CA 14
ATOM 24432 C C . ILE A 1 73 ? -6.553 -11.081 -21.562 1.00 0.00 75 ILE A C 14
ATOM 24433 O O . ILE A 1 73 ? -6.753 -10.075 -22.243 1.00 0.00 75 ILE A O 14
ATOM 24449 N N . SER A 1 74 ? -7.074 -11.255 -20.356 1.00 0.00 76 SER A N 14
ATOM 24450 C CA . SER A 1 74 ? -7.932 -10.253 -19.744 1.00 0.00 76 SER A CA 14
ATOM 24451 C C . SER A 1 74 ? -7.846 -10.343 -18.223 1.00 0.00 76 SER A C 14
ATOM 24452 O O . SER A 1 74 ? -8.015 -11.419 -17.645 1.00 0.00 76 SER A O 14
ATOM 24460 N N . VAL A 1 75 ? -7.595 -9.204 -17.584 1.00 0.00 77 VAL A N 14
ATOM 24461 C CA . VAL A 1 75 ? -7.499 -9.150 -16.128 1.00 0.00 77 VAL A CA 14
ATOM 24462 C C . VAL A 1 75 ? -8.721 -8.439 -15.563 1.00 0.00 77 VAL A C 14
ATOM 24463 O O . VAL A 1 75 ? -9.096 -7.363 -16.025 1.00 0.00 77 VAL A O 14
ATOM 24476 N N . ILE A 1 76 ? -9.334 -9.048 -14.551 1.00 0.00 78 ILE A N 14
ATOM 24477 C CA . ILE A 1 76 ? -10.513 -8.469 -13.907 1.00 0.00 78 ILE A CA 14
ATOM 24478 C C . ILE A 1 76 ? -10.281 -8.325 -12.410 1.00 0.00 78 ILE A C 14
ATOM 24479 O O . ILE A 1 76 ? -9.973 -9.297 -11.724 1.00 0.00 78 ILE A O 14
ATOM 24495 N N . THR A 1 77 ? -10.444 -7.105 -11.899 1.00 0.00 79 THR A N 14
ATOM 24496 C CA . THR A 1 77 ? -10.257 -6.844 -10.474 1.00 0.00 79 THR A CA 14
ATOM 24497 C C . THR A 1 77 ? -11.609 -6.768 -9.774 1.00 0.00 79 THR A C 14
ATOM 24498 O O . THR A 1 77 ? -12.403 -5.860 -10.027 1.00 0.00 79 THR A O 14
ATOM 24509 N N . LEU A 1 78 ? -11.860 -7.726 -8.884 1.00 0.00 80 LEU A N 14
ATOM 24510 C CA . LEU A 1 78 ? -13.117 -7.775 -8.140 1.00 0.00 80 LEU A CA 14
ATOM 24511 C C . LEU A 1 78 ? -12.851 -7.653 -6.650 1.00 0.00 80 LEU A C 14
ATOM 24512 O O . LEU A 1 78 ? -12.252 -8.540 -6.040 1.00 0.00 80 LEU A O 14
ATOM 24528 N N . ILE A 1 79 ? -13.311 -6.554 -6.069 1.00 0.00 81 ILE A N 14
ATOM 24529 C CA . ILE A 1 79 ? -13.141 -6.319 -4.642 1.00 0.00 81 ILE A CA 14
ATOM 24530 C C . ILE A 1 79 ? -14.330 -5.532 -4.096 1.00 0.00 81 ILE A C 14
ATOM 24531 O O . ILE A 1 79 ? -14.877 -4.670 -4.782 1.00 0.00 81 ILE A O 14
ATOM 24547 N N . ASN A 1 80 ? -14.722 -5.827 -2.863 1.00 0.00 82 ASN A N 14
ATOM 24548 C CA . ASN A 1 80 ? -15.848 -5.133 -2.242 1.00 0.00 82 ASN A CA 14
ATOM 24549 C C . ASN A 1 80 ? -15.541 -3.649 -2.044 1.00 0.00 82 ASN A C 14
ATOM 24550 O O . ASN A 1 80 ? -16.348 -2.785 -2.385 1.00 0.00 82 ASN A O 14
ATOM 24561 N N . GLY A 1 81 ? -14.361 -3.362 -1.497 1.00 0.00 83 GLY A N 14
ATOM 24562 C CA . GLY A 1 81 ? -13.939 -1.983 -1.261 1.00 0.00 83 GLY A CA 14
ATOM 24563 C C . GLY A 1 81 ? -14.356 -1.517 0.126 1.00 0.00 83 GLY A C 14
ATOM 24564 O O . GLY A 1 81 ? -15.228 -2.112 0.758 1.00 0.00 83 GLY A O 14
ATOM 24568 N N . GLY A 1 82 ? -13.724 -0.447 0.595 1.00 0.00 84 GLY A N 14
ATOM 24569 C CA . GLY A 1 82 ? -14.038 0.094 1.910 1.00 0.00 84 GLY A CA 14
ATOM 24570 C C . GLY A 1 82 ? -15.316 0.923 1.862 1.00 0.00 84 GLY A C 14
ATOM 24571 O O . GLY A 1 82 ? -15.907 1.109 0.799 1.00 0.00 84 GLY A O 14
ATOM 24575 N N . GLU A 1 83 ? -15.735 1.416 3.022 1.00 0.00 85 GLU A N 14
ATOM 24576 C CA . GLU A 1 83 ? -16.945 2.225 3.107 1.00 0.00 85 GLU A CA 14
ATOM 24577 C C . GLU A 1 83 ? -16.893 3.366 2.102 1.00 0.00 85 GLU A C 14
ATOM 24578 O O . GLU A 1 83 ? -15.839 3.665 1.539 1.00 0.00 85 GLU A O 14
ATOM 24590 N N . SER A 1 84 ? -18.037 4.000 1.875 1.00 0.00 86 SER A N 14
ATOM 24591 C CA . SER A 1 84 ? -18.106 5.102 0.928 1.00 0.00 86 SER A CA 14
ATOM 24592 C C . SER A 1 84 ? -17.166 6.228 1.346 1.00 0.00 86 SER A C 14
ATOM 24593 O O . SER A 1 84 ? -17.049 6.544 2.530 1.00 0.00 86 SER A O 14
ATOM 24601 N N . ALA A 1 85 ? -16.496 6.824 0.366 1.00 0.00 87 ALA A N 14
ATOM 24602 C CA . ALA A 1 85 ? -15.566 7.912 0.640 1.00 0.00 87 ALA A CA 14
ATOM 24603 C C . ALA A 1 85 ? -14.450 7.439 1.569 1.00 0.00 87 ALA A C 14
ATOM 24604 O O . ALA A 1 85 ? -14.412 7.802 2.746 1.00 0.00 87 ALA A O 14
ATOM 24611 N N . PRO A 1 86 ? -13.549 6.637 1.063 1.00 0.00 88 PRO A N 14
ATOM 24612 C CA . PRO A 1 86 ? -12.406 6.096 1.857 1.00 0.00 88 PRO A CA 14
ATOM 24613 C C . PRO A 1 86 ? -11.615 7.198 2.558 1.00 0.00 88 PRO A C 14
ATOM 24614 O O . PRO A 1 86 ? -11.155 7.031 3.690 1.00 0.00 88 PRO A O 14
ATOM 24625 N N . THR A 1 87 ? -11.463 8.326 1.873 1.00 0.00 89 THR A N 14
ATOM 24626 C CA . THR A 1 87 ? -10.728 9.467 2.420 1.00 0.00 89 THR A CA 14
ATOM 24627 C C . THR A 1 87 ? -11.540 10.747 2.270 1.00 0.00 89 THR A C 14
ATOM 24628 O O . THR A 1 87 ? -11.963 11.106 1.170 1.00 0.00 89 THR A O 14
ATOM 24639 N N . THR A 1 88 ? -11.750 11.441 3.388 1.00 0.00 90 THR A N 14
ATOM 24640 C CA . THR A 1 88 ? -12.507 12.688 3.380 1.00 0.00 90 THR A CA 14
ATOM 24641 C C . THR A 1 88 ? -11.588 13.862 3.070 1.00 0.00 90 THR A C 14
ATOM 24642 O O . THR A 1 88 ? -10.365 13.726 3.082 1.00 0.00 90 THR A O 14
ATOM 24653 N N . LEU A 1 89 ? -12.182 15.020 2.789 1.00 0.00 91 LEU A N 14
ATOM 24654 C CA . LEU A 1 89 ? -11.405 16.212 2.472 1.00 0.00 91 LEU A CA 14
ATOM 24655 C C . LEU A 1 89 ? -11.085 16.984 3.749 1.00 0.00 91 LEU A C 14
ATOM 24656 O O . LEU A 1 89 ? -11.982 17.397 4.483 1.00 0.00 91 LEU A O 14
ATOM 24672 N N . THR A 1 90 ? -9.794 17.178 4.003 1.00 0.00 92 THR A N 14
ATOM 24673 C CA . THR A 1 90 ? -9.354 17.903 5.190 1.00 0.00 92 THR A CA 14
ATOM 24674 C C . THR A 1 90 ? -9.356 19.404 4.925 1.00 0.00 92 THR A C 14
ATOM 24675 O O . THR A 1 90 ? -9.424 19.840 3.777 1.00 0.00 92 THR A O 14
ATOM 24686 N N . GLN A 1 91 ? -9.280 20.186 5.995 1.00 0.00 93 GLN A N 14
ATOM 24687 C CA . GLN A 1 91 ? -9.275 21.638 5.868 1.00 0.00 93 GLN A CA 14
ATOM 24688 C C . GLN A 1 91 ? -7.939 22.120 5.312 1.00 0.00 93 GLN A C 14
ATOM 24689 O O . GLN A 1 91 ? -6.878 21.648 5.722 1.00 0.00 93 GLN A O 14
ATOM 24703 N N . GLN A 1 92 ? -7.997 23.058 4.374 1.00 0.00 94 GLN A N 14
ATOM 24704 C CA . GLN A 1 92 ? -6.783 23.591 3.767 1.00 0.00 94 GLN A CA 14
ATOM 24705 C C . GLN A 1 92 ? -5.930 24.298 4.816 1.00 0.00 94 GLN A C 14
ATOM 24706 O O . GLN A 1 92 ? -4.705 24.177 4.820 1.00 0.00 94 GLN A O 14
ATOM 24720 N N . THR A 1 93 ? -6.587 25.040 5.707 1.00 0.00 95 THR A N 14
ATOM 24721 C CA . THR A 1 93 ? -5.883 25.765 6.759 1.00 0.00 95 THR A CA 14
ATOM 24722 C C . THR A 1 93 ? -6.766 25.907 7.994 1.00 0.00 95 THR A C 14
ATOM 24723 O O . THR A 1 93 ? -7.257 24.893 8.468 1.00 0.00 95 THR A O 14
ATOM 24734 N N . SER B 2 1 ? 14.293 -3.036 -10.561 1.00 0.00 201 SER B N 14
ATOM 24735 C CA . SER B 2 1 ? 14.815 -3.290 -11.933 1.00 0.00 201 SER B CA 14
ATOM 24736 C C . SER B 2 1 ? 13.779 -2.843 -12.958 1.00 0.00 201 SER B C 14
ATOM 24737 O O . SER B 2 1 ? 12.576 -2.985 -12.739 1.00 0.00 201 SER B O 14
ATOM 24745 N N . SER B 2 2 ? 14.253 -2.302 -14.077 1.00 0.00 202 SER B N 14
ATOM 24746 C CA . SER B 2 2 ? 13.352 -1.837 -15.122 1.00 0.00 202 SER B CA 14
ATOM 24747 C C . SER B 2 2 ? 12.657 -3.013 -15.793 1.00 0.00 202 SER B C 14
ATOM 24748 O O . SER B 2 2 ? 13.264 -4.062 -16.011 1.00 0.00 202 SER B O 14
ATOM 24756 N N . SER B 2 3 ? 11.377 -2.839 -16.112 1.00 0.00 203 SER B N 14
ATOM 24757 C CA . SER B 2 3 ? 10.597 -3.896 -16.753 1.00 0.00 203 SER B CA 14
ATOM 24758 C C . SER B 2 3 ? 10.707 -3.798 -18.281 1.00 0.00 203 SER B C 14
ATOM 24759 O O . SER B 2 3 ? 10.917 -2.715 -18.826 1.00 0.00 203 SER B O 14
ATOM 24767 N N . PRO B 2 4 ? 10.573 -4.905 -18.973 1.00 0.00 204 PRO B N 14
ATOM 24768 C CA . PRO B 2 4 ? 10.665 -4.942 -20.466 1.00 0.00 204 PRO B CA 14
ATOM 24769 C C . PRO B 2 4 ? 9.591 -4.071 -21.122 1.00 0.00 204 PRO B C 14
ATOM 24770 O O . PRO B 2 4 ? 9.882 -3.266 -22.007 1.00 0.00 204 PRO B O 14
ATOM 24781 N N . ILE B 2 5 ? 8.347 -4.242 -20.675 1.00 0.00 205 ILE B N 14
ATOM 24782 C CA . ILE B 2 5 ? 7.228 -3.480 -21.213 1.00 0.00 205 ILE B CA 14
ATOM 24783 C C . ILE B 2 5 ? 6.164 -3.277 -20.147 1.00 0.00 205 ILE B C 14
ATOM 24784 O O . ILE B 2 5 ? 5.919 -4.160 -19.322 1.00 0.00 205 ILE B O 14
ATOM 24800 N N . GLN B 2 6 ? 5.511 -2.123 -20.186 1.00 0.00 206 GLN B N 14
ATOM 24801 C CA . GLN B 2 6 ? 4.450 -1.810 -19.237 1.00 0.00 206 GLN B CA 14
ATOM 24802 C C . GLN B 2 6 ? 3.285 -1.121 -19.949 1.00 0.00 206 GLN B C 14
ATOM 24803 O O . GLN B 2 6 ? 3.489 -0.277 -20.822 1.00 0.00 206 GLN B O 14
ATOM 24817 N N . GLY B 2 7 ? 2.061 -1.492 -19.571 1.00 0.00 207 GLY B N 14
ATOM 24818 C CA . GLY B 2 7 ? 0.859 -0.912 -20.171 1.00 0.00 207 GLY B CA 14
ATOM 24819 C C . GLY B 2 7 ? 0.302 0.205 -19.302 1.00 0.00 207 GLY B C 14
ATOM 24820 O O . GLY B 2 7 ? 1.045 1.062 -18.822 1.00 0.00 207 GLY B O 14
ATOM 24824 N N . SER B 2 8 ? -1.008 0.179 -19.087 1.00 0.00 208 SER B N 14
ATOM 24825 C CA . SER B 2 8 ? -1.656 1.185 -18.258 1.00 0.00 208 SER B CA 14
ATOM 24826 C C . SER B 2 8 ? -3.054 0.734 -17.858 1.00 0.00 208 SER B C 14
ATOM 24827 O O . SER B 2 8 ? -3.584 -0.237 -18.400 1.00 0.00 208 SER B O 14
ATOM 24835 N N . TRP B 2 9 ? -3.656 1.449 -16.910 1.00 0.00 209 TRP B N 14
ATOM 24836 C CA . TRP B 2 9 ? -5.003 1.121 -16.448 1.00 0.00 209 TRP B CA 14
ATOM 24837 C C . TRP B 2 9 ? -6.047 1.838 -17.294 1.00 0.00 209 TRP B C 14
ATOM 24838 O O . TRP B 2 9 ? -5.792 2.924 -17.819 1.00 0.00 209 TRP B O 14
ATOM 24859 N N . THR B 2 10 ? -7.229 1.233 -17.419 1.00 0.00 210 THR B N 14
ATOM 24860 C CA . THR B 2 10 ? -8.315 1.830 -18.199 1.00 0.00 210 THR B CA 14
ATOM 24861 C C . THR B 2 10 ? -9.601 1.866 -17.379 1.00 0.00 210 THR B C 14
ATOM 24862 O O . THR B 2 10 ? -10.016 0.853 -16.815 1.00 0.00 210 THR B O 14
ATOM 24873 N N . TRP B 2 11 ? -10.230 3.040 -17.315 1.00 0.00 211 TRP B N 14
ATOM 24874 C CA . TRP B 2 11 ? -11.473 3.201 -16.564 1.00 0.00 211 TRP B CA 14
ATOM 24875 C C . TRP B 2 11 ? -12.681 2.956 -17.466 1.00 0.00 211 TRP B C 14
ATOM 24876 O O . TRP B 2 11 ? -12.970 3.755 -18.356 1.00 0.00 211 TRP B O 14
ATOM 24897 N N . GLU B 2 12 ? -13.381 1.853 -17.222 1.00 0.00 212 GLU B N 14
ATOM 24898 C CA . GLU B 2 12 ? -14.558 1.519 -18.013 1.00 0.00 212 GLU B CA 14
ATOM 24899 C C . GLU B 2 12 ? -15.426 0.507 -17.278 1.00 0.00 212 GLU B C 14
ATOM 24900 O O . GLU B 2 12 ? -14.969 -0.156 -16.351 1.00 0.00 212 GLU B O 14
ATOM 24912 N N . ASN B 2 13 ? -16.651 0.344 -17.752 1.00 0.00 213 ASN B N 14
ATOM 24913 C CA . ASN B 2 13 ? -17.538 -0.652 -17.175 1.00 0.00 213 ASN B CA 14
ATOM 24914 C C . ASN B 2 13 ? -17.609 -0.507 -15.661 1.00 0.00 213 ASN B C 14
ATOM 24915 O O . ASN B 2 13 ? -17.715 -1.499 -14.941 1.00 0.00 213 ASN B O 14
ATOM 24926 N N . GLY B 2 14 ? -17.548 0.728 -15.181 1.00 0.00 214 GLY B N 14
ATOM 24927 C CA . GLY B 2 14 ? -17.608 0.986 -13.746 1.00 0.00 214 GLY B CA 14
ATOM 24928 C C . GLY B 2 14 ? -16.596 0.128 -12.995 1.00 0.00 214 GLY B C 14
ATOM 24929 O O . GLY B 2 14 ? -16.723 -0.086 -11.790 1.00 0.00 214 GLY B O 14
ATOM 24933 N N . LYS B 2 15 ? -15.591 -0.364 -13.715 1.00 0.00 215 LYS B N 14
ATOM 24934 C CA . LYS B 2 15 ? -14.559 -1.199 -13.110 1.00 0.00 215 LYS B CA 14
ATOM 24935 C C . LYS B 2 15 ? -13.206 -0.957 -13.768 1.00 0.00 215 LYS B C 14
ATOM 24936 O O . LYS B 2 15 ? -13.125 -0.627 -14.951 1.00 0.00 215 LYS B O 14
ATOM 24955 N N . TRP B 2 16 ? -12.143 -1.143 -12.993 1.00 0.00 216 TRP B N 14
ATOM 24956 C CA . TRP B 2 16 ? -10.789 -0.960 -13.508 1.00 0.00 216 TRP B CA 14
ATOM 24957 C C . TRP B 2 16 ? -10.295 -2.256 -14.139 1.00 0.00 216 TRP B C 14
ATOM 24958 O O . TRP B 2 16 ? -10.112 -3.265 -13.455 1.00 0.00 216 TRP B O 14
ATOM 24979 N N . THR B 2 17 ? -10.083 -2.222 -15.455 1.00 0.00 217 THR B N 14
ATOM 24980 C CA . THR B 2 17 ? -9.616 -3.399 -16.193 1.00 0.00 217 THR B CA 14
ATOM 24981 C C . THR B 2 17 ? -8.264 -3.128 -16.838 1.00 0.00 217 THR B C 14
ATOM 24982 O O . THR B 2 17 ? -8.056 -2.078 -17.454 1.00 0.00 217 THR B O 14
ATOM 24993 N N . TRP B 2 18 ? -7.354 -4.092 -16.709 1.00 0.00 218 TRP B N 14
ATOM 24994 C CA . TRP B 2 18 ? -6.021 -3.983 -17.296 1.00 0.00 218 TRP B CA 14
ATOM 24995 C C . TRP B 2 18 ? -5.913 -4.900 -18.514 1.00 0.00 218 TRP B C 14
ATOM 24996 O O . TRP B 2 18 ? -5.798 -6.119 -18.380 1.00 0.00 218 TRP B O 14
ATOM 25017 N N . LYS B 2 19 ? -5.969 -4.305 -19.702 1.00 0.00 219 LYS B N 14
ATOM 25018 C CA . LYS B 2 19 ? -5.893 -5.065 -20.953 1.00 0.00 219 LYS B CA 14
ATOM 25019 C C . LYS B 2 19 ? -4.935 -4.398 -21.925 1.00 0.00 219 LYS B C 14
ATOM 25020 O O . LYS B 2 19 ? -4.435 -3.304 -21.671 1.00 0.00 219 LYS B O 14
ATOM 25039 N N . GLY B 2 20 ? -4.689 -5.066 -23.042 1.00 0.00 220 GLY B N 14
ATOM 25040 C CA . GLY B 2 20 ? -3.794 -4.530 -24.049 1.00 0.00 220 GLY B CA 14
ATOM 25041 C C . GLY B 2 20 ? -3.688 -5.478 -25.237 1.00 0.00 220 GLY B C 14
ATOM 25042 O O . GLY B 2 20 ? -4.554 -6.328 -25.443 1.00 0.00 220 GLY B O 14
ATOM 25046 N N . ILE B 2 21 ? -2.634 -5.313 -26.028 1.00 0.00 221 ILE B N 14
ATOM 25047 C CA . ILE B 2 21 ? -2.451 -6.151 -27.208 1.00 0.00 221 ILE B CA 14
ATOM 25048 C C . ILE B 2 21 ? -2.500 -7.627 -26.821 1.00 0.00 221 ILE B C 14
ATOM 25049 O O . ILE B 2 21 ? -3.479 -8.320 -27.102 1.00 0.00 221 ILE B O 14
ATOM 25065 N N . ILE B 2 22 ? -1.445 -8.095 -26.175 1.00 0.00 222 ILE B N 14
ATOM 25066 C CA . ILE B 2 22 ? -1.351 -9.485 -25.747 1.00 0.00 222 ILE B CA 14
ATOM 25067 C C . ILE B 2 22 ? -0.304 -9.628 -24.646 1.00 0.00 222 ILE B C 14
ATOM 25068 O O . ILE B 2 22 ? 0.128 -8.637 -24.062 1.00 0.00 222 ILE B O 14
ATOM 25084 N N . ARG B 2 23 ? 0.097 -10.869 -24.381 1.00 0.00 223 ARG B N 14
ATOM 25085 C CA . ARG B 2 23 ? 1.115 -11.153 -23.374 1.00 0.00 223 ARG B CA 14
ATOM 25086 C C . ARG B 2 23 ? 2.236 -10.124 -23.427 1.00 0.00 223 ARG B C 14
ATOM 25087 O O . ARG B 2 23 ? 2.277 -9.270 -24.313 1.00 0.00 223 ARG B O 14
ATOM 25108 N N . LEU B 2 24 ? 3.149 -10.218 -22.475 1.00 0.00 224 LEU B N 14
ATOM 25109 C CA . LEU B 2 24 ? 4.259 -9.292 -22.416 1.00 0.00 224 LEU B CA 14
ATOM 25110 C C . LEU B 2 24 ? 5.147 -9.422 -23.647 1.00 0.00 224 LEU B C 14
ATOM 25111 O O . LEU B 2 24 ? 5.844 -10.423 -23.833 1.00 0.00 224 LEU B O 14
ATOM 25127 N N . GLU B 2 25 ? 5.106 -8.396 -24.490 1.00 0.00 225 GLU B N 14
ATOM 25128 C CA . GLU B 2 25 ? 5.897 -8.374 -25.714 1.00 0.00 225 GLU B CA 14
ATOM 25129 C C . GLU B 2 25 ? 7.196 -7.615 -25.481 1.00 0.00 225 GLU B C 14
ATOM 25130 O O . GLU B 2 25 ? 7.250 -6.681 -24.679 1.00 0.00 225 GLU B O 14
ATOM 25142 N N . GLN B 2 26 ? 8.239 -8.026 -26.188 1.00 0.00 226 GLN B N 14
ATOM 25143 C CA . GLN B 2 26 ? 9.538 -7.390 -26.059 1.00 0.00 226 GLN B CA 14
ATOM 25144 C C . GLN B 2 26 ? 10.037 -7.467 -24.619 1.00 0.00 226 GLN B C 14
ATOM 25145 O O . GLN B 2 26 ? 10.960 -8.225 -24.371 1.00 0.00 226 GLN B O 14
ATOM 25159 N N . GLY A 1 1 ? 0.140 8.549 14.688 1.00 0.00 3 GLY A N 15
ATOM 25160 C CA . GLY A 1 1 ? -0.002 7.131 14.251 1.00 0.00 3 GLY A CA 15
ATOM 25161 C C . GLY A 1 1 ? -0.959 7.056 13.065 1.00 0.00 3 GLY A C 15
ATOM 25162 O O . GLY A 1 1 ? -1.634 6.047 12.863 1.00 0.00 3 GLY A O 15
ATOM 25166 N N . SER A 1 2 ? -1.009 8.129 12.284 1.00 0.00 4 SER A N 15
ATOM 25167 C CA . SER A 1 2 ? -1.886 8.173 11.121 1.00 0.00 4 SER A CA 15
ATOM 25168 C C . SER A 1 2 ? -1.429 7.170 10.068 1.00 0.00 4 SER A C 15
ATOM 25169 O O . SER A 1 2 ? -0.232 6.999 9.840 1.00 0.00 4 SER A O 15
ATOM 25177 N N . GLU A 1 3 ? -2.389 6.514 9.427 1.00 0.00 5 GLU A N 15
ATOM 25178 C CA . GLU A 1 3 ? -2.070 5.532 8.397 1.00 0.00 5 GLU A CA 15
ATOM 25179 C C . GLU A 1 3 ? -1.633 6.232 7.115 1.00 0.00 5 GLU A C 15
ATOM 25180 O O . GLU A 1 3 ? -2.094 7.333 6.810 1.00 0.00 5 GLU A O 15
ATOM 25192 N N . VAL A 1 4 ? -0.741 5.590 6.364 1.00 0.00 6 VAL A N 15
ATOM 25193 C CA . VAL A 1 4 ? -0.242 6.158 5.110 1.00 0.00 6 VAL A CA 15
ATOM 25194 C C . VAL A 1 4 ? -0.363 5.135 3.981 1.00 0.00 6 VAL A C 15
ATOM 25195 O O . VAL A 1 4 ? 0.609 4.466 3.633 1.00 0.00 6 VAL A O 15
ATOM 25208 N N . PRO A 1 5 ? -1.533 5.005 3.405 1.00 0.00 7 PRO A N 15
ATOM 25209 C CA . PRO A 1 5 ? -1.775 4.038 2.291 1.00 0.00 7 PRO A CA 15
ATOM 25210 C C . PRO A 1 5 ? -0.822 4.277 1.122 1.00 0.00 7 PRO A C 15
ATOM 25211 O O . PRO A 1 5 ? -0.519 5.420 0.778 1.00 0.00 7 PRO A O 15
ATOM 25222 N N . GLN A 1 6 ? -0.351 3.189 0.515 1.00 0.00 8 GLN A N 15
ATOM 25223 C CA . GLN A 1 6 ? 0.571 3.283 -0.615 1.00 0.00 8 GLN A CA 15
ATOM 25224 C C . GLN A 1 6 ? -0.128 2.877 -1.902 1.00 0.00 8 GLN A C 15
ATOM 25225 O O . GLN A 1 6 ? -0.656 1.770 -2.007 1.00 0.00 8 GLN A O 15
ATOM 25239 N N . LEU A 1 7 ? -0.125 3.774 -2.884 1.00 0.00 9 LEU A N 15
ATOM 25240 C CA . LEU A 1 7 ? -0.757 3.491 -4.169 1.00 0.00 9 LEU A CA 15
ATOM 25241 C C . LEU A 1 7 ? 0.212 2.738 -5.066 1.00 0.00 9 LEU A C 15
ATOM 25242 O O . LEU A 1 7 ? 1.183 3.306 -5.567 1.00 0.00 9 LEU A O 15
ATOM 25258 N N . THR A 1 8 ? -0.061 1.455 -5.268 1.00 0.00 10 THR A N 15
ATOM 25259 C CA . THR A 1 8 ? 0.783 0.611 -6.109 1.00 0.00 10 THR A CA 15
ATOM 25260 C C . THR A 1 8 ? 0.111 0.383 -7.456 1.00 0.00 10 THR A C 15
ATOM 25261 O O . THR A 1 8 ? -1.037 0.781 -7.663 1.00 0.00 10 THR A O 15
ATOM 25272 N N . ASP A 1 9 ? 0.829 -0.258 -8.371 1.00 0.00 11 ASP A N 15
ATOM 25273 C CA . ASP A 1 9 ? 0.295 -0.538 -9.704 1.00 0.00 11 ASP A CA 15
ATOM 25274 C C . ASP A 1 9 ? 0.670 -1.953 -10.137 1.00 0.00 11 ASP A C 15
ATOM 25275 O O . ASP A 1 9 ? 1.557 -2.574 -9.554 1.00 0.00 11 ASP A O 15
ATOM 25284 N N . LEU A 1 10 ? -0.016 -2.456 -11.159 1.00 0.00 12 LEU A N 15
ATOM 25285 C CA . LEU A 1 10 ? 0.256 -3.801 -11.659 1.00 0.00 12 LEU A CA 15
ATOM 25286 C C . LEU A 1 10 ? 1.645 -3.871 -12.276 1.00 0.00 12 LEU A C 15
ATOM 25287 O O . LEU A 1 10 ? 2.064 -2.962 -12.993 1.00 0.00 12 LEU A O 15
ATOM 25303 N N . SER A 1 11 ? 2.355 -4.966 -11.996 1.00 0.00 13 SER A N 15
ATOM 25304 C CA . SER A 1 11 ? 3.701 -5.160 -12.535 1.00 0.00 13 SER A CA 15
ATOM 25305 C C . SER A 1 11 ? 3.898 -6.607 -12.960 1.00 0.00 13 SER A C 15
ATOM 25306 O O . SER A 1 11 ? 3.261 -7.517 -12.431 1.00 0.00 13 SER A O 15
ATOM 25314 N N . PHE A 1 12 ? 4.785 -6.810 -13.928 1.00 0.00 14 PHE A N 15
ATOM 25315 C CA . PHE A 1 12 ? 5.067 -8.146 -14.445 1.00 0.00 14 PHE A CA 15
ATOM 25316 C C . PHE A 1 12 ? 6.476 -8.589 -14.064 1.00 0.00 14 PHE A C 15
ATOM 25317 O O . PHE A 1 12 ? 7.402 -7.780 -14.032 1.00 0.00 14 PHE A O 15
ATOM 25334 N N . VAL A 1 13 ? 6.630 -9.881 -13.785 1.00 0.00 15 VAL A N 15
ATOM 25335 C CA . VAL A 1 13 ? 7.934 -10.433 -13.416 1.00 0.00 15 VAL A CA 15
ATOM 25336 C C . VAL A 1 13 ? 8.102 -11.831 -13.995 1.00 0.00 15 VAL A C 15
ATOM 25337 O O . VAL A 1 13 ? 7.131 -12.463 -14.411 1.00 0.00 15 VAL A O 15
ATOM 25350 N N . ASP A 1 14 ? 9.338 -12.314 -14.015 1.00 0.00 16 ASP A N 15
ATOM 25351 C CA . ASP A 1 14 ? 9.619 -13.641 -14.541 1.00 0.00 16 ASP A CA 15
ATOM 25352 C C . ASP A 1 14 ? 8.993 -13.825 -15.919 1.00 0.00 16 ASP A C 15
ATOM 25353 O O . ASP A 1 14 ? 8.628 -14.938 -16.298 1.00 0.00 16 ASP A O 15
ATOM 25362 N N . ILE A 1 15 ? 8.881 -12.732 -16.669 1.00 0.00 17 ILE A N 15
ATOM 25363 C CA . ILE A 1 15 ? 8.308 -12.793 -18.006 1.00 0.00 17 ILE A CA 15
ATOM 25364 C C . ILE A 1 15 ? 9.064 -13.807 -18.857 1.00 0.00 17 ILE A C 15
ATOM 25365 O O . ILE A 1 15 ? 10.290 -13.893 -18.798 1.00 0.00 17 ILE A O 15
ATOM 25381 N N . THR A 1 16 ? 8.319 -14.585 -19.636 1.00 0.00 18 THR A N 15
ATOM 25382 C CA . THR A 1 16 ? 8.915 -15.609 -20.496 1.00 0.00 18 THR A CA 15
ATOM 25383 C C . THR A 1 16 ? 8.270 -15.569 -21.883 1.00 0.00 18 THR A C 15
ATOM 25384 O O . THR A 1 16 ? 7.554 -14.626 -22.221 1.00 0.00 18 THR A O 15
ATOM 25395 N N . ASP A 1 17 ? 8.519 -16.611 -22.669 1.00 0.00 19 ASP A N 15
ATOM 25396 C CA . ASP A 1 17 ? 7.957 -16.706 -24.014 1.00 0.00 19 ASP A CA 15
ATOM 25397 C C . ASP A 1 17 ? 6.548 -17.299 -23.974 1.00 0.00 19 ASP A C 15
ATOM 25398 O O . ASP A 1 17 ? 5.627 -16.778 -24.605 1.00 0.00 19 ASP A O 15
ATOM 25407 N N . SER A 1 18 ? 6.387 -18.391 -23.223 1.00 0.00 20 SER A N 15
ATOM 25408 C CA . SER A 1 18 ? 5.089 -19.062 -23.095 1.00 0.00 20 SER A CA 15
ATOM 25409 C C . SER A 1 18 ? 4.638 -19.101 -21.634 1.00 0.00 20 SER A C 15
ATOM 25410 O O . SER A 1 18 ? 3.698 -19.817 -21.287 1.00 0.00 20 SER A O 15
ATOM 25418 N N . SER A 1 19 ? 5.313 -18.331 -20.784 1.00 0.00 21 SER A N 15
ATOM 25419 C CA . SER A 1 19 ? 4.978 -18.282 -19.359 1.00 0.00 21 SER A CA 15
ATOM 25420 C C . SER A 1 19 ? 5.321 -16.911 -18.780 1.00 0.00 21 SER A C 15
ATOM 25421 O O . SER A 1 19 ? 6.315 -16.293 -19.159 1.00 0.00 21 SER A O 15
ATOM 25429 N N . ILE A 1 20 ? 4.487 -16.441 -17.858 1.00 0.00 22 ILE A N 15
ATOM 25430 C CA . ILE A 1 20 ? 4.696 -15.138 -17.219 1.00 0.00 22 ILE A CA 15
ATOM 25431 C C . ILE A 1 20 ? 4.354 -15.218 -15.734 1.00 0.00 22 ILE A C 15
ATOM 25432 O O . ILE A 1 20 ? 3.436 -15.940 -15.338 1.00 0.00 22 ILE A O 15
ATOM 25448 N N . GLY A 1 21 ? 5.096 -14.478 -14.911 1.00 0.00 23 GLY A N 15
ATOM 25449 C CA . GLY A 1 21 ? 4.857 -14.480 -13.469 1.00 0.00 23 GLY A CA 15
ATOM 25450 C C . GLY A 1 21 ? 3.979 -13.305 -13.063 1.00 0.00 23 GLY A C 15
ATOM 25451 O O . GLY A 1 21 ? 4.477 -12.247 -12.677 1.00 0.00 23 GLY A O 15
ATOM 25455 N N . LEU A 1 22 ? 2.669 -13.497 -13.151 1.00 0.00 24 LEU A N 15
ATOM 25456 C CA . LEU A 1 22 ? 1.733 -12.440 -12.793 1.00 0.00 24 LEU A CA 15
ATOM 25457 C C . LEU A 1 22 ? 1.889 -12.080 -11.315 1.00 0.00 24 LEU A C 15
ATOM 25458 O O . LEU A 1 22 ? 1.734 -12.929 -10.438 1.00 0.00 24 LEU A O 15
ATOM 25474 N N . ARG A 1 23 ? 2.207 -10.812 -11.047 1.00 0.00 25 ARG A N 15
ATOM 25475 C CA . ARG A 1 23 ? 2.396 -10.344 -9.674 1.00 0.00 25 ARG A CA 15
ATOM 25476 C C . ARG A 1 23 ? 1.751 -8.983 -9.491 1.00 0.00 25 ARG A C 15
ATOM 25477 O O . ARG A 1 23 ? 1.896 -8.093 -10.328 1.00 0.00 25 ARG A O 15
ATOM 25498 N N . TRP A 1 24 ? 1.038 -8.833 -8.386 1.00 0.00 26 TRP A N 15
ATOM 25499 C CA . TRP A 1 24 ? 0.364 -7.579 -8.076 1.00 0.00 26 TRP A CA 15
ATOM 25500 C C . TRP A 1 24 ? 0.335 -7.374 -6.568 1.00 0.00 26 TRP A C 15
ATOM 25501 O O . TRP A 1 24 ? 0.396 -8.335 -5.804 1.00 0.00 26 TRP A O 15
ATOM 25522 N N . THR A 1 25 ? 0.232 -6.118 -6.142 1.00 0.00 27 THR A N 15
ATOM 25523 C CA . THR A 1 25 ? 0.187 -5.796 -4.715 1.00 0.00 27 THR A CA 15
ATOM 25524 C C . THR A 1 25 ? -1.201 -5.275 -4.337 1.00 0.00 27 THR A C 15
ATOM 25525 O O . THR A 1 25 ? -1.489 -4.097 -4.538 1.00 0.00 27 THR A O 15
ATOM 25536 N N . PRO A 1 26 ? -2.060 -6.099 -3.800 1.00 0.00 28 PRO A N 15
ATOM 25537 C CA . PRO A 1 26 ? -3.431 -5.654 -3.406 1.00 0.00 28 PRO A CA 15
ATOM 25538 C C . PRO A 1 26 ? -3.428 -4.444 -2.465 1.00 0.00 28 PRO A C 15
ATOM 25539 O O . PRO A 1 26 ? -2.540 -4.296 -1.622 1.00 0.00 28 PRO A O 15
ATOM 25550 N N . LEU A 1 27 ? -4.432 -3.578 -2.638 1.00 0.00 29 LEU A N 15
ATOM 25551 C CA . LEU A 1 27 ? -4.556 -2.373 -1.822 1.00 0.00 29 LEU A CA 15
ATOM 25552 C C . LEU A 1 27 ? -5.140 -2.703 -0.474 1.00 0.00 29 LEU A C 15
ATOM 25553 O O . LEU A 1 27 ? -6.079 -3.483 -0.353 1.00 0.00 29 LEU A O 15
ATOM 25569 N N . ASN A 1 28 ? -4.574 -2.088 0.538 1.00 0.00 30 ASN A N 15
ATOM 25570 C CA . ASN A 1 28 ? -5.029 -2.293 1.891 1.00 0.00 30 ASN A CA 15
ATOM 25571 C C . ASN A 1 28 ? -6.541 -2.109 1.969 1.00 0.00 30 ASN A C 15
ATOM 25572 O O . ASN A 1 28 ? -7.225 -2.794 2.730 1.00 0.00 30 ASN A O 15
ATOM 25583 N N . SER A 1 29 ? -7.050 -1.192 1.157 1.00 0.00 31 SER A N 15
ATOM 25584 C CA . SER A 1 29 ? -8.483 -0.929 1.117 1.00 0.00 31 SER A CA 15
ATOM 25585 C C . SER A 1 29 ? -9.196 -1.986 0.272 1.00 0.00 31 SER A C 15
ATOM 25586 O O . SER A 1 29 ? -10.340 -2.344 0.549 1.00 0.00 31 SER A O 15
ATOM 25594 N N . SER A 1 30 ? -8.509 -2.484 -0.757 1.00 0.00 32 SER A N 15
ATOM 25595 C CA . SER A 1 30 ? -9.095 -3.500 -1.633 1.00 0.00 32 SER A CA 15
ATOM 25596 C C . SER A 1 30 ? -9.458 -4.749 -0.825 1.00 0.00 32 SER A C 15
ATOM 25597 O O . SER A 1 30 ? -8.695 -5.183 0.039 1.00 0.00 32 SER A O 15
ATOM 25605 N N . THR A 1 31 ? -10.629 -5.313 -1.112 1.00 0.00 33 THR A N 15
ATOM 25606 C CA . THR A 1 31 ? -11.088 -6.502 -0.405 1.00 0.00 33 THR A CA 15
ATOM 25607 C C . THR A 1 31 ? -10.206 -7.693 -0.751 1.00 0.00 33 THR A C 15
ATOM 25608 O O . THR A 1 31 ? -9.755 -7.831 -1.888 1.00 0.00 33 THR A O 15
ATOM 25619 N N . ILE A 1 32 ? -9.957 -8.548 0.236 1.00 0.00 34 ILE A N 15
ATOM 25620 C CA . ILE A 1 32 ? -9.116 -9.722 0.024 1.00 0.00 34 ILE A CA 15
ATOM 25621 C C . ILE A 1 32 ? -9.979 -10.932 -0.323 1.00 0.00 34 ILE A C 15
ATOM 25622 O O . ILE A 1 32 ? -10.475 -11.632 0.561 1.00 0.00 34 ILE A O 15
ATOM 25638 N N 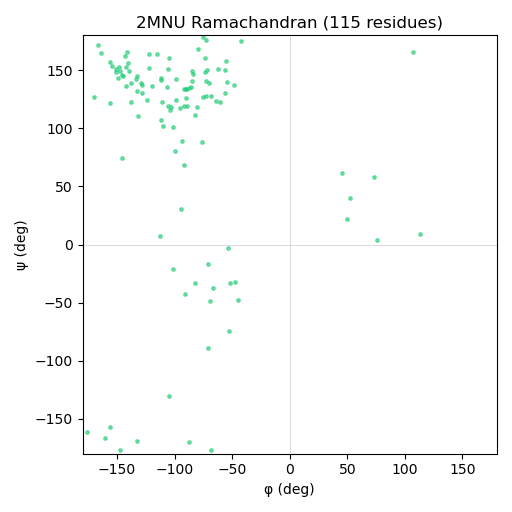. ILE A 1 33 ? -10.154 -11.172 -1.623 1.00 0.00 35 ILE A N 15
ATOM 25639 C CA . ILE A 1 33 ? -10.959 -12.299 -2.099 1.00 0.00 35 ILE A CA 15
ATOM 25640 C C . ILE A 1 33 ? -10.346 -12.895 -3.357 1.00 0.00 35 ILE A C 15
ATOM 25641 O O . ILE A 1 33 ? -9.998 -12.175 -4.293 1.00 0.00 35 ILE A O 15
ATOM 25657 N N . GLY A 1 34 ? -10.205 -14.216 -3.370 1.00 0.00 36 GLY A N 15
ATOM 25658 C CA . GLY A 1 34 ? -9.623 -14.900 -4.515 1.00 0.00 36 GLY A CA 15
ATOM 25659 C C . GLY A 1 34 ? -10.136 -14.322 -5.823 1.00 0.00 36 GLY A C 15
ATOM 25660 O O . GLY A 1 34 ? -11.331 -14.367 -6.112 1.00 0.00 36 GLY A O 15
ATOM 25664 N N . TYR A 1 35 ? -9.214 -13.783 -6.612 1.00 0.00 37 TYR A N 15
ATOM 25665 C CA . TYR A 1 35 ? -9.560 -13.203 -7.903 1.00 0.00 37 TYR A CA 15
ATOM 25666 C C . TYR A 1 35 ? -9.596 -14.285 -8.969 1.00 0.00 37 TYR A C 15
ATOM 25667 O O . TYR A 1 35 ? -9.334 -15.457 -8.690 1.00 0.00 37 TYR A O 15
ATOM 25685 N N . ARG A 1 36 ? -9.924 -13.885 -10.192 1.00 0.00 38 ARG A N 15
ATOM 25686 C CA . ARG A 1 36 ? -9.994 -14.826 -11.311 1.00 0.00 38 ARG A CA 15
ATOM 25687 C C . ARG A 1 36 ? -9.259 -14.277 -12.522 1.00 0.00 38 ARG A C 15
ATOM 25688 O O . ARG A 1 36 ? -9.525 -13.163 -12.975 1.00 0.00 38 ARG A O 15
ATOM 25709 N N . ILE A 1 37 ? -8.327 -15.073 -13.040 1.00 0.00 39 ILE A N 15
ATOM 25710 C CA . ILE A 1 37 ? -7.543 -14.679 -14.209 1.00 0.00 39 ILE A CA 15
ATOM 25711 C C . ILE A 1 37 ? -8.106 -15.344 -15.465 1.00 0.00 39 ILE A C 15
ATOM 25712 O O . ILE A 1 37 ? -8.244 -16.566 -15.524 1.00 0.00 39 ILE A O 15
ATOM 25728 N N . THR A 1 38 ? -8.454 -14.529 -16.453 1.00 0.00 40 THR A N 15
ATOM 25729 C CA . THR A 1 38 ? -9.025 -15.038 -17.702 1.00 0.00 40 THR A CA 15
ATOM 25730 C C . THR A 1 38 ? -8.027 -14.895 -18.846 1.00 0.00 40 THR A C 15
ATOM 25731 O O . THR A 1 38 ? -7.417 -13.840 -19.022 1.00 0.00 40 THR A O 15
ATOM 25742 N N . VAL A 1 39 ? -7.866 -15.967 -19.623 1.00 0.00 41 VAL A N 15
ATOM 25743 C CA . VAL A 1 39 ? -6.942 -15.968 -20.760 1.00 0.00 41 VAL A CA 15
ATOM 25744 C C . VAL A 1 39 ? -7.640 -16.497 -22.008 1.00 0.00 41 VAL A C 15
ATOM 25745 O O . VAL A 1 39 ? -8.394 -17.469 -21.946 1.00 0.00 41 VAL A O 15
ATOM 25758 N N . VAL A 1 40 ? -7.386 -15.851 -23.152 1.00 0.00 42 VAL A N 15
ATOM 25759 C CA . VAL A 1 40 ? -7.996 -16.266 -24.412 1.00 0.00 42 VAL A CA 15
ATOM 25760 C C . VAL A 1 40 ? -6.934 -16.355 -25.493 1.00 0.00 42 VAL A C 15
ATOM 25761 O O . VAL A 1 40 ? -6.139 -15.435 -25.677 1.00 0.00 42 VAL A O 15
ATOM 25774 N N . ALA A 1 41 ? -6.930 -17.472 -26.206 1.00 0.00 43 ALA A N 15
ATOM 25775 C CA . ALA A 1 41 ? -5.973 -17.688 -27.277 1.00 0.00 43 ALA A CA 15
ATOM 25776 C C . ALA A 1 41 ? -6.614 -17.317 -28.608 1.00 0.00 43 ALA A C 15
ATOM 25777 O O . ALA A 1 41 ? -7.764 -17.671 -28.866 1.00 0.00 43 ALA A O 15
ATOM 25784 N N . ALA A 1 42 ? -5.875 -16.601 -29.453 1.00 0.00 44 ALA A N 15
ATOM 25785 C CA . ALA A 1 42 ? -6.408 -16.200 -30.756 1.00 0.00 44 ALA A CA 15
ATOM 25786 C C . ALA A 1 42 ? -6.045 -17.225 -31.831 1.00 0.00 44 ALA A C 15
ATOM 25787 O O . ALA A 1 42 ? -6.897 -17.644 -32.615 1.00 0.00 44 ALA A O 15
ATOM 25794 N N . GLY A 1 43 ? -4.774 -17.624 -31.855 1.00 0.00 45 GLY A N 15
ATOM 25795 C CA . GLY A 1 43 ? -4.297 -18.602 -32.835 1.00 0.00 45 GLY A CA 15
ATOM 25796 C C . GLY A 1 43 ? -5.010 -19.936 -32.662 1.00 0.00 45 GLY A C 15
ATOM 25797 O O . GLY A 1 43 ? -5.180 -20.695 -33.617 1.00 0.00 45 GLY A O 15
ATOM 25801 N N . GLU A 1 44 ? -5.411 -20.221 -31.429 1.00 0.00 46 GLU A N 15
ATOM 25802 C CA . GLU A 1 44 ? -6.096 -21.468 -31.125 1.00 0.00 46 GLU A CA 15
ATOM 25803 C C . GLU A 1 44 ? -7.597 -21.240 -31.149 1.00 0.00 46 GLU A C 15
ATOM 25804 O O . GLU A 1 44 ? -8.109 -20.293 -30.553 1.00 0.00 46 GLU A O 15
ATOM 25816 N N . GLY A 1 45 ? -8.289 -22.107 -31.867 1.00 0.00 47 GLY A N 15
ATOM 25817 C CA . GLY A 1 45 ? -9.731 -21.993 -31.995 1.00 0.00 47 GLY A CA 15
ATOM 25818 C C . GLY A 1 45 ? -10.404 -22.037 -30.624 1.00 0.00 47 GLY A C 15
ATOM 25819 O O . GLY A 1 45 ? -11.536 -21.572 -30.468 1.00 0.00 47 GLY A O 15
ATOM 25823 N N . ILE A 1 46 ? -9.700 -22.592 -29.623 1.00 0.00 48 ILE A N 15
ATOM 25824 C CA . ILE A 1 46 ? -10.244 -22.683 -28.258 1.00 0.00 48 ILE A CA 15
ATOM 25825 C C . ILE A 1 46 ? -9.355 -21.909 -27.270 1.00 0.00 48 ILE A C 15
ATOM 25826 O O . ILE A 1 46 ? -8.130 -22.030 -27.312 1.00 0.00 48 ILE A O 15
ATOM 25842 N N . PRO A 1 47 ? -9.945 -21.146 -26.368 1.00 0.00 49 PRO A N 15
ATOM 25843 C CA . PRO A 1 47 ? -9.179 -20.388 -25.339 1.00 0.00 49 PRO A CA 15
ATOM 25844 C C . PRO A 1 47 ? -8.722 -21.298 -24.201 1.00 0.00 49 PRO A C 15
ATOM 25845 O O . PRO A 1 47 ? -9.190 -22.431 -24.083 1.00 0.00 49 PRO A O 15
ATOM 25856 N N . ILE A 1 48 ? -7.819 -20.795 -23.361 1.00 0.00 50 ILE A N 15
ATOM 25857 C CA . ILE A 1 48 ? -7.323 -21.569 -22.222 1.00 0.00 50 ILE A CA 15
ATOM 25858 C C . ILE A 1 48 ? -8.250 -21.395 -21.021 1.00 0.00 50 ILE A C 15
ATOM 25859 O O . ILE A 1 48 ? -8.762 -20.303 -20.772 1.00 0.00 50 ILE A O 15
ATOM 25875 N N . PHE A 1 49 ? -8.457 -22.478 -20.277 1.00 0.00 51 PHE A N 15
ATOM 25876 C CA . PHE A 1 49 ? -9.322 -22.433 -19.106 1.00 0.00 51 PHE A CA 15
ATOM 25877 C C . PHE A 1 49 ? -8.786 -21.441 -18.080 1.00 0.00 51 PHE A C 15
ATOM 25878 O O . PHE A 1 49 ? -7.580 -21.371 -17.839 1.00 0.00 51 PHE A O 15
ATOM 25895 N N . GLU A 1 50 ? -9.698 -20.685 -17.480 1.00 0.00 52 GLU A N 15
ATOM 25896 C CA . GLU A 1 50 ? -9.337 -19.694 -16.473 1.00 0.00 52 GLU A CA 15
ATOM 25897 C C . GLU A 1 50 ? -8.864 -20.377 -15.202 1.00 0.00 52 GLU A C 15
ATOM 25898 O O . GLU A 1 50 ? -8.816 -21.604 -15.119 1.00 0.00 52 GLU A O 15
ATOM 25910 N N . ASP A 1 51 ? -8.535 -19.569 -14.203 1.00 0.00 53 ASP A N 15
ATOM 25911 C CA . ASP A 1 51 ? -8.082 -20.105 -12.934 1.00 0.00 53 ASP A CA 15
ATOM 25912 C C . ASP A 1 51 ? -8.386 -19.133 -11.797 1.00 0.00 53 ASP A C 15
ATOM 25913 O O . ASP A 1 51 ? -8.397 -17.918 -11.992 1.00 0.00 53 ASP A O 15
ATOM 25922 N N . PHE A 1 52 ? -8.638 -19.680 -10.607 1.00 0.00 54 PHE A N 15
ATOM 25923 C CA . PHE A 1 52 ? -8.946 -18.864 -9.431 1.00 0.00 54 PHE A CA 15
ATOM 25924 C C . PHE A 1 52 ? -7.861 -19.036 -8.374 1.00 0.00 54 PHE A C 15
ATOM 25925 O O . PHE A 1 52 ? -7.557 -20.155 -7.963 1.00 0.00 54 PHE A O 15
ATOM 25942 N N . VAL A 1 53 ? -7.278 -17.922 -7.935 1.00 0.00 55 VAL A N 15
ATOM 25943 C CA . VAL A 1 53 ? -6.221 -17.956 -6.920 1.00 0.00 55 VAL A CA 15
ATOM 25944 C C . VAL A 1 53 ? -6.584 -17.049 -5.752 1.00 0.00 55 VAL A C 15
ATOM 25945 O O . VAL A 1 53 ? -7.028 -15.919 -5.947 1.00 0.00 55 VAL A O 15
ATOM 25958 N N . ASP A 1 54 ? -6.399 -17.553 -4.538 1.00 0.00 56 ASP A N 15
ATOM 25959 C CA . ASP A 1 54 ? -6.719 -16.778 -3.349 1.00 0.00 56 ASP A CA 15
ATOM 25960 C C . ASP A 1 54 ? -6.017 -15.421 -3.395 1.00 0.00 56 ASP A C 15
ATOM 25961 O O . ASP A 1 54 ? -4.866 -15.320 -3.817 1.00 0.00 56 ASP A O 15
ATOM 25970 N N . SER A 1 55 ? -6.726 -14.383 -2.962 1.00 0.00 57 SER A N 15
ATOM 25971 C CA . SER A 1 55 ? -6.174 -13.031 -2.958 1.00 0.00 57 SER A CA 15
ATOM 25972 C C . SER A 1 55 ? -4.931 -12.962 -2.076 1.00 0.00 57 SER A C 15
ATOM 25973 O O . SER A 1 55 ? -3.992 -12.221 -2.362 1.00 0.00 57 SER A O 15
ATOM 25981 N N . SER A 1 56 ? -4.935 -13.740 -1.000 1.00 0.00 58 SER A N 15
ATOM 25982 C CA . SER A 1 56 ? -3.810 -13.761 -0.075 1.00 0.00 58 SER A CA 15
ATOM 25983 C C . SER A 1 56 ? -2.514 -14.080 -0.815 1.00 0.00 58 SER A C 15
ATOM 25984 O O . SER A 1 56 ? -1.448 -13.577 -0.464 1.00 0.00 58 SER A O 15
ATOM 25992 N N . VAL A 1 57 ? -2.615 -14.921 -1.839 1.00 0.00 59 VAL A N 15
ATOM 25993 C CA . VAL A 1 57 ? -1.441 -15.299 -2.616 1.00 0.00 59 VAL A CA 15
ATOM 25994 C C . VAL A 1 57 ? -0.833 -14.077 -3.298 1.00 0.00 59 VAL A C 15
ATOM 25995 O O . VAL A 1 57 ? 0.379 -13.869 -3.249 1.00 0.00 59 VAL A O 15
ATOM 26008 N N . GLY A 1 58 ? -1.677 -13.262 -3.926 1.00 0.00 60 GLY A N 15
ATOM 26009 C CA . GLY A 1 58 ? -1.199 -12.060 -4.604 1.00 0.00 60 GLY A CA 15
ATOM 26010 C C . GLY A 1 58 ? -0.227 -12.426 -5.723 1.00 0.00 60 GLY A C 15
ATOM 26011 O O . GLY A 1 58 ? 0.635 -11.630 -6.095 1.00 0.00 60 GLY A O 15
ATOM 26015 N N . TYR A 1 59 ? -0.378 -13.633 -6.256 1.00 0.00 61 TYR A N 15
ATOM 26016 C CA . TYR A 1 59 ? 0.501 -14.096 -7.326 1.00 0.00 61 TYR A CA 15
ATOM 26017 C C . TYR A 1 59 ? -0.049 -15.363 -7.980 1.00 0.00 61 TYR A C 15
ATOM 26018 O O . TYR A 1 59 ? -0.742 -16.157 -7.345 1.00 0.00 61 TYR A O 15
ATOM 26036 N N . TYR A 1 60 ? 0.289 -15.549 -9.254 1.00 0.00 62 TYR A N 15
ATOM 26037 C CA . TYR A 1 60 ? -0.148 -16.733 -9.984 1.00 0.00 62 TYR A CA 15
ATOM 26038 C C . TYR A 1 60 ? 0.746 -16.965 -11.200 1.00 0.00 62 TYR A C 15
ATOM 26039 O O . TYR A 1 60 ? 1.456 -16.062 -11.647 1.00 0.00 62 TYR A O 15
ATOM 26057 N N . THR A 1 61 ? 0.706 -18.185 -11.738 1.00 0.00 63 THR A N 15
ATOM 26058 C CA . THR A 1 61 ? 1.510 -18.540 -12.908 1.00 0.00 63 THR A CA 15
ATOM 26059 C C . THR A 1 61 ? 0.628 -19.144 -13.991 1.00 0.00 63 THR A C 15
ATOM 26060 O O . THR A 1 61 ? -0.202 -20.012 -13.721 1.00 0.00 63 THR A O 15
ATOM 26071 N N . VAL A 1 62 ? 0.831 -18.695 -15.229 1.00 0.00 64 VAL A N 15
ATOM 26072 C CA . VAL A 1 62 ? 0.073 -19.204 -16.370 1.00 0.00 64 VAL A CA 15
ATOM 26073 C C . VAL A 1 62 ? 1.039 -19.578 -17.501 1.00 0.00 64 VAL A C 15
ATOM 26074 O O . VAL A 1 62 ? 1.699 -18.710 -18.079 1.00 0.00 64 VAL A O 15
ATOM 26087 N N . THR A 1 63 ? 1.117 -20.874 -17.812 1.00 0.00 65 THR A N 15
ATOM 26088 C CA . THR A 1 63 ? 2.009 -21.362 -18.870 1.00 0.00 65 THR A CA 15
ATOM 26089 C C . THR A 1 63 ? 1.218 -22.123 -19.921 1.00 0.00 65 THR A C 15
ATOM 26090 O O . THR A 1 63 ? 0.123 -22.615 -19.654 1.00 0.00 65 THR A O 15
ATOM 26101 N N . GLY A 1 64 ? 1.780 -22.209 -21.123 1.00 0.00 66 GLY A N 15
ATOM 26102 C CA . GLY A 1 64 ? 1.124 -22.906 -22.221 1.00 0.00 66 GLY A CA 15
ATOM 26103 C C . GLY A 1 64 ? 0.603 -21.913 -23.252 1.00 0.00 66 GLY A C 15
ATOM 26104 O O . GLY A 1 64 ? -0.497 -22.070 -23.781 1.00 0.00 66 GLY A O 15
ATOM 26108 N N . LEU A 1 65 ? 1.400 -20.880 -23.532 1.00 0.00 67 LEU A N 15
ATOM 26109 C CA . LEU A 1 65 ? 1.014 -19.854 -24.504 1.00 0.00 67 LEU A CA 15
ATOM 26110 C C . LEU A 1 65 ? 1.993 -19.868 -25.676 1.00 0.00 67 LEU A C 15
ATOM 26111 O O . LEU A 1 65 ? 3.160 -19.516 -25.520 1.00 0.00 67 LEU A O 15
ATOM 26127 N N . GLU A 1 66 ? 1.523 -20.295 -26.835 1.00 0.00 68 GLU A N 15
ATOM 26128 C CA . GLU A 1 66 ? 2.388 -20.378 -28.010 1.00 0.00 68 GLU A CA 15
ATOM 26129 C C . GLU A 1 66 ? 3.177 -19.077 -28.213 1.00 0.00 68 GLU A C 15
ATOM 26130 O O . GLU A 1 66 ? 2.640 -17.986 -28.005 1.00 0.00 68 GLU A O 15
ATOM 26142 N N . PRO A 1 67 ? 4.432 -19.162 -28.619 1.00 0.00 69 PRO A N 15
ATOM 26143 C CA . PRO A 1 67 ? 5.280 -17.959 -28.856 1.00 0.00 69 PRO A CA 15
ATOM 26144 C C . PRO A 1 67 ? 4.918 -17.235 -30.141 1.00 0.00 69 PRO A C 15
ATOM 26145 O O . PRO A 1 67 ? 4.338 -17.814 -31.060 1.00 0.00 69 PRO A O 15
ATOM 26156 N N . GLY A 1 68 ? 5.293 -15.966 -30.189 1.00 0.00 70 GLY A N 15
ATOM 26157 C CA . GLY A 1 68 ? 5.035 -15.140 -31.354 1.00 0.00 70 GLY A CA 15
ATOM 26158 C C . GLY A 1 68 ? 3.580 -15.264 -31.808 1.00 0.00 70 GLY A C 15
ATOM 26159 O O . GLY A 1 68 ? 3.272 -15.095 -32.989 1.00 0.00 70 GLY A O 15
ATOM 26163 N N . ILE A 1 69 ? 2.691 -15.571 -30.860 1.00 0.00 71 ILE A N 15
ATOM 26164 C CA . ILE A 1 69 ? 1.261 -15.731 -31.154 1.00 0.00 71 ILE A CA 15
ATOM 26165 C C . ILE A 1 69 ? 0.467 -14.629 -30.460 1.00 0.00 71 ILE A C 15
ATOM 26166 O O . ILE A 1 69 ? 0.983 -13.921 -29.595 1.00 0.00 71 ILE A O 15
ATOM 26182 N N . ASP A 1 70 ? -0.790 -14.486 -30.864 1.00 0.00 72 ASP A N 15
ATOM 26183 C CA . ASP A 1 70 ? -1.655 -13.465 -30.316 1.00 0.00 72 ASP A CA 15
ATOM 26184 C C . ASP A 1 70 ? -2.607 -14.041 -29.283 1.00 0.00 72 ASP A C 15
ATOM 26185 O O . ASP A 1 70 ? -3.621 -14.634 -29.631 1.00 0.00 72 ASP A O 15
ATOM 26194 N N . TYR A 1 71 ? -2.279 -13.861 -28.010 1.00 0.00 73 TYR A N 15
ATOM 26195 C CA . TYR A 1 71 ? -3.124 -14.353 -26.918 1.00 0.00 73 TYR A CA 15
ATOM 26196 C C . TYR A 1 71 ? -3.763 -13.190 -26.180 1.00 0.00 73 TYR A C 15
ATOM 26197 O O . TYR A 1 71 ? -3.089 -12.281 -25.724 1.00 0.00 73 TYR A O 15
ATOM 26215 N N . ASP A 1 72 ? -5.084 -13.237 -26.103 1.00 0.00 74 ASP A N 15
ATOM 26216 C CA . ASP A 1 72 ? -5.860 -12.207 -25.435 1.00 0.00 74 ASP A CA 15
ATOM 26217 C C . ASP A 1 72 ? -6.015 -12.563 -23.960 1.00 0.00 74 ASP A C 15
ATOM 26218 O O . ASP A 1 72 ? -6.619 -13.577 -23.620 1.00 0.00 74 ASP A O 15
ATOM 26227 N N . ILE A 1 73 ? -5.452 -11.728 -23.089 1.00 0.00 75 ILE A N 15
ATOM 26228 C CA . ILE A 1 73 ? -5.520 -11.968 -21.647 1.00 0.00 75 ILE A CA 15
ATOM 26229 C C . ILE A 1 73 ? -6.305 -10.854 -20.968 1.00 0.00 75 ILE A C 15
ATOM 26230 O O . ILE A 1 73 ? -6.487 -9.772 -21.524 1.00 0.00 75 ILE A O 15
ATOM 26246 N N . SER A 1 74 ? -6.750 -11.136 -19.750 1.00 0.00 76 SER A N 15
ATOM 26247 C CA . SER A 1 74 ? -7.507 -10.160 -18.978 1.00 0.00 76 SER A CA 15
ATOM 26248 C C . SER A 1 74 ? -7.356 -10.418 -17.487 1.00 0.00 76 SER A C 15
ATOM 26249 O O . SER A 1 74 ? -7.188 -11.558 -17.055 1.00 0.00 76 SER A O 15
ATOM 26257 N N . VAL A 1 75 ? -7.450 -9.348 -16.701 1.00 0.00 77 VAL A N 15
ATOM 26258 C CA . VAL A 1 75 ? -7.358 -9.456 -15.244 1.00 0.00 77 VAL A CA 15
ATOM 26259 C C . VAL A 1 75 ? -8.490 -8.657 -14.604 1.00 0.00 77 VAL A C 15
ATOM 26260 O O . VAL A 1 75 ? -8.425 -7.430 -14.511 1.00 0.00 77 VAL A O 15
ATOM 26273 N N . ILE A 1 76 ? -9.535 -9.363 -14.176 1.00 0.00 78 ILE A N 15
ATOM 26274 C CA . ILE A 1 76 ? -10.686 -8.711 -13.555 1.00 0.00 78 ILE A CA 15
ATOM 26275 C C . ILE A 1 76 ? -10.418 -8.451 -12.081 1.00 0.00 78 ILE A C 15
ATOM 26276 O O . ILE A 1 76 ? -10.044 -9.359 -11.339 1.00 0.00 78 ILE A O 15
ATOM 26292 N N . THR A 1 77 ? -10.616 -7.204 -11.660 1.00 0.00 79 THR A N 15
ATOM 26293 C CA . THR A 1 77 ? -10.404 -6.832 -10.260 1.00 0.00 79 THR A CA 15
ATOM 26294 C C . THR A 1 77 ? -11.748 -6.579 -9.586 1.00 0.00 79 THR A C 15
ATOM 26295 O O . THR A 1 77 ? -12.393 -5.557 -9.820 1.00 0.00 79 THR A O 15
ATOM 26306 N N . LEU A 1 78 ? -12.162 -7.522 -8.746 1.00 0.00 80 LEU A N 15
ATOM 26307 C CA . LEU A 1 78 ? -13.434 -7.410 -8.033 1.00 0.00 80 LEU A CA 15
ATOM 26308 C C . LEU A 1 78 ? -13.204 -7.462 -6.527 1.00 0.00 80 LEU A C 15
ATOM 26309 O O . LEU A 1 78 ? -12.516 -8.349 -6.024 1.00 0.00 80 LEU A O 15
ATOM 26325 N N . ILE A 1 79 ? -13.791 -6.506 -5.812 1.00 0.00 81 ILE A N 15
ATOM 26326 C CA . ILE A 1 79 ? -13.670 -6.446 -4.356 1.00 0.00 81 ILE A CA 15
ATOM 26327 C C . ILE A 1 79 ? -15.053 -6.261 -3.725 1.00 0.00 81 ILE A C 15
ATOM 26328 O O . ILE A 1 79 ? -16.027 -5.982 -4.423 1.00 0.00 81 ILE A O 15
ATOM 26344 N N . ASN A 1 80 ? -15.135 -6.427 -2.408 1.00 0.00 82 ASN A N 15
ATOM 26345 C CA . ASN A 1 80 ? -16.407 -6.274 -1.705 1.00 0.00 82 ASN A CA 15
ATOM 26346 C C . ASN A 1 80 ? -16.907 -4.836 -1.805 1.00 0.00 82 ASN A C 15
ATOM 26347 O O . ASN A 1 80 ? -18.09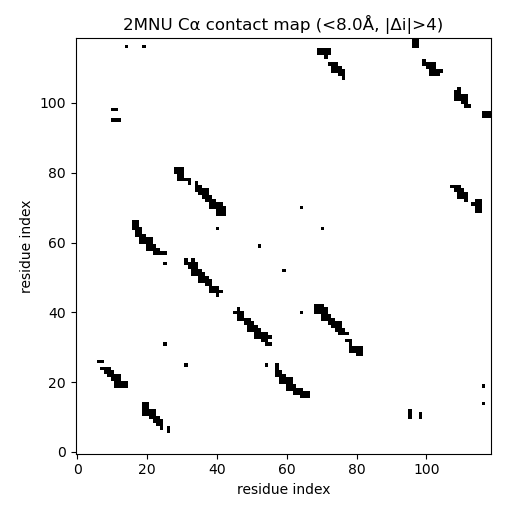1 -4.595 -2.041 1.00 0.00 82 ASN A O 15
ATOM 26358 N N . GLY A 1 81 ? -15.993 -3.887 -1.629 1.00 0.00 83 GLY A N 15
ATOM 26359 C CA . GLY A 1 81 ? -16.344 -2.471 -1.703 1.00 0.00 83 GLY A CA 15
ATOM 26360 C C . GLY A 1 81 ? -15.328 -1.609 -0.959 1.00 0.00 83 GLY A C 15
ATOM 26361 O O . GLY A 1 81 ? -15.183 -1.711 0.261 1.00 0.00 83 GLY A O 15
ATOM 26365 N N . GLY A 1 82 ? -14.629 -0.754 -1.704 1.00 0.00 84 GLY A N 15
ATOM 26366 C CA . GLY A 1 82 ? -13.626 0.136 -1.118 1.00 0.00 84 GLY A CA 15
ATOM 26367 C C . GLY A 1 82 ? -14.214 1.520 -0.857 1.00 0.00 84 GLY A C 15
ATOM 26368 O O . GLY A 1 82 ? -15.411 1.743 -1.042 1.00 0.00 84 GLY A O 15
ATOM 26372 N N . GLU A 1 83 ? -13.362 2.446 -0.428 1.00 0.00 85 GLU A N 15
ATOM 26373 C CA . GLU A 1 83 ? -13.806 3.805 -0.146 1.00 0.00 85 GLU A CA 15
ATOM 26374 C C . GLU A 1 83 ? -14.033 4.572 -1.447 1.00 0.00 85 GLU A C 15
ATOM 26375 O O . GLU A 1 83 ? -13.192 4.552 -2.347 1.00 0.00 85 GLU A O 15
ATOM 26387 N N . SER A 1 84 ? -15.175 5.245 -1.539 1.00 0.00 86 SER A N 15
ATOM 26388 C CA . SER A 1 84 ? -15.503 6.017 -2.733 1.00 0.00 86 SER A CA 15
ATOM 26389 C C . SER A 1 84 ? -14.812 7.376 -2.692 1.00 0.00 86 SER A C 15
ATOM 26390 O O . SER A 1 84 ? -14.347 7.813 -1.639 1.00 0.00 86 SER A O 15
ATOM 26398 N N . ALA A 1 85 ? -14.755 8.046 -3.841 1.00 0.00 87 ALA A N 15
ATOM 26399 C CA . ALA A 1 85 ? -14.125 9.358 -3.915 1.00 0.00 87 ALA A CA 15
ATOM 26400 C C . ALA A 1 85 ? -13.950 9.786 -5.378 1.00 0.00 87 ALA A C 15
ATOM 26401 O O . ALA A 1 85 ? -13.855 8.943 -6.270 1.00 0.00 87 ALA A O 15
ATOM 26408 N N . PRO A 1 86 ? -13.902 11.072 -5.635 1.00 0.00 88 PRO A N 15
ATOM 26409 C CA . PRO A 1 86 ? -13.730 11.614 -7.018 1.00 0.00 88 PRO A CA 15
ATOM 26410 C C . PRO A 1 86 ? -12.348 11.284 -7.586 1.00 0.00 88 PRO A C 15
ATOM 26411 O O . PRO A 1 86 ? -11.383 11.131 -6.841 1.00 0.00 88 PRO A O 15
ATOM 26422 N N . THR A 1 87 ? -12.265 11.176 -8.911 1.00 0.00 89 THR A N 15
ATOM 26423 C CA . THR A 1 87 ? -10.999 10.866 -9.563 1.00 0.00 89 THR A CA 15
ATOM 26424 C C . THR A 1 87 ? -10.158 12.128 -9.710 1.00 0.00 89 THR A C 15
ATOM 26425 O O . THR A 1 87 ? -10.586 13.103 -10.326 1.00 0.00 89 THR A O 15
ATOM 26436 N N . THR A 1 88 ? -8.956 12.103 -9.136 1.00 0.00 90 THR A N 15
ATOM 26437 C CA . THR A 1 88 ? -8.054 13.251 -9.204 1.00 0.00 90 THR A CA 15
ATOM 26438 C C . THR A 1 88 ? -6.608 12.782 -9.303 1.00 0.00 90 THR A C 15
ATOM 26439 O O . THR A 1 88 ? -6.298 11.627 -9.009 1.00 0.00 90 THR A O 15
ATOM 26450 N N . LEU A 1 89 ? -5.722 13.682 -9.717 1.00 0.00 91 LEU A N 15
ATOM 26451 C CA . LEU A 1 89 ? -4.305 13.350 -9.850 1.00 0.00 91 LEU A CA 15
ATOM 26452 C C . LEU A 1 89 ? -3.575 13.634 -8.540 1.00 0.00 91 LEU A C 15
ATOM 26453 O O . LEU A 1 89 ? -3.685 14.726 -7.979 1.00 0.00 91 LEU A O 15
ATOM 26469 N N . THR A 1 90 ? -2.827 12.645 -8.059 1.00 0.00 92 THR A N 15
ATOM 26470 C CA . THR A 1 90 ? -2.079 12.792 -6.814 1.00 0.00 92 THR A CA 15
ATOM 26471 C C . THR A 1 90 ? -0.688 13.347 -7.091 1.00 0.00 92 THR A C 15
ATOM 26472 O O . THR A 1 90 ? -0.007 12.909 -8.017 1.00 0.00 92 THR A O 15
ATOM 26483 N N . GLN A 1 91 ? -0.273 14.316 -6.283 1.00 0.00 93 GLN A N 15
ATOM 26484 C CA . GLN A 1 91 ? 1.040 14.926 -6.449 1.00 0.00 93 GLN A CA 15
ATOM 26485 C C . GLN A 1 91 ? 2.134 13.989 -5.948 1.00 0.00 93 GLN A C 15
ATOM 26486 O O . GLN A 1 91 ? 1.977 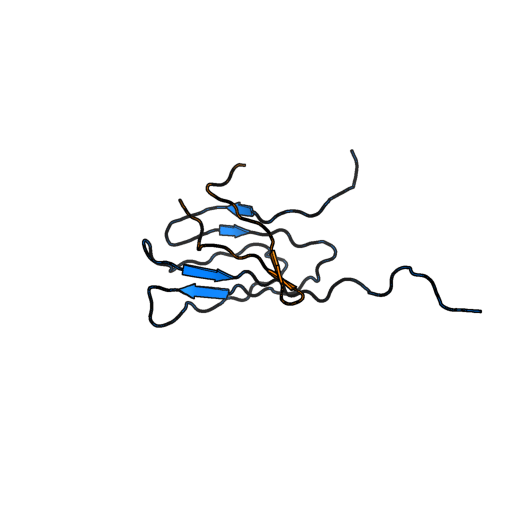13.329 -4.921 1.00 0.00 93 GLN A O 15
ATOM 26500 N N . GLN A 1 92 ? 3.243 13.937 -6.681 1.00 0.00 94 GLN A N 15
ATOM 26501 C CA . GLN A 1 92 ? 4.361 13.076 -6.302 1.00 0.00 94 GLN A CA 15
ATOM 26502 C C . GLN A 1 92 ? 5.266 13.785 -5.301 1.00 0.00 94 GLN A C 15
ATOM 26503 O O . GLN A 1 92 ? 6.444 14.019 -5.571 1.00 0.00 94 GLN A O 15
ATOM 26517 N N . THR A 1 93 ? 4.707 14.125 -4.145 1.00 0.00 95 THR A N 15
ATOM 26518 C CA . THR A 1 93 ? 5.472 14.808 -3.107 1.00 0.00 95 THR A CA 15
ATOM 26519 C C . THR A 1 93 ? 6.474 13.855 -2.466 1.00 0.00 95 THR A C 15
ATOM 26520 O O . THR A 1 93 ? 7.652 13.983 -2.754 1.00 0.00 95 THR A O 15
ATOM 26531 N N . SER B 2 1 ? 15.222 -2.571 -11.434 1.00 0.00 201 SER B N 15
ATOM 26532 C CA . SER B 2 1 ? 14.521 -3.722 -12.067 1.00 0.00 201 SER B CA 15
ATOM 26533 C C . SER B 2 1 ? 14.345 -3.448 -13.556 1.00 0.00 201 SER B C 15
ATOM 26534 O O . SER B 2 1 ? 13.848 -2.394 -13.949 1.00 0.00 201 SER B O 15
ATOM 26542 N N . SER B 2 2 ? 14.752 -4.407 -14.381 1.00 0.00 202 SER B N 15
ATOM 26543 C CA . SER B 2 2 ? 14.624 -4.255 -15.825 1.00 0.00 202 SER B CA 15
ATOM 26544 C C . SER B 2 2 ? 13.148 -4.200 -16.211 1.00 0.00 202 SER B C 15
ATOM 26545 O O . SER B 2 2 ? 12.326 -4.919 -15.643 1.00 0.00 202 SER B O 15
ATOM 26553 N N . SER B 2 3 ? 12.812 -3.352 -17.186 1.00 0.00 203 SER B N 15
ATOM 26554 C CA . SER B 2 3 ? 11.424 -3.217 -17.644 1.00 0.00 203 SER B CA 15
ATOM 26555 C C . SER B 2 3 ? 11.340 -3.477 -19.160 1.00 0.00 203 SER B C 15
ATOM 26556 O O . SER B 2 3 ? 11.796 -2.647 -19.947 1.00 0.00 203 SER B O 15
ATOM 26564 N N . PRO B 2 4 ? 10.780 -4.597 -19.595 1.00 0.00 204 PRO B N 15
ATOM 26565 C CA . PRO B 2 4 ? 10.674 -4.908 -21.053 1.00 0.00 204 PRO B CA 15
ATOM 26566 C C . PRO B 2 4 ? 9.553 -4.114 -21.729 1.00 0.00 204 PRO B C 15
ATOM 26567 O O . PRO B 2 4 ? 9.788 -3.388 -22.694 1.00 0.00 204 PRO B O 15
ATOM 26578 N N . ILE B 2 5 ? 8.332 -4.264 -21.210 1.00 0.00 205 ILE B N 15
ATOM 26579 C CA . ILE B 2 5 ? 7.170 -3.567 -21.755 1.00 0.00 205 ILE B CA 15
ATOM 26580 C C . ILE B 2 5 ? 6.156 -3.306 -20.657 1.00 0.00 205 ILE B C 15
ATOM 26581 O O . ILE B 2 5 ? 5.985 -4.121 -19.750 1.00 0.00 205 ILE B O 15
ATOM 26597 N N . GLN B 2 6 ? 5.481 -2.166 -20.747 1.00 0.00 206 GLN B N 15
ATOM 26598 C CA . GLN B 2 6 ? 4.470 -1.798 -19.761 1.00 0.00 206 GLN B CA 15
ATOM 26599 C C . GLN B 2 6 ? 3.351 -1.013 -20.437 1.00 0.00 206 GLN B C 15
ATOM 26600 O O . GLN B 2 6 ? 3.589 -0.250 -21.376 1.00 0.00 206 GLN B O 15
ATOM 26614 N N . GLY B 2 7 ? 2.129 -1.214 -19.956 1.00 0.00 207 GLY B N 15
ATOM 26615 C CA . GLY B 2 7 ? 0.959 -0.531 -20.511 1.00 0.00 207 GLY B CA 15
ATOM 26616 C C . GLY B 2 7 ? 0.425 0.510 -19.538 1.00 0.00 207 GLY B C 15
ATOM 26617 O O . GLY B 2 7 ? 1.183 1.313 -18.992 1.00 0.00 207 GLY B O 15
ATOM 26621 N N . SER B 2 8 ? -0.885 0.485 -19.320 1.00 0.00 208 SER B N 15
ATOM 26622 C CA . SER B 2 8 ? -1.515 1.425 -18.404 1.00 0.00 208 SER B CA 15
ATOM 26623 C C . SER B 2 8 ? -2.920 0.956 -18.029 1.00 0.00 208 SER B C 15
ATOM 26624 O O . SER B 2 8 ? -3.454 0.022 -18.628 1.00 0.00 208 SER B O 15
ATOM 26632 N N . TRP B 2 9 ? -3.514 1.620 -17.044 1.00 0.00 209 TRP B N 15
ATOM 26633 C CA . TRP B 2 9 ? -4.862 1.274 -16.600 1.00 0.00 209 TRP B CA 15
ATOM 26634 C C . TRP B 2 9 ? -5.903 1.930 -17.500 1.00 0.00 209 TRP B C 15
ATOM 26635 O O . TRP B 2 9 ? -5.702 3.042 -17.990 1.00 0.00 209 TRP B O 15
ATOM 26656 N N . THR B 2 10 ? -7.021 1.236 -17.716 1.00 0.00 210 THR B N 15
ATOM 26657 C CA . THR B 2 10 ? -8.097 1.760 -18.562 1.00 0.00 210 THR B CA 15
ATOM 26658 C C . THR B 2 10 ? -9.431 1.719 -17.820 1.00 0.00 210 THR B C 15
ATOM 26659 O O . THR B 2 10 ? -9.801 0.695 -17.246 1.00 0.00 210 THR B O 15
ATOM 26670 N N . TRP B 2 11 ? -10.153 2.839 -17.846 1.00 0.00 211 TRP B N 15
ATOM 26671 C CA . TRP B 2 11 ? -11.456 2.925 -17.179 1.00 0.00 211 TRP B CA 15
ATOM 26672 C C . TRP B 2 11 ? -12.570 2.551 -18.160 1.00 0.00 211 TRP B C 15
ATOM 26673 O O . TRP B 2 11 ? -12.773 3.224 -19.171 1.00 0.00 211 TRP B O 15
ATOM 26694 N N . GLU B 2 12 ? -13.305 1.491 -17.840 1.00 0.00 212 GLU B N 15
ATOM 26695 C CA . GLU B 2 12 ? -14.409 1.062 -18.694 1.00 0.00 212 GLU B CA 15
ATOM 26696 C C . GLU B 2 12 ? -15.306 0.069 -17.965 1.00 0.00 212 GLU B C 15
ATOM 26697 O O . GLU B 2 12 ? -14.960 -0.421 -16.897 1.00 0.00 212 GLU B O 15
ATOM 26709 N N . ASN B 2 13 ? -16.434 -0.259 -18.575 1.00 0.00 213 ASN B N 15
ATOM 26710 C CA . ASN B 2 13 ? -17.319 -1.252 -17.995 1.00 0.00 213 ASN B CA 15
ATOM 26711 C C . ASN B 2 13 ? -17.578 -0.991 -16.507 1.00 0.00 213 ASN B C 15
ATOM 26712 O O . ASN B 2 13 ? -17.656 -1.934 -15.719 1.00 0.00 213 ASN B O 15
ATOM 26723 N N . GLY B 2 14 ? -17.708 0.275 -16.126 1.00 0.00 214 GLY B N 15
ATOM 26724 C CA . GLY B 2 14 ? -17.965 0.619 -14.725 1.00 0.00 214 GLY B CA 15
ATOM 26725 C C . GLY B 2 14 ? -16.962 -0.056 -13.788 1.00 0.00 214 GLY B C 15
ATOM 26726 O O . GLY B 2 14 ? -17.158 -0.075 -12.570 1.00 0.00 214 GLY B O 15
ATOM 26730 N N . LYS B 2 15 ? -15.894 -0.613 -14.353 1.00 0.00 215 LYS B N 15
ATOM 26731 C CA . LYS B 2 15 ? -14.874 -1.289 -13.555 1.00 0.00 215 LYS B CA 15
ATOM 26732 C C . LYS B 2 15 ? -13.483 -1.058 -14.138 1.00 0.00 215 LYS B C 15
ATOM 26733 O O . LYS B 2 15 ? -13.327 -0.880 -15.342 1.00 0.00 215 LYS B O 15
ATOM 26752 N N . TRP B 2 16 ? -12.471 -1.080 -13.276 1.00 0.00 216 TRP B N 15
ATOM 26753 C CA . TRP B 2 16 ? -11.097 -0.886 -13.728 1.00 0.00 216 TRP B CA 15
ATOM 26754 C C . TRP B 2 16 ? -10.490 -2.216 -14.156 1.00 0.00 216 TRP B C 15
ATOM 26755 O O . TRP B 2 16 ? -10.476 -3.181 -13.389 1.00 0.00 216 TRP B O 15
ATOM 26776 N N . THR B 2 17 ? -9.991 -2.266 -15.389 1.00 0.00 217 THR B N 15
ATOM 26777 C CA . THR B 2 17 ? -9.384 -3.487 -15.921 1.00 0.00 217 THR B CA 15
ATOM 26778 C C . THR B 2 17 ? -8.125 -3.152 -16.710 1.00 0.00 217 THR B C 15
ATOM 26779 O O . THR B 2 17 ? -8.026 -2.089 -17.330 1.00 0.00 217 THR B O 15
ATOM 26790 N N . TRP B 2 18 ? -7.160 -4.070 -16.683 1.00 0.00 218 TRP B N 15
ATOM 26791 C CA . TRP B 2 18 ? -5.897 -3.890 -17.396 1.00 0.00 218 TRP B CA 15
ATOM 26792 C C . TRP B 2 18 ? -5.869 -4.765 -18.644 1.00 0.00 218 TRP B C 15
ATOM 26793 O O . TRP B 2 18 ? -6.004 -5.987 -18.563 1.00 0.00 218 TRP B O 15
ATOM 26814 N N . LYS B 2 19 ? -5.698 -4.132 -19.800 1.00 0.00 219 LYS B N 15
ATOM 26815 C CA . LYS B 2 19 ? -5.652 -4.851 -21.074 1.00 0.00 219 LYS B CA 15
ATOM 26816 C C . LYS B 2 19 ? -4.714 -4.161 -22.053 1.00 0.00 219 LYS B C 15
ATOM 26817 O O . LYS B 2 19 ? -4.246 -3.052 -21.804 1.00 0.00 219 LYS B O 15
ATOM 26836 N N . GLY B 2 20 ? -4.433 -4.843 -23.155 1.00 0.00 220 GLY B N 15
ATOM 26837 C CA . GLY B 2 20 ? -3.548 -4.294 -24.166 1.00 0.00 220 GLY B CA 15
ATOM 26838 C C . GLY B 2 20 ? -3.480 -5.200 -25.387 1.00 0.00 220 GLY B C 15
ATOM 26839 O O . GLY B 2 20 ? -4.357 -6.036 -25.601 1.00 0.00 220 GLY B O 15
ATOM 26843 N N . ILE B 2 21 ? -2.452 -5.004 -26.201 1.00 0.00 221 ILE B N 15
ATOM 26844 C CA . ILE B 2 21 ? -2.304 -5.777 -27.420 1.00 0.00 221 ILE B CA 15
ATOM 26845 C C . ILE B 2 21 ? -2.438 -7.276 -27.138 1.00 0.00 221 ILE B C 15
ATOM 26846 O O . ILE B 2 21 ? -3.434 -7.895 -27.510 1.00 0.00 221 ILE B O 15
ATOM 26862 N N . ILE B 2 22 ? -1.460 -7.840 -26.460 1.00 0.00 222 ILE B N 15
ATOM 26863 C CA . ILE B 2 22 ? -1.481 -9.252 -26.095 1.00 0.00 222 ILE B CA 15
ATOM 26864 C C . ILE B 2 22 ? -0.527 -9.486 -24.932 1.00 0.00 222 ILE B C 15
ATOM 26865 O O . ILE B 2 22 ? -0.080 -8.540 -24.287 1.00 0.00 222 ILE B O 15
ATOM 26881 N N . ARG B 2 23 ? -0.204 -10.746 -24.683 1.00 0.00 223 ARG B N 15
ATOM 26882 C CA . ARG B 2 23 ? 0.719 -11.101 -23.618 1.00 0.00 223 ARG B CA 15
ATOM 26883 C C . ARG B 2 23 ? 1.931 -10.187 -23.620 1.00 0.00 223 ARG B C 15
ATOM 26884 O O . ARG B 2 23 ? 2.099 -9.344 -24.503 1.00 0.00 223 ARG B O 15
ATOM 26905 N N . LEU B 2 24 ? 2.770 -10.372 -22.623 1.00 0.00 224 LEU B N 15
ATOM 26906 C CA . LEU B 2 24 ? 3.966 -9.568 -22.495 1.00 0.00 224 LEU B CA 15
ATOM 26907 C C . LEU B 2 24 ? 4.855 -9.739 -23.723 1.00 0.00 224 LEU B C 15
ATOM 26908 O O . LEU B 2 24 ? 5.190 -10.857 -24.116 1.00 0.00 224 LEU B O 15
ATOM 26924 N N . GLU B 2 25 ? 5.232 -8.617 -24.322 1.00 0.00 225 GLU B N 15
ATOM 26925 C CA . GLU B 2 25 ? 6.081 -8.632 -25.506 1.00 0.00 225 GLU B CA 15
ATOM 26926 C C . GLU B 2 25 ? 7.541 -8.757 -25.102 1.00 0.00 225 GLU B C 15
ATOM 26927 O O . GLU B 2 25 ? 7.939 -8.313 -24.025 1.00 0.00 225 GLU B O 15
ATOM 26939 N N . GLN B 2 26 ? 8.336 -9.368 -25.969 1.00 0.00 226 GLN B N 15
ATOM 26940 C CA . GLN B 2 26 ? 9.752 -9.556 -25.697 1.00 0.00 226 GLN B CA 15
ATOM 26941 C C . GLN B 2 26 ? 10.368 -8.274 -25.144 1.00 0.00 226 GLN B C 15
ATOM 26942 O O . GLN B 2 26 ? 10.329 -7.274 -25.843 1.00 0.00 226 GLN B O 15
ATOM 26956 N N . GLY A 1 1 ? 9.142 -3.139 12.044 1.00 0.00 3 GLY A N 16
ATOM 26957 C CA . GLY A 1 1 ? 7.840 -3.381 12.726 1.00 0.00 3 GLY A CA 16
ATOM 26958 C C . GLY A 1 1 ? 6.788 -2.431 12.167 1.00 0.00 3 GLY A C 16
ATOM 26959 O O . GLY A 1 1 ? 5.589 -2.707 12.235 1.00 0.00 3 GLY A O 16
ATOM 26963 N N . SER A 1 2 ? 7.243 -1.312 11.612 1.00 0.00 4 SER A N 16
ATOM 26964 C CA . SER A 1 2 ? 6.330 -0.330 11.041 1.00 0.00 4 SER A CA 16
ATOM 26965 C C . SER A 1 2 ? 5.875 -0.772 9.655 1.00 0.00 4 SER A C 16
ATOM 26966 O O . SER A 1 2 ? 6.395 -0.305 8.641 1.00 0.00 4 SER A O 16
ATOM 26974 N N . GLU A 1 3 ? 4.897 -1.673 9.618 1.00 0.00 5 GLU A N 16
ATOM 26975 C CA . GLU A 1 3 ? 4.372 -2.171 8.351 1.00 0.00 5 GLU A CA 16
ATOM 26976 C C . GLU A 1 3 ? 3.278 -1.247 7.834 1.00 0.00 5 GLU A C 16
ATOM 26977 O O . GLU A 1 3 ? 2.093 -1.475 8.078 1.00 0.00 5 GLU A O 16
ATOM 26989 N N . VAL A 1 4 ? 3.682 -0.197 7.123 1.00 0.00 6 VAL A N 16
ATOM 26990 C CA . VAL A 1 4 ? 2.725 0.762 6.580 1.00 0.00 6 VAL A CA 16
ATOM 26991 C C . VAL A 1 4 ? 2.212 0.294 5.214 1.00 0.00 6 VAL A C 16
ATOM 26992 O O . VAL A 1 4 ? 2.936 -0.369 4.470 1.00 0.00 6 VAL A O 16
ATOM 27005 N N . PRO A 1 5 ? 0.990 0.626 4.867 1.00 0.00 7 PRO A N 16
ATOM 27006 C CA . PRO A 1 5 ? 0.392 0.231 3.556 1.00 0.00 7 PRO A CA 16
ATOM 27007 C C . PRO A 1 5 ? 1.090 0.915 2.382 1.00 0.00 7 PRO A C 16
ATOM 27008 O O . PRO A 1 5 ? 1.521 2.063 2.485 1.00 0.00 7 PRO A O 16
ATOM 27019 N N . GLN A 1 6 ? 1.188 0.202 1.260 1.00 0.00 8 GLN A N 16
ATOM 27020 C CA . GLN A 1 6 ? 1.822 0.739 0.056 1.00 0.00 8 GLN A CA 16
ATOM 27021 C C . GLN A 1 6 ? 1.003 0.371 -1.178 1.00 0.00 8 GLN A C 16
ATOM 27022 O O . GLN A 1 6 ? 0.633 -0.787 -1.364 1.00 0.00 8 GLN A O 16
ATOM 27036 N N . LEU A 1 7 ? 0.722 1.366 -2.015 1.00 0.00 9 LEU A N 16
ATOM 27037 C CA . LEU A 1 7 ? -0.059 1.142 -3.232 1.00 0.00 9 LEU A CA 16
ATOM 27038 C C . LEU A 1 7 ? 0.869 1.132 -4.441 1.00 0.00 9 LEU A C 16
ATOM 27039 O O . LEU A 1 7 ? 1.612 2.087 -4.673 1.00 0.00 9 LEU A O 16
ATOM 27055 N N . THR A 1 8 ? 0.812 0.056 -5.220 1.00 0.00 10 THR A N 16
ATOM 27056 C CA . THR A 1 8 ? 1.642 -0.068 -6.418 1.00 0.00 10 THR A CA 16
ATOM 27057 C C . THR A 1 8 ? 0.791 -0.488 -7.607 1.00 0.00 10 THR A C 16
ATOM 27058 O O . THR A 1 8 ? -0.263 -1.104 -7.447 1.00 0.00 10 THR A O 16
ATOM 27069 N N . ASP A 1 9 ? 1.255 -0.147 -8.805 1.00 0.00 11 ASP A N 16
ATOM 27070 C CA . ASP A 1 9 ? 0.535 -0.489 -10.025 1.00 0.00 11 ASP A CA 16
ATOM 27071 C C . ASP A 1 9 ? 0.891 -1.899 -10.473 1.00 0.00 11 ASP A C 16
ATOM 27072 O O . ASP A 1 9 ? 1.781 -2.534 -9.904 1.00 0.00 11 ASP A O 16
ATOM 27081 N N . LEU A 1 10 ? 0.168 -2.396 -11.466 1.00 0.00 12 LEU A N 16
ATOM 27082 C CA . LEU A 1 10 ? 0.400 -3.751 -11.944 1.00 0.00 12 LEU A CA 16
ATOM 27083 C C . LEU A 1 10 ? 1.825 -3.886 -12.469 1.00 0.00 12 LEU A C 16
ATOM 27084 O O . LEU A 1 10 ? 2.341 -2.994 -13.140 1.00 0.00 12 LEU A O 16
ATOM 27100 N N . SER A 1 11 ? 2.457 -5.020 -12.153 1.00 0.00 13 SER A N 16
ATOM 27101 C CA . SER A 1 11 ? 3.821 -5.279 -12.591 1.00 0.00 13 SER A CA 16
ATOM 27102 C C . SER A 1 11 ? 4.003 -6.749 -12.935 1.00 0.00 13 SER A C 16
ATOM 27103 O O . SER A 1 11 ? 3.409 -7.627 -12.309 1.00 0.00 13 SER A O 16
ATOM 27111 N N . PHE A 1 12 ? 4.819 -6.999 -13.952 1.00 0.00 14 PHE A N 16
ATOM 27112 C CA . PHE A 1 12 ? 5.087 -8.354 -14.418 1.00 0.00 14 PHE A CA 16
ATOM 27113 C C . PHE A 1 12 ? 6.532 -8.746 -14.136 1.00 0.00 14 PHE A C 16
ATOM 27114 O O . PHE A 1 12 ? 7.440 -7.919 -14.233 1.00 0.00 14 PHE A O 16
ATOM 27131 N N . VAL A 1 13 ? 6.740 -10.013 -13.795 1.00 0.00 15 VAL A N 16
ATOM 27132 C CA . VAL A 1 13 ? 8.081 -10.521 -13.504 1.00 0.00 15 VAL A CA 16
ATOM 27133 C C . VAL A 1 13 ? 8.246 -11.928 -14.060 1.00 0.00 15 VAL A C 16
ATOM 27134 O O . VAL A 1 13 ? 7.268 -12.588 -14.400 1.00 0.00 15 VAL A O 16
ATOM 27147 N N . ASP A 1 14 ? 9.487 -12.377 -14.154 1.00 0.00 16 ASP A N 16
ATOM 27148 C CA . ASP A 1 14 ? 9.766 -13.711 -14.669 1.00 0.00 16 ASP A CA 16
ATOM 27149 C C . ASP A 1 14 ? 9.117 -13.919 -16.036 1.00 0.00 16 ASP A C 16
ATOM 27150 O O . ASP A 1 14 ? 8.681 -15.022 -16.363 1.00 0.00 16 ASP A O 16
ATOM 27159 N N . ILE A 1 15 ? 9.056 -12.854 -16.830 1.00 0.00 17 ILE A N 16
ATOM 27160 C CA . ILE A 1 15 ? 8.458 -12.940 -18.158 1.00 0.00 17 ILE A CA 16
ATOM 27161 C C . ILE A 1 15 ? 9.165 -14.024 -18.968 1.00 0.00 17 ILE A C 16
ATOM 27162 O O . ILE A 1 15 ? 10.395 -14.069 -19.025 1.00 0.00 17 ILE A O 16
ATOM 27178 N N . THR A 1 16 ? 8.375 -14.889 -19.601 1.00 0.00 18 THR A N 16
ATOM 27179 C CA . THR A 1 16 ? 8.923 -15.974 -20.418 1.00 0.00 18 THR A CA 16
ATOM 27180 C C . THR A 1 16 ? 8.200 -16.029 -21.763 1.00 0.00 18 THR A C 16
ATOM 27181 O O . THR A 1 16 ? 7.434 -15.126 -22.107 1.00 0.00 18 THR A O 16
ATOM 27192 N N . ASP A 1 17 ? 8.440 -17.100 -22.511 1.00 0.00 19 ASP A N 16
ATOM 27193 C CA . ASP A 1 17 ? 7.801 -17.280 -23.813 1.00 0.00 19 ASP A CA 16
ATOM 27194 C C . ASP A 1 17 ? 6.495 -18.054 -23.670 1.00 0.00 19 ASP A C 16
ATOM 27195 O O . ASP A 1 17 ? 5.498 -17.725 -24.312 1.00 0.00 19 ASP A O 16
ATOM 27204 N N . SER A 1 18 ? 6.511 -19.095 -22.833 1.00 0.00 20 SER A N 16
ATOM 27205 C CA . SER A 1 18 ? 5.325 -19.931 -22.617 1.00 0.00 20 SER A CA 16
ATOM 27206 C C . SER A 1 18 ? 4.804 -19.782 -21.192 1.00 0.00 20 SER A C 16
ATOM 27207 O O . SER A 1 18 ? 3.885 -20.496 -20.783 1.00 0.00 20 SER A O 16
ATOM 27215 N N . SER A 1 19 ? 5.390 -18.860 -20.441 1.00 0.00 21 SER A N 16
ATOM 27216 C CA . SER A 1 19 ? 4.975 -18.627 -19.061 1.00 0.00 21 SER A CA 16
ATOM 27217 C C . SER A 1 19 ? 5.300 -17.196 -18.648 1.00 0.00 21 SER A C 16
ATOM 27218 O O . SER A 1 19 ? 6.229 -16.580 -19.167 1.00 0.00 21 SER A O 16
ATOM 27226 N N . ILE A 1 20 ? 4.529 -16.674 -17.708 1.00 0.00 22 ILE A N 16
ATOM 27227 C CA . ILE A 1 20 ? 4.731 -15.310 -17.213 1.00 0.00 22 ILE A CA 16
ATOM 27228 C C . ILE A 1 20 ? 4.476 -15.256 -15.711 1.00 0.00 22 ILE A C 16
ATOM 27229 O O . ILE A 1 20 ? 3.623 -15.979 -15.195 1.00 0.00 22 ILE A O 16
ATOM 27245 N N . GLY A 1 21 ? 5.218 -14.403 -15.010 1.00 0.00 23 GLY A N 16
ATOM 27246 C CA . GLY A 1 21 ? 5.061 -14.274 -13.562 1.00 0.00 23 GLY A CA 16
ATOM 27247 C C . GLY A 1 21 ? 4.111 -13.134 -13.213 1.00 0.00 23 GLY A C 16
ATOM 27248 O O . GLY A 1 21 ? 4.543 -12.023 -12.909 1.00 0.00 23 GLY A O 16
ATOM 27252 N N . LEU A 1 22 ? 2.815 -13.422 -13.257 1.00 0.00 24 LEU A N 16
ATOM 27253 C CA . LEU A 1 22 ? 1.815 -12.412 -12.941 1.00 0.00 24 LEU A CA 16
ATOM 27254 C C . LEU A 1 22 ? 1.827 -12.109 -11.451 1.00 0.00 24 LEU A C 16
ATOM 27255 O O . LEU A 1 22 ? 1.567 -12.983 -10.623 1.00 0.00 24 LEU A O 16
ATOM 27271 N N . ARG A 1 23 ? 2.129 -10.856 -11.112 1.00 0.00 25 ARG A N 16
ATOM 27272 C CA . ARG A 1 23 ? 2.174 -10.433 -9.717 1.00 0.00 25 ARG A CA 16
ATOM 27273 C C . ARG A 1 23 ? 1.593 -9.040 -9.567 1.00 0.00 25 ARG A C 16
ATOM 27274 O O . ARG A 1 23 ? 1.857 -8.151 -10.376 1.00 0.00 25 ARG A O 16
ATOM 27295 N N . TRP A 1 24 ? 0.787 -8.863 -8.527 1.00 0.00 26 TRP A N 16
ATOM 27296 C CA . TRP A 1 24 ? 0.145 -7.581 -8.264 1.00 0.00 26 TRP A CA 16
ATOM 27297 C C . TRP A 1 24 ? 0.048 -7.338 -6.768 1.00 0.00 26 TRP A C 16
ATOM 27298 O O . TRP A 1 24 ? 0.070 -8.277 -5.977 1.00 0.00 26 TRP A O 16
ATOM 27319 N N . THR A 1 25 ? -0.054 -6.067 -6.384 1.00 0.00 27 THR A N 16
ATOM 27320 C CA . THR A 1 25 ? -0.153 -5.704 -4.973 1.00 0.00 27 THR A CA 16
ATOM 27321 C C . THR A 1 25 ? -1.570 -5.227 -4.635 1.00 0.00 27 THR A C 16
ATOM 27322 O O . THR A 1 25 ? -1.920 -4.087 -4.938 1.00 0.00 27 THR A O 16
ATOM 27333 N N . PRO A 1 26 ? -2.382 -6.039 -4.016 1.00 0.00 28 PRO A N 16
ATOM 27334 C CA . PRO A 1 26 ? -3.764 -5.625 -3.648 1.00 0.00 28 PRO A CA 16
ATOM 27335 C C . PRO A 1 26 ? -3.795 -4.323 -2.834 1.00 0.00 28 PRO A C 16
ATOM 27336 O O . PRO A 1 26 ? -2.859 -4.009 -2.099 1.00 0.00 28 PRO A O 16
ATOM 27347 N N . LEU A 1 27 ? -4.890 -3.573 -2.991 1.00 0.00 29 LEU A N 16
ATOM 27348 C CA . LEU A 1 27 ? -5.063 -2.305 -2.288 1.00 0.00 29 LEU A CA 16
ATOM 27349 C C . LEU A 1 27 ? -5.797 -2.511 -0.980 1.00 0.00 29 LEU A C 16
ATOM 27350 O O . LEU A 1 27 ? -6.767 -3.263 -0.892 1.00 0.00 29 LEU A O 16
ATOM 27366 N N . ASN A 1 28 ? -5.320 -1.833 0.038 1.00 0.00 30 ASN A N 16
ATOM 27367 C CA . ASN A 1 28 ? -5.918 -1.928 1.349 1.00 0.00 30 ASN A CA 16
ATOM 27368 C C . ASN A 1 28 ? -7.433 -1.780 1.246 1.00 0.00 30 ASN A C 16
ATOM 27369 O O . ASN A 1 28 ? -8.183 -2.430 1.975 1.00 0.00 30 ASN A O 16
ATOM 27380 N N . SER A 1 29 ? -7.871 -0.934 0.318 1.00 0.00 31 SER A N 16
ATOM 27381 C CA . SER A 1 29 ? -9.296 -0.721 0.101 1.00 0.00 31 SER A CA 16
ATOM 27382 C C . SER A 1 29 ? -9.883 -1.854 -0.741 1.00 0.00 31 SER A C 16
ATOM 27383 O O . SER A 1 29 ? -11.037 -2.240 -0.559 1.00 0.00 31 SER A O 16
ATOM 27391 N N . SER A 1 30 ? -9.079 -2.382 -1.667 1.00 0.00 32 SER A N 16
ATOM 27392 C CA . SER A 1 30 ? -9.540 -3.468 -2.529 1.00 0.00 32 SER A CA 16
ATOM 27393 C C . SER A 1 30 ? -9.974 -4.663 -1.680 1.00 0.00 32 SER A C 16
ATOM 27394 O O . SER A 1 30 ? -9.203 -5.172 -0.869 1.00 0.00 32 SER A O 16
ATOM 27402 N N . THR A 1 31 ? -11.213 -5.100 -1.876 1.00 0.00 33 THR A N 16
ATOM 27403 C CA . THR A 1 31 ? -11.745 -6.231 -1.122 1.00 0.00 33 THR A CA 16
ATOM 27404 C C . THR A 1 31 ? -10.863 -7.455 -1.323 1.00 0.00 33 THR A C 16
ATOM 27405 O O . THR A 1 31 ? -10.280 -7.643 -2.391 1.00 0.00 33 THR A O 16
ATOM 27416 N N . ILE A 1 32 ? -10.755 -8.284 -0.286 1.00 0.00 34 ILE A N 16
ATOM 27417 C CA . ILE A 1 32 ? -9.924 -9.484 -0.361 1.00 0.00 34 ILE A CA 16
ATOM 27418 C C . ILE A 1 32 ? -10.759 -10.696 -0.764 1.00 0.00 34 ILE A C 16
ATOM 27419 O O . ILE A 1 32 ? -11.323 -11.387 0.082 1.00 0.00 34 ILE A O 16
ATOM 27435 N N . ILE A 1 33 ? -10.826 -10.943 -2.072 1.00 0.00 35 ILE A N 16
ATOM 27436 C CA . ILE A 1 33 ? -11.588 -12.075 -2.602 1.00 0.00 35 ILE A CA 16
ATOM 27437 C C . ILE A 1 33 ? -10.899 -12.657 -3.830 1.00 0.00 35 ILE A C 16
ATOM 27438 O O . ILE A 1 33 ? -10.550 -11.941 -4.767 1.00 0.00 35 ILE A O 16
ATOM 27454 N N . GLY A 1 34 ? -10.695 -13.969 -3.819 1.00 0.00 36 GLY A N 16
ATOM 27455 C CA . GLY A 1 34 ? -10.034 -14.629 -4.939 1.00 0.00 36 GLY A CA 16
ATOM 27456 C C . GLY A 1 34 ? -10.545 -14.093 -6.270 1.00 0.00 36 GLY A C 16
ATOM 27457 O O . GLY A 1 34 ? -11.748 -14.083 -6.528 1.00 0.00 36 GLY A O 16
ATOM 27461 N N . TYR A 1 35 ? -9.616 -13.644 -7.110 1.00 0.00 37 TYR A N 16
ATOM 27462 C CA . TYR A 1 35 ? -9.973 -13.102 -8.417 1.00 0.00 37 TYR A CA 16
ATOM 27463 C C . TYR A 1 35 ? -9.967 -14.207 -9.457 1.00 0.00 37 TYR A C 16
ATOM 27464 O O . TYR A 1 35 ? -9.686 -15.366 -9.146 1.00 0.00 37 TYR A O 16
ATOM 27482 N N . ARG A 1 36 ? -10.275 -13.846 -10.699 1.00 0.00 38 ARG A N 16
ATOM 27483 C CA . ARG A 1 36 ? -10.299 -14.815 -11.791 1.00 0.00 38 ARG A CA 16
ATOM 27484 C C . ARG A 1 36 ? -9.525 -14.289 -12.988 1.00 0.00 38 ARG A C 16
ATOM 27485 O O . ARG A 1 36 ? -9.843 -13.232 -13.534 1.00 0.00 38 ARG A O 16
ATOM 27506 N N . ILE A 1 37 ? -8.505 -15.038 -13.398 1.00 0.00 39 ILE A N 16
ATOM 27507 C CA . ILE A 1 37 ? -7.684 -14.649 -14.537 1.00 0.00 39 ILE A CA 16
ATOM 27508 C C . ILE A 1 37 ? -8.188 -15.349 -15.799 1.00 0.00 39 ILE A C 16
ATOM 27509 O O . ILE A 1 37 ? -8.298 -16.575 -15.835 1.00 0.00 39 ILE A O 16
ATOM 27525 N N . THR A 1 38 ? -8.506 -14.563 -16.822 1.00 0.00 40 THR A N 16
ATOM 27526 C CA . THR A 1 38 ? -9.013 -15.118 -18.078 1.00 0.00 40 THR A CA 16
ATOM 27527 C C . THR A 1 38 ? -7.945 -15.038 -19.164 1.00 0.00 40 THR A C 16
ATOM 27528 O O . THR A 1 38 ? -7.312 -14.000 -19.351 1.00 0.00 40 THR A O 16
ATOM 27539 N N . VAL A 1 39 ? -7.750 -16.147 -19.880 1.00 0.00 41 VAL A N 16
ATOM 27540 C CA . VAL A 1 39 ? -6.755 -16.209 -20.954 1.00 0.00 41 VAL A CA 16
ATOM 27541 C C . VAL A 1 39 ? -7.382 -16.777 -22.224 1.00 0.00 41 VAL A C 16
ATOM 27542 O O . VAL A 1 39 ? -8.145 -17.742 -22.172 1.00 0.00 41 VAL A O 16
ATOM 27555 N N . VAL A 1 40 ? -7.055 -16.174 -23.372 1.00 0.00 42 VAL A N 16
ATOM 27556 C CA . VAL A 1 40 ? -7.589 -16.636 -24.650 1.00 0.00 42 VAL A CA 16
ATOM 27557 C C . VAL A 1 40 ? -6.460 -16.789 -25.652 1.00 0.00 42 VAL A C 16
ATOM 27558 O O . VAL A 1 40 ? -5.638 -15.888 -25.822 1.00 0.00 42 VAL A O 16
ATOM 27571 N N . ALA A 1 41 ? -6.430 -17.928 -26.328 1.00 0.00 43 ALA A N 16
ATOM 27572 C CA . ALA A 1 41 ? -5.408 -18.192 -27.329 1.00 0.00 43 ALA A CA 16
ATOM 27573 C C . ALA A 1 41 ? -5.956 -17.892 -28.718 1.00 0.00 43 ALA A C 16
ATOM 27574 O O . ALA A 1 41 ? -7.120 -18.181 -29.004 1.00 0.00 43 ALA A O 16
ATOM 27581 N N . ALA A 1 42 ? -5.128 -17.317 -29.585 1.00 0.00 44 ALA A N 16
ATOM 27582 C CA . ALA A 1 42 ? -5.569 -16.995 -30.944 1.00 0.00 44 ALA A CA 16
ATOM 27583 C C . ALA A 1 42 ? -5.077 -18.051 -31.936 1.00 0.00 44 ALA A C 16
ATOM 27584 O O . ALA A 1 42 ? -5.659 -18.231 -33.007 1.00 0.00 44 ALA A O 16
ATOM 27591 N N . GLY A 1 43 ? -4.001 -18.746 -31.570 1.00 0.00 45 GLY A N 16
ATOM 27592 C CA . GLY A 1 43 ? -3.428 -19.786 -32.429 1.00 0.00 45 GLY A CA 16
ATOM 27593 C C . GLY A 1 43 ? -4.039 -21.145 -32.113 1.00 0.00 45 GLY A C 16
ATOM 27594 O O . GLY A 1 43 ? -3.383 -22.179 -32.250 1.00 0.00 45 GLY A O 16
ATOM 27598 N N . GLU A 1 44 ? -5.299 -21.137 -31.687 1.00 0.00 46 GLU A N 16
ATOM 27599 C CA . GLU A 1 44 ? -5.991 -22.378 -31.347 1.00 0.00 46 GLU A CA 16
ATOM 27600 C C . GLU A 1 44 ? -7.494 -22.233 -31.565 1.00 0.00 46 GLU A C 16
ATOM 27601 O O . GLU A 1 44 ? -8.048 -21.142 -31.445 1.00 0.00 46 GLU A O 16
ATOM 27613 N N . GLY A 1 45 ? -8.140 -23.347 -31.881 1.00 0.00 47 GLY A N 16
ATOM 27614 C CA . GLY A 1 45 ? -9.577 -23.350 -32.108 1.00 0.00 47 GLY A CA 16
ATOM 27615 C C . GLY A 1 45 ? -10.332 -23.174 -30.796 1.00 0.00 47 GLY A C 16
ATOM 27616 O O . GLY A 1 45 ? -11.515 -22.832 -30.799 1.00 0.00 47 GLY A O 16
ATOM 27620 N N . ILE A 1 46 ? -9.648 -23.412 -29.670 1.00 0.00 48 ILE A N 16
ATOM 27621 C CA . ILE A 1 46 ? -10.279 -23.273 -28.350 1.00 0.00 48 ILE A CA 16
ATOM 27622 C C . ILE A 1 46 ? -9.358 -22.489 -27.390 1.00 0.00 48 ILE A C 16
ATOM 27623 O O . ILE A 1 46 ? -8.149 -22.720 -27.361 1.00 0.00 48 ILE A O 16
ATOM 27639 N N . PRO A 1 47 ? -9.911 -21.601 -26.592 1.00 0.00 49 PRO A N 16
ATOM 27640 C CA . PRO A 1 47 ? -9.124 -20.811 -25.597 1.00 0.00 49 PRO A CA 16
ATOM 27641 C C . PRO A 1 47 ? -8.702 -21.661 -24.397 1.00 0.00 49 PRO A C 16
ATOM 27642 O O . PRO A 1 47 ? -9.272 -22.722 -24.147 1.00 0.00 49 PRO A O 16
ATOM 27653 N N . ILE A 1 48 ? -7.709 -21.178 -23.659 1.00 0.00 50 ILE A N 16
ATOM 27654 C CA . ILE A 1 48 ? -7.231 -21.894 -22.485 1.00 0.00 50 ILE A CA 16
ATOM 27655 C C . ILE A 1 48 ? -8.213 -21.729 -21.324 1.00 0.00 50 ILE A C 16
ATOM 27656 O O . ILE A 1 48 ? -9.016 -20.797 -21.305 1.00 0.00 50 ILE A O 16
ATOM 27672 N N . PHE A 1 49 ? -8.138 -22.644 -20.360 1.00 0.00 51 PHE A N 16
ATOM 27673 C CA . PHE A 1 49 ? -9.021 -22.591 -19.199 1.00 0.00 51 PHE A CA 16
ATOM 27674 C C . PHE A 1 49 ? -8.535 -21.541 -18.196 1.00 0.00 51 PHE A C 16
ATOM 27675 O O . PHE A 1 49 ? -7.334 -21.381 -17.982 1.00 0.00 51 PHE A O 16
ATOM 27692 N N . GLU A 1 50 ? -9.483 -20.845 -17.582 1.00 0.00 52 GLU A N 16
ATOM 27693 C CA . GLU A 1 50 ? -9.160 -19.821 -16.593 1.00 0.00 52 GLU A CA 16
ATOM 27694 C C . GLU A 1 50 ? -8.641 -20.461 -15.320 1.00 0.00 52 GLU A C 16
ATOM 27695 O O . GLU A 1 50 ? -8.517 -21.683 -15.229 1.00 0.00 52 GLU A O 16
ATOM 27707 N N . ASP A 1 51 ? -8.341 -19.628 -14.329 1.00 0.00 53 ASP A N 16
ATOM 27708 C CA . ASP A 1 51 ? -7.839 -20.125 -13.056 1.00 0.00 53 ASP A CA 16
ATOM 27709 C C . ASP A 1 51 ? -8.297 -19.212 -11.916 1.00 0.00 53 ASP A C 16
ATOM 27710 O O . ASP A 1 51 ? -8.309 -17.989 -12.054 1.00 0.00 53 ASP A O 16
ATOM 27719 N N . PHE A 1 52 ? -8.677 -19.819 -10.790 1.00 0.00 54 PHE A N 16
ATOM 27720 C CA . PHE A 1 52 ? -9.138 -19.062 -9.625 1.00 0.00 54 PHE A CA 16
ATOM 27721 C C . PHE A 1 52 ? -8.107 -19.128 -8.504 1.00 0.00 54 PHE A C 16
ATOM 27722 O O . PHE A 1 52 ? -7.725 -20.213 -8.063 1.00 0.00 54 PHE A O 16
ATOM 27739 N N . VAL A 1 53 ? -7.657 -17.960 -8.048 1.00 0.00 55 VAL A N 16
ATOM 27740 C CA . VAL A 1 53 ? -6.665 -17.886 -6.974 1.00 0.00 55 VAL A CA 16
ATOM 27741 C C . VAL A 1 53 ? -7.116 -16.892 -5.907 1.00 0.00 55 VAL A C 16
ATOM 27742 O O . VAL A 1 53 ? -7.682 -15.847 -6.222 1.00 0.00 55 VAL A O 16
ATOM 27755 N N . ASP A 1 54 ? -6.868 -17.231 -4.646 1.00 0.00 56 ASP A N 16
ATOM 27756 C CA . ASP A 1 54 ? -7.256 -16.365 -3.537 1.00 0.00 56 ASP A CA 16
ATOM 27757 C C . ASP A 1 54 ? -6.594 -14.993 -3.669 1.00 0.00 56 ASP A C 16
ATOM 27758 O O . ASP A 1 54 ? -5.508 -14.871 -4.234 1.00 0.00 56 ASP A O 16
ATOM 27767 N N . SER A 1 55 ? -7.258 -13.963 -3.144 1.00 0.00 57 SER A N 16
ATOM 27768 C CA . SER A 1 55 ? -6.723 -12.605 -3.206 1.00 0.00 57 SER A CA 16
ATOM 27769 C C . SER A 1 55 ? -5.395 -12.511 -2.464 1.00 0.00 57 SER A C 16
ATOM 27770 O O . SER A 1 55 ? -4.502 -11.761 -2.865 1.00 0.00 57 SER A O 16
ATOM 27778 N N . SER A 1 56 ? -5.269 -13.271 -1.385 1.00 0.00 58 SER A N 16
ATOM 27779 C CA . SER A 1 56 ? -4.047 -13.254 -0.598 1.00 0.00 58 SER A CA 16
ATOM 27780 C C . SER A 1 56 ? -2.850 -13.521 -1.494 1.00 0.00 58 SER A C 16
ATOM 27781 O O . SER A 1 56 ? -1.765 -12.979 -1.277 1.00 0.00 58 SER A O 16
ATOM 27789 N N . VAL A 1 57 ? -3.051 -14.360 -2.497 1.00 0.00 59 VAL A N 16
ATOM 27790 C CA . VAL A 1 57 ? -1.975 -14.692 -3.416 1.00 0.00 59 VAL A CA 16
ATOM 27791 C C . VAL A 1 57 ? -1.844 -13.633 -4.503 1.00 0.00 59 VAL A C 16
ATOM 27792 O O . VAL A 1 57 ? -2.285 -13.844 -5.634 1.00 0.00 59 VAL A O 16
ATOM 27805 N N . GLY A 1 58 ? -1.264 -12.487 -4.146 1.00 0.00 60 GLY A N 16
ATOM 27806 C CA . GLY A 1 58 ? -1.081 -11.379 -5.092 1.00 0.00 60 GLY A CA 16
ATOM 27807 C C . GLY A 1 58 ? -0.243 -11.808 -6.310 1.00 0.00 60 GLY A C 16
ATOM 27808 O O . GLY A 1 58 ? 0.421 -10.984 -6.939 1.00 0.00 60 GLY A O 16
ATOM 27812 N N . TYR A 1 59 ? -0.281 -13.099 -6.625 1.00 0.00 61 TYR A N 16
ATOM 27813 C CA . TYR A 1 59 ? 0.463 -13.636 -7.751 1.00 0.00 61 TYR A CA 16
ATOM 27814 C C . TYR A 1 59 ? -0.088 -14.987 -8.195 1.00 0.00 61 TYR A C 16
ATOM 27815 O O . TYR A 1 59 ? -0.614 -15.753 -7.392 1.00 0.00 61 TYR A O 16
ATOM 27833 N N . TYR A 1 60 ? 0.061 -15.274 -9.481 1.00 0.00 62 TYR A N 16
ATOM 27834 C CA . TYR A 1 60 ? -0.402 -16.539 -10.034 1.00 0.00 62 TYR A CA 16
ATOM 27835 C C . TYR A 1 60 ? 0.425 -16.891 -11.270 1.00 0.00 62 TYR A C 16
ATOM 27836 O O . TYR A 1 60 ? 0.877 -16.001 -11.992 1.00 0.00 62 TYR A O 16
ATOM 27854 N N . THR A 1 61 ? 0.629 -18.188 -11.506 1.00 0.00 63 THR A N 16
ATOM 27855 C CA . THR A 1 61 ? 1.418 -18.645 -12.651 1.00 0.00 63 THR A CA 16
ATOM 27856 C C . THR A 1 61 ? 0.520 -19.284 -13.697 1.00 0.00 63 THR A C 16
ATOM 27857 O O . THR A 1 61 ? -0.318 -20.131 -13.383 1.00 0.00 63 THR A O 16
ATOM 27868 N N . VAL A 1 62 ? 0.715 -18.888 -14.950 1.00 0.00 64 VAL A N 16
ATOM 27869 C CA . VAL A 1 62 ? -0.053 -19.436 -16.063 1.00 0.00 64 VAL A CA 16
ATOM 27870 C C . VAL A 1 62 ? 0.891 -19.831 -17.195 1.00 0.00 64 VAL A C 16
ATOM 27871 O O . VAL A 1 62 ? 1.417 -18.970 -17.900 1.00 0.00 64 VAL A O 16
ATOM 27884 N N . THR A 1 63 ? 1.099 -21.136 -17.369 1.00 0.00 65 THR A N 16
ATOM 27885 C CA . THR A 1 63 ? 1.984 -21.635 -18.424 1.00 0.00 65 THR A CA 16
ATOM 27886 C C . THR A 1 63 ? 1.194 -22.422 -19.454 1.00 0.00 65 THR A C 16
ATOM 27887 O O . THR A 1 63 ? 0.070 -22.854 -19.196 1.00 0.00 65 THR A O 16
ATOM 27898 N N . GLY A 1 64 ? 1.795 -22.605 -20.625 1.00 0.00 66 GLY A N 16
ATOM 27899 C CA . GLY A 1 64 ? 1.151 -23.342 -21.707 1.00 0.00 66 GLY A CA 16
ATOM 27900 C C . GLY A 1 64 ? 0.728 -22.409 -22.836 1.00 0.00 66 GLY A C 16
ATOM 27901 O O . GLY A 1 64 ? -0.354 -22.560 -23.405 1.00 0.00 66 GLY A O 16
ATOM 27905 N N . LEU A 1 65 ? 1.592 -21.447 -23.161 1.00 0.00 67 LEU A N 16
ATOM 27906 C CA . LEU A 1 65 ? 1.310 -20.492 -24.237 1.00 0.00 67 LEU A CA 16
ATOM 27907 C C . LEU A 1 65 ? 2.320 -20.691 -25.362 1.00 0.00 67 LEU A C 16
ATOM 27908 O O . LEU A 1 65 ? 3.501 -20.390 -25.210 1.00 0.00 67 LEU A O 16
ATOM 27924 N N . GLU A 1 66 ? 1.861 -21.227 -26.479 1.00 0.00 68 GLU A N 16
ATOM 27925 C CA . GLU A 1 66 ? 2.759 -21.490 -27.603 1.00 0.00 68 GLU A CA 16
ATOM 27926 C C . GLU A 1 66 ? 3.426 -20.201 -28.115 1.00 0.00 68 GLU A C 16
ATOM 27927 O O . GLU A 1 66 ? 2.778 -19.160 -28.200 1.00 0.00 68 GLU A O 16
ATOM 27939 N N . PRO A 1 67 ? 4.687 -20.251 -28.480 1.00 0.00 69 PRO A N 16
ATOM 27940 C CA . PRO A 1 67 ? 5.421 -19.062 -29.016 1.00 0.00 69 PRO A CA 16
ATOM 27941 C C . PRO A 1 67 ? 5.009 -18.743 -30.443 1.00 0.00 69 PRO A C 16
ATOM 27942 O O . PRO A 1 67 ? 4.555 -19.615 -31.181 1.00 0.00 69 PRO A O 16
ATOM 27953 N N . GLY A 1 68 ? 5.191 -17.492 -30.824 1.00 0.00 70 GLY A N 16
ATOM 27954 C CA . GLY A 1 68 ? 4.858 -17.059 -32.164 1.00 0.00 70 GLY A CA 16
ATOM 27955 C C . GLY A 1 68 ? 3.349 -17.000 -32.377 1.00 0.00 70 GLY A C 16
ATOM 27956 O O . GLY A 1 68 ? 2.878 -16.790 -33.498 1.00 0.00 70 GLY A O 16
ATOM 27960 N N . ILE A 1 69 ? 2.593 -17.191 -31.297 1.00 0.00 71 ILE A N 16
ATOM 27961 C CA . ILE A 1 69 ? 1.126 -17.163 -31.354 1.00 0.00 71 ILE A CA 16
ATOM 27962 C C . ILE A 1 69 ? 0.608 -16.002 -30.517 1.00 0.00 71 ILE A C 16
ATOM 27963 O O . ILE A 1 69 ? 1.160 -15.670 -29.469 1.00 0.00 71 ILE A O 16
ATOM 27979 N N . ASP A 1 70 ? -0.463 -15.395 -31.000 1.00 0.00 72 ASP A N 16
ATOM 27980 C CA . ASP A 1 70 ? -1.079 -14.271 -30.319 1.00 0.00 72 ASP A CA 16
ATOM 27981 C C . ASP A 1 70 ? -2.052 -14.752 -29.247 1.00 0.00 72 ASP A C 16
ATOM 27982 O O . ASP A 1 70 ? -3.076 -15.363 -29.546 1.00 0.00 72 ASP A O 16
ATOM 27991 N N . TYR A 1 71 ? -1.722 -14.474 -27.994 1.00 0.00 73 TYR A N 16
ATOM 27992 C CA . TYR A 1 71 ? -2.570 -14.876 -26.871 1.00 0.00 73 TYR A CA 16
ATOM 27993 C C . TYR A 1 71 ? -3.287 -13.668 -26.293 1.00 0.00 73 TYR A C 16
ATOM 27994 O O . TYR A 1 71 ? -2.665 -12.702 -25.872 1.00 0.00 73 TYR A O 16
ATOM 28012 N N . ASP A 1 72 ? -4.606 -13.747 -26.285 1.00 0.00 74 ASP A N 16
ATOM 28013 C CA . ASP A 1 72 ? -5.438 -12.678 -25.758 1.00 0.00 74 ASP A CA 16
ATOM 28014 C C . ASP A 1 72 ? -5.713 -12.931 -24.281 1.00 0.00 74 ASP A C 16
ATOM 28015 O O . ASP A 1 72 ? -6.316 -13.938 -23.921 1.00 0.00 74 ASP A O 16
ATOM 28024 N N . ILE A 1 73 ? -5.252 -12.019 -23.429 1.00 0.00 75 ILE A N 16
ATOM 28025 C CA . ILE A 1 73 ? -5.432 -12.155 -21.979 1.00 0.00 75 ILE A CA 16
ATOM 28026 C C . ILE A 1 73 ? -6.321 -11.038 -21.451 1.00 0.00 75 ILE A C 16
ATOM 28027 O O . ILE A 1 73 ? -6.560 -10.043 -22.134 1.00 0.00 75 ILE A O 16
ATOM 28043 N N . SER A 1 74 ? -6.793 -11.211 -20.223 1.00 0.00 76 SER A N 16
ATOM 28044 C CA . SER A 1 74 ? -7.642 -10.212 -19.589 1.00 0.00 76 SER A CA 16
ATOM 28045 C C . SER A 1 74 ? -7.538 -10.313 -18.067 1.00 0.00 76 SER A C 16
ATOM 28046 O O . SER A 1 74 ? -7.835 -11.355 -17.484 1.00 0.00 76 SER A O 16
ATOM 28054 N N . VAL A 1 75 ? -7.138 -9.217 -17.427 1.00 0.00 77 VAL A N 16
ATOM 28055 C CA . VAL A 1 75 ? -7.023 -9.192 -15.969 1.00 0.00 77 VAL A CA 16
ATOM 28056 C C . VAL A 1 75 ? -8.241 -8.487 -15.378 1.00 0.00 77 VAL A C 16
ATOM 28057 O O . VAL A 1 75 ? -8.333 -7.259 -15.408 1.00 0.00 77 VAL A O 16
ATOM 28070 N N . ILE A 1 76 ? -9.178 -9.271 -14.848 1.00 0.00 78 ILE A N 16
ATOM 28071 C CA . ILE A 1 76 ? -10.397 -8.716 -14.258 1.00 0.00 78 ILE A CA 16
ATOM 28072 C C . ILE A 1 76 ? -10.223 -8.517 -12.759 1.00 0.00 78 ILE A C 16
ATOM 28073 O O . ILE A 1 76 ? -9.785 -9.422 -12.050 1.00 0.00 78 ILE A O 16
ATOM 28089 N N . THR A 1 77 ? -10.579 -7.328 -12.282 1.00 0.00 79 THR A N 16
ATOM 28090 C CA . THR A 1 77 ? -10.474 -7.013 -10.858 1.00 0.00 79 THR A CA 16
ATOM 28091 C C . THR A 1 77 ? -11.864 -6.922 -10.243 1.00 0.00 79 THR A C 16
ATOM 28092 O O . THR A 1 77 ? -12.624 -6.001 -10.539 1.00 0.00 79 THR A O 16
ATOM 28103 N N . LEU A 1 78 ? -12.190 -7.887 -9.380 1.00 0.00 80 LEU A N 16
ATOM 28104 C CA . LEU A 1 78 ? -13.496 -7.915 -8.717 1.00 0.00 80 LEU A CA 16
ATOM 28105 C C . LEU A 1 78 ? -13.333 -7.759 -7.212 1.00 0.00 80 LEU A C 16
ATOM 28106 O O . LEU A 1 78 ? -12.676 -8.572 -6.562 1.00 0.00 80 LEU A O 16
ATOM 28122 N N . ILE A 1 79 ? -13.948 -6.714 -6.662 1.00 0.00 81 ILE A N 16
ATOM 28123 C CA . ILE A 1 79 ? -13.881 -6.459 -5.226 1.00 0.00 81 ILE A CA 16
ATOM 28124 C C . ILE A 1 79 ? -15.218 -5.922 -4.721 1.00 0.00 81 ILE A C 16
ATOM 28125 O O . ILE A 1 79 ? -15.982 -5.326 -5.478 1.00 0.00 81 ILE A O 16
ATOM 28141 N N . ASN A 1 80 ? -15.498 -6.142 -3.440 1.00 0.00 82 ASN A N 16
ATOM 28142 C CA . ASN A 1 80 ? -16.747 -5.674 -2.846 1.00 0.00 82 ASN A CA 16
ATOM 28143 C C . ASN A 1 80 ? -16.802 -4.150 -2.823 1.00 0.00 82 ASN A C 16
ATOM 28144 O O . ASN A 1 80 ? -17.822 -3.546 -3.160 1.00 0.00 82 ASN A O 16
ATOM 28155 N N . GLY A 1 81 ? -15.692 -3.532 -2.431 1.00 0.00 83 GLY A N 16
ATOM 28156 C CA . GLY A 1 81 ? -15.604 -2.076 -2.367 1.00 0.00 83 GLY A CA 16
ATOM 28157 C C . GLY A 1 81 ? -16.026 -1.563 -0.995 1.00 0.00 83 GLY A C 16
ATOM 28158 O O . GLY A 1 81 ? -16.741 -2.242 -0.261 1.00 0.00 83 GLY A O 16
ATOM 28162 N N . GLY A 1 82 ? -15.579 -0.355 -0.659 1.00 0.00 84 GLY A N 16
ATOM 28163 C CA . GLY A 1 82 ? -15.918 0.244 0.627 1.00 0.00 84 GLY A CA 16
ATOM 28164 C C . GLY A 1 82 ? -17.300 0.881 0.578 1.00 0.00 84 GLY A C 16
ATOM 28165 O O . GLY A 1 82 ? -17.792 1.237 -0.495 1.00 0.00 84 GLY A O 16
ATOM 28169 N N . GLU A 1 83 ? -17.924 1.029 1.743 1.00 0.00 85 GLU A N 16
ATOM 28170 C CA . GLU A 1 83 ? -19.253 1.630 1.823 1.00 0.00 85 GLU A CA 16
ATOM 28171 C C . GLU A 1 83 ? -19.144 3.143 1.978 1.00 0.00 85 GLU A C 16
ATOM 28172 O O . GLU A 1 83 ? -18.311 3.641 2.735 1.00 0.00 85 GLU A O 16
ATOM 28184 N N . SER A 1 84 ? -19.991 3.868 1.256 1.00 0.00 86 SER A N 16
ATOM 28185 C CA . SER A 1 84 ? -19.984 5.327 1.320 1.00 0.00 86 SER A CA 16
ATOM 28186 C C . SER A 1 84 ? -20.404 5.801 2.706 1.00 0.00 86 SER A C 16
ATOM 28187 O O . SER A 1 84 ? -21.214 5.155 3.373 1.00 0.00 86 SER A O 16
ATOM 28195 N N . ALA A 1 85 ? -19.852 6.931 3.138 1.00 0.00 87 ALA A N 16
ATOM 28196 C CA . ALA A 1 85 ? -20.183 7.478 4.453 1.00 0.00 87 ALA A CA 16
ATOM 28197 C C . ALA A 1 85 ? -19.949 8.994 4.474 1.00 0.00 87 ALA A C 16
ATOM 28198 O O . ALA A 1 85 ? -19.244 9.533 3.622 1.00 0.00 87 ALA A O 16
ATOM 28205 N N . PRO A 1 86 ? -20.522 9.675 5.436 1.00 0.00 88 PRO A N 16
ATOM 28206 C CA . PRO A 1 86 ? -20.365 11.154 5.576 1.00 0.00 88 PRO A CA 16
ATOM 28207 C C . PRO A 1 86 ? -18.957 11.532 6.033 1.00 0.00 88 PRO A C 16
ATOM 28208 O O . PRO A 1 86 ? -18.555 11.226 7.155 1.00 0.00 88 PRO A O 16
ATOM 28219 N N . THR A 1 87 ? -18.216 12.204 5.155 1.00 0.00 89 THR A N 16
ATOM 28220 C CA . THR A 1 87 ? -16.851 12.629 5.469 1.00 0.00 89 THR A CA 16
ATOM 28221 C C . THR A 1 87 ? -16.575 14.006 4.879 1.00 0.00 89 THR A C 16
ATOM 28222 O O . THR A 1 87 ? -17.103 14.356 3.822 1.00 0.00 89 THR A O 16
ATOM 28233 N N . THR A 1 88 ? -15.745 14.784 5.565 1.00 0.00 90 THR A N 16
ATOM 28234 C CA . THR A 1 88 ? -15.401 16.124 5.104 1.00 0.00 90 THR A CA 16
ATOM 28235 C C . THR A 1 88 ? -14.234 16.064 4.127 1.00 0.00 90 THR A C 16
ATOM 28236 O O . THR A 1 88 ? -13.775 14.983 3.757 1.00 0.00 90 THR A O 16
ATOM 28247 N N . LEU A 1 89 ? -13.762 17.232 3.705 1.00 0.00 91 LEU A N 16
ATOM 28248 C CA . LEU A 1 89 ? -12.656 17.292 2.763 1.00 0.00 91 LEU A CA 16
ATOM 28249 C C . LEU A 1 89 ? -11.441 16.564 3.327 1.00 0.00 91 LEU A C 16
ATOM 28250 O O . LEU A 1 89 ? -10.985 16.859 4.430 1.00 0.00 91 LEU A O 16
ATOM 28266 N N . THR A 1 90 ? -10.925 15.610 2.558 1.00 0.00 92 THR A N 16
ATOM 28267 C CA . THR A 1 90 ? -9.760 14.840 2.985 1.00 0.00 92 THR A CA 16
ATOM 28268 C C . THR A 1 90 ? -8.477 15.589 2.651 1.00 0.00 92 THR A C 16
ATOM 28269 O O . THR A 1 90 ? -8.492 16.559 1.892 1.00 0.00 92 THR A O 16
ATOM 28280 N N . GLN A 1 91 ? -7.367 15.135 3.223 1.00 0.00 93 GLN A N 16
ATOM 28281 C CA . GLN A 1 91 ? -6.081 15.776 2.978 1.00 0.00 93 GLN A CA 16
ATOM 28282 C C . GLN A 1 91 ? -5.767 15.794 1.488 1.00 0.00 93 GLN A C 16
ATOM 28283 O O . GLN A 1 91 ? -5.371 14.780 0.913 1.00 0.00 93 GLN A O 16
ATOM 28297 N N . GLN A 1 92 ? -5.946 16.956 0.865 1.00 0.00 94 GLN A N 16
ATOM 28298 C CA . GLN A 1 92 ? -5.678 17.102 -0.565 1.00 0.00 94 GLN A CA 16
ATOM 28299 C C . GLN A 1 92 ? -5.291 18.540 -0.890 1.00 0.00 94 GLN A C 16
ATOM 28300 O O . GLN A 1 92 ? -6.035 19.474 -0.596 1.00 0.00 94 GLN A O 16
ATOM 28314 N N . THR A 1 93 ? -4.123 18.709 -1.503 1.00 0.00 95 THR A N 16
ATOM 28315 C CA . THR A 1 93 ? -3.649 20.040 -1.866 1.00 0.00 95 THR A CA 16
ATOM 28316 C C . THR A 1 93 ? -4.338 20.527 -3.138 1.00 0.00 95 THR A C 16
ATOM 28317 O O . THR A 1 93 ? -5.512 20.849 -3.066 1.00 0.00 95 THR A O 16
ATOM 28328 N N . SER B 2 1 ? 17.561 0.924 -22.424 1.00 0.00 201 SER B N 16
ATOM 28329 C CA . SER B 2 1 ? 16.829 -0.278 -22.915 1.00 0.00 201 SER B CA 16
ATOM 28330 C C . SER B 2 1 ? 15.377 -0.207 -22.456 1.00 0.00 201 SER B C 16
ATOM 28331 O O . SER B 2 1 ? 15.098 -0.007 -21.272 1.00 0.00 201 SER B O 16
ATOM 28339 N N . SER B 2 2 ? 14.453 -0.371 -23.399 1.00 0.00 202 SER B N 16
ATOM 28340 C CA . SER B 2 2 ? 13.031 -0.319 -23.077 1.00 0.00 202 SER B CA 16
ATOM 28341 C C . SER B 2 2 ? 12.609 -1.581 -22.331 1.00 0.00 202 SER B C 16
ATOM 28342 O O . SER B 2 2 ? 13.291 -2.605 -22.390 1.00 0.00 202 SER B O 16
ATOM 28350 N N . SER B 2 3 ? 11.485 -1.497 -21.625 1.00 0.00 203 SER B N 16
ATOM 28351 C CA . SER B 2 3 ? 10.975 -2.635 -20.859 1.00 0.00 203 SER B CA 16
ATOM 28352 C C . SER B 2 3 ? 10.041 -3.490 -21.727 1.00 0.00 203 SER B C 16
ATOM 28353 O O . SER B 2 3 ? 9.413 -2.983 -22.656 1.00 0.00 203 SER B O 16
ATOM 28361 N N . PRO B 2 4 ? 9.936 -4.767 -21.439 1.00 0.00 204 PRO B N 16
ATOM 28362 C CA . PRO B 2 4 ? 9.058 -5.700 -22.211 1.00 0.00 204 PRO B CA 16
ATOM 28363 C C . PRO B 2 4 ? 7.580 -5.336 -22.072 1.00 0.00 204 PRO B C 16
ATOM 28364 O O . PRO B 2 4 ? 6.725 -5.915 -22.741 1.00 0.00 204 PRO B O 16
ATOM 28375 N N . ILE B 2 5 ? 7.287 -4.370 -21.203 1.00 0.00 205 ILE B N 16
ATOM 28376 C CA . ILE B 2 5 ? 5.912 -3.937 -20.984 1.00 0.00 205 ILE B CA 16
ATOM 28377 C C . ILE B 2 5 ? 5.855 -2.474 -20.582 1.00 0.00 205 ILE B C 16
ATOM 28378 O O . ILE B 2 5 ? 6.793 -1.940 -19.987 1.00 0.00 205 ILE B O 16
ATOM 28394 N N . GLN B 2 6 ? 4.739 -1.833 -20.898 1.00 0.00 206 GLN B N 16
ATOM 28395 C CA . GLN B 2 6 ? 4.552 -0.428 -20.555 1.00 0.00 206 GLN B CA 16
ATOM 28396 C C . GLN B 2 6 ? 3.171 0.059 -20.993 1.00 0.00 206 GLN B C 16
ATOM 28397 O O . GLN B 2 6 ? 3.033 0.759 -21.996 1.00 0.00 206 GLN B O 16
ATOM 28411 N N . GLY B 2 7 ? 2.146 -0.319 -20.232 1.00 0.00 207 GLY B N 16
ATOM 28412 C CA . GLY B 2 7 ? 0.772 0.076 -20.545 1.00 0.00 207 GLY B CA 16
ATOM 28413 C C . GLY B 2 7 ? 0.261 1.108 -19.551 1.00 0.00 207 GLY B C 16
ATOM 28414 O O . GLY B 2 7 ? 1.004 1.981 -19.106 1.00 0.00 207 GLY B O 16
ATOM 28418 N N . SER B 2 8 ? -1.015 0.996 -19.210 1.00 0.00 208 SER B N 16
ATOM 28419 C CA . SER B 2 8 ? -1.626 1.918 -18.265 1.00 0.00 208 SER B CA 16
ATOM 28420 C C . SER B 2 8 ? -2.959 1.375 -17.767 1.00 0.00 208 SER B C 16
ATOM 28421 O O . SER B 2 8 ? -3.469 0.384 -18.290 1.00 0.00 208 SER B O 16
ATOM 28429 N N . TRP B 2 9 ? -3.521 2.036 -16.762 1.00 0.00 209 TRP B N 16
ATOM 28430 C CA . TRP B 2 9 ? -4.804 1.615 -16.205 1.00 0.00 209 TRP B CA 16
ATOM 28431 C C . TRP B 2 9 ? -5.952 2.257 -16.976 1.00 0.00 209 TRP B C 16
ATOM 28432 O O . TRP B 2 9 ? -5.953 3.466 -17.213 1.00 0.00 209 TRP B O 16
ATOM 28453 N N . THR B 2 10 ? -6.932 1.439 -17.366 1.00 0.00 210 THR B N 16
ATOM 28454 C CA . THR B 2 10 ? -8.090 1.934 -18.115 1.00 0.00 210 THR B CA 16
ATOM 28455 C C . THR B 2 10 ? -9.345 1.885 -17.248 1.00 0.00 210 THR B C 16
ATOM 28456 O O . THR B 2 10 ? -9.619 0.880 -16.593 1.00 0.00 210 THR B O 16
ATOM 28467 N N . TRP B 2 11 ? -10.107 2.977 -17.254 1.00 0.00 211 TRP B N 16
ATOM 28468 C CA . TRP B 2 11 ? -11.339 3.056 -16.469 1.00 0.00 211 TRP B CA 16
ATOM 28469 C C . TRP B 2 11 ? -12.539 2.677 -17.337 1.00 0.00 211 TRP B C 16
ATOM 28470 O O . TRP B 2 11 ? -12.841 3.349 -18.322 1.00 0.00 211 TRP B O 16
ATOM 28491 N N . GLU B 2 12 ? -13.232 1.609 -16.948 1.00 0.00 212 GLU B N 16
ATOM 28492 C CA . GLU B 2 12 ? -14.409 1.172 -17.688 1.00 0.00 212 GLU B CA 16
ATOM 28493 C C . GLU B 2 12 ? -15.233 0.190 -16.861 1.00 0.00 212 GLU B C 16
ATOM 28494 O O . GLU B 2 12 ? -14.769 -0.327 -15.850 1.00 0.00 212 GLU B O 16
ATOM 28506 N N . ASN B 2 13 ? -16.421 -0.128 -17.348 1.00 0.00 213 ASN B N 16
ATOM 28507 C CA . ASN B 2 13 ? -17.244 -1.120 -16.682 1.00 0.00 213 ASN B CA 16
ATOM 28508 C C . ASN B 2 13 ? -17.349 -0.849 -15.182 1.00 0.00 213 ASN B C 16
ATOM 28509 O O . ASN B 2 13 ? -17.386 -1.781 -14.381 1.00 0.00 213 ASN B O 16
ATOM 28520 N N . GLY B 2 14 ? -17.399 0.424 -14.803 1.00 0.00 214 GLY B N 16
ATOM 28521 C CA . GLY B 2 14 ? -17.507 0.785 -13.391 1.00 0.00 214 GLY B CA 16
ATOM 28522 C C . GLY B 2 14 ? -16.433 0.093 -12.551 1.00 0.00 214 GLY B C 16
ATOM 28523 O O . GLY B 2 14 ? -16.517 0.073 -11.323 1.00 0.00 214 GLY B O 16
ATOM 28527 N N . LYS B 2 15 ? -15.426 -0.471 -13.216 1.00 0.00 215 LYS B N 16
ATOM 28528 C CA . LYS B 2 15 ? -14.341 -1.158 -12.520 1.00 0.00 215 LYS B CA 16
ATOM 28529 C C . LYS B 2 15 ? -13.010 -0.913 -13.225 1.00 0.00 215 LYS B C 16
ATOM 28530 O O . LYS B 2 15 ? -12.961 -0.715 -14.436 1.00 0.00 215 LYS B O 16
ATOM 28549 N N . TRP B 2 16 ? -11.923 -0.934 -12.458 1.00 0.00 216 TRP B N 16
ATOM 28550 C CA . TRP B 2 16 ? -10.598 -0.715 -13.028 1.00 0.00 216 TRP B CA 16
ATOM 28551 C C . TRP B 2 16 ? -10.043 -2.025 -13.577 1.00 0.00 216 TRP B C 16
ATOM 28552 O O . TRP B 2 16 ? -9.852 -2.987 -12.832 1.00 0.00 216 TRP B O 16
ATOM 28573 N N . THR B 2 17 ? -9.797 -2.059 -14.889 1.00 0.00 217 THR B N 16
ATOM 28574 C CA . THR B 2 17 ? -9.275 -3.264 -15.538 1.00 0.00 217 THR B CA 16
ATOM 28575 C C . THR B 2 17 ? -8.029 -2.934 -16.350 1.00 0.00 217 THR B C 16
ATOM 28576 O O . THR B 2 17 ? -7.960 -1.903 -17.024 1.00 0.00 217 THR B O 16
ATOM 28587 N N . TRP B 2 18 ? -7.042 -3.831 -16.292 1.00 0.00 218 TRP B N 16
ATOM 28588 C CA . TRP B 2 18 ? -5.796 -3.655 -17.032 1.00 0.00 218 TRP B CA 16
ATOM 28589 C C . TRP B 2 18 ? -5.760 -4.607 -18.223 1.00 0.00 218 TRP B C 16
ATOM 28590 O O . TRP B 2 18 ? -5.776 -5.826 -18.053 1.00 0.00 218 TRP B O 16
ATOM 28611 N N . LYS B 2 19 ? -5.718 -4.044 -19.428 1.00 0.00 219 LYS B N 16
ATOM 28612 C CA . LYS B 2 19 ? -5.686 -4.852 -20.648 1.00 0.00 219 LYS B CA 16
ATOM 28613 C C . LYS B 2 19 ? -4.808 -4.200 -21.698 1.00 0.00 219 LYS B C 16
ATOM 28614 O O . LYS B 2 19 ? -4.349 -3.070 -21.528 1.00 0.00 219 LYS B O 16
ATOM 28633 N N . GLY B 2 20 ? -4.577 -4.926 -22.781 1.00 0.00 220 GLY B N 16
ATOM 28634 C CA . GLY B 2 20 ? -3.746 -4.410 -23.852 1.00 0.00 220 GLY B CA 16
ATOM 28635 C C . GLY B 2 20 ? -3.693 -5.379 -25.028 1.00 0.00 220 GLY B C 16
ATOM 28636 O O . GLY B 2 20 ? -4.571 -6.228 -25.181 1.00 0.00 220 GLY B O 16
ATOM 28640 N N . ILE B 2 21 ? -2.684 -5.221 -25.875 1.00 0.00 221 ILE B N 16
ATOM 28641 C CA . ILE B 2 21 ? -2.565 -6.069 -27.057 1.00 0.00 221 ILE B CA 16
ATOM 28642 C C . ILE B 2 21 ? -2.578 -7.541 -26.660 1.00 0.00 221 ILE B C 16
ATOM 28643 O O . ILE B 2 21 ? -3.571 -8.237 -26.869 1.00 0.00 221 ILE B O 16
ATOM 28659 N N . ILE B 2 22 ? -1.478 -8.010 -26.082 1.00 0.00 222 ILE B N 16
ATOM 28660 C CA . ILE B 2 22 ? -1.361 -9.400 -25.660 1.00 0.00 222 ILE B CA 16
ATOM 28661 C C . ILE B 2 22 ? -0.257 -9.535 -24.621 1.00 0.00 222 ILE B C 16
ATOM 28662 O O . ILE B 2 22 ? 0.198 -8.539 -24.058 1.00 0.00 222 ILE B O 16
ATOM 28678 N N . ARG B 2 23 ? 0.168 -10.774 -24.375 1.00 0.00 223 ARG B N 16
ATOM 28679 C CA . ARG B 2 23 ? 1.235 -11.042 -23.422 1.00 0.00 223 ARG B CA 16
ATOM 28680 C C . ARG B 2 23 ? 2.348 -10.008 -23.546 1.00 0.00 223 ARG B C 16
ATOM 28681 O O . ARG B 2 23 ? 2.350 -9.180 -24.457 1.00 0.00 223 ARG B O 16
ATOM 28702 N N . LEU B 2 24 ? 3.287 -10.061 -22.623 1.00 0.00 224 LEU B N 16
ATOM 28703 C CA . LEU B 2 24 ? 4.390 -9.112 -22.627 1.00 0.00 224 LEU B CA 16
ATOM 28704 C C . LEU B 2 24 ? 5.160 -9.192 -23.933 1.00 0.00 224 LEU B C 16
ATOM 28705 O O . LEU B 2 24 ? 5.249 -10.248 -24.556 1.00 0.00 224 LEU B O 16
ATOM 28721 N N . GLU B 2 25 ? 5.695 -8.052 -24.353 1.00 0.00 225 GLU B N 16
ATOM 28722 C CA . GLU B 2 25 ? 6.439 -7.980 -25.603 1.00 0.00 225 GLU B CA 16
ATOM 28723 C C . GLU B 2 25 ? 7.836 -8.537 -25.422 1.00 0.00 225 GLU B C 16
ATOM 28724 O O . GLU B 2 25 ? 8.418 -8.462 -24.338 1.00 0.00 225 GLU B O 16
ATOM 28736 N N . GLN B 2 26 ? 8.362 -9.113 -26.493 1.00 0.00 226 GLN B N 16
ATOM 28737 C CA . GLN B 2 26 ? 9.688 -9.698 -26.448 1.00 0.00 226 GLN B CA 16
ATOM 28738 C C . GLN B 2 26 ? 9.838 -10.585 -25.216 1.00 0.00 226 GLN B C 16
ATOM 28739 O O . GLN B 2 26 ? 10.707 -11.440 -25.228 1.00 0.00 226 GLN B O 16
ATOM 28753 N N . GLY A 1 1 ? -15.079 8.496 1.225 1.00 0.00 3 GLY A N 17
ATOM 28754 C CA . GLY A 1 1 ? -14.293 9.541 1.936 1.00 0.00 3 GLY A CA 17
ATOM 28755 C C . GLY A 1 1 ? -12.902 9.003 2.252 1.00 0.00 3 GLY A C 17
ATOM 28756 O O . GLY A 1 1 ? -12.646 7.807 2.128 1.00 0.00 3 GLY A O 17
ATOM 28760 N N . SER A 1 2 ? -12.007 9.898 2.660 1.00 0.00 4 SER A N 17
ATOM 28761 C CA . SER A 1 2 ? -10.641 9.504 2.990 1.00 0.00 4 SER A CA 17
ATOM 28762 C C . SER A 1 2 ? -9.979 8.822 1.797 1.00 0.00 4 SER A C 17
ATOM 28763 O O . SER A 1 2 ? -10.410 7.756 1.359 1.00 0.00 4 SER A O 17
ATOM 28771 N N . GLU A 1 3 ? -8.927 9.446 1.280 1.00 0.00 5 GLU A N 17
ATOM 28772 C CA . GLU A 1 3 ? -8.207 8.893 0.138 1.00 0.00 5 GLU A CA 17
ATOM 28773 C C . GLU A 1 3 ? -7.350 7.712 0.572 1.00 0.00 5 GLU A C 17
ATOM 28774 O O . GLU A 1 3 ? -7.277 7.388 1.757 1.00 0.00 5 GLU A O 17
ATOM 28786 N N . VAL A 1 4 ? -6.697 7.066 -0.398 1.00 0.00 6 VAL A N 17
ATOM 28787 C CA . VAL A 1 4 ? -5.837 5.913 -0.113 1.00 0.00 6 VAL A CA 17
ATOM 28788 C C . VAL A 1 4 ? -4.433 6.146 -0.672 1.00 0.00 6 VAL A C 17
ATOM 28789 O O . VAL A 1 4 ? -4.104 5.676 -1.758 1.00 0.00 6 VAL A O 17
ATOM 28802 N N . PRO A 1 5 ? -3.601 6.853 0.051 1.00 0.00 7 PRO A N 17
ATOM 28803 C CA . PRO A 1 5 ? -2.201 7.141 -0.384 1.00 0.00 7 PRO A CA 17
ATOM 28804 C C . PRO A 1 5 ? -1.418 5.859 -0.665 1.00 0.00 7 PRO A C 17
ATOM 28805 O O . PRO A 1 5 ? -1.820 4.776 -0.244 1.00 0.00 7 PRO A O 17
ATOM 28816 N N . GLN A 1 6 ? -0.309 6.000 -1.390 1.00 0.00 8 GLN A N 17
ATOM 28817 C CA . GLN A 1 6 ? 0.532 4.859 -1.738 1.00 0.00 8 GLN A CA 17
ATOM 28818 C C . GLN A 1 6 ? -0.180 3.962 -2.744 1.00 0.00 8 GLN A C 17
ATOM 28819 O O . GLN A 1 6 ? -0.627 2.866 -2.405 1.00 0.00 8 GLN A O 17
ATOM 28833 N N . LEU A 1 7 ? -0.285 4.437 -3.985 1.00 0.00 9 LEU A N 17
ATOM 28834 C CA . LEU A 1 7 ? -0.946 3.672 -5.040 1.00 0.00 9 LEU A CA 17
ATOM 28835 C C . LEU A 1 7 ? 0.071 2.798 -5.761 1.00 0.00 9 LEU A C 17
ATOM 28836 O O . LEU A 1 7 ? 1.135 3.267 -6.166 1.00 0.00 9 LEU A O 17
ATOM 28852 N N . THR A 1 8 ? -0.264 1.520 -5.913 1.00 0.00 10 THR A N 17
ATOM 28853 C CA . THR A 1 8 ? 0.622 0.564 -6.583 1.00 0.00 10 THR A CA 17
ATOM 28854 C C . THR A 1 8 ? -0.102 -0.100 -7.747 1.00 0.00 10 THR A C 17
ATOM 28855 O O . THR A 1 8 ? -1.136 -0.743 -7.564 1.00 0.00 10 THR A O 17
ATOM 28866 N N . ASP A 1 9 ? 0.451 0.059 -8.945 1.00 0.00 11 ASP A N 17
ATOM 28867 C CA . ASP A 1 9 ? -0.145 -0.529 -10.142 1.00 0.00 11 ASP A CA 17
ATOM 28868 C C . ASP A 1 9 ? 0.346 -1.959 -10.341 1.00 0.00 11 ASP A C 17
ATOM 28869 O O . ASP A 1 9 ? 1.319 -2.383 -9.717 1.00 0.00 11 ASP A O 17
ATOM 28878 N N . LEU A 1 10 ? -0.334 -2.697 -11.210 1.00 0.00 12 LEU A N 17
ATOM 28879 C CA . LEU A 1 10 ? 0.039 -4.081 -11.477 1.00 0.00 12 LEU A CA 17
ATOM 28880 C C . LEU A 1 10 ? 1.414 -4.145 -12.132 1.00 0.00 12 LEU A C 17
ATOM 28881 O O . LEU A 1 10 ? 1.820 -3.222 -12.837 1.00 0.00 12 LEU A O 17
ATOM 28897 N N . SER A 1 11 ? 2.126 -5.247 -11.896 1.00 0.00 13 SER A N 17
ATOM 28898 C CA . SER A 1 11 ? 3.458 -5.433 -12.472 1.00 0.00 13 SER A CA 17
ATOM 28899 C C . SER A 1 11 ? 3.641 -6.872 -12.930 1.00 0.00 13 SER A C 17
ATOM 28900 O O . SER A 1 11 ? 2.948 -7.777 -12.468 1.00 0.00 13 SER A O 17
ATOM 28908 N N . PHE A 1 12 ? 4.571 -7.067 -13.856 1.00 0.00 14 PHE A N 17
ATOM 28909 C CA . PHE A 1 12 ? 4.850 -8.394 -14.404 1.00 0.00 14 PHE A CA 17
ATOM 28910 C C . PHE A 1 12 ? 6.212 -8.891 -13.940 1.00 0.00 14 PHE A C 17
ATOM 28911 O O . PHE A 1 12 ? 7.152 -8.107 -13.801 1.00 0.00 14 PHE A O 17
ATOM 28928 N N . VAL A 1 13 ? 6.318 -10.196 -13.711 1.00 0.00 15 VAL A N 17
ATOM 28929 C CA . VAL A 1 13 ? 7.581 -10.791 -13.274 1.00 0.00 15 VAL A CA 17
ATOM 28930 C C . VAL A 1 13 ? 7.738 -12.188 -13.861 1.00 0.00 15 VAL A C 17
ATOM 28931 O O . VAL A 1 13 ? 6.755 -12.837 -14.214 1.00 0.00 15 VAL A O 17
ATOM 28944 N N . ASP A 1 14 ? 8.980 -12.644 -13.960 1.00 0.00 16 ASP A N 17
ATOM 28945 C CA . ASP A 1 14 ? 9.260 -13.966 -14.508 1.00 0.00 16 ASP A CA 17
ATOM 28946 C C . ASP A 1 14 ? 8.662 -14.107 -15.904 1.00 0.00 16 ASP A C 17
ATOM 28947 O O . ASP A 1 14 ? 8.194 -15.180 -16.284 1.00 0.00 16 ASP A O 17
ATOM 28956 N N . ILE A 1 15 ? 8.685 -13.018 -16.667 1.00 0.00 17 ILE A N 17
ATOM 28957 C CA . ILE A 1 15 ? 8.147 -13.027 -18.023 1.00 0.00 17 ILE A CA 17
ATOM 28958 C C . ILE A 1 15 ? 8.906 -14.032 -18.888 1.00 0.00 17 ILE A C 17
ATOM 28959 O O . ILE A 1 15 ? 10.129 -14.140 -18.804 1.00 0.00 17 ILE A O 17
ATOM 28975 N N . THR A 1 16 ? 8.169 -14.765 -19.722 1.00 0.00 18 THR A N 17
ATOM 28976 C CA . THR A 1 16 ? 8.773 -15.768 -20.609 1.00 0.00 18 THR A CA 17
ATOM 28977 C C . THR A 1 16 ? 8.085 -15.748 -21.974 1.00 0.00 18 THR A C 17
ATOM 28978 O O . THR A 1 16 ? 7.326 -14.830 -22.280 1.00 0.00 18 THR A O 17
ATOM 28989 N N . ASP A 1 17 ? 8.350 -16.770 -22.782 1.00 0.00 19 ASP A N 17
ATOM 28990 C CA . ASP A 1 17 ? 7.740 -16.867 -24.108 1.00 0.00 19 ASP A CA 17
ATOM 28991 C C . ASP A 1 17 ? 6.406 -17.599 -24.038 1.00 0.00 19 ASP A C 17
ATOM 28992 O O . ASP A 1 17 ? 5.428 -17.188 -24.660 1.00 0.00 19 ASP A O 17
ATOM 29001 N N . SER A 1 18 ? 6.377 -18.698 -23.278 1.00 0.00 20 SER A N 17
ATOM 29002 C CA . SER A 1 18 ? 5.161 -19.504 -23.133 1.00 0.00 20 SER A CA 17
ATOM 29003 C C . SER A 1 18 ? 4.671 -19.497 -21.691 1.00 0.00 20 SER A C 17
ATOM 29004 O O . SER A 1 18 ? 3.736 -20.217 -21.342 1.00 0.00 20 SER A O 17
ATOM 29012 N N . SER A 1 19 ? 5.306 -18.684 -20.852 1.00 0.00 21 SER A N 17
ATOM 29013 C CA . SER A 1 19 ? 4.916 -18.595 -19.444 1.00 0.00 21 SER A CA 17
ATOM 29014 C C . SER A 1 19 ? 5.217 -17.205 -18.893 1.00 0.00 21 SER A C 17
ATOM 29015 O O . SER A 1 19 ? 6.240 -16.606 -19.203 1.00 0.00 21 SER A O 17
ATOM 29023 N N . ILE A 1 20 ? 4.308 -16.694 -18.071 1.00 0.00 22 ILE A N 17
ATOM 29024 C CA . ILE A 1 20 ? 4.474 -15.369 -17.476 1.00 0.00 22 ILE A CA 17
ATOM 29025 C C . ILE A 1 20 ? 4.017 -15.406 -16.023 1.00 0.00 22 ILE A C 17
ATOM 29026 O O . ILE A 1 20 ? 3.070 -16.115 -15.683 1.00 0.00 22 ILE A O 17
ATOM 29042 N N . GLY A 1 21 ? 4.701 -14.657 -15.163 1.00 0.00 23 GLY A N 17
ATOM 29043 C CA . GLY A 1 21 ? 4.360 -14.626 -13.738 1.00 0.00 23 GLY A CA 17
ATOM 29044 C C . GLY A 1 21 ? 3.678 -13.320 -13.356 1.00 0.00 23 GLY A C 17
ATOM 29045 O O . GLY A 1 21 ? 4.343 -12.347 -13.001 1.00 0.00 23 GLY A O 17
ATOM 29049 N N . LEU A 1 22 ? 2.352 -13.299 -13.423 1.00 0.00 24 LEU A N 17
ATOM 29050 C CA . LEU A 1 22 ? 1.614 -12.094 -13.073 1.00 0.00 24 LEU A CA 17
ATOM 29051 C C . LEU A 1 22 ? 1.710 -11.846 -11.571 1.00 0.00 24 LEU A C 17
ATOM 29052 O O . LEU A 1 22 ? 1.463 -12.744 -10.767 1.00 0.00 24 LEU A O 17
ATOM 29068 N N . ARG A 1 23 ? 2.060 -10.615 -11.202 1.00 0.00 25 ARG A N 17
ATOM 29069 C CA . ARG A 1 23 ? 2.178 -10.251 -9.792 1.00 0.00 25 ARG A CA 17
ATOM 29070 C C . ARG A 1 23 ? 1.638 -8.846 -9.565 1.00 0.00 25 ARG A C 17
ATOM 29071 O O . ARG A 1 23 ? 1.932 -7.926 -10.328 1.00 0.00 25 ARG A O 17
ATOM 29092 N N . TRP A 1 24 ? 0.851 -8.689 -8.507 1.00 0.00 26 TRP A N 17
ATOM 29093 C CA . TRP A 1 24 ? 0.271 -7.394 -8.170 1.00 0.00 26 TRP A CA 17
ATOM 29094 C C . TRP A 1 24 ? 0.225 -7.222 -6.657 1.00 0.00 26 TRP A C 17
ATOM 29095 O O . TRP A 1 24 ? 0.216 -8.202 -5.912 1.00 0.00 26 TRP A O 17
ATOM 29116 N N . THR A 1 25 ? 0.190 -5.969 -6.208 1.00 0.00 27 THR A N 17
ATOM 29117 C CA . THR A 1 25 ? 0.142 -5.667 -4.778 1.00 0.00 27 THR A CA 17
ATOM 29118 C C . THR A 1 25 ? -1.234 -5.111 -4.402 1.00 0.00 27 THR A C 17
ATOM 29119 O O . THR A 1 25 ? -1.506 -3.933 -4.633 1.00 0.00 27 THR A O 17
ATOM 29130 N N . PRO A 1 26 ? -2.103 -5.902 -3.829 1.00 0.00 28 PRO A N 17
ATOM 29131 C CA . PRO A 1 26 ? -3.451 -5.423 -3.437 1.00 0.00 28 PRO A CA 17
ATOM 29132 C C . PRO A 1 26 ? -3.414 -4.165 -2.563 1.00 0.00 28 PRO A C 17
ATOM 29133 O O . PRO A 1 26 ? -2.462 -3.929 -1.817 1.00 0.00 28 PRO A O 17
ATOM 29144 N N . LEU A 1 27 ? -4.473 -3.366 -2.677 1.00 0.00 29 LEU A N 17
ATOM 29145 C CA . LEU A 1 27 ? -4.599 -2.123 -1.910 1.00 0.00 29 LEU A CA 17
ATOM 29146 C C . LEU A 1 27 ? -5.319 -2.367 -0.602 1.00 0.00 29 LEU A C 17
ATOM 29147 O O . LEU A 1 27 ? -6.268 -3.144 -0.520 1.00 0.00 29 LEU A O 17
ATOM 29163 N N . ASN A 1 28 ? -4.853 -1.683 0.418 1.00 0.00 30 ASN A N 17
ATOM 29164 C CA . ASN A 1 28 ? -5.440 -1.801 1.728 1.00 0.00 30 ASN A CA 17
ATOM 29165 C C . ASN A 1 28 ? -6.950 -1.609 1.646 1.00 0.00 30 ASN A C 17
ATOM 29166 O O . ASN A 1 28 ? -7.713 -2.294 2.328 1.00 0.00 30 ASN A O 17
ATOM 29177 N N . SER A 1 29 ? -7.373 -0.685 0.790 1.00 0.00 31 SER A N 17
ATOM 29178 C CA . SER A 1 29 ? -8.794 -0.424 0.602 1.00 0.00 31 SER A CA 17
ATOM 29179 C C . SER A 1 29 ? -9.427 -1.513 -0.262 1.00 0.00 31 SER A C 17
ATOM 29180 O O . SER A 1 29 ? -10.588 -1.873 -0.072 1.00 0.00 31 SER A O 17
ATOM 29188 N N . SER A 1 30 ? -8.653 -2.040 -1.214 1.00 0.00 32 SER A N 17
ATOM 29189 C CA . SER A 1 30 ? -9.161 -3.090 -2.094 1.00 0.00 32 SER A CA 17
ATOM 29190 C C . SER A 1 30 ? -9.568 -4.313 -1.274 1.00 0.00 32 SER A C 17
ATOM 29191 O O . SER A 1 30 ? -8.791 -4.823 -0.467 1.00 0.00 32 SER A O 17
ATOM 29199 N N . THR A 1 31 ? -10.795 -4.772 -1.492 1.00 0.00 33 THR A N 17
ATOM 29200 C CA . THR A 1 31 ? -11.308 -5.934 -0.775 1.00 0.00 33 THR A CA 17
ATOM 29201 C C . THR A 1 31 ? -10.411 -7.140 -1.014 1.00 0.00 33 THR A C 17
ATOM 29202 O O . THR A 1 31 ? -9.880 -7.319 -2.110 1.00 0.00 33 THR A O 17
ATOM 29213 N N . ILE A 1 32 ? -10.231 -7.960 0.017 1.00 0.00 34 ILE A N 17
ATOM 29214 C CA . ILE A 1 32 ? -9.377 -9.142 -0.094 1.00 0.00 34 ILE A CA 17
ATOM 29215 C C . ILE A 1 32 ? -10.200 -10.374 -0.462 1.00 0.00 34 ILE A C 17
ATOM 29216 O O . ILE A 1 32 ? -10.675 -11.100 0.410 1.00 0.00 34 ILE A O 17
ATOM 29232 N N . ILE A 1 33 ? -10.357 -10.604 -1.765 1.00 0.00 35 ILE A N 17
ATOM 29233 C CA . ILE A 1 33 ? -11.118 -11.757 -2.255 1.00 0.00 35 ILE A CA 17
ATOM 29234 C C . ILE A 1 33 ? -10.457 -12.344 -3.499 1.00 0.00 35 ILE A C 17
ATOM 29235 O O . ILE A 1 33 ? -10.135 -11.629 -4.446 1.00 0.00 35 ILE A O 17
ATOM 29251 N N . GLY A 1 34 ? -10.249 -13.656 -3.485 1.00 0.00 36 GLY A N 17
ATOM 29252 C CA . GLY A 1 34 ? -9.615 -14.335 -4.613 1.00 0.00 36 GLY A CA 17
ATOM 29253 C C . GLY A 1 34 ? -10.100 -13.779 -5.945 1.00 0.00 36 GLY A C 17
ATOM 29254 O O . GLY A 1 34 ? -11.293 -13.806 -6.250 1.00 0.00 36 GLY A O 17
ATOM 29258 N N . TYR A 1 35 ? -9.158 -13.277 -6.737 1.00 0.00 37 TYR A N 17
ATOM 29259 C CA . TYR A 1 35 ? -9.483 -12.714 -8.041 1.00 0.00 37 TYR A CA 17
ATOM 29260 C C . TYR A 1 35 ? -9.584 -13.820 -9.076 1.00 0.00 37 TYR A C 17
ATOM 29261 O O . TYR A 1 35 ? -9.378 -14.993 -8.770 1.00 0.00 37 TYR A O 17
ATOM 29279 N N . ARG A 1 36 ? -9.899 -13.441 -10.310 1.00 0.00 38 ARG A N 17
ATOM 29280 C CA . ARG A 1 36 ? -10.022 -14.409 -11.396 1.00 0.00 38 ARG A CA 17
ATOM 29281 C C . ARG A 1 36 ? -9.301 -13.911 -12.640 1.00 0.00 38 ARG A C 17
ATOM 29282 O O . ARG A 1 36 ? -9.580 -12.823 -13.145 1.00 0.00 38 ARG A O 17
ATOM 29303 N N . ILE A 1 37 ? -8.370 -14.720 -13.134 1.00 0.00 39 ILE A N 17
ATOM 29304 C CA . ILE A 1 37 ? -7.595 -14.375 -14.320 1.00 0.00 39 ILE A CA 17
ATOM 29305 C C . ILE A 1 37 ? -8.253 -14.979 -15.551 1.00 0.00 39 ILE A C 17
ATOM 29306 O O . ILE A 1 37 ? -8.929 -15.995 -15.452 1.00 0.00 39 ILE A O 17
ATOM 29322 N N . THR A 1 38 ? -8.051 -14.358 -16.708 1.00 0.00 40 THR A N 17
ATOM 29323 C CA . THR A 1 38 ? -8.638 -14.863 -17.951 1.00 0.00 40 THR A CA 17
ATOM 29324 C C . THR A 1 38 ? -7.613 -14.824 -19.080 1.00 0.00 40 THR A C 17
ATOM 29325 O O . THR A 1 38 ? -6.929 -13.817 -19.276 1.00 0.00 40 THR A O 17
ATOM 29336 N N . VAL A 1 39 ? -7.508 -15.920 -19.828 1.00 0.00 41 VAL A N 17
ATOM 29337 C CA . VAL A 1 39 ? -6.563 -16.004 -20.945 1.00 0.00 41 VAL A CA 17
ATOM 29338 C C . VAL A 1 39 ? -7.250 -16.563 -22.188 1.00 0.00 41 VAL A C 17
ATOM 29339 O O . VAL A 1 39 ? -7.981 -17.550 -22.114 1.00 0.00 41 VAL A O 17
ATOM 29352 N N . VAL A 1 40 ? -7.003 -15.930 -23.343 1.00 0.00 42 VAL A N 17
ATOM 29353 C CA . VAL A 1 40 ? -7.595 -16.387 -24.599 1.00 0.00 42 VAL A CA 17
ATOM 29354 C C . VAL A 1 40 ? -6.517 -16.531 -25.660 1.00 0.00 42 VAL A C 17
ATOM 29355 O O . VAL A 1 40 ? -5.761 -15.596 -25.921 1.00 0.00 42 VAL A O 17
ATOM 29368 N N . ALA A 1 41 ? -6.452 -17.704 -26.274 1.00 0.00 43 ALA A N 17
ATOM 29369 C CA . ALA A 1 41 ? -5.472 -17.962 -27.314 1.00 0.00 43 ALA A CA 17
ATOM 29370 C C . ALA A 1 41 ? -6.090 -17.662 -28.675 1.00 0.00 43 ALA A C 17
ATOM 29371 O O . ALA A 1 41 ? -7.249 -17.994 -28.919 1.00 0.00 43 ALA A O 17
ATOM 29378 N N . ALA A 1 42 ? -5.326 -17.032 -29.562 1.00 0.00 44 ALA A N 17
ATOM 29379 C CA . ALA A 1 42 ? -5.840 -16.705 -30.891 1.00 0.00 44 ALA A CA 17
ATOM 29380 C C . ALA A 1 42 ? -5.404 -17.751 -31.916 1.00 0.00 44 ALA A C 17
ATOM 29381 O O . ALA A 1 42 ? -5.998 -17.871 -32.987 1.00 0.00 44 ALA A O 17
ATOM 29388 N N . GLY A 1 43 ? -4.362 -18.511 -31.577 1.00 0.00 45 GLY A N 17
ATOM 29389 C CA . GLY A 1 43 ? -3.845 -19.552 -32.468 1.00 0.00 45 GLY A CA 17
ATOM 29390 C C . GLY A 1 43 ? -4.415 -20.918 -32.100 1.00 0.00 45 GLY A C 17
ATOM 29391 O O . GLY A 1 43 ? -3.760 -21.944 -32.287 1.00 0.00 45 GLY A O 17
ATOM 29395 N N . GLU A 1 44 ? -5.639 -20.924 -31.579 1.00 0.00 46 GLU A N 17
ATOM 29396 C CA . GLU A 1 44 ? -6.288 -22.176 -31.188 1.00 0.00 46 GLU A CA 17
ATOM 29397 C C . GLU A 1 44 ? -7.789 -22.095 -31.421 1.00 0.00 46 GLU A C 17
ATOM 29398 O O . GLU A 1 44 ? -8.386 -21.025 -31.331 1.00 0.00 46 GLU A O 17
ATOM 29410 N N . GLY A 1 45 ? -8.391 -23.241 -31.710 1.00 0.00 47 GLY A N 17
ATOM 29411 C CA . GLY A 1 45 ? -9.824 -23.297 -31.945 1.00 0.00 47 GLY A CA 17
ATOM 29412 C C . GLY A 1 45 ? -10.600 -23.018 -30.665 1.00 0.00 47 GLY A C 17
ATOM 29413 O O . GLY A 1 45 ? -11.769 -22.636 -30.715 1.00 0.00 47 GLY A O 17
ATOM 29417 N N . ILE A 1 46 ? -9.947 -23.203 -29.509 1.00 0.00 48 ILE A N 17
ATOM 29418 C CA . ILE A 1 46 ? -10.603 -22.955 -28.221 1.00 0.00 48 ILE A CA 17
ATOM 29419 C C . ILE A 1 46 ? -9.644 -22.223 -27.254 1.00 0.00 48 ILE A C 17
ATOM 29420 O O . ILE A 1 46 ? -8.460 -22.556 -27.185 1.00 0.00 48 ILE A O 17
ATOM 29436 N N . PRO A 1 47 ? -10.137 -21.270 -26.487 1.00 0.00 49 PRO A N 17
ATOM 29437 C CA . PRO A 1 47 ? -9.307 -20.517 -25.498 1.00 0.00 49 PRO A CA 17
ATOM 29438 C C . PRO A 1 47 ? -8.950 -21.367 -24.283 1.00 0.00 49 PRO A C 17
ATOM 29439 O O . PRO A 1 47 ? -9.568 -22.400 -24.029 1.00 0.00 49 PRO A O 17
ATOM 29450 N N . ILE A 1 48 ? -7.948 -20.921 -23.533 1.00 0.00 50 ILE A N 17
ATOM 29451 C CA . ILE A 1 48 ? -7.526 -21.647 -22.343 1.00 0.00 50 ILE A CA 17
ATOM 29452 C C . ILE A 1 48 ? -8.520 -21.429 -21.200 1.00 0.00 50 ILE A C 17
ATOM 29453 O O . ILE A 1 48 ? -9.277 -20.458 -21.198 1.00 0.00 50 ILE A O 17
ATOM 29469 N N . PHE A 1 49 ? -8.515 -22.345 -20.232 1.00 0.00 51 PHE A N 17
ATOM 29470 C CA . PHE A 1 49 ? -9.421 -22.251 -19.091 1.00 0.00 51 PHE A CA 17
ATOM 29471 C C . PHE A 1 49 ? -8.950 -21.189 -18.100 1.00 0.00 51 PHE A C 17
ATOM 29472 O O . PHE A 1 49 ? -7.753 -20.963 -17.935 1.00 0.00 51 PHE A O 17
ATOM 29489 N N . GLU A 1 50 ? -9.909 -20.547 -17.438 1.00 0.00 52 GLU A N 17
ATOM 29490 C CA . GLU A 1 50 ? -9.594 -19.516 -16.453 1.00 0.00 52 GLU A CA 17
ATOM 29491 C C . GLU A 1 50 ? -9.274 -20.147 -15.108 1.00 0.00 52 GLU A C 17
ATOM 29492 O O . GLU A 1 50 ? -9.828 -21.185 -14.749 1.00 0.00 52 GLU A O 17
ATOM 29504 N N . ASP A 1 51 ? -8.370 -19.510 -14.372 1.00 0.00 53 ASP A N 17
ATOM 29505 C CA . ASP A 1 51 ? -7.954 -20.006 -13.060 1.00 0.00 53 ASP A CA 17
ATOM 29506 C C . ASP A 1 51 ? -8.326 -19.004 -11.966 1.00 0.00 53 ASP A C 17
ATOM 29507 O O . ASP A 1 51 ? -8.436 -17.804 -12.214 1.00 0.00 53 ASP A O 17
ATOM 29516 N N . PHE A 1 52 ? -8.518 -19.514 -10.747 1.00 0.00 54 PHE A N 17
ATOM 29517 C CA . PHE A 1 52 ? -8.881 -18.673 -9.608 1.00 0.00 54 PHE A CA 17
ATOM 29518 C C . PHE A 1 52 ? -7.817 -18.777 -8.517 1.00 0.00 54 PHE A C 17
ATOM 29519 O O . PHE A 1 52 ? -7.431 -19.877 -8.121 1.00 0.00 54 PHE A O 17
ATOM 29536 N N . VAL A 1 53 ? -7.341 -17.629 -8.037 1.00 0.00 55 VAL A N 17
ATOM 29537 C CA . VAL A 1 53 ? -6.313 -17.601 -6.991 1.00 0.00 55 VAL A CA 17
ATOM 29538 C C . VAL A 1 53 ? -6.725 -16.675 -5.849 1.00 0.00 55 VAL A C 17
ATOM 29539 O O . VAL A 1 53 ? -7.268 -15.594 -6.080 1.00 0.00 55 VAL A O 17
ATOM 29552 N N . ASP A 1 54 ? -6.468 -17.109 -4.621 1.00 0.00 56 ASP A N 17
ATOM 29553 C CA . ASP A 1 54 ? -6.816 -16.310 -3.453 1.00 0.00 56 ASP A CA 17
ATOM 29554 C C . ASP A 1 54 ? -6.078 -14.974 -3.474 1.00 0.00 56 ASP A C 17
ATOM 29555 O O . ASP A 1 54 ? -4.931 -14.897 -3.917 1.00 0.00 56 ASP A O 17
ATOM 29564 N N . SER A 1 55 ? -6.738 -13.926 -2.990 1.00 0.00 57 SER A N 17
ATOM 29565 C CA . SER A 1 55 ? -6.135 -12.597 -2.955 1.00 0.00 57 SER A CA 17
ATOM 29566 C C . SER A 1 55 ? -4.891 -12.592 -2.071 1.00 0.00 57 SER A C 17
ATOM 29567 O O . SER A 1 55 ? -3.943 -11.850 -2.322 1.00 0.00 57 SER A O 17
ATOM 29575 N N . SER A 1 56 ? -4.907 -13.421 -1.037 1.00 0.00 58 SER A N 17
ATOM 29576 C CA . SER A 1 56 ? -3.778 -13.500 -0.120 1.00 0.00 58 SER A CA 17
ATOM 29577 C C . SER A 1 56 ? -2.494 -13.823 -0.877 1.00 0.00 58 SER A C 17
ATOM 29578 O O . SER A 1 56 ? -1.420 -13.328 -0.538 1.00 0.00 58 SER A O 17
ATOM 29586 N N . VAL A 1 57 ? -2.610 -14.659 -1.902 1.00 0.00 59 VAL A N 17
ATOM 29587 C CA . VAL A 1 57 ? -1.448 -15.041 -2.695 1.00 0.00 59 VAL A CA 17
ATOM 29588 C C . VAL A 1 57 ? -0.843 -13.819 -3.380 1.00 0.00 59 VAL A C 17
ATOM 29589 O O . VAL A 1 57 ? 0.375 -13.637 -3.383 1.00 0.00 59 VAL A O 17
ATOM 29602 N N . GLY A 1 58 ? -1.699 -12.986 -3.966 1.00 0.00 60 GLY A N 17
ATOM 29603 C CA . GLY A 1 58 ? -1.229 -11.787 -4.651 1.00 0.00 60 GLY A CA 17
ATOM 29604 C C . GLY A 1 58 ? -0.292 -12.159 -5.799 1.00 0.00 60 GLY A C 17
ATOM 29605 O O . GLY A 1 58 ? 0.557 -11.364 -6.202 1.00 0.00 60 GLY A O 17
ATOM 29609 N N . TYR A 1 59 ? -0.447 -13.377 -6.316 1.00 0.00 61 TYR A N 17
ATOM 29610 C CA . TYR A 1 59 ? 0.402 -13.839 -7.409 1.00 0.00 61 TYR A CA 17
ATOM 29611 C C . TYR A 1 59 ? -0.161 -15.105 -8.057 1.00 0.00 61 TYR A C 17
ATOM 29612 O O . TYR A 1 59 ? -0.818 -15.915 -7.407 1.00 0.00 61 TYR A O 17
ATOM 29630 N N . TYR A 1 60 ? 0.132 -15.273 -9.344 1.00 0.00 62 TYR A N 17
ATOM 29631 C CA . TYR A 1 60 ? -0.318 -16.454 -10.071 1.00 0.00 62 TYR A CA 17
ATOM 29632 C C . TYR A 1 60 ? 0.556 -16.687 -11.298 1.00 0.00 62 TYR A C 17
ATOM 29633 O O . TYR A 1 60 ? 1.206 -15.767 -11.792 1.00 0.00 62 TYR A O 17
ATOM 29651 N N . THR A 1 61 ? 0.562 -17.924 -11.786 1.00 0.00 63 THR A N 17
ATOM 29652 C CA . THR A 1 61 ? 1.352 -18.284 -12.963 1.00 0.00 63 THR A CA 17
ATOM 29653 C C . THR A 1 61 ? 0.472 -18.978 -13.995 1.00 0.00 63 THR A C 17
ATOM 29654 O O . THR A 1 61 ? -0.338 -19.839 -13.656 1.00 0.00 63 THR A O 17
ATOM 29665 N N . VAL A 1 62 ? 0.642 -18.605 -15.262 1.00 0.00 64 VAL A N 17
ATOM 29666 C CA . VAL A 1 62 ? -0.131 -19.203 -16.350 1.00 0.00 64 VAL A CA 17
ATOM 29667 C C . VAL A 1 62 ? 0.819 -19.643 -17.463 1.00 0.00 64 VAL A C 17
ATOM 29668 O O . VAL A 1 62 ? 1.330 -18.817 -18.218 1.00 0.00 64 VAL A O 17
ATOM 29681 N N . THR A 1 63 ? 1.055 -20.953 -17.557 1.00 0.00 65 THR A N 17
ATOM 29682 C CA . THR A 1 63 ? 1.951 -21.496 -18.582 1.00 0.00 65 THR A CA 17
ATOM 29683 C C . THR A 1 63 ? 1.167 -22.304 -19.599 1.00 0.00 65 THR A C 17
ATOM 29684 O O . THR A 1 63 ? 0.073 -22.789 -19.314 1.00 0.00 65 THR A O 17
ATOM 29695 N N . GLY A 1 64 ? 1.743 -22.449 -20.788 1.00 0.00 66 GLY A N 17
ATOM 29696 C CA . GLY A 1 64 ? 1.096 -23.205 -21.857 1.00 0.00 66 GLY A CA 17
ATOM 29697 C C . GLY A 1 64 ? 0.581 -22.277 -22.950 1.00 0.00 66 GLY A C 17
ATOM 29698 O O . GLY A 1 64 ? -0.507 -22.483 -23.491 1.00 0.00 66 GLY A O 17
ATOM 29702 N N . LEU A 1 65 ? 1.379 -21.263 -23.284 1.00 0.00 67 LEU A N 17
ATOM 29703 C CA . LEU A 1 65 ? 1.010 -20.310 -24.330 1.00 0.00 67 LEU A CA 17
ATOM 29704 C C . LEU A 1 65 ? 1.961 -20.475 -25.509 1.00 0.00 67 LEU A C 17
ATOM 29705 O O . LEU A 1 65 ? 3.131 -20.110 -25.430 1.00 0.00 67 LEU A O 17
ATOM 29721 N N . GLU A 1 66 ? 1.467 -21.061 -26.583 1.00 0.00 68 GLU A N 17
ATOM 29722 C CA . GLU A 1 66 ? 2.304 -21.307 -27.754 1.00 0.00 68 GLU A CA 17
ATOM 29723 C C . GLU A 1 66 ? 3.027 -20.030 -28.212 1.00 0.00 68 GLU A C 17
ATOM 29724 O O . GLU A 1 66 ? 2.412 -18.967 -28.292 1.00 0.00 68 GLU A O 17
ATOM 29736 N N . PRO A 1 67 ? 4.306 -20.109 -28.539 1.00 0.00 69 PRO A N 17
ATOM 29737 C CA . PRO A 1 67 ? 5.087 -18.929 -29.025 1.00 0.00 69 PRO A CA 17
ATOM 29738 C C . PRO A 1 67 ? 4.732 -18.580 -30.459 1.00 0.00 69 PRO A C 17
ATOM 29739 O O . PRO A 1 67 ? 4.281 -19.428 -31.228 1.00 0.00 69 PRO A O 17
ATOM 29750 N N . GLY A 1 68 ? 4.949 -17.325 -30.813 1.00 0.00 70 GLY A N 17
ATOM 29751 C CA . GLY A 1 68 ? 4.662 -16.869 -32.158 1.00 0.00 70 GLY A CA 17
ATOM 29752 C C . GLY A 1 68 ? 3.161 -16.793 -32.415 1.00 0.00 70 GLY A C 17
ATOM 29753 O O . GLY A 1 68 ? 2.726 -16.524 -33.536 1.00 0.00 70 GLY A O 17
ATOM 29757 N N . ILE A 1 69 ? 2.369 -17.031 -31.369 1.00 0.00 71 ILE A N 17
ATOM 29758 C CA . ILE A 1 69 ? 0.905 -16.988 -31.474 1.00 0.00 71 ILE A CA 17
ATOM 29759 C C . ILE A 1 69 ? 0.376 -15.823 -30.653 1.00 0.00 71 ILE A C 17
ATOM 29760 O O . ILE A 1 69 ? 0.894 -15.507 -29.582 1.00 0.00 71 ILE A O 17
ATOM 29776 N N . ASP A 1 70 ? -0.666 -15.190 -31.171 1.00 0.00 72 ASP A N 17
ATOM 29777 C CA . ASP A 1 70 ? -1.281 -14.058 -30.500 1.00 0.00 72 ASP A CA 17
ATOM 29778 C C . ASP A 1 70 ? -2.218 -14.532 -29.392 1.00 0.00 72 ASP A C 17
ATOM 29779 O O . ASP A 1 70 ? -3.237 -15.162 -29.652 1.00 0.00 72 ASP A O 17
ATOM 29788 N N . TYR A 1 71 ? -1.856 -14.227 -28.152 1.00 0.00 73 TYR A N 17
ATOM 29789 C CA . TYR A 1 71 ? -2.661 -14.627 -26.997 1.00 0.00 73 TYR A CA 17
ATOM 29790 C C . TYR A 1 71 ? -3.336 -13.423 -26.372 1.00 0.00 73 TYR A C 17
ATOM 29791 O O . TYR A 1 71 ? -2.684 -12.486 -25.935 1.00 0.00 73 TYR A O 17
ATOM 29809 N N . ASP A 1 72 ? -4.653 -13.466 -26.342 1.00 0.00 74 ASP A N 17
ATOM 29810 C CA . ASP A 1 72 ? -5.440 -12.391 -25.762 1.00 0.00 74 ASP A CA 17
ATOM 29811 C C . ASP A 1 72 ? -5.642 -12.664 -24.275 1.00 0.00 74 ASP A C 17
ATOM 29812 O O . ASP A 1 72 ? -6.217 -13.684 -23.907 1.00 0.00 74 ASP A O 17
ATOM 29821 N N . ILE A 1 73 ? -5.164 -11.757 -23.419 1.00 0.00 75 ILE A N 17
ATOM 29822 C CA . ILE A 1 73 ? -5.290 -11.927 -21.966 1.00 0.00 75 ILE A CA 17
ATOM 29823 C C . ILE A 1 73 ? -6.101 -10.781 -21.367 1.00 0.00 75 ILE A C 17
ATOM 29824 O O . ILE A 1 73 ? -6.315 -9.753 -22.008 1.00 0.00 75 ILE A O 17
ATOM 29840 N N . SER A 1 74 ? -6.521 -10.966 -20.119 1.00 0.00 76 SER A N 17
ATOM 29841 C CA . SER A 1 74 ? -7.279 -9.941 -19.411 1.00 0.00 76 SER A CA 17
ATOM 29842 C C . SER A 1 74 ? -7.129 -10.118 -17.904 1.00 0.00 76 SER A C 17
ATOM 29843 O O . SER A 1 74 ? -6.930 -11.233 -17.420 1.00 0.00 76 SER A O 17
ATOM 29851 N N . VAL A 1 75 ? -7.252 -9.022 -17.162 1.00 0.00 77 VAL A N 17
ATOM 29852 C CA . VAL A 1 75 ? -7.157 -9.069 -15.703 1.00 0.00 77 VAL A CA 17
ATOM 29853 C C . VAL A 1 75 ? -8.367 -8.363 -15.088 1.00 0.00 77 VAL A C 17
ATOM 29854 O O . VAL A 1 75 ? -8.424 -7.134 -15.052 1.00 0.00 77 VAL A O 17
ATOM 29867 N N . ILE A 1 76 ? -9.335 -9.141 -14.618 1.00 0.00 78 ILE A N 17
ATOM 29868 C CA . ILE A 1 76 ? -10.539 -8.568 -14.022 1.00 0.00 78 ILE A CA 17
ATOM 29869 C C . ILE A 1 76 ? -10.323 -8.338 -12.531 1.00 0.00 78 ILE A C 17
ATOM 29870 O O . ILE A 1 76 ? -9.927 -9.249 -11.806 1.00 0.00 78 ILE A O 17
ATOM 29886 N N . THR A 1 77 ? -10.591 -7.115 -12.080 1.00 0.00 79 THR A N 17
ATOM 29887 C CA . THR A 1 77 ? -10.423 -6.772 -10.666 1.00 0.00 79 THR A CA 17
ATOM 29888 C C . THR A 1 77 ? -11.785 -6.666 -9.991 1.00 0.00 79 THR A C 17
ATOM 29889 O O . THR A 1 77 ? -12.581 -5.782 -10.308 1.00 0.00 79 THR A O 17
ATOM 29900 N N . LEU A 1 78 ? -12.044 -7.578 -9.054 1.00 0.00 80 LEU A N 17
ATOM 29901 C CA . LEU A 1 78 ? -13.317 -7.594 -8.332 1.00 0.00 80 LEU A CA 17
ATOM 29902 C C . LEU A 1 78 ? -13.089 -7.376 -6.843 1.00 0.00 80 LEU A C 17
ATOM 29903 O O . LEU A 1 78 ? -12.446 -8.192 -6.181 1.00 0.00 80 LEU A O 17
ATOM 29919 N N . ILE A 1 79 ? -13.634 -6.281 -6.316 1.00 0.00 81 ILE A N 17
ATOM 29920 C CA . ILE A 1 79 ? -13.499 -5.979 -4.893 1.00 0.00 81 ILE A CA 17
ATOM 29921 C C . ILE A 1 79 ? -14.763 -5.301 -4.371 1.00 0.00 81 ILE A C 17
ATOM 29922 O O . ILE A 1 79 ? -15.424 -4.557 -5.095 1.00 0.00 81 ILE A O 17
ATOM 29938 N N . ASN A 1 80 ? -15.096 -5.572 -3.113 1.00 0.00 82 ASN A N 17
ATOM 29939 C CA . ASN A 1 80 ? -16.289 -4.991 -2.503 1.00 0.00 82 ASN A CA 17
ATOM 29940 C C . ASN A 1 80 ? -16.158 -3.478 -2.364 1.00 0.00 82 ASN A C 17
ATOM 29941 O O . ASN A 1 80 ? -17.060 -2.730 -2.741 1.00 0.00 82 ASN A O 17
ATOM 29952 N N . GLY A 1 81 ? -15.025 -3.037 -1.828 1.00 0.00 83 GLY A N 17
ATOM 29953 C CA . GLY A 1 81 ? -14.766 -1.610 -1.645 1.00 0.00 83 GLY A CA 17
ATOM 29954 C C . GLY A 1 81 ? -14.971 -1.202 -0.192 1.00 0.00 83 GLY A C 17
ATOM 29955 O O . GLY A 1 81 ? -14.171 -1.546 0.677 1.00 0.00 83 GLY A O 17
ATOM 29959 N N . GLY A 1 82 ? -16.048 -0.466 0.067 1.00 0.00 84 GLY A N 17
ATOM 29960 C CA . GLY A 1 82 ? -16.342 -0.018 1.421 1.00 0.00 84 GLY A CA 17
ATOM 29961 C C . GLY A 1 82 ? -16.802 -1.182 2.288 1.00 0.00 84 GLY A C 17
ATOM 29962 O O . GLY A 1 82 ? -17.637 -1.986 1.874 1.00 0.00 84 GLY A O 17
ATOM 29966 N N . GLU A 1 83 ? -16.254 -1.267 3.495 1.00 0.00 85 GLU A N 17
ATOM 29967 C CA . GLU A 1 83 ? -16.620 -2.340 4.411 1.00 0.00 85 GLU A CA 17
ATOM 29968 C C . GLU A 1 83 ? -18.044 -2.143 4.914 1.00 0.00 85 GLU A C 17
ATOM 29969 O O . GLU A 1 83 ? -18.345 -1.151 5.579 1.00 0.00 85 GLU A O 17
ATOM 29981 N N . SER A 1 84 ? -18.916 -3.093 4.595 1.00 0.00 86 SER A N 17
ATOM 29982 C CA . SER A 1 84 ? -20.305 -3.002 5.024 1.00 0.00 86 SER A CA 17
ATOM 29983 C C . SER A 1 84 ? -20.404 -3.139 6.539 1.00 0.00 86 SER A C 17
ATOM 29984 O O . SER A 1 84 ? -19.782 -4.020 7.133 1.00 0.00 86 SER A O 17
ATOM 29992 N N . ALA A 1 85 ? -21.194 -2.266 7.155 1.00 0.00 87 ALA A N 17
ATOM 29993 C CA . ALA A 1 85 ? -21.379 -2.292 8.604 1.00 0.00 87 ALA A CA 17
ATOM 29994 C C . ALA A 1 85 ? -20.028 -2.182 9.323 1.00 0.00 87 ALA A C 17
ATOM 29995 O O . ALA A 1 85 ? -18.990 -2.543 8.771 1.00 0.00 87 ALA A O 17
ATOM 30002 N N . PRO A 1 86 ? -20.024 -1.698 10.541 1.00 0.00 88 PRO A N 17
ATOM 30003 C CA . PRO A 1 86 ? -18.772 -1.550 11.341 1.00 0.00 88 PRO A CA 17
ATOM 30004 C C . PRO A 1 86 ? -18.162 -2.898 11.694 1.00 0.00 88 PRO A C 17
ATOM 30005 O O . PRO A 1 86 ? -18.872 -3.866 11.966 1.00 0.00 88 PRO A O 17
ATOM 30016 N N . THR A 1 87 ? -16.839 -2.946 11.689 1.00 0.00 89 THR A N 17
ATOM 30017 C CA . THR A 1 87 ? -16.124 -4.169 12.008 1.00 0.00 89 THR A CA 17
ATOM 30018 C C . THR A 1 87 ? -15.947 -4.302 13.518 1.00 0.00 89 THR A C 17
ATOM 30019 O O . THR A 1 87 ? -16.171 -3.349 14.264 1.00 0.00 89 THR A O 17
ATOM 30030 N N . THR A 1 88 ? -15.537 -5.492 13.962 1.00 0.00 90 THR A N 17
ATOM 30031 C CA . THR A 1 88 ? -15.328 -5.742 15.391 1.00 0.00 90 THR A CA 17
ATOM 30032 C C . THR A 1 88 ? -13.952 -6.348 15.633 1.00 0.00 90 THR A C 17
ATOM 30033 O O . THR A 1 88 ? -13.391 -7.023 14.770 1.00 0.00 90 THR A O 17
ATOM 30044 N N . LEU A 1 89 ? -13.415 -6.100 16.819 1.00 0.00 91 LEU A N 17
ATOM 30045 C CA . LEU A 1 89 ? -12.106 -6.621 17.183 1.00 0.00 91 LEU A CA 17
ATOM 30046 C C . LEU A 1 89 ? -12.182 -8.114 17.484 1.00 0.00 91 LEU A C 17
ATOM 30047 O O . LEU A 1 89 ? -13.212 -8.613 17.936 1.00 0.00 91 LEU A O 17
ATOM 30063 N N . THR A 1 90 ? -11.082 -8.817 17.238 1.00 0.00 92 THR A N 17
ATOM 30064 C CA . THR A 1 90 ? -11.035 -10.250 17.499 1.00 0.00 92 THR A CA 17
ATOM 30065 C C . THR A 1 90 ? -10.931 -10.508 18.997 1.00 0.00 92 THR A C 17
ATOM 30066 O O . THR A 1 90 ? -10.205 -9.812 19.707 1.00 0.00 92 THR A O 17
ATOM 30077 N N . GLN A 1 91 ? -11.657 -11.512 19.476 1.00 0.00 93 GLN A N 17
ATOM 30078 C CA . GLN A 1 91 ? -11.632 -11.842 20.895 1.00 0.00 93 GLN A CA 17
ATOM 30079 C C . GLN A 1 91 ? -10.279 -12.432 21.280 1.00 0.00 93 GLN A C 17
ATOM 30080 O O . GLN A 1 91 ? -9.822 -13.406 20.681 1.00 0.00 93 GLN A O 17
ATOM 30094 N N . GLN A 1 92 ? -9.637 -11.832 22.282 1.00 0.00 94 GLN A N 17
ATOM 30095 C CA . GLN A 1 92 ? -8.329 -12.300 22.745 1.00 0.00 94 GLN A CA 17
ATOM 30096 C C . GLN A 1 92 ? -8.475 -13.111 24.027 1.00 0.00 94 GLN A C 17
ATOM 30097 O O . GLN A 1 92 ? -9.115 -12.672 24.983 1.00 0.00 94 GLN A O 17
ATOM 30111 N N . THR A 1 93 ? -7.877 -14.298 24.042 1.00 0.00 95 THR A N 17
ATOM 30112 C CA . THR A 1 93 ? -7.945 -15.164 25.212 1.00 0.00 95 THR A CA 17
ATOM 30113 C C . THR A 1 93 ? -7.172 -14.556 26.378 1.00 0.00 95 THR A C 17
ATOM 30114 O O . THR A 1 93 ? -7.807 -13.989 27.252 1.00 0.00 95 THR A O 17
ATOM 30125 N N . SER B 2 1 ? 15.104 -2.408 -11.381 1.00 0.00 201 SER B N 17
ATOM 30126 C CA . SER B 2 1 ? 14.584 -3.667 -11.988 1.00 0.00 201 SER B CA 17
ATOM 30127 C C . SER B 2 1 ? 14.377 -3.461 -13.485 1.00 0.00 201 SER B C 17
ATOM 30128 O O . SER B 2 1 ? 13.922 -2.401 -13.918 1.00 0.00 201 SER B O 17
ATOM 30136 N N . SER B 2 2 ? 14.707 -4.479 -14.272 1.00 0.00 202 SER B N 17
ATOM 30137 C CA . SER B 2 2 ? 14.541 -4.397 -15.717 1.00 0.00 202 SER B CA 17
ATOM 30138 C C . SER B 2 2 ? 13.060 -4.356 -16.077 1.00 0.00 202 SER B C 17
ATOM 30139 O O . SER B 2 2 ? 12.252 -5.072 -15.485 1.00 0.00 202 SER B O 17
ATOM 30147 N N . SER B 2 3 ? 12.703 -3.515 -17.051 1.00 0.00 203 SER B N 17
ATOM 30148 C CA . SER B 2 3 ? 11.310 -3.388 -17.485 1.00 0.00 203 SER B CA 17
ATOM 30149 C C . SER B 2 3 ? 11.209 -3.603 -19.004 1.00 0.00 203 SER B C 17
ATOM 30150 O O . SER B 2 3 ? 11.655 -2.748 -19.770 1.00 0.00 203 SER B O 17
ATOM 30158 N N . PRO B 2 4 ? 10.651 -4.706 -19.471 1.00 0.00 204 PRO B N 17
ATOM 30159 C CA . PRO B 2 4 ? 10.538 -4.964 -20.936 1.00 0.00 204 PRO B CA 17
ATOM 30160 C C . PRO B 2 4 ? 9.423 -4.140 -21.580 1.00 0.00 204 PRO B C 17
ATOM 30161 O O . PRO B 2 4 ? 9.666 -3.366 -22.505 1.00 0.00 204 PRO B O 17
ATOM 30172 N N . ILE B 2 5 ? 8.201 -4.317 -21.088 1.00 0.00 205 ILE B N 17
ATOM 30173 C CA . ILE B 2 5 ? 7.053 -3.590 -21.612 1.00 0.00 205 ILE B CA 17
ATOM 30174 C C . ILE B 2 5 ? 6.027 -3.359 -20.512 1.00 0.00 205 ILE B C 17
ATOM 30175 O O . ILE B 2 5 ? 5.822 -4.218 -19.655 1.00 0.00 205 ILE B O 17
ATOM 30191 N N . GLN B 2 6 ? 5.378 -2.200 -20.545 1.00 0.00 206 GLN B N 17
ATOM 30192 C CA . GLN B 2 6 ? 4.363 -1.866 -19.547 1.00 0.00 206 GLN B CA 17
ATOM 30193 C C . GLN B 2 6 ? 3.204 -1.134 -20.212 1.00 0.00 206 GLN B C 17
ATOM 30194 O O . GLN B 2 6 ? 3.409 -0.322 -21.113 1.00 0.00 206 GLN B O 17
ATOM 30208 N N . GLY B 2 7 ? 1.989 -1.430 -19.763 1.00 0.00 207 GLY B N 17
ATOM 30209 C CA . GLY B 2 7 ? 0.794 -0.799 -20.322 1.00 0.00 207 GLY B CA 17
ATOM 30210 C C . GLY B 2 7 ? 0.249 0.268 -19.386 1.00 0.00 207 GLY B C 17
ATOM 30211 O O . GLY B 2 7 ? 0.990 1.124 -18.905 1.00 0.00 207 GLY B O 17
ATOM 30215 N N . SER B 2 8 ? -1.053 0.205 -19.126 1.00 0.00 208 SER B N 17
ATOM 30216 C CA . SER B 2 8 ? -1.690 1.170 -18.242 1.00 0.00 208 SER B CA 17
ATOM 30217 C C . SER B 2 8 ? -3.081 0.693 -17.830 1.00 0.00 208 SER B C 17
ATOM 30218 O O . SER B 2 8 ? -3.600 -0.281 -18.374 1.00 0.00 208 SER B O 17
ATOM 30226 N N . TRP B 2 9 ? -3.680 1.396 -16.872 1.00 0.00 209 TRP B N 17
ATOM 30227 C CA . TRP B 2 9 ? -5.016 1.047 -16.393 1.00 0.00 209 TRP B CA 17
ATOM 30228 C C . TRP B 2 9 ? -6.082 1.741 -17.234 1.00 0.00 209 TRP B C 17
ATOM 30229 O O . TRP B 2 9 ? -5.873 2.853 -17.723 1.00 0.00 209 TRP B O 17
ATOM 30250 N N . THR B 2 10 ? -7.228 1.081 -17.398 1.00 0.00 210 THR B N 17
ATOM 30251 C CA . THR B 2 10 ? -8.330 1.639 -18.180 1.00 0.00 210 THR B CA 17
ATOM 30252 C C . THR B 2 10 ? -9.628 1.612 -17.376 1.00 0.00 210 THR B C 17
ATOM 30253 O O . THR B 2 10 ? -10.007 0.574 -16.827 1.00 0.00 210 THR B O 17
ATOM 30264 N N . TRP B 2 11 ? -10.309 2.755 -17.312 1.00 0.00 211 TRP B N 17
ATOM 30265 C CA . TRP B 2 11 ? -11.572 2.852 -16.581 1.00 0.00 211 TRP B CA 17
ATOM 30266 C C . TRP B 2 11 ? -12.741 2.517 -17.508 1.00 0.00 211 TRP B C 17
ATOM 30267 O O . TRP B 2 11 ? -12.998 3.226 -18.481 1.00 0.00 211 TRP B O 17
ATOM 30288 N N . GLU B 2 12 ? -13.455 1.442 -17.190 1.00 0.00 212 GLU B N 17
ATOM 30289 C CA . GLU B 2 12 ? -14.604 1.045 -17.996 1.00 0.00 212 GLU B CA 17
ATOM 30290 C C . GLU B 2 12 ? -15.464 0.034 -17.242 1.00 0.00 212 GLU B C 17
ATOM 30291 O O . GLU B 2 12 ? -15.047 -0.517 -16.228 1.00 0.00 212 GLU B O 17
ATOM 30303 N N . ASN B 2 13 ? -16.634 -0.250 -17.781 1.00 0.00 213 ASN B N 17
ATOM 30304 C CA . ASN B 2 13 ? -17.495 -1.252 -17.185 1.00 0.00 213 ASN B CA 17
ATOM 30305 C C . ASN B 2 13 ? -17.648 -1.049 -15.674 1.00 0.00 213 ASN B C 17
ATOM 30306 O O . ASN B 2 13 ? -17.737 -2.018 -14.921 1.00 0.00 213 ASN B O 17
ATOM 30317 N N . GLY B 2 14 ? -17.685 0.206 -15.232 1.00 0.00 214 GLY B N 17
ATOM 30318 C CA . GLY B 2 14 ? -17.836 0.498 -13.809 1.00 0.00 214 GLY B CA 17
ATOM 30319 C C . GLY B 2 14 ? -16.808 -0.256 -12.966 1.00 0.00 214 GLY B C 17
ATOM 30320 O O . GLY B 2 14 ? -16.934 -0.336 -11.745 1.00 0.00 214 GLY B O 17
ATOM 30324 N N . LYS B 2 15 ? -15.792 -0.809 -13.625 1.00 0.00 215 LYS B N 17
ATOM 30325 C CA . LYS B 2 15 ? -14.742 -1.553 -12.932 1.00 0.00 215 LYS B CA 17
ATOM 30326 C C . LYS B 2 15 ? -13.382 -1.301 -13.577 1.00 0.00 215 LYS B C 17
ATOM 30327 O O . LYS B 2 15 ? -13.288 -1.039 -14.775 1.00 0.00 215 LYS B O 17
ATOM 30346 N N . TRP B 2 16 ? -12.327 -1.385 -12.772 1.00 0.00 216 TRP B N 17
ATOM 30347 C CA . TRP B 2 16 ? -10.975 -1.167 -13.276 1.00 0.00 216 TRP B CA 17
ATOM 30348 C C . TRP B 2 16 ? -10.404 -2.471 -13.826 1.00 0.00 216 TRP B C 17
ATOM 30349 O O . TRP B 2 16 ? -10.260 -3.453 -13.096 1.00 0.00 216 TRP B O 17
ATOM 30370 N N . THR B 2 17 ? -10.083 -2.478 -15.120 1.00 0.00 217 THR B N 17
ATOM 30371 C CA . THR B 2 17 ? -9.530 -3.672 -15.768 1.00 0.00 217 THR B CA 17
ATOM 30372 C C . THR B 2 17 ? -8.256 -3.317 -16.525 1.00 0.00 217 THR B C 17
ATOM 30373 O O . THR B 2 17 ? -8.159 -2.252 -17.138 1.00 0.00 217 THR B O 17
ATOM 30384 N N . TRP B 2 18 ? -7.286 -4.226 -16.490 1.00 0.00 218 TRP B N 17
ATOM 30385 C CA . TRP B 2 18 ? -6.019 -4.019 -17.187 1.00 0.00 218 TRP B CA 17
ATOM 30386 C C . TRP B 2 18 ? -5.987 -4.880 -18.442 1.00 0.00 218 TRP B C 17
ATOM 30387 O O . TRP B 2 18 ? -6.061 -6.106 -18.368 1.00 0.00 218 TRP B O 17
ATOM 30408 N N . LYS B 2 19 ? -5.885 -4.230 -19.599 1.00 0.00 219 LYS B N 17
ATOM 30409 C CA . LYS B 2 19 ? -5.857 -4.941 -20.876 1.00 0.00 219 LYS B CA 17
ATOM 30410 C C . LYS B 2 19 ? -4.961 -4.225 -21.869 1.00 0.00 219 LYS B C 17
ATOM 30411 O O . LYS B 2 19 ? -4.552 -3.084 -21.655 1.00 0.00 219 LYS B O 17
ATOM 30430 N N . GLY B 2 20 ? -4.659 -4.912 -22.958 1.00 0.00 220 GLY B N 17
ATOM 30431 C CA . GLY B 2 20 ? -3.806 -4.345 -23.984 1.00 0.00 220 GLY B CA 17
ATOM 30432 C C . GLY B 2 20 ? -3.683 -5.275 -25.184 1.00 0.00 220 GLY B C 17
ATOM 30433 O O . GLY B 2 20 ? -4.520 -6.158 -25.385 1.00 0.00 220 GLY B O 17
ATOM 30437 N N . ILE B 2 21 ? -2.653 -5.060 -25.995 1.00 0.00 221 ILE B N 17
ATOM 30438 C CA . ILE B 2 21 ? -2.462 -5.876 -27.187 1.00 0.00 221 ILE B CA 17
ATOM 30439 C C . ILE B 2 21 ? -2.479 -7.365 -26.842 1.00 0.00 221 ILE B C 17
ATOM 30440 O O . ILE B 2 21 ? -3.464 -8.051 -27.100 1.00 0.00 221 ILE B O 17
ATOM 30456 N N . ILE B 2 22 ? -1.388 -7.851 -26.260 1.00 0.00 222 ILE B N 17
ATOM 30457 C CA . ILE B 2 22 ? -1.272 -9.257 -25.892 1.00 0.00 222 ILE B CA 17
ATOM 30458 C C . ILE B 2 22 ? -0.171 -9.434 -24.853 1.00 0.00 222 ILE B C 17
ATOM 30459 O O . ILE B 2 22 ? 0.293 -8.462 -24.253 1.00 0.00 222 ILE B O 17
ATOM 30475 N N . ARG B 2 23 ? 0.247 -10.680 -24.660 1.00 0.00 223 ARG B N 17
ATOM 30476 C CA . ARG B 2 23 ? 1.313 -10.991 -23.721 1.00 0.00 223 ARG B CA 17
ATOM 30477 C C . ARG B 2 23 ? 2.454 -9.987 -23.850 1.00 0.00 223 ARG B C 17
ATOM 30478 O O . ARG B 2 23 ? 2.454 -9.138 -24.740 1.00 0.00 223 ARG B O 17
ATOM 30499 N N . LEU B 2 24 ? 3.420 -10.089 -22.956 1.00 0.00 224 LEU B N 17
ATOM 30500 C CA . LEU B 2 24 ? 4.563 -9.183 -22.975 1.00 0.00 224 LEU B CA 17
ATOM 30501 C C . LEU B 2 24 ? 5.333 -9.332 -24.276 1.00 0.00 224 LEU B C 17
ATOM 30502 O O . LEU B 2 24 ? 5.740 -10.430 -24.649 1.00 0.00 224 LEU B O 17
ATOM 30518 N N . GLU B 2 25 ? 5.532 -8.210 -24.960 1.00 0.00 225 GLU B N 17
ATOM 30519 C CA . GLU B 2 25 ? 6.259 -8.206 -26.223 1.00 0.00 225 GLU B CA 17
ATOM 30520 C C . GLU B 2 25 ? 7.759 -8.177 -25.968 1.00 0.00 225 GLU B C 17
ATOM 30521 O O . GLU B 2 25 ? 8.221 -7.621 -24.971 1.00 0.00 225 GLU B O 17
ATOM 30533 N N . GLN B 2 26 ? 8.511 -8.781 -26.875 1.00 0.00 226 GLN B N 17
ATOM 30534 C CA . GLN B 2 26 ? 9.959 -8.828 -26.749 1.00 0.00 226 GLN B CA 17
ATOM 30535 C C . GLN B 2 26 ? 10.577 -7.485 -27.130 1.00 0.00 226 GLN B C 17
ATOM 30536 O O . GLN B 2 26 ? 11.694 -7.228 -26.712 1.00 0.00 226 GLN B O 17
ATOM 30550 N N . GLY A 1 1 ? 6.057 11.104 10.419 1.00 0.00 3 GLY A N 18
ATOM 30551 C CA . GLY A 1 1 ? 4.695 10.559 10.676 1.00 0.00 3 GLY A CA 18
ATOM 30552 C C . GLY A 1 1 ? 4.616 9.123 10.169 1.00 0.00 3 GLY A C 18
ATOM 30553 O O . GLY A 1 1 ? 5.157 8.206 10.785 1.00 0.00 3 GLY A O 18
ATOM 30557 N N . SER A 1 2 ? 3.937 8.937 9.039 1.00 0.00 4 SER A N 18
ATOM 30558 C CA . SER A 1 2 ? 3.791 7.609 8.449 1.00 0.00 4 SER A CA 18
ATOM 30559 C C . SER A 1 2 ? 3.685 7.711 6.932 1.00 0.00 4 SER A C 18
ATOM 30560 O O . SER A 1 2 ? 2.597 7.899 6.389 1.00 0.00 4 SER A O 18
ATOM 30568 N N . GLU A 1 3 ? 4.822 7.583 6.253 1.00 0.00 5 GLU A N 18
ATOM 30569 C CA . GLU A 1 3 ? 4.853 7.660 4.795 1.00 0.00 5 GLU A CA 18
ATOM 30570 C C . GLU A 1 3 ? 5.055 6.275 4.206 1.00 0.00 5 GLU A C 18
ATOM 30571 O O . GLU A 1 3 ? 6.093 5.648 4.413 1.00 0.00 5 GLU A O 18
ATOM 30583 N N . VAL A 1 4 ? 4.058 5.795 3.468 1.00 0.00 6 VAL A N 18
ATOM 30584 C CA . VAL A 1 4 ? 4.144 4.472 2.851 1.00 0.00 6 VAL A CA 18
ATOM 30585 C C . VAL A 1 4 ? 3.439 4.465 1.491 1.00 0.00 6 VAL A C 18
ATOM 30586 O O . VAL A 1 4 ? 2.469 5.193 1.288 1.00 0.00 6 VAL A O 18
ATOM 30599 N N . PRO A 1 5 ? 3.903 3.655 0.566 1.00 0.00 7 PRO A N 18
ATOM 30600 C CA . PRO A 1 5 ? 3.294 3.556 -0.796 1.00 0.00 7 PRO A CA 18
ATOM 30601 C C . PRO A 1 5 ? 1.889 2.953 -0.748 1.00 0.00 7 PRO A C 18
ATOM 30602 O O . PRO A 1 5 ? 1.710 1.753 -0.951 1.00 0.00 7 PRO A O 18
ATOM 30613 N N . GLN A 1 6 ? 0.897 3.797 -0.487 1.00 0.00 8 GLN A N 18
ATOM 30614 C CA . GLN A 1 6 ? -0.485 3.340 -0.427 1.00 0.00 8 GLN A CA 18
ATOM 30615 C C . GLN A 1 6 ? -0.948 2.872 -1.799 1.00 0.00 8 GLN A C 18
ATOM 30616 O O . GLN A 1 6 ? -1.701 1.906 -1.915 1.00 0.00 8 GLN A O 18
ATOM 30630 N N . LEU A 1 7 ? -0.493 3.566 -2.841 1.00 0.00 9 LEU A N 18
ATOM 30631 C CA . LEU A 1 7 ? -0.871 3.216 -4.210 1.00 0.00 9 LEU A CA 18
ATOM 30632 C C . LEU A 1 7 ? 0.229 2.393 -4.869 1.00 0.00 9 LEU A C 18
ATOM 30633 O O . LEU A 1 7 ? 1.385 2.811 -4.917 1.00 0.00 9 LEU A O 18
ATOM 30649 N N . THR A 1 8 ? -0.144 1.221 -5.378 1.00 0.00 10 THR A N 18
ATOM 30650 C CA . THR A 1 8 ? 0.808 0.334 -6.043 1.00 0.00 10 THR A CA 18
ATOM 30651 C C . THR A 1 8 ? 0.323 -0.015 -7.446 1.00 0.00 10 THR A C 18
ATOM 30652 O O . THR A 1 8 ? -0.824 -0.429 -7.634 1.00 0.00 10 THR A O 18
ATOM 30663 N N . ASP A 1 9 ? 1.207 0.152 -8.424 1.00 0.00 11 ASP A N 18
ATOM 30664 C CA . ASP A 1 9 ? 0.876 -0.148 -9.814 1.00 0.00 11 ASP A CA 18
ATOM 30665 C C . ASP A 1 9 ? 1.177 -1.604 -10.127 1.00 0.00 11 ASP A C 18
ATOM 30666 O O . ASP A 1 9 ? 2.029 -2.225 -9.492 1.00 0.00 11 ASP A O 18
ATOM 30675 N N . LEU A 1 10 ? 0.473 -2.144 -11.106 1.00 0.00 12 LEU A N 18
ATOM 30676 C CA . LEU A 1 10 ? 0.671 -3.530 -11.492 1.00 0.00 12 LEU A CA 18
ATOM 30677 C C . LEU A 1 10 ? 2.049 -3.722 -12.108 1.00 0.00 12 LEU A C 18
ATOM 30678 O O . LEU A 1 10 ? 2.557 -2.839 -12.799 1.00 0.00 12 LEU A O 18
ATOM 30694 N N . SER A 1 11 ? 2.645 -4.884 -11.861 1.00 0.00 13 SER A N 18
ATOM 30695 C CA . SER A 1 11 ? 3.967 -5.189 -12.404 1.00 0.00 13 SER A CA 18
ATOM 30696 C C . SER A 1 11 ? 4.057 -6.663 -12.797 1.00 0.00 13 SER A C 18
ATOM 30697 O O . SER A 1 11 ? 3.363 -7.509 -12.234 1.00 0.00 13 SER A O 18
ATOM 30705 N N . PHE A 1 12 ? 4.918 -6.957 -13.770 1.00 0.00 14 PHE A N 18
ATOM 30706 C CA . PHE A 1 12 ? 5.103 -8.330 -14.251 1.00 0.00 14 PHE A CA 18
ATOM 30707 C C . PHE A 1 12 ? 6.487 -8.844 -13.871 1.00 0.00 14 PHE A C 18
ATOM 30708 O O . PHE A 1 12 ? 7.442 -8.073 -13.790 1.00 0.00 14 PHE A O 18
ATOM 30725 N N . VAL A 1 13 ? 6.585 -10.148 -13.643 1.00 0.00 15 VAL A N 18
ATOM 30726 C CA . VAL A 1 13 ? 7.856 -10.762 -13.278 1.00 0.00 15 VAL A CA 18
ATOM 30727 C C . VAL A 1 13 ? 7.945 -12.166 -13.853 1.00 0.00 15 VAL A C 18
ATOM 30728 O O . VAL A 1 13 ? 6.927 -12.781 -14.167 1.00 0.00 15 VAL A O 18
ATOM 30741 N N . ASP A 1 14 ? 9.169 -12.651 -13.992 1.00 0.00 16 ASP A N 18
ATOM 30742 C CA . ASP A 1 14 ? 9.409 -13.984 -14.532 1.00 0.00 16 ASP A CA 18
ATOM 30743 C C . ASP A 1 14 ? 8.829 -14.113 -15.940 1.00 0.00 16 ASP A C 18
ATOM 30744 O O . ASP A 1 14 ? 8.425 -15.198 -16.360 1.00 0.00 16 ASP A O 18
ATOM 30753 N N . ILE A 1 15 ? 8.796 -13.002 -16.669 1.00 0.00 17 ILE A N 18
ATOM 30754 C CA . ILE A 1 15 ? 8.270 -13.011 -18.030 1.00 0.00 17 ILE A CA 18
ATOM 30755 C C . ILE A 1 15 ? 9.023 -14.035 -18.869 1.00 0.00 17 ILE A C 18
ATOM 30756 O O . ILE A 1 15 ? 10.253 -14.056 -18.882 1.00 0.00 17 ILE A O 18
ATOM 30772 N N . THR A 1 16 ? 8.271 -14.882 -19.569 1.00 0.00 18 THR A N 18
ATOM 30773 C CA . THR A 1 16 ? 8.866 -15.920 -20.417 1.00 0.00 18 THR A CA 18
ATOM 30774 C C . THR A 1 16 ? 8.257 -15.883 -21.819 1.00 0.00 18 THR A C 18
ATOM 30775 O O . THR A 1 16 ? 7.530 -14.951 -22.170 1.00 0.00 18 THR A O 18
ATOM 30786 N N . ASP A 1 17 ? 8.551 -16.914 -22.606 1.00 0.00 19 ASP A N 18
ATOM 30787 C CA . ASP A 1 17 ? 8.023 -17.004 -23.961 1.00 0.00 19 ASP A CA 18
ATOM 30788 C C . ASP A 1 17 ? 6.577 -17.471 -23.952 1.00 0.00 19 ASP A C 18
ATOM 30789 O O . ASP A 1 17 ? 5.728 -16.880 -24.619 1.00 0.00 19 ASP A O 18
ATOM 30798 N N . SER A 1 18 ? 6.290 -18.548 -23.210 1.00 0.00 20 SER A N 18
ATOM 30799 C CA . SER A 1 18 ? 4.935 -19.097 -23.141 1.00 0.00 20 SER A CA 18
ATOM 30800 C C . SER A 1 18 ? 4.430 -19.103 -21.698 1.00 0.00 20 SER A C 18
ATOM 30801 O O . SER A 1 18 ? 3.429 -19.746 -21.385 1.00 0.00 20 SER A O 18
ATOM 30809 N N . SER A 1 19 ? 5.133 -18.390 -20.820 1.00 0.00 21 SER A N 18
ATOM 30810 C CA . SER A 1 19 ? 4.758 -18.322 -19.410 1.00 0.00 21 SER A CA 18
ATOM 30811 C C . SER A 1 19 ? 5.104 -16.954 -18.835 1.00 0.00 21 SER A C 18
ATOM 30812 O O . SER A 1 19 ? 6.230 -16.478 -18.978 1.00 0.00 21 SER A O 18
ATOM 30820 N N . ILE A 1 20 ? 4.129 -16.328 -18.181 1.00 0.00 22 ILE A N 18
ATOM 30821 C CA . ILE A 1 20 ? 4.322 -15.009 -17.581 1.00 0.00 22 ILE A CA 18
ATOM 30822 C C . ILE A 1 20 ? 3.929 -15.045 -16.104 1.00 0.00 22 ILE A C 18
ATOM 30823 O O . ILE A 1 20 ? 2.980 -15.725 -15.721 1.00 0.00 22 ILE A O 18
ATOM 30839 N N . GLY A 1 21 ? 4.678 -14.322 -15.278 1.00 0.00 23 GLY A N 18
ATOM 30840 C CA . GLY A 1 21 ? 4.403 -14.287 -13.842 1.00 0.00 23 GLY A CA 18
ATOM 30841 C C . GLY A 1 21 ? 3.580 -13.059 -13.477 1.00 0.00 23 GLY A C 18
ATOM 30842 O O . GLY A 1 21 ? 4.123 -12.045 -13.038 1.00 0.00 23 GLY A O 18
ATOM 30846 N N . LEU A 1 22 ? 2.267 -13.152 -13.665 1.00 0.00 24 LEU A N 18
ATOM 30847 C CA . LEU A 1 22 ? 1.384 -12.035 -13.353 1.00 0.00 24 LEU A CA 18
ATOM 30848 C C . LEU A 1 22 ? 1.400 -11.763 -11.855 1.00 0.00 24 LEU A C 18
ATOM 30849 O O . LEU A 1 22 ? 1.098 -12.644 -11.052 1.00 0.00 24 LEU A O 18
ATOM 30865 N N . ARG A 1 23 ? 1.758 -10.531 -11.487 1.00 0.00 25 ARG A N 18
ATOM 30866 C CA . ARG A 1 23 ? 1.818 -10.137 -10.080 1.00 0.00 25 ARG A CA 18
ATOM 30867 C C . ARG A 1 23 ? 1.309 -8.715 -9.897 1.00 0.00 25 ARG A C 18
ATOM 30868 O O . ARG A 1 23 ? 1.604 -7.827 -10.693 1.00 0.00 25 ARG A O 18
ATOM 30889 N N . TRP A 1 24 ? 0.538 -8.509 -8.834 1.00 0.00 26 TRP A N 18
ATOM 30890 C CA . TRP A 1 24 ? -0.014 -7.192 -8.540 1.00 0.00 26 TRP A CA 18
ATOM 30891 C C . TRP A 1 24 ? -0.100 -6.996 -7.042 1.00 0.00 26 TRP A C 18
ATOM 30892 O O . TRP A 1 24 ? -0.752 -7.775 -6.350 1.00 0.00 26 TRP A O 18
ATOM 30913 N N . THR A 1 25 ? 0.572 -5.966 -6.544 1.00 0.00 27 THR A N 18
ATOM 30914 C CA . THR A 1 25 ? 0.579 -5.707 -5.109 1.00 0.00 27 THR A CA 18
ATOM 30915 C C . THR A 1 25 ? -0.818 -5.306 -4.613 1.00 0.00 27 THR A C 18
ATOM 30916 O O . THR A 1 25 ? -1.311 -4.235 -4.971 1.00 0.00 27 THR A O 18
ATOM 30927 N N . PRO A 1 26 ? -1.458 -6.109 -3.789 1.00 0.00 28 PRO A N 18
ATOM 30928 C CA . PRO A 1 26 ? -2.806 -5.774 -3.242 1.00 0.00 28 PRO A CA 18
ATOM 30929 C C . PRO A 1 26 ? -2.816 -4.457 -2.454 1.00 0.00 28 PRO A C 18
ATOM 30930 O O . PRO A 1 26 ? -1.798 -4.041 -1.901 1.00 0.00 28 PRO A O 18
ATOM 30941 N N . LEU A 1 27 ? -3.984 -3.809 -2.416 1.00 0.00 29 LEU A N 18
ATOM 30942 C CA . LEU A 1 27 ? -4.149 -2.538 -1.699 1.00 0.00 29 LEU A CA 18
ATOM 30943 C C . LEU A 1 27 ? -4.906 -2.746 -0.397 1.00 0.00 29 LEU A C 18
ATOM 30944 O O . LEU A 1 27 ? -5.903 -3.463 -0.330 1.00 0.00 29 LEU A O 18
ATOM 30960 N N . ASN A 1 28 ? -4.409 -2.113 0.644 1.00 0.00 30 ASN A N 18
ATOM 30961 C CA . ASN A 1 28 ? -5.020 -2.222 1.950 1.00 0.00 30 ASN A CA 18
ATOM 30962 C C . ASN A 1 28 ? -6.534 -2.081 1.837 1.00 0.00 30 ASN A C 18
ATOM 30963 O O . ASN A 1 28 ? -7.284 -2.695 2.596 1.00 0.00 30 ASN A O 18
ATOM 30974 N N . SER A 1 29 ? -6.972 -1.276 0.871 1.00 0.00 31 SER A N 18
ATOM 30975 C CA . SER A 1 29 ? -8.399 -1.067 0.644 1.00 0.00 31 SER A CA 18
ATOM 30976 C C . SER A 1 29 ? -8.964 -2.158 -0.267 1.00 0.00 31 SER A C 18
ATOM 30977 O O . SER A 1 29 ? -10.117 -2.563 -0.117 1.00 0.00 31 SER A O 18
ATOM 30985 N N . SER A 1 30 ? -8.145 -2.628 -1.213 1.00 0.00 32 SER A N 18
ATOM 30986 C CA . SER A 1 30 ? -8.582 -3.670 -2.139 1.00 0.00 32 SER A CA 18
ATOM 30987 C C . SER A 1 30 ? -9.169 -4.849 -1.366 1.00 0.00 32 SER A C 18
ATOM 30988 O O . SER A 1 30 ? -8.479 -5.514 -0.596 1.00 0.00 32 SER A O 18
ATOM 30996 N N . THR A 1 31 ? -10.457 -5.081 -1.569 1.00 0.00 33 THR A N 18
ATOM 30997 C CA . THR A 1 31 ? -11.142 -6.166 -0.875 1.00 0.00 33 THR A CA 18
ATOM 30998 C C . THR A 1 31 ? -10.349 -7.454 -1.050 1.00 0.00 33 THR A C 18
ATOM 30999 O O . THR A 1 31 ? -9.744 -7.678 -2.097 1.00 0.00 33 THR A O 18
ATOM 31010 N N . ILE A 1 32 ? -10.326 -8.283 -0.005 1.00 0.00 34 ILE A N 18
ATOM 31011 C CA . ILE A 1 32 ? -9.563 -9.531 -0.045 1.00 0.00 34 ILE A CA 18
ATOM 31012 C C . ILE A 1 32 ? -10.428 -10.692 -0.516 1.00 0.00 34 ILE A C 18
ATOM 31013 O O . ILE A 1 32 ? -11.071 -11.375 0.283 1.00 0.00 34 ILE A O 18
ATOM 31029 N N . ILE A 1 33 ? -10.425 -10.913 -1.826 1.00 0.00 35 ILE A N 18
ATOM 31030 C CA . ILE A 1 33 ? -11.193 -12.001 -2.420 1.00 0.00 35 ILE A CA 18
ATOM 31031 C C . ILE A 1 33 ? -10.496 -12.516 -3.669 1.00 0.00 35 ILE A C 18
ATOM 31032 O O . ILE A 1 33 ? -10.182 -11.750 -4.574 1.00 0.00 35 ILE A O 18
ATOM 31048 N N . GLY A 1 34 ? -10.248 -13.820 -3.711 1.00 0.00 36 GLY A N 18
ATOM 31049 C CA . GLY A 1 34 ? -9.578 -14.425 -4.858 1.00 0.00 36 GLY A CA 18
ATOM 31050 C C . GLY A 1 34 ? -10.067 -13.806 -6.165 1.00 0.00 36 GLY A C 18
ATOM 31051 O O . GLY A 1 34 ? -11.253 -13.518 -6.322 1.00 0.00 36 GLY A O 18
ATOM 31055 N N . TYR A 1 35 ? -9.138 -13.596 -7.095 1.00 0.00 37 TYR A N 18
ATOM 31056 C CA . TYR A 1 35 ? -9.468 -13.000 -8.387 1.00 0.00 37 TYR A CA 18
ATOM 31057 C C . TYR A 1 35 ? -9.334 -14.040 -9.484 1.00 0.00 37 TYR A C 18
ATOM 31058 O O . TYR A 1 35 ? -8.461 -14.906 -9.429 1.00 0.00 37 TYR A O 18
ATOM 31076 N N . ARG A 1 36 ? -10.206 -13.950 -10.479 1.00 0.00 38 ARG A N 18
ATOM 31077 C CA . ARG A 1 36 ? -10.184 -14.891 -11.590 1.00 0.00 38 ARG A CA 18
ATOM 31078 C C . ARG A 1 36 ? -9.463 -14.289 -12.788 1.00 0.00 38 ARG A C 18
ATOM 31079 O O . ARG A 1 36 ? -9.811 -13.202 -13.251 1.00 0.00 38 ARG A O 18
ATOM 31100 N N . ILE A 1 37 ? -8.462 -15.007 -13.290 1.00 0.00 39 ILE A N 18
ATOM 31101 C CA . ILE A 1 37 ? -7.694 -14.545 -14.440 1.00 0.00 39 ILE A CA 18
ATOM 31102 C C . ILE A 1 37 ? -8.213 -15.215 -15.714 1.00 0.00 39 ILE A C 18
ATOM 31103 O O . ILE A 1 37 ? -8.239 -16.441 -15.820 1.00 0.00 39 ILE A O 18
ATOM 31119 N N . THR A 1 38 ? -8.653 -14.400 -16.666 1.00 0.00 40 THR A N 18
ATOM 31120 C CA . THR A 1 38 ? -9.190 -14.913 -17.922 1.00 0.00 40 THR A CA 18
ATOM 31121 C C . THR A 1 38 ? -8.149 -14.802 -19.025 1.00 0.00 40 THR A C 18
ATOM 31122 O O . THR A 1 38 ? -7.474 -13.779 -19.150 1.00 0.00 40 THR A O 18
ATOM 31133 N N . VAL A 1 39 ? -8.023 -15.859 -19.822 1.00 0.00 41 VAL A N 18
ATOM 31134 C CA . VAL A 1 39 ? -7.058 -15.884 -20.925 1.00 0.00 41 VAL A CA 18
ATOM 31135 C C . VAL A 1 39 ? -7.715 -16.425 -22.188 1.00 0.00 41 VAL A C 18
ATOM 31136 O O . VAL A 1 39 ? -8.534 -17.340 -22.122 1.00 0.00 41 VAL A O 18
ATOM 31149 N N . VAL A 1 40 ? -7.348 -15.858 -23.341 1.00 0.00 42 VAL A N 18
ATOM 31150 C CA . VAL A 1 40 ? -7.904 -16.304 -24.616 1.00 0.00 42 VAL A CA 18
ATOM 31151 C C . VAL A 1 40 ? -6.785 -16.523 -25.623 1.00 0.00 42 VAL A C 18
ATOM 31152 O O . VAL A 1 40 ? -5.932 -15.657 -25.812 1.00 0.00 42 VAL A O 18
ATOM 31165 N N . ALA A 1 41 ? -6.800 -17.679 -26.275 1.00 0.00 43 ALA A N 18
ATOM 31166 C CA . ALA A 1 41 ? -5.791 -17.997 -27.276 1.00 0.00 43 ALA A CA 18
ATOM 31167 C C . ALA A 1 41 ? -6.341 -17.693 -28.665 1.00 0.00 43 ALA A C 18
ATOM 31168 O O . ALA A 1 41 ? -7.469 -18.065 -28.985 1.00 0.00 43 ALA A O 18
ATOM 31175 N N . ALA A 1 42 ? -5.543 -17.021 -29.485 1.00 0.00 44 ALA A N 18
ATOM 31176 C CA . ALA A 1 42 ? -5.970 -16.679 -30.839 1.00 0.00 44 ALA A CA 18
ATOM 31177 C C . ALA A 1 42 ? -5.487 -17.731 -31.842 1.00 0.00 44 ALA A C 18
ATOM 31178 O O . ALA A 1 42 ? -6.035 -17.855 -32.938 1.00 0.00 44 ALA A O 18
ATOM 31185 N N . GLY A 1 43 ? -4.455 -18.482 -31.461 1.00 0.00 45 GLY A N 18
ATOM 31186 C CA . GLY A 1 43 ? -3.898 -19.516 -32.333 1.00 0.00 45 GLY A CA 18
ATOM 31187 C C . GLY A 1 43 ? -4.566 -20.861 -32.077 1.00 0.00 45 GLY A C 18
ATOM 31188 O O . GLY A 1 43 ? -4.035 -21.908 -32.448 1.00 0.00 45 GLY A O 18
ATOM 31192 N N . GLU A 1 44 ? -5.734 -20.823 -31.436 1.00 0.00 46 GLU A N 18
ATOM 31193 C CA . GLU A 1 44 ? -6.475 -22.042 -31.119 1.00 0.00 46 GLU A CA 18
ATOM 31194 C C . GLU A 1 44 ? -7.970 -21.831 -31.337 1.00 0.00 46 GLU A C 18
ATOM 31195 O O . GLU A 1 44 ? -8.486 -20.724 -31.179 1.00 0.00 46 GLU A O 18
ATOM 31207 N N . GLY A 1 45 ? -8.654 -22.909 -31.700 1.00 0.00 47 GLY A N 18
ATOM 31208 C CA . GLY A 1 45 ? -10.086 -22.852 -31.940 1.00 0.00 47 GLY A CA 18
ATOM 31209 C C . GLY A 1 45 ? -10.832 -22.634 -30.644 1.00 0.00 47 GLY A C 18
ATOM 31210 O O . GLY A 1 45 ? -11.988 -22.215 -30.651 1.00 0.00 47 GLY A O 18
ATOM 31214 N N . ILE A 1 46 ? -10.164 -22.920 -29.520 1.00 0.00 48 ILE A N 18
ATOM 31215 C CA . ILE A 1 46 ? -10.785 -22.741 -28.202 1.00 0.00 48 ILE A CA 18
ATOM 31216 C C . ILE A 1 46 ? -9.837 -21.989 -27.256 1.00 0.00 48 ILE A C 18
ATOM 31217 O O . ILE A 1 46 ? -8.635 -22.252 -27.238 1.00 0.00 48 ILE A O 18
ATOM 31233 N N . PRO A 1 47 ? -10.360 -21.086 -26.454 1.00 0.00 49 PRO A N 18
ATOM 31234 C CA . PRO A 1 47 ? -9.545 -20.332 -25.460 1.00 0.00 49 PRO A CA 18
ATOM 31235 C C . PRO A 1 47 ? -9.136 -21.205 -24.272 1.00 0.00 49 PRO A C 18
ATOM 31236 O O . PRO A 1 47 ? -9.757 -22.233 -23.993 1.00 0.00 49 PRO A O 18
ATOM 31247 N N . ILE A 1 48 ? -8.091 -20.777 -23.573 1.00 0.00 50 ILE A N 18
ATOM 31248 C CA . ILE A 1 48 ? -7.607 -21.510 -22.412 1.00 0.00 50 ILE A CA 18
ATOM 31249 C C . ILE A 1 48 ? -8.537 -21.286 -21.222 1.00 0.00 50 ILE A C 18
ATOM 31250 O O . ILE A 1 48 ? -9.211 -20.260 -21.134 1.00 0.00 50 ILE A O 18
ATOM 31266 N N . PHE A 1 49 ? -8.567 -22.253 -20.312 1.00 0.00 51 PHE A N 18
ATOM 31267 C CA . PHE A 1 49 ? -9.416 -22.150 -19.131 1.00 0.00 51 PHE A CA 18
ATOM 31268 C C . PHE A 1 49 ? -8.854 -21.123 -18.151 1.00 0.00 51 PHE A C 18
ATOM 31269 O O . PHE A 1 49 ? -7.641 -21.017 -17.969 1.00 0.00 51 PHE A O 18
ATOM 31286 N N . GLU A 1 50 ? -9.752 -20.379 -17.518 1.00 0.00 52 GLU A N 18
ATOM 31287 C CA . GLU A 1 50 ? -9.366 -19.364 -16.543 1.00 0.00 52 GLU A CA 18
ATOM 31288 C C . GLU A 1 50 ? -8.731 -20.011 -15.331 1.00 0.00 52 GLU A C 18
ATOM 31289 O O . GLU A 1 50 ? -8.541 -21.227 -15.289 1.00 0.00 52 GLU A O 18
ATOM 31301 N N . ASP A 1 51 ? -8.408 -19.193 -14.335 1.00 0.00 53 ASP A N 18
ATOM 31302 C CA . ASP A 1 51 ? -7.805 -19.707 -13.118 1.00 0.00 53 ASP A CA 18
ATOM 31303 C C . ASP A 1 51 ? -8.279 -18.899 -11.906 1.00 0.00 53 ASP A C 18
ATOM 31304 O O . ASP A 1 51 ? -8.383 -17.674 -11.965 1.00 0.00 53 ASP A O 18
ATOM 31313 N N . PHE A 1 52 ? -8.570 -19.597 -10.806 1.00 0.00 54 PHE A N 18
ATOM 31314 C CA . PHE A 1 52 ? -9.032 -18.942 -9.578 1.00 0.00 54 PHE A CA 18
ATOM 31315 C C . PHE A 1 52 ? -7.958 -19.018 -8.499 1.00 0.00 54 PHE A C 18
ATOM 31316 O O . PHE A 1 52 ? -7.598 -20.106 -8.048 1.00 0.00 54 PHE A O 18
ATOM 31333 N N . VAL A 1 53 ? -7.449 -17.856 -8.085 1.00 0.00 55 VAL A N 18
ATOM 31334 C CA . VAL A 1 53 ? -6.411 -17.789 -7.052 1.00 0.00 55 VAL A CA 18
ATOM 31335 C C . VAL A 1 53 ? -6.826 -16.819 -5.955 1.00 0.00 55 VAL A C 18
ATOM 31336 O O . VAL A 1 53 ? -7.400 -15.763 -6.227 1.00 0.00 55 VAL A O 18
ATOM 31349 N N . ASP A 1 54 ? -6.528 -17.185 -4.714 1.00 0.00 56 ASP A N 18
ATOM 31350 C CA . ASP A 1 54 ? -6.864 -16.346 -3.573 1.00 0.00 56 ASP A CA 18
ATOM 31351 C C . ASP A 1 54 ? -6.122 -15.016 -3.659 1.00 0.00 56 ASP A C 18
ATOM 31352 O O . ASP A 1 54 ? -5.026 -14.941 -4.215 1.00 0.00 56 ASP A O 18
ATOM 31361 N N . SER A 1 55 ? -6.727 -13.967 -3.104 1.00 0.00 57 SER A N 18
ATOM 31362 C CA . SER A 1 55 ? -6.117 -12.643 -3.124 1.00 0.00 57 SER A CA 18
ATOM 31363 C C . SER A 1 55 ? -4.815 -12.637 -2.324 1.00 0.00 57 SER A C 18
ATOM 31364 O O . SER A 1 55 ? -3.873 -11.921 -2.660 1.00 0.00 57 SER A O 18
ATOM 31372 N N . SER A 1 56 ? -4.774 -13.431 -1.258 1.00 0.00 58 SER A N 18
ATOM 31373 C CA . SER A 1 56 ? -3.585 -13.500 -0.411 1.00 0.00 58 SER A CA 18
ATOM 31374 C C . SER A 1 56 ? -2.344 -13.757 -1.258 1.00 0.00 58 SER A C 18
ATOM 31375 O O . SER A 1 56 ? -1.274 -13.213 -0.990 1.00 0.00 58 SER A O 18
ATOM 31383 N N . VAL A 1 57 ? -2.497 -14.586 -2.285 1.00 0.00 59 VAL A N 18
ATOM 31384 C CA . VAL A 1 57 ? -1.383 -14.901 -3.168 1.00 0.00 59 VAL A CA 18
ATOM 31385 C C . VAL A 1 57 ? -0.917 -13.649 -3.901 1.00 0.00 59 VAL A C 18
ATOM 31386 O O . VAL A 1 57 ? 0.282 -13.405 -4.027 1.00 0.00 59 VAL A O 18
ATOM 31399 N N . GLY A 1 58 ? -1.869 -12.851 -4.381 1.00 0.00 60 GLY A N 18
ATOM 31400 C CA . GLY A 1 58 ? -1.533 -11.622 -5.093 1.00 0.00 60 GLY A CA 18
ATOM 31401 C C . GLY A 1 58 ? -0.923 -11.930 -6.464 1.00 0.00 60 GLY A C 18
ATOM 31402 O O . GLY A 1 58 ? -1.155 -11.209 -7.435 1.00 0.00 60 GLY A O 18
ATOM 31406 N N . TYR A 1 59 ? -0.130 -13.003 -6.527 1.00 0.00 61 TYR A N 18
ATOM 31407 C CA . TYR A 1 59 ? 0.540 -13.411 -7.766 1.00 0.00 61 TYR A CA 18
ATOM 31408 C C . TYR A 1 59 ? 0.043 -14.765 -8.232 1.00 0.00 61 TYR A C 18
ATOM 31409 O O . TYR A 1 59 ? -0.511 -15.538 -7.458 1.00 0.00 61 TYR A O 18
ATOM 31427 N N . TYR A 1 60 ? 0.244 -15.052 -9.512 1.00 0.00 62 TYR A N 18
ATOM 31428 C CA . TYR A 1 60 ? -0.182 -16.326 -10.073 1.00 0.00 62 TYR A CA 18
ATOM 31429 C C . TYR A 1 60 ? 0.676 -16.667 -11.290 1.00 0.00 62 TYR A C 18
ATOM 31430 O O . TYR A 1 60 ? 1.337 -15.795 -11.855 1.00 0.00 62 TYR A O 18
ATOM 31448 N N . THR A 1 61 ? 0.660 -17.939 -11.685 1.00 0.00 63 THR A N 18
ATOM 31449 C CA . THR A 1 61 ? 1.442 -18.402 -12.836 1.00 0.00 63 THR A CA 18
ATOM 31450 C C . THR A 1 61 ? 0.524 -18.973 -13.906 1.00 0.00 63 THR A C 18
ATOM 31451 O O . THR A 1 61 ? -0.351 -19.790 -13.619 1.00 0.00 63 THR A O 18
ATOM 31462 N N . VAL A 1 62 ? 0.751 -18.555 -15.149 1.00 0.00 64 VAL A N 18
ATOM 31463 C CA . VAL A 1 62 ? -0.041 -19.036 -16.284 1.00 0.00 64 VAL A CA 18
ATOM 31464 C C . VAL A 1 62 ? 0.889 -19.429 -17.429 1.00 0.00 64 VAL A C 18
ATOM 31465 O O . VAL A 1 62 ? 1.472 -18.569 -18.091 1.00 0.00 64 VAL A O 18
ATOM 31478 N N . THR A 1 63 ? 1.020 -20.734 -17.662 1.00 0.00 65 THR A N 18
ATOM 31479 C CA . THR A 1 63 ? 1.884 -21.236 -18.728 1.00 0.00 65 THR A CA 18
ATOM 31480 C C . THR A 1 63 ? 1.093 -22.107 -19.680 1.00 0.00 65 THR A C 18
ATOM 31481 O O . THR A 1 63 ? -0.019 -22.540 -19.370 1.00 0.00 65 THR A O 18
ATOM 31492 N N . GLY A 1 64 ? 1.680 -22.355 -20.848 1.00 0.00 66 GLY A N 18
ATOM 31493 C CA . GLY A 1 64 ? 1.037 -23.173 -21.865 1.00 0.00 66 GLY A CA 18
ATOM 31494 C C . GLY A 1 64 ? 0.579 -22.332 -23.050 1.00 0.00 66 GLY A C 18
ATOM 31495 O O . GLY A 1 64 ? -0.345 -22.719 -23.767 1.00 0.00 66 GLY A O 18
ATOM 31499 N N . LEU A 1 65 ? 1.216 -21.174 -23.263 1.00 0.00 67 LEU A N 18
ATOM 31500 C CA . LEU A 1 65 ? 0.850 -20.301 -24.374 1.00 0.00 67 LEU A CA 18
ATOM 31501 C C . LEU A 1 65 ? 1.839 -20.491 -25.508 1.00 0.00 67 LEU A C 18
ATOM 31502 O O . LEU A 1 65 ? 2.997 -20.103 -25.408 1.00 0.00 67 LEU A O 18
ATOM 31518 N N . GLU A 1 66 ? 1.388 -21.108 -26.575 1.00 0.00 68 GLU A N 18
ATOM 31519 C CA . GLU A 1 66 ? 2.274 -21.375 -27.708 1.00 0.00 68 GLU A CA 18
ATOM 31520 C C . GLU A 1 66 ? 2.998 -20.100 -28.189 1.00 0.00 68 GLU A C 18
ATOM 31521 O O . GLU A 1 66 ? 2.396 -19.032 -28.268 1.00 0.00 68 GLU A O 18
ATOM 31533 N N . PRO A 1 67 ? 4.271 -20.192 -28.540 1.00 0.00 69 PRO A N 18
ATOM 31534 C CA . PRO A 1 67 ? 5.060 -19.025 -29.049 1.00 0.00 69 PRO A CA 18
ATOM 31535 C C . PRO A 1 67 ? 4.649 -18.653 -30.466 1.00 0.00 69 PRO A C 18
ATOM 31536 O O . PRO A 1 67 ? 4.147 -19.485 -31.222 1.00 0.00 69 PRO A O 18
ATOM 31547 N N . GLY A 1 68 ? 4.880 -17.406 -30.817 1.00 0.00 70 GLY A N 18
ATOM 31548 C CA . GLY A 1 68 ? 4.549 -16.930 -32.145 1.00 0.00 70 GLY A CA 18
ATOM 31549 C C . GLY A 1 68 ? 3.044 -16.770 -32.334 1.00 0.00 70 GLY A C 18
ATOM 31550 O O . GLY A 1 68 ? 2.585 -16.281 -33.366 1.00 0.00 70 GLY A O 18
ATOM 31554 N N . ILE A 1 69 ? 2.283 -17.196 -31.333 1.00 0.00 71 ILE A N 18
ATOM 31555 C CA . ILE A 1 69 ? 0.823 -17.115 -31.379 1.00 0.00 71 ILE A CA 18
ATOM 31556 C C . ILE A 1 69 ? 0.358 -15.923 -30.555 1.00 0.00 71 ILE A C 18
ATOM 31557 O O . ILE A 1 69 ? 0.990 -15.541 -29.566 1.00 0.00 71 ILE A O 18
ATOM 31573 N N . ASP A 1 70 ? -0.753 -15.351 -30.980 1.00 0.00 72 ASP A N 18
ATOM 31574 C CA . ASP A 1 70 ? -1.335 -14.207 -30.303 1.00 0.00 72 ASP A CA 18
ATOM 31575 C C . ASP A 1 70 ? -2.311 -14.671 -29.224 1.00 0.00 72 ASP A C 18
ATOM 31576 O O . ASP A 1 70 ? -3.332 -15.292 -29.517 1.00 0.00 72 ASP A O 18
ATOM 31585 N N . TYR A 1 71 ? -1.988 -14.369 -27.975 1.00 0.00 73 TYR A N 18
ATOM 31586 C CA . TYR A 1 71 ? -2.833 -14.750 -26.844 1.00 0.00 73 TYR A CA 18
ATOM 31587 C C . TYR A 1 71 ? -3.494 -13.522 -26.237 1.00 0.00 73 TYR A C 18
ATOM 31588 O O . TYR A 1 71 ? -2.818 -12.607 -25.785 1.00 0.00 73 TYR A O 18
ATOM 31606 N N . ASP A 1 72 ? -4.817 -13.516 -26.252 1.00 0.00 74 ASP A N 18
ATOM 31607 C CA . ASP A 1 72 ? -5.590 -12.408 -25.704 1.00 0.00 74 ASP A CA 18
ATOM 31608 C C . ASP A 1 72 ? -5.875 -12.669 -24.230 1.00 0.00 74 ASP A C 18
ATOM 31609 O O . ASP A 1 72 ? -6.540 -13.639 -23.880 1.00 0.00 74 ASP A O 18
ATOM 31618 N N . ILE A 1 73 ? -5.348 -11.803 -23.369 1.00 0.00 75 ILE A N 18
ATOM 31619 C CA . ILE A 1 73 ? -5.528 -11.948 -21.925 1.00 0.00 75 ILE A CA 18
ATOM 31620 C C . ILE A 1 73 ? -6.361 -10.799 -21.388 1.00 0.00 75 ILE A C 18
ATOM 31621 O O . ILE A 1 73 ? -6.545 -9.779 -22.054 1.00 0.00 75 ILE A O 18
ATOM 31637 N N . SER A 1 74 ? -6.847 -10.966 -20.166 1.00 0.00 76 SER A N 18
ATOM 31638 C CA . SER A 1 74 ? -7.643 -9.932 -19.527 1.00 0.00 76 SER A CA 18
ATOM 31639 C C . SER A 1 74 ? -7.581 -10.069 -18.007 1.00 0.00 76 SER A C 18
ATOM 31640 O O . SER A 1 74 ? -7.999 -11.085 -17.456 1.00 0.00 76 SER A O 18
ATOM 31648 N N . VAL A 1 75 ? -7.067 -9.051 -17.329 1.00 0.00 77 VAL A N 18
ATOM 31649 C CA . VAL A 1 75 ? -6.982 -9.099 -15.870 1.00 0.00 77 VAL A CA 18
ATOM 31650 C C . VAL A 1 75 ? -8.233 -8.472 -15.260 1.00 0.00 77 VAL A C 18
ATOM 31651 O O . VAL A 1 75 ? -8.349 -7.249 -15.183 1.00 0.00 77 VAL A O 18
ATOM 31664 N N . ILE A 1 76 ? -9.161 -9.316 -14.825 1.00 0.00 78 ILE A N 18
ATOM 31665 C CA . ILE A 1 76 ? -10.402 -8.834 -14.222 1.00 0.00 78 ILE A CA 18
ATOM 31666 C C . ILE A 1 76 ? -10.208 -8.619 -12.731 1.00 0.00 78 ILE A C 18
ATOM 31667 O O . ILE A 1 76 ? -9.967 -9.567 -11.985 1.00 0.00 78 ILE A O 18
ATOM 31683 N N . THR A 1 77 ? -10.323 -7.366 -12.298 1.00 0.00 79 THR A N 18
ATOM 31684 C CA . THR A 1 77 ? -10.164 -7.031 -10.884 1.00 0.00 79 THR A CA 18
ATOM 31685 C C . THR A 1 77 ? -11.525 -6.859 -10.237 1.00 0.00 79 THR A C 18
ATOM 31686 O O . THR A 1 77 ? -12.304 -5.991 -10.632 1.00 0.00 79 THR A O 18
ATOM 31697 N N . LEU A 1 78 ? -11.809 -7.696 -9.240 1.00 0.00 80 LEU A N 18
ATOM 31698 C CA . LEU A 1 78 ? -13.090 -7.634 -8.536 1.00 0.00 80 LEU A CA 18
ATOM 31699 C C . LEU A 1 78 ? -12.872 -7.420 -7.041 1.00 0.00 80 LEU A C 18
ATOM 31700 O O . LEU A 1 78 ? -12.438 -8.330 -6.332 1.00 0.00 80 LEU A O 18
ATOM 31716 N N . ILE A 1 79 ? -13.197 -6.223 -6.559 1.00 0.00 81 ILE A N 18
ATOM 31717 C CA . ILE A 1 79 ? -13.052 -5.915 -5.141 1.00 0.00 81 ILE A CA 18
ATOM 31718 C C . ILE A 1 79 ? -14.248 -5.098 -4.660 1.00 0.00 81 ILE A C 18
ATOM 31719 O O . ILE A 1 79 ? -14.758 -4.254 -5.391 1.00 0.00 81 ILE A O 18
ATOM 31735 N N . ASN A 1 80 ? -14.690 -5.355 -3.434 1.00 0.00 82 ASN A N 18
ATOM 31736 C CA . ASN A 1 80 ? -15.830 -4.630 -2.881 1.00 0.00 82 ASN A CA 18
ATOM 31737 C C . ASN A 1 80 ? -15.499 -3.152 -2.675 1.00 0.00 82 ASN A C 18
ATOM 31738 O O . ASN A 1 80 ? -16.250 -2.273 -3.100 1.00 0.00 82 ASN A O 18
ATOM 31749 N N . GLY A 1 81 ? -14.369 -2.885 -2.025 1.00 0.00 83 GLY A N 18
ATOM 31750 C CA . GLY A 1 81 ? -13.946 -1.513 -1.773 1.00 0.00 83 GLY A CA 18
ATOM 31751 C C . GLY A 1 81 ? -14.648 -0.943 -0.548 1.00 0.00 83 GLY A C 18
ATOM 31752 O O . GLY A 1 81 ? -15.004 -1.676 0.376 1.00 0.00 83 GLY A O 18
ATOM 31756 N N . GLY A 1 82 ? -14.844 0.370 -0.545 1.00 0.00 84 GLY A N 18
ATOM 31757 C CA . GLY A 1 82 ? -15.505 1.032 0.572 1.00 0.00 84 GLY A CA 18
ATOM 31758 C C . GLY A 1 82 ? -17.004 0.742 0.563 1.00 0.00 84 GLY A C 18
ATOM 31759 O O . GLY A 1 82 ? -17.481 -0.082 -0.216 1.00 0.00 84 GLY A O 18
ATOM 31763 N N . GLU A 1 83 ? -17.738 1.429 1.431 1.00 0.00 85 GLU A N 18
ATOM 31764 C CA . GLU A 1 83 ? -19.181 1.241 1.516 1.00 0.00 85 GLU A CA 18
ATOM 31765 C C . GLU A 1 83 ? -19.832 1.516 0.164 1.00 0.00 85 GLU A C 18
ATOM 31766 O O . GLU A 1 83 ? -19.442 2.443 -0.548 1.00 0.00 85 GLU A O 18
ATOM 31778 N N . SER A 1 84 ? -20.826 0.707 -0.180 1.00 0.00 86 SER A N 18
ATOM 31779 C CA . SER A 1 84 ? -21.526 0.873 -1.447 1.00 0.00 86 SER A CA 18
ATOM 31780 C C . SER A 1 84 ? -22.090 2.280 -1.558 1.00 0.00 86 SER A C 18
ATOM 31781 O O . SER A 1 84 ? -23.056 2.630 -0.879 1.00 0.00 86 SER A O 18
ATOM 31789 N N . ALA A 1 85 ? -21.490 3.086 -2.425 1.00 0.00 87 ALA A N 18
ATOM 31790 C CA . ALA A 1 85 ? -21.962 4.453 -2.615 1.00 0.00 87 ALA A CA 18
ATOM 31791 C C . ALA A 1 85 ? -21.194 5.137 -3.751 1.00 0.00 87 ALA A C 18
ATOM 31792 O O . ALA A 1 85 ? -20.256 4.564 -4.310 1.00 0.00 87 ALA A O 18
ATOM 31799 N N . PRO A 1 86 ? -21.566 6.350 -4.092 1.00 0.00 88 PRO A N 18
ATOM 31800 C CA . PRO A 1 86 ? -20.880 7.124 -5.172 1.00 0.00 88 PRO A CA 18
ATOM 31801 C C . PRO A 1 86 ? -19.390 7.306 -4.876 1.00 0.00 88 PRO A C 18
ATOM 31802 O O . PRO A 1 86 ? -19.002 7.589 -3.741 1.00 0.00 88 PRO A O 18
ATOM 31813 N N . THR A 1 87 ? -18.560 7.150 -5.905 1.00 0.00 89 THR A N 18
ATOM 31814 C CA . THR A 1 87 ? -17.115 7.309 -5.758 1.00 0.00 89 THR A CA 18
ATOM 31815 C C . THR A 1 87 ? -16.555 8.159 -6.893 1.00 0.00 89 THR A C 18
ATOM 31816 O O . THR A 1 87 ? -16.793 7.877 -8.067 1.00 0.00 89 THR A O 18
ATOM 31827 N N . THR A 1 88 ? -15.805 9.197 -6.536 1.00 0.00 90 THR A N 18
ATOM 31828 C CA . THR A 1 88 ? -15.208 10.085 -7.530 1.00 0.00 90 THR A CA 18
ATOM 31829 C C . THR A 1 88 ? -13.902 10.666 -7.001 1.00 0.00 90 THR A C 18
ATOM 31830 O O . THR A 1 88 ? -13.846 11.167 -5.878 1.00 0.00 90 THR A O 18
ATOM 31841 N N . LEU A 1 89 ? -12.852 10.599 -7.819 1.00 0.00 91 LEU A N 18
ATOM 31842 C CA . LEU A 1 89 ? -11.543 11.124 -7.430 1.00 0.00 91 LEU A CA 18
ATOM 31843 C C . LEU A 1 89 ? -11.350 12.527 -7.994 1.00 0.00 91 LEU A C 18
ATOM 31844 O O . LEU A 1 89 ? -11.544 12.763 -9.185 1.00 0.00 91 LEU A O 18
ATOM 31860 N N . THR A 1 90 ? -10.964 13.455 -7.124 1.00 0.00 92 THR A N 18
ATOM 31861 C CA . THR A 1 90 ? -10.744 14.831 -7.540 1.00 0.00 92 THR A CA 18
ATOM 31862 C C . THR A 1 90 ? -9.430 14.953 -8.301 1.00 0.00 92 THR A C 18
ATOM 31863 O O . THR A 1 90 ? -8.409 14.410 -7.883 1.00 0.00 92 THR A O 18
ATOM 31874 N N . GLN A 1 91 ? -9.464 15.670 -9.419 1.00 0.00 93 GLN A N 18
ATOM 31875 C CA . GLN A 1 91 ? -8.266 15.858 -10.230 1.00 0.00 93 GLN A CA 18
ATOM 31876 C C . GLN A 1 91 ? -7.365 16.922 -9.614 1.00 0.00 93 GLN A C 18
ATOM 31877 O O . GLN A 1 91 ? -7.828 17.996 -9.231 1.00 0.00 93 GLN A O 18
ATOM 31891 N N . GLN A 1 92 ? -6.075 16.615 -9.521 1.00 0.00 94 GLN A N 18
ATOM 31892 C CA . GLN A 1 92 ? -5.117 17.554 -8.949 1.00 0.00 94 GLN A CA 18
ATOM 31893 C C . GLN A 1 92 ? -5.652 18.141 -7.646 1.00 0.00 94 GLN A C 18
ATOM 31894 O O . GLN A 1 92 ? -6.643 17.657 -7.096 1.00 0.00 94 GLN A O 18
ATOM 31908 N N . THR A 1 93 ? -4.991 19.183 -7.159 1.00 0.00 95 THR A N 18
ATOM 31909 C CA . THR A 1 93 ? -5.406 19.828 -5.918 1.00 0.00 95 THR A CA 18
ATOM 31910 C C . THR A 1 93 ? -6.660 20.668 -6.146 1.00 0.00 95 THR A C 18
ATOM 31911 O O . THR A 1 93 ? -7.199 20.608 -7.237 1.00 0.00 95 THR A O 18
ATOM 31922 N N . SER B 2 1 ? 14.671 -3.346 -10.521 1.00 0.00 201 SER B N 18
ATOM 31923 C CA . SER B 2 1 ? 14.941 -3.735 -11.933 1.00 0.00 201 SER B CA 18
ATOM 31924 C C . SER B 2 1 ? 13.826 -3.200 -12.829 1.00 0.00 201 SER B C 18
ATOM 31925 O O . SER B 2 1 ? 12.645 -3.331 -12.509 1.00 0.00 201 SER B O 18
ATOM 31933 N N . SER B 2 2 ? 14.213 -2.599 -13.948 1.00 0.00 202 SER B N 18
ATOM 31934 C CA . SER B 2 2 ? 13.239 -2.048 -14.884 1.00 0.00 202 SER B CA 18
ATOM 31935 C C . SER B 2 2 ? 12.500 -3.164 -15.605 1.00 0.00 202 SER B C 18
ATOM 31936 O O . SER B 2 2 ? 13.051 -4.243 -15.828 1.00 0.00 202 SER B O 18
ATOM 31944 N N . SER B 2 3 ? 11.242 -2.906 -15.962 1.00 0.00 203 SER B N 18
ATOM 31945 C CA . SER B 2 3 ? 10.431 -3.911 -16.650 1.00 0.00 203 SER B CA 18
ATOM 31946 C C . SER B 2 3 ? 10.618 -3.800 -18.168 1.00 0.00 203 SER B C 18
ATOM 31947 O O . SER B 2 3 ? 10.894 -2.716 -18.687 1.00 0.00 203 SER B O 18
ATOM 31955 N N . PRO B 2 4 ? 10.479 -4.895 -18.883 1.00 0.00 204 PRO B N 18
ATOM 31956 C CA . PRO B 2 4 ? 10.641 -4.919 -20.371 1.00 0.00 204 PRO B CA 18
ATOM 31957 C C . PRO B 2 4 ? 9.581 -4.067 -21.072 1.00 0.00 204 PRO B C 18
ATOM 31958 O O . PRO B 2 4 ? 9.890 -3.293 -21.977 1.00 0.00 204 PRO B O 18
ATOM 31969 N N . ILE B 2 5 ? 8.331 -4.222 -20.644 1.00 0.00 205 ILE B N 18
ATOM 31970 C CA . ILE B 2 5 ? 7.227 -3.475 -21.232 1.00 0.00 205 ILE B CA 18
ATOM 31971 C C . ILE B 2 5 ? 6.145 -3.230 -20.199 1.00 0.00 205 ILE B C 18
ATOM 31972 O O . ILE B 2 5 ? 5.884 -4.081 -19.348 1.00 0.00 205 ILE B O 18
ATOM 31988 N N . GLN B 2 6 ? 5.503 -2.074 -20.289 1.00 0.00 206 GLN B N 18
ATOM 31989 C CA . GLN B 2 6 ? 4.422 -1.725 -19.368 1.00 0.00 206 GLN B CA 18
ATOM 31990 C C . GLN B 2 6 ? 3.333 -0.946 -20.104 1.00 0.00 206 GLN B C 18
ATOM 31991 O O . GLN B 2 6 ? 3.624 -0.144 -20.991 1.00 0.00 206 GLN B O 18
ATOM 32005 N N . GLY B 2 7 ? 2.079 -1.195 -19.731 1.00 0.00 207 GLY B N 18
ATOM 32006 C CA . GLY B 2 7 ? 0.935 -0.521 -20.354 1.00 0.00 207 GLY B CA 18
ATOM 32007 C C . GLY B 2 7 ? 0.320 0.501 -19.409 1.00 0.00 207 GLY B C 18
ATOM 32008 O O . GLY B 2 7 ? 1.010 1.378 -18.889 1.00 0.00 207 GLY B O 18
ATOM 32012 N N . SER B 2 8 ? -0.984 0.371 -19.180 1.00 0.00 208 SER B N 18
ATOM 32013 C CA . SER B 2 8 ? -1.687 1.275 -18.284 1.00 0.00 208 SER B CA 18
ATOM 32014 C C . SER B 2 8 ? -3.058 0.715 -17.919 1.00 0.00 208 SER B C 18
ATOM 32015 O O . SER B 2 8 ? -3.510 -0.273 -18.498 1.00 0.00 208 SER B O 18
ATOM 32023 N N . TRP B 2 9 ? -3.716 1.360 -16.958 1.00 0.00 209 TRP B N 18
ATOM 32024 C CA . TRP B 2 9 ? -5.045 0.931 -16.523 1.00 0.00 209 TRP B CA 18
ATOM 32025 C C . TRP B 2 9 ? -6.124 1.590 -17.373 1.00 0.00 209 TRP B C 18
ATOM 32026 O O . TRP B 2 9 ? -5.908 2.653 -17.955 1.00 0.00 209 TRP B O 18
ATOM 32047 N N . THR B 2 10 ? -7.294 0.952 -17.436 1.00 0.00 210 THR B N 18
ATOM 32048 C CA . THR B 2 10 ? -8.420 1.479 -18.209 1.00 0.00 210 THR B CA 18
ATOM 32049 C C . THR B 2 10 ? -9.685 1.494 -17.363 1.00 0.00 210 THR B C 18
ATOM 32050 O O . THR B 2 10 ? -10.018 0.501 -16.714 1.00 0.00 210 THR B O 18
ATOM 32061 N N . TRP B 2 11 ? -10.386 2.625 -17.371 1.00 0.00 211 TRP B N 18
ATOM 32062 C CA . TRP B 2 11 ? -11.622 2.769 -16.599 1.00 0.00 211 TRP B CA 18
ATOM 32063 C C . TRP B 2 11 ? -12.839 2.485 -17.476 1.00 0.00 211 TRP B C 18
ATOM 32064 O O . TRP B 2 11 ? -13.170 3.264 -18.371 1.00 0.00 211 TRP B O 18
ATOM 32085 N N . GLU B 2 12 ? -13.504 1.367 -17.204 1.00 0.00 212 GLU B N 18
ATOM 32086 C CA . GLU B 2 12 ? -14.689 0.995 -17.967 1.00 0.00 212 GLU B CA 18
ATOM 32087 C C . GLU B 2 12 ? -15.511 -0.047 -17.212 1.00 0.00 212 GLU B C 18
ATOM 32088 O O . GLU B 2 12 ? -15.035 -0.656 -16.255 1.00 0.00 212 GLU B O 18
ATOM 32100 N N . ASN B 2 13 ? -16.722 -0.286 -17.689 1.00 0.00 213 ASN B N 18
ATOM 32101 C CA . ASN B 2 13 ? -17.564 -1.303 -17.090 1.00 0.00 213 ASN B CA 18
ATOM 32102 C C . ASN B 2 13 ? -17.669 -1.109 -15.584 1.00 0.00 213 ASN B C 18
ATOM 32103 O O . ASN B 2 13 ? -17.755 -2.079 -14.833 1.00 0.00 213 ASN B O 18
ATOM 32114 N N . GLY B 2 14 ? -17.665 0.143 -15.148 1.00 0.00 214 GLY B N 18
ATOM 32115 C CA . GLY B 2 14 ? -17.761 0.450 -13.726 1.00 0.00 214 GLY B CA 18
ATOM 32116 C C . GLY B 2 14 ? -16.741 -0.349 -12.920 1.00 0.00 214 GLY B C 18
ATOM 32117 O O . GLY B 2 14 ? -16.885 -0.512 -11.710 1.00 0.00 214 GLY B O 18
ATOM 32121 N N . LYS B 2 15 ? -15.706 -0.840 -13.599 1.00 0.00 215 LYS B N 18
ATOM 32122 C CA . LYS B 2 15 ? -14.658 -1.617 -12.943 1.00 0.00 215 LYS B CA 18
ATOM 32123 C C . LYS B 2 15 ? -13.306 -1.360 -13.603 1.00 0.00 215 LYS B C 18
ATOM 32124 O O . LYS B 2 15 ? -13.230 -1.064 -14.796 1.00 0.00 215 LYS B O 18
ATOM 32143 N N . TRP B 2 16 ? -12.237 -1.479 -12.819 1.00 0.00 216 TRP B N 18
ATOM 32144 C CA . TRP B 2 16 ? -10.888 -1.262 -13.337 1.00 0.00 216 TRP B CA 18
ATOM 32145 C C . TRP B 2 16 ? -10.337 -2.558 -13.919 1.00 0.00 216 TRP B C 18
ATOM 32146 O O . TRP B 2 16 ? -10.165 -3.544 -13.203 1.00 0.00 216 TRP B O 18
ATOM 32167 N N . THR B 2 17 ? -10.060 -2.551 -15.223 1.00 0.00 217 THR B N 18
ATOM 32168 C CA . THR B 2 17 ? -9.530 -3.735 -15.901 1.00 0.00 217 THR B CA 18
ATOM 32169 C C . THR B 2 17 ? -8.277 -3.371 -16.690 1.00 0.00 217 THR B C 18
ATOM 32170 O O . THR B 2 17 ? -8.232 -2.338 -17.363 1.00 0.00 217 THR B O 18
ATOM 32181 N N . TRP B 2 18 ? -7.262 -4.229 -16.604 1.00 0.00 218 TRP B N 18
ATOM 32182 C CA . TRP B 2 18 ? -6.006 -4.002 -17.319 1.00 0.00 218 TRP B CA 18
ATOM 32183 C C . TRP B 2 18 ? -5.968 -4.848 -18.588 1.00 0.00 218 TRP B C 18
ATOM 32184 O O . TRP B 2 18 ? -5.915 -6.076 -18.528 1.00 0.00 218 TRP B O 18
ATOM 32205 N N . LYS B 2 19 ? -6.000 -4.175 -19.736 1.00 0.00 219 LYS B N 18
ATOM 32206 C CA . LYS B 2 19 ? -5.972 -4.846 -21.039 1.00 0.00 219 LYS B CA 18
ATOM 32207 C C . LYS B 2 19 ? -4.916 -4.229 -21.939 1.00 0.00 219 LYS B C 18
ATOM 32208 O O . LYS B 2 19 ? -4.377 -3.160 -21.650 1.00 0.00 219 LYS B O 18
ATOM 32227 N N . GLY B 2 20 ? -4.628 -4.915 -23.034 1.00 0.00 220 GLY B N 18
ATOM 32228 C CA . GLY B 2 20 ? -3.638 -4.430 -23.976 1.00 0.00 220 GLY B CA 18
ATOM 32229 C C . GLY B 2 20 ? -3.513 -5.367 -25.171 1.00 0.00 220 GLY B C 18
ATOM 32230 O O . GLY B 2 20 ? -4.405 -6.172 -25.438 1.00 0.00 220 GLY B O 18
ATOM 32234 N N . ILE B 2 21 ? -2.419 -5.232 -25.913 1.00 0.00 221 ILE B N 18
ATOM 32235 C CA . ILE B 2 21 ? -2.227 -6.054 -27.101 1.00 0.00 221 ILE B CA 18
ATOM 32236 C C . ILE B 2 21 ? -2.312 -7.531 -26.741 1.00 0.00 221 ILE B C 18
ATOM 32237 O O . ILE B 2 21 ? -3.305 -8.192 -27.040 1.00 0.00 221 ILE B O 18
ATOM 32253 N N . ILE B 2 22 ? -1.274 -8.036 -26.085 1.00 0.00 222 ILE B N 18
ATOM 32254 C CA . ILE B 2 22 ? -1.229 -9.436 -25.676 1.00 0.00 222 ILE B CA 18
ATOM 32255 C C . ILE B 2 22 ? -0.207 -9.623 -24.563 1.00 0.00 222 ILE B C 18
ATOM 32256 O O . ILE B 2 22 ? 0.240 -8.648 -23.957 1.00 0.00 222 ILE B O 18
ATOM 32272 N N . ARG B 2 23 ? 0.161 -10.880 -24.303 1.00 0.00 223 ARG B N 18
ATOM 32273 C CA . ARG B 2 23 ? 1.141 -11.198 -23.275 1.00 0.00 223 ARG B CA 18
ATOM 32274 C C . ARG B 2 23 ? 2.281 -10.193 -23.284 1.00 0.00 223 ARG B C 18
ATOM 32275 O O . ARG B 2 23 ? 2.377 -9.344 -24.169 1.00 0.00 223 ARG B O 18
ATOM 32296 N N . LEU B 2 24 ? 3.143 -10.289 -22.294 1.00 0.00 224 LEU B N 18
ATOM 32297 C CA . LEU B 2 24 ? 4.255 -9.365 -22.194 1.00 0.00 224 LEU B CA 18
ATOM 32298 C C . LEU B 2 24 ? 5.162 -9.475 -23.406 1.00 0.00 224 LEU B C 18
ATOM 32299 O O . LEU B 2 24 ? 5.715 -10.537 -23.701 1.00 0.00 224 LEU B O 18
ATOM 32315 N N . GLU B 2 25 ? 5.308 -8.356 -24.110 1.00 0.00 225 GLU B N 18
ATOM 32316 C CA . GLU B 2 25 ? 6.146 -8.313 -25.295 1.00 0.00 225 GLU B CA 18
ATOM 32317 C C . GLU B 2 25 ? 7.609 -8.195 -24.892 1.00 0.00 225 GLU B C 18
ATOM 32318 O O . GLU B 2 25 ? 7.960 -7.423 -24.000 1.00 0.00 225 GLU B O 18
ATOM 32330 N N . GLN B 2 26 ? 8.457 -8.969 -25.558 1.00 0.00 226 GLN B N 18
ATOM 32331 C CA . GLN B 2 26 ? 9.875 -8.954 -25.277 1.00 0.00 226 GLN B CA 18
ATOM 32332 C C . GLN B 2 26 ? 10.129 -8.996 -23.771 1.00 0.00 226 GLN B C 18
ATOM 32333 O O . GLN B 2 26 ? 9.972 -10.061 -23.194 1.00 0.00 226 GLN B O 18
ATOM 32347 N N . GLY A 1 1 ? -1.725 6.586 13.635 1.00 0.00 3 GLY A N 19
ATOM 32348 C CA . GLY A 1 1 ? -2.371 5.425 12.961 1.00 0.00 3 GLY A CA 19
ATOM 32349 C C . GLY A 1 1 ? -1.302 4.534 12.340 1.00 0.00 3 GLY A C 19
ATOM 32350 O O . GLY A 1 1 ? -0.271 5.018 11.874 1.00 0.00 3 GLY A O 19
ATOM 32354 N N . SER A 1 2 ? -1.553 3.230 12.339 1.00 0.00 4 SER A N 19
ATOM 32355 C CA . SER A 1 2 ? -0.601 2.280 11.773 1.00 0.00 4 SER A CA 19
ATOM 32356 C C . SER A 1 2 ? -0.679 2.279 10.251 1.00 0.00 4 SER A C 19
ATOM 32357 O O . SER A 1 2 ? 0.156 1.678 9.576 1.00 0.00 4 SER A O 19
ATOM 32365 N N . GLU A 1 3 ? -1.687 2.957 9.719 1.00 0.00 5 GLU A N 19
ATOM 32366 C CA . GLU A 1 3 ? -1.868 3.031 8.278 1.00 0.00 5 GLU A CA 19
ATOM 32367 C C . GLU A 1 3 ? -0.667 3.690 7.634 1.00 0.00 5 GLU A C 19
ATOM 32368 O O . GLU A 1 3 ? -0.144 4.679 8.151 1.00 0.00 5 GLU A O 19
ATOM 32380 N N . VAL A 1 4 ? -0.227 3.138 6.501 1.00 0.00 6 VAL A N 19
ATOM 32381 C CA . VAL A 1 4 ? 0.925 3.689 5.793 1.00 0.00 6 VAL A CA 19
ATOM 32382 C C . VAL A 1 4 ? 0.503 4.245 4.420 1.00 0.00 6 VAL A C 19
ATOM 32383 O O . VAL A 1 4 ? -0.131 3.538 3.635 1.00 0.00 6 VAL A O 19
ATOM 32396 N N . PRO A 1 5 ? 0.840 5.475 4.112 1.00 0.00 7 PRO A N 19
ATOM 32397 C CA . PRO A 1 5 ? 0.482 6.099 2.804 1.00 0.00 7 PRO A CA 19
ATOM 32398 C C . PRO A 1 5 ? 1.366 5.593 1.667 1.00 0.00 7 PRO A C 19
ATOM 32399 O O . PRO A 1 5 ? 2.578 5.808 1.668 1.00 0.00 7 PRO A O 19
ATOM 32410 N N . GLN A 1 6 ? 0.749 4.930 0.697 1.00 0.00 8 GLN A N 19
ATOM 32411 C CA . GLN A 1 6 ? 1.487 4.405 -0.442 1.00 0.00 8 GLN A CA 19
ATOM 32412 C C . GLN A 1 6 ? 0.531 3.815 -1.462 1.00 0.00 8 GLN A C 19
ATOM 32413 O O . GLN A 1 6 ? -0.431 3.135 -1.103 1.00 0.00 8 GLN A O 19
ATOM 32427 N N . LEU A 1 7 ? 0.804 4.068 -2.742 1.00 0.00 9 LEU A N 19
ATOM 32428 C CA . LEU A 1 7 ? -0.033 3.547 -3.821 1.00 0.00 9 LEU A CA 19
ATOM 32429 C C . LEU A 1 7 ? 0.775 2.627 -4.727 1.00 0.00 9 LEU A C 19
ATOM 32430 O O . LEU A 1 7 ? 1.609 3.085 -5.508 1.00 0.00 9 LEU A O 19
ATOM 32446 N N . THR A 1 8 ? 0.512 1.328 -4.623 1.00 0.00 10 THR A N 19
ATOM 32447 C CA . THR A 1 8 ? 1.209 0.342 -5.444 1.00 0.00 10 THR A CA 19
ATOM 32448 C C . THR A 1 8 ? 0.479 0.137 -6.763 1.00 0.00 10 THR A C 19
ATOM 32449 O O . THR A 1 8 ? -0.655 0.584 -6.933 1.00 0.00 10 THR A O 19
ATOM 32460 N N . ASP A 1 9 ? 1.136 -0.545 -7.699 1.00 0.00 11 ASP A N 19
ATOM 32461 C CA . ASP A 1 9 ? 0.544 -0.807 -9.009 1.00 0.00 11 ASP A CA 19
ATOM 32462 C C . ASP A 1 9 ? 0.879 -2.216 -9.471 1.00 0.00 11 ASP A C 19
ATOM 32463 O O . ASP A 1 9 ? 1.779 -2.863 -8.935 1.00 0.00 11 ASP A O 19
ATOM 32472 N N . LEU A 1 10 ? 0.145 -2.689 -10.466 1.00 0.00 12 LEU A N 19
ATOM 32473 C CA . LEU A 1 10 ? 0.369 -4.025 -10.985 1.00 0.00 12 LEU A CA 19
ATOM 32474 C C . LEU A 1 10 ? 1.720 -4.106 -11.684 1.00 0.00 12 LEU A C 19
ATOM 32475 O O . LEU A 1 10 ? 2.114 -3.188 -12.402 1.00 0.00 12 LEU A O 19
ATOM 32491 N N . SER A 1 11 ? 2.421 -5.219 -11.479 1.00 0.00 13 SER A N 19
ATOM 32492 C CA . SER A 1 11 ? 3.727 -5.421 -12.107 1.00 0.00 13 SER A CA 19
ATOM 32493 C C . SER A 1 11 ? 3.868 -6.856 -12.601 1.00 0.00 13 SER A C 19
ATOM 32494 O O . SER A 1 11 ? 3.222 -7.767 -12.084 1.00 0.00 13 SER A O 19
ATOM 32502 N N . PHE A 1 12 ? 4.712 -7.050 -13.616 1.00 0.00 14 PHE A N 19
ATOM 32503 C CA . PHE A 1 12 ? 4.934 -8.377 -14.190 1.00 0.00 14 PHE A CA 19
ATOM 32504 C C . PHE A 1 12 ? 6.341 -8.866 -13.875 1.00 0.00 14 PHE A C 19
ATOM 32505 O O . PHE A 1 12 ? 7.283 -8.076 -13.808 1.00 0.00 14 PHE A O 19
ATOM 32522 N N . VAL A 1 13 ? 6.478 -10.176 -13.685 1.00 0.00 15 VAL A N 19
ATOM 32523 C CA . VAL A 1 13 ? 7.777 -10.773 -13.378 1.00 0.00 15 VAL A CA 19
ATOM 32524 C C . VAL A 1 13 ? 7.900 -12.145 -14.026 1.00 0.00 15 VAL A C 19
ATOM 32525 O O . VAL A 1 13 ? 6.909 -12.737 -14.444 1.00 0.00 15 VAL A O 19
ATOM 32538 N N . ASP A 1 14 ? 9.128 -12.644 -14.105 1.00 0.00 16 ASP A N 19
ATOM 32539 C CA . ASP A 1 14 ? 9.375 -13.952 -14.697 1.00 0.00 16 ASP A CA 19
ATOM 32540 C C . ASP A 1 14 ? 8.797 -14.034 -16.105 1.00 0.00 16 ASP A C 19
ATOM 32541 O O . ASP A 1 14 ? 8.341 -15.089 -16.538 1.00 0.00 16 ASP A O 19
ATOM 32550 N N . ILE A 1 15 ? 8.814 -12.914 -16.810 1.00 0.00 17 ILE A N 19
ATOM 32551 C CA . ILE A 1 15 ? 8.282 -12.876 -18.167 1.00 0.00 17 ILE A CA 19
ATOM 32552 C C . ILE A 1 15 ? 9.016 -13.881 -19.038 1.00 0.00 17 ILE A C 19
ATOM 32553 O O . ILE A 1 15 ? 10.245 -13.945 -19.041 1.00 0.00 17 ILE A O 19
ATOM 32569 N N . THR A 1 16 ? 8.239 -14.663 -19.776 1.00 0.00 18 THR A N 19
ATOM 32570 C CA . THR A 1 16 ? 8.793 -15.681 -20.663 1.00 0.00 18 THR A CA 19
ATOM 32571 C C . THR A 1 16 ? 8.080 -15.666 -22.010 1.00 0.00 18 THR A C 19
ATOM 32572 O O . THR A 1 16 ? 7.346 -14.733 -22.330 1.00 0.00 18 THR A O 19
ATOM 32583 N N . ASP A 1 17 ? 8.301 -16.722 -22.786 1.00 0.00 19 ASP A N 19
ATOM 32584 C CA . ASP A 1 17 ? 7.673 -16.849 -24.098 1.00 0.00 19 ASP A CA 19
ATOM 32585 C C . ASP A 1 17 ? 6.353 -17.605 -24.004 1.00 0.00 19 ASP A C 19
ATOM 32586 O O . ASP A 1 17 ? 5.370 -17.233 -24.645 1.00 0.00 19 ASP A O 19
ATOM 32595 N N . SER A 1 18 ? 6.337 -18.678 -23.207 1.00 0.00 20 SER A N 19
ATOM 32596 C CA . SER A 1 18 ? 5.131 -19.496 -23.042 1.00 0.00 20 SER A CA 19
ATOM 32597 C C . SER A 1 18 ? 4.664 -19.487 -21.592 1.00 0.00 20 SER A C 19
ATOM 32598 O O . SER A 1 18 ? 3.743 -20.216 -21.223 1.00 0.00 20 SER A O 19
ATOM 32606 N N . SER A 1 19 ? 5.305 -18.661 -20.770 1.00 0.00 21 SER A N 19
ATOM 32607 C CA . SER A 1 19 ? 4.943 -18.567 -19.358 1.00 0.00 21 SER A CA 19
ATOM 32608 C C . SER A 1 19 ? 5.263 -17.172 -18.816 1.00 0.00 21 SER A C 19
ATOM 32609 O O . SER A 1 19 ? 6.217 -16.532 -19.248 1.00 0.00 21 SER A O 19
ATOM 32617 N N . ILE A 1 20 ? 4.466 -16.711 -17.864 1.00 0.00 22 ILE A N 19
ATOM 32618 C CA . ILE A 1 20 ? 4.680 -15.394 -17.263 1.00 0.00 22 ILE A CA 19
ATOM 32619 C C . ILE A 1 20 ? 4.258 -15.417 -15.802 1.00 0.00 22 ILE A C 19
ATOM 32620 O O . ILE A 1 20 ? 3.334 -16.142 -15.428 1.00 0.00 22 ILE A O 19
ATOM 32636 N N . GLY A 1 21 ? 4.935 -14.633 -14.972 1.00 0.00 23 GLY A N 19
ATOM 32637 C CA . GLY A 1 21 ? 4.623 -14.578 -13.542 1.00 0.00 23 GLY A CA 19
ATOM 32638 C C . GLY A 1 21 ? 3.815 -13.334 -13.194 1.00 0.00 23 GLY A C 19
ATOM 32639 O O . GLY A 1 21 ? 4.372 -12.325 -12.761 1.00 0.00 23 GLY A O 19
ATOM 32643 N N . LEU A 1 22 ? 2.505 -13.412 -13.386 1.00 0.00 24 LEU A N 19
ATOM 32644 C CA . LEU A 1 22 ? 1.635 -12.286 -13.086 1.00 0.00 24 LEU A CA 19
ATOM 32645 C C . LEU A 1 22 ? 1.631 -12.028 -11.589 1.00 0.00 24 LEU A C 19
ATOM 32646 O O . LEU A 1 22 ? 1.338 -12.925 -10.797 1.00 0.00 24 LEU A O 19
ATOM 32662 N N . ARG A 1 23 ? 1.960 -10.797 -11.201 1.00 0.00 25 ARG A N 19
ATOM 32663 C CA . ARG A 1 23 ? 1.997 -10.432 -9.785 1.00 0.00 25 ARG A CA 19
ATOM 32664 C C . ARG A 1 23 ? 1.408 -9.044 -9.577 1.00 0.00 25 ARG A C 19
ATOM 32665 O O . ARG A 1 23 ? 1.622 -8.138 -10.383 1.00 0.00 25 ARG A O 19
ATOM 32686 N N . TRP A 1 24 ? 0.664 -8.884 -8.490 1.00 0.00 26 TRP A N 19
ATOM 32687 C CA . TRP A 1 24 ? 0.046 -7.598 -8.175 1.00 0.00 26 TRP A CA 19
ATOM 32688 C C . TRP A 1 24 ? 0.046 -7.373 -6.675 1.00 0.00 26 TRP A C 19
ATOM 32689 O O . TRP A 1 24 ? 0.080 -8.328 -5.897 1.00 0.00 26 TRP A O 19
ATOM 32710 N N . THR A 1 25 ? 0.009 -6.105 -6.269 1.00 0.00 27 THR A N 19
ATOM 32711 C CA . THR A 1 25 ? 0.001 -5.759 -4.849 1.00 0.00 27 THR A CA 19
ATOM 32712 C C . THR A 1 25 ? -1.351 -5.154 -4.451 1.00 0.00 27 THR A C 19
ATOM 32713 O O . THR A 1 25 ? -1.582 -3.959 -4.653 1.00 0.00 27 THR A O 19
ATOM 32724 N N . PRO A 1 26 ? -2.235 -5.934 -3.891 1.00 0.00 28 PRO A N 19
ATOM 32725 C CA . PRO A 1 26 ? -3.567 -5.436 -3.461 1.00 0.00 28 PRO A CA 19
ATOM 32726 C C . PRO A 1 26 ? -3.467 -4.214 -2.544 1.00 0.00 28 PRO A C 19
ATOM 32727 O O . PRO A 1 26 ? -2.570 -4.123 -1.710 1.00 0.00 28 PRO A O 19
ATOM 32738 N N . LEU A 1 27 ? -4.400 -3.280 -2.711 1.00 0.00 29 LEU A N 19
ATOM 32739 C CA . LEU A 1 27 ? -4.422 -2.064 -1.899 1.00 0.00 29 LEU A CA 19
ATOM 32740 C C . LEU A 1 27 ? -5.067 -2.325 -0.550 1.00 0.00 29 LEU A C 19
ATOM 32741 O O . LEU A 1 27 ? -6.013 -3.104 -0.431 1.00 0.00 29 LEU A O 19
ATOM 32757 N N . ASN A 1 28 ? -4.543 -1.663 0.466 1.00 0.00 30 ASN A N 19
ATOM 32758 C CA . ASN A 1 28 ? -5.063 -1.820 1.810 1.00 0.00 30 ASN A CA 19
ATOM 32759 C C . ASN A 1 28 ? -6.571 -1.600 1.809 1.00 0.00 30 ASN A C 19
ATOM 32760 O O . ASN A 1 28 ? -7.307 -2.279 2.527 1.00 0.00 30 ASN A O 19
ATOM 32771 N N . SER A 1 29 ? -7.026 -0.658 0.990 1.00 0.00 31 SER A N 19
ATOM 32772 C CA . SER A 1 29 ? -8.450 -0.367 0.889 1.00 0.00 31 SER A CA 19
ATOM 32773 C C . SER A 1 29 ? -9.151 -1.415 0.025 1.00 0.00 31 SER A C 19
ATOM 32774 O O . SER A 1 29 ? -10.300 -1.780 0.282 1.00 0.00 31 SER A O 19
ATOM 32782 N N . SER A 1 30 ? -8.450 -1.896 -1.004 1.00 0.00 32 SER A N 19
ATOM 32783 C CA . SER A 1 30 ? -9.014 -2.900 -1.903 1.00 0.00 32 SER A CA 19
ATOM 32784 C C . SER A 1 30 ? -9.421 -4.143 -1.117 1.00 0.00 32 SER A C 19
ATOM 32785 O O . SER A 1 30 ? -8.670 -4.630 -0.273 1.00 0.00 32 SER A O 19
ATOM 32793 N N . THR A 1 31 ? -10.615 -4.645 -1.400 1.00 0.00 33 THR A N 19
ATOM 32794 C CA . THR A 1 31 ? -11.122 -5.828 -0.713 1.00 0.00 33 THR A CA 19
ATOM 32795 C C . THR A 1 31 ? -10.216 -7.021 -0.988 1.00 0.00 33 THR A C 19
ATOM 32796 O O . THR A 1 31 ? -9.735 -7.201 -2.107 1.00 0.00 33 THR A O 19
ATOM 32807 N N . ILE A 1 32 ? -9.980 -7.834 0.037 1.00 0.00 34 ILE A N 19
ATOM 32808 C CA . ILE A 1 32 ? -9.120 -9.007 -0.109 1.00 0.00 34 ILE A CA 19
ATOM 32809 C C . ILE A 1 32 ? -9.947 -10.244 -0.421 1.00 0.00 34 ILE A C 19
ATOM 32810 O O . ILE A 1 32 ? -10.385 -10.959 0.480 1.00 0.00 34 ILE A O 19
ATOM 32826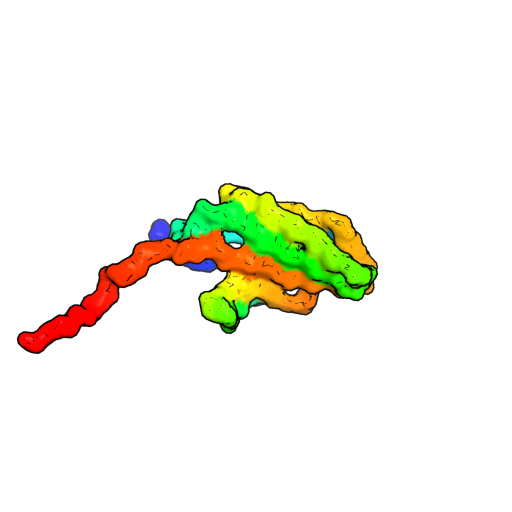 N N . ILE A 1 33 ? -10.151 -10.491 -1.712 1.00 0.00 35 ILE A N 19
ATOM 32827 C CA . ILE A 1 33 ? -10.924 -11.650 -2.158 1.00 0.00 35 ILE A CA 19
ATOM 32828 C C . ILE A 1 33 ? -10.272 -12.291 -3.371 1.00 0.00 35 ILE A C 19
ATOM 32829 O O . ILE A 1 33 ? -9.805 -11.601 -4.278 1.00 0.00 35 ILE A O 19
ATOM 32845 N N . GLY A 1 34 ? -10.236 -13.619 -3.383 1.00 0.00 36 GLY A N 19
ATOM 32846 C CA . GLY A 1 34 ? -9.628 -14.345 -4.491 1.00 0.00 36 GLY A CA 19
ATOM 32847 C C . GLY A 1 34 ? -10.011 -13.724 -5.825 1.00 0.00 36 GLY A C 19
ATOM 32848 O O . GLY A 1 34 ? -11.170 -13.377 -6.055 1.00 0.00 36 GLY A O 19
ATOM 32852 N N . TYR A 1 35 ? -9.024 -13.580 -6.706 1.00 0.00 37 TYR A N 19
ATOM 32853 C CA . TYR A 1 35 ? -9.255 -12.994 -8.025 1.00 0.00 37 TYR A CA 19
ATOM 32854 C C . TYR A 1 35 ? -9.296 -14.082 -9.081 1.00 0.00 37 TYR A C 19
ATOM 32855 O O . TYR A 1 35 ? -9.050 -15.253 -8.792 1.00 0.00 37 TYR A O 19
ATOM 32873 N N . ARG A 1 36 ? -9.610 -13.692 -10.310 1.00 0.00 38 ARG A N 19
ATOM 32874 C CA . ARG A 1 36 ? -9.682 -14.644 -11.415 1.00 0.00 38 ARG A CA 19
ATOM 32875 C C . ARG A 1 36 ? -8.981 -14.089 -12.646 1.00 0.00 38 ARG A C 19
ATOM 32876 O O . ARG A 1 36 ? -9.286 -12.988 -13.104 1.00 0.00 38 ARG A O 19
ATOM 32897 N N . ILE A 1 37 ? -8.043 -14.866 -13.185 1.00 0.00 39 ILE A N 19
ATOM 32898 C CA . ILE A 1 37 ? -7.301 -14.451 -14.374 1.00 0.00 39 ILE A CA 19
ATOM 32899 C C . ILE A 1 37 ? -7.882 -15.121 -15.616 1.00 0.00 39 ILE A C 19
ATOM 32900 O O . ILE A 1 37 ? -7.951 -16.346 -15.698 1.00 0.00 39 ILE A O 19
ATOM 32916 N N . THR A 1 38 ? -8.304 -14.310 -16.575 1.00 0.00 40 THR A N 19
ATOM 32917 C CA . THR A 1 38 ? -8.883 -14.833 -17.811 1.00 0.00 40 THR A CA 19
ATOM 32918 C C . THR A 1 38 ? -7.891 -14.708 -18.957 1.00 0.00 40 THR A C 19
ATOM 32919 O O . THR A 1 38 ? -7.261 -13.666 -19.134 1.00 0.00 40 THR A O 19
ATOM 32930 N N . VAL A 1 39 ? -7.756 -15.777 -19.734 1.00 0.00 41 VAL A N 19
ATOM 32931 C CA . VAL A 1 39 ? -6.838 -15.790 -20.874 1.00 0.00 41 VAL A CA 19
ATOM 32932 C C . VAL A 1 39 ? -7.529 -16.360 -22.103 1.00 0.00 41 VAL A C 19
ATOM 32933 O O . VAL A 1 39 ? -8.290 -17.323 -22.003 1.00 0.00 41 VAL A O 19
ATOM 32946 N N . VAL A 1 40 ? -7.256 -15.768 -23.269 1.00 0.00 42 VAL A N 19
ATOM 32947 C CA . VAL A 1 40 ? -7.857 -16.235 -24.512 1.00 0.00 42 VAL A CA 19
ATOM 32948 C C . VAL A 1 40 ? -6.793 -16.356 -25.597 1.00 0.00 42 VAL A C 19
ATOM 32949 O O . VAL A 1 40 ? -6.016 -15.429 -25.821 1.00 0.00 42 VAL A O 19
ATOM 32962 N N . ALA A 1 41 ? -6.782 -17.493 -26.285 1.00 0.00 43 ALA A N 19
ATOM 32963 C CA . ALA A 1 41 ? -5.825 -17.712 -27.361 1.00 0.00 43 ALA A CA 19
ATOM 32964 C C . ALA A 1 41 ? -6.474 -17.380 -28.703 1.00 0.00 43 ALA A C 19
ATOM 32965 O O . ALA A 1 41 ? -7.636 -17.718 -28.940 1.00 0.00 43 ALA A O 19
ATOM 32972 N N . ALA A 1 42 ? -5.722 -16.724 -29.578 1.00 0.00 44 ALA A N 19
ATOM 32973 C CA . ALA A 1 42 ? -6.235 -16.361 -30.896 1.00 0.00 44 ALA A CA 19
ATOM 32974 C C . ALA A 1 42 ? -5.872 -17.425 -31.933 1.00 0.00 44 ALA A C 19
ATOM 32975 O O . ALA A 1 42 ? -6.685 -17.774 -32.788 1.00 0.00 44 ALA A O 19
ATOM 32982 N N . GLY A 1 43 ? -4.644 -17.930 -31.851 1.00 0.00 45 GLY A N 19
ATOM 32983 C CA . GLY A 1 43 ? -4.182 -18.947 -32.788 1.00 0.00 45 GLY A CA 19
ATOM 32984 C C . GLY A 1 43 ? -4.966 -20.245 -32.626 1.00 0.00 45 GLY A C 19
ATOM 32985 O O . GLY A 1 43 ? -5.172 -20.982 -33.590 1.00 0.00 45 GLY A O 19
ATOM 32989 N N . GLU A 1 44 ? -5.396 -20.523 -31.398 1.00 0.00 46 GLU A N 19
ATOM 32990 C CA . GLU A 1 44 ? -6.148 -21.740 -31.109 1.00 0.00 46 GLU A CA 19
ATOM 32991 C C . GLU A 1 44 ? -7.636 -21.429 -31.099 1.00 0.00 46 GLU A C 19
ATOM 32992 O O . GLU A 1 44 ? -8.074 -20.438 -30.513 1.00 0.00 46 GLU A O 19
ATOM 33004 N N . GLY A 1 45 ? -8.401 -22.274 -31.773 1.00 0.00 47 GLY A N 19
ATOM 33005 C CA . GLY A 1 45 ? -9.841 -22.084 -31.865 1.00 0.00 47 GLY A CA 19
ATOM 33006 C C . GLY A 1 45 ? -10.479 -22.106 -30.496 1.00 0.00 47 GLY A C 19
ATOM 33007 O O . GLY A 1 45 ? -11.575 -21.575 -30.310 1.00 0.00 47 GLY A O 19
ATOM 33011 N N . ILE A 1 46 ? -9.788 -22.718 -29.532 1.00 0.00 48 ILE A N 19
ATOM 33012 C CA . ILE A 1 46 ? -10.305 -22.793 -28.170 1.00 0.00 48 ILE A CA 19
ATOM 33013 C C . ILE A 1 46 ? -9.433 -21.965 -27.215 1.00 0.00 48 ILE A C 19
ATOM 33014 O O . ILE A 1 46 ? -8.207 -22.086 -27.229 1.00 0.00 48 ILE A O 19
ATOM 33030 N N . PRO A 1 47 ? -10.036 -21.185 -26.355 1.00 0.00 49 PRO A N 19
ATOM 33031 C CA . PRO A 1 47 ? -9.296 -20.388 -25.340 1.00 0.00 49 PRO A CA 19
ATOM 33032 C C . PRO A 1 47 ? -8.827 -21.245 -24.161 1.00 0.00 49 PRO A C 19
ATOM 33033 O O . PRO A 1 47 ? -9.316 -22.354 -23.948 1.00 0.00 49 PRO A O 19
ATOM 33044 N N . ILE A 1 48 ? -7.885 -20.706 -23.393 1.00 0.00 50 ILE A N 19
ATOM 33045 C CA . ILE A 1 48 ? -7.363 -21.405 -22.226 1.00 0.00 50 ILE A CA 19
ATOM 33046 C C . ILE A 1 48 ? -8.287 -21.188 -21.029 1.00 0.00 50 ILE A C 19
ATOM 33047 O O . ILE A 1 48 ? -8.778 -20.081 -20.803 1.00 0.00 50 ILE A O 19
ATOM 33063 N N . PHE A 1 49 ? -8.520 -22.252 -20.267 1.00 0.00 51 PHE A N 19
ATOM 33064 C CA . PHE A 1 49 ? -9.389 -22.169 -19.098 1.00 0.00 51 PHE A CA 19
ATOM 33065 C C . PHE A 1 49 ? -8.836 -21.168 -18.087 1.00 0.00 51 PHE A C 19
ATOM 33066 O O . PHE A 1 49 ? -7.626 -21.076 -17.886 1.00 0.00 51 PHE A O 19
ATOM 33083 N N . GLU A 1 50 ? -9.734 -20.424 -17.453 1.00 0.00 52 GLU A N 19
ATOM 33084 C CA . GLU A 1 50 ? -9.334 -19.431 -16.461 1.00 0.00 52 GLU A CA 19
ATOM 33085 C C . GLU A 1 50 ? -9.116 -20.095 -15.115 1.00 0.00 52 GLU A C 19
ATOM 33086 O O . GLU A 1 50 ? -9.743 -21.111 -14.811 1.00 0.00 52 GLU A O 19
ATOM 33098 N N . ASP A 1 51 ? -8.236 -19.513 -14.311 1.00 0.00 53 ASP A N 19
ATOM 33099 C CA . ASP A 1 51 ? -7.951 -20.052 -12.988 1.00 0.00 53 ASP A CA 19
ATOM 33100 C C . ASP A 1 51 ? -8.275 -19.027 -11.908 1.00 0.00 53 ASP A C 19
ATOM 33101 O O . ASP A 1 51 ? -8.409 -17.836 -12.192 1.00 0.00 53 ASP A O 19
ATOM 33110 N N . PHE A 1 52 ? -8.397 -19.500 -10.668 1.00 0.00 54 PHE A N 19
ATOM 33111 C CA . PHE A 1 52 ? -8.699 -18.619 -9.541 1.00 0.00 54 PHE A CA 19
ATOM 33112 C C . PHE A 1 52 ? -7.634 -18.761 -8.463 1.00 0.00 54 PHE A C 19
ATOM 33113 O O . PHE A 1 52 ? -7.285 -19.873 -8.063 1.00 0.00 54 PHE A O 19
ATOM 33130 N N . VAL A 1 53 ? -7.114 -17.628 -7.996 1.00 0.00 55 VAL A N 19
ATOM 33131 C CA . VAL A 1 53 ? -6.081 -17.625 -6.960 1.00 0.00 55 VAL A CA 19
ATOM 33132 C C . VAL A 1 53 ? -6.485 -16.713 -5.808 1.00 0.00 55 VAL A C 19
ATOM 33133 O O . VAL A 1 53 ? -6.977 -15.606 -6.024 1.00 0.00 55 VAL A O 19
ATOM 33146 N N . ASP A 1 54 ? -6.275 -17.186 -4.587 1.00 0.00 56 ASP A N 19
ATOM 33147 C CA . ASP A 1 54 ? -6.625 -16.404 -3.411 1.00 0.00 56 ASP A CA 19
ATOM 33148 C C . ASP A 1 54 ? -5.880 -15.073 -3.414 1.00 0.00 56 ASP A C 19
ATOM 33149 O O . ASP A 1 54 ? -4.710 -15.003 -3.790 1.00 0.00 56 ASP A O 19
ATOM 33158 N N . SER A 1 55 ? -6.568 -14.019 -2.987 1.00 0.00 57 SER A N 19
ATOM 33159 C CA . SER A 1 55 ? -5.966 -12.690 -2.939 1.00 0.00 57 SER A CA 19
ATOM 33160 C C . SER A 1 55 ? -4.730 -12.693 -2.044 1.00 0.00 57 SER A C 19
ATOM 33161 O O . SER A 1 55 ? -3.773 -11.960 -2.290 1.00 0.00 57 SER A O 19
ATOM 33169 N N . SER A 1 56 ? -4.761 -13.519 -1.007 1.00 0.00 58 SER A N 19
ATOM 33170 C CA . SER A 1 56 ? -3.641 -13.608 -0.079 1.00 0.00 58 SER A CA 19
ATOM 33171 C C . SER A 1 56 ? -2.352 -13.947 -0.823 1.00 0.00 58 SER A C 19
ATOM 33172 O O . SER A 1 56 ? -1.275 -13.473 -0.463 1.00 0.00 58 SER A O 19
ATOM 33180 N N . VAL A 1 57 ? -2.471 -14.769 -1.857 1.00 0.00 59 VAL A N 19
ATOM 33181 C CA . VAL A 1 57 ? -1.306 -15.162 -2.642 1.00 0.00 59 VAL A CA 19
ATOM 33182 C C . VAL A 1 57 ? -0.690 -13.948 -3.329 1.00 0.00 59 VAL A C 19
ATOM 33183 O O . VAL A 1 57 ? 0.527 -13.758 -3.302 1.00 0.00 59 VAL A O 19
ATOM 33196 N N . GLY A 1 58 ? -1.534 -13.126 -3.947 1.00 0.00 60 GLY A N 19
ATOM 33197 C CA . GLY A 1 58 ? -1.054 -11.931 -4.635 1.00 0.00 60 GLY A CA 19
ATOM 33198 C C . GLY A 1 58 ? -0.093 -12.305 -5.763 1.00 0.00 60 GLY A C 19
ATOM 33199 O O . GLY A 1 58 ? 0.776 -11.515 -6.135 1.00 0.00 60 GLY A O 19
ATOM 33203 N N . TYR A 1 59 ? -0.250 -13.513 -6.292 1.00 0.00 61 TYR A N 19
ATOM 33204 C CA . TYR A 1 59 ? 0.614 -13.983 -7.369 1.00 0.00 61 TYR A CA 19
ATOM 33205 C C . TYR A 1 59 ? 0.059 -15.258 -8.003 1.00 0.00 61 TYR A C 19
ATOM 33206 O O . TYR A 1 59 ? -0.597 -16.059 -7.348 1.00 0.00 61 TYR A O 19
ATOM 33224 N N . TYR A 1 60 ? 0.351 -15.443 -9.283 1.00 0.00 62 TYR A N 19
ATOM 33225 C CA . TYR A 1 60 ? -0.102 -16.634 -9.986 1.00 0.00 62 TYR A CA 19
ATOM 33226 C C . TYR A 1 60 ? 0.777 -16.890 -11.200 1.00 0.00 62 TYR A C 19
ATOM 33227 O O . TYR A 1 60 ? 1.408 -15.974 -11.727 1.00 0.00 62 TYR A O 19
ATOM 33245 N N . THR A 1 61 ? 0.817 -18.145 -11.645 1.00 0.00 63 THR A N 19
ATOM 33246 C CA . THR A 1 61 ? 1.625 -18.528 -12.805 1.00 0.00 63 THR A CA 19
ATOM 33247 C C . THR A 1 61 ? 0.757 -19.169 -13.878 1.00 0.00 63 THR A C 19
ATOM 33248 O O . THR A 1 61 ? -0.096 -20.007 -13.585 1.00 0.00 63 THR A O 19
ATOM 33259 N N . VAL A 1 62 ? 0.987 -18.775 -15.127 1.00 0.00 64 VAL A N 19
ATOM 33260 C CA . VAL A 1 62 ? 0.238 -19.322 -16.258 1.00 0.00 64 VAL A CA 19
ATOM 33261 C C . VAL A 1 62 ? 1.198 -19.759 -17.357 1.00 0.00 64 VAL A C 19
ATOM 33262 O O . VAL A 1 62 ? 2.017 -18.970 -17.829 1.00 0.00 64 VAL A O 19
ATOM 33275 N N . THR A 1 63 ? 1.089 -21.019 -17.764 1.00 0.00 65 THR A N 19
ATOM 33276 C CA . THR A 1 63 ? 1.949 -21.558 -18.815 1.00 0.00 65 THR A CA 19
ATOM 33277 C C . THR A 1 63 ? 1.125 -22.290 -19.858 1.00 0.00 65 THR A C 19
ATOM 33278 O O . THR A 1 63 ? 0.028 -22.772 -19.574 1.00 0.00 65 THR A O 19
ATOM 33289 N N . GLY A 1 64 ? 1.668 -22.370 -21.072 1.00 0.00 66 GLY A N 19
ATOM 33290 C CA . GLY A 1 64 ? 0.984 -23.041 -22.177 1.00 0.00 66 GLY A CA 19
ATOM 33291 C C . GLY A 1 64 ? 0.511 -22.045 -23.229 1.00 0.00 66 GLY A C 19
ATOM 33292 O O . GLY A 1 64 ? -0.585 -22.178 -23.773 1.00 0.00 66 GLY A O 19
ATOM 33296 N N . LEU A 1 65 ? 1.351 -21.050 -23.523 1.00 0.00 67 LEU A N 19
ATOM 33297 C CA . LEU A 1 65 ? 1.014 -20.037 -24.526 1.00 0.00 67 LEU A CA 19
ATOM 33298 C C . LEU A 1 65 ? 1.938 -20.176 -25.723 1.00 0.00 67 LEU A C 19
ATOM 33299 O O . LEU A 1 65 ? 3.087 -19.732 -25.699 1.00 0.00 67 LEU A O 19
ATOM 33315 N N . GLU A 1 66 ? 1.437 -20.825 -26.753 1.00 0.00 68 GLU A N 19
ATOM 33316 C CA . GLU A 1 66 ? 2.235 -21.057 -27.951 1.00 0.00 68 GLU A CA 19
ATOM 33317 C C . GLU A 1 66 ? 2.949 -19.776 -28.407 1.00 0.00 68 GLU A C 19
ATOM 33318 O O . GLU A 1 66 ? 2.334 -18.713 -28.456 1.00 0.00 68 GLU A O 19
ATOM 33330 N N . PRO A 1 67 ? 4.217 -19.858 -28.759 1.00 0.00 69 PRO A N 19
ATOM 33331 C CA . PRO A 1 67 ? 5.001 -18.679 -29.242 1.00 0.00 69 PRO A CA 19
ATOM 33332 C C . PRO A 1 67 ? 4.637 -18.307 -30.669 1.00 0.00 69 PRO A C 19
ATOM 33333 O O . PRO A 1 67 ? 4.288 -19.164 -31.479 1.00 0.00 69 PRO A O 19
ATOM 33344 N N . GLY A 1 68 ? 4.754 -17.028 -30.975 1.00 0.00 70 GLY A N 19
ATOM 33345 C CA . GLY A 1 68 ? 4.455 -16.542 -32.307 1.00 0.00 70 GLY A CA 19
ATOM 33346 C C . GLY A 1 68 ? 2.951 -16.482 -32.548 1.00 0.00 70 GLY A C 19
ATOM 33347 O O . GLY A 1 68 ? 2.497 -16.342 -33.686 1.00 0.00 70 GLY A O 19
ATOM 33351 N N . ILE A 1 69 ? 2.173 -16.595 -31.471 1.00 0.00 71 ILE A N 19
ATOM 33352 C CA . ILE A 1 69 ? 0.710 -16.562 -31.560 1.00 0.00 71 ILE A CA 19
ATOM 33353 C C . ILE A 1 69 ? 0.174 -15.418 -30.720 1.00 0.00 71 ILE A C 19
ATOM 33354 O O . ILE A 1 69 ? 0.762 -15.030 -29.711 1.00 0.00 71 ILE A O 19
ATOM 33370 N N . ASP A 1 70 ? -0.952 -14.884 -31.162 1.00 0.00 72 ASP A N 19
ATOM 33371 C CA . ASP A 1 70 ? -1.588 -13.775 -30.468 1.00 0.00 72 ASP A CA 19
ATOM 33372 C C . ASP A 1 70 ? -2.519 -14.288 -29.377 1.00 0.00 72 ASP A C 19
ATOM 33373 O O . ASP A 1 70 ? -3.550 -14.894 -29.659 1.00 0.00 72 ASP A O 19
ATOM 33382 N N . TYR A 1 71 ? -2.149 -14.038 -28.131 1.00 0.00 73 TYR A N 19
ATOM 33383 C CA . TYR A 1 71 ? -2.961 -14.473 -26.994 1.00 0.00 73 TYR A CA 19
ATOM 33384 C C . TYR A 1 71 ? -3.644 -13.288 -26.337 1.00 0.00 73 TYR A C 19
ATOM 33385 O O . TYR A 1 71 ? -2.991 -12.380 -25.860 1.00 0.00 73 TYR A O 19
ATOM 33403 N N . ASP A 1 72 ? -4.968 -13.314 -26.350 1.00 0.00 74 ASP A N 19
ATOM 33404 C CA . ASP A 1 72 ? -5.758 -12.247 -25.751 1.00 0.00 74 ASP A CA 19
ATOM 33405 C C . ASP A 1 72 ? -5.968 -12.539 -24.275 1.00 0.00 74 ASP A C 19
ATOM 33406 O O . ASP A 1 72 ? -6.545 -13.557 -23.916 1.00 0.00 74 ASP A O 19
ATOM 33415 N N . ILE A 1 73 ? -5.479 -11.643 -23.419 1.00 0.00 75 ILE A N 19
ATOM 33416 C CA . ILE A 1 73 ? -5.598 -11.814 -21.968 1.00 0.00 75 ILE A CA 19
ATOM 33417 C C . ILE A 1 73 ? -6.455 -10.709 -21.380 1.00 0.00 75 ILE A C 19
ATOM 33418 O O . ILE A 1 73 ? -6.699 -9.685 -22.017 1.00 0.00 75 ILE A O 19
ATOM 33434 N N . SER A 1 74 ? -6.900 -10.926 -20.150 1.00 0.00 76 SER A N 19
ATOM 33435 C CA . SER A 1 74 ? -7.722 -9.942 -19.462 1.00 0.00 76 SER A CA 19
ATOM 33436 C C . SER A 1 74 ? -7.587 -10.084 -17.950 1.00 0.00 76 SER A C 19
ATOM 33437 O O . SER A 1 74 ? -7.880 -11.141 -17.391 1.00 0.00 76 SER A O 19
ATOM 33445 N N . VAL A 1 75 ? -7.156 -9.017 -17.283 1.00 0.00 77 VAL A N 19
ATOM 33446 C CA . VAL A 1 75 ? -7.007 -9.044 -15.829 1.00 0.00 77 VAL A CA 19
ATOM 33447 C C . VAL A 1 75 ? -8.192 -8.337 -15.176 1.00 0.00 77 VAL A C 19
ATOM 33448 O O . VAL A 1 75 ? -8.252 -7.106 -15.149 1.00 0.00 77 VAL A O 19
ATOM 33461 N N . ILE A 1 76 ? -9.132 -9.118 -14.655 1.00 0.00 78 ILE A N 19
ATOM 33462 C CA . ILE A 1 76 ? -10.318 -8.555 -14.009 1.00 0.00 78 ILE A CA 19
ATOM 33463 C C . ILE A 1 76 ? -10.064 -8.337 -12.525 1.00 0.00 78 ILE A C 19
ATOM 33464 O O . ILE A 1 76 ? -9.650 -9.252 -11.816 1.00 0.00 78 ILE A O 19
ATOM 33480 N N . THR A 1 77 ? -10.322 -7.116 -12.059 1.00 0.00 79 THR A N 19
ATOM 33481 C CA . THR A 1 77 ? -10.124 -6.782 -10.646 1.00 0.00 79 THR A CA 19
ATOM 33482 C C . THR A 1 77 ? -11.469 -6.589 -9.964 1.00 0.00 79 THR A C 19
ATOM 33483 O O . THR A 1 77 ? -12.190 -5.631 -10.249 1.00 0.00 79 THR A O 19
ATOM 33494 N N . LEU A 1 78 ? -11.805 -7.509 -9.061 1.00 0.00 80 LEU A N 19
ATOM 33495 C CA . LEU A 1 78 ? -13.071 -7.445 -8.331 1.00 0.00 80 LEU A CA 19
ATOM 33496 C C . LEU A 1 78 ? -12.824 -7.300 -6.841 1.00 0.00 80 LEU A C 19
ATOM 33497 O O . LEU A 1 78 ? -12.172 -8.142 -6.225 1.00 0.00 80 LEU A O 19
ATOM 33513 N N . ILE A 1 79 ? -13.361 -6.231 -6.266 1.00 0.00 81 ILE A N 19
ATOM 33514 C CA . ILE A 1 79 ? -13.205 -5.984 -4.843 1.00 0.00 81 ILE A CA 19
ATOM 33515 C C . ILE A 1 79 ? -14.462 -5.326 -4.283 1.00 0.00 81 ILE A C 19
ATOM 33516 O O . ILE A 1 79 ? -15.000 -4.389 -4.873 1.00 0.00 81 ILE A O 19
ATOM 33532 N N . ASN A 1 80 ? -14.921 -5.815 -3.143 1.00 0.00 82 ASN A N 19
ATOM 33533 C CA . ASN A 1 80 ? -16.115 -5.263 -2.511 1.00 0.00 82 ASN A CA 19
ATOM 33534 C C . ASN A 1 80 ? -16.068 -3.745 -2.504 1.00 0.00 82 ASN A C 19
ATOM 33535 O O . ASN A 1 80 ? -16.786 -3.092 -3.261 1.00 0.00 82 ASN A O 19
ATOM 33546 N N . GLY A 1 81 ? -15.217 -3.186 -1.645 1.00 0.00 83 GLY A N 19
ATOM 33547 C CA . GLY A 1 81 ? -15.079 -1.734 -1.547 1.00 0.00 83 GLY A CA 19
ATOM 33548 C C . GLY A 1 81 ? -16.429 -1.041 -1.713 1.00 0.00 83 GLY A C 19
ATOM 33549 O O . GLY A 1 81 ? -16.859 -0.763 -2.833 1.00 0.00 83 GLY A O 19
ATOM 33553 N N . GLY A 1 82 ? -17.099 -0.774 -0.598 1.00 0.00 84 GLY A N 19
ATOM 33554 C CA . GLY A 1 82 ? -18.402 -0.125 -0.643 1.00 0.00 84 GLY A CA 19
ATOM 33555 C C . GLY A 1 82 ? -18.353 1.128 -1.509 1.00 0.00 84 GLY A C 19
ATOM 33556 O O . GLY A 1 82 ? -17.599 2.058 -1.229 1.00 0.00 84 GLY A O 19
ATOM 33560 N N . GLU A 1 83 ? -19.169 1.145 -2.561 1.00 0.00 85 GLU A N 19
ATOM 33561 C CA . GLU A 1 83 ? -19.219 2.294 -3.468 1.00 0.00 85 GLU A CA 19
ATOM 33562 C C . GLU A 1 83 ? -20.402 3.193 -3.129 1.00 0.00 85 GLU A C 19
ATOM 33563 O O . GLU A 1 83 ? -21.539 2.730 -3.036 1.00 0.00 85 GLU A O 19
ATOM 33575 N N . SER A 1 84 ? -20.125 4.478 -2.944 1.00 0.00 86 SER A N 19
ATOM 33576 C CA . SER A 1 84 ? -21.174 5.435 -2.612 1.00 0.00 86 SER A CA 19
ATOM 33577 C C . SER A 1 84 ? -22.029 5.734 -3.840 1.00 0.00 86 SER A C 19
ATOM 33578 O O . SER A 1 84 ? -21.589 5.552 -4.975 1.00 0.00 86 SER A O 19
ATOM 33586 N N . ALA A 1 85 ? -23.253 6.196 -3.603 1.00 0.00 87 ALA A N 19
ATOM 33587 C CA . ALA A 1 85 ? -24.162 6.517 -4.696 1.00 0.00 87 ALA A CA 19
ATOM 33588 C C . ALA A 1 85 ? -24.325 5.319 -5.628 1.00 0.00 87 ALA A C 19
ATOM 33589 O O . ALA A 1 85 ? -24.102 5.423 -6.835 1.00 0.00 87 ALA A O 19
ATOM 33596 N N . PRO A 1 86 ? -24.707 4.191 -5.090 1.00 0.00 88 PRO A N 19
ATOM 33597 C CA . PRO A 1 86 ? -24.907 2.941 -5.884 1.00 0.00 88 PRO A CA 19
ATOM 33598 C C . PRO A 1 86 ? -26.090 3.058 -6.843 1.00 0.00 88 PRO A C 19
ATOM 33599 O O . PRO A 1 86 ? -27.071 3.741 -6.553 1.00 0.00 88 PRO A O 19
ATOM 33610 N N . THR A 1 87 ? -25.989 2.379 -7.980 1.00 0.00 89 THR A N 19
ATOM 33611 C CA . THR A 1 87 ? -27.059 2.406 -8.972 1.00 0.00 89 THR A CA 19
ATOM 33612 C C . THR A 1 87 ? -28.151 1.413 -8.595 1.00 0.00 89 THR A C 19
ATOM 33613 O O . THR A 1 87 ? -27.875 0.238 -8.351 1.00 0.00 89 THR A O 19
ATOM 33624 N N . THR A 1 88 ? -29.394 1.889 -8.553 1.00 0.00 90 THR A N 19
ATOM 33625 C CA . THR A 1 88 ? -30.535 1.040 -8.207 1.00 0.00 90 THR A CA 19
ATOM 33626 C C . THR A 1 88 ? -31.468 0.888 -9.403 1.00 0.00 90 THR A C 19
ATOM 33627 O O . THR A 1 88 ? -31.769 1.857 -10.097 1.00 0.00 90 THR A O 19
ATOM 33638 N N . LEU A 1 89 ? -31.916 -0.340 -9.638 1.00 0.00 91 LEU A N 19
ATOM 33639 C CA . LEU A 1 89 ? -32.811 -0.619 -10.756 1.00 0.00 91 LEU A CA 19
ATOM 33640 C C . LEU A 1 89 ? -34.229 -0.164 -10.428 1.00 0.00 91 LEU A C 19
ATOM 33641 O O . LEU A 1 89 ? -34.658 -0.214 -9.275 1.00 0.00 91 LEU A O 19
ATOM 33657 N N . THR A 1 90 ? -34.950 0.278 -11.451 1.00 0.00 92 THR A N 19
ATOM 33658 C CA . THR A 1 90 ? -36.321 0.740 -11.265 1.00 0.00 92 THR A CA 19
ATOM 33659 C C . THR A 1 90 ? -37.254 -0.444 -11.029 1.00 0.00 92 THR A C 19
ATOM 33660 O O . THR A 1 90 ? -36.868 -1.596 -11.219 1.00 0.00 92 THR A O 19
ATOM 33671 N N . GLN A 1 91 ? -38.483 -0.149 -10.613 1.00 0.00 93 GLN A N 19
ATOM 33672 C CA . GLN A 1 91 ? -39.458 -1.200 -10.351 1.00 0.00 93 GLN A CA 19
ATOM 33673 C C . GLN A 1 91 ? -39.793 -1.950 -11.638 1.00 0.00 93 GLN A C 19
ATOM 33674 O O . GLN A 1 91 ? -40.378 -1.385 -12.561 1.00 0.00 93 GLN A O 19
ATOM 33688 N N . GLN A 1 92 ? -39.420 -3.223 -11.685 1.00 0.00 94 GLN A N 19
ATOM 33689 C CA . GLN A 1 92 ? -39.688 -4.043 -12.863 1.00 0.00 94 GLN A CA 19
ATOM 33690 C C . GLN A 1 92 ? -41.189 -4.246 -13.046 1.00 0.00 94 GLN A C 19
ATOM 33691 O O . GLN A 1 92 ? -41.697 -4.209 -14.167 1.00 0.00 94 GLN A O 19
ATOM 33705 N N . THR A 1 93 ? -41.891 -4.460 -11.939 1.00 0.00 95 THR A N 19
ATOM 33706 C CA . THR A 1 93 ? -43.333 -4.669 -11.987 1.00 0.00 95 THR A CA 19
ATOM 33707 C C . THR A 1 93 ? -44.063 -3.337 -12.144 1.00 0.00 95 THR A C 19
ATOM 33708 O O . THR A 1 93 ? -44.811 -3.201 -13.097 1.00 0.00 95 THR A O 19
ATOM 33719 N N . SER B 2 1 ? 14.546 3.727 -20.203 1.00 0.00 201 SER B N 19
ATOM 33720 C CA . SER B 2 1 ? 14.830 2.503 -21.001 1.00 0.00 201 SER B CA 19
ATOM 33721 C C . SER B 2 1 ? 13.536 1.725 -21.212 1.00 0.00 201 SER B C 19
ATOM 33722 O O . SER B 2 1 ? 12.598 1.832 -20.419 1.00 0.00 201 SER B O 19
ATOM 33730 N N . SER B 2 2 ? 13.488 0.943 -22.286 1.00 0.00 202 SER B N 19
ATOM 33731 C CA . SER B 2 2 ? 12.304 0.152 -22.591 1.00 0.00 202 SER B CA 19
ATOM 33732 C C . SER B 2 2 ? 12.185 -1.011 -21.621 1.00 0.00 202 SER B C 19
ATOM 33733 O O . SER B 2 2 ? 13.191 -1.527 -21.135 1.00 0.00 202 SER B O 19
ATOM 33741 N N . SER B 2 3 ? 10.949 -1.422 -21.339 1.00 0.00 203 SER B N 19
ATOM 33742 C CA . SER B 2 3 ? 10.706 -2.536 -20.423 1.00 0.00 203 SER B CA 19
ATOM 33743 C C . SER B 2 3 ? 9.748 -3.554 -21.053 1.00 0.00 203 SER B C 19
ATOM 33744 O O . SER B 2 3 ? 8.882 -3.187 -21.852 1.00 0.00 203 SER B O 19
ATOM 33752 N N . PRO B 2 4 ? 9.874 -4.810 -20.699 1.00 0.00 204 PRO B N 19
ATOM 33753 C CA . PRO B 2 4 ? 9.000 -5.888 -21.225 1.00 0.00 204 PRO B CA 19
ATOM 33754 C C . PRO B 2 4 ? 7.542 -5.443 -21.344 1.00 0.00 204 PRO B C 19
ATOM 33755 O O . PRO B 2 4 ? 6.797 -5.941 -22.188 1.00 0.00 204 PRO B O 19
ATOM 33766 N N . ILE B 2 5 ? 7.146 -4.504 -20.491 1.00 0.00 205 ILE B N 19
ATOM 33767 C CA . ILE B 2 5 ? 5.778 -3.989 -20.505 1.00 0.00 205 ILE B CA 19
ATOM 33768 C C . ILE B 2 5 ? 5.721 -2.553 -20.013 1.00 0.00 205 ILE B C 19
ATOM 33769 O O . ILE B 2 5 ? 6.589 -2.110 -19.262 1.00 0.00 205 ILE B O 19
ATOM 33785 N N . GLN B 2 6 ? 4.684 -1.834 -20.428 1.00 0.00 206 GLN B N 19
ATOM 33786 C CA . GLN B 2 6 ? 4.510 -0.455 -20.008 1.00 0.00 206 GLN B CA 19
ATOM 33787 C C . GLN B 2 6 ? 3.164 0.074 -20.492 1.00 0.00 206 GLN B C 19
ATOM 33788 O O . GLN B 2 6 ? 3.097 0.821 -21.468 1.00 0.00 206 GLN B O 19
ATOM 33802 N N . GLY B 2 7 ? 2.095 -0.311 -19.797 1.00 0.00 207 GLY B N 19
ATOM 33803 C CA . GLY B 2 7 ? 0.744 0.133 -20.153 1.00 0.00 207 GLY B CA 19
ATOM 33804 C C . GLY B 2 7 ? 0.179 1.076 -19.100 1.00 0.00 207 GLY B C 19
ATOM 33805 O O . GLY B 2 7 ? 0.899 1.901 -18.537 1.00 0.00 207 GLY B O 19
ATOM 33809 N N . SER B 2 8 ? -1.119 0.947 -18.847 1.00 0.00 208 SER B N 19
ATOM 33810 C CA . SER B 2 8 ? -1.788 1.791 -17.866 1.00 0.00 208 SER B CA 19
ATOM 33811 C C . SER B 2 8 ? -3.156 1.224 -17.512 1.00 0.00 208 SER B C 19
ATOM 33812 O O . SER B 2 8 ? -3.622 0.266 -18.130 1.00 0.00 208 SER B O 19
ATOM 33820 N N . TRP B 2 9 ? -3.798 1.826 -16.518 1.00 0.00 209 TRP B N 19
ATOM 33821 C CA . TRP B 2 9 ? -5.123 1.375 -16.093 1.00 0.00 209 TRP B CA 19
ATOM 33822 C C . TRP B 2 9 ? -6.202 2.006 -16.966 1.00 0.00 209 TRP B C 19
ATOM 33823 O O . TRP B 2 9 ? -6.203 3.216 -17.193 1.00 0.00 209 TRP B O 19
ATOM 33844 N N . THR B 2 10 ? -7.125 1.176 -17.457 1.00 0.00 210 THR B N 19
ATOM 33845 C CA . THR B 2 10 ? -8.213 1.659 -18.310 1.00 0.00 210 THR B CA 19
ATOM 33846 C C . THR B 2 10 ? -9.541 1.598 -17.568 1.00 0.00 210 THR B C 19
ATOM 33847 O O . THR B 2 10 ? -9.894 0.570 -16.990 1.00 0.00 210 THR B O 19
ATOM 33858 N N . TRP B 2 11 ? -10.278 2.708 -17.590 1.00 0.00 211 TRP B N 19
ATOM 33859 C CA . TRP B 2 11 ? -11.574 2.777 -16.919 1.00 0.00 211 TRP B CA 19
ATOM 33860 C C . TRP B 2 11 ? -12.690 2.408 -17.889 1.00 0.00 211 TRP B C 19
ATOM 33861 O O . TRP B 2 11 ? -12.920 3.103 -18.881 1.00 0.00 211 TRP B O 19
ATOM 33882 N N . GLU B 2 12 ? -13.390 1.321 -17.587 1.00 0.00 212 GLU B N 19
ATOM 33883 C CA . GLU B 2 12 ? -14.489 0.880 -18.432 1.00 0.00 212 GLU B CA 19
ATOM 33884 C C . GLU B 2 12 ? -15.349 -0.162 -17.712 1.00 0.00 212 GLU B C 19
ATOM 33885 O O . GLU B 2 12 ? -14.932 -0.739 -16.715 1.00 0.00 212 GLU B O 19
ATOM 33897 N N . ASN B 2 13 ? -16.512 -0.448 -18.270 1.00 0.00 213 ASN B N 19
ATOM 33898 C CA . ASN B 2 13 ? -17.367 -1.480 -17.710 1.00 0.00 213 ASN B CA 19
ATOM 33899 C C . ASN B 2 13 ? -17.565 -1.273 -16.217 1.00 0.00 213 ASN B C 19
ATOM 33900 O O . ASN B 2 13 ? -17.641 -2.236 -15.453 1.00 0.00 213 ASN B O 19
ATOM 33911 N N . GLY B 2 14 ? -17.655 -0.015 -15.799 1.00 0.00 214 GLY B N 19
ATOM 33912 C CA . GLY B 2 14 ? -17.848 0.300 -14.394 1.00 0.00 214 GLY B CA 19
ATOM 33913 C C . GLY B 2 14 ? -16.844 -0.434 -13.515 1.00 0.00 214 GLY B C 19
ATOM 33914 O O . GLY B 2 14 ? -17.035 -0.543 -12.303 1.00 0.00 214 GLY B O 19
ATOM 33918 N N . LYS B 2 15 ? -15.773 -0.933 -14.125 1.00 0.00 215 LYS B N 19
ATOM 33919 C CA . LYS B 2 15 ? -14.738 -1.650 -13.387 1.00 0.00 215 LYS B CA 19
ATOM 33920 C C . LYS B 2 15 ? -13.363 -1.373 -13.982 1.00 0.00 215 LYS B C 19
ATOM 33921 O O . LYS B 2 15 ? -13.230 -1.109 -15.174 1.00 0.00 215 LYS B O 19
ATOM 33940 N N . TRP B 2 16 ? -12.337 -1.435 -13.141 1.00 0.00 216 TRP B N 19
ATOM 33941 C CA . TRP B 2 16 ? -10.974 -1.189 -13.600 1.00 0.00 216 TRP B CA 19
ATOM 33942 C C . TRP B 2 16 ? -10.356 -2.481 -14.117 1.00 0.00 216 TRP B C 19
ATOM 33943 O O . TRP B 2 16 ? -10.232 -3.459 -13.378 1.00 0.00 216 TRP B O 19
ATOM 33964 N N . THR B 2 17 ? -9.972 -2.484 -15.391 1.00 0.00 217 THR B N 19
ATOM 33965 C CA . THR B 2 17 ? -9.370 -3.667 -16.008 1.00 0.00 217 THR B CA 19
ATOM 33966 C C . THR B 2 17 ? -8.091 -3.289 -16.748 1.00 0.00 217 THR B C 19
ATOM 33967 O O . THR B 2 17 ? -8.009 -2.227 -17.366 1.00 0.00 217 THR B O 19
ATOM 33978 N N . TRP B 2 18 ? -7.099 -4.176 -16.684 1.00 0.00 218 TRP B N 19
ATOM 33979 C CA . TRP B 2 18 ? -5.822 -3.942 -17.361 1.00 0.00 218 TRP B CA 19
ATOM 33980 C C . TRP B 2 18 ? -5.725 -4.823 -18.604 1.00 0.00 218 TRP B C 19
ATOM 33981 O O . TRP B 2 18 ? -5.772 -6.049 -18.513 1.00 0.00 218 TRP B O 19
ATOM 34002 N N . LYS B 2 19 ? -5.593 -4.185 -19.766 1.00 0.00 219 LYS B N 19
ATOM 34003 C CA . LYS B 2 19 ? -5.494 -4.908 -21.036 1.00 0.00 219 LYS B CA 19
ATOM 34004 C C . LYS B 2 19 ? -4.522 -4.217 -21.976 1.00 0.00 219 LYS B C 19
ATOM 34005 O O . LYS B 2 19 ? -4.047 -3.117 -21.696 1.00 0.00 219 LYS B O 19
ATOM 34024 N N . GLY B 2 20 ? -4.229 -4.878 -23.086 1.00 0.00 220 GLY B N 19
ATOM 34025 C CA . GLY B 2 20 ? -3.305 -4.327 -24.059 1.00 0.00 220 GLY B CA 19
ATOM 34026 C C . GLY B 2 20 ? -3.188 -5.228 -25.280 1.00 0.00 220 GLY B C 19
ATOM 34027 O O . GLY B 2 20 ? -4.075 -6.039 -25.551 1.00 0.00 220 GLY B O 19
ATOM 34031 N N . ILE B 2 21 ? -2.110 -5.063 -26.036 1.00 0.00 221 ILE B N 19
ATOM 34032 C CA . ILE B 2 21 ? -1.922 -5.849 -27.248 1.00 0.00 221 ILE B CA 19
ATOM 34033 C C . ILE B 2 21 ? -2.109 -7.328 -26.961 1.00 0.00 221 ILE B C 19
ATOM 34034 O O . ILE B 2 21 ? -3.121 -7.918 -27.334 1.00 0.00 221 ILE B O 19
ATOM 34050 N N . ILE B 2 22 ? -1.130 -7.910 -26.295 1.00 0.00 222 ILE B N 19
ATOM 34051 C CA . ILE B 2 22 ? -1.179 -9.334 -25.955 1.00 0.00 222 ILE B CA 19
ATOM 34052 C C . ILE B 2 22 ? -0.250 -9.648 -24.787 1.00 0.00 222 ILE B C 19
ATOM 34053 O O . ILE B 2 22 ? 0.227 -8.744 -24.103 1.00 0.00 222 ILE B O 19
ATOM 34069 N N . ARG B 2 23 ? -0.001 -10.942 -24.569 1.00 0.00 223 ARG B N 19
ATOM 34070 C CA . ARG B 2 23 ? 0.881 -11.381 -23.494 1.00 0.00 223 ARG B CA 19
ATOM 34071 C C . ARG B 2 23 ? 2.129 -10.514 -23.435 1.00 0.00 223 ARG B C 19
ATOM 34072 O O . ARG B 2 23 ? 2.335 -9.637 -24.271 1.00 0.00 223 ARG B O 19
ATOM 34093 N N . LEU B 2 24 ? 2.960 -10.765 -22.444 1.00 0.00 224 LEU B N 19
ATOM 34094 C CA . LEU B 2 24 ? 4.181 -9.998 -22.283 1.00 0.00 224 LEU B CA 19
ATOM 34095 C C . LEU B 2 24 ? 5.096 -10.180 -23.486 1.00 0.00 224 LEU B C 19
ATOM 34096 O O . LEU B 2 24 ? 5.584 -11.277 -23.750 1.00 0.00 224 LEU B O 19
ATOM 34112 N N . GLU B 2 25 ? 5.326 -9.084 -24.203 1.00 0.00 225 GLU B N 19
ATOM 34113 C CA . GLU B 2 25 ? 6.189 -9.119 -25.380 1.00 0.00 225 GLU B CA 19
ATOM 34114 C C . GLU B 2 25 ? 7.650 -8.966 -24.976 1.00 0.00 225 GLU B C 19
ATOM 34115 O O . GLU B 2 25 ? 7.966 -8.298 -23.991 1.00 0.00 225 GLU B O 19
ATOM 34127 N N . GLN B 2 26 ? 8.538 -9.586 -25.747 1.00 0.00 226 GLN B N 19
ATOM 34128 C CA . GLN B 2 26 ? 9.963 -9.512 -25.467 1.00 0.00 226 GLN B CA 19
ATOM 34129 C C . GLN B 2 26 ? 10.252 -9.954 -24.036 1.00 0.00 226 GLN B C 19
ATOM 34130 O O . GLN B 2 26 ? 11.005 -10.900 -23.869 1.00 0.00 226 GLN B O 19
ATOM 34144 N N . GLY A 1 1 ? 1.816 11.424 6.292 1.00 0.00 3 GLY A N 20
ATOM 34145 C CA . GLY A 1 1 ? 0.760 11.133 5.282 1.00 0.00 3 GLY A CA 20
ATOM 34146 C C . GLY A 1 1 ? -0.425 10.459 5.965 1.00 0.00 3 GLY A C 20
ATOM 34147 O O . GLY A 1 1 ? -0.714 9.288 5.716 1.00 0.00 3 GLY A O 20
ATOM 34151 N N . SER A 1 2 ? -1.109 11.204 6.827 1.00 0.00 4 SER A N 20
ATOM 34152 C CA . SER A 1 2 ? -2.263 10.667 7.541 1.00 0.00 4 SER A CA 20
ATOM 34153 C C . SER A 1 2 ? -3.345 10.222 6.562 1.00 0.00 4 SER A C 20
ATOM 34154 O O . SER A 1 2 ? -3.946 9.162 6.729 1.00 0.00 4 SER A O 20
ATOM 34162 N N . GLU A 1 3 ? -3.585 11.044 5.539 1.00 0.00 5 GLU A N 20
ATOM 34163 C CA . GLU A 1 3 ? -4.598 10.738 4.524 1.00 0.00 5 GLU A CA 20
ATOM 34164 C C . GLU A 1 3 ? -3.956 10.617 3.147 1.00 0.00 5 GLU A C 20
ATOM 34165 O O . GLU A 1 3 ? -4.303 11.350 2.222 1.00 0.00 5 GLU A O 20
ATOM 34177 N N . VAL A 1 4 ? -3.022 9.680 3.015 1.00 0.00 6 VAL A N 20
ATOM 34178 C CA . VAL A 1 4 ? -2.333 9.457 1.746 1.00 0.00 6 VAL A CA 20
ATOM 34179 C C . VAL A 1 4 ? -2.113 7.966 1.513 1.00 0.00 6 VAL A C 20
ATOM 34180 O O . VAL A 1 4 ? -1.004 7.459 1.675 1.00 0.00 6 VAL A O 20
ATOM 34193 N N . PRO A 1 5 ? -3.150 7.263 1.134 1.00 0.00 7 PRO A N 20
ATOM 34194 C CA . PRO A 1 5 ? -3.075 5.794 0.867 1.00 0.00 7 PRO A CA 20
ATOM 34195 C C . PRO A 1 5 ? -2.062 5.462 -0.228 1.00 0.00 7 PRO A C 20
ATOM 34196 O O . PRO A 1 5 ? -1.908 6.211 -1.194 1.00 0.00 7 PRO A O 20
ATOM 34207 N N . GLN A 1 6 ? -1.381 4.334 -0.069 1.00 0.00 8 GLN A N 20
ATOM 34208 C CA . GLN A 1 6 ? -0.390 3.909 -1.048 1.00 0.00 8 GLN A CA 20
ATOM 34209 C C . GLN A 1 6 ? -1.081 3.363 -2.291 1.00 0.00 8 GLN A C 20
ATOM 34210 O O . GLN A 1 6 ? -1.986 2.533 -2.195 1.00 0.00 8 GLN A O 20
ATOM 34224 N N . LEU A 1 7 ? -0.645 3.837 -3.455 1.00 0.00 9 LEU A N 20
ATOM 34225 C CA . LEU A 1 7 ? -1.218 3.402 -4.728 1.00 0.00 9 LEU A CA 20
ATOM 34226 C C . LEU A 1 7 ? -0.140 2.786 -5.611 1.00 0.00 9 LEU A C 20
ATOM 34227 O O . LEU A 1 7 ? 0.924 3.374 -5.806 1.00 0.00 9 LEU A O 20
ATOM 34243 N N . THR A 1 8 ? -0.424 1.600 -6.136 1.00 0.00 10 THR A N 20
ATOM 34244 C CA . THR A 1 8 ? 0.521 0.900 -7.003 1.00 0.00 10 THR A CA 20
ATOM 34245 C C . THR A 1 8 ? -0.177 0.433 -8.272 1.00 0.00 10 THR A C 20
ATOM 34246 O O . THR A 1 8 ? -1.401 0.290 -8.305 1.00 0.00 10 THR A O 20
ATOM 34257 N N . ASP A 1 9 ? 0.609 0.197 -9.319 1.00 0.00 11 ASP A N 20
ATOM 34258 C CA . ASP A 1 9 ? 0.069 -0.258 -10.601 1.00 0.00 11 ASP A CA 20
ATOM 34259 C C . ASP A 1 9 ? 0.451 -1.710 -10.852 1.00 0.00 11 ASP A C 20
ATOM 34260 O O . ASP A 1 9 ? 1.304 -2.268 -10.163 1.00 0.00 11 ASP A O 20
ATOM 34269 N N . LEU A 1 10 ? -0.188 -2.317 -11.844 1.00 0.00 12 LEU A N 20
ATOM 34270 C CA . LEU A 1 10 ? 0.092 -3.705 -12.178 1.00 0.00 12 LEU A CA 20
ATOM 34271 C C . LEU A 1 10 ? 1.517 -3.850 -12.690 1.00 0.00 12 LEU A C 20
ATOM 34272 O O . LEU A 1 10 ? 2.041 -2.959 -13.361 1.00 0.00 12 LEU A O 20
ATOM 34288 N N . SER A 1 11 ? 2.138 -4.987 -12.381 1.00 0.00 13 SER A N 20
ATOM 34289 C CA . SER A 1 11 ? 3.504 -5.255 -12.826 1.00 0.00 13 SER A CA 20
ATOM 34290 C C . SER A 1 11 ? 3.676 -6.730 -13.173 1.00 0.00 13 SER A C 20
ATOM 34291 O O . SER A 1 11 ? 3.012 -7.598 -12.610 1.00 0.00 13 SER A O 20
ATOM 34299 N N . PHE A 1 12 ? 4.571 -7.006 -14.114 1.00 0.00 14 PHE A N 20
ATOM 34300 C CA . PHE A 1 12 ? 4.834 -8.376 -14.550 1.00 0.00 14 PHE A CA 20
ATOM 34301 C C . PHE A 1 12 ? 6.234 -8.812 -14.135 1.00 0.00 14 PHE A C 20
ATOM 34302 O O . PHE A 1 12 ? 7.165 -8.007 -14.120 1.00 0.00 14 PHE A O 20
ATOM 34319 N N . VAL A 1 13 ? 6.380 -10.093 -13.809 1.00 0.00 15 VAL A N 20
ATOM 34320 C CA . VAL A 1 13 ? 7.675 -10.638 -13.406 1.00 0.00 15 VAL A CA 20
ATOM 34321 C C . VAL A 1 13 ? 7.855 -12.043 -13.964 1.00 0.00 15 VAL A C 20
ATOM 34322 O O . VAL A 1 13 ? 6.886 -12.708 -14.322 1.00 0.00 15 VAL A O 20
ATOM 34335 N N . ASP A 1 14 ? 9.104 -12.475 -14.039 1.00 0.00 16 ASP A N 20
ATOM 34336 C CA . ASP A 1 14 ? 9.417 -13.796 -14.560 1.00 0.00 16 ASP A CA 20
ATOM 34337 C C . ASP A 1 14 ? 8.868 -13.969 -15.974 1.00 0.00 16 ASP A C 20
ATOM 34338 O O . ASP A 1 14 ? 8.502 -15.072 -16.376 1.00 0.00 16 ASP A O 20
ATOM 34347 N N . ILE A 1 15 ? 8.815 -12.871 -16.723 1.00 0.00 17 ILE A N 20
ATOM 34348 C CA . ILE A 1 15 ? 8.307 -12.918 -18.089 1.00 0.00 17 ILE A CA 20
ATOM 34349 C C . ILE A 1 15 ? 9.087 -13.949 -18.895 1.00 0.00 17 ILE A C 20
ATOM 34350 O O . ILE A 1 15 ? 10.319 -13.970 -18.866 1.00 0.00 17 ILE A O 20
ATOM 34366 N N . THR A 1 16 ? 8.364 -14.807 -19.608 1.00 0.00 18 THR A N 20
ATOM 34367 C CA . THR A 1 16 ? 8.995 -15.855 -20.420 1.00 0.00 18 THR A CA 20
ATOM 34368 C C . THR A 1 16 ? 8.397 -15.874 -21.827 1.00 0.00 18 THR A C 20
ATOM 34369 O O . THR A 1 16 ? 7.646 -14.975 -22.207 1.00 0.00 18 THR A O 20
ATOM 34380 N N . ASP A 1 17 ? 8.728 -16.913 -22.589 1.00 0.00 19 ASP A N 20
ATOM 34381 C CA . ASP A 1 17 ? 8.212 -17.045 -23.947 1.00 0.00 19 ASP A CA 20
ATOM 34382 C C . ASP A 1 17 ? 6.767 -17.527 -23.937 1.00 0.00 19 ASP A C 20
ATOM 34383 O O . ASP A 1 17 ? 5.910 -16.950 -24.606 1.00 0.00 19 ASP A O 20
ATOM 34392 N N . SER A 1 18 ? 6.499 -18.597 -23.187 1.00 0.00 20 SER A N 20
ATOM 34393 C CA . SER A 1 18 ? 5.152 -19.169 -23.107 1.00 0.00 20 SER A CA 20
ATOM 34394 C C . SER A 1 18 ? 4.653 -19.176 -21.659 1.00 0.00 20 SER A C 20
ATOM 34395 O O . SER A 1 18 ? 3.677 -19.850 -21.337 1.00 0.00 20 SER A O 20
ATOM 34403 N N . SER A 1 19 ? 5.333 -18.426 -20.796 1.00 0.00 21 SER A N 20
ATOM 34404 C CA . SER A 1 19 ? 4.960 -18.358 -19.382 1.00 0.00 21 SER A CA 20
ATOM 34405 C C . SER A 1 19 ? 5.252 -16.965 -18.829 1.00 0.00 21 SER A C 20
ATOM 34406 O O . SER A 1 19 ? 6.353 -16.441 -18.995 1.00 0.00 21 SER A O 20
ATOM 34414 N N . ILE A 1 20 ? 4.259 -16.379 -18.167 1.00 0.00 22 ILE A N 20
ATOM 34415 C CA . ILE A 1 20 ? 4.408 -15.045 -17.579 1.00 0.00 22 ILE A CA 20
ATOM 34416 C C . ILE A 1 20 ? 4.045 -15.092 -16.097 1.00 0.00 22 ILE A C 20
ATOM 34417 O O . ILE A 1 20 ? 3.122 -15.802 -15.698 1.00 0.00 22 ILE A O 20
ATOM 34433 N N . GLY A 1 21 ? 4.787 -14.348 -15.286 1.00 0.00 23 GLY A N 20
ATOM 34434 C CA . GLY A 1 21 ? 4.540 -14.320 -13.844 1.00 0.00 23 GLY A CA 20
ATOM 34435 C C . GLY A 1 21 ? 3.737 -13.087 -13.453 1.00 0.00 23 GLY A C 20
ATOM 34436 O O . GLY A 1 21 ? 4.298 -12.084 -13.019 1.00 0.00 23 GLY A O 20
ATOM 34440 N N . LEU A 1 22 ? 2.421 -13.165 -13.612 1.00 0.00 24 LEU A N 20
ATOM 34441 C CA . LEU A 1 22 ? 1.560 -12.038 -13.271 1.00 0.00 24 LEU A CA 20
ATOM 34442 C C . LEU A 1 22 ? 1.653 -11.749 -11.779 1.00 0.00 24 LEU A C 20
ATOM 34443 O O . LEU A 1 22 ? 1.418 -12.629 -10.950 1.00 0.00 24 LEU A O 20
ATOM 34459 N N . ARG A 1 23 ? 1.998 -10.508 -11.438 1.00 0.00 25 ARG A N 20
ATOM 34460 C CA . ARG A 1 23 ? 2.124 -10.107 -10.040 1.00 0.00 25 ARG A CA 20
ATOM 34461 C C . ARG A 1 23 ? 1.577 -8.703 -9.831 1.00 0.00 25 ARG A C 20
ATOM 34462 O O . ARG A 1 23 ? 1.767 -7.816 -10.658 1.00 0.00 25 ARG A O 20
ATOM 34483 N N . TRP A 1 24 ? 0.884 -8.511 -8.717 1.00 0.00 26 TRP A N 20
ATOM 34484 C CA . TRP A 1 24 ? 0.294 -7.218 -8.393 1.00 0.00 26 TRP A CA 20
ATOM 34485 C C . TRP A 1 24 ? 0.355 -6.977 -6.895 1.00 0.00 26 TRP A C 20
ATOM 34486 O O . TRP A 1 24 ? 0.468 -7.921 -6.118 1.00 0.00 26 TRP A O 20
ATOM 34507 N N . THR A 1 25 ? 0.286 -5.711 -6.493 1.00 0.00 27 THR A N 20
ATOM 34508 C CA . THR A 1 25 ? 0.337 -5.359 -5.076 1.00 0.00 27 THR A CA 20
ATOM 34509 C C . THR A 1 25 ? -1.062 -4.993 -4.557 1.00 0.00 27 THR A C 20
ATOM 34510 O O . THR A 1 25 ? -1.558 -3.904 -4.844 1.00 0.00 27 THR A O 20
ATOM 34521 N N . PRO A 1 26 ? -1.701 -5.851 -3.798 1.00 0.00 28 PRO A N 20
ATOM 34522 C CA . PRO A 1 26 ? -3.052 -5.557 -3.234 1.00 0.00 28 PRO A CA 20
ATOM 34523 C C . PRO A 1 26 ? -3.094 -4.252 -2.431 1.00 0.00 28 PRO A C 20
ATOM 34524 O O . PRO A 1 26 ? -2.086 -3.811 -1.880 1.00 0.00 28 PRO A O 20
ATOM 34535 N N . LEU A 1 27 ? -4.284 -3.645 -2.379 1.00 0.00 29 LEU A N 20
ATOM 34536 C CA . LEU A 1 27 ? -4.488 -2.388 -1.652 1.00 0.00 29 LEU A CA 20
ATOM 34537 C C . LEU A 1 27 ? -5.195 -2.642 -0.336 1.00 0.00 29 LEU A C 20
ATOM 34538 O O . LEU A 1 27 ? -6.165 -3.390 -0.256 1.00 0.00 29 LEU A O 20
ATOM 34554 N N . ASN A 1 28 ? -4.690 -2.005 0.702 1.00 0.00 30 ASN A N 20
ATOM 34555 C CA . ASN A 1 28 ? -5.259 -2.153 2.025 1.00 0.00 30 ASN A CA 20
ATOM 34556 C C . ASN A 1 28 ? -6.782 -2.082 1.961 1.00 0.00 30 ASN A C 20
ATOM 34557 O O . ASN A 1 28 ? -7.479 -2.723 2.746 1.00 0.00 30 ASN A O 20
ATOM 34568 N N . SER A 1 29 ? -7.284 -1.306 1.004 1.00 0.00 31 SER A N 20
ATOM 34569 C CA . SER A 1 29 ? -8.725 -1.160 0.816 1.00 0.00 31 SER A CA 20
ATOM 34570 C C . SER A 1 29 ? -9.258 -2.265 -0.097 1.00 0.00 31 SER A C 20
ATOM 34571 O O . SER A 1 29 ? -10.374 -2.753 0.098 1.00 0.00 31 SER A O 20
ATOM 34579 N N . SER A 1 30 ? -8.461 -2.654 -1.094 1.00 0.00 32 SER A N 20
ATOM 34580 C CA . SER A 1 30 ? -8.875 -3.700 -2.027 1.00 0.00 32 SER A CA 20
ATOM 34581 C C . SER A 1 30 ? -9.431 -4.898 -1.258 1.00 0.00 32 SER A C 20
ATOM 34582 O O . SER A 1 30 ? -8.714 -5.566 -0.516 1.00 0.00 32 SER A O 20
ATOM 34590 N N . THR A 1 31 ? -10.720 -5.145 -1.441 1.00 0.00 33 THR A N 20
ATOM 34591 C CA . THR A 1 31 ? -11.379 -6.252 -0.758 1.00 0.00 33 THR A CA 20
ATOM 34592 C C . THR A 1 31 ? -10.604 -7.541 -1.006 1.00 0.00 33 THR A C 20
ATOM 34593 O O . THR A 1 31 ? -10.005 -7.717 -2.067 1.00 0.00 33 THR A O 20
ATOM 34604 N N . ILE A 1 32 ? -10.589 -8.425 -0.009 1.00 0.00 34 ILE A N 20
ATOM 34605 C CA . ILE A 1 32 ? -9.848 -9.681 -0.126 1.00 0.00 34 ILE A CA 20
ATOM 34606 C C . ILE A 1 32 ? -10.749 -10.799 -0.633 1.00 0.00 34 ILE A C 20
ATOM 34607 O O . ILE A 1 32 ? -11.402 -11.494 0.146 1.00 0.00 34 ILE A O 20
ATOM 34623 N N . ILE A 1 33 ? -10.772 -10.968 -1.952 1.00 0.00 35 ILE A N 20
ATOM 34624 C CA . ILE A 1 33 ? -11.583 -12.005 -2.583 1.00 0.00 35 ILE A CA 20
ATOM 34625 C C . ILE A 1 33 ? -10.877 -12.547 -3.817 1.00 0.00 35 ILE A C 20
ATOM 34626 O O . ILE A 1 33 ? -10.449 -11.786 -4.684 1.00 0.00 35 ILE A O 20
ATOM 34642 N N . GLY A 1 34 ? -10.745 -13.864 -3.886 1.00 0.00 36 GLY A N 20
ATOM 34643 C CA . GLY A 1 34 ? -10.077 -14.487 -5.014 1.00 0.00 36 GLY A CA 20
ATOM 34644 C C . GLY A 1 34 ? -10.597 -13.925 -6.327 1.00 0.00 36 GLY A C 20
ATOM 34645 O O . GLY A 1 34 ? -11.804 -13.753 -6.505 1.00 0.00 36 GLY A O 20
ATOM 34649 N N . TYR A 1 35 ? -9.677 -13.634 -7.243 1.00 0.00 37 TYR A N 20
ATOM 34650 C CA . TYR A 1 35 ? -10.037 -13.085 -8.549 1.00 0.00 37 TYR A CA 20
ATOM 34651 C C . TYR A 1 35 ? -10.006 -14.185 -9.601 1.00 0.00 37 TYR A C 20
ATOM 34652 O O . TYR A 1 35 ? -9.697 -15.338 -9.295 1.00 0.00 37 TYR A O 20
ATOM 34670 N N . ARG A 1 36 ? -10.318 -13.818 -10.837 1.00 0.00 38 ARG A N 20
ATOM 34671 C CA . ARG A 1 36 ? -10.320 -14.778 -11.940 1.00 0.00 38 ARG A CA 20
ATOM 34672 C C . ARG A 1 36 ? -9.574 -14.213 -13.138 1.00 0.00 38 ARG A C 20
ATOM 34673 O O . ARG A 1 36 ? -9.923 -13.152 -13.657 1.00 0.00 38 ARG A O 20
ATOM 34694 N N . ILE A 1 37 ? -8.548 -14.934 -13.576 1.00 0.00 39 ILE A N 20
ATOM 34695 C CA . ILE A 1 37 ? -7.752 -14.511 -14.722 1.00 0.00 39 ILE A CA 20
ATOM 34696 C C . ILE A 1 37 ? -8.229 -15.234 -15.982 1.00 0.00 39 ILE A C 20
ATOM 34697 O O . ILE A 1 37 ? -8.187 -16.462 -16.062 1.00 0.00 39 ILE A O 20
ATOM 34713 N N . THR A 1 38 ? -8.703 -14.463 -16.952 1.00 0.00 40 THR A N 20
ATOM 34714 C CA . THR A 1 38 ? -9.204 -15.027 -18.204 1.00 0.00 40 THR A CA 20
ATOM 34715 C C . THR A 1 38 ? -8.131 -14.948 -19.284 1.00 0.00 40 THR A C 20
ATOM 34716 O O . THR A 1 38 ? -7.484 -13.914 -19.450 1.00 0.00 40 THR A O 20
ATOM 34727 N N . VAL A 1 39 ? -7.945 -16.048 -20.013 1.00 0.00 41 VAL A N 20
ATOM 34728 C CA . VAL A 1 39 ? -6.946 -16.105 -21.082 1.00 0.00 41 VAL A CA 20
ATOM 34729 C C . VAL A 1 39 ? -7.558 -16.693 -22.350 1.00 0.00 41 VAL A C 20
ATOM 34730 O O . VAL A 1 39 ? -8.350 -17.634 -22.285 1.00 0.00 41 VAL A O 20
ATOM 34743 N N . VAL A 1 40 ? -7.182 -16.137 -23.506 1.00 0.00 42 VAL A N 20
ATOM 34744 C CA . VAL A 1 40 ? -7.693 -16.629 -24.785 1.00 0.00 42 VAL A CA 20
ATOM 34745 C C . VAL A 1 40 ? -6.544 -16.819 -25.763 1.00 0.00 42 VAL A C 20
ATOM 34746 O O . VAL A 1 40 ? -5.714 -15.931 -25.944 1.00 0.00 42 VAL A O 20
ATOM 34759 N N . ALA A 1 41 ? -6.516 -17.978 -26.408 1.00 0.00 43 ALA A N 20
ATOM 34760 C CA . ALA A 1 41 ? -5.480 -18.274 -27.387 1.00 0.00 43 ALA A CA 20
ATOM 34761 C C . ALA A 1 41 ? -6.005 -17.977 -28.788 1.00 0.00 43 ALA A C 20
ATOM 34762 O O . ALA A 1 41 ? -7.118 -18.375 -29.136 1.00 0.00 43 ALA A O 20
ATOM 34769 N N . ALA A 1 42 ? -5.212 -17.276 -29.591 1.00 0.00 44 ALA A N 20
ATOM 34770 C CA . ALA A 1 42 ? -5.628 -16.939 -30.949 1.00 0.00 44 ALA A CA 20
ATOM 34771 C C . ALA A 1 42 ? -5.113 -17.978 -31.950 1.00 0.00 44 ALA A C 20
ATOM 34772 O O . ALA A 1 42 ? -5.562 -18.026 -33.094 1.00 0.00 44 ALA A O 20
ATOM 34779 N N . GLY A 1 43 ? -4.160 -18.800 -31.507 1.00 0.00 45 GLY A N 20
ATOM 34780 C CA . GLY A 1 43 ? -3.573 -19.832 -32.366 1.00 0.00 45 GLY A CA 20
ATOM 34781 C C . GLY A 1 43 ? -4.190 -21.197 -32.081 1.00 0.00 45 GLY A C 20
ATOM 34782 O O . GLY A 1 43 ? -3.617 -22.233 -32.423 1.00 0.00 45 GLY A O 20
ATOM 34786 N N . GLU A 1 44 ? -5.360 -21.193 -31.447 1.00 0.00 46 GLU A N 20
ATOM 34787 C CA . GLU A 1 44 ? -6.052 -22.437 -31.115 1.00 0.00 46 GLU A CA 20
ATOM 34788 C C . GLU A 1 44 ? -7.547 -22.296 -31.369 1.00 0.00 46 GLU A C 20
ATOM 34789 O O . GLU A 1 44 ? -8.116 -21.210 -31.243 1.00 0.00 46 GLU A O 20
ATOM 34801 N N . GLY A 1 45 ? -8.174 -23.408 -31.727 1.00 0.00 47 GLY A N 20
ATOM 34802 C CA . GLY A 1 45 ? -9.601 -23.416 -31.997 1.00 0.00 47 GLY A CA 20
ATOM 34803 C C . GLY A 1 45 ? -10.387 -23.193 -30.717 1.00 0.00 47 GLY A C 20
ATOM 34804 O O . GLY A 1 45 ? -11.569 -22.851 -30.757 1.00 0.00 47 GLY A O 20
ATOM 34808 N N . ILE A 1 46 ? -9.724 -23.388 -29.569 1.00 0.00 48 ILE A N 20
ATOM 34809 C CA . ILE A 1 46 ? -10.380 -23.199 -28.272 1.00 0.00 48 ILE A CA 20
ATOM 34810 C C . ILE A 1 46 ? -9.471 -22.411 -27.313 1.00 0.00 48 ILE A C 20
ATOM 34811 O O . ILE A 1 46 ? -8.266 -22.653 -27.254 1.00 0.00 48 ILE A O 20
ATOM 34827 N N . PRO A 1 47 ? -10.026 -21.490 -26.553 1.00 0.00 49 PRO A N 20
ATOM 34828 C CA . PRO A 1 47 ? -9.249 -20.693 -25.561 1.00 0.00 49 PRO A CA 20
ATOM 34829 C C . PRO A 1 47 ? -8.867 -21.525 -24.339 1.00 0.00 49 PRO A C 20
ATOM 34830 O O . PRO A 1 47 ? -9.501 -22.537 -24.041 1.00 0.00 49 PRO A O 20
ATOM 34841 N N . ILE A 1 48 ? -7.838 -21.076 -23.628 1.00 0.00 50 ILE A N 20
ATOM 34842 C CA . ILE A 1 48 ? -7.386 -21.773 -22.429 1.00 0.00 50 ILE A CA 20
ATOM 34843 C C . ILE A 1 48 ? -8.364 -21.541 -21.284 1.00 0.00 50 ILE A C 20
ATOM 34844 O O . ILE A 1 48 ? -9.017 -20.502 -21.210 1.00 0.00 50 ILE A O 20
ATOM 34860 N N . PHE A 1 49 ? -8.458 -22.519 -20.388 1.00 0.00 51 PHE A N 20
ATOM 34861 C CA . PHE A 1 49 ? -9.359 -22.408 -19.250 1.00 0.00 51 PHE A CA 20
ATOM 34862 C C . PHE A 1 49 ? -8.854 -21.361 -18.262 1.00 0.00 51 PHE A C 20
ATOM 34863 O O . PHE A 1 49 ? -7.663 -21.306 -17.954 1.00 0.00 51 PHE A O 20
ATOM 34880 N N . GLU A 1 50 ? -9.776 -20.547 -17.760 1.00 0.00 52 GLU A N 20
ATOM 34881 C CA . GLU A 1 50 ? -9.443 -19.508 -16.791 1.00 0.00 52 GLU A CA 20
ATOM 34882 C C . GLU A 1 50 ? -8.825 -20.119 -15.552 1.00 0.00 52 GLU A C 20
ATOM 34883 O O . GLU A 1 50 ? -8.603 -21.326 -15.484 1.00 0.00 52 GLU A O 20
ATOM 34895 N N . ASP A 1 51 ? -8.563 -19.277 -14.563 1.00 0.00 53 ASP A N 20
ATOM 34896 C CA . ASP A 1 51 ? -7.986 -19.749 -13.317 1.00 0.00 53 ASP A CA 20
ATOM 34897 C C . ASP A 1 51 ? -8.478 -18.898 -12.142 1.00 0.00 53 ASP A C 20
ATOM 34898 O O . ASP A 1 51 ? -8.663 -17.689 -12.278 1.00 0.00 53 ASP A O 20
ATOM 34907 N N . PHE A 1 52 ? -8.684 -19.540 -10.991 1.00 0.00 54 PHE A N 20
ATOM 34908 C CA . PHE A 1 52 ? -9.151 -18.839 -9.790 1.00 0.00 54 PHE A CA 20
ATOM 34909 C C . PHE A 1 52 ? -8.102 -18.914 -8.683 1.00 0.00 54 PHE A C 20
ATOM 34910 O O . PHE A 1 52 ? -7.695 -20.004 -8.279 1.00 0.00 54 PHE A O 20
ATOM 34927 N N . VAL A 1 53 ? -7.669 -17.751 -8.197 1.00 0.00 55 VAL A N 20
ATOM 34928 C CA . VAL A 1 53 ? -6.663 -17.679 -7.131 1.00 0.00 55 VAL A CA 20
ATOM 34929 C C . VAL A 1 53 ? -7.120 -16.712 -6.042 1.00 0.00 55 VAL A C 20
ATOM 34930 O O . VAL A 1 53 ? -7.726 -15.683 -6.329 1.00 0.00 55 VAL A O 20
ATOM 34943 N N . ASP A 1 54 ? -6.824 -17.059 -4.794 1.00 0.00 56 ASP A N 20
ATOM 34944 C CA . ASP A 1 54 ? -7.204 -16.221 -3.666 1.00 0.00 56 ASP A CA 20
ATOM 34945 C C . ASP A 1 54 ? -6.544 -14.852 -3.776 1.00 0.00 56 ASP A C 20
ATOM 34946 O O . ASP A 1 54 ? -5.470 -14.717 -4.361 1.00 0.00 56 ASP A O 20
ATOM 34955 N N . SER A 1 55 ? -7.193 -13.835 -3.211 1.00 0.00 57 SER A N 20
ATOM 34956 C CA . SER A 1 55 ? -6.659 -12.478 -3.249 1.00 0.00 57 SER A CA 20
ATOM 34957 C C . SER A 1 55 ? -5.327 -12.403 -2.510 1.00 0.00 57 SER A C 20
ATOM 34958 O O . SER A 1 55 ? -4.429 -11.661 -2.906 1.00 0.00 57 SER A O 20
ATOM 34966 N N . SER A 1 56 ? -5.210 -13.172 -1.433 1.00 0.00 58 SER A N 20
ATOM 34967 C CA . SER A 1 56 ? -3.986 -13.177 -0.643 1.00 0.00 58 SER A CA 20
ATOM 34968 C C . SER A 1 56 ? -2.781 -13.391 -1.545 1.00 0.00 58 SER A C 20
ATOM 34969 O O . SER A 1 56 ? -1.721 -12.805 -1.330 1.00 0.00 58 SER A O 20
ATOM 34977 N N . VAL A 1 57 ? -2.950 -14.231 -2.558 1.00 0.00 59 VAL A N 20
ATOM 34978 C CA . VAL A 1 57 ? -1.861 -14.504 -3.484 1.00 0.00 59 VAL A CA 20
ATOM 34979 C C . VAL A 1 57 ? -1.736 -13.382 -4.509 1.00 0.00 59 VAL A C 20
ATOM 34980 O O . VAL A 1 57 ? -2.267 -13.478 -5.619 1.00 0.00 59 VAL A O 20
ATOM 34993 N N . GLY A 1 58 ? -1.033 -12.320 -4.129 1.00 0.00 60 GLY A N 20
ATOM 34994 C CA . GLY A 1 58 ? -0.823 -11.171 -5.009 1.00 0.00 60 GLY A CA 20
ATOM 34995 C C . GLY A 1 58 ? -0.042 -11.574 -6.267 1.00 0.00 60 GLY A C 20
ATOM 34996 O O . GLY A 1 58 ? 0.680 -10.760 -6.843 1.00 0.00 60 GLY A O 20
ATOM 35000 N N . TYR A 1 59 ? -0.187 -12.834 -6.669 1.00 0.00 61 TYR A N 20
ATOM 35001 C CA . TYR A 1 59 ? 0.510 -13.333 -7.840 1.00 0.00 61 TYR A CA 20
ATOM 35002 C C . TYR A 1 59 ? -0.049 -14.670 -8.306 1.00 0.00 61 TYR A C 20
ATOM 35003 O O . TYR A 1 59 ? -0.600 -15.437 -7.520 1.00 0.00 61 TYR A O 20
ATOM 35021 N N . TYR A 1 60 ? 0.117 -14.947 -9.596 1.00 0.00 62 TYR A N 20
ATOM 35022 C CA . TYR A 1 60 ? -0.347 -16.202 -10.164 1.00 0.00 62 TYR A CA 20
ATOM 35023 C C . TYR A 1 60 ? 0.474 -16.540 -11.409 1.00 0.00 62 TYR A C 20
ATOM 35024 O O . TYR A 1 60 ? 0.944 -15.647 -12.116 1.00 0.00 62 TYR A O 20
ATOM 35042 N N . THR A 1 61 ? 0.654 -17.838 -11.670 1.00 0.00 63 THR A N 20
ATOM 35043 C CA . THR A 1 61 ? 1.435 -18.293 -12.821 1.00 0.00 63 THR A CA 20
ATOM 35044 C C . THR A 1 61 ? 0.525 -18.939 -13.855 1.00 0.00 63 THR A C 20
ATOM 35045 O O . THR A 1 61 ? -0.298 -19.795 -13.527 1.00 0.00 63 THR A O 20
ATOM 35056 N N . VAL A 1 62 ? 0.709 -18.549 -15.113 1.00 0.00 64 VAL A N 20
ATOM 35057 C CA . VAL A 1 62 ? -0.068 -19.116 -16.216 1.00 0.00 64 VAL A CA 20
ATOM 35058 C C . VAL A 1 62 ? 0.865 -19.492 -17.369 1.00 0.00 64 VAL A C 20
ATOM 35059 O O . VAL A 1 62 ? 1.279 -18.628 -18.144 1.00 0.00 64 VAL A O 20
ATOM 35072 N N . THR A 1 63 ? 1.185 -20.779 -17.481 1.00 0.00 65 THR A N 20
ATOM 35073 C CA . THR A 1 63 ? 2.069 -21.257 -18.548 1.00 0.00 65 THR A CA 20
ATOM 35074 C C . THR A 1 63 ? 1.312 -22.162 -19.496 1.00 0.00 65 THR A C 20
ATOM 35075 O O . THR A 1 63 ? 0.213 -22.626 -19.194 1.00 0.00 65 THR A O 20
ATOM 35086 N N . GLY A 1 64 ? 1.915 -22.407 -20.656 1.00 0.00 66 GLY A N 20
ATOM 35087 C CA . GLY A 1 64 ? 1.306 -23.260 -21.670 1.00 0.00 66 GLY A CA 20
ATOM 35088 C C . GLY A 1 64 ? 0.830 -22.444 -22.867 1.00 0.00 66 GLY A C 20
ATOM 35089 O O . GLY A 1 64 ? -0.065 -22.868 -23.598 1.00 0.00 66 GLY A O 20
ATOM 35093 N N . LEU A 1 65 ? 1.430 -21.268 -23.084 1.00 0.00 67 LEU A N 20
ATOM 35094 C CA . LEU A 1 65 ? 1.050 -20.422 -24.215 1.00 0.00 67 LEU A CA 20
ATOM 35095 C C . LEU A 1 65 ? 2.040 -20.629 -25.355 1.00 0.00 67 LEU A C 20
ATOM 35096 O O . LEU A 1 65 ? 3.176 -20.176 -25.288 1.00 0.00 67 LEU A O 20
ATOM 35112 N N . GLU A 1 66 ? 1.605 -21.322 -26.388 1.00 0.00 68 GLU A N 20
ATOM 35113 C CA . GLU A 1 66 ? 2.478 -21.609 -27.513 1.00 0.00 68 GLU A CA 20
ATOM 35114 C C . GLU A 1 66 ? 3.215 -20.349 -28.007 1.00 0.00 68 GLU A C 20
ATOM 35115 O O . GLU A 1 66 ? 2.616 -19.279 -28.113 1.00 0.00 68 GLU A O 20
ATOM 35127 N N . PRO A 1 67 ? 4.494 -20.454 -28.336 1.00 0.00 69 PRO A N 20
ATOM 35128 C CA . PRO A 1 67 ? 5.295 -19.299 -28.853 1.00 0.00 69 PRO A CA 20
ATOM 35129 C C . PRO A 1 67 ? 4.912 -18.958 -30.280 1.00 0.00 69 PRO A C 20
ATOM 35130 O O . PRO A 1 67 ? 4.450 -19.812 -31.037 1.00 0.00 69 PRO A O 20
ATOM 35141 N N . GLY A 1 68 ? 5.123 -17.710 -30.649 1.00 0.00 70 GLY A N 20
ATOM 35142 C CA . GLY A 1 68 ? 4.815 -17.260 -31.994 1.00 0.00 70 GLY A CA 20
ATOM 35143 C C . GLY A 1 68 ? 3.310 -17.119 -32.210 1.00 0.00 70 GLY A C 20
ATOM 35144 O O . GLY A 1 68 ? 2.866 -16.645 -33.259 1.00 0.00 70 GLY A O 20
ATOM 35148 N N . ILE A 1 69 ? 2.534 -17.537 -31.212 1.00 0.00 71 ILE A N 20
ATOM 35149 C CA . ILE A 1 69 ? 1.070 -17.465 -31.283 1.00 0.00 71 ILE A CA 20
ATOM 35150 C C . ILE A 1 69 ? 0.576 -16.285 -30.460 1.00 0.00 71 ILE A C 20
ATOM 35151 O O . ILE A 1 69 ? 1.079 -16.009 -29.371 1.00 0.00 71 ILE A O 20
ATOM 35167 N N . ASP A 1 70 ? -0.425 -15.611 -30.996 1.00 0.00 72 ASP A N 20
ATOM 35168 C CA . ASP A 1 70 ? -1.015 -14.469 -30.330 1.00 0.00 72 ASP A CA 20
ATOM 35169 C C . ASP A 1 70 ? -2.015 -14.940 -29.278 1.00 0.00 72 ASP A C 20
ATOM 35170 O O . ASP A 1 70 ? -3.004 -15.596 -29.593 1.00 0.00 72 ASP A O 20
ATOM 35179 N N . TYR A 1 71 ? -1.742 -14.596 -28.026 1.00 0.00 73 TYR A N 20
ATOM 35180 C CA . TYR A 1 71 ? -2.611 -14.977 -26.919 1.00 0.00 73 TYR A CA 20
ATOM 35181 C C . TYR A 1 71 ? -3.311 -13.756 -26.350 1.00 0.00 73 TYR A C 20
ATOM 35182 O O . TYR A 1 71 ? -2.670 -12.820 -25.891 1.00 0.00 73 TYR A O 20
ATOM 35200 N N . ASP A 1 72 ? -4.633 -13.778 -26.403 1.00 0.00 74 ASP A N 20
ATOM 35201 C CA . ASP A 1 72 ? -5.444 -12.682 -25.888 1.00 0.00 74 ASP A CA 20
ATOM 35202 C C . ASP A 1 72 ? -5.757 -12.926 -24.418 1.00 0.00 74 ASP A C 20
ATOM 35203 O O . ASP A 1 72 ? -6.401 -13.912 -24.070 1.00 0.00 74 ASP A O 20
ATOM 35212 N N . ILE A 1 73 ? -5.283 -12.029 -23.560 1.00 0.00 75 ILE A N 20
ATOM 35213 C CA . ILE A 1 73 ? -5.500 -12.153 -22.119 1.00 0.00 75 ILE A CA 20
ATOM 35214 C C . ILE A 1 73 ? -6.373 -11.010 -21.619 1.00 0.00 75 ILE A C 20
ATOM 35215 O O . ILE A 1 73 ? -6.575 -10.017 -22.313 1.00 0.00 75 ILE A O 20
ATOM 35231 N N . SER A 1 74 ? -6.873 -11.162 -20.400 1.00 0.00 76 SER A N 20
ATOM 35232 C CA . SER A 1 74 ? -7.709 -10.139 -19.796 1.00 0.00 76 SER A CA 20
ATOM 35233 C C . SER A 1 74 ? -7.648 -10.227 -18.273 1.00 0.00 76 SER A C 20
ATOM 35234 O O . SER A 1 74 ? -7.972 -11.261 -17.691 1.00 0.00 76 SER A O 20
ATOM 35242 N N . VAL A 1 75 ? -7.251 -9.132 -17.633 1.00 0.00 77 VAL A N 20
ATOM 35243 C CA . VAL A 1 75 ? -7.177 -9.096 -16.174 1.00 0.00 77 VAL A CA 20
ATOM 35244 C C . VAL A 1 75 ? -8.450 -8.468 -15.619 1.00 0.00 77 VAL A C 20
ATOM 35245 O O . VAL A 1 75 ? -8.834 -7.372 -16.025 1.00 0.00 77 VAL A O 20
ATOM 35258 N N . ILE A 1 76 ? -9.098 -9.164 -14.690 1.00 0.00 78 ILE A N 20
ATOM 35259 C CA . ILE A 1 76 ? -10.335 -8.662 -14.081 1.00 0.00 78 ILE A CA 20
ATOM 35260 C C . ILE A 1 76 ? -10.142 -8.441 -12.589 1.00 0.00 78 ILE A C 20
ATOM 35261 O O . ILE A 1 76 ? -9.842 -9.378 -11.847 1.00 0.00 78 ILE A O 20
ATOM 35277 N N . THR A 1 77 ? -10.329 -7.199 -12.148 1.00 0.00 79 THR A N 20
ATOM 35278 C CA . THR A 1 77 ? -10.188 -6.865 -10.731 1.00 0.00 79 THR A CA 20
ATOM 35279 C C . THR A 1 77 ? -11.562 -6.751 -10.092 1.00 0.00 79 THR A C 20
ATOM 35280 O O . THR A 1 77 ? -12.360 -5.887 -10.461 1.00 0.00 79 THR A O 20
ATOM 35291 N N . LEU A 1 78 ? -11.835 -7.630 -9.130 1.00 0.00 80 LEU A N 20
ATOM 35292 C CA . LEU A 1 78 ? -13.123 -7.627 -8.437 1.00 0.00 80 LEU A CA 20
ATOM 35293 C C . LEU A 1 78 ? -12.929 -7.432 -6.942 1.00 0.00 80 LEU A C 20
ATOM 35294 O O . LEU A 1 78 ? -12.338 -8.276 -6.267 1.00 0.00 80 LEU A O 20
ATOM 35310 N N . ILE A 1 79 ? -13.453 -6.328 -6.423 1.00 0.00 81 ILE A N 20
ATOM 35311 C CA . ILE A 1 79 ? -13.364 -6.037 -4.994 1.00 0.00 81 ILE A CA 20
ATOM 35312 C C . ILE A 1 79 ? -14.605 -5.278 -4.529 1.00 0.00 81 ILE A C 20
ATOM 35313 O O . ILE A 1 79 ? -15.141 -4.447 -5.261 1.00 0.00 81 ILE A O 20
ATOM 35329 N N . ASN A 1 80 ? -15.064 -5.570 -3.316 1.00 0.00 82 ASN A N 20
ATOM 35330 C CA . ASN A 1 80 ? -16.248 -4.905 -2.775 1.00 0.00 82 ASN A CA 20
ATOM 35331 C C . ASN A 1 80 ? -15.997 -3.410 -2.580 1.00 0.00 82 ASN A C 20
ATOM 35332 O O . ASN A 1 80 ? -16.794 -2.576 -3.007 1.00 0.00 82 ASN A O 20
ATOM 35343 N N . GLY A 1 81 ? -14.875 -3.082 -1.941 1.00 0.00 83 GLY A N 20
ATOM 35344 C CA . GLY A 1 81 ? -14.508 -1.686 -1.693 1.00 0.00 83 GLY A CA 20
ATOM 35345 C C . GLY A 1 81 ? -14.899 -1.259 -0.286 1.00 0.00 83 GLY A C 20
ATOM 35346 O O . GLY A 1 81 ? -16.055 -1.395 0.118 1.00 0.00 83 GLY A O 20
ATOM 35350 N N . GLY A 1 82 ? -13.929 -0.738 0.460 1.00 0.00 84 GLY A N 20
ATOM 35351 C CA . GLY A 1 82 ? -14.185 -0.292 1.824 1.00 0.00 84 GLY A CA 20
ATOM 35352 C C . GLY A 1 82 ? -15.086 0.936 1.830 1.00 0.00 84 GLY A C 20
ATOM 35353 O O . GLY A 1 82 ? -15.227 1.620 0.817 1.00 0.00 84 GLY A O 20
ATOM 35357 N N . GLU A 1 83 ? -15.694 1.211 2.978 1.00 0.00 85 GLU A N 20
ATOM 35358 C CA . GLU A 1 83 ? -16.583 2.362 3.101 1.00 0.00 85 GLU A CA 20
ATOM 35359 C C . GLU A 1 83 ? -15.842 3.651 2.757 1.00 0.00 85 GLU A C 20
ATOM 35360 O O . GLU A 1 83 ? -14.718 3.871 3.207 1.00 0.00 85 GLU A O 20
ATOM 35372 N N . SER A 1 84 ? -16.487 4.502 1.962 1.00 0.00 86 SER A N 20
ATOM 35373 C CA . SER A 1 84 ? -15.880 5.767 1.567 1.00 0.00 86 SER A CA 20
ATOM 35374 C C . SER A 1 84 ? -15.850 6.727 2.753 1.00 0.00 86 SER A C 20
ATOM 35375 O O . SER A 1 84 ? -16.757 6.732 3.585 1.00 0.00 86 SER A O 20
ATOM 35383 N N . ALA A 1 85 ? -14.795 7.530 2.825 1.00 0.00 87 ALA A N 20
ATOM 35384 C CA . ALA A 1 85 ? -14.634 8.490 3.911 1.00 0.00 87 ALA A CA 20
ATOM 35385 C C . ALA A 1 85 ? -13.297 9.226 3.772 1.00 0.00 87 ALA A C 20
ATOM 35386 O O . ALA A 1 85 ? -13.239 10.450 3.902 1.00 0.00 87 ALA A O 20
ATOM 35393 N N . PRO A 1 86 ? -12.228 8.506 3.517 1.00 0.00 88 PRO A N 20
ATOM 35394 C CA . PRO A 1 86 ? -10.866 9.111 3.378 1.00 0.00 88 PRO A CA 20
ATOM 35395 C C . PRO A 1 86 ? -10.831 10.232 2.344 1.00 0.00 88 PRO A C 20
ATOM 35396 O O . PRO A 1 86 ? -10.171 11.253 2.540 1.00 0.00 88 PRO A O 20
ATOM 35407 N N . THR A 1 87 ? -11.541 10.025 1.249 1.00 0.00 89 THR A N 20
ATOM 35408 C CA . THR A 1 87 ? -11.600 11.012 0.176 1.00 0.00 89 THR A CA 20
ATOM 35409 C C . THR A 1 87 ? -13.020 11.129 -0.368 1.00 0.00 89 THR A C 20
ATOM 35410 O O . THR A 1 87 ? -13.644 10.132 -0.728 1.00 0.00 89 THR A O 20
ATOM 35421 N N . THR A 1 88 ? -13.520 12.362 -0.434 1.00 0.00 90 THR A N 20
ATOM 35422 C CA . THR A 1 88 ? -14.864 12.622 -0.945 1.00 0.00 90 THR A CA 20
ATOM 35423 C C . THR A 1 88 ? -14.872 13.888 -1.794 1.00 0.00 90 THR A C 20
ATOM 35424 O O . THR A 1 88 ? -13.895 14.635 -1.823 1.00 0.00 90 THR A O 20
ATOM 35435 N N . LEU A 1 89 ? -15.982 14.121 -2.488 1.00 0.00 91 LEU A N 20
ATOM 35436 C CA . LEU A 1 89 ? -16.111 15.297 -3.342 1.00 0.00 91 LEU A CA 20
ATOM 35437 C C . LEU A 1 89 ? -16.652 16.474 -2.538 1.00 0.00 91 LEU A C 20
ATOM 35438 O O . LEU A 1 89 ? -17.663 16.354 -1.846 1.00 0.00 91 LEU A O 20
ATOM 35454 N N . THR A 1 90 ? -15.972 17.610 -2.637 1.00 0.00 92 THR A N 20
ATOM 35455 C CA . THR A 1 90 ? -16.389 18.808 -1.914 1.00 0.00 92 THR A CA 20
ATOM 35456 C C . THR A 1 90 ? -17.473 19.546 -2.691 1.00 0.00 92 THR A C 20
ATOM 35457 O O . THR A 1 90 ? -17.691 19.284 -3.873 1.00 0.00 92 THR A O 20
ATOM 35468 N N . GLN A 1 91 ? -18.147 20.473 -2.019 1.00 0.00 93 GLN A N 20
ATOM 35469 C CA . GLN A 1 91 ? -19.208 21.245 -2.656 1.00 0.00 93 GLN A CA 20
ATOM 35470 C C . GLN A 1 91 ? -18.620 22.404 -3.456 1.00 0.00 93 GLN A C 20
ATOM 35471 O O . GLN A 1 91 ? -17.797 23.167 -2.949 1.00 0.00 93 GLN A O 20
ATOM 35485 N N . GLN A 1 92 ? -19.050 22.527 -4.708 1.00 0.00 94 GLN A N 20
ATOM 35486 C CA . GLN A 1 92 ? -18.561 23.598 -5.571 1.00 0.00 94 GLN A CA 20
ATOM 35487 C C . GLN A 1 92 ? -17.037 23.571 -5.646 1.00 0.00 94 GLN A C 20
ATOM 35488 O O . GLN A 1 92 ? -16.409 22.565 -5.318 1.00 0.00 94 GLN A O 20
ATOM 35502 N N . THR A 1 93 ? -16.450 24.681 -6.081 1.00 0.00 95 THR A N 20
ATOM 35503 C CA . THR A 1 93 ? -14.999 24.773 -6.197 1.00 0.00 95 THR A CA 20
ATOM 35504 C C . THR A 1 93 ? -14.349 24.729 -4.817 1.00 0.00 95 THR A C 20
ATOM 35505 O O . THR A 1 93 ? -15.072 24.572 -3.849 1.00 0.00 95 THR A O 20
ATOM 35516 N N . SER B 2 1 ? 14.836 -2.456 -10.929 1.00 0.00 201 SER B N 20
ATOM 35517 C CA . SER B 2 1 ? 14.957 -3.164 -12.232 1.00 0.00 201 SER B CA 20
ATOM 35518 C C . SER B 2 1 ? 13.800 -2.759 -13.138 1.00 0.00 201 SER B C 20
ATOM 35519 O O . SER B 2 1 ? 12.635 -2.966 -12.799 1.00 0.00 201 SER B O 20
ATOM 35527 N N . SER B 2 2 ? 14.127 -2.180 -14.288 1.00 0.00 202 SER B N 20
ATOM 35528 C CA . SER B 2 2 ? 13.101 -1.749 -15.231 1.00 0.00 202 SER B CA 20
ATOM 35529 C C . SER B 2 2 ? 12.456 -2.955 -15.903 1.00 0.00 202 SER B C 20
ATOM 35530 O O . SER B 2 2 ? 13.089 -3.997 -16.069 1.00 0.00 202 SER B O 20
ATOM 35538 N N . SER B 2 3 ? 11.189 -2.809 -16.285 1.00 0.00 203 SER B N 20
ATOM 35539 C CA . SER B 2 3 ? 10.456 -3.896 -16.936 1.00 0.00 203 SER B CA 20
ATOM 35540 C C . SER B 2 3 ? 10.559 -3.779 -18.465 1.00 0.00 203 SER B C 20
ATOM 35541 O O . SER B 2 3 ? 10.721 -2.681 -18.999 1.00 0.00 203 SER B O 20
ATOM 35549 N N . PRO B 2 4 ? 10.471 -4.885 -19.170 1.00 0.00 204 PRO B N 20
ATOM 35550 C CA . PRO B 2 4 ? 10.564 -4.901 -20.665 1.00 0.00 204 PRO B CA 20
ATOM 35551 C C . PRO B 2 4 ? 9.471 -4.041 -21.309 1.00 0.00 204 PRO B C 20
ATOM 35552 O O . PRO B 2 4 ? 9.737 -3.272 -22.230 1.00 0.00 204 PRO B O 20
ATOM 35563 N N . ILE B 2 5 ? 8.244 -4.182 -20.809 1.00 0.00 205 ILE B N 20
ATOM 35564 C CA . ILE B 2 5 ? 7.110 -3.424 -21.329 1.00 0.00 205 ILE B CA 20
ATOM 35565 C C . ILE B 2 5 ? 6.094 -3.167 -20.234 1.00 0.00 205 ILE B C 20
ATOM 35566 O O . ILE B 2 5 ? 5.869 -4.017 -19.372 1.00 0.00 205 ILE B O 20
ATOM 35582 N N . GLN B 2 6 ? 5.468 -1.995 -20.278 1.00 0.00 206 GLN B N 20
ATOM 35583 C CA . GLN B 2 6 ? 4.452 -1.632 -19.293 1.00 0.00 206 GLN B CA 20
ATOM 35584 C C . GLN B 2 6 ? 3.254 -0.984 -19.987 1.00 0.00 206 GLN B C 20
ATOM 35585 O O . GLN B 2 6 ? 3.413 -0.179 -20.906 1.00 0.00 206 GLN B O 20
ATOM 35599 N N . GLY B 2 7 ? 2.054 -1.348 -19.541 1.00 0.00 207 GLY B N 20
ATOM 35600 C CA . GLY B 2 7 ? 0.819 -0.808 -20.117 1.00 0.00 207 GLY B CA 20
ATOM 35601 C C . GLY B 2 7 ? 0.246 0.289 -19.234 1.00 0.00 207 GLY B C 20
ATOM 35602 O O . GLY B 2 7 ? 0.975 1.145 -18.734 1.00 0.00 207 GLY B O 20
ATOM 35606 N N . SER B 2 8 ? -1.066 0.247 -19.027 1.00 0.00 208 SER B N 20
ATOM 35607 C CA . SER B 2 8 ? -1.726 1.233 -18.182 1.00 0.00 208 SER B CA 20
ATOM 35608 C C . SER B 2 8 ? -3.103 0.736 -17.750 1.00 0.00 208 SER B C 20
ATOM 35609 O O . SER B 2 8 ? -3.629 -0.224 -18.308 1.00 0.00 208 SER B O 20
ATOM 35617 N N . TRP B 2 9 ? -3.683 1.407 -16.756 1.00 0.00 209 TRP B N 20
ATOM 35618 C CA . TRP B 2 9 ? -5.005 1.031 -16.261 1.00 0.00 209 TRP B CA 20
ATOM 35619 C C . TRP B 2 9 ? -6.095 1.683 -17.104 1.00 0.00 209 TRP B C 20
ATOM 35620 O O . TRP B 2 9 ? -5.885 2.748 -17.684 1.00 0.00 209 TRP B O 20
ATOM 35641 N N . THR B 2 10 ? -7.263 1.042 -17.160 1.00 0.00 210 THR B N 20
ATOM 35642 C CA . THR B 2 10 ? -8.392 1.574 -17.929 1.00 0.00 210 THR B CA 20
ATOM 35643 C C . THR B 2 10 ? -9.651 1.605 -17.070 1.00 0.00 210 THR B C 20
ATOM 35644 O O . THR B 2 10 ? -10.013 0.606 -16.446 1.00 0.00 210 THR B O 20
ATOM 35655 N N . TRP B 2 11 ? -10.322 2.757 -17.047 1.00 0.00 211 TRP B N 20
ATOM 35656 C CA . TRP B 2 11 ? -11.549 2.909 -16.266 1.00 0.00 211 TRP B CA 20
ATOM 35657 C C . TRP B 2 11 ? -12.777 2.600 -17.121 1.00 0.00 211 TRP B C 20
ATOM 35658 O O . TRP B 2 11 ? -13.119 3.360 -18.026 1.00 0.00 211 TRP B O 20
ATOM 35679 N N . GLU B 2 12 ? -13.432 1.483 -16.824 1.00 0.00 212 GLU B N 20
ATOM 35680 C CA . GLU B 2 12 ? -14.621 1.090 -17.569 1.00 0.00 212 GLU B CA 20
ATOM 35681 C C . GLU B 2 12 ? -15.436 0.073 -16.778 1.00 0.00 212 GLU B C 20
ATOM 35682 O O . GLU B 2 12 ? -14.934 -0.543 -15.840 1.00 0.00 212 GLU B O 20
ATOM 35694 N N . ASN B 2 13 ? -16.670 -0.140 -17.207 1.00 0.00 213 ASN B N 20
ATOM 35695 C CA . ASN B 2 13 ? -17.512 -1.136 -16.570 1.00 0.00 213 ASN B CA 20
ATOM 35696 C C . ASN B 2 13 ? -17.546 -0.941 -15.059 1.00 0.00 213 ASN B C 20
ATOM 35697 O O . ASN B 2 13 ? -17.632 -1.908 -14.305 1.00 0.00 213 ASN B O 20
ATOM 35708 N N . GLY B 2 14 ? -17.475 0.310 -14.622 1.00 0.00 214 GLY B N 20
ATOM 35709 C CA . GLY B 2 14 ? -17.499 0.615 -13.198 1.00 0.00 214 GLY B CA 20
ATOM 35710 C C . GLY B 2 14 ? -16.433 -0.172 -12.439 1.00 0.00 214 GLY B C 20
ATOM 35711 O O . GLY B 2 14 ? -16.467 -0.258 -11.212 1.00 0.00 214 GLY B O 20
ATOM 35715 N N . LYS B 2 15 ? -15.484 -0.744 -13.178 1.00 0.00 215 LYS B N 20
ATOM 35716 C CA . LYS B 2 15 ? -14.405 -1.523 -12.573 1.00 0.00 215 LYS B CA 20
ATOM 35717 C C . LYS B 2 15 ? -13.086 -1.260 -13.288 1.00 0.00 215 LYS B C 20
ATOM 35718 O O . LYS B 2 15 ? -13.058 -0.984 -14.487 1.00 0.00 215 LYS B O 20
ATOM 35737 N N . TRP B 2 16 ? -11.989 -1.352 -12.543 1.00 0.00 216 TRP B N 20
ATOM 35738 C CA . TRP B 2 16 ? -10.668 -1.127 -13.117 1.00 0.00 216 TRP B CA 20
ATOM 35739 C C . TRP B 2 16 ? -10.154 -2.410 -13.755 1.00 0.00 216 TRP B C 20
ATOM 35740 O O . TRP B 2 16 ? -9.922 -3.404 -13.065 1.00 0.00 216 TRP B O 20
ATOM 35761 N N . THR B 2 17 ? -9.992 -2.387 -15.078 1.00 0.00 217 THR B N 20
ATOM 35762 C CA . THR B 2 17 ? -9.518 -3.562 -15.812 1.00 0.00 217 THR B CA 20
ATOM 35763 C C . THR B 2 17 ? -8.209 -3.247 -16.524 1.00 0.00 217 THR B C 20
ATOM 35764 O O . THR B 2 17 ? -8.086 -2.216 -17.188 1.00 0.00 217 THR B O 20
ATOM 35775 N N . TRP B 2 18 ? -7.240 -4.146 -16.387 1.00 0.00 218 TRP B N 20
ATOM 35776 C CA . TRP B 2 18 ? -5.938 -3.970 -17.028 1.00 0.00 218 TRP B CA 20
ATOM 35777 C C . TRP B 2 18 ? -5.820 -4.906 -18.230 1.00 0.00 218 TRP B C 20
ATOM 35778 O O . TRP B 2 18 ? -5.693 -6.120 -18.074 1.00 0.00 218 TRP B O 20
ATOM 35799 N N . LYS B 2 19 ? -5.885 -4.329 -19.429 1.00 0.00 219 LYS B N 20
ATOM 35800 C CA . LYS B 2 19 ? -5.797 -5.110 -20.668 1.00 0.00 219 LYS B CA 20
ATOM 35801 C C . LYS B 2 19 ? -4.822 -4.463 -21.628 1.00 0.00 219 LYS B C 20
ATOM 35802 O O . LYS B 2 19 ? -4.286 -3.386 -21.362 1.00 0.00 219 LYS B O 20
ATOM 35821 N N . GLY B 2 20 ? -4.601 -5.123 -22.752 1.00 0.00 220 GLY B N 20
ATOM 35822 C CA . GLY B 2 20 ? -3.699 -4.596 -23.756 1.00 0.00 220 GLY B CA 20
ATOM 35823 C C . GLY B 2 20 ? -3.631 -5.519 -24.968 1.00 0.00 220 GLY B C 20
ATOM 35824 O O . GLY B 2 20 ? -4.517 -6.348 -25.176 1.00 0.00 220 GLY B O 20
ATOM 35828 N N . ILE B 2 21 ? -2.594 -5.351 -25.783 1.00 0.00 221 ILE B N 20
ATOM 35829 C CA . ILE B 2 21 ? -2.454 -6.158 -26.991 1.00 0.00 221 ILE B CA 20
ATOM 35830 C C . ILE B 2 21 ? -2.475 -7.641 -26.646 1.00 0.00 221 ILE B C 20
ATOM 35831 O O . ILE B 2 21 ? -3.460 -8.334 -26.904 1.00 0.00 221 ILE B O 20
ATOM 35847 N N . ILE B 2 22 ? -1.389 -8.117 -26.057 1.00 0.00 222 ILE B N 20
ATOM 35848 C CA . ILE B 2 22 ? -1.273 -9.519 -25.679 1.00 0.00 222 ILE B CA 20
ATOM 35849 C C . ILE B 2 22 ? -0.189 -9.690 -24.617 1.00 0.00 222 ILE B C 20
ATOM 35850 O O . ILE B 2 22 ? 0.263 -8.714 -24.019 1.00 0.00 222 ILE B O 20
ATOM 35866 N N . ARG B 2 23 ? 0.231 -10.938 -24.404 1.00 0.00 223 ARG B N 20
ATOM 35867 C CA . ARG B 2 23 ? 1.280 -11.240 -23.437 1.00 0.00 223 ARG B CA 20
ATOM 35868 C C . ARG B 2 23 ? 2.398 -10.208 -23.506 1.00 0.00 223 ARG B C 20
ATOM 35869 O O . ARG B 2 23 ? 2.431 -9.366 -24.403 1.00 0.00 223 ARG B O 20
ATOM 35890 N N . LEU B 2 24 ? 3.314 -10.284 -22.559 1.00 0.00 224 LEU B N 20
ATOM 35891 C CA . LEU B 2 24 ? 4.419 -9.349 -22.521 1.00 0.00 224 LEU B CA 20
ATOM 35892 C C . LEU B 2 24 ? 5.321 -9.523 -23.735 1.00 0.00 224 LEU B C 20
ATOM 35893 O O . LEU B 2 24 ? 6.029 -10.519 -23.869 1.00 0.00 224 LEU B O 20
ATOM 35909 N N . GLU B 2 25 ? 5.290 -8.525 -24.612 1.00 0.00 225 GLU B N 20
ATOM 35910 C CA . GLU B 2 25 ? 6.102 -8.542 -25.819 1.00 0.00 225 GLU B CA 20
ATOM 35911 C C . GLU B 2 25 ? 7.481 -7.980 -25.524 1.00 0.00 225 GLU B C 20
ATOM 35912 O O . GLU B 2 25 ? 7.640 -7.109 -24.670 1.00 0.00 225 GLU B O 20
ATOM 35924 N N . GLN B 2 26 ? 8.474 -8.493 -26.236 1.00 0.00 226 GLN B N 20
ATOM 35925 C CA . GLN B 2 26 ? 9.850 -8.050 -26.054 1.00 0.00 226 GLN B CA 20
ATOM 35926 C C . GLN B 2 26 ? 10.189 -6.948 -27.050 1.00 0.00 226 GLN B C 20
ATOM 35927 O O . GLN B 2 26 ? 9.869 -5.806 -26.772 1.00 0.00 226 GLN B O 20
#

Sequence (119 aa):
GSEVPQLTDLSFVDITDSSIGLRWTPLNSSTIIGYRITVVAAGEGIPIFEDFVDSSVGYYTVTGLEPGIDYDISVITLINGGESAPTTLTQQTSSSPIQGSWTWENGKWTWKGIIRLEQGSEVPQLTDLSFVDITDSSIGLRWTPLNSSTIIGYRITVVAAGEGIPIFEDFVDSSVGYYTVTGLEPGIDYDISVITLINGGESAPTTLTQQTSSSPIQGSWTWENGKWTWKGIIRLEQGSEVPQLTDLSFVDITDSSIGLRWTPLNSSTIIGYRITVVAAGEGIPIFEDFVDSSVGYYTVTGLEPGIDYDISVITLINGGESAPTTLTQQTSSSPIQGSWTWENGKWTWKGIIRLEQGSEVPQLTDLSFVDITDSSIGLRWTPLNSSTIIGYRITVVAAGEGIPIFEDFVDSSVGYYTVTGLEPGIDYDISVITLINGGESAPTTLTQQTSSSPIQGSWTWENGKWTWKGIIRLEQGSEVPQLTDLSFVDITDSSIGLRWTPLNSSTIIGYRITVVAAGEGIPIFEDFVDSSVGYYTVTGLEPGIDYDISVITLINGGESAPTTLTQQTSSSPIQGSWTWENGKWTWKGIIRLEQGSEVPQLTDLSFVDITDSSIGLRWTPLNSSTIIGYRITVVAAGEGIPIFEDFVDSSVGYYTVTGLEPGIDYDISVITLINGGESAPTTLTQQTSSSPIQGSWTWENGKWTWKGIIRLEQGSEVPQLTDLSFVDITDSSIGLRWTPLNSSTIIGYRITVVAAGEGIPIFEDFVDSSVGYYTVTGLEPGIDYDISVITLINGGESAPTTLTQQTSSSPIQGSWTWENGKWTWKGIIRLEQGSEVPQLTDLSFVDITDSSIGLRWTPLNSSTIIGYRITVVAAGEGIPIFEDFVDSSVGYYTVTGLEPGIDYDISVITLINGGESAPTTLTQQTSSSPIQGSWTWENGKWTWKGIIRLEQGSEVPQLTDLSFVDITDSSIGLRWTPLNSSTIIGYRITVVAAGEGIPIFEDFVDSSVGYYTVTGLEPGIDYDISVITLINGGESAPTTLTQQTSSSPIQGSWTWENGKWTWKGIIRLEQGSEVPQLTDLSFVDITDSSIGLRWTPLNSSTIIGYRITVVAAGEGIPIFEDFVDSSVGYYTVTGLEPGIDYDISVITLINGGESAPTTLTQQTSSSPIQGSWTWENGKWTWKGIIRLEQGSEVPQLTDLSFVDITDSSIGLRWTPLNSSTIIGYRITVVAAGEGIPIFEDFVDSSVGYYTVTGLEPGIDYDISVITLINGGESAPTTLTQQTSSSPIQGSWTWENGKWTWKGIIRLEQGSEVPQLTDLSFVDITDSSIGLRWTPLNSSTIIGYRITVVAAGEGIPIFEDFVDSSVGYYTVTGLEPGIDYDISVITLINGGESAPTTLTQQTSSSPIQGSWTWENGKWTWKGIIRLEQGSEVPQLTDLSFVDITDSSIGLRWTPLNSSTIIGYRITVVAAGEGIPIFEDFVDSSVGYYTVTGLEPGIDYDISVITLINGGESAPTTLTQQTSSSPIQGSWTWENGKWTWKGIIRLEQGSEVPQLTDLSFVDITDSSIGLRWTPLNSSTIIGYRITVVAAGEGIPIFEDFVDSSVGYYTVTGLEPGIDYDISVITLINGGESAPTTLTQQTSSSPIQGSWTWENGKWTWKGIIRLEQGSEVPQLTDLSFVDITDSSIGLRWTPLNSSTIIGYRITVVAAGEGIPIFEDFVDSSVGYYTVTGLEPGIDYDISVITLINGGESAPTTLTQQTSSSPIQGSWTWENGKWTWKGIIRLEQGSEVPQLTDLSFVDITDSSIGLRWTPLNSSTIIGYRITVVAAGEGIPIFEDFVDSSVGYYTVTGLEPGIDYDISVITLINGGESAPTTLTQQTSSSPIQGSWTWENGKWTWKGIIRLEQGSEVPQLTDLSFVDITDSSIGLRWTPLNSSTIIGYRITVVAAGEGIPIFEDFVDSSVGYYTVTGLEPGIDYDISVITLINGGESAPTTLTQQTSSSPIQGSWTWENGKWTWKGIIRLEQGSEVPQLTDLSFVDITDSSIGLRWTPLNSSTIIGYRITVVAAGEGIPIFEDFVDSSVGYYTVTGLEPGIDYDISVITLINGGESAPTTLTQQTSSSPIQGSWTWENGKWTWKGIIRLEQGSEVPQLTDLSFVDITDSSIGLRWTPLNSSTIIGYRITVVAAGEGIPIFEDFVDSSVGYYTVTGLEPGIDYDISVITLINGGESAPTTLTQQTSSSPIQGSWTWENGKWTWKGIIRLEQGSEVPQLTDLSFVDITDSSIGLRWTPLNSSTIIGYRITVVAAGEGIPIFEDFVDSSVGYYTVTGLEPGIDYDISVITLINGGESAPTTLTQQTSSSPIQGSWTWENGKWTWKGIIRLEQ

Radius of gyration: 17.64 Å; Cα contacts (8 Å, |Δi|>4): 186; chains: 2; bounding box: 47×47×39 Å

GO terms:
  GO:0005515 protein binding (F, IPI)
  GO:0031012 extracellular matrix (C, IDA)
  GO:0043394 proteoglycan binding (F, IDA)
  GO:1901166 neural crest cell migration involved in autonomic nervous system development (P, IDA)
  GO:0001755 neural crest cell migration (P, IDA)
  GO:0048484 enteric nervous system development (P, IDA)
  GO:0005576 extracellular region (C, TAS)
  GO:0005788 endoplasmic reticulum lumen (C, TAS)
  GO:0005886 plasma membrane (C, TAS)
  GO:0031093 platelet alpha granule lumen (C, TAS)
  GO:0042802 identical protein binding (F, IPI)
  GO:0034446 substrate adhesion-dependent cell spreading (P, IDA)
  GO:0043542 endothelial cell migration (P, IDA)
  GO:0005577 fibrinogen complex (C, IDA)
  GO:0051897 positive regulation of phosphatidylinositol 3-kinase/protein kinase B signal transduction (P, IDA)
  GO:0072378 blood coagulation, fibrin clot formation (P, IDA)
  GO:0007229 integrin-mediated signaling pathway (P, IDA)
  GO:0005201 extracellular matrix structural constituent (F, HDA)
  GO:0005576 extracellular region (C, HDA)
  GO:0031012 extracellular matrix (C, HDA)

Organism: Homo sapiens (NCBI:txid9606)

InterPro domains:
  IPR000083 Fibronectin, type I [PF00039] (52-87)
  IPR000083 Fibronectin, type I [PF00039] (97-135)
  IPR000083 Fibronectin, type I [PF00039] (141-179)
  IPR000083 Fibronectin, type I [PF00039] (186-225)
  IPR000083 Fibronectin, type I [PF00039] (231-270)
  IPR000083 Fibronectin, type I [PF00039] (470-508)
  IPR000083 Fibronectin, type I [PF00039] (524-555)
  IPR000083 Fibronectin, type I [PF00039] (561-599)
  IPR000083 Fibronectin, type I [PF00039] (2297-2336)
  IPR000083 Fibronectin, type I [PF00039] (2342-2379)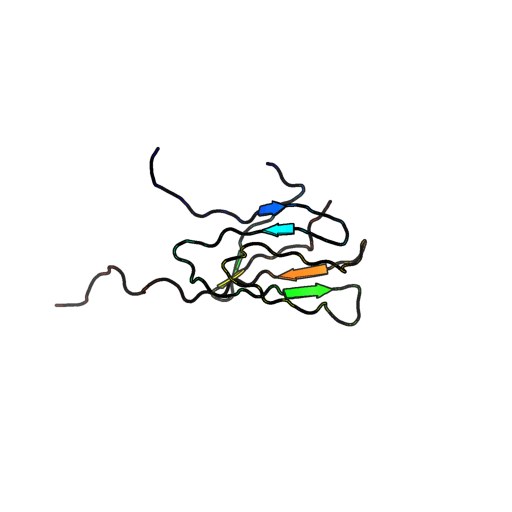
  IPR000083 Fibronectin, type I [PF00039] (2386-2421)
  IPR000083 Fibronectin, type I [PS01253] (52-87)
  IPR000083 Fibronectin, type I [PS01253] (97-135)
  IPR000083 Fibronectin, type I [PS01253] (231-270)
  IPR000083 Fibronectin, type I [PS01253] (308-342)
  IPR000083 Fibronectin, type I [PS01253] (561-599)
  IPR000083 Fibronectin, type I [PS01253] (2386-2421)
  IPR000083 Fibronectin, type I [PS51091] (50-90)
  IPR000083 Fibronectin, type I [PS51091] (95-138)
  IPR000083 Fibronectin, type I [PS51091] (139-182)

Foldseek 3Di:
DVLDFDDDDWDWPPDDQFKTKTADDDGPFFAWAWFKKFKQWPPDPGGDDIDTDTSVRRIDMDGDHDGPTDMDIDGDRDGPGDDDDSDDDDPDD/DDDQDDDDWDDDPVDIDDDDDDPDDD

CATH classification: 2.60.40.10

Solvent-accessible surface area: 9174 Å² total; per-residue (Å²): 129,92,160,92,123,146,141,71,110,35,52,33,48,122,43,70,86,34,26,8,13,26,120,36,76,48,64,156,86,18,34,109,66,47,18,101,13,44,10,62,8,61,47,79,91,120,63,50,166,62,46,135,17,97,7,106,39,10,134,53,80,27,88,47,6,72,82,81,47,63,0,68,52,20,45,68,36,107,52,130,27,54,167,100,92,115,117,126,167,107,183,172,185,164,122,34,91,60,139,47,70,98,47,150,76,124,61,71,145,14,29,99,64,149,47,37,12,96,187

Nearest PDB structures (foldseek):
  2mnu-assembly1_A  TM=8.742E-01  e=2.252E-14  Homo sapiens
  5n48-assembly1_B  TM=6.375E-01  e=4.342E-10  Homo sapiens
  5n47-assembly1_B  TM=6.417E-01  e=1.554E-09  Homo sapiens
  8peq-assembly1_A  TM=6.460E-01  e=6.565E-09  Homo sapiens
  3ch8-assembly1_A  TM=7.051E-01  e=6.316E-04  Homo sapiens

Secondary structure (DSSP, 8-state):
--S---PPPPEEEEE-SSEEEEE----SSS----EEEEEEESSSSSPPP-EEE-TT--EEEEE---TTS-EEEEEE-----S-S--S-PPP--/---S-----EEETTEEEE--SSS---